Protein 9UA9 (pdb70)

Structure (mmCIF, N/CA/C/O backbone):
data_9UA9
#
_entry.id   9UA9
#
_cell.length_a   1.00
_cell.length_b   1.00
_cell.length_c   1.00
_cell.angle_alpha   90.00
_cell.angle_beta   90.00
_cell.angle_gamma   90.00
#
_symmetry.space_group_name_H-M   'P 1'
#
loop_
_entity.id
_entity.type
_entity.pdbx_description
1 polymer 1D6-VL
2 polymer '1D6 VH'
3 polymer 'Fusion glycoprotein F0'
4 branched 2-acetamido-2-deoxy-beta-D-glucopyranose-(1-4)-2-acetamido-2-deoxy-beta-D-glucopyranose
5 non-polymer 2-acetamido-2-deoxy-beta-D-glucopyranose
6 water water
#
loop_
_atom_site.group_PDB
_atom_site.id
_atom_site.type_symbol
_atom_site.label_atom_id
_atom_site.label_alt_id
_atom_site.label_comp_id
_atom_site.label_asym_id
_atom_site.label_entity_id
_atom_site.label_seq_id
_atom_site.pdbx_PDB_ins_code
_atom_site.Cartn_x
_atom_site.Cartn_y
_atom_site.Cartn_z
_atom_site.occupancy
_atom_site.B_iso_or_equiv
_atom_site.auth_seq_id
_atom_site.auth_comp_id
_atom_site.auth_asym_id
_atom_site.auth_atom_id
_atom_site.pdbx_PDB_model_num
ATOM 1 N N . PRO A 1 1 ? 140.668 167.867 142.329 1.00 35.70 2 PRO F N 1
ATOM 2 C CA . PRO A 1 1 ? 139.998 168.033 141.035 1.00 35.70 2 PRO F CA 1
ATOM 3 C C . PRO A 1 1 ? 138.709 168.842 141.140 1.00 35.70 2 PRO F C 1
ATOM 4 O O . PRO A 1 1 ? 138.646 169.954 140.619 1.00 35.70 2 PRO F O 1
ATOM 8 N N . VAL A 1 2 ? 137.696 168.291 141.807 1.00 26.62 3 VAL F N 1
ATOM 9 C CA . VAL A 1 2 ? 136.432 168.990 142.002 1.00 26.62 3 VAL F CA 1
ATOM 10 C C . VAL A 1 2 ? 135.759 168.430 143.246 1.00 26.62 3 VAL F C 1
ATOM 11 O O . VAL A 1 2 ? 135.989 167.282 143.635 1.00 26.62 3 VAL F O 1
ATOM 15 N N . LEU A 1 3 ? 134.939 169.260 143.883 1.00 21.53 4 LEU F N 1
ATOM 16 C CA . LEU A 1 3 ? 134.166 168.875 145.055 1.00 21.53 4 LEU F CA 1
ATOM 17 C C . LEU A 1 3 ? 132.697 168.750 144.671 1.00 21.53 4 LEU F C 1
ATOM 18 O O . LEU A 1 3 ? 132.213 169.471 143.794 1.00 21.53 4 LEU F O 1
ATOM 23 N N . THR A 1 4 ? 131.988 167.838 145.330 1.00 22.83 5 THR F N 1
ATOM 24 C CA . THR A 1 4 ? 130.603 167.528 144.993 1.00 22.83 5 THR F CA 1
ATOM 25 C C . THR A 1 4 ? 129.658 168.225 145.965 1.00 22.83 5 THR F C 1
ATOM 26 O O . THR A 1 4 ? 129.736 168.005 147.178 1.00 22.83 5 THR F O 1
ATOM 30 N N . GLN A 1 5 ? 128.756 169.048 145.427 1.00 23.57 6 GLN F N 1
ATOM 31 C CA . GLN A 1 5 ? 127.707 169.746 146.153 1.00 23.57 6 GLN F CA 1
ATOM 32 C C . GLN A 1 5 ? 126.346 169.417 145.551 1.00 23.57 6 GLN F C 1
ATOM 33 O O . GLN A 1 5 ? 126.257 169.065 144.371 1.00 23.57 6 GLN F O 1
ATOM 39 N N . PRO A 1 6 ? 125.273 169.516 146.331 1.00 27.38 7 PRO F N 1
ATOM 40 C CA . PRO A 1 6 ? 123.927 169.390 145.760 1.00 27.38 7 PRO F CA 1
ATOM 41 C C . PRO A 1 6 ? 123.534 170.658 145.024 1.00 27.38 7 PRO F C 1
ATOM 42 O O . PRO A 1 6 ? 123.754 171.771 145.527 1.00 27.38 7 PRO F O 1
ATOM 46 N N . PRO A 1 7 ? 122.947 170.533 143.832 1.00 30.29 8 PRO F N 1
ATOM 47 C CA . PRO A 1 7 ? 122.620 171.734 143.047 1.00 30.29 8 PRO F CA 1
ATOM 48 C C . PRO A 1 7 ? 121.645 172.682 143.725 1.00 30.29 8 PRO F C 1
ATOM 49 O O . PRO A 1 7 ? 121.707 173.894 143.482 1.00 30.29 8 PRO F O 1
ATOM 53 N N . SER A 1 8 ? 120.740 172.179 144.561 1.00 33.13 9 SER F N 1
ATOM 54 C CA . SER A 1 8 ? 119.688 173.012 145.123 1.00 33.13 9 SER F CA 1
ATOM 55 C C . SER A 1 8 ? 119.419 172.614 146.567 1.00 33.13 9 SER F C 1
ATOM 56 O O . SER A 1 8 ? 119.718 171.497 146.995 1.00 33.13 9 SER F O 1
ATOM 59 N N . ALA A 1 9 ? 118.850 173.556 147.315 1.00 38.47 10 ALA F N 1
ATOM 60 C CA . ALA A 1 9 ? 118.393 173.315 148.676 1.00 38.47 10 ALA F CA 1
ATOM 61 C C . ALA A 1 9 ? 117.255 174.277 148.975 1.00 38.47 10 ALA F C 1
ATOM 62 O O . ALA A 1 9 ? 117.201 175.381 148.426 1.00 38.47 10 ALA F O 1
ATOM 64 N N . SER A 1 10 ? 116.344 173.854 149.849 1.00 49.37 11 SER F N 1
ATOM 65 C CA . SER A 1 10 ? 115.169 174.662 150.142 1.00 49.37 11 SER F CA 1
ATOM 66 C C . SER A 1 10 ? 114.643 174.326 151.530 1.00 49.37 11 SER F C 1
ATOM 67 O O . SER A 1 10 ? 114.702 173.172 151.960 1.00 49.37 11 SER F O 1
ATOM 70 N N . GLU A 1 11 ? 114.124 175.342 152.214 1.00 53.00 12 GLU F N 1
ATOM 71 C CA . GLU A 1 11 ? 113.551 175.190 153.543 1.00 53.00 12 GLU F CA 1
ATOM 72 C C . GLU A 1 11 ? 112.762 176.449 153.875 1.00 53.00 12 GLU F C 1
ATOM 73 O O . GLU A 1 11 ? 113.083 177.538 153.392 1.00 53.00 12 GLU F O 1
ATOM 79 N N . ALA A 1 12 ? 111.730 176.285 154.699 1.00 51.87 13 ALA F N 1
ATOM 80 C CA . ALA A 1 12 ? 110.866 177.394 155.064 1.00 51.87 13 ALA F CA 1
ATOM 81 C C . ALA A 1 12 ? 111.559 178.310 156.073 1.00 51.87 13 ALA F C 1
ATOM 82 O O . ALA A 1 12 ? 112.595 177.976 156.655 1.00 51.87 13 ALA F O 1
ATOM 84 N N . ALA A 1 13 ? 110.963 179.482 156.279 1.00 51.06 14 ALA F N 1
ATOM 85 C CA . ALA A 1 13 ? 111.541 180.486 157.158 1.00 51.06 14 ALA F CA 1
ATOM 86 C C . ALA A 1 13 ? 111.496 180.033 158.616 1.00 51.06 14 ALA F C 1
ATOM 87 O O . ALA A 1 13 ? 110.703 179.171 159.007 1.00 51.06 14 ALA F O 1
ATOM 89 N N . ARG A 1 14 ? 112.387 180.625 159.418 1.00 52.62 15 ARG F N 1
ATOM 90 C CA . ARG A 1 14 ? 112.530 180.336 160.843 1.00 52.62 15 ARG F CA 1
ATOM 91 C C . ARG A 1 14 ? 112.983 178.901 161.090 1.00 52.62 15 ARG F C 1
ATOM 92 O O . ARG A 1 14 ? 113.019 178.447 162.238 1.00 52.62 15 ARG F O 1
ATOM 100 N N . LYS A 1 15 ? 113.333 178.184 160.029 1.00 50.72 16 LYS F N 1
ATOM 101 C CA . LYS A 1 15 ? 113.822 176.820 160.122 1.00 50.72 16 LYS F CA 1
ATOM 102 C C . LYS A 1 15 ? 115.340 176.806 159.935 1.00 50.72 16 LYS F C 1
ATOM 103 O O . LYS A 1 15 ? 115.994 177.852 159.892 1.00 50.72 16 LYS F O 1
ATOM 109 N N . SER A 1 16 ? 115.913 175.608 159.825 1.00 45.63 17 SER F N 1
ATOM 110 C CA . SER A 1 16 ? 117.347 175.439 159.637 1.00 45.63 17 SER F CA 1
ATOM 111 C C . SER A 1 16 ? 117.610 174.479 158.484 1.00 45.63 17 SER F C 1
ATOM 112 O O . SER A 1 16 ? 116.862 173.523 158.268 1.00 45.63 17 SER F O 1
ATOM 115 N N . VAL A 1 17 ? 118.691 174.744 157.746 1.00 37.57 18 VAL F N 1
ATOM 116 C CA . VAL A 1 17 ? 119.071 173.955 156.582 1.00 37.57 18 VAL F CA 1
ATOM 117 C C . VAL A 1 17 ? 120.555 173.617 156.676 1.00 37.57 18 VAL F C 1
ATOM 118 O O . VAL A 1 17 ? 121.325 174.272 157.384 1.00 37.57 18 VAL F O 1
ATOM 122 N N . THR A 1 18 ? 120.949 172.566 155.956 1.00 31.49 19 THR F N 1
ATOM 123 C CA . THR A 1 18 ? 122.322 172.078 155.952 1.00 31.49 19 THR F CA 1
ATOM 124 C C . THR A 1 18 ? 122.753 171.790 154.520 1.00 31.49 19 THR F C 1
ATOM 125 O O . THR A 1 18 ? 122.007 171.169 153.757 1.00 31.49 19 THR F O 1
ATOM 129 N N . ILE A 1 19 ? 123.956 172.238 154.165 1.00 27.12 20 ILE F N 1
ATOM 130 C CA . ILE A 1 19 ? 124.521 172.076 152.830 1.00 27.12 20 ILE F CA 1
ATOM 131 C C . ILE A 1 19 ? 125.798 171.258 152.951 1.00 27.12 20 ILE F C 1
ATOM 132 O O . ILE A 1 19 ? 126.679 171.593 153.751 1.00 27.12 20 ILE F O 1
ATOM 137 N N . SER A 1 20 ? 125.906 170.204 152.150 1.00 26.23 21 SER F N 1
ATOM 138 C CA . SER A 1 20 ? 127.025 169.277 152.224 1.00 26.23 21 SER F CA 1
ATOM 139 C C . SER A 1 20 ? 128.034 169.535 151.109 1.00 26.23 21 SER F C 1
ATOM 140 O O . SER A 1 20 ? 127.716 170.106 150.064 1.00 26.23 21 SER F O 1
ATOM 143 N N . CYS A 1 21 ? 129.266 169.094 151.352 1.00 25.18 22 CYS F N 1
ATOM 144 C CA . CYS A 1 21 ? 130.362 169.253 150.402 1.00 25.18 22 CYS F CA 1
ATOM 145 C C . CYS A 1 21 ? 131.266 168.039 150.548 1.00 25.18 22 CYS F C 1
ATOM 146 O O . CYS A 1 21 ? 131.803 167.796 151.633 1.00 25.18 22 CYS F O 1
ATOM 149 N N . SER A 1 22 ? 131.429 167.275 149.470 1.00 22.83 23 SER F N 1
ATOM 150 C CA . SER A 1 22 ? 132.156 166.013 149.501 1.00 22.83 23 SER F CA 1
ATOM 151 C C . SER A 1 22 ? 133.437 166.115 148.687 1.00 22.83 23 SER F C 1
ATOM 152 O O . SER A 1 22 ? 133.438 166.657 147.578 1.00 22.83 23 SER F O 1
ATOM 155 N N . GLY A 1 23 ? 134.525 165.580 149.239 1.00 22.68 24 GLY F N 1
ATOM 156 C CA . GLY A 1 23 ? 135.814 165.618 148.577 1.00 22.68 24 GLY F CA 1
ATOM 157 C C . GLY A 1 23 ? 136.604 164.329 148.688 1.00 22.68 24 GLY F C 1
ATOM 158 O O . GLY A 1 23 ? 136.025 163.241 148.735 1.00 22.68 24 GLY F O 1
ATOM 159 N N . SER A 1 24 ? 137.932 164.436 148.732 1.00 22.38 25 SER F N 1
ATOM 160 C CA . SER A 1 24 ? 138.783 163.254 148.785 1.00 22.38 25 SER F CA 1
ATOM 161 C C . SER A 1 24 ? 139.882 163.403 149.829 1.00 22.38 25 SER F C 1
ATOM 162 O O . SER A 1 24 ? 139.890 164.365 150.604 1.00 22.38 25 SER F O 1
ATOM 165 N N . SER A 1 25 ? 140.818 162.453 149.850 1.00 23.63 26 SER F N 1
ATOM 166 C CA . SER A 1 25 ? 141.867 162.463 150.864 1.00 23.63 26 SER F CA 1
ATOM 167 C C . SER A 1 25 ? 142.911 163.540 150.595 1.00 23.63 26 SER F C 1
ATOM 168 O O . SER A 1 25 ? 143.557 164.020 151.533 1.00 23.63 26 SER F O 1
ATOM 171 N N . SER A 1 26 ? 143.094 163.930 149.333 1.00 22.10 27 SER F N 1
ATOM 172 C CA . SER A 1 26 ? 144.138 164.895 149.011 1.00 22.10 27 SER F CA 1
ATOM 173 C C . SER A 1 26 ? 143.743 166.320 149.385 1.00 22.10 27 SER F C 1
ATOM 174 O O . SER A 1 26 ? 144.621 167.148 149.650 1.00 22.10 27 SER F O 1
ATOM 177 N N . ASN A 1 27 ? 142.447 166.638 149.408 1.00 20.24 28 ASN F N 1
ATOM 178 C CA . ASN A 1 27 ? 142.023 168.010 149.656 1.00 20.24 28 ASN F CA 1
ATOM 179 C C . ASN A 1 27 ? 141.266 168.183 150.967 1.00 20.24 28 ASN F C 1
ATOM 180 O O . ASN A 1 27 ? 141.731 168.907 151.849 1.00 20.24 28 ASN F O 1
ATOM 185 N N . ILE A 1 28 ? 140.132 167.512 151.148 1.00 19.42 29 ILE F N 1
ATOM 186 C CA . ILE A 1 28 ? 139.353 167.733 152.363 1.00 19.42 29 ILE F CA 1
ATOM 187 C C . ILE A 1 28 ? 139.857 166.874 153.519 1.00 19.42 29 ILE F C 1
ATOM 188 O O . ILE A 1 28 ? 139.860 167.327 154.667 1.00 19.42 29 ILE F O 1
ATOM 193 N N . GLY A 1 29 ? 140.308 165.650 153.240 1.00 19.29 30 GLY F N 1
ATOM 194 C CA . GLY A 1 29 ? 140.775 164.785 154.311 1.00 19.29 30 GLY F CA 1
ATOM 195 C C . GLY A 1 29 ? 141.958 165.360 155.067 1.00 19.29 30 GLY F C 1
ATOM 196 O O . GLY A 1 29 ? 142.0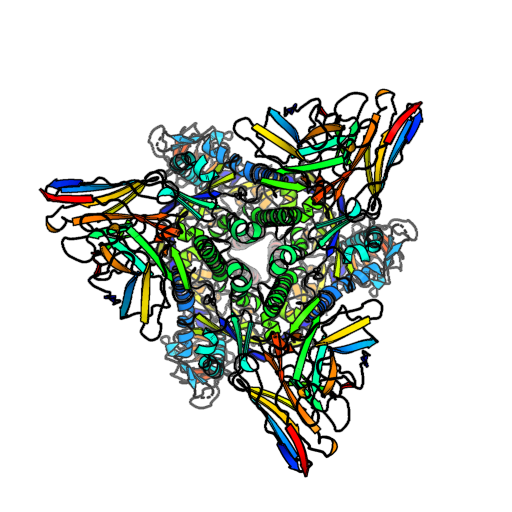67 165.197 156.284 1.00 19.29 30 GLY F O 1
ATOM 197 N N . SER A 1 30 ? 142.853 166.052 154.361 1.00 18.53 31 SER F N 1
ATOM 198 C CA . SER A 1 30 ? 144.082 166.553 154.956 1.00 18.53 31 SER F CA 1
ATOM 199 C C . SER A 1 30 ? 144.097 168.059 155.190 1.00 18.53 31 SER F C 1
ATOM 200 O O . SER A 1 30 ? 145.005 168.547 155.872 1.00 18.53 31 SER F O 1
ATOM 203 N N . ASN A 1 31 ? 143.130 168.805 154.660 1.00 15.84 32 ASN F N 1
ATOM 204 C CA . ASN A 1 31 ? 143.116 170.257 154.787 1.00 15.84 32 ASN F CA 1
ATOM 205 C C . ASN A 1 31 ? 141.707 170.724 155.131 1.00 15.84 32 ASN F C 1
ATOM 206 O O . ASN A 1 31 ? 140.755 169.941 155.145 1.00 15.84 32 ASN F O 1
ATOM 211 N N . SER A 1 32 ? 141.578 172.020 155.400 1.00 14.37 33 SER F N 1
ATOM 212 C CA . SER A 1 32 ? 140.326 172.593 155.866 1.00 14.37 33 SER F CA 1
ATOM 213 C C . SER A 1 32 ? 139.494 173.121 154.696 1.00 14.37 33 SER F C 1
ATOM 214 O O . SER A 1 32 ? 139.923 173.127 153.541 1.00 14.37 33 SER F O 1
ATOM 217 N N . VAL A 1 33 ? 138.285 173.586 155.007 1.00 14.37 34 VAL F N 1
ATOM 218 C CA . VAL A 1 33 ? 137.301 173.996 154.012 1.00 14.37 34 VAL F CA 1
ATOM 219 C C . VAL A 1 33 ? 136.935 175.457 154.240 1.00 14.37 34 VAL F C 1
ATOM 220 O O . VAL A 1 33 ? 136.845 175.912 155.385 1.00 14.37 34 VAL F O 1
ATOM 224 N N . SER A 1 34 ? 136.744 176.192 153.145 1.00 14.37 35 SER F N 1
ATOM 225 C CA . SER A 1 34 ? 136.243 177.558 153.180 1.00 14.37 35 SER F CA 1
ATOM 226 C C . SER A 1 34 ? 134.906 177.638 152.452 1.00 14.37 35 SER F C 1
ATOM 227 O O . SER A 1 34 ? 134.672 176.925 151.473 1.00 14.37 35 SER F O 1
ATOM 230 N N . TRP A 1 35 ? 134.036 178.521 152.938 1.00 16.79 36 TRP F N 1
ATOM 231 C CA . TRP A 1 35 ? 132.693 178.711 152.400 1.00 16.79 36 TRP F CA 1
ATOM 232 C C . TRP A 1 35 ? 132.490 180.169 152.012 1.00 16.79 36 TRP F C 1
ATOM 233 O O . TRP A 1 35 ? 132.741 181.069 152.825 1.00 16.79 36 TRP F O 1
ATOM 244 N N . TYR A 1 36 ? 131.997 180.385 150.787 1.00 16.33 37 TYR F N 1
ATOM 245 C CA . TYR A 1 36 ? 131.751 181.703 150.215 1.00 16.33 37 TYR F CA 1
ATOM 246 C C . TYR A 1 36 ? 130.284 181.856 149.827 1.00 16.33 37 TYR F C 1
ATOM 247 O O . TYR A 1 36 ? 129.624 180.889 149.427 1.00 16.33 37 TYR F O 1
ATOM 256 N N . GLN A 1 37 ? 129.793 183.093 149.914 1.00 24.06 38 GLN F N 1
ATOM 257 C CA . GLN A 1 37 ? 128.420 183.445 149.580 1.00 24.06 38 GLN F CA 1
ATOM 258 C C . GLN A 1 37 ? 128.397 184.426 148.414 1.00 24.06 38 GLN F C 1
ATOM 259 O O . GLN A 1 37 ? 129.211 185.352 148.354 1.00 24.06 38 GLN F O 1
ATOM 265 N N . GLN A 1 38 ? 127.455 184.224 147.495 1.00 29.23 39 GLN F N 1
ATOM 266 C CA . GLN A 1 38 ? 127.260 185.108 146.350 1.00 29.23 39 GLN F CA 1
ATOM 267 C C . GLN A 1 38 ? 125.786 185.486 146.283 1.00 29.23 39 GLN F C 1
ATOM 268 O O . GLN A 1 38 ? 124.942 184.649 145.941 1.00 29.23 39 GLN F O 1
ATOM 274 N N . LEU A 1 39 ? 125.481 186.731 146.633 1.00 38.23 40 LEU F N 1
ATOM 275 C CA . LEU A 1 39 ? 124.137 187.273 146.537 1.00 38.23 40 LEU F CA 1
ATOM 276 C C . LEU A 1 39 ? 123.861 187.742 145.110 1.00 38.23 40 LEU F C 1
ATOM 277 O O . LEU A 1 39 ? 124.791 187.964 144.331 1.00 38.23 40 LEU F O 1
ATOM 282 N N . PRO A 1 40 ? 122.589 187.887 144.735 1.00 45.35 41 PRO F N 1
ATOM 283 C CA . PRO A 1 40 ? 122.272 188.288 143.354 1.00 45.35 41 PRO F CA 1
ATOM 284 C C . PRO A 1 40 ? 122.847 189.654 143.010 1.00 45.35 41 PRO F C 1
ATOM 285 O O . PRO A 1 40 ? 122.485 190.671 143.604 1.00 45.35 41 PRO F O 1
ATOM 289 N N . GLY A 1 41 ? 123.750 189.667 142.031 1.00 45.79 42 GLY F N 1
ATOM 290 C CA . GLY A 1 41 ? 124.318 190.897 141.516 1.00 45.79 42 GLY F CA 1
ATOM 291 C C . GLY A 1 41 ? 125.161 191.695 142.491 1.00 45.79 42 GLY F C 1
ATOM 292 O O . GLY A 1 41 ? 124.998 192.914 142.596 1.00 45.79 42 GLY F O 1
ATOM 293 N N . THR A 1 42 ? 126.067 191.030 143.206 1.00 43.80 43 THR F N 1
ATOM 294 C CA . THR A 1 42 ? 126.973 191.722 144.111 1.00 43.80 43 THR F CA 1
ATOM 295 C C . THR A 1 42 ? 128.236 190.888 144.286 1.00 43.80 43 THR F C 1
ATOM 296 O O . THR A 1 42 ? 128.307 189.729 143.869 1.00 43.80 43 THR F O 1
ATOM 300 N N . ALA A 1 43 ? 129.239 191.500 144.909 1.00 38.85 44 ALA F N 1
ATOM 301 C CA . ALA A 1 43 ? 130.540 190.865 145.061 1.00 38.85 44 ALA F CA 1
ATOM 302 C C . ALA A 1 43 ? 130.469 189.667 146.004 1.00 38.85 44 ALA F C 1
ATOM 303 O O . ALA A 1 43 ? 129.706 189.651 146.973 1.00 38.85 44 ALA F O 1
ATOM 305 N N . LEU A 1 44 ? 131.281 188.657 145.704 1.00 26.06 45 LEU F N 1
ATOM 306 C CA . LEU A 1 44 ? 131.398 187.495 146.573 1.00 26.06 45 LEU F CA 1
ATOM 307 C C . LEU A 1 44 ? 132.111 187.868 147.868 1.00 26.06 45 LEU F C 1
ATOM 308 O O . LEU A 1 44 ? 132.975 188.747 147.897 1.00 26.06 45 LEU F O 1
ATOM 313 N N . LYS A 1 45 ? 131.736 187.192 148.953 1.00 21.14 46 LYS F N 1
ATOM 314 C CA . LYS A 1 45 ? 132.365 187.426 150.244 1.00 21.14 46 LYS F CA 1
ATOM 315 C C . LYS A 1 45 ? 132.637 186.100 150.941 1.00 21.14 46 LYS F C 1
ATOM 316 O O . LYS A 1 45 ? 131.957 185.099 150.702 1.00 21.14 46 LYS F O 1
ATOM 322 N N . LEU A 1 46 ? 133.645 186.113 151.808 1.00 18.39 47 LEU F N 1
ATOM 323 C CA . LEU A 1 46 ? 134.067 184.933 152.551 1.00 18.39 47 LEU F CA 1
ATOM 324 C C . LEU A 1 46 ? 133.205 184.778 153.798 1.00 18.39 47 LEU F C 1
ATOM 325 O O . LEU A 1 46 ? 133.161 185.677 154.644 1.00 18.39 47 LEU F O 1
ATOM 330 N N . LEU A 1 47 ? 132.527 183.637 153.913 1.00 20.29 48 LEU F N 1
ATOM 331 C CA . LEU A 1 47 ? 131.728 183.343 155.096 1.00 20.29 48 LEU F CA 1
ATOM 332 C C . LEU A 1 47 ? 132.523 182.582 156.152 1.00 20.29 48 LEU F C 1
ATOM 333 O O . LEU A 1 47 ? 132.597 183.016 157.304 1.00 20.29 48 LEU F O 1
ATOM 338 N N . ILE A 1 48 ? 133.116 181.447 155.780 1.00 18.07 49 ILE F N 1
ATOM 339 C CA . ILE A 1 48 ? 133.734 180.539 156.744 1.00 18.07 49 ILE F CA 1
ATOM 340 C C . ILE A 1 48 ? 135.124 180.149 156.259 1.00 18.07 49 ILE F C 1
ATOM 341 O O . ILE A 1 48 ? 135.339 179.969 155.056 1.00 18.07 49 ILE F O 1
ATOM 346 N N . SER A 1 49 ? 136.062 179.999 157.196 1.00 15.50 50 SER F N 1
ATOM 347 C CA . SER A 1 49 ? 137.382 179.453 156.907 1.00 15.50 50 SER F CA 1
ATOM 348 C C . SER A 1 49 ? 137.835 178.580 158.073 1.00 15.50 50 SER F C 1
ATOM 349 O O . SER A 1 49 ? 137.323 178.690 159.190 1.00 15.50 50 SER F O 1
ATOM 352 N N . TYR A 1 50 ? 138.800 177.699 157.794 1.00 14.88 51 TYR F N 1
ATOM 353 C CA . TYR A 1 50 ? 139.343 176.754 158.779 1.00 14.88 51 TYR F CA 1
ATOM 354 C C . TYR A 1 50 ? 138.255 175.860 159.380 1.00 14.88 51 TYR F C 1
ATOM 355 O O . TYR A 1 50 ? 138.323 175.481 160.551 1.00 14.88 51 TYR F O 1
ATOM 364 N N . ASN A 1 51 ? 137.242 175.550 158.568 1.00 16.17 52 ASN F N 1
ATOM 365 C CA . ASN A 1 51 ? 136.126 174.640 158.831 1.00 16.17 52 ASN F CA 1
ATOM 366 C C . ASN A 1 51 ? 135.090 175.167 159.821 1.00 16.17 52 ASN F C 1
ATOM 367 O O . ASN A 1 51 ? 133.955 174.681 159.825 1.00 16.17 52 ASN F O 1
ATOM 372 N N . ASP A 1 52 ? 135.429 176.160 160.643 1.00 21.44 53 ASP F N 1
ATOM 373 C CA . ASP A 1 52 ? 134.430 176.671 161.577 1.00 21.44 53 ASP F CA 1
ATOM 374 C C . ASP A 1 52 ? 134.568 178.142 161.950 1.00 21.44 53 ASP F C 1
ATOM 375 O O . ASP A 1 52 ? 133.774 178.610 162.769 1.00 21.44 53 ASP F O 1
ATOM 380 N N . GLN A 1 53 ? 135.523 178.887 161.403 1.00 24.13 54 GLN F N 1
ATOM 381 C CA . GLN A 1 53 ? 135.804 180.236 161.882 1.00 24.13 54 GLN F CA 1
ATOM 382 C C . GLN A 1 53 ? 135.069 181.256 161.021 1.00 24.13 54 GLN F C 1
ATOM 383 O O . GLN A 1 53 ? 135.343 181.378 159.823 1.00 24.13 54 GLN F O 1
ATOM 389 N N . ARG A 1 54 ? 134.141 181.987 161.635 1.00 34.63 55 ARG F N 1
ATOM 390 C CA . ARG A 1 54 ? 133.376 183.003 160.925 1.00 34.63 55 ARG F CA 1
ATOM 391 C C . ARG A 1 54 ? 134.209 184.259 160.713 1.00 34.63 55 ARG F C 1
ATOM 392 O O . ARG A 1 54 ? 135.035 184.625 161.553 1.00 34.63 55 ARG F O 1
ATOM 400 N N . ALA A 1 55 ? 133.986 184.919 159.581 1.00 37.36 56 ALA F N 1
ATOM 401 C CA . ALA A 1 55 ? 134.651 186.180 159.303 1.00 37.36 56 ALA F CA 1
ATOM 402 C C . ALA A 1 55 ? 134.021 187.303 160.126 1.00 37.36 56 ALA F C 1
ATOM 403 O O . ALA A 1 55 ? 132.977 187.139 160.763 1.00 37.36 56 ALA F O 1
ATOM 405 N N . SER A 1 56 ? 134.681 188.459 160.116 1.00 43.43 57 SER F N 1
ATOM 406 C CA . SER A 1 56 ? 134.183 189.608 160.860 1.00 43.43 57 SER F CA 1
ATOM 407 C C . SER A 1 56 ? 132.849 190.079 160.293 1.00 43.43 57 SER F C 1
ATOM 408 O O . SER A 1 56 ? 132.667 190.164 159.075 1.00 43.43 57 SER F O 1
ATOM 411 N N . GLY A 1 57 ? 131.916 190.388 161.186 1.00 40.19 58 GLY F N 1
ATOM 412 C CA . GLY A 1 57 ? 130.597 190.829 160.771 1.00 40.19 58 GLY F CA 1
ATOM 413 C C . GLY A 1 57 ? 129.784 189.775 160.052 1.00 40.19 58 GLY F C 1
ATOM 414 O O . GLY A 1 57 ? 129.081 190.092 159.084 1.00 40.19 58 GLY F O 1
ATOM 415 N N . VAL A 1 58 ? 129.862 188.525 160.501 1.00 39.79 59 VAL F N 1
ATOM 416 C CA . VAL A 1 58 ? 129.069 187.430 159.956 1.00 39.79 59 VAL F CA 1
ATOM 417 C C . VAL A 1 58 ? 128.185 186.897 161.073 1.00 39.79 59 VAL F C 1
ATOM 418 O O . VAL A 1 58 ? 128.671 186.616 162.174 1.00 39.79 59 VAL F O 1
ATOM 422 N N . SER A 1 59 ? 126.891 186.762 160.787 1.00 45.37 60 SER F N 1
ATOM 423 C CA . SER A 1 59 ? 125.921 186.416 161.817 1.00 45.37 60 SER F CA 1
ATOM 424 C C . SER A 1 59 ? 126.200 185.032 162.393 1.00 45.37 60 SER F C 1
ATOM 425 O O . SER A 1 59 ? 126.718 184.141 161.715 1.00 45.37 60 SER F O 1
ATOM 428 N N . ASP A 1 60 ? 125.840 184.857 163.666 1.00 48.73 61 ASP F N 1
ATOM 429 C CA . ASP A 1 60 ? 126.073 183.602 164.370 1.00 48.73 61 ASP F CA 1
ATOM 430 C C . ASP A 1 60 ? 125.193 182.466 163.866 1.00 48.73 61 ASP F C 1
ATOM 431 O O . ASP A 1 60 ? 125.409 181.317 164.265 1.00 48.73 61 ASP F O 1
ATOM 436 N N . ARG A 1 61 ? 124.209 182.755 163.014 1.00 45.51 62 ARG F N 1
ATOM 437 C CA . ARG A 1 61 ? 123.346 181.718 162.464 1.00 45.51 62 ARG F CA 1
ATOM 438 C C . ARG A 1 61 ? 124.058 180.826 161.454 1.00 45.51 62 ARG F C 1
ATOM 439 O O . ARG A 1 61 ? 123.501 179.792 161.069 1.00 45.51 62 ARG F O 1
ATOM 447 N N . PHE A 1 62 ? 125.262 181.191 161.019 1.00 36.93 63 PHE F N 1
ATOM 448 C CA . PHE A 1 62 ? 126.063 180.369 160.120 1.00 36.93 63 PHE F CA 1
ATOM 449 C C . PHE A 1 62 ? 127.065 179.559 160.932 1.00 36.93 63 PHE F C 1
ATOM 450 O O . PHE A 1 62 ? 127.790 180.116 161.761 1.00 36.93 63 PHE F O 1
ATOM 458 N N . SER A 1 63 ? 127.109 178.249 160.691 1.00 27.79 64 SER F N 1
ATOM 459 C CA . SER A 1 63 ? 128.083 177.391 161.351 1.00 27.79 64 SER F CA 1
ATOM 460 C C . SER A 1 63 ? 128.644 176.400 160.343 1.00 27.79 64 SER F C 1
ATOM 461 O O . SER A 1 63 ? 128.020 176.102 159.325 1.00 27.79 64 SER F O 1
ATOM 464 N N . GLY A 1 64 ? 129.840 175.889 160.635 1.00 21.38 65 GLY F N 1
ATOM 465 C CA . GLY A 1 64 ? 130.484 174.933 159.764 1.00 21.38 65 GLY F CA 1
ATOM 466 C C . GLY A 1 64 ? 131.059 173.771 160.549 1.00 21.38 65 GLY F C 1
ATOM 467 O O . GLY A 1 64 ? 131.387 173.886 161.729 1.00 21.38 65 GLY F O 1
ATOM 468 N N . SER A 1 65 ? 131.182 172.637 159.861 1.00 19.14 66 SER F N 1
ATOM 469 C CA . SER A 1 65 ? 131.740 171.440 160.474 1.00 19.14 66 SER F CA 1
ATOM 470 C C . SER A 1 65 ? 132.416 170.591 159.409 1.00 19.14 66 SER F C 1
ATOM 471 O O . SER A 1 65 ? 132.145 170.727 158.214 1.00 19.14 66 SER F O 1
ATOM 474 N N . LYS A 1 66 ? 133.298 169.701 159.860 1.00 20.33 67 LYS F N 1
ATOM 475 C CA . LYS A 1 66 ? 134.018 168.795 158.979 1.00 20.33 67 LYS F CA 1
ATOM 476 C C . LYS A 1 66 ? 134.120 167.422 159.627 1.00 20.33 67 LYS F C 1
ATOM 477 O O . LYS A 1 66 ? 134.370 167.314 160.831 1.00 20.33 67 LYS F O 1
ATOM 483 N N . SER A 1 67 ? 133.927 166.377 158.826 1.00 22.70 68 SER F N 1
ATOM 484 C CA . SER A 1 67 ? 134.088 165.004 159.292 1.00 22.70 68 SER F CA 1
ATOM 485 C C . SER A 1 67 ? 134.606 164.165 158.136 1.00 22.70 68 SER F C 1
ATOM 486 O O . SER A 1 67 ? 133.986 164.132 157.068 1.00 22.70 68 SER F O 1
ATOM 489 N N . GLY A 1 68 ? 135.740 163.502 158.349 1.00 23.68 69 GLY F N 1
ATOM 490 C CA . GLY A 1 68 ? 136.311 162.665 157.305 1.00 23.68 69 GLY F CA 1
ATOM 491 C C . GLY A 1 68 ? 136.655 163.476 156.071 1.00 23.68 69 GLY F C 1
ATOM 492 O O . GLY A 1 68 ? 137.365 164.485 156.137 1.00 23.68 69 GLY F O 1
ATOM 493 N N . THR A 1 69 ? 136.148 163.030 154.921 1.00 22.01 70 THR F N 1
ATOM 494 C CA . THR A 1 69 ? 136.327 163.732 153.658 1.00 22.01 70 THR F CA 1
ATOM 495 C C . THR A 1 69 ? 135.114 164.577 153.284 1.00 22.01 70 THR F C 1
ATOM 496 O O . THR A 1 69 ? 134.953 164.931 152.112 1.00 22.01 70 THR F O 1
ATOM 500 N N . SER A 1 70 ? 134.260 164.911 154.251 1.00 21.43 71 SER F N 1
ATOM 501 C CA . SER A 1 70 ? 133.068 165.703 153.990 1.00 21.43 71 SER F CA 1
ATOM 502 C C . SER A 1 70 ? 133.023 166.905 154.922 1.00 21.43 71 SER F C 1
ATOM 503 O O . SER A 1 70 ? 133.632 166.911 155.994 1.00 21.43 71 SER F O 1
ATOM 506 N N . ALA A 1 71 ? 132.290 167.930 154.494 1.00 21.08 72 ALA F N 1
ATOM 507 C CA . ALA A 1 71 ? 132.102 169.141 155.279 1.00 21.08 72 ALA F CA 1
ATOM 508 C C . ALA A 1 71 ? 130.663 169.613 155.126 1.00 21.08 72 ALA F C 1
ATOM 509 O O . ALA A 1 71 ? 129.978 169.273 154.159 1.00 21.08 72 ALA F O 1
ATOM 511 N N . SER A 1 72 ? 130.207 170.404 156.095 1.00 20.70 73 SER F N 1
ATOM 512 C CA . SER A 1 72 ? 128.824 170.858 156.124 1.00 20.70 73 SER F CA 1
ATOM 513 C C . SER A 1 72 ? 128.735 172.302 156.594 1.00 20.70 73 SER F C 1
ATOM 514 O O . SER A 1 72 ? 129.498 172.734 157.463 1.00 20.70 73 SER F O 1
ATOM 517 N N . LEU A 1 73 ? 127.785 173.033 156.012 1.00 24.96 74 LEU F N 1
ATOM 518 C CA . LEU A 1 73 ? 127.442 174.391 156.412 1.00 24.96 74 LEU F CA 1
ATOM 519 C C . LEU A 1 73 ? 125.987 174.416 156.862 1.00 24.96 74 LEU F C 1
ATOM 520 O O . LEU A 1 73 ? 125.095 174.021 156.107 1.00 24.96 74 LEU F O 1
ATOM 525 N N . ALA A 1 74 ? 125.748 174.888 158.080 1.00 30.59 75 ALA F N 1
ATOM 526 C CA . ALA A 1 74 ? 124.418 174.916 158.672 1.00 30.59 75 ALA F CA 1
ATOM 527 C C . ALA A 1 74 ? 123.956 176.356 158.839 1.00 30.59 75 ALA F C 1
ATOM 528 O O . ALA A 1 74 ? 124.721 177.210 159.306 1.00 30.59 75 ALA F O 1
ATOM 530 N N . ILE A 1 75 ? 122.708 176.618 158.457 1.00 38.88 76 ILE F N 1
ATOM 531 C CA . ILE A 1 75 ? 122.097 177.938 158.571 1.00 38.88 76 ILE F CA 1
ATOM 532 C C . ILE A 1 75 ? 120.817 177.795 159.384 1.00 38.88 76 ILE F C 1
ATOM 533 O O . ILE A 1 75 ? 119.919 177.033 159.006 1.00 38.88 76 ILE F O 1
ATOM 538 N N . SER A 1 76 ? 120.729 178.532 160.486 1.00 44.96 77 SER F N 1
ATOM 539 C CA . SER A 1 76 ? 119.570 178.501 161.366 1.00 44.96 77 SER F CA 1
ATOM 540 C C . SER A 1 76 ? 118.849 179.841 161.329 1.00 44.96 77 SER F C 1
ATOM 541 O O . SER A 1 76 ? 119.414 180.863 160.931 1.00 44.96 77 SER F O 1
ATOM 544 N N . GLY A 1 77 ? 117.587 179.827 161.756 1.00 46.16 78 GLY F N 1
ATOM 545 C CA . GLY A 1 77 ? 116.780 181.032 161.734 1.00 46.16 78 GLY F CA 1
ATOM 546 C C . GLY A 1 77 ? 116.623 181.579 160.331 1.00 46.16 78 GLY F C 1
ATOM 547 O O . GLY A 1 77 ? 116.843 182.769 160.094 1.00 46.16 78 GLY F O 1
ATOM 548 N N . LEU A 1 78 ? 116.255 180.705 159.395 1.00 48.04 79 LEU F N 1
ATOM 549 C CA . LEU A 1 78 ? 116.283 181.039 157.976 1.00 48.04 79 LEU F CA 1
ATOM 550 C C . LEU A 1 78 ? 115.425 182.262 157.675 1.00 48.04 79 LEU F C 1
ATOM 551 O O . LEU A 1 78 ? 114.291 182.376 158.149 1.00 48.04 79 LEU F O 1
ATOM 556 N N . GLN A 1 79 ? 115.975 183.178 156.881 1.00 49.95 80 GLN F N 1
ATOM 557 C CA . GLN A 1 79 ? 115.317 184.423 156.510 1.00 49.95 80 GLN F CA 1
ATOM 558 C C . GLN A 1 79 ? 115.359 184.577 154.994 1.00 49.95 80 GLN F C 1
ATOM 559 O O . GLN A 1 79 ? 115.952 183.763 154.281 1.00 49.95 80 GLN F O 1
ATOM 565 N N . THR A 1 80 ? 114.715 185.636 154.499 1.00 51.32 81 THR F N 1
ATOM 566 C CA . THR A 1 80 ? 114.686 185.896 153.064 1.00 51.32 81 THR F CA 1
ATOM 567 C C . THR A 1 80 ? 115.998 186.464 152.540 1.00 51.32 81 THR F C 1
ATOM 568 O O . THR A 1 80 ? 116.308 186.277 151.359 1.00 51.32 81 THR F O 1
ATOM 572 N N . GLU A 1 81 ? 116.770 187.153 153.382 1.00 52.51 82 GLU F N 1
ATOM 573 C CA . GLU A 1 81 ? 118.046 187.708 152.949 1.00 52.51 82 GLU F CA 1
ATOM 574 C C . GLU A 1 81 ? 119.110 186.642 152.727 1.00 52.51 82 GLU F C 1
ATOM 575 O O . GLU A 1 81 ? 120.180 186.963 152.199 1.00 52.51 82 GLU F O 1
ATOM 581 N N . ASP A 1 82 ? 118.848 185.394 153.110 1.00 46.63 83 ASP F N 1
ATOM 582 C CA . ASP A 1 82 ? 119.811 184.311 152.962 1.00 46.63 83 ASP F CA 1
ATOM 583 C C . ASP A 1 82 ? 119.762 183.644 151.593 1.00 46.63 83 ASP F C 1
ATOM 584 O O . ASP A 1 82 ? 120.591 182.771 151.321 1.00 46.63 83 ASP F O 1
ATOM 589 N N . GLU A 1 83 ? 118.820 184.024 150.731 1.00 45.60 84 GLU F N 1
ATOM 590 C CA . GLU A 1 83 ? 118.771 183.477 149.380 1.00 45.60 84 GLU F CA 1
ATOM 591 C C . GLU A 1 83 ? 120.005 183.918 148.603 1.00 45.60 84 GLU F C 1
ATOM 592 O O . GLU A 1 83 ? 120.222 185.117 148.403 1.00 45.60 84 GLU F O 1
ATOM 598 N N . ALA A 1 84 ? 120.804 182.955 148.162 1.00 34.99 85 ALA F N 1
ATOM 599 C CA . ALA A 1 84 ? 122.068 183.233 147.483 1.00 34.99 85 ALA F CA 1
ATOM 600 C C . ALA A 1 84 ? 122.587 181.930 146.885 1.00 34.99 85 ALA F C 1
ATOM 601 O O . ALA A 1 84 ? 121.880 180.913 146.850 1.00 34.99 85 ALA F O 1
ATOM 603 N N . ASP A 1 85 ? 123.818 181.974 146.383 1.00 29.00 86 ASP F N 1
ATOM 604 C CA . ASP A 1 85 ? 124.577 180.782 146.040 1.00 29.00 86 ASP F CA 1
ATOM 605 C C . ASP A 1 85 ? 125.709 180.613 147.042 1.00 29.00 86 ASP F C 1
ATOM 606 O O . ASP A 1 85 ? 126.278 181.596 147.522 1.00 29.00 86 ASP F O 1
ATOM 611 N N . TYR A 1 86 ? 126.020 179.365 147.371 1.00 26.60 87 TYR F N 1
ATOM 612 C CA . TYR A 1 86 ? 127.041 179.052 148.360 1.00 26.60 87 TYR F CA 1
ATOM 613 C C . TYR A 1 86 ? 128.042 178.085 147.749 1.00 26.60 87 TYR F C 1
ATOM 614 O O . TYR A 1 86 ? 127.650 177.095 147.121 1.00 26.60 87 TYR F O 1
ATOM 623 N N . TYR A 1 87 ? 129.328 178.380 147.924 1.00 20.28 88 TYR F N 1
ATOM 624 C CA . TYR A 1 87 ? 130.401 177.589 147.338 1.00 20.28 88 TYR F CA 1
ATOM 625 C C . TYR A 1 87 ? 131.363 177.129 148.425 1.00 20.28 88 TYR F C 1
ATOM 626 O O . TYR A 1 87 ? 131.667 177.884 149.353 1.00 20.28 88 TYR F O 1
ATOM 635 N N . CYS A 1 88 ? 131.840 175.893 148.305 1.00 17.38 89 CYS F N 1
ATOM 636 C CA . CYS A 1 88 ? 132.883 175.367 149.174 1.00 17.38 89 CYS F CA 1
ATOM 637 C C . CYS A 1 88 ? 134.185 175.228 148.394 1.00 17.38 89 CYS F C 1
ATOM 638 O O . CYS A 1 88 ? 134.180 174.995 147.183 1.00 17.38 89 CYS F O 1
ATOM 641 N N . ALA A 1 89 ? 135.305 175.379 149.101 1.00 14.37 90 ALA F N 1
ATOM 642 C CA . ALA A 1 89 ? 136.620 175.260 148.487 1.00 14.37 90 ALA F CA 1
ATOM 643 C C . ALA A 1 89 ? 137.592 174.640 149.480 1.00 14.37 90 ALA F C 1
ATOM 644 O O . ALA A 1 89 ? 137.449 174.800 150.695 1.00 14.37 90 ALA F O 1
ATOM 646 N N . ALA A 1 90 ? 138.590 173.934 148.950 1.00 14.37 91 ALA F N 1
ATOM 647 C CA . ALA A 1 90 ? 139.586 173.297 149.806 1.00 14.37 91 ALA F CA 1
ATOM 648 C C . ALA A 1 90 ? 140.934 173.235 149.102 1.00 14.37 91 ALA F C 1
ATOM 649 O O . ALA A 1 90 ? 141.001 173.015 147.893 1.00 14.37 91 ALA F O 1
ATOM 651 N N . TRP A 1 91 ? 142.002 173.428 149.872 1.00 14.37 92 TRP F N 1
ATOM 652 C CA . TRP A 1 91 ? 143.355 173.313 149.341 1.00 14.37 92 TRP F CA 1
ATOM 653 C C . TRP A 1 91 ? 143.668 171.863 148.984 1.00 14.37 92 TRP F C 1
ATOM 654 O O . TRP A 1 91 ? 143.354 170.942 149.741 1.00 14.37 92 TRP F O 1
ATOM 665 N N . ASP A 1 92 ? 144.300 171.660 147.829 1.00 19.99 93 ASP F N 1
ATOM 666 C CA . ASP A 1 92 ? 144.664 170.331 147.355 1.00 19.99 93 ASP F CA 1
ATOM 667 C C . ASP A 1 92 ? 146.180 170.228 147.261 1.00 19.99 93 ASP F C 1
ATOM 668 O O . ASP A 1 92 ? 146.821 171.045 146.593 1.00 19.99 93 ASP F O 1
ATOM 673 N N . ASP A 1 93 ? 146.746 169.216 147.923 1.00 22.35 94 ASP F N 1
ATOM 674 C CA . ASP A 1 93 ? 148.195 169.057 147.956 1.00 22.35 94 ASP F CA 1
ATOM 675 C C . ASP A 1 93 ? 148.780 168.668 146.604 1.00 22.35 94 ASP F C 1
ATOM 676 O O . ASP A 1 93 ? 149.956 168.948 146.352 1.00 22.35 94 ASP F O 1
ATOM 681 N N . SER A 1 94 ? 147.999 168.030 145.732 1.00 24.92 95 SER F N 1
ATOM 682 C CA . SER A 1 94 ? 148.506 167.643 144.421 1.00 24.92 95 SER F CA 1
ATOM 683 C C . SER A 1 94 ? 148.509 168.790 143.419 1.00 24.92 95 SER F C 1
ATOM 684 O O . SER A 1 94 ? 149.150 168.671 142.370 1.00 24.92 95 SER F O 1
ATOM 687 N N . LEU A 1 95 ? 147.813 169.890 143.711 1.00 23.22 96 LEU F N 1
ATOM 688 C CA . LEU A 1 95 ? 147.748 171.034 142.812 1.00 23.22 96 LEU F CA 1
ATOM 689 C C . LEU A 1 95 ? 148.456 172.273 143.336 1.00 23.22 96 LEU F C 1
ATOM 690 O O . LEU A 1 95 ? 148.721 173.186 142.549 1.00 23.22 96 LEU F O 1
ATOM 695 N N . SER A 1 96 ? 148.768 172.326 144.632 1.00 18.97 97 SER F N 1
ATOM 696 C CA . SER A 1 96 ? 149.259 173.544 145.279 1.00 18.97 97 SER F CA 1
ATOM 697 C C . SER A 1 96 ? 148.298 174.709 145.050 1.00 18.97 97 SER F C 1
ATOM 698 O O . SER A 1 96 ? 148.710 175.838 144.780 1.00 18.97 97 SER F O 1
ATOM 701 N N . GLY A 1 97 ? 147.001 174.428 145.163 1.00 15.06 98 GLY F N 1
ATOM 702 C CA . GLY A 1 97 ? 145.977 175.428 144.987 1.00 15.06 98 GLY F CA 1
ATOM 703 C C . GLY A 1 97 ? 144.613 174.939 145.435 1.00 15.06 98 GLY F C 1
ATOM 704 O O . GLY A 1 97 ? 144.440 173.783 145.831 1.00 15.06 98 GLY F O 1
ATOM 705 N N . PRO A 1 98 ? 143.618 175.818 145.390 1.00 14.37 99 PRO F N 1
ATOM 706 C CA . PRO A 1 98 ? 142.273 175.431 145.819 1.00 14.37 99 PRO F CA 1
ATOM 707 C C . PRO A 1 98 ? 141.506 174.686 144.739 1.00 14.37 99 PRO F C 1
ATOM 708 O O . PRO A 1 98 ? 141.757 174.833 143.541 1.00 14.37 99 PRO F O 1
ATOM 712 N N . VAL A 1 99 ? 140.557 173.872 145.190 1.00 15.27 100 VAL F N 1
ATOM 713 C CA . VAL A 1 99 ? 139.561 173.241 144.334 1.00 15.27 100 VAL F CA 1
ATOM 714 C C . VAL A 1 99 ? 138.186 173.634 144.854 1.00 15.27 100 VAL F C 1
ATOM 715 O O . VAL A 1 99 ? 137.957 173.677 146.070 1.00 15.27 100 VAL F O 1
ATOM 719 N N . PHE A 1 100 ? 137.284 173.948 143.929 1.00 16.63 101 PHE F N 1
ATOM 720 C CA . PHE A 1 100 ? 135.959 174.468 144.229 1.00 16.63 101 PHE F CA 1
ATOM 721 C C . PHE A 1 100 ? 134.895 173.386 144.084 1.00 16.63 101 PHE F C 1
ATOM 722 O O . PHE A 1 100 ? 135.073 172.392 143.377 1.00 16.63 101 PHE F O 1
ATOM 730 N N . GLY A 1 101 ? 133.773 173.601 144.769 1.00 17.77 102 GLY F N 1
ATOM 731 C CA . GLY A 1 101 ? 132.576 172.831 144.513 1.00 17.77 102 GLY F CA 1
ATOM 732 C C . GLY A 1 101 ? 131.720 173.466 143.428 1.00 17.77 102 GLY F C 1
ATOM 733 O O . GLY A 1 101 ? 131.998 174.560 142.942 1.00 17.77 102 GLY F O 1
ATOM 734 N N . GLY A 1 102 ? 130.657 172.753 143.049 1.00 18.91 103 GLY F N 1
ATOM 735 C CA . GLY A 1 102 ? 129.782 173.237 141.997 1.00 18.91 103 GLY F CA 1
ATOM 736 C C . GLY A 1 102 ? 128.839 174.344 142.414 1.00 18.91 103 GLY F C 1
ATOM 737 O O . GLY A 1 102 ? 128.302 175.041 141.548 1.00 18.91 103 GLY F O 1
ATOM 738 N N . GLY A 1 103 ? 128.623 174.518 143.706 1.00 22.17 104 GLY F N 1
ATOM 739 C CA . GLY A 1 103 ? 127.750 175.563 144.200 1.00 22.17 104 GLY F CA 1
ATOM 740 C C . GLY A 1 103 ? 126.344 175.060 144.474 1.00 22.17 104 GLY F C 1
ATOM 741 O O . GLY A 1 103 ? 125.826 174.165 143.797 1.00 22.17 104 GLY F O 1
ATOM 742 N N . THR A 1 104 ? 125.711 175.647 145.489 1.00 27.40 105 THR F N 1
ATOM 743 C CA . THR A 1 104 ? 124.347 175.309 145.875 1.00 27.40 105 THR F CA 1
ATOM 744 C C . THR A 1 104 ? 123.530 176.587 145.983 1.00 27.40 105 THR F C 1
ATOM 745 O O . THR A 1 104 ? 123.926 177.518 146.689 1.00 27.40 105 THR F O 1
ATOM 749 N N . ARG A 1 105 ? 122.397 176.635 145.288 1.00 34.35 106 ARG F N 1
ATOM 750 C CA . ARG A 1 105 ? 121.500 177.782 145.364 1.00 34.35 106 ARG F CA 1
ATOM 751 C C . ARG A 1 105 ? 120.443 177.531 146.430 1.00 34.35 106 ARG F C 1
ATOM 752 O O . ARG A 1 105 ? 119.809 176.472 146.445 1.00 34.35 106 ARG F O 1
ATOM 760 N N . LEU A 1 106 ? 120.254 178.504 147.318 1.00 38.25 107 LEU F N 1
ATOM 761 C CA . LEU A 1 106 ? 119.338 178.367 148.444 1.00 38.25 107 LEU F CA 1
ATOM 762 C C . LEU A 1 106 ? 118.066 179.156 148.167 1.00 38.25 107 LEU F C 1
ATOM 763 O O . LEU A 1 106 ? 118.122 180.364 147.913 1.00 38.25 107 LEU F O 1
ATOM 768 N N . THR A 1 107 ? 116.925 178.473 148.224 1.00 43.66 108 THR F N 1
ATOM 769 C CA . THR A 1 107 ? 115.615 179.087 148.050 1.00 43.66 108 THR F CA 1
ATOM 770 C C . THR A 1 107 ? 114.817 178.921 149.334 1.00 43.66 108 THR F C 1
ATOM 771 O O . THR A 1 107 ? 114.700 177.807 149.854 1.00 43.66 108 THR F O 1
ATOM 775 N N . VAL A 1 108 ? 114.270 180.021 149.841 1.00 48.45 109 VAL F N 1
ATOM 776 C CA . VAL A 1 108 ? 113.477 180.008 151.066 1.00 48.45 109 VAL F CA 1
ATOM 777 C C . VAL A 1 108 ? 112.002 180.091 150.697 1.00 48.45 109 VAL F C 1
ATOM 778 O O . VAL A 1 108 ? 111.617 180.814 149.769 1.00 48.45 109 VAL F O 1
ATOM 782 N N . LEU A 1 109 ? 111.176 179.331 151.409 1.00 49.82 110 LEU F N 1
ATOM 783 C CA . LEU A 1 109 ? 109.744 179.288 151.138 1.00 49.82 110 LEU F CA 1
ATOM 784 C C . LEU A 1 109 ? 108.988 180.302 151.990 1.00 49.82 110 LEU F C 1
ATOM 785 O O . LEU A 1 109 ? 108.780 180.090 153.185 1.00 49.82 110 LEU F O 1
ATOM 790 N N . GLN B 2 1 ? 210.340 180.085 154.749 1.00 48.11 1 GLN H N 1
ATOM 791 C CA . GLN B 2 1 ? 209.732 181.218 154.064 1.00 48.11 1 GLN H CA 1
ATOM 792 C C . GLN B 2 1 ? 209.222 180.810 152.685 1.00 48.11 1 GLN H C 1
ATOM 793 O O . GLN B 2 1 ? 209.941 180.185 151.907 1.00 48.11 1 GLN H O 1
ATOM 799 N N . VAL B 2 2 ? 207.976 181.166 152.392 1.00 38.73 2 VAL H N 1
ATOM 800 C CA . VAL B 2 2 ? 207.370 180.858 151.103 1.00 38.73 2 VAL H CA 1
ATOM 801 C C . VAL B 2 2 ? 207.878 181.844 150.061 1.00 38.73 2 VAL H C 1
ATOM 802 O O . VAL B 2 2 ? 207.939 183.055 150.305 1.00 38.73 2 VAL H O 1
ATOM 806 N N . GLN B 2 3 ? 208.254 181.329 148.893 1.00 37.17 3 GLN H N 1
ATOM 807 C CA . GLN B 2 3 ? 208.717 182.158 147.791 1.00 37.17 3 GLN H CA 1
ATOM 808 C C . GLN B 2 3 ? 208.021 181.743 146.503 1.00 37.17 3 GLN H C 1
ATOM 809 O O . GLN B 2 3 ? 207.677 180.574 146.311 1.00 37.17 3 GLN H O 1
ATOM 815 N N . LEU B 2 4 ? 207.820 182.720 145.620 1.00 30.95 4 LEU H N 1
ATOM 816 C CA . LEU B 2 4 ? 207.103 182.523 144.369 1.00 30.95 4 LEU H CA 1
ATOM 817 C C . LEU B 2 4 ? 207.919 183.089 143.217 1.00 30.95 4 LEU H C 1
ATOM 818 O O . LEU B 2 4 ? 208.618 184.093 143.370 1.00 30.95 4 LEU H O 1
ATOM 823 N N . GLN B 2 5 ? 207.825 182.438 142.058 1.00 33.32 5 GLN H N 1
ATOM 824 C CA . GLN B 2 5 ? 208.512 182.914 140.861 1.00 33.32 5 GLN H CA 1
ATOM 825 C C . GLN B 2 5 ? 207.588 182.800 139.659 1.00 33.32 5 GLN H C 1
ATOM 826 O O . GLN B 2 5 ? 207.019 181.732 139.411 1.00 33.32 5 GLN H O 1
ATOM 832 N N . GLU B 2 6 ? 207.450 183.894 138.913 1.00 31.19 6 GLU H N 1
ATOM 833 C CA . GLU B 2 6 ? 206.685 183.914 137.675 1.00 31.19 6 GLU H CA 1
ATOM 834 C C . GLU B 2 6 ? 207.589 183.627 136.482 1.00 31.19 6 GLU H C 1
ATOM 835 O O . GLU B 2 6 ? 208.787 183.922 136.498 1.00 31.19 6 GLU H O 1
ATOM 841 N N . SER B 2 7 ? 206.998 183.050 135.438 1.00 37.55 7 SER H N 1
ATOM 842 C CA . SER B 2 7 ? 207.712 182.779 134.199 1.00 37.55 7 SER H CA 1
ATOM 843 C C . SER B 2 7 ? 206.736 182.860 133.035 1.00 37.55 7 SER H C 1
ATOM 844 O O . SER B 2 7 ? 205.579 182.450 133.158 1.00 37.55 7 SER H O 1
ATOM 847 N N . GLY B 2 8 ? 207.211 183.387 131.909 1.00 40.27 8 GLY H N 1
ATOM 848 C CA . GLY B 2 8 ? 206.392 183.524 130.728 1.00 40.27 8 GLY H CA 1
ATOM 849 C C . GLY B 2 8 ? 207.162 184.059 129.537 1.00 40.27 8 GLY H C 1
ATOM 850 O O . GLY B 2 8 ? 208.373 184.291 129.603 1.00 40.27 8 GLY H O 1
ATOM 851 N N . PRO B 2 9 ? 206.468 184.261 128.418 1.00 42.38 9 PRO H N 1
ATOM 852 C CA . PRO B 2 9 ? 207.134 184.784 127.221 1.00 42.38 9 PRO H CA 1
ATOM 853 C C . PRO B 2 9 ? 207.286 186.295 127.286 1.00 42.38 9 PRO H C 1
ATOM 854 O O . PRO B 2 9 ? 206.384 187.015 127.723 1.00 42.38 9 PRO H O 1
ATOM 858 N N . GLY B 2 10 ? 208.451 186.773 126.846 1.00 41.41 10 GLY H N 1
ATOM 859 C CA . GLY B 2 10 ? 208.699 188.205 126.852 1.00 41.41 10 GLY H CA 1
ATOM 860 C C . GLY B 2 10 ? 207.809 188.962 125.885 1.00 41.41 10 GLY H C 1
ATOM 861 O O . GLY B 2 10 ? 207.306 190.042 126.206 1.00 41.41 10 GLY H O 1
ATOM 862 N N . LEU B 2 11 ? 207.601 188.410 124.691 1.00 44.32 11 LEU H N 1
ATOM 863 C CA . LEU B 2 11 ? 206.808 189.052 123.654 1.00 44.32 11 LEU H CA 1
ATOM 864 C C . LEU B 2 11 ? 205.719 188.103 123.178 1.00 44.32 11 LEU H C 1
ATOM 865 O O . LEU B 2 11 ? 205.976 186.920 122.941 1.00 44.32 11 LEU H O 1
ATOM 870 N N . VAL B 2 12 ? 204.506 188.628 123.040 1.00 45.99 12 VAL H N 1
ATOM 871 C CA . VAL B 2 12 ? 203.359 187.867 122.563 1.00 45.99 12 VAL H CA 1
ATOM 872 C C . VAL B 2 12 ? 202.764 188.598 121.369 1.00 45.99 12 VAL H C 1
ATOM 873 O O . VAL B 2 12 ? 202.469 189.795 121.453 1.00 45.99 12 VAL H O 1
ATOM 877 N N . LYS B 2 13 ? 202.596 187.882 120.262 1.00 48.51 13 LYS H N 1
ATOM 878 C CA . LYS B 2 13 ? 202.005 188.479 119.077 1.00 48.51 13 LYS H CA 1
ATOM 879 C C . LYS B 2 13 ? 200.508 188.702 119.292 1.00 48.51 13 LYS H C 1
ATOM 880 O O . LYS B 2 13 ? 199.862 187.956 120.031 1.00 48.51 13 LYS H O 1
ATOM 886 N N . PRO B 2 14 ? 199.938 189.731 118.665 1.00 48.32 14 PRO H N 1
ATOM 887 C CA . PRO B 2 14 ? 198.504 189.994 118.836 1.00 48.32 14 PRO H CA 1
ATOM 888 C C . PRO B 2 14 ? 197.657 188.824 118.360 1.00 48.32 14 PRO H C 1
ATOM 889 O O . PRO B 2 14 ? 198.025 188.098 117.433 1.00 48.32 14 PRO H O 1
ATOM 893 N N . SER B 2 15 ? 196.518 188.640 119.029 1.00 50.43 15 SER H N 1
ATOM 894 C CA . SER B 2 15 ? 195.524 187.596 118.789 1.00 50.43 15 SER H CA 1
ATOM 895 C C . SER B 2 15 ? 196.007 186.208 119.193 1.00 50.43 15 SER H C 1
ATOM 896 O O . SER B 2 15 ? 195.248 185.242 119.047 1.00 50.43 15 SER H O 1
ATOM 899 N N . GLU B 2 16 ? 197.230 186.070 119.694 1.00 50.81 16 GLU H N 1
ATOM 900 C CA . GLU B 2 16 ? 197.729 184.788 120.167 1.00 50.81 16 GLU H CA 1
ATOM 901 C C . GLU B 2 16 ? 197.340 184.601 121.634 1.00 50.81 16 GLU H C 1
ATOM 902 O O . GLU B 2 16 ? 196.530 185.350 122.186 1.00 50.81 16 GLU H O 1
ATOM 908 N N . THR B 2 17 ? 197.914 183.592 122.284 1.00 47.14 17 THR H N 1
ATOM 909 C CA . THR B 2 17 ? 197.587 183.259 123.663 1.00 47.14 17 THR H CA 1
ATOM 910 C C . THR B 2 17 ? 198.814 183.447 124.544 1.00 47.14 17 THR H C 1
ATOM 911 O O . THR B 2 17 ? 199.908 182.984 124.205 1.00 47.14 17 THR H O 1
ATOM 915 N N . LEU B 2 18 ? 198.622 184.123 125.672 1.00 42.36 18 LEU H N 1
ATOM 916 C CA . LEU B 2 18 ? 199.673 184.337 126.656 1.00 42.36 18 LEU H CA 1
ATOM 917 C C . LEU B 2 18 ? 199.578 183.272 127.741 1.00 42.36 18 LEU H C 1
ATOM 918 O O . LEU B 2 18 ? 198.491 183.000 128.259 1.00 42.36 18 LEU H O 1
ATOM 923 N N . SER B 2 19 ? 200.717 182.670 128.078 1.00 38.76 19 SER H N 1
ATOM 924 C CA . SER B 2 19 ? 200.783 181.620 129.085 1.00 38.76 19 SER H CA 1
ATOM 925 C C . SER B 2 19 ? 201.797 182.007 130.151 1.00 38.76 19 SER H C 1
ATOM 926 O O . SER B 2 19 ? 202.919 182.405 129.827 1.00 38.76 19 SER H O 1
ATOM 929 N N . LEU B 2 20 ? 201.404 181.881 131.416 1.00 31.67 20 LEU H N 1
ATOM 930 C CA . LEU B 2 20 ? 202.263 182.208 132.543 1.00 31.67 20 LEU H CA 1
ATOM 931 C C . LEU B 2 20 ? 202.265 181.053 133.533 1.00 31.67 20 LEU H C 1
ATOM 932 O O . LEU B 2 20 ? 201.281 180.321 133.653 1.00 31.67 20 LEU H O 1
ATOM 937 N N . THR B 2 21 ? 203.380 180.900 134.245 1.00 30.32 21 THR H N 1
ATOM 938 C CA . THR B 2 21 ? 203.539 179.835 135.224 1.00 30.32 21 THR H CA 1
ATOM 939 C C . THR B 2 21 ? 204.110 180.406 136.514 1.00 30.32 21 THR H C 1
ATOM 940 O O . THR B 2 21 ? 205.047 181.206 136.485 1.00 30.32 21 THR H O 1
ATOM 944 N N . CYS B 2 22 ? 203.545 179.989 137.643 1.00 27.77 22 CYS H N 1
ATOM 945 C CA . CYS B 2 22 ? 204.021 180.373 138.963 1.00 27.77 22 CYS H CA 1
ATOM 946 C C . CYS B 2 22 ? 204.534 179.126 139.671 1.00 27.77 22 CYS H C 1
ATOM 947 O O . CYS B 2 22 ? 203.817 178.118 139.767 1.00 27.77 22 CYS H O 1
ATOM 950 N N . THR B 2 23 ? 205.776 179.201 140.145 1.00 29.52 23 THR H N 1
ATOM 951 C CA . THR B 2 23 ? 206.446 178.115 140.848 1.00 29.52 23 THR H CA 1
ATOM 952 C C . THR B 2 23 ? 206.662 178.519 142.300 1.00 29.52 23 THR H C 1
ATOM 953 O O . THR B 2 23 ? 207.164 179.616 142.574 1.00 29.52 23 THR H O 1
ATOM 957 N N . VAL B 2 24 ? 206.291 177.629 143.221 1.00 30.13 24 VAL H N 1
ATOM 958 C CA . VAL B 2 24 ? 206.298 177.907 144.653 1.00 30.13 24 VAL H CA 1
ATOM 959 C C . VAL B 2 24 ? 207.380 177.077 145.326 1.00 30.13 24 VAL H C 1
ATOM 960 O O . VAL B 2 24 ? 207.543 175.886 145.030 1.00 30.13 24 VAL H O 1
ATOM 964 N N . SER B 2 25 ? 208.119 177.705 146.239 1.00 34.00 25 SER H N 1
ATOM 965 C CA . SER B 2 25 ? 209.134 177.033 147.038 1.00 34.00 25 SER H CA 1
ATOM 966 C C . SER B 2 25 ? 208.863 177.303 148.511 1.00 34.00 25 SER H C 1
ATOM 967 O O . SER B 2 25 ? 208.657 178.455 148.905 1.00 34.00 25 SER H O 1
ATOM 970 N N . GLY B 2 26 ? 208.871 176.246 149.318 1.00 33.34 26 GLY H N 1
ATOM 971 C CA . GLY B 2 26 ? 208.643 176.360 150.742 1.00 33.34 26 GLY H CA 1
ATOM 972 C C . GLY B 2 26 ? 207.239 176.033 151.201 1.00 33.34 26 GLY H C 1
ATOM 973 O O . GLY B 2 26 ? 206.964 176.122 152.403 1.00 33.34 26 GLY H O 1
ATOM 974 N N . ALA B 2 27 ? 206.345 175.663 150.288 1.00 30.66 27 ALA H N 1
ATOM 975 C CA . ALA B 2 27 ? 204.985 175.291 150.652 1.00 30.66 27 ALA H CA 1
ATOM 976 C C . ALA B 2 27 ? 204.381 174.482 149.516 1.00 30.66 27 ALA H C 1
ATOM 977 O O . ALA B 2 27 ? 204.880 174.494 148.388 1.00 30.66 27 ALA H O 1
ATOM 979 N N . SER B 2 28 ? 203.297 173.780 149.830 1.00 24.39 28 SER H N 1
ATOM 980 C CA . SER B 2 28 ? 202.571 172.976 148.857 1.00 24.39 28 SER H CA 1
ATOM 981 C C . SER B 2 28 ? 201.409 173.786 148.295 1.00 24.39 28 SER H C 1
ATOM 982 O O . SER B 2 28 ? 200.657 174.407 149.053 1.00 24.39 28 SER H O 1
ATOM 985 N N . ILE B 2 29 ? 201.263 173.769 146.968 1.00 23.15 29 ILE H N 1
ATOM 986 C CA . ILE B 2 29 ? 200.203 174.537 146.323 1.00 23.15 29 ILE H CA 1
ATOM 987 C C . ILE B 2 29 ? 198.817 173.999 146.654 1.00 23.15 29 ILE H C 1
ATOM 988 O O . ILE B 2 29 ? 197.819 174.691 146.426 1.00 23.15 29 ILE H O 1
ATOM 993 N N . SER B 2 30 ? 198.722 172.785 147.190 1.00 19.92 30 SER H N 1
ATOM 994 C CA . SER B 2 30 ? 197.439 172.135 147.419 1.00 19.92 30 SER H CA 1
ATOM 995 C C . SER B 2 30 ? 196.840 172.455 148.785 1.00 19.92 30 SER H C 1
ATOM 996 O O . SER B 2 30 ? 195.827 171.855 149.155 1.00 19.92 30 SER H O 1
ATOM 999 N N . SER B 2 31 ? 197.435 173.375 149.544 1.00 19.05 31 SER H N 1
ATOM 1000 C CA . SER B 2 31 ? 196.919 173.724 150.863 1.00 19.05 31 SER H CA 1
ATOM 1001 C C . SER B 2 31 ? 196.630 175.217 151.018 1.00 19.05 31 SER H C 1
ATOM 1002 O O . SER B 2 31 ? 196.484 175.691 152.148 1.00 19.05 31 SER H O 1
ATOM 1005 N N . TYR B 2 32 ? 196.529 175.968 149.921 1.00 15.13 32 TYR H N 1
ATOM 1006 C CA . TYR B 2 32 ? 196.311 177.408 150.014 1.00 15.13 32 TYR H CA 1
ATOM 1007 C C . TYR B 2 32 ? 195.545 177.916 148.799 1.00 15.13 32 TYR H C 1
ATOM 1008 O O . TYR B 2 32 ? 195.489 177.264 147.754 1.00 15.13 32 TYR H O 1
ATOM 1017 N N . TRP B 2 33 ? 194.952 179.100 148.961 1.00 14.37 33 TRP H N 1
ATOM 1018 C CA . TRP B 2 33 ? 194.428 179.888 147.852 1.00 14.37 33 TRP H CA 1
ATOM 1019 C C . TRP B 2 33 ? 195.557 180.696 147.219 1.00 14.37 33 TRP H C 1
ATOM 1020 O O . TRP B 2 33 ? 196.470 181.151 147.912 1.00 14.37 33 TRP H O 1
ATOM 1031 N N . TRP B 2 34 ? 195.484 180.885 145.901 1.00 14.37 34 TRP H N 1
ATOM 1032 C CA . TRP B 2 34 ? 196.451 181.693 145.167 1.00 14.37 34 TRP H CA 1
ATOM 1033 C C . TRP B 2 34 ? 195.700 182.644 144.240 1.00 14.37 34 TRP H C 1
ATOM 1034 O O . TRP B 2 34 ? 194.506 182.479 143.992 1.00 14.37 34 TRP H O 1
ATOM 1045 N N . GLY B 2 35 ? 196.406 183.650 143.725 1.00 14.59 35 GLY H N 1
ATOM 1046 C CA . GLY B 2 35 ? 195.774 184.649 142.879 1.00 14.59 35 GLY H CA 1
ATOM 1047 C C . GLY B 2 35 ? 196.736 185.287 141.899 1.00 14.59 35 GLY H C 1
ATOM 1048 O O . GLY B 2 35 ? 197.957 185.266 142.085 1.00 14.59 35 GLY H O 1
ATOM 1049 N N . TRP B 2 36 ? 196.159 185.869 140.847 1.00 20.83 36 TRP H N 1
ATOM 1050 C CA . TRP B 2 36 ? 196.905 186.550 139.795 1.00 20.83 36 TRP H CA 1
ATOM 1051 C C . TRP B 2 36 ? 196.470 188.008 139.700 1.00 20.83 36 TRP H C 1
ATOM 1052 O O . TRP B 2 36 ? 195.273 188.307 139.706 1.00 20.83 36 TRP H O 1
ATOM 1063 N N . ILE B 2 37 ? 197.446 188.911 139.607 1.00 19.38 37 ILE H N 1
ATOM 1064 C CA . ILE B 2 37 ? 197.194 190.348 139.501 1.00 19.38 37 ILE H CA 1
ATOM 1065 C C . ILE B 2 37 ? 198.061 190.901 138.374 1.00 19.38 37 ILE H C 1
ATOM 1066 O O . ILE B 2 37 ? 199.097 190.321 138.041 1.00 19.38 37 ILE H O 1
ATOM 1071 N N . ARG B 2 38 ? 197.634 192.010 137.770 1.00 22.78 38 ARG H N 1
ATOM 1072 C CA . ARG B 2 38 ? 198.433 192.673 136.748 1.00 22.78 38 ARG H CA 1
ATOM 1073 C C . ARG B 2 38 ? 198.357 194.188 136.893 1.00 22.78 38 ARG H C 1
ATOM 1074 O O . ARG B 2 38 ? 197.386 194.733 137.424 1.00 22.78 38 ARG H O 1
ATOM 1082 N N . GLN B 2 39 ? 199.400 194.856 136.407 1.00 25.68 39 GLN H N 1
ATOM 1083 C CA . GLN B 2 39 ? 199.509 196.314 136.445 1.00 25.68 39 GLN H CA 1
ATOM 1084 C C . GLN B 2 39 ? 200.007 196.819 135.096 1.00 25.68 39 GLN H C 1
ATOM 1085 O O . GLN B 2 39 ? 201.136 196.495 134.688 1.00 25.68 39 GLN H O 1
ATOM 1091 N N . PRO B 2 40 ? 199.194 197.580 134.366 1.00 30.62 40 PRO H N 1
ATOM 1092 C CA . PRO B 2 40 ? 199.686 198.205 133.145 1.00 30.62 40 PRO H CA 1
ATOM 1093 C C . PRO B 2 40 ? 200.734 199.251 133.471 1.00 30.62 40 PRO H C 1
ATOM 1094 O O . PRO B 2 40 ? 200.749 199.813 134.582 1.00 30.62 40 PRO H O 1
ATOM 1098 N N . PRO B 2 41 ? 201.640 199.536 132.536 1.00 35.70 41 PRO H N 1
ATOM 1099 C CA . PRO B 2 41 ? 202.684 200.540 132.800 1.00 35.70 41 PRO H CA 1
ATOM 1100 C C . PRO B 2 41 ? 202.079 201.907 133.085 1.00 35.70 41 PRO H C 1
ATOM 1101 O O . PRO B 2 41 ? 201.328 202.456 132.275 1.00 35.70 41 PRO H O 1
ATOM 1105 N N . GLY B 2 42 ? 202.408 202.450 134.255 1.00 35.94 42 GLY H N 1
ATOM 1106 C CA . GLY B 2 42 ? 201.930 203.758 134.653 1.00 35.94 42 GLY H CA 1
ATOM 1107 C C . GLY B 2 42 ? 200.524 203.802 135.208 1.00 35.94 42 GLY H C 1
ATOM 1108 O O . GLY B 2 42 ? 199.994 204.900 135.410 1.00 35.94 42 GLY H O 1
ATOM 1109 N N . LYS B 2 43 ? 199.901 202.651 135.464 1.00 31.38 43 LYS H N 1
ATOM 1110 C CA . LYS B 2 43 ? 198.525 202.626 135.948 1.00 31.38 43 LYS H CA 1
ATOM 1111 C C . LYS B 2 43 ? 198.392 201.784 137.212 1.00 31.38 43 LYS H C 1
ATOM 1112 O O . LYS B 2 43 ? 199.396 201.362 137.792 1.00 31.38 43 LYS H O 1
ATOM 1118 N N . GLY B 2 44 ? 197.153 201.538 137.646 1.00 25.56 44 GLY H N 1
ATOM 1119 C CA . GLY B 2 44 ? 196.899 200.841 138.889 1.00 25.56 44 GLY H CA 1
ATOM 1120 C C . GLY B 2 44 ? 196.732 199.338 138.719 1.00 25.56 44 GLY H C 1
ATOM 1121 O O . GLY B 2 44 ? 196.762 198.791 137.618 1.00 25.56 44 GLY H O 1
ATOM 1122 N N . LEU B 2 45 ? 196.545 198.670 139.855 1.00 21.12 45 LEU H N 1
ATOM 1123 C CA . LEU B 2 45 ? 196.430 197.219 139.897 1.00 21.12 45 LEU H CA 1
ATOM 1124 C C . LEU B 2 45 ? 195.061 196.759 139.411 1.00 21.12 45 LEU H C 1
ATOM 1125 O O . LEU B 2 45 ? 194.066 197.482 139.510 1.00 21.12 45 LEU H O 1
ATOM 1130 N N . GLU B 2 46 ? 195.018 195.535 138.884 1.00 19.38 46 GLU H N 1
ATOM 1131 C CA . GLU B 2 46 ? 193.775 194.925 138.431 1.00 19.38 46 GLU H CA 1
ATOM 1132 C C . GLU B 2 46 ? 193.791 193.438 138.753 1.00 19.38 46 GLU H C 1
ATOM 1133 O O . GLU B 2 46 ? 194.742 192.735 138.401 1.00 19.38 46 GLU H O 1
ATOM 1139 N N . TRP B 2 47 ? 192.734 192.964 139.408 1.00 19.24 47 TRP H N 1
ATOM 1140 C CA . TRP B 2 47 ? 192.626 191.562 139.790 1.00 19.24 47 TRP H CA 1
ATOM 1141 C C . TRP B 2 47 ? 192.202 190.710 138.599 1.00 19.24 47 TRP H C 1
ATOM 1142 O O . TRP B 2 47 ? 191.339 191.104 137.811 1.00 19.24 47 TRP H O 1
ATOM 1153 N N . ILE B 2 48 ? 192.811 189.529 138.477 1.00 17.91 48 ILE H N 1
ATOM 1154 C CA . ILE B 2 48 ? 192.525 188.636 137.358 1.00 17.91 48 ILE H CA 1
ATOM 1155 C C . ILE B 2 48 ? 191.692 187.445 137.820 1.00 17.91 48 ILE H C 1
ATOM 1156 O O . ILE B 2 48 ? 190.556 187.265 137.368 1.00 17.91 48 ILE H O 1
ATOM 1161 N N . ALA B 2 49 ? 192.237 186.628 138.723 1.00 14.99 49 ALA H N 1
ATOM 1162 C CA . ALA B 2 49 ? 191.517 185.441 139.174 1.00 14.99 49 ALA H CA 1
ATOM 1163 C C . ALA B 2 49 ? 192.164 184.874 140.431 1.00 14.99 49 ALA H C 1
ATOM 1164 O O . ALA B 2 49 ? 193.355 185.079 140.682 1.00 14.99 49 ALA H O 1
ATOM 1166 N N . ASP B 2 50 ? 191.361 184.144 141.207 1.00 13.38 50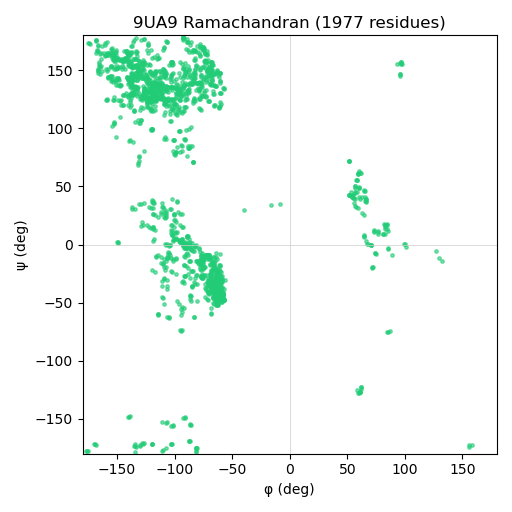 ASP H N 1
ATOM 1167 C CA . ASP B 2 50 ? 191.830 183.383 142.358 1.00 13.38 50 ASP H CA 1
ATOM 1168 C C . ASP B 2 50 ? 191.524 181.902 142.154 1.00 13.38 50 ASP H C 1
ATOM 1169 O O . ASP B 2 50 ? 190.505 181.544 141.559 1.00 13.38 50 ASP H O 1
ATOM 1174 N N . ILE B 2 51 ? 192.408 181.042 142.663 1.00 14.37 51 ILE H N 1
ATOM 1175 C CA . ILE B 2 51 ? 192.320 179.599 142.446 1.00 14.37 51 ILE H CA 1
ATOM 1176 C C . ILE B 2 51 ? 192.638 178.844 143.732 1.00 14.37 51 ILE H C 1
ATOM 1177 O O . ILE B 2 51 ? 193.506 179.247 144.514 1.00 14.37 51 ILE H O 1
ATOM 1182 N N . TYR B 2 52 ? 191.930 177.736 143.938 1.00 15.19 52 TYR H N 1
ATOM 1183 C CA . TYR B 2 52 ? 192.239 176.750 144.974 1.00 15.19 52 TYR H CA 1
ATOM 1184 C C . TYR B 2 52 ? 192.520 175.424 144.277 1.00 15.19 52 TYR H C 1
ATOM 1185 O O . TYR B 2 52 ? 191.576 174.722 143.863 1.00 15.19 52 TYR H O 1
ATOM 1194 N N . PRO B 2 53 ? 193.795 175.069 144.081 1.00 16.30 53 PRO H N 1
ATOM 1195 C CA . PRO B 2 53 ? 194.125 173.879 143.273 1.00 16.30 53 PRO H CA 1
ATOM 1196 C C . PRO B 2 53 ? 193.635 172.560 143.847 1.00 16.30 53 PRO H C 1
ATOM 1197 O O . PRO B 2 53 ? 193.319 171.649 143.071 1.00 16.30 53 PRO H O 1
ATOM 1201 N N . ASN B 2 54 ? 193.572 172.420 145.174 1.00 17.03 54 ASN H N 1
ATOM 1202 C CA . ASN B 2 54 ? 193.244 171.124 145.766 1.00 17.03 54 ASN H CA 1
ATOM 1203 C C . ASN B 2 54 ? 191.862 170.648 145.335 1.00 17.03 54 ASN H C 1
ATOM 1204 O O . ASN B 2 54 ? 191.671 169.463 145.039 1.00 17.03 54 ASN H O 1
ATOM 1209 N N . SER B 2 55 ? 190.887 171.551 145.297 1.00 16.85 55 SER H N 1
ATOM 1210 C CA . SER B 2 55 ? 189.541 171.220 144.853 1.00 16.85 55 SER H CA 1
ATOM 1211 C C . SER B 2 55 ? 189.240 171.734 143.454 1.00 16.85 55 SER H C 1
ATOM 1212 O O . SER B 2 55 ? 188.138 171.505 142.947 1.00 16.85 55 SER H O 1
ATOM 1215 N N . GLY B 2 56 ? 190.188 172.417 142.821 1.00 17.14 56 GLY H N 1
ATOM 1216 C CA . GLY B 2 56 ? 189.956 173.000 141.513 1.00 17.14 56 GLY H CA 1
ATOM 1217 C C . GLY B 2 56 ? 188.933 174.116 141.501 1.00 17.14 56 GLY H C 1
ATOM 1218 O O . GLY B 2 56 ? 188.160 174.228 140.542 1.00 17.14 56 GLY H O 1
ATOM 1219 N N . SER B 2 57 ? 188.909 174.948 142.539 1.00 16.76 57 SER H N 1
ATOM 1220 C CA . SER B 2 57 ? 187.957 176.051 142.595 1.00 16.76 57 SER H CA 1
ATOM 1221 C C . SER B 2 57 ? 188.568 177.307 141.986 1.00 16.76 57 SER H C 1
ATOM 1222 O O . SER B 2 57 ? 189.774 177.535 142.080 1.00 16.76 57 SER H O 1
ATOM 1225 N N . THR B 2 58 ? 187.725 178.127 141.359 1.00 18.38 58 THR H N 1
ATOM 1226 C CA . THR B 2 58 ? 188.212 179.333 140.702 1.00 18.38 58 THR H CA 1
ATOM 1227 C C . THR B 2 58 ? 187.174 180.443 140.794 1.00 18.38 58 THR H C 1
ATOM 1228 O O . THR B 2 58 ? 185.979 180.205 140.601 1.00 18.38 58 THR H O 1
ATOM 1232 N N . ASN B 2 59 ? 187.645 181.654 141.085 1.00 17.41 59 ASN H N 1
ATOM 1233 C CA . ASN B 2 59 ? 186.842 182.868 141.020 1.00 17.41 59 ASN H CA 1
ATOM 1234 C C . ASN B 2 59 ? 187.466 183.821 140.008 1.00 17.41 59 ASN H C 1
ATOM 1235 O O . ASN B 2 59 ? 188.688 184.009 139.993 1.00 17.41 59 ASN H O 1
ATOM 1240 N N . TYR B 2 60 ? 186.622 184.429 139.173 1.00 24.50 60 TYR H N 1
ATOM 1241 C CA . TYR B 2 60 ? 187.061 185.217 138.030 1.00 24.50 60 TYR H CA 1
ATOM 1242 C C . TYR B 2 60 ? 186.646 186.677 138.162 1.00 24.50 60 TYR H C 1
ATOM 1243 O O . TYR B 2 60 ? 185.605 186.998 138.741 1.00 24.50 60 TYR H O 1
ATOM 1252 N N . ASN B 2 61 ? 187.470 187.553 137.602 1.00 28.76 61 ASN H N 1
ATOM 1253 C CA . ASN B 2 61 ? 187.046 188.918 137.315 1.00 28.76 61 ASN H CA 1
ATOM 1254 C C . ASN B 2 61 ? 186.050 188.890 136.160 1.00 28.76 61 ASN H C 1
ATOM 1255 O O . ASN B 2 61 ? 186.371 188.365 135.090 1.00 28.76 61 ASN H O 1
ATOM 1260 N N . PRO B 2 62 ? 184.841 189.431 136.338 1.00 35.85 62 PRO H N 1
ATOM 1261 C CA . PRO B 2 62 ? 183.809 189.282 135.295 1.00 35.85 62 PRO H CA 1
ATOM 1262 C C . PRO B 2 62 ? 184.202 189.844 133.940 1.00 35.85 62 PRO H C 1
ATOM 1263 O O . PRO B 2 62 ? 183.740 189.328 132.915 1.00 35.85 62 PRO H O 1
ATOM 1267 N N . SER B 2 63 ? 185.027 190.892 133.895 1.00 38.95 63 SER H N 1
ATOM 1268 C CA . SER B 2 63 ? 185.433 191.450 132.609 1.00 38.95 63 SER H CA 1
ATOM 1269 C C . SER B 2 63 ? 186.291 190.468 131.817 1.00 38.95 63 SER H C 1
ATOM 1270 O O . SER B 2 63 ? 186.158 190.366 130.592 1.00 38.95 63 SER H O 1
ATOM 1273 N N . LEU B 2 64 ? 187.177 189.739 132.496 1.00 37.00 64 LEU H N 1
ATOM 1274 C CA . LEU B 2 64 ? 188.129 188.854 131.835 1.00 37.00 64 LEU H CA 1
ATOM 1275 C C . LEU B 2 64 ? 187.738 187.383 131.881 1.00 37.00 64 LEU H C 1
ATOM 1276 O O . LEU B 2 64 ? 188.547 186.538 131.485 1.00 37.00 64 LEU H O 1
ATOM 1281 N N . LYS B 2 65 ? 186.528 187.054 132.339 1.00 37.24 65 LYS H N 1
ATOM 1282 C CA . LYS B 2 65 ? 186.179 185.658 132.589 1.00 37.24 65 LYS H CA 1
ATOM 1283 C C . LYS B 2 65 ? 186.251 184.812 131.320 1.00 37.24 65 LYS H C 1
ATOM 1284 O O . LYS B 2 65 ? 186.732 183.674 131.351 1.00 37.24 65 LYS H O 1
ATOM 1290 N N . SER B 2 66 ? 185.785 185.354 130.194 1.00 40.49 66 SER H N 1
ATOM 1291 C CA . SER B 2 66 ? 185.668 184.574 128.966 1.00 40.49 66 SER H CA 1
ATOM 1292 C C . SER B 2 66 ? 187.009 184.252 128.315 1.00 40.49 66 SER H C 1
ATOM 1293 O O . SER B 2 66 ? 187.036 183.459 127.369 1.00 40.49 66 SER H O 1
ATOM 1296 N N . ARG B 2 67 ? 188.113 184.836 128.785 1.00 39.66 67 ARG H N 1
ATOM 1297 C CA . ARG B 2 67 ? 189.408 184.678 128.132 1.00 39.66 67 ARG H CA 1
ATOM 1298 C C . ARG B 2 67 ? 190.454 184.025 129.033 1.00 39.66 67 ARG H C 1
ATOM 1299 O O . ARG B 2 67 ? 191.644 184.069 128.713 1.00 39.66 67 ARG H O 1
ATOM 1307 N N . VAL B 2 68 ? 190.046 183.414 130.143 1.00 34.95 68 VAL H N 1
ATOM 1308 C CA . VAL B 2 68 ? 190.973 182.937 131.164 1.00 34.95 68 VAL H CA 1
ATOM 1309 C C . VAL B 2 68 ? 190.801 181.434 131.346 1.00 34.95 68 VAL H C 1
ATOM 1310 O O . VAL B 2 68 ? 189.675 180.947 131.493 1.00 34.95 68 VAL H O 1
ATOM 1314 N N . THR B 2 69 ? 191.920 180.705 131.334 1.00 33.56 69 THR H N 1
ATOM 1315 C CA . THR B 2 69 ? 191.957 179.300 131.719 1.00 33.56 69 THR H CA 1
ATOM 1316 C C . THR B 2 69 ? 193.102 179.086 132.702 1.00 33.56 69 THR H C 1
ATOM 1317 O O . THR B 2 69 ? 194.095 179.816 132.685 1.00 33.56 69 THR H O 1
ATOM 1321 N N A ASN B 2 70 ? 192.948 178.079 133.563 0.50 29.47 70 ASN H N 1
ATOM 1322 N N B ASN B 2 70 ? 192.959 178.081 133.562 0.50 29.47 70 ASN H N 1
ATOM 1323 C CA A ASN B 2 70 ? 193.910 177.783 134.615 0.50 29.47 70 ASN H CA 1
ATOM 1324 C CA B ASN B 2 70 ? 193.968 177.807 134.575 0.50 29.47 70 ASN H CA 1
ATOM 1325 C C A ASN B 2 70 ? 194.241 176.297 134.613 0.50 29.47 70 ASN H C 1
ATOM 1326 C C B ASN B 2 70 ? 194.228 176.310 134.661 0.50 29.47 70 ASN H C 1
ATOM 1327 O O A ASN B 2 70 ? 193.436 175.468 134.181 0.50 29.47 70 ASN H O 1
ATOM 1328 O O B ASN B 2 70 ? 193.364 175.492 134.335 0.50 29.47 70 ASN H O 1
ATOM 1337 N N . SER B 2 71 ? 195.432 175.966 135.110 1.00 30.98 71 SER H N 1
ATOM 1338 C CA . SER B 2 71 ? 195.856 174.575 135.223 1.00 30.98 71 SER H CA 1
ATOM 1339 C C . SER B 2 71 ? 196.879 174.458 136.346 1.00 30.98 71 SER H C 1
ATOM 1340 O O . SER B 2 71 ? 197.383 175.458 136.856 1.00 30.98 71 SER H O 1
ATOM 1343 N N . LYS B 2 72 ? 197.187 173.219 136.730 1.00 33.95 72 LYS H N 1
ATOM 1344 C CA . LYS B 2 72 ? 198.101 172.972 137.839 1.00 33.95 72 LYS H CA 1
ATOM 1345 C C . LYS B 2 72 ? 198.982 171.766 137.540 1.00 33.95 72 LYS H C 1
ATOM 1346 O O . LYS B 2 72 ? 198.727 170.990 136.615 1.00 33.95 72 LYS H O 1
ATOM 1352 N N . ASP B 2 73 ? 200.034 171.615 138.350 1.00 41.71 73 ASP H N 1
ATOM 1353 C CA . ASP B 2 73 ? 200.932 170.463 138.273 1.00 41.71 73 ASP H CA 1
ATOM 1354 C C . ASP B 2 73 ? 201.512 170.265 139.672 1.00 41.71 73 ASP H C 1
ATOM 1355 O O . ASP B 2 73 ? 202.402 171.014 140.090 1.00 41.71 73 ASP H O 1
ATOM 1360 N N . ALA B 2 74 ? 200.997 169.262 140.386 1.00 44.23 74 ALA H N 1
ATOM 1361 C CA . ALA B 2 74 ? 201.368 169.071 141.785 1.00 44.23 74 ALA H CA 1
ATOM 1362 C C . ALA B 2 74 ? 202.760 168.472 141.937 1.00 44.23 74 ALA H C 1
ATOM 1363 O O . ALA B 2 74 ? 203.427 168.720 142.948 1.00 44.23 74 ALA H O 1
ATOM 1365 N N . SER B 2 75 ? 203.211 167.678 140.963 1.00 48.06 75 SER H N 1
ATOM 1366 C CA . SER B 2 75 ? 204.521 167.041 141.077 1.00 48.06 75 SER H CA 1
ATOM 1367 C C . SER B 2 75 ? 205.633 168.080 141.139 1.00 48.06 75 SER H C 1
ATOM 1368 O O . SER B 2 75 ? 206.549 167.980 141.963 1.00 48.06 75 SER H O 1
ATOM 1371 N N . LYS B 2 76 ? 205.566 169.091 140.276 1.00 44.32 76 LYS H N 1
ATOM 1372 C CA . LYS B 2 76 ? 206.542 170.170 140.265 1.00 44.32 76 LYS H CA 1
ATOM 1373 C C . LYS B 2 76 ? 206.091 171.381 141.073 1.00 44.32 76 LYS H C 1
ATOM 1374 O O . LYS B 2 76 ? 206.809 172.385 141.110 1.00 44.32 76 LYS H O 1
ATOM 1380 N N . ASN B 2 77 ? 204.921 171.304 141.714 1.00 34.16 77 ASN H N 1
ATOM 1381 C CA . ASN B 2 77 ? 204.416 172.368 142.583 1.00 34.16 77 ASN H CA 1
ATOM 1382 C C . ASN B 2 77 ? 204.285 173.687 141.822 1.00 34.16 77 ASN H C 1
ATOM 1383 O O . ASN B 2 77 ? 204.852 174.712 142.205 1.00 34.16 77 ASN H O 1
ATOM 1388 N N . GLN B 2 78 ? 203.531 173.654 140.724 1.00 32.59 78 GLN H N 1
ATOM 1389 C CA . GLN B 2 78 ? 203.379 174.816 139.860 1.00 32.59 78 GLN H CA 1
ATOM 1390 C C . GLN B 2 78 ? 201.915 175.000 139.493 1.00 32.59 78 GLN H C 1
ATOM 1391 O O . GLN B 2 78 ? 201.145 174.038 139.464 1.00 32.59 78 GLN H O 1
ATOM 1397 N N . PHE B 2 79 ? 201.532 176.245 139.207 1.00 25.90 79 PHE H N 1
ATOM 1398 C CA . PHE B 2 79 ? 200.217 176.500 138.630 1.00 25.90 79 PHE H CA 1
ATOM 1399 C C . PHE B 2 79 ? 200.326 177.536 137.520 1.00 25.90 79 PHE H C 1
ATOM 1400 O O . PHE B 2 79 ? 201.150 178.446 137.577 1.00 25.90 79 PHE H O 1
ATOM 1408 N N . SER B 2 80 ? 199.470 177.394 136.510 1.00 27.91 80 SER H N 1
ATOM 1409 C CA . SER B 2 80 ? 199.623 178.121 135.261 1.00 27.91 80 SER H CA 1
ATOM 1410 C C . SER B 2 80 ? 198.319 178.801 134.872 1.00 27.91 80 SER H C 1
ATOM 1411 O O . SER B 2 80 ? 197.224 178.298 135.144 1.00 27.91 80 SER H O 1
ATOM 1414 N N . LEU B 2 81 ? 198.467 179.940 134.200 1.00 30.25 81 LEU H N 1
ATOM 1415 C CA . LEU B 2 81 ? 197.371 180.772 133.728 1.00 30.25 81 LEU H CA 1
ATOM 1416 C C . LEU B 2 81 ? 197.526 180.998 132.229 1.00 30.25 81 LEU H C 1
ATOM 1417 O O . LEU B 2 81 ? 198.644 181.064 131.713 1.00 30.25 81 LEU H O 1
ATOM 1422 N N . LYS B 2 82 ? 196.399 181.108 131.527 1.00 38.12 82 LYS H N 1
ATOM 1423 C CA . LYS B 2 82 ? 196.418 181.337 130.088 1.00 38.12 82 LYS H CA 1
ATOM 1424 C C . LYS B 2 82 ? 195.317 182.312 129.700 1.00 38.12 82 LYS H C 1
ATOM 1425 O O . LYS B 2 82 ? 194.148 182.106 130.043 1.00 38.12 82 LYS H O 1
ATOM 1431 N N . LEU B 2 83 ? 195.700 183.360 128.972 1.00 41.89 83 LEU H N 1
ATOM 1432 C CA . LEU B 2 83 ? 194.789 184.399 128.501 1.00 41.89 83 LEU H CA 1
ATOM 1433 C C . LEU B 2 83 ? 194.796 184.396 126.978 1.00 41.89 83 LEU H C 1
ATOM 1434 O O . LEU B 2 83 ? 195.860 184.511 126.363 1.00 41.89 83 LEU H O 1
ATOM 1439 N N . SER B 2 84 ? 193.618 184.281 126.373 1.00 44.45 84 SER H N 1
ATOM 1440 C CA . SER B 2 84 ? 193.499 184.119 124.931 1.00 44.45 84 SER H CA 1
ATOM 1441 C C . SER B 2 84 ? 193.023 185.404 124.259 1.00 44.45 84 SER H C 1
ATOM 1442 O O . SER B 2 84 ? 192.362 186.248 124.868 1.00 44.45 84 SER H O 1
ATOM 1445 N N . SER B 2 85 ? 193.376 185.534 122.977 1.00 46.96 85 SER H N 1
ATOM 1446 C CA . SER B 2 85 ? 192.974 186.662 122.133 1.00 46.96 85 SER H CA 1
ATOM 1447 C C . SER B 2 85 ? 193.464 187.990 122.715 1.00 46.96 85 SER H C 1
ATOM 1448 O O . SER B 2 85 ? 192.685 188.889 123.034 1.00 46.96 85 SER H O 1
ATOM 1451 N N . VAL B 2 86 ? 194.781 188.100 122.836 1.00 46.03 86 VAL H N 1
ATOM 1452 C CA . VAL B 2 86 ? 195.393 189.260 123.471 1.00 46.03 86 VAL H CA 1
ATOM 1453 C C . VAL B 2 86 ? 195.501 190.403 122.471 1.00 46.03 86 VAL H C 1
ATOM 1454 O O . VAL B 2 86 ? 195.756 190.193 121.279 1.00 46.03 86 VAL H O 1
ATOM 1458 N N . THR B 2 87 ? 195.293 191.620 122.959 1.00 43.68 87 THR H N 1
ATOM 1459 C CA . THR B 2 87 ? 195.432 192.842 122.179 1.00 43.68 87 THR H CA 1
ATOM 1460 C C . THR B 2 87 ? 196.504 193.723 122.821 1.00 43.68 87 THR H C 1
ATOM 1461 O O . THR B 2 87 ? 197.206 193.310 123.747 1.00 43.68 87 THR H O 1
ATOM 1465 N N . ALA B 2 88 ? 196.626 194.953 122.317 1.00 42.44 88 ALA H N 1
ATOM 1466 C CA . ALA B 2 88 ? 197.603 195.889 122.862 1.00 42.44 88 ALA H CA 1
ATOM 1467 C C . ALA B 2 88 ? 197.271 196.315 124.286 1.00 42.44 88 ALA H C 1
ATOM 1468 O O . ALA B 2 88 ? 198.152 196.818 124.990 1.00 42.44 88 ALA H O 1
ATOM 1470 N N . ALA B 2 89 ? 196.025 196.130 124.725 1.00 38.97 89 ALA H N 1
ATOM 1471 C CA . ALA B 2 89 ? 195.630 196.507 126.076 1.00 38.97 89 ALA H CA 1
ATOM 1472 C C . ALA B 2 89 ? 196.123 195.531 127.135 1.00 38.97 89 ALA H C 1
ATOM 1473 O O . ALA B 2 89 ? 195.966 195.811 128.328 1.00 38.97 89 ALA H O 1
ATOM 1475 N N . ASP B 2 90 ? 196.705 194.402 126.739 1.00 36.99 90 ASP H N 1
ATOM 1476 C CA . ASP B 2 90 ? 197.106 193.366 127.680 1.00 36.99 90 ASP H CA 1
ATOM 1477 C C . ASP B 2 90 ? 198.585 193.411 128.047 1.00 36.99 90 ASP H C 1
ATOM 1478 O O . ASP B 2 90 ? 199.050 192.520 128.764 1.00 36.99 90 ASP H O 1
ATOM 1483 N N . THR B 2 91 ? 199.335 194.407 127.583 1.00 35.39 91 THR H N 1
ATOM 1484 C CA . THR B 2 91 ? 200.730 194.533 127.990 1.00 35.39 91 THR H CA 1
ATOM 1485 C C . THR B 2 91 ? 200.796 195.099 129.404 1.00 35.39 91 THR H C 1
ATOM 1486 O O . THR B 2 91 ? 200.186 196.135 129.693 1.00 35.39 91 THR H O 1
ATOM 1490 N N . ALA B 2 92 ? 201.525 194.419 130.287 1.00 30.28 92 ALA H N 1
ATOM 1491 C CA . ALA B 2 92 ? 201.532 194.783 131.700 1.00 30.28 92 ALA H CA 1
ATOM 1492 C C . ALA B 2 92 ? 202.552 193.928 132.437 1.00 30.28 92 ALA H C 1
ATOM 1493 O O . ALA B 2 92 ? 203.134 192.994 131.879 1.00 30.28 92 ALA H O 1
ATOM 1495 N N . MET B 2 93 ? 202.757 194.263 133.709 1.00 27.35 93 MET H N 1
ATOM 1496 C CA . MET B 2 93 ? 203.492 193.409 134.629 1.00 27.35 93 MET H CA 1
ATOM 1497 C C . MET B 2 93 ? 202.509 192.482 135.336 1.00 27.35 93 MET H C 1
ATOM 1498 O O . MET B 2 93 ? 201.428 192.909 135.746 1.00 27.35 93 MET H O 1
ATOM 1503 N N . TYR B 2 94 ? 202.883 191.211 135.467 1.00 25.79 94 TYR H N 1
ATOM 1504 C CA . TYR B 2 94 ? 202.011 190.185 136.025 1.00 25.79 94 TYR H CA 1
ATOM 1505 C C . TYR B 2 94 ? 202.630 189.613 137.293 1.00 25.79 94 TYR H C 1
ATOM 1506 O O . TYR B 2 94 ? 203.840 189.368 137.341 1.00 25.79 94 TYR H O 1
ATOM 1515 N N . TYR B 2 95 ? 201.799 189.407 138.314 1.00 22.30 95 TYR H N 1
ATOM 1516 C CA . TYR B 2 95 ? 202.213 188.864 139.597 1.00 22.30 95 TYR H CA 1
ATOM 1517 C C . TYR B 2 95 ? 201.314 187.699 139.990 1.00 22.30 95 TYR H C 1
ATOM 1518 O O . TYR B 2 95 ? 200.111 187.699 139.706 1.00 22.30 95 TYR H O 1
ATOM 1527 N N . CYS B 2 96 ? 201.905 186.712 140.663 1.00 20.81 96 CYS H N 1
ATOM 1528 C CA . CYS B 2 96 ? 201.154 185.710 141.406 1.00 20.81 96 CYS H CA 1
ATOM 1529 C C . CYS B 2 96 ? 201.366 185.943 142.896 1.00 20.81 96 CYS H C 1
ATOM 1530 O O . CYS B 2 96 ? 202.402 186.466 143.317 1.00 20.81 96 CYS H O 1
ATOM 1533 N N . ALA B 2 97 ? 200.366 185.572 143.691 1.00 16.07 97 ALA H N 1
ATOM 1534 C CA . ALA B 2 97 ? 200.410 185.845 145.121 1.00 16.07 97 ALA H CA 1
ATOM 1535 C C . ALA B 2 97 ? 199.620 184.783 145.872 1.00 16.07 97 ALA H C 1
ATOM 1536 O O . ALA B 2 97 ? 198.767 184.102 145.301 1.00 16.07 97 ALA H O 1
ATOM 1538 N N . ARG B 2 98 ? 199.918 184.651 147.163 1.00 14.09 98 ARG H N 1
ATOM 1539 C CA . ARG B 2 98 ? 199.122 183.830 148.067 1.00 14.09 98 ARG H CA 1
ATOM 1540 C C . ARG B 2 98 ? 198.007 184.690 148.652 1.00 14.09 98 ARG H C 1
ATOM 1541 O O . ARG B 2 98 ? 198.257 185.816 149.093 1.00 14.09 98 ARG H O 1
ATOM 1549 N N . ALA B 2 99 ? 196.782 184.165 148.653 1.00 14.37 99 ALA H N 1
ATOM 1550 C CA . ALA B 2 99 ? 195.577 184.965 148.887 1.00 14.37 99 ALA H CA 1
ATOM 1551 C C . ALA B 2 99 ? 194.655 184.316 149.916 1.00 14.37 99 ALA H C 1
ATOM 1552 O O . ALA B 2 99 ? 193.562 183.849 149.578 1.00 14.37 99 ALA H O 1
ATOM 1554 N N . PRO B 2 100 ? 195.054 184.291 151.189 1.00 14.37 100 PRO H N 1
ATOM 1555 C CA . PRO B 2 100 ? 194.149 183.786 152.232 1.00 14.37 100 PRO H CA 1
ATOM 1556 C C . PRO B 2 100 ? 192.954 184.710 152.439 1.00 14.37 100 PRO H C 1
ATOM 1557 O O . PRO B 2 100 ? 193.047 185.924 152.252 1.00 14.37 100 PRO H O 1
ATOM 1561 N N . ARG B 2 101 ? 191.826 184.119 152.835 1.00 14.37 101 ARG H N 1
ATOM 1562 C CA . ARG B 2 101 ? 190.621 184.869 153.168 1.00 14.37 101 ARG H CA 1
ATOM 1563 C C . ARG B 2 101 ? 189.853 184.128 154.257 1.00 14.37 101 ARG H C 1
ATOM 1564 O O . ARG B 2 101 ? 189.947 182.905 154.383 1.00 14.37 101 ARG H O 1
ATOM 1572 N N . GLY B 2 102 ? 189.097 184.876 155.046 1.00 14.37 102 GLY H N 1
ATOM 1573 C CA . GLY B 2 102 ? 188.257 184.272 156.064 1.00 14.37 102 GLY H CA 1
ATOM 1574 C C . GLY B 2 102 ? 187.959 185.232 157.200 1.00 14.37 102 GLY H C 1
ATOM 1575 O O . GLY B 2 102 ? 188.285 186.415 157.153 1.00 14.37 102 GLY H O 1
ATOM 1576 N N . TYR B 2 103 ? 187.299 184.686 158.224 1.00 14.37 103 TYR H N 1
ATOM 1577 C CA . TYR B 2 103 ? 186.954 185.438 159.426 1.00 14.37 103 TYR H CA 1
ATOM 1578 C C . TYR B 2 103 ? 188.121 185.467 160.406 1.00 14.37 103 TYR H C 1
ATOM 1579 O O . TYR B 2 103 ? 188.829 184.474 160.579 1.00 14.37 103 TYR H O 1
ATOM 1588 N N . SER B 2 104 ? 188.302 186.609 161.065 1.00 14.37 104 SER H N 1
ATOM 1589 C CA . SER B 2 104 ? 189.317 186.743 162.099 1.00 14.37 104 SER H CA 1
ATOM 1590 C C . SER B 2 104 ? 188.806 186.172 163.423 1.00 14.37 104 SER H C 1
ATOM 1591 O O . SER B 2 104 ? 187.695 185.646 163.519 1.00 14.37 104 SER H O 1
ATOM 1594 N N . TYR B 2 105 ? 189.636 186.283 164.463 1.00 14.37 105 TYR H N 1
ATOM 1595 C CA . TYR B 2 105 ? 189.243 185.809 165.787 1.00 14.37 105 TYR H CA 1
ATOM 1596 C C . TYR B 2 105 ? 187.987 186.513 166.288 1.00 14.37 105 TYR H C 1
ATOM 1597 O O . TYR B 2 105 ? 187.176 185.904 166.992 1.00 14.37 105 TYR H O 1
ATOM 1606 N N . SER B 2 106 ? 187.802 187.785 165.927 1.00 14.37 106 SER H N 1
ATOM 1607 C CA . SER B 2 106 ? 186.647 188.568 166.351 1.00 14.37 106 SER H CA 1
ATOM 1608 C C . SER B 2 106 ? 185.571 188.659 165.269 1.00 14.37 106 SER H C 1
ATOM 1609 O O . SER B 2 106 ? 184.805 189.627 165.238 1.00 14.37 106 SER H O 1
ATOM 1612 N N . TYR B 2 107 ? 185.509 187.667 164.378 1.00 14.37 107 TYR H N 1
ATOM 1613 C CA . TYR B 2 107 ? 184.436 187.537 163.384 1.00 14.37 107 TYR H CA 1
ATOM 1614 C C . TYR B 2 107 ? 184.364 188.737 162.438 1.00 14.37 107 TYR H C 1
ATOM 1615 O O . TYR B 2 107 ? 183.282 189.205 162.084 1.00 14.37 107 TYR H O 1
ATOM 1624 N N . VAL B 2 108 ? 185.521 189.231 162.010 1.00 14.37 108 VAL H N 1
ATOM 1625 C CA . VAL B 2 108 ? 185.615 190.201 160.924 1.00 14.37 108 VAL H CA 1
ATOM 1626 C C . VAL B 2 108 ? 186.152 189.476 159.695 1.00 14.37 108 VAL H C 1
ATOM 1627 O O . VAL B 2 108 ? 187.220 188.857 159.755 1.00 14.37 108 VAL H O 1
ATOM 1631 N N . PHE B 2 109 ? 185.414 189.545 158.587 1.00 14.37 109 PHE H N 1
ATOM 1632 C CA . PHE B 2 109 ? 185.816 188.849 157.369 1.00 14.37 109 PHE H CA 1
ATOM 1633 C C . PHE B 2 109 ? 186.791 189.699 156.566 1.00 14.37 109 PHE H C 1
ATOM 1634 O O . PHE B 2 109 ? 186.594 190.909 156.416 1.00 14.37 109 PHE H O 1
ATOM 1642 N N . GLY B 2 110 ? 187.832 189.062 156.034 1.00 14.37 110 GLY H N 1
ATOM 1643 C CA . GLY B 2 110 ? 188.831 189.778 155.265 1.00 14.37 110 GLY H CA 1
ATOM 1644 C C . GLY B 2 110 ? 189.497 188.918 154.212 1.00 14.37 110 GLY H C 1
ATOM 1645 O O . GLY B 2 110 ? 189.440 187.683 154.244 1.00 14.37 110 GLY H O 1
ATOM 1646 N N . HIS B 2 111 ? 190.138 189.606 153.268 1.00 14.37 111 HIS H N 1
ATOM 1647 C CA . HIS B 2 111 ? 190.926 189.016 152.196 1.00 14.37 111 HIS H CA 1
ATOM 1648 C C . HIS B 2 111 ? 192.244 189.773 152.105 1.00 14.37 111 HIS H C 1
ATOM 1649 O O . HIS B 2 111 ? 192.289 190.984 152.336 1.00 14.37 111 HIS H O 1
ATOM 1656 N N . ARG B 2 112 ? 193.323 189.063 151.779 1.00 14.37 112 ARG H N 1
ATOM 1657 C CA . ARG B 2 112 ? 194.625 189.714 151.690 1.00 14.37 112 ARG H CA 1
ATOM 1658 C C . ARG B 2 112 ? 195.570 188.910 150.807 1.00 14.37 112 ARG H C 1
ATOM 1659 O O . ARG B 2 112 ? 195.527 187.677 150.798 1.00 14.37 112 ARG H O 1
ATOM 1667 N N . PHE B 2 113 ? 196.415 189.624 150.063 1.00 14.37 113 PHE H N 1
ATOM 1668 C CA . PHE B 2 113 ? 197.544 189.035 149.341 1.00 14.37 113 PHE H CA 1
ATOM 1669 C C . PHE B 2 113 ? 198.779 189.198 150.219 1.00 14.37 113 PHE H C 1
ATOM 1670 O O . PHE B 2 113 ? 199.413 190.255 150.221 1.00 14.37 113 PHE H O 1
ATOM 1678 N N . ASP B 2 114 ? 199.134 188.155 150.968 1.00 15.35 114 ASP H N 1
ATOM 1679 C CA . ASP B 2 114 ? 200.165 188.311 151.988 1.00 15.35 114 ASP H CA 1
ATOM 1680 C C . ASP B 2 114 ? 201.580 188.029 151.491 1.00 15.35 114 ASP H C 1
ATOM 1681 O O . ASP B 2 114 ? 202.539 188.449 152.149 1.00 15.35 114 ASP H O 1
ATOM 1686 N N . VAL B 2 115 ? 201.746 187.336 150.366 1.00 17.13 115 VAL H N 1
ATOM 1687 C CA . VAL B 2 115 ? 203.064 187.092 149.783 1.00 17.13 115 VAL H CA 1
ATOM 1688 C C . VAL B 2 115 ? 202.982 187.337 148.282 1.00 17.13 115 VAL H C 1
ATOM 1689 O O . VAL B 2 115 ? 202.095 186.801 147.613 1.00 17.13 115 VAL H O 1
ATOM 1693 N N . TRP B 2 116 ? 203.916 188.124 147.752 1.00 16.93 116 TRP H N 1
ATOM 1694 C CA . TRP B 2 116 ? 203.938 188.490 146.342 1.00 16.93 116 TRP H CA 1
ATOM 1695 C C . TRP B 2 116 ? 205.212 187.983 145.677 1.00 16.93 116 TRP H C 1
ATOM 1696 O O . TRP B 2 116 ? 206.275 187.918 146.300 1.00 16.93 116 TRP H O 1
ATOM 1707 N N . GLY B 2 117 ? 205.095 187.630 144.401 1.00 24.12 117 GLY H N 1
ATOM 1708 C CA . GLY B 2 117 ? 206.253 187.332 143.587 1.00 24.12 117 GLY H CA 1
ATOM 1709 C C . GLY B 2 117 ? 206.836 188.581 142.963 1.00 24.12 117 GLY H C 1
ATOM 1710 O O . GLY B 2 117 ? 206.274 189.683 143.036 1.00 24.12 117 GLY H O 1
ATOM 1711 N N . PRO B 2 118 ? 208.004 188.424 142.332 1.00 27.56 118 PRO H N 1
ATOM 1712 C CA . PRO B 2 118 ? 208.644 189.585 141.690 1.00 27.56 118 PRO H CA 1
ATOM 1713 C C . PRO B 2 118 ? 207.881 190.127 140.490 1.00 27.56 118 PRO H C 1
ATOM 1714 O O . PRO B 2 118 ? 207.916 191.341 140.255 1.00 27.56 118 PRO H O 1
ATOM 1718 N N . GLY B 2 119 ? 207.204 189.283 139.730 1.00 27.69 119 GLY H N 1
ATOM 1719 C CA . GLY B 2 119 ? 206.455 189.722 138.568 1.00 27.69 119 GLY H CA 1
ATOM 1720 C C . GLY B 2 119 ? 207.231 189.551 137.274 1.00 27.69 119 GLY H C 1
ATOM 1721 O O . GLY B 2 119 ? 208.466 189.496 137.256 1.00 27.69 119 GLY H O 1
ATOM 1722 N N . VAL B 2 120 ? 206.495 189.463 136.167 1.00 29.06 120 VAL H N 1
ATOM 1723 C CA . VAL B 2 120 ? 207.069 189.281 134.837 1.00 29.06 120 VAL H CA 1
ATOM 1724 C C . VAL B 2 120 ? 206.391 190.252 133.878 1.00 29.06 120 VAL H C 1
ATOM 1725 O O . VAL B 2 120 ? 205.167 190.411 133.913 1.00 29.06 120 VAL H O 1
ATOM 1729 N N . LEU B 2 121 ? 207.185 190.909 133.036 1.00 32.21 121 LEU H N 1
ATOM 1730 C CA . LEU B 2 121 ? 206.652 191.884 132.093 1.00 32.21 121 LEU H CA 1
ATOM 1731 C C . LEU B 2 121 ? 206.266 191.205 130.785 1.00 32.21 121 LEU H C 1
ATOM 1732 O O . LEU B 2 121 ? 207.046 190.430 130.224 1.00 32.21 121 LEU H O 1
ATOM 1737 N N . VAL B 2 122 ? 205.063 191.497 130.298 1.00 35.54 122 VAL H N 1
ATOM 1738 C CA . VAL B 2 122 ? 204.569 190.958 129.039 1.00 35.54 122 VAL H CA 1
ATOM 1739 C C . VAL B 2 122 ? 204.201 192.131 128.142 1.00 35.54 122 VAL H C 1
ATOM 1740 O O . VAL B 2 122 ? 203.401 192.993 128.532 1.00 35.54 122 VAL H O 1
ATOM 1744 N N . THR B 2 123 ? 204.786 192.162 126.946 1.00 40.72 123 THR H N 1
ATOM 1745 C CA . THR B 2 123 ? 204.538 193.199 125.954 1.00 40.72 123 THR H CA 1
ATOM 1746 C C . THR B 2 123 ? 203.879 192.568 124.737 1.00 40.72 123 THR H C 1
ATOM 1747 O O . THR B 2 123 ? 204.372 191.565 124.212 1.00 40.72 123 THR H O 1
ATOM 1751 N N . VAL B 2 124 ? 202.771 193.149 124.294 1.00 43.05 124 VAL H N 1
ATOM 1752 C CA . VAL B 2 124 ? 202.024 192.646 123.148 1.00 43.05 124 VAL H CA 1
ATOM 1753 C C . VAL B 2 124 ? 202.349 193.554 121.967 1.00 43.05 124 VAL H C 1
ATOM 1754 O O . VAL B 2 124 ? 201.875 194.690 121.891 1.00 43.05 124 VAL H O 1
ATOM 1758 N N . SER B 2 125 ? 203.159 193.052 121.040 1.00 47.74 125 SER H N 1
ATOM 1759 C CA . SER B 2 125 ? 203.527 193.814 119.852 1.00 47.74 125 SER H CA 1
ATOM 1760 C C . SER B 2 125 ? 203.417 192.957 118.595 1.00 47.74 125 SER H C 1
ATOM 1761 O O . SER B 2 125 ? 202.757 193.340 117.630 1.00 47.74 125 SER H O 1
ATOM 1764 N N . ILE C 3 1 ? 161.401 141.539 213.231 1.00 26.84 27 ILE A N 1
ATOM 1765 C CA . ILE C 3 1 ? 162.397 142.408 213.843 1.00 26.84 27 ILE A CA 1
ATOM 1766 C C . ILE C 3 1 ? 161.795 143.795 214.083 1.00 26.84 27 ILE A C 1
ATOM 1767 O O . ILE C 3 1 ? 161.990 144.388 215.142 1.00 26.84 27 ILE A O 1
ATOM 1772 N N . LEU C 3 2 ? 161.057 144.300 213.099 1.00 21.63 28 LEU A N 1
ATOM 1773 C CA . LEU C 3 2 ? 160.268 145.512 213.258 1.00 21.63 28 LEU A CA 1
ATOM 1774 C C . LEU C 3 2 ? 158.874 145.158 213.763 1.00 21.63 28 LEU A C 1
ATOM 1775 O O . LEU C 3 2 ? 158.301 144.133 213.388 1.00 21.63 28 LEU A O 1
ATOM 1780 N N . HIS C 3 3 ? 158.329 146.020 214.620 1.00 18.88 29 HIS A N 1
ATOM 1781 C CA . HIS C 3 3 ? 157.010 145.795 215.212 1.00 18.88 29 HIS A CA 1
ATOM 1782 C C . HIS C 3 3 ? 155.978 146.523 214.359 1.00 18.88 29 HIS A C 1
ATOM 1783 O O . HIS C 3 3 ? 155.589 147.654 214.647 1.00 18.88 29 HIS A O 1
ATOM 1790 N N . TYR C 3 4 ? 155.515 145.856 213.298 1.00 17.37 30 TYR A N 1
ATOM 1791 C CA . TYR C 3 4 ? 154.663 146.524 212.317 1.00 17.37 30 TYR A CA 1
ATOM 1792 C C . TYR C 3 4 ? 153.311 146.913 212.906 1.00 17.37 30 TYR A C 1
ATOM 1793 O O . TYR C 3 4 ? 152.766 147.970 212.566 1.00 17.37 30 TYR A O 1
ATOM 1802 N N . GLU C 3 5 ? 152.750 146.077 213.782 1.00 18.56 31 GLU A N 1
ATOM 1803 C CA . GLU C 3 5 ? 151.430 146.372 214.335 1.00 18.56 31 GLU A CA 1
ATOM 1804 C C . GLU C 3 5 ? 151.445 147.661 215.151 1.00 18.56 31 GLU A C 1
ATOM 1805 O O . GLU C 3 5 ? 150.572 148.520 214.989 1.00 18.56 31 GLU A O 1
ATOM 1811 N N . LYS C 3 6 ? 152.437 147.818 216.031 1.00 17.80 32 LYS A N 1
ATOM 1812 C CA . LYS C 3 6 ? 152.534 149.045 216.815 1.00 17.80 32 LYS A CA 1
ATOM 1813 C C . LYS C 3 6 ? 152.857 150.246 215.932 1.00 17.80 32 LYS A C 1
ATOM 1814 O O . LYS C 3 6 ? 152.332 151.343 216.154 1.00 17.80 32 LYS A O 1
ATOM 1820 N N . LEU C 3 7 ? 153.716 150.059 214.928 1.00 14.37 33 LEU A N 1
ATOM 1821 C CA . LEU C 3 7 ? 154.084 151.168 214.053 1.00 14.37 33 LEU A CA 1
ATOM 1822 C C . LEU C 3 7 ? 152.889 151.676 213.255 1.00 14.37 33 LEU A C 1
ATOM 1823 O O . LEU C 3 7 ? 152.764 152.882 213.014 1.00 14.37 33 LEU A O 1
ATOM 1828 N N . SER C 3 8 ? 152.003 150.773 212.827 1.00 14.37 34 SER A N 1
ATOM 1829 C CA . SER C 3 8 ? 150.854 151.197 212.033 1.00 14.37 34 SER A CA 1
ATOM 1830 C C . SER C 3 8 ? 149.921 152.120 212.809 1.00 14.37 34 SER A C 1
ATOM 1831 O O . SER C 3 8 ? 149.211 152.920 212.195 1.00 14.37 34 SER A O 1
ATOM 1834 N N . LYS C 3 9 ? 149.914 152.037 214.140 1.00 16.14 35 LYS A N 1
ATOM 1835 C CA . LYS C 3 9 ? 149.032 152.874 214.946 1.00 16.14 35 LYS A CA 1
ATOM 1836 C C . LYS C 3 9 ? 149.521 154.312 215.078 1.00 16.14 35 LYS A C 1
ATOM 1837 O O . LYS C 3 9 ? 148.741 155.173 215.495 1.00 16.14 35 LYS A O 1
ATOM 1843 N N . ILE C 3 10 ? 150.775 154.597 214.731 1.00 14.37 36 ILE A N 1
ATOM 1844 C CA . ILE C 3 10 ? 151.253 155.975 214.685 1.00 14.37 36 ILE A CA 1
ATOM 1845 C C . ILE C 3 10 ? 151.465 156.374 213.231 1.00 14.37 36 ILE A C 1
ATOM 1846 O O . ILE C 3 10 ? 152.291 157.239 212.925 1.00 14.37 36 ILE A O 1
ATOM 1851 N N . GLY C 3 11 ? 150.722 155.737 212.328 1.00 14.37 37 GLY A N 1
ATOM 1852 C CA . GLY C 3 11 ? 150.682 156.162 210.944 1.00 14.37 37 GLY A CA 1
ATOM 1853 C C . GLY C 3 11 ? 151.805 155.675 210.058 1.00 14.37 37 GLY A C 1
ATOM 1854 O O . GLY C 3 11 ? 152.003 156.233 208.977 1.00 14.37 37 GLY A O 1
ATOM 1855 N N . LEU C 3 12 ? 152.546 154.653 210.472 1.00 14.37 38 LEU A N 1
ATOM 1856 C CA . LEU C 3 12 ? 153.638 154.092 209.676 1.00 14.37 38 LEU A CA 1
ATOM 1857 C C . LEU C 3 12 ? 153.180 152.732 209.148 1.00 14.37 38 LEU A C 1
ATOM 1858 O O . LEU C 3 12 ? 153.360 151.703 209.800 1.00 14.37 38 LEU A O 1
ATOM 1863 N N . VAL C 3 13 ? 152.584 152.738 207.959 1.00 14.37 39 VAL A N 1
ATOM 1864 C CA . VAL C 3 13 ? 151.986 151.548 207.365 1.00 14.37 39 VAL A CA 1
ATOM 1865 C C . VAL C 3 13 ? 153.054 150.776 206.602 1.00 14.37 39 VAL A C 1
ATOM 1866 O O . VAL C 3 13 ? 153.892 151.364 205.914 1.00 14.37 39 VAL A O 1
ATOM 1870 N N . LYS C 3 14 ? 153.031 149.452 206.727 1.00 13.01 40 LYS A N 1
ATOM 1871 C CA . LYS C 3 14 ? 154.034 148.621 206.075 1.00 13.01 40 LYS A CA 1
ATOM 1872 C C . LYS C 3 14 ? 153.888 148.686 204.558 1.00 13.01 40 LYS A C 1
ATOM 1873 O O . LYS C 3 14 ? 152.788 148.536 204.021 1.00 13.01 40 LYS A O 1
ATOM 1879 N N . GLY C 3 15 ? 155.006 148.902 203.869 1.00 14.37 41 GLY A N 1
ATOM 1880 C CA . GLY C 3 15 ? 155.008 148.972 202.421 1.00 14.37 41 GLY A CA 1
ATOM 1881 C C . GLY C 3 15 ? 155.705 147.803 201.753 1.00 14.37 41 GLY A C 1
ATOM 1882 O O . GLY C 3 15 ? 155.768 146.703 202.307 1.00 14.37 41 GLY A O 1
ATOM 1883 N N . VAL C 3 16 ? 156.235 148.041 200.552 1.00 13.87 42 VAL A N 1
ATOM 1884 C CA . VAL C 3 16 ? 156.894 146.993 199.782 1.00 13.87 42 VAL A CA 1
ATOM 1885 C C . VAL C 3 16 ? 158.260 146.673 200.380 1.00 13.87 42 VAL A C 1
ATOM 1886 O O . VAL C 3 16 ? 158.976 147.563 200.858 1.00 13.87 42 VAL A O 1
ATOM 1890 N N . THR C 3 17 ? 158.621 145.390 200.365 1.00 14.00 43 THR A N 1
ATOM 1891 C CA . THR C 3 17 ? 159.956 144.926 200.719 1.00 14.00 43 THR A CA 1
ATOM 1892 C C . THR C 3 17 ? 160.777 144.712 199.449 1.00 14.00 43 THR A C 1
ATOM 1893 O O . THR C 3 17 ? 160.271 144.179 198.457 1.00 14.00 43 THR A O 1
ATOM 1897 N N . ARG C 3 18 ? 162.045 145.123 199.484 1.00 15.18 44 ARG A N 1
ATOM 1898 C CA . ARG C 3 18 ? 162.905 145.099 198.307 1.00 15.18 44 ARG A CA 1
ATOM 1899 C C . ARG C 3 18 ? 164.245 144.447 198.631 1.00 15.18 44 ARG A C 1
ATOM 1900 O O . ARG C 3 18 ? 164.671 144.390 199.786 1.00 15.18 44 ARG A O 1
ATOM 1908 N N . LYS C 3 19 ? 164.908 143.961 197.585 1.00 15.63 45 LYS A N 1
ATOM 1909 C CA . LYS C 3 19 ? 166.242 143.389 197.692 1.00 15.63 45 LYS A CA 1
ATOM 1910 C C . LYS C 3 19 ? 167.313 144.473 197.561 1.00 15.63 45 LYS A C 1
ATOM 1911 O O . LYS C 3 19 ? 167.051 145.593 197.120 1.00 15.63 45 LYS A O 1
ATOM 1917 N N . TYR C 3 20 ? 168.536 144.113 197.946 1.00 14.37 46 TYR A N 1
ATOM 1918 C CA . TYR C 3 20 ? 169.681 145.019 197.967 1.00 14.37 46 TYR A CA 1
ATOM 1919 C C . TYR C 3 20 ? 170.726 144.500 196.986 1.00 14.37 46 TYR A C 1
ATOM 1920 O O . TYR C 3 20 ? 171.168 143.353 197.104 1.00 14.37 46 TYR A O 1
ATOM 1929 N N . LYS C 3 21 ? 171.119 145.336 196.023 1.00 14.48 47 LYS A N 1
ATOM 1930 C CA . LYS C 3 21 ? 172.078 144.947 194.993 1.00 14.48 47 LYS A CA 1
ATOM 1931 C C . LYS C 3 21 ? 173.160 146.007 194.831 1.00 14.48 47 LYS A C 1
ATOM 1932 O O . LYS C 3 21 ? 172.876 147.207 194.879 1.00 14.48 47 LYS A O 1
ATOM 1938 N N . ILE C 3 22 ? 174.399 145.555 194.621 1.00 13.64 48 ILE A N 1
ATOM 1939 C CA . ILE C 3 22 ? 175.552 146.439 194.463 1.00 13.64 48 ILE A CA 1
ATOM 1940 C C . ILE C 3 22 ? 176.396 145.947 193.290 1.00 13.64 48 ILE A C 1
ATOM 1941 O O . ILE C 3 22 ? 176.474 144.745 193.020 1.00 13.64 48 ILE A O 1
ATOM 1946 N N . LYS C 3 23 ? 177.010 146.886 192.570 1.00 12.85 49 LYS A N 1
ATOM 1947 C CA . LYS C 3 23 ? 177.837 146.540 191.418 1.00 12.85 49 LYS A CA 1
ATOM 1948 C C . LYS C 3 23 ? 179.128 145.845 191.849 1.00 12.85 49 LYS A C 1
ATOM 1949 O O . LYS C 3 23 ? 179.648 146.073 192.944 1.00 12.85 49 LYS A O 1
ATOM 1955 N N . SER C 3 24 ? 179.651 144.992 190.966 1.00 15.01 50 SER A N 1
ATOM 1956 C CA . SER C 3 24 ? 180.896 144.274 191.227 1.00 15.01 50 SER A CA 1
ATOM 1957 C C . SER C 3 24 ? 181.432 143.672 189.932 1.00 15.01 50 SER A C 1
ATOM 1958 O O . SER C 3 24 ? 180.715 143.560 188.933 1.00 15.01 50 SER A O 1
ATOM 1961 N N . ASN C 3 25 ? 182.715 143.279 189.975 1.00 14.61 51 ASN A N 1
ATOM 1962 C CA . ASN C 3 25 ? 183.420 142.515 188.943 1.00 14.61 51 ASN A CA 1
ATOM 1963 C C . ASN C 3 25 ? 183.286 143.119 187.547 1.00 14.61 51 ASN A C 1
ATOM 1964 O O . ASN C 3 25 ? 182.585 142.557 186.696 1.00 14.61 51 ASN A O 1
ATOM 1969 N N . PRO C 3 26 ? 183.941 144.240 187.265 1.00 15.36 52 PRO A N 1
ATOM 1970 C CA . PRO C 3 26 ? 183.791 144.874 185.952 1.00 15.36 52 PRO A CA 1
ATOM 1971 C C . PRO C 3 26 ? 184.696 144.273 184.885 1.00 15.36 52 PRO A C 1
ATOM 1972 O O . PRO C 3 26 ? 185.803 143.805 185.158 1.00 15.36 52 PRO A O 1
ATOM 1976 N N . LEU C 3 27 ? 184.196 144.287 183.653 1.00 16.04 53 LEU A N 1
ATOM 1977 C CA . LEU C 3 27 ? 184.994 144.033 182.461 1.00 16.04 53 LEU A CA 1
ATOM 1978 C C . LEU C 3 27 ? 185.453 145.365 181.876 1.00 16.04 53 LEU A C 1
ATOM 1979 O O . LEU C 3 27 ? 184.843 146.405 182.113 1.00 16.04 53 LEU A O 1
ATOM 1984 N N . THR C 3 28 ? 186.537 145.335 181.109 1.00 15.49 54 THR A N 1
ATOM 1985 C CA . THR C 3 28 ? 187.139 146.563 180.603 1.00 15.49 54 THR A CA 1
ATOM 1986 C C . THR C 3 28 ? 187.239 146.537 179.084 1.00 15.49 54 THR A C 1
ATOM 1987 O O . THR C 3 28 ? 187.484 145.484 178.487 1.00 15.49 54 THR A O 1
ATOM 1991 N N . LYS C 3 29 ? 187.044 147.701 178.462 1.00 15.28 55 LYS A N 1
ATOM 1992 C CA . LYS C 3 29 ? 187.237 147.812 177.018 1.00 15.28 55 LYS A CA 1
ATOM 1993 C C . LYS C 3 29 ? 187.605 149.243 176.640 1.00 15.28 55 LYS A C 1
ATOM 1994 O O . LYS C 3 29 ? 187.038 150.193 177.175 1.00 15.28 55 LYS A O 1
ATOM 2000 N N . ASP C 3 30 ? 188.537 149.390 175.701 1.00 13.30 56 ASP A N 1
ATOM 2001 C CA . ASP C 3 30 ? 189.076 150.693 175.330 1.00 13.30 56 ASP A CA 1
ATOM 2002 C C . ASP C 3 30 ? 188.456 151.202 174.030 1.00 13.30 56 ASP A C 1
ATOM 2003 O O . ASP C 3 30 ? 188.112 150.421 173.140 1.00 13.30 56 ASP A O 1
ATOM 2008 N N . ILE C 3 31 ? 188.320 152.527 173.929 1.00 14.37 57 ILE A N 1
ATOM 2009 C CA . ILE C 3 31 ? 187.746 153.165 172.747 1.00 14.37 57 ILE A CA 1
ATOM 2010 C C . ILE C 3 31 ? 188.381 154.541 172.562 1.00 14.37 57 ILE A C 1
ATOM 2011 O O . ILE C 3 31 ? 188.809 155.183 173.523 1.00 14.37 57 ILE A O 1
ATOM 2016 N N . VAL C 3 32 ? 188.442 154.992 171.309 1.00 14.37 58 VAL A N 1
ATOM 2017 C CA . VAL C 3 32 ? 189.054 156.265 170.939 1.00 14.37 58 VAL A CA 1
ATOM 2018 C C . VAL C 3 32 ? 187.959 157.272 170.609 1.00 14.37 58 VAL A C 1
ATOM 2019 O O . VAL C 3 32 ? 187.001 156.947 169.900 1.00 14.37 58 VAL A O 1
ATOM 2023 N N . ILE C 3 33 ? 188.102 158.493 171.122 1.00 14.37 59 ILE A N 1
ATOM 2024 C CA . ILE C 3 33 ? 187.209 159.600 170.789 1.00 14.37 59 ILE A CA 1
ATOM 2025 C C . ILE C 3 33 ? 188.042 160.724 170.186 1.00 14.37 59 ILE A C 1
ATOM 2026 O O . ILE C 3 33 ? 188.908 161.295 170.864 1.00 14.37 59 ILE A O 1
ATOM 2031 N N . LYS C 3 34 ? 187.778 161.038 168.918 1.00 14.37 60 LYS A N 1
ATOM 2032 C CA . LYS C 3 34 ? 188.468 162.104 168.200 1.00 14.37 60 LYS A CA 1
ATOM 2033 C C . LYS C 3 34 ? 187.631 163.376 168.284 1.00 14.37 60 LYS A C 1
ATOM 2034 O O . LYS C 3 34 ? 186.459 163.382 167.896 1.00 14.37 60 LYS A O 1
ATOM 2040 N N . MET C 3 35 ? 188.233 164.449 168.787 1.00 14.37 61 MET A N 1
ATOM 2041 C CA . MET C 3 35 ? 187.503 165.665 169.116 1.00 14.37 61 MET A CA 1
ATOM 2042 C C . MET C 3 35 ? 187.642 166.751 168.056 1.00 14.37 61 MET A C 1
ATOM 2043 O O . MET C 3 35 ? 187.315 167.910 168.326 1.00 14.37 61 MET A O 1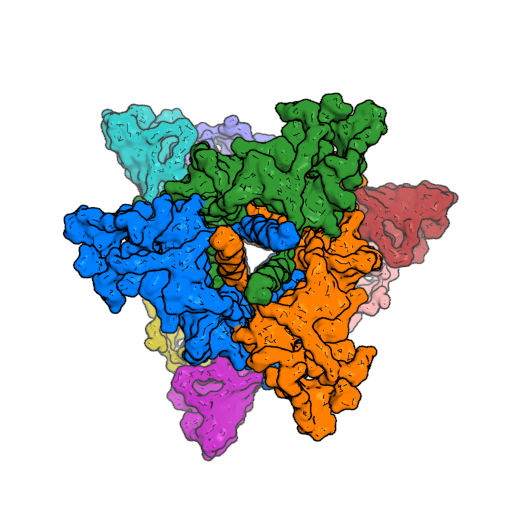
ATOM 2048 N N . ILE C 3 36 ? 188.116 166.406 166.863 1.00 14.37 62 ILE A N 1
ATOM 2049 C CA . ILE C 3 36 ? 188.178 167.349 165.748 1.00 14.37 62 ILE A CA 1
ATOM 2050 C C . ILE C 3 36 ? 187.702 166.642 164.482 1.00 14.37 62 ILE A C 1
ATOM 2051 O O . ILE C 3 36 ? 188.142 165.520 164.194 1.00 14.37 62 ILE A O 1
ATOM 2056 N N . PRO C 3 37 ? 186.790 167.234 163.718 1.00 14.37 63 PRO A N 1
ATOM 2057 C CA . PRO C 3 37 ? 186.268 166.558 162.526 1.00 14.37 63 PRO A CA 1
ATOM 2058 C C . PRO C 3 37 ? 187.220 166.648 161.342 1.00 14.37 63 PRO A C 1
ATOM 2059 O O . PRO C 3 37 ? 188.150 167.453 161.309 1.00 14.37 63 PRO A O 1
ATOM 2063 N N . ASN C 3 38 ? 186.957 165.795 160.354 1.00 14.37 64 ASN A N 1
ATOM 2064 C CA . ASN C 3 38 ? 187.730 165.748 159.116 1.00 14.37 64 ASN A CA 1
ATOM 2065 C C . ASN C 3 38 ? 187.046 166.640 158.083 1.00 14.37 64 ASN A C 1
ATOM 2066 O O . ASN C 3 38 ? 185.927 166.352 157.648 1.00 14.37 64 ASN A O 1
ATOM 2071 N N . VAL C 3 39 ? 187.720 167.714 157.681 1.00 14.37 65 VAL A N 1
ATOM 2072 C CA . VAL C 3 39 ? 187.150 168.692 156.762 1.00 14.37 65 VAL A CA 1
ATOM 2073 C C . VAL C 3 39 ? 187.814 168.624 155.386 1.00 14.37 65 VAL A C 1
ATOM 2074 O O . VAL C 3 39 ? 187.784 169.598 154.638 1.00 14.37 65 VAL A O 1
ATOM 2078 N N . SER C 3 40 ? 188.398 167.477 155.031 1.00 15.08 66 SER A N 1
ATOM 2079 C CA . SER C 3 40 ? 189.132 167.370 153.774 1.00 15.08 66 SER A CA 1
ATOM 2080 C C . SER C 3 40 ? 188.234 167.490 152.546 1.00 15.08 66 SER A C 1
ATOM 2081 O O . SER C 3 40 ? 188.731 167.828 151.468 1.00 15.08 66 SER A O 1
ATOM 2084 N N . ASN C 3 41 ? 186.933 167.239 152.678 1.00 20.93 67 ASN A N 1
ATOM 2085 C CA . ASN C 3 41 ? 186.015 167.350 151.551 1.00 20.93 67 ASN A CA 1
ATOM 2086 C C . ASN C 3 41 ? 185.394 168.735 151.412 1.00 20.93 67 ASN A C 1
ATOM 2087 O O . ASN C 3 41 ? 184.557 168.934 150.526 1.00 20.93 67 ASN A O 1
ATOM 2092 N N . MET C 3 42 ? 185.770 169.690 152.266 1.00 14.37 68 MET A N 1
ATOM 2093 C CA . MET C 3 42 ? 185.326 171.073 152.138 1.00 14.37 68 MET A CA 1
ATOM 2094 C C . MET C 3 42 ? 186.478 172.042 152.390 1.00 14.37 68 MET A C 1
ATOM 2095 O O . MET C 3 42 ? 186.264 173.156 152.881 1.00 14.37 68 MET A O 1
ATOM 2100 N N . SER C 3 43 ? 187.698 171.638 152.026 1.00 14.37 69 SER A N 1
ATOM 2101 C CA . SER C 3 43 ? 188.896 172.355 152.452 1.00 14.37 69 SER A CA 1
ATOM 2102 C C . SER C 3 43 ? 188.956 173.774 151.900 1.00 14.37 69 SER A C 1
ATOM 2103 O O . SER C 3 43 ? 189.602 174.640 152.499 1.00 14.37 69 SER A O 1
ATOM 2106 N N . GLN C 3 44 ? 188.300 174.040 150.770 1.00 14.37 70 GLN A N 1
ATOM 2107 C CA . GLN C 3 44 ? 188.347 175.387 150.217 1.00 14.37 70 GLN A CA 1
ATOM 2108 C C . GLN C 3 44 ? 187.504 176.378 151.014 1.00 14.37 70 GLN A C 1
ATOM 2109 O O . GLN C 3 44 ? 187.612 177.586 150.780 1.00 14.37 70 GLN A O 1
ATOM 2115 N N . CYS C 3 45 ? 186.685 175.905 151.957 1.00 14.83 71 CYS A N 1
ATOM 2116 C CA . CYS C 3 45 ? 185.754 176.755 152.692 1.00 14.83 71 CYS A CA 1
ATOM 2117 C C . CYS C 3 45 ? 186.090 176.863 154.179 1.00 14.83 71 CYS A C 1
ATOM 2118 O O . CYS C 3 45 ? 185.212 177.166 154.990 1.00 14.83 71 CYS A O 1
ATOM 2121 N N . THR C 3 46 ? 187.347 176.635 154.560 1.00 13.94 72 THR A N 1
ATOM 2122 C CA . THR C 3 46 ? 187.689 176.535 155.975 1.00 13.94 72 THR A CA 1
ATOM 2123 C C . THR C 3 46 ? 188.269 177.812 156.574 1.00 13.94 72 THR A C 1
ATOM 2124 O O . THR C 3 46 ? 188.155 178.005 157.788 1.00 13.94 72 THR A O 1
ATOM 2128 N N . GLY C 3 47 ? 188.877 178.683 155.771 1.00 14.18 73 GLY A N 1
ATOM 2129 C CA . GLY C 3 47 ? 189.460 179.905 156.298 1.00 14.18 73 GLY A CA 1
ATOM 2130 C C . GLY C 3 47 ? 190.525 179.656 157.349 1.00 14.18 73 GLY A C 1
ATOM 2131 O O . GLY C 3 47 ? 191.483 178.919 157.102 1.00 14.18 73 GLY A O 1
ATOM 2132 N N . SER C 3 48 ? 190.371 180.262 158.528 1.00 14.06 74 SER A N 1
ATOM 2133 C CA . SER C 3 48 ? 191.257 180.014 159.660 1.00 14.06 74 SER A CA 1
ATOM 2134 C C . SER C 3 48 ? 190.493 179.431 160.848 1.00 14.06 74 SER A C 1
ATOM 2135 O O . SER C 3 48 ? 190.905 179.586 161.998 1.00 14.06 74 SER A O 1
ATOM 2138 N N . VAL C 3 49 ? 189.380 178.749 160.571 1.00 14.37 75 VAL A N 1
ATOM 2139 C CA . VAL C 3 49 ? 188.525 178.219 161.632 1.00 14.37 75 VAL A CA 1
ATOM 2140 C C . VAL C 3 49 ? 189.258 177.151 162.438 1.00 14.37 75 VAL A C 1
ATOM 2141 O O . VAL C 3 49 ? 189.244 177.157 163.678 1.00 14.37 75 VAL A O 1
ATOM 2145 N N . MET C 3 50 ? 189.912 176.216 161.745 1.00 14.37 76 MET A N 1
ATOM 2146 C CA . MET C 3 50 ? 190.505 175.075 162.433 1.00 14.37 76 MET A CA 1
ATOM 2147 C C . MET C 3 50 ? 191.670 175.500 163.321 1.00 14.37 76 MET A C 1
ATOM 2148 O O . MET C 3 50 ? 191.884 174.912 164.384 1.00 14.37 76 MET A O 1
ATOM 2153 N N . GLU C 3 51 ? 192.422 176.527 162.916 1.00 15.09 77 GLU A N 1
ATOM 2154 C CA . GLU C 3 51 ? 193.545 176.991 163.730 1.00 15.09 77 GLU A CA 1
ATOM 2155 C C . GLU C 3 51 ? 193.068 177.550 165.070 1.00 15.09 77 GLU A C 1
ATOM 2156 O O . GLU C 3 51 ? 193.596 177.193 166.133 1.00 15.09 77 GLU A O 1
ATOM 2162 N N . ASN C 3 52 ? 192.061 178.426 165.036 1.00 14.22 78 ASN A N 1
ATOM 2163 C CA . ASN C 3 52 ? 191.509 178.973 166.272 1.00 14.22 78 ASN A CA 1
ATOM 2164 C C . ASN C 3 52 ? 190.898 177.874 167.136 1.00 14.22 78 ASN A C 1
ATOM 2165 O O . ASN C 3 52 ? 191.081 177.856 168.366 1.00 14.22 78 ASN A O 1
ATOM 2170 N N . TYR C 3 53 ? 190.174 176.941 166.506 1.00 14.37 79 TYR A N 1
ATOM 2171 C CA . TYR C 3 53 ? 189.588 175.839 167.261 1.00 14.37 79 TYR A CA 1
ATOM 2172 C C . TYR C 3 53 ? 190.666 175.005 167.944 1.00 14.37 79 TYR A C 1
ATOM 2173 O O . TYR C 3 53 ? 190.518 174.626 169.111 1.00 14.37 79 TYR A O 1
ATOM 2182 N N . LYS C 3 54 ? 191.757 174.713 167.231 1.00 14.37 80 LYS A N 1
ATOM 2183 C CA . LYS C 3 54 ? 192.848 173.936 167.805 1.00 14.37 80 LYS A CA 1
ATOM 2184 C C . LYS C 3 54 ? 193.497 174.666 168.972 1.00 14.37 80 LYS A C 1
ATOM 2185 O O . LYS C 3 54 ? 193.848 174.043 169.977 1.00 14.37 80 LYS A O 1
ATOM 2191 N N . THR C 3 55 ? 193.682 175.985 168.853 1.00 13.33 81 THR A N 1
ATOM 2192 C CA . THR C 3 55 ? 194.242 176.743 169.972 1.00 13.33 81 THR A CA 1
ATOM 2193 C C . THR C 3 55 ? 193.371 176.602 171.219 1.00 13.33 81 THR A C 1
ATOM 2194 O O . THR C 3 55 ? 193.865 176.264 172.309 1.00 13.33 81 THR A O 1
ATOM 2198 N N . ARG C 3 56 ? 192.059 176.816 171.067 1.00 13.49 82 ARG A N 1
ATOM 2199 C CA . ARG C 3 56 ? 191.154 176.704 172.213 1.00 13.49 82 ARG A CA 1
ATOM 2200 C C . ARG C 3 56 ? 191.161 175.289 172.799 1.00 13.49 82 ARG A C 1
ATOM 2201 O O . ARG C 3 56 ? 191.242 175.104 174.024 1.00 13.49 82 ARG A O 1
ATOM 2209 N N . LEU C 3 57 ? 191.092 174.275 171.933 1.00 14.37 83 LEU A N 1
ATOM 2210 C CA . LEU C 3 57 ? 191.026 172.892 172.401 1.00 14.37 83 LEU A CA 1
ATOM 2211 C C . LEU C 3 57 ? 192.322 172.466 173.085 1.00 14.37 83 LEU A C 1
ATOM 2212 O O . LEU C 3 57 ? 192.293 171.712 174.062 1.00 14.37 83 LEU A O 1
ATOM 2217 N N . ASN C 3 58 ? 193.469 172.918 172.573 1.00 12.54 84 ASN A N 1
ATOM 2218 C CA . ASN C 3 58 ? 194.740 172.635 173.229 1.00 12.54 84 ASN A CA 1
ATOM 2219 C C . ASN C 3 58 ? 194.777 173.252 174.618 1.00 12.54 84 ASN A C 1
ATOM 2220 O O . ASN C 3 58 ? 195.241 172.619 175.580 1.00 12.54 84 ASN A O 1
ATOM 2225 N N . GLY C 3 59 ? 194.294 174.493 174.740 1.00 14.20 85 GLY A N 1
ATOM 2226 C CA . GLY C 3 59 ? 194.194 175.102 176.056 1.00 14.20 85 GLY A CA 1
ATOM 2227 C C . GLY C 3 59 ? 193.345 174.281 177.008 1.00 14.20 85 GLY A C 1
ATOM 2228 O O . GLY C 3 59 ? 193.654 174.172 178.197 1.00 14.20 85 GLY A O 1
ATOM 2229 N N . ILE C 3 60 ? 192.263 173.693 176.498 1.00 12.91 86 ILE A N 1
ATOM 2230 C CA . ILE C 3 60 ? 191.410 172.864 177.351 1.00 12.91 86 ILE A CA 1
ATOM 2231 C C . ILE C 3 60 ? 192.107 171.556 177.734 1.00 12.91 86 ILE A C 1
ATOM 2232 O O . ILE C 3 60 ? 192.025 171.109 178.884 1.00 12.91 86 ILE A O 1
ATOM 2237 N N . LEU C 3 61 ? 192.801 170.922 176.787 1.00 14.37 87 LEU A N 1
ATOM 2238 C CA . LEU C 3 61 ? 193.287 169.559 176.998 1.00 14.37 87 LEU A CA 1
ATOM 2239 C C . LEU C 3 61 ? 194.625 169.478 177.730 1.00 14.37 87 LEU A C 1
ATOM 2240 O O . LEU C 3 61 ? 194.919 168.431 178.317 1.00 14.37 87 LEU A O 1
ATOM 2245 N N . THR C 3 62 ? 195.442 170.536 177.710 1.00 14.37 88 THR A N 1
ATOM 2246 C CA . THR C 3 62 ? 196.768 170.456 178.331 1.00 14.37 88 THR A CA 1
ATOM 2247 C C . THR C 3 62 ? 196.749 170.078 179.815 1.00 14.37 88 THR A C 1
ATOM 2248 O O . THR C 3 62 ? 197.545 169.206 180.215 1.00 14.37 88 THR A O 1
ATOM 2252 N N . PRO C 3 63 ? 195.912 170.675 180.678 1.00 13.59 89 PRO A N 1
ATOM 2253 C CA . PRO C 3 63 ? 195.954 170.296 182.104 1.00 13.59 89 PRO A CA 1
ATOM 2254 C C . PRO C 3 63 ? 195.635 168.833 182.374 1.00 13.59 89 PRO A C 1
ATOM 2255 O O . PRO C 3 63 ? 196.172 168.262 183.331 1.00 13.59 89 PRO A O 1
ATOM 2259 N N . ILE C 3 64 ? 194.768 168.212 181.572 1.00 14.37 90 ILE A N 1
ATOM 2260 C CA . ILE C 3 64 ? 194.435 166.803 181.781 1.00 14.37 90 ILE A CA 1
ATOM 2261 C C . ILE C 3 64 ? 195.667 165.929 181.571 1.00 14.37 90 ILE A C 1
ATOM 2262 O O . ILE C 3 64 ? 195.977 165.045 182.383 1.00 14.37 90 ILE A O 1
ATOM 2267 N N . LYS C 3 65 ? 196.391 166.170 180.475 1.00 12.90 91 LYS A N 1
ATOM 2268 C CA . LYS C 3 65 ? 197.623 165.433 180.224 1.00 12.90 91 LYS A CA 1
ATOM 2269 C C . LYS C 3 65 ? 198.641 165.697 181.324 1.00 12.90 91 LYS A C 1
ATOM 2270 O O . LYS C 3 65 ? 199.333 164.778 181.777 1.00 12.90 91 LYS A O 1
ATOM 2276 N N . GLY C 3 66 ? 198.745 166.953 181.767 1.00 13.78 92 GLY A N 1
ATOM 2277 C CA . GLY C 3 66 ? 199.648 167.261 182.866 1.00 13.78 92 GLY A CA 1
ATOM 2278 C C . GLY C 3 66 ? 199.333 166.470 184.123 1.00 13.78 92 GLY A C 1
ATOM 2279 O O . GLY C 3 66 ? 200.235 165.955 184.788 1.00 13.78 92 GLY A O 1
ATOM 2280 N N . ALA C 3 67 ? 198.047 166.352 184.458 1.00 14.37 93 ALA A N 1
ATOM 2281 C CA . ALA C 3 67 ? 197.652 165.582 185.634 1.00 14.37 93 ALA A CA 1
ATOM 2282 C C . ALA C 3 67 ? 197.936 164.092 185.467 1.00 14.37 93 ALA A C 1
ATOM 2283 O O . ALA C 3 67 ? 198.320 163.428 186.436 1.00 14.37 93 ALA A O 1
ATOM 2285 N N . LEU C 3 68 ? 197.739 163.545 184.263 1.00 13.16 94 LEU A N 1
ATOM 2286 C CA . LEU C 3 68 ? 198.049 162.131 184.046 1.00 13.16 94 LEU A CA 1
ATOM 2287 C C . LEU C 3 68 ? 199.550 161.859 184.151 1.00 13.16 94 LEU A C 1
ATOM 2288 O O . LEU C 3 68 ? 199.965 160.798 184.644 1.00 13.16 94 LEU A O 1
ATOM 2293 N N . GLU C 3 69 ? 200.378 162.799 183.681 1.00 16.30 95 GLU A N 1
ATOM 2294 C CA . GLU C 3 69 ? 201.823 162.585 183.692 1.00 16.30 95 GLU A CA 1
ATOM 2295 C C . GLU C 3 69 ? 202.376 162.374 185.096 1.00 16.30 95 GLU A C 1
ATOM 2296 O O . GLU C 3 69 ? 203.381 161.673 185.244 1.00 16.30 95 GLU A O 1
ATOM 2302 N N . ILE C 3 70 ? 201.736 162.943 186.122 1.00 16.26 96 ILE A N 1
ATOM 2303 C CA . ILE C 3 70 ? 202.233 162.802 187.490 1.00 16.26 96 ILE A CA 1
ATOM 2304 C C . ILE C 3 70 ? 202.314 161.332 187.882 1.00 16.26 96 ILE A C 1
ATOM 2305 O O . ILE C 3 70 ? 203.315 160.879 188.449 1.00 16.26 96 ILE A O 1
ATOM 2310 N N . TYR C 3 71 ? 201.271 160.563 187.581 1.00 14.37 97 TYR A N 1
ATOM 2311 C CA . TYR C 3 71 ? 201.304 159.132 187.843 1.00 14.37 97 TYR A CA 1
ATOM 2312 C C . TYR C 3 71 ? 202.062 158.351 186.779 1.00 14.37 97 TYR A C 1
ATOM 2313 O O . TYR C 3 71 ? 202.711 157.353 187.111 1.00 14.37 97 TYR A O 1
ATOM 2322 N N . LYS C 3 72 ? 202.011 158.776 185.512 1.00 15.48 98 LYS A N 1
ATOM 2323 C CA . LYS C 3 72 ? 202.682 158.003 184.468 1.00 15.48 98 LYS A CA 1
ATOM 2324 C C . LYS C 3 72 ? 204.200 158.015 184.633 1.00 15.48 98 LYS A C 1
ATOM 2325 O O . LYS C 3 72 ? 204.859 156.993 184.409 1.00 15.48 98 LYS A O 1
ATOM 2331 N N . ASN C 3 73 ? 204.778 159.154 185.017 1.00 22.75 99 ASN A N 1
ATOM 2332 C CA . ASN C 3 73 ? 206.227 159.260 185.129 1.00 22.75 99 ASN A CA 1
ATOM 2333 C C . ASN C 3 73 ? 206.783 158.627 186.400 1.00 22.75 99 ASN A C 1
ATOM 2334 O O . ASN C 3 73 ? 207.995 158.405 186.480 1.00 22.75 99 ASN A O 1
ATOM 2339 N N . ASN C 3 74 ? 205.940 158.328 187.387 1.00 19.30 100 ASN A N 1
ATOM 2340 C CA . ASN C 3 74 ? 206.400 157.881 188.698 1.00 19.30 100 ASN A CA 1
ATOM 2341 C C . ASN C 3 74 ? 205.903 156.478 189.042 1.00 19.30 100 ASN A C 1
ATOM 2342 O O . ASN C 3 74 ? 205.689 156.163 190.214 1.00 19.30 100 ASN A O 1
ATOM 2347 N N . THR C 3 75 ? 205.721 155.623 188.039 1.00 23.35 101 THR A N 1
ATOM 2348 C CA . THR C 3 75 ? 205.262 154.257 188.260 1.00 23.35 101 THR A CA 1
ATOM 2349 C C . THR C 3 75 ? 206.079 153.312 187.389 1.00 23.35 101 THR A C 1
ATOM 2350 O O . THR C 3 75 ? 206.234 153.556 186.190 1.00 23.35 101 THR A O 1
ATOM 2354 N N . HIS C 3 76 ? 206.601 152.240 187.989 1.00 30.26 102 HIS A N 1
ATOM 2355 C CA . HIS C 3 76 ? 207.467 151.309 187.274 1.00 30.26 102 HIS A CA 1
ATOM 2356 C C . HIS C 3 76 ? 207.185 149.885 187.735 1.00 30.26 102 HIS A C 1
ATOM 2357 O O . HIS C 3 76 ? 206.622 149.658 188.808 1.00 30.26 102 HIS A O 1
ATOM 2364 N N . ASP C 3 77 ? 207.593 148.925 186.907 1.00 39.35 103 ASP A N 1
ATOM 2365 C CA . ASP C 3 77 ? 207.464 147.518 187.259 1.00 39.35 103 ASP A CA 1
ATOM 2366 C C . ASP C 3 77 ? 208.399 147.154 188.407 1.00 39.35 103 ASP A C 1
ATOM 2367 O O . ASP C 3 77 ? 209.451 147.768 188.603 1.00 39.35 103 ASP A O 1
ATOM 2372 N N . LEU C 3 78 ? 208.002 146.141 189.170 1.00 43.23 104 LEU A N 1
ATOM 2373 C CA . LEU C 3 78 ? 208.802 145.670 190.295 1.00 43.23 104 LEU A CA 1
ATOM 2374 C C . LEU C 3 78 ? 209.697 144.505 189.881 1.00 43.23 104 LEU A C 1
ATOM 2375 O O . LEU C 3 78 ? 210.895 144.680 189.660 1.00 43.23 104 LEU A O 1
ATOM 2380 N N . GLY C 3 86 ? 202.300 143.756 190.920 1.00 36.29 112 GLY A N 1
ATOM 2381 C CA . GLY C 3 86 ? 203.737 143.787 190.722 1.00 36.29 112 GLY A CA 1
ATOM 2382 C C . GLY C 3 86 ? 204.241 145.122 190.210 1.00 36.29 112 GLY A C 1
ATOM 2383 O O . GLY C 3 86 ? 205.195 145.180 189.437 1.00 36.29 112 GLY A O 1
ATOM 2384 N N . VAL C 3 87 ? 203.598 146.200 190.647 1.00 28.75 113 VAL A N 1
ATOM 2385 C CA . VAL C 3 87 ? 203.954 147.552 190.236 1.00 28.75 113 VAL A CA 1
ATOM 2386 C C . VAL C 3 87 ? 204.153 148.403 191.485 1.00 28.75 113 VAL A C 1
ATOM 2387 O O . VAL C 3 87 ? 203.461 148.215 192.491 1.00 28.75 113 VAL A O 1
ATOM 2391 N N . ILE C 3 88 ? 205.120 149.318 191.430 1.00 24.30 114 ILE A N 1
ATOM 2392 C CA . ILE C 3 88 ? 205.496 150.143 192.572 1.00 24.30 114 ILE A CA 1
ATOM 2393 C C . ILE C 3 88 ? 205.380 151.613 192.190 1.00 24.30 114 ILE A C 1
ATOM 2394 O O . ILE C 3 88 ? 205.743 152.009 191.077 1.00 24.30 114 ILE A O 1
ATOM 2399 N N . MET C 3 89 ? 204.857 152.415 193.113 1.00 18.35 115 MET A N 1
ATOM 2400 C CA . MET C 3 89 ? 204.742 153.856 192.953 1.00 18.35 115 MET A CA 1
ATOM 2401 C C . MET C 3 89 ? 205.736 154.567 193.862 1.00 18.35 115 MET A C 1
ATOM 2402 O O . MET C 3 89 ? 206.018 154.116 194.974 1.00 18.35 115 MET A O 1
ATOM 2407 N N . ALA C 3 90 ? 206.264 155.688 193.376 1.00 15.12 116 ALA A N 1
ATOM 2408 C CA . ALA C 3 90 ? 207.195 156.511 194.145 1.00 15.12 116 ALA A CA 1
ATOM 2409 C C . ALA C 3 90 ? 206.382 157.460 195.018 1.00 15.12 116 ALA A C 1
ATOM 2410 O O . ALA C 3 90 ? 205.880 158.482 194.546 1.00 15.12 116 ALA A O 1
ATOM 2412 N N . GLY C 3 91 ? 206.253 157.119 196.302 1.00 13.37 117 GLY A N 1
ATOM 2413 C CA . GLY C 3 91 ? 205.439 157.923 197.200 1.00 13.37 117 GLY A CA 1
ATOM 2414 C C . GLY C 3 91 ? 205.979 159.321 197.425 1.00 13.37 117 GLY A C 1
ATOM 2415 O O . GLY C 3 91 ? 205.206 160.270 197.580 1.00 13.37 117 GLY A O 1
ATOM 2416 N N . VAL C 3 92 ? 207.305 159.469 197.454 1.00 12.34 118 VAL A N 1
ATOM 2417 C CA . VAL C 3 92 ? 207.903 160.787 197.652 1.00 12.34 118 VAL A CA 1
ATOM 2418 C C . VAL C 3 92 ? 207.539 161.721 196.504 1.00 12.34 118 VAL A C 1
ATOM 2419 O O . VAL C 3 92 ? 207.196 162.889 196.720 1.00 12.34 118 VAL A O 1
ATOM 2423 N N . ALA C 3 93 ? 207.604 161.222 195.267 1.00 12.95 119 ALA A N 1
ATOM 2424 C CA . ALA C 3 93 ? 207.296 162.060 194.111 1.00 12.95 119 ALA A CA 1
ATOM 2425 C C . ALA C 3 93 ? 205.817 162.426 194.060 1.00 12.95 119 ALA A C 1
ATOM 2426 O O . ALA C 3 93 ? 205.468 163.558 193.706 1.00 12.95 119 ALA A O 1
ATOM 2428 N N . ILE C 3 94 ? 204.933 161.484 194.395 1.00 12.70 120 ILE A N 1
ATOM 2429 C CA . ILE C 3 94 ? 203.500 161.771 194.390 1.00 12.70 120 ILE A CA 1
ATOM 2430 C C . ILE C 3 94 ? 203.157 162.791 195.471 1.00 12.70 120 ILE A C 1
ATOM 2431 O O . ILE C 3 94 ? 202.416 163.750 195.232 1.00 12.70 120 ILE A O 1
ATOM 2436 N N . GLY C 3 95 ? 203.692 162.599 196.674 1.00 12.32 121 GLY A N 1
ATOM 2437 C CA . GLY C 3 95 ? 203.493 163.540 197.760 1.00 12.32 121 GLY A CA 1
ATOM 2438 C C . GLY C 3 95 ? 202.220 163.344 198.560 1.00 12.32 121 GLY A C 1
ATOM 2439 O O . GLY C 3 95 ? 202.265 162.838 199.685 1.00 12.32 121 GLY A O 1
ATOM 2440 N N . ILE C 3 96 ? 201.081 163.739 197.997 1.00 11.93 122 ILE A N 1
ATOM 2441 C CA . ILE C 3 96 ? 199.800 163.728 198.697 1.00 11.93 122 ILE A CA 1
ATOM 2442 C C . ILE C 3 96 ? 198.758 163.078 197.796 1.00 11.93 122 ILE A C 1
ATOM 2443 O O . ILE C 3 96 ? 198.589 163.493 196.644 1.00 11.93 122 ILE A O 1
ATOM 2448 N N . ALA C 3 97 ? 198.052 162.077 198.321 1.00 14.37 123 ALA A N 1
ATOM 2449 C CA . ALA C 3 97 ? 197.034 161.383 197.541 1.00 14.37 123 ALA A CA 1
ATOM 2450 C C . ALA C 3 97 ? 196.116 160.588 198.460 1.00 14.37 123 ALA A C 1
ATOM 2451 O O . ALA C 3 97 ? 196.534 160.115 199.519 1.00 14.37 123 ALA A O 1
ATOM 2453 N N . THR C 3 98 ? 194.863 160.444 198.034 1.00 12.00 124 THR A N 1
ATOM 2454 C CA . THR C 3 98 ? 193.921 159.546 198.685 1.00 12.00 124 THR A CA 1
ATOM 2455 C C . THR C 3 98 ? 194.133 158.112 198.197 1.00 12.00 124 THR A C 1
ATOM 2456 O O . THR C 3 98 ? 194.816 157.859 197.202 1.00 12.00 124 THR A O 1
ATOM 2460 N N . ALA C 3 99 ? 193.529 157.163 198.916 1.00 14.37 125 ALA A N 1
ATOM 2461 C CA . ALA C 3 99 ? 193.627 155.759 198.523 1.00 14.37 125 ALA A CA 1
ATOM 2462 C C . ALA C 3 99 ? 192.977 155.513 197.163 1.00 14.37 125 ALA A C 1
ATOM 2463 O O . ALA C 3 99 ? 193.508 154.757 196.338 1.00 14.37 125 ALA A O 1
ATOM 2465 N N . ALA C 3 100 ? 191.825 156.143 196.917 1.00 12.87 126 ALA A N 1
ATOM 2466 C CA . ALA C 3 100 ? 191.133 155.968 195.644 1.00 12.87 126 ALA A CA 1
ATOM 2467 C C . ALA C 3 100 ? 191.992 156.441 194.478 1.00 12.87 126 ALA A C 1
ATOM 2468 O O . ALA C 3 100 ? 192.045 155.787 193.429 1.00 12.87 126 ALA A O 1
ATOM 2470 N N . GLN C 3 101 ? 192.675 157.576 194.646 1.00 12.80 127 GLN A N 1
ATOM 2471 C CA . GLN C 3 101 ? 193.539 158.089 193.588 1.00 12.80 127 GLN A CA 1
ATOM 2472 C C . GLN C 3 101 ? 194.698 157.137 193.303 1.00 12.80 127 GLN A C 1
ATOM 2473 O O . GLN C 3 101 ? 195.052 156.912 192.141 1.00 12.80 127 GLN A O 1
ATOM 2479 N N . ILE C 3 102 ? 195.295 156.561 194.348 1.00 13.34 128 ILE A N 1
ATOM 2480 C CA . ILE C 3 102 ? 196.402 155.623 194.156 1.00 13.34 128 ILE A CA 1
ATOM 2481 C C . ILE C 3 102 ? 195.928 154.367 193.427 1.00 13.34 128 ILE A C 1
ATOM 2482 O O . ILE C 3 102 ? 196.605 153.860 192.518 1.00 13.34 128 ILE A O 1
ATOM 2487 N N . THR C 3 103 ? 194.760 153.844 193.812 1.00 12.99 129 THR A N 1
ATOM 2488 C CA . THR C 3 103 ? 194.204 152.684 193.116 1.00 12.99 129 THR A CA 1
ATOM 2489 C C . THR C 3 103 ? 193.928 152.998 191.647 1.00 12.99 129 THR A C 1
ATOM 2490 O O . THR C 3 103 ? 194.229 152.188 190.754 1.00 12.99 129 THR A O 1
ATOM 2494 N N . ALA C 3 104 ? 193.362 154.177 191.377 1.00 14.37 130 ALA A N 1
ATOM 2495 C CA . ALA C 3 104 ? 193.142 154.595 189.998 1.00 14.37 130 ALA A CA 1
ATOM 2496 C C . ALA C 3 104 ? 194.454 154.721 189.233 1.00 14.37 130 ALA A C 1
ATOM 2497 O O . ALA C 3 104 ? 194.503 154.429 188.035 1.00 14.37 130 ALA A O 1
ATOM 2499 N N . GLY C 3 105 ? 195.520 155.163 189.900 1.00 14.37 131 GLY A N 1
ATOM 2500 C CA . GLY C 3 105 ? 196.819 155.220 189.247 1.00 14.37 131 GLY A CA 1
ATOM 2501 C C . GLY C 3 105 ? 197.343 153.845 188.876 1.00 14.37 131 GLY A C 1
ATOM 2502 O O . GLY C 3 105 ? 197.950 153.665 187.815 1.00 14.37 131 GLY A O 1
ATOM 2503 N N . VAL C 3 106 ? 197.122 152.858 189.747 1.00 14.36 132 VAL A N 1
ATOM 2504 C CA . VAL C 3 106 ? 197.497 151.481 189.417 1.00 14.36 132 VAL A CA 1
ATOM 2505 C C . VAL C 3 106 ? 196.742 151.011 188.175 1.00 14.36 132 VAL A C 1
ATOM 2506 O O . VAL C 3 106 ? 197.321 150.411 187.256 1.00 14.36 132 VAL A O 1
ATOM 2510 N N . ALA C 3 107 ? 195.437 151.292 188.123 1.00 14.37 133 ALA A N 1
ATOM 2511 C CA . ALA C 3 107 ? 194.653 150.930 186.940 1.00 14.37 133 ALA A CA 1
ATOM 2512 C C . ALA C 3 107 ? 195.172 151.637 185.686 1.00 14.37 133 ALA A C 1
ATOM 2513 O O . ALA C 3 107 ? 195.237 151.039 184.597 1.00 14.37 133 ALA A O 1
ATOM 2515 N N . LEU C 3 108 ? 195.537 152.913 185.823 1.00 14.37 134 LEU A N 1
ATOM 2516 C CA . LEU C 3 108 ? 196.083 153.671 184.701 1.00 14.37 134 LEU A CA 1
ATOM 2517 C C . LEU C 3 108 ? 197.366 153.039 184.184 1.00 14.37 134 LEU A C 1
ATOM 2518 O O . LEU C 3 108 ? 197.580 152.956 182.969 1.00 14.37 134 LEU A O 1
ATOM 2523 N N . TYR C 3 109 ? 198.236 152.592 185.092 1.00 21.48 135 TYR A N 1
ATOM 2524 C CA . TYR C 3 109 ? 199.446 151.899 184.661 1.00 21.48 135 TYR A CA 1
ATOM 2525 C C . TYR C 3 109 ? 199.107 150.598 183.947 1.00 21.48 135 TYR A C 1
ATOM 2526 O O . TYR C 3 109 ? 199.783 150.217 182.985 1.00 21.48 135 TYR A O 1
ATOM 2535 N N . GLU C 3 110 ? 198.073 149.894 184.413 1.00 19.31 136 GLU A N 1
ATOM 2536 C CA . GLU C 3 110 ? 197.686 148.652 183.748 1.00 19.31 136 GLU A CA 1
ATOM 2537 C C . GLU C 3 110 ? 197.211 148.892 182.316 1.00 19.31 136 GLU A C 1
ATOM 2538 O O . GLU C 3 110 ? 197.470 148.068 181.433 1.00 19.31 136 GLU A O 1
ATOM 2544 N N . ALA C 3 111 ? 196.515 150.002 182.064 1.00 19.34 137 ALA A N 1
ATOM 2545 C CA . ALA C 3 111 ? 195.938 150.223 180.734 1.00 19.34 137 ALA A CA 1
ATOM 2546 C C . ALA C 3 111 ? 196.956 150.639 179.663 1.00 19.34 137 ALA A C 1
ATOM 2547 O O . ALA C 3 111 ? 196.627 150.608 178.464 1.00 19.34 137 ALA A O 1
ATOM 2549 N N . MET C 3 112 ? 198.180 151.014 180.045 1.00 21.05 138 MET A N 1
ATOM 2550 C CA . MET C 3 112 ? 199.114 151.581 179.074 1.00 21.05 138 MET A CA 1
ATOM 2551 C C . MET C 3 112 ? 199.607 150.566 178.048 1.00 21.05 138 MET A C 1
ATOM 2552 O O . MET C 3 112 ? 199.981 150.963 176.937 1.00 21.05 138 MET A O 1
ATOM 2557 N N . LYS C 3 113 ? 199.607 149.275 178.384 1.00 19.63 139 LYS A N 1
ATOM 2558 C CA . LYS C 3 113 ? 200.041 148.264 177.424 1.00 19.63 139 LYS A CA 1
ATOM 2559 C C . LYS C 3 113 ? 199.138 148.253 176.195 1.00 19.63 139 LYS A C 1
ATOM 2560 O O . LYS C 3 113 ? 199.619 148.191 175.058 1.00 19.63 139 LYS A O 1
ATOM 2566 N N . ASN C 3 114 ? 197.820 148.323 176.403 1.00 18.61 140 ASN A N 1
ATOM 2567 C CA . ASN C 3 114 ? 196.906 148.418 175.269 1.00 18.61 140 ASN A CA 1
ATOM 2568 C C . ASN C 3 114 ? 196.904 149.819 174.668 1.00 18.61 140 ASN A C 1
ATOM 2569 O O . ASN C 3 114 ? 196.658 149.977 173.463 1.00 18.61 140 ASN A O 1
ATOM 2574 N N . ALA C 3 115 ? 197.178 150.843 175.485 1.00 18.21 141 ALA A N 1
ATOM 2575 C CA . ALA C 3 115 ? 197.281 152.196 174.944 1.00 18.21 141 ALA A CA 1
ATOM 2576 C C . ALA C 3 115 ? 198.374 152.294 173.880 1.00 18.21 141 ALA A C 1
ATOM 2577 O O . ALA C 3 115 ? 198.190 152.956 172.852 1.00 18.21 141 ALA A O 1
ATOM 2579 N N . ASP C 3 116 ? 199.522 151.651 174.114 1.00 18.86 142 ASP A N 1
ATOM 2580 C CA . ASP C 3 116 ? 200.606 151.690 173.131 1.00 18.86 142 ASP A CA 1
ATOM 2581 C C . ASP C 3 116 ? 200.195 151.035 171.812 1.00 18.86 142 ASP A C 1
ATOM 2582 O O . ASP C 3 116 ? 200.450 151.579 170.723 1.00 18.86 142 ASP A O 1
ATOM 2587 N N . ASN C 3 117 ? 199.547 149.869 171.891 1.00 18.53 143 ASN A N 1
ATOM 2588 C CA . ASN C 3 117 ? 199.084 149.197 170.683 1.00 18.53 143 ASN A CA 1
ATOM 2589 C C . ASN C 3 117 ? 198.097 150.065 169.916 1.00 18.53 143 ASN A C 1
ATOM 2590 O O . ASN C 3 117 ? 198.168 150.154 168.686 1.00 18.53 143 ASN A O 1
ATOM 2595 N N . ILE C 3 118 ? 197.172 150.718 170.626 1.00 14.37 144 ILE A N 1
ATOM 2596 C CA . ILE C 3 118 ? 196.230 151.606 169.948 1.00 14.37 144 ILE A CA 1
ATOM 2597 C C . ILE C 3 118 ? 196.966 152.762 169.281 1.00 14.37 144 ILE A C 1
ATOM 2598 O O . ILE C 3 118 ? 196.702 153.097 168.120 1.00 14.37 144 ILE A O 1
ATOM 2603 N N . ASN C 3 119 ? 197.915 153.377 169.991 1.00 14.37 145 ASN A N 1
ATOM 2604 C CA . ASN C 3 119 ? 198.640 154.514 169.435 1.00 14.37 145 ASN A CA 1
ATOM 2605 C C . ASN C 3 119 ? 199.513 154.134 168.248 1.00 14.37 145 ASN A C 1
ATOM 2606 O O . ASN C 3 119 ? 199.947 155.024 167.510 1.00 14.37 145 ASN A O 1
ATOM 2611 N N . LYS C 3 120 ? 199.772 152.843 168.041 1.00 17.50 146 LYS A N 1
ATOM 2612 C CA . LYS C 3 120 ? 200.396 152.433 166.783 1.00 17.50 146 LYS A CA 1
ATOM 2613 C C . LYS C 3 120 ? 199.514 152.701 165.560 1.00 17.50 146 LYS A C 1
ATOM 2614 O O . LYS C 3 120 ? 200.004 152.582 164.432 1.00 17.50 146 LYS A O 1
ATOM 2620 N N . LEU C 3 121 ? 198.237 153.048 165.747 1.00 15.62 147 LEU A N 1
ATOM 2621 C CA . LEU C 3 121 ? 197.306 153.309 164.652 1.00 15.62 147 LEU A CA 1
ATOM 2622 C C . LEU C 3 121 ? 197.051 154.802 164.437 1.00 15.62 147 LEU A C 1
ATOM 2623 O O . LEU C 3 121 ? 195.956 155.185 164.008 1.00 15.62 147 LEU A O 1
ATOM 2628 N N . LYS C 3 122 ? 198.038 155.649 164.738 1.00 15.84 148 LYS A N 1
ATOM 2629 C CA . LYS C 3 122 ? 197.809 157.093 164.763 1.00 15.84 148 LYS A CA 1
ATOM 2630 C C . LYS C 3 122 ? 197.421 157.636 163.390 1.00 15.84 148 LYS A C 1
ATOM 2631 O O . LYS C 3 122 ? 196.475 158.428 163.273 1.00 15.84 148 LYS A O 1
ATOM 2637 N N . SER C 3 123 ? 198.133 157.223 162.337 1.00 15.61 149 SER A N 1
ATOM 2638 C CA . SER C 3 123 ? 197.844 157.743 161.003 1.00 15.61 149 SER A CA 1
ATOM 2639 C C . SER C 3 123 ? 196.454 157.328 160.534 1.00 15.61 149 SER A C 1
ATOM 2640 O O . SER C 3 123 ? 195.739 158.121 159.910 1.00 15.61 149 SER A O 1
ATOM 2643 N N . SER C 3 124 ? 196.059 156.085 160.817 1.00 14.02 150 SER A N 1
ATOM 2644 C CA . SER C 3 124 ? 194.713 155.638 160.470 1.00 14.02 150 SER A CA 1
ATOM 2645 C C . SER C 3 124 ? 193.654 156.404 161.254 1.00 14.02 150 SER A C 1
ATOM 2646 O O . SER C 3 124 ? 192.599 156.744 160.708 1.00 14.02 150 SER A O 1
ATOM 2649 N N . ILE C 3 125 ? 193.916 156.683 162.535 1.00 14.37 151 ILE A N 1
ATOM 2650 C CA . ILE C 3 125 ? 192.962 157.444 163.341 1.00 14.37 151 ILE A CA 1
ATOM 2651 C C . ILE C 3 125 ? 192.774 158.841 162.765 1.00 14.37 151 ILE A C 1
ATOM 2652 O O . ILE C 3 125 ? 191.648 159.345 162.675 1.00 14.37 151 ILE A O 1
ATOM 2657 N N . GLU C 3 126 ? 193.871 159.485 162.360 1.00 15.33 152 GLU A N 1
ATOM 2658 C CA . GLU C 3 126 ? 193.778 160.852 161.856 1.00 15.33 152 GLU A CA 1
ATOM 2659 C C . GLU C 3 126 ? 192.960 160.946 160.571 1.00 15.33 152 GLU A C 1
ATOM 2660 O O . GLU C 3 126 ? 192.399 162.006 160.276 1.00 15.33 152 GLU A O 1
ATOM 2666 N N . SER C 3 127 ? 192.866 159.862 159.801 1.00 14.81 153 SER A N 1
ATOM 2667 C CA . SER C 3 127 ? 192.276 159.918 158.470 1.00 14.81 153 SER A CA 1
ATOM 2668 C C . SER C 3 127 ? 190.830 159.423 158.408 1.00 14.81 153 SER A C 1
ATOM 2669 O O . SER C 3 127 ? 190.269 159.345 157.310 1.00 14.81 153 SER A O 1
ATOM 2672 N N . THR C 3 128 ? 190.209 159.093 159.540 1.00 14.37 154 THR A N 1
ATOM 2673 C CA . THR C 3 128 ? 188.815 158.661 159.509 1.00 14.37 154 THR A CA 1
ATOM 2674 C C . THR C 3 128 ? 187.917 159.811 159.062 1.00 14.37 154 THR A C 1
ATOM 2675 O O . THR C 3 128 ? 188.148 160.971 159.409 1.00 14.37 154 THR A O 1
ATOM 2679 N N A ASN C 3 129 ? 186.879 159.473 158.288 0.50 13.71 155 ASN A N 1
ATOM 2680 N N B ASN C 3 129 ? 186.887 159.486 158.275 0.50 13.71 155 ASN A N 1
ATOM 2681 C CA A ASN C 3 129 ? 185.997 160.465 157.683 0.50 13.71 155 ASN A CA 1
ATOM 2682 C CA B ASN C 3 129 ? 185.995 160.516 157.753 0.50 13.71 155 ASN A CA 1
ATOM 2683 C C A ASN C 3 129 ? 184.522 160.143 157.917 0.50 13.71 155 ASN A C 1
ATOM 2684 C C B ASN C 3 129 ? 184.527 160.131 157.911 0.50 13.71 155 ASN A C 1
ATOM 2685 O O A ASN C 3 129 ? 183.659 160.656 157.200 0.50 13.71 155 ASN A O 1
ATOM 2686 O O B ASN C 3 129 ? 183.676 160.582 157.136 0.50 13.71 155 ASN A O 1
ATOM 2695 N N . GLU C 3 130 ? 184.214 159.305 158.904 1.00 12.99 156 GLU A N 1
ATOM 2696 C CA . GLU C 3 130 ? 182.841 158.957 159.238 1.00 12.99 156 GLU A CA 1
ATOM 2697 C C . GLU C 3 130 ? 182.670 159.049 160.748 1.00 12.99 156 GLU A C 1
ATOM 2698 O O . GLU C 3 130 ? 183.643 159.021 161.504 1.00 12.99 156 GLU A O 1
ATOM 2704 N N . ALA C 3 131 ? 181.414 159.170 161.181 1.00 14.37 157 ALA A N 1
ATOM 2705 C CA . ALA C 3 131 ? 181.138 159.375 162.600 1.00 14.37 157 ALA A CA 1
ATOM 2706 C C . ALA C 3 131 ? 181.550 158.169 163.440 1.00 14.37 157 ALA A C 1
ATOM 2707 O O . ALA C 3 131 ? 182.042 158.332 164.561 1.00 14.37 157 ALA A O 1
ATOM 2709 N N . VAL C 3 132 ? 181.345 156.954 162.929 1.00 14.37 158 VAL A N 1
ATOM 2710 C CA . VAL C 3 132 ? 181.714 155.721 163.623 1.00 14.37 158 VAL A CA 1
ATOM 2711 C C . VAL C 3 132 ? 182.514 154.855 162.658 1.00 14.37 158 VAL A C 1
ATOM 2712 O O . VAL C 3 132 ? 182.040 154.558 161.556 1.00 14.37 158 VAL A O 1
ATOM 2716 N N . VAL C 3 133 ? 183.717 154.445 163.066 1.00 14.37 159 VAL A N 1
ATOM 2717 C CA . VAL C 3 133 ? 184.571 153.595 162.234 1.00 14.37 159 VAL A CA 1
ATOM 2718 C C . VAL C 3 133 ? 185.205 152.518 163.108 1.00 14.37 159 VAL A C 1
ATOM 2719 O O . VAL C 3 133 ? 185.584 152.781 164.251 1.00 14.37 159 VAL A O 1
ATOM 2723 N N . LYS C 3 134 ? 185.310 151.298 162.585 1.00 14.37 160 LYS A N 1
ATOM 2724 C CA . LYS C 3 134 ? 186.018 150.218 163.270 1.00 14.37 160 LYS A CA 1
ATOM 2725 C C . LYS C 3 134 ? 187.322 149.938 162.530 1.00 14.37 160 LYS A C 1
ATOM 2726 O O . LYS C 3 134 ? 187.301 149.480 161.383 1.00 14.37 160 LYS A O 1
ATOM 2732 N N . LEU C 3 135 ? 188.452 150.211 163.182 1.00 14.37 161 LEU A N 1
ATOM 2733 C CA . LEU C 3 135 ? 189.768 149.905 162.635 1.00 14.37 161 LEU A CA 1
ATOM 2734 C C . LEU C 3 135 ? 190.172 148.505 163.083 1.00 14.37 161 LEU A C 1
ATOM 2735 O O . LEU C 3 135 ? 190.179 148.211 164.284 1.00 14.37 161 LEU A O 1
ATOM 2740 N N . GLN C 3 136 ? 190.500 147.644 162.117 1.00 22.44 162 GLN A N 1
ATOM 2741 C CA . GLN C 3 136 ? 190.838 146.242 162.383 1.00 22.44 162 GLN A CA 1
ATOM 2742 C C . GLN C 3 136 ? 192.021 145.859 161.493 1.00 22.44 162 GLN A C 1
ATOM 2743 O O . GLN C 3 136 ? 191.837 145.389 160.367 1.00 22.44 162 GLN A O 1
ATOM 2749 N N . GLU C 3 137 ? 193.236 146.055 162.005 1.00 30.42 163 GLU A N 1
ATOM 2750 C CA . GLU C 3 137 ? 194.449 145.693 161.279 1.00 30.42 163 GLU A CA 1
ATOM 2751 C C . GLU C 3 137 ? 195.004 144.340 161.706 1.00 30.42 163 GLU A C 1
ATOM 2752 O O . GLU C 3 137 ? 195.326 143.506 160.855 1.00 30.42 163 GLU A O 1
ATOM 2758 N N . THR C 3 138 ? 195.134 144.109 163.009 1.00 34.45 164 THR A N 1
ATOM 2759 C CA . THR C 3 138 ? 195.534 142.822 163.558 1.00 34.45 164 THR A CA 1
ATOM 2760 C C . THR C 3 138 ? 194.633 142.499 164.742 1.00 34.45 164 THR A C 1
ATOM 2761 O O . THR C 3 138 ? 193.788 143.305 165.145 1.00 34.45 164 THR A O 1
ATOM 2765 N N . ALA C 3 139 ? 194.821 141.305 165.307 1.00 39.68 165 ALA A N 1
ATOM 2766 C CA . ALA C 3 139 ? 194.036 140.912 166.472 1.00 39.68 165 ALA A CA 1
ATOM 2767 C C . ALA C 3 139 ? 194.299 141.826 167.661 1.00 39.68 165 ALA A C 1
ATOM 2768 O O . ALA C 3 139 ? 193.397 142.060 168.474 1.00 39.68 165 ALA A O 1
ATOM 2770 N N . GLU C 3 140 ? 195.517 142.357 167.781 1.00 37.96 166 GLU A N 1
ATOM 2771 C CA . GLU C 3 140 ? 195.827 143.275 168.870 1.00 37.96 166 GLU A CA 1
ATOM 2772 C C . GLU C 3 140 ? 195.587 144.733 168.502 1.00 37.96 166 GLU A C 1
ATOM 2773 O O . GLU C 3 140 ? 195.325 145.550 169.392 1.00 37.96 166 GLU A O 1
ATOM 2779 N N . LYS C 3 141 ? 195.674 145.084 167.219 1.00 29.42 167 LYS A N 1
ATOM 2780 C CA . LYS C 3 141 ? 195.442 146.455 166.766 1.00 29.42 167 LYS A CA 1
ATOM 2781 C C . LYS C 3 141 ? 194.035 146.543 166.179 1.00 29.42 167 LYS A C 1
ATOM 2782 O O . LYS C 3 141 ? 193.829 146.518 164.966 1.00 29.42 167 LYS A O 1
ATOM 2788 N N . THR C 3 142 ? 193.053 146.657 167.072 1.00 23.03 168 THR A N 1
ATOM 2789 C CA . THR C 3 142 ? 191.646 146.766 166.701 1.00 23.03 168 THR A CA 1
ATOM 2790 C C . THR C 3 142 ? 190.951 147.685 167.694 1.00 23.03 168 THR A C 1
ATOM 2791 O O . THR C 3 142 ? 191.063 147.479 168.906 1.00 23.03 168 THR A O 1
ATOM 2795 N N . VAL C 3 143 ? 190.231 148.686 167.187 1.00 14.37 169 VAL A N 1
ATOM 2796 C CA . VAL C 3 143 ? 189.585 149.669 168.056 1.00 14.37 169 VAL A CA 1
ATOM 2797 C C . VAL C 3 143 ? 188.542 150.437 167.254 1.00 14.37 169 VAL A C 1
ATOM 2798 O O . VAL C 3 143 ? 188.658 150.582 166.037 1.00 14.37 169 VAL A O 1
ATOM 2802 N N . TYR C 3 144 ? 187.517 150.932 167.949 1.00 14.37 170 TYR A N 1
ATOM 2803 C CA . TYR C 3 144 ? 186.518 151.814 167.355 1.00 14.37 170 TYR A CA 1
ATOM 2804 C C . TYR C 3 144 ? 186.931 153.272 167.529 1.00 14.37 170 TYR A C 1
ATOM 2805 O O . TYR C 3 144 ? 187.509 153.647 168.552 1.00 14.37 170 TYR A O 1
ATOM 2814 N N . VAL C 3 145 ? 186.614 154.093 166.531 1.00 14.37 171 VAL A N 1
ATOM 2815 C CA . VAL C 3 145 ? 186.861 155.530 166.559 1.00 14.37 171 VAL A CA 1
ATOM 2816 C C . VAL C 3 145 ? 185.531 156.248 166.358 1.00 14.37 171 VAL A C 1
ATOM 2817 O O . VAL C 3 145 ? 184.827 156.005 165.366 1.00 14.37 171 VAL A O 1
ATOM 2821 N N . LEU C 3 146 ? 185.199 157.133 167.296 1.00 14.37 172 LEU A N 1
ATOM 2822 C CA . LEU C 3 146 ? 184.018 157.984 167.239 1.00 14.37 172 LEU A CA 1
ATOM 2823 C C . LEU C 3 146 ? 184.463 159.433 167.078 1.00 14.37 172 LEU A C 1
ATOM 2824 O O . LEU C 3 146 ? 185.279 159.922 167.865 1.00 14.37 172 LEU A O 1
ATOM 2829 N N . THR C 3 147 ? 183.927 160.118 166.070 1.00 14.37 173 THR A N 1
ATOM 2830 C CA . THR C 3 147 ? 184.364 161.464 165.719 1.00 14.37 173 THR A CA 1
ATOM 2831 C C . THR C 3 147 ? 183.232 162.463 165.918 1.00 14.37 173 THR A C 1
ATOM 2832 O O . THR C 3 147 ? 182.146 162.300 165.352 1.00 14.37 173 THR A O 1
ATOM 2836 N N . ALA C 3 148 ? 183.498 163.502 166.704 1.00 14.37 174 ALA A N 1
ATOM 2837 C CA . ALA C 3 148 ? 182.496 164.524 166.973 1.00 14.37 174 ALA A CA 1
ATOM 2838 C C . ALA C 3 148 ? 182.272 165.411 165.752 1.00 14.37 174 ALA A C 1
ATOM 2839 O O . ALA C 3 148 ? 183.214 165.760 165.036 1.00 14.37 174 ALA A O 1
ATOM 2841 N N . LEU C 3 149 ? 181.007 165.760 165.512 1.00 14.37 175 LEU A N 1
ATOM 2842 C CA . LEU C 3 149 ? 180.533 166.684 164.480 1.00 14.37 175 LEU A CA 1
ATOM 2843 C C . LEU C 3 149 ? 180.709 166.172 163.053 1.00 14.37 175 LEU A C 1
ATOM 2844 O O . LEU C 3 149 ? 180.349 166.890 162.113 1.00 14.37 175 LEU A O 1
ATOM 2849 N N . GLN C 3 150 ? 181.242 164.964 162.852 1.00 14.37 176 GLN A N 1
ATOM 2850 C CA . GLN C 3 150 ? 181.437 164.462 161.494 1.00 14.37 176 GLN A CA 1
ATOM 2851 C C . GLN C 3 150 ? 180.107 164.276 160.771 1.00 14.37 176 GLN A C 1
ATOM 2852 O O . GLN C 3 150 ? 180.008 164.527 159.564 1.00 14.37 176 GLN A O 1
ATOM 2858 N N . ASP C 3 151 ? 179.079 163.821 161.490 1.00 14.37 177 ASP A N 1
ATOM 2859 C CA . ASP C 3 151 ? 177.772 163.616 160.871 1.00 14.37 177 ASP A CA 1
ATOM 2860 C C . ASP C 3 151 ? 177.182 164.929 160.366 1.00 14.37 177 ASP A C 1
ATOM 2861 O O . ASP C 3 151 ? 176.627 164.983 159.262 1.00 14.37 177 ASP A O 1
ATOM 2866 N N . TYR C 3 152 ? 177.301 166.001 161.153 1.00 14.37 178 TYR A N 1
ATOM 2867 C CA . TYR C 3 152 ? 176.779 167.296 160.721 1.00 14.37 178 TYR A CA 1
ATOM 2868 C C . TYR C 3 152 ? 177.494 167.790 159.468 1.00 14.37 178 TYR A C 1
ATOM 2869 O O . TYR C 3 152 ? 176.860 168.338 158.560 1.00 14.37 178 TYR A O 1
ATOM 2878 N N . ILE C 3 153 ? 178.813 167.603 159.401 1.00 14.37 179 ILE A N 1
ATOM 2879 C CA . ILE C 3 153 ? 179.572 168.024 158.227 1.00 14.37 179 ILE A CA 1
ATOM 2880 C C . ILE C 3 153 ? 179.176 167.201 157.004 1.00 14.37 179 ILE A C 1
ATOM 2881 O O . ILE C 3 153 ? 178.958 167.745 155.916 1.00 14.37 179 ILE A O 1
ATOM 2886 N N . ASN C 3 154 ? 179.080 165.878 157.164 1.00 14.37 180 ASN A N 1
ATOM 2887 C CA . ASN C 3 154 ? 178.804 165.011 156.021 1.00 14.37 180 ASN A CA 1
ATOM 2888 C C . ASN C 3 154 ? 177.376 165.166 155.511 1.00 14.37 180 ASN A C 1
ATOM 2889 O O . ASN C 3 154 ? 177.134 165.021 154.308 1.00 14.37 180 ASN A O 1
ATOM 2894 N N . THR C 3 155 ? 176.422 165.450 156.397 1.00 14.37 181 THR A N 1
ATOM 2895 C CA . THR C 3 155 ? 175.016 165.479 156.014 1.00 14.37 181 THR A CA 1
ATOM 2896 C C . THR C 3 155 ? 174.524 166.870 155.623 1.00 14.37 181 THR A C 1
ATOM 2897 O O . THR C 3 155 ? 173.652 166.985 154.754 1.00 14.37 181 THR A O 1
ATOM 2901 N N . ASN C 3 156 ? 175.066 167.930 156.221 1.00 12.94 182 ASN A N 1
ATOM 2902 C CA . ASN C 3 156 ? 174.531 169.274 156.043 1.00 12.94 182 ASN A CA 1
ATOM 2903 C C . ASN C 3 156 ? 175.437 170.200 155.243 1.00 12.94 182 ASN A C 1
ATOM 2904 O O . ASN C 3 156 ? 174.957 170.905 154.352 1.00 12.94 182 ASN A O 1
ATOM 2909 N N . LEU C 3 157 ? 176.738 170.225 155.530 1.00 14.37 183 LEU A N 1
ATOM 2910 C CA . LEU C 3 157 ? 177.605 171.233 154.929 1.00 14.37 183 LEU A CA 1
ATOM 2911 C C . LEU C 3 157 ? 178.140 170.815 153.561 1.00 14.37 183 LEU A C 1
ATOM 2912 O O . LEU C 3 157 ? 178.110 171.609 152.617 1.00 14.37 183 LEU A O 1
ATOM 2917 N N . VAL C 3 158 ? 178.639 169.583 153.440 1.00 14.37 184 VAL A N 1
ATOM 2918 C CA . VAL C 3 158 ? 179.150 169.116 152.149 1.00 14.37 184 VAL A CA 1
ATOM 2919 C C . VAL C 3 158 ? 178.075 169.113 151.065 1.00 14.37 184 VAL A C 1
ATOM 2920 O O . VAL C 3 158 ? 178.355 169.586 149.951 1.00 14.37 184 VAL A O 1
ATOM 2924 N N . PRO C 3 159 ? 176.854 168.612 151.301 1.00 14.78 185 PRO A N 1
ATOM 2925 C CA . PRO C 3 159 ? 175.846 168.628 150.224 1.00 14.78 185 PRO A CA 1
ATOM 2926 C C . PRO C 3 159 ? 175.420 170.019 149.775 1.00 14.78 185 PRO A C 1
ATOM 2927 O O . PRO C 3 159 ? 174.903 170.148 148.660 1.00 14.78 185 PRO A O 1
ATOM 2931 N N . THR C 3 160 ? 175.608 171.057 150.588 1.00 15.52 186 THR A N 1
ATOM 2932 C CA . THR C 3 160 ? 175.176 172.401 150.221 1.00 15.52 186 THR A CA 1
ATOM 2933 C C . THR C 3 160 ? 176.304 173.258 149.655 1.00 15.52 186 THR A C 1
ATOM 2934 O O . THR C 3 160 ? 176.118 174.467 149.483 1.00 15.52 186 THR A O 1
ATOM 2938 N N . ILE C 3 161 ? 177.462 172.665 149.358 1.00 18.11 187 ILE A N 1
ATOM 2939 C CA . ILE C 3 161 ? 178.543 173.415 148.729 1.00 18.11 187 ILE A CA 1
ATOM 2940 C C . ILE C 3 161 ? 178.074 173.951 147.384 1.00 18.11 187 ILE A C 1
ATOM 2941 O O . ILE C 3 161 ? 177.513 173.214 146.564 1.00 18.11 187 ILE A O 1
ATOM 2946 N N . ASP C 3 162 ? 178.295 175.248 147.163 1.00 20.81 188 ASP A N 1
ATOM 2947 C CA . ASP C 3 162 ? 177.927 176.031 145.982 1.00 20.81 188 ASP A CA 1
ATOM 2948 C C . ASP C 3 162 ? 176.439 176.362 145.913 1.00 20.81 188 ASP A C 1
ATOM 2949 O O . ASP C 3 162 ? 176.043 177.157 145.053 1.00 20.81 188 ASP A O 1
ATOM 2954 N N . LYS C 3 163 ? 175.603 175.796 146.783 1.00 19.42 189 LYS A N 1
ATOM 2955 C CA . LYS C 3 163 ? 174.238 176.283 146.947 1.00 19.42 189 LYS A CA 1
ATOM 2956 C C . LYS C 3 163 ? 174.183 177.498 147.858 1.00 19.42 189 LYS A C 1
ATOM 2957 O O . LYS C 3 163 ? 173.263 178.316 147.743 1.00 19.42 189 LYS A O 1
ATOM 2963 N N . ILE C 3 164 ? 175.150 177.620 148.761 1.00 16.21 190 ILE A N 1
ATOM 2964 C CA . ILE C 3 164 ? 175.362 178.813 149.564 1.00 16.21 190 ILE A CA 1
ATOM 2965 C C . ILE C 3 164 ? 176.792 179.274 149.319 1.00 16.21 190 ILE A C 1
ATOM 2966 O O . ILE C 3 164 ? 177.622 178.537 148.783 1.00 16.21 190 ILE A O 1
ATOM 2971 N N . SER C 3 165 ? 177.075 180.513 149.706 1.00 14.83 191 SER A N 1
ATOM 2972 C CA . SER C 3 165 ? 178.408 181.055 149.497 1.00 14.83 191 SER A CA 1
ATOM 2973 C C . SER C 3 165 ? 179.416 180.390 150.436 1.00 14.83 191 SER A C 1
ATOM 2974 O O . SER C 3 165 ? 179.064 179.820 151.471 1.00 14.83 191 SER A O 1
ATOM 2977 N N . CYS C 3 166 ? 180.691 180.466 150.048 1.00 16.00 192 CYS A N 1
ATOM 2978 C CA . CYS C 3 166 ? 181.760 179.897 150.866 1.00 16.00 192 CYS A CA 1
ATOM 2979 C C . CYS C 3 166 ? 181.824 180.564 152.236 1.00 16.00 192 CYS A C 1
ATOM 2980 O O . CYS C 3 166 ? 182.093 179.905 153.250 1.00 16.00 192 CYS A O 1
ATOM 2983 N N . LYS C 3 167 ? 181.561 181.872 152.282 1.00 14.35 193 LYS A N 1
ATOM 2984 C CA . LYS C 3 167 ? 181.540 182.608 153.543 1.00 14.35 193 LYS A CA 1
ATOM 2985 C C . LYS C 3 167 ? 180.480 182.057 154.496 1.00 14.35 193 LYS A C 1
ATOM 2986 O O . LYS C 3 167 ? 180.736 181.888 155.697 1.00 14.35 193 LYS A O 1
ATOM 2992 N N . GLN C 3 168 ? 179.286 181.761 153.973 1.00 14.37 194 GLN A N 1
ATOM 2993 C CA . GLN C 3 168 ? 178.221 181.203 154.804 1.00 14.37 194 GLN A CA 1
ATOM 2994 C C . GLN C 3 168 ? 178.592 179.821 155.338 1.00 14.37 194 GLN A C 1
ATOM 2995 O O . GLN C 3 168 ? 178.341 179.512 156.510 1.00 14.37 194 GLN A O 1
ATOM 3001 N N . THR C 3 169 ? 179.190 178.977 154.492 1.00 14.37 195 THR A N 1
ATOM 3002 C CA . THR C 3 169 ? 179.638 177.658 154.937 1.00 14.37 195 THR A CA 1
ATOM 3003 C C . THR C 3 169 ? 180.665 177.775 156.059 1.00 14.37 195 THR A C 1
ATOM 3004 O O . THR C 3 169 ? 180.583 177.062 157.070 1.00 14.37 195 THR A O 1
ATOM 3008 N N . GLU C 3 170 ? 181.638 178.678 155.895 1.00 14.37 196 GLU A N 1
ATOM 3009 C CA . GLU C 3 170 ? 182.661 178.870 156.920 1.00 14.37 196 GLU A CA 1
ATOM 3010 C C . GLU C 3 170 ? 182.040 179.321 158.239 1.00 14.37 196 GLU A C 1
ATOM 3011 O O . GLU C 3 170 ? 182.391 178.811 159.313 1.00 14.37 196 GLU A O 1
ATOM 3017 N N . LEU C 3 171 ? 181.107 180.275 158.175 1.00 14.37 197 LEU A N 1
ATOM 3018 C CA . LEU C 3 171 ? 180.465 180.751 159.398 1.00 14.37 197 LEU A CA 1
ATOM 3019 C C . LEU C 3 171 ? 179.680 179.636 160.084 1.00 14.37 197 LEU A C 1
ATOM 3020 O O . LEU C 3 171 ? 179.712 179.513 161.315 1.00 14.37 197 LEU A O 1
ATOM 3025 N N . SER C 3 172 ? 178.966 178.815 159.305 1.00 14.37 198 SER A N 1
ATOM 3026 C CA . SER C 3 172 ? 178.217 177.707 159.895 1.00 14.37 198 SER A CA 1
ATOM 3027 C C . SER C 3 172 ? 179.143 176.723 160.603 1.00 14.37 198 SER A C 1
ATOM 3028 O O . SER C 3 172 ? 178.850 176.273 161.722 1.00 14.37 198 SER A O 1
ATOM 3031 N N . LEU C 3 173 ? 180.267 176.378 159.967 1.00 14.37 199 LEU A N 1
ATOM 3032 C CA . LEU C 3 173 ? 181.224 175.477 160.607 1.00 14.37 199 LEU A CA 1
ATOM 3033 C C . LEU C 3 173 ? 181.754 176.066 161.912 1.00 14.37 199 LEU A C 1
ATOM 3034 O O . LEU C 3 173 ? 181.842 175.367 162.934 1.00 14.37 199 LEU A O 1
ATOM 3039 N N . ASP C 3 174 ? 182.101 177.358 161.897 1.00 14.37 200 ASP A N 1
ATOM 3040 C CA . ASP C 3 174 ? 182.622 177.993 163.104 1.00 14.37 200 ASP A CA 1
ATOM 3041 C C . ASP C 3 174 ? 181.595 177.964 164.231 1.00 14.37 200 ASP A C 1
ATOM 3042 O O . ASP C 3 174 ? 181.932 177.649 165.379 1.00 14.37 200 ASP A O 1
ATOM 3047 N N . LEU C 3 175 ? 180.336 178.288 163.919 1.00 14.37 201 LEU A N 1
ATOM 3048 C CA . LEU C 3 175 ? 179.296 178.290 164.944 1.00 14.37 201 LEU A CA 1
ATOM 3049 C C . LEU C 3 175 ? 179.081 176.896 165.524 1.00 14.37 201 LEU A C 1
ATOM 3050 O O . LEU C 3 175 ? 178.898 176.745 166.739 1.00 14.37 201 LEU A O 1
ATOM 3055 N N . ALA C 3 176 ? 179.083 175.866 164.671 1.00 14.37 202 ALA A N 1
ATOM 3056 C CA . ALA C 3 176 ? 178.925 174.502 165.173 1.00 14.37 202 ALA A CA 1
ATOM 3057 C C . ALA C 3 176 ? 180.056 174.124 166.127 1.00 14.37 202 ALA A C 1
ATOM 3058 O O . ALA C 3 176 ? 179.812 173.560 167.206 1.00 14.37 202 ALA A O 1
ATOM 3060 N N . LEU C 3 177 ? 181.299 174.448 165.760 1.00 14.37 203 LEU A N 1
ATOM 3061 C CA . LEU C 3 177 ? 182.423 174.141 166.644 1.00 14.37 203 LEU A CA 1
ATOM 3062 C C . LEU C 3 177 ? 182.314 174.894 167.971 1.00 14.37 203 LEU A C 1
ATOM 3063 O O . LEU C 3 177 ? 182.599 174.335 169.040 1.00 14.37 203 LEU A O 1
ATOM 3068 N N . SER C 3 178 ? 181.908 176.166 167.918 1.00 14.37 204 SER A N 1
ATOM 3069 C CA . SER C 3 178 ? 181.774 176.957 169.139 1.00 14.37 204 SER A CA 1
ATOM 3070 C C . SER C 3 178 ? 180.701 176.387 170.062 1.00 14.37 204 SER A C 1
ATOM 3071 O O . SER C 3 178 ? 180.890 176.330 171.283 1.00 14.37 204 SER A O 1
ATOM 3074 N N . LYS C 3 179 ? 179.562 175.975 169.499 1.00 14.37 205 LYS A N 1
ATOM 3075 C CA . LYS C 3 179 ? 178.525 175.347 170.315 1.00 14.37 205 LYS A CA 1
ATOM 3076 C C . LYS C 3 179 ? 179.032 174.054 170.952 1.00 14.37 205 LYS A C 1
ATOM 3077 O O . LYS C 3 179 ? 178.752 173.776 172.128 1.00 14.37 205 LYS A O 1
ATOM 3083 N N . TYR C 3 180 ? 179.790 173.257 170.191 1.00 14.37 206 TYR A N 1
ATOM 3084 C CA . TYR C 3 180 ? 180.366 172.033 170.744 1.00 14.37 206 TYR A CA 1
ATOM 3085 C C . TYR C 3 180 ? 181.261 172.338 171.943 1.00 14.37 206 TYR A C 1
ATOM 3086 O O . TYR C 3 180 ? 181.169 171.677 172.985 1.00 14.37 206 TYR A O 1
ATOM 3095 N N . LEU C 3 181 ? 182.128 173.346 171.818 1.00 14.37 207 LEU A N 1
ATOM 3096 C CA . LEU C 3 181 ? 183.004 173.703 172.936 1.00 14.37 207 LEU A CA 1
ATOM 3097 C C . LEU C 3 181 ? 182.208 174.215 174.135 1.00 14.37 207 LEU A C 1
ATOM 3098 O O . LEU C 3 181 ? 182.534 173.900 175.292 1.00 14.37 207 LEU A O 1
ATOM 3103 N N . SER C 3 182 ? 181.174 175.023 173.877 1.00 14.37 208 SER A N 1
ATOM 3104 C CA . SER C 3 182 ? 180.334 175.528 174.959 1.00 14.37 208 SER A CA 1
ATOM 3105 C C . SER C 3 182 ? 179.718 174.384 175.751 1.00 14.37 208 SER A C 1
ATOM 3106 O O . SER C 3 182 ? 179.665 174.432 176.985 1.00 14.37 208 SER A O 1
ATOM 3109 N N . ASP C 3 183 ? 179.244 173.346 175.058 1.00 15.13 209 ASP A N 1
ATOM 3110 C CA . ASP C 3 183 ? 178.701 172.189 175.767 1.00 15.13 209 ASP A CA 1
ATOM 3111 C C . ASP C 3 183 ? 179.790 171.378 176.470 1.00 15.13 209 ASP A C 1
ATOM 3112 O O . ASP C 3 183 ? 179.550 170.835 177.553 1.00 15.13 209 ASP A O 1
ATOM 3117 N N . LEU C 3 184 ? 180.984 171.285 175.878 1.00 13.64 210 LEU A N 1
ATOM 3118 C CA . LEU C 3 184 ? 182.036 170.425 176.423 1.00 13.64 210 LEU A CA 1
ATOM 3119 C C . LEU C 3 184 ? 182.639 170.976 177.713 1.00 13.64 210 LEU A C 1
ATOM 3120 O O . LEU C 3 184 ? 183.067 170.198 178.584 1.00 13.64 210 LEU A O 1
ATOM 3125 N N . LEU C 3 185 ? 182.692 172.306 177.846 1.00 16.17 211 LEU A N 1
ATOM 3126 C CA . LEU C 3 185 ? 183.451 172.907 178.942 1.00 16.17 211 LEU A CA 1
ATOM 3127 C C . LEU C 3 185 ? 182.937 172.484 180.317 1.00 16.17 211 LEU A C 1
ATOM 3128 O O . LEU C 3 185 ? 183.718 172.423 181.272 1.00 16.17 211 LEU A O 1
ATOM 3133 N N . PHE C 3 186 ? 181.641 172.187 180.446 1.00 16.31 212 PHE A N 1
ATOM 3134 C CA . PHE C 3 186 ? 181.103 171.823 181.755 1.00 16.31 212 PHE A CA 1
ATOM 3135 C C . PHE C 3 186 ? 181.728 170.537 182.284 1.00 16.31 212 PHE A C 1
ATOM 3136 O O . PHE C 3 186 ? 182.036 170.433 183.477 1.00 16.31 212 PHE A O 1
ATOM 3144 N N . VAL C 3 187 ? 181.915 169.546 181.419 1.00 14.84 213 VAL A N 1
ATOM 3145 C CA . VAL C 3 187 ? 182.461 168.265 181.854 1.00 14.84 213 VAL A CA 1
ATOM 3146 C C . VAL C 3 187 ? 183.984 168.268 181.835 1.00 14.84 213 VAL A C 1
ATOM 3147 O O . VAL C 3 187 ? 184.617 167.786 182.777 1.00 14.84 213 VAL A O 1
ATOM 3151 N N . PHE C 3 188 ? 184.606 168.803 180.784 1.00 14.37 214 PHE A N 1
ATOM 3152 C CA . PHE C 3 188 ? 186.049 168.657 180.628 1.00 14.37 214 PHE A CA 1
ATOM 3153 C C . PHE C 3 188 ? 186.836 169.913 180.997 1.00 14.37 214 PHE A C 1
ATOM 3154 O O . PHE C 3 188 ? 188.034 169.982 180.711 1.00 14.37 214 PHE A O 1
ATOM 3162 N N . GLY C 3 189 ? 186.204 170.892 181.637 1.00 16.26 215 GLY A N 1
ATOM 3163 C CA . GLY C 3 189 ? 186.877 172.117 182.002 1.00 16.26 215 GLY A CA 1
ATOM 3164 C C . GLY C 3 189 ? 187.585 172.037 183.342 1.00 16.26 215 GLY A C 1
ATOM 3165 O O . GLY C 3 189 ? 187.960 170.959 183.812 1.00 16.26 215 GLY A O 1
ATOM 3166 N N . PRO C 3 190 ? 187.782 173.194 183.983 1.00 17.95 216 PRO A N 1
ATOM 3167 C CA . PRO C 3 190 ? 188.466 173.211 185.288 1.00 17.95 216 PRO A CA 1
ATOM 3168 C C . PRO C 3 190 ? 187.753 172.425 186.376 1.00 17.95 216 PRO A C 1
ATOM 3169 O O . PRO C 3 190 ? 188.382 172.109 187.393 1.00 17.95 216 PRO A O 1
ATOM 3173 N N . ASN C 3 191 ? 186.466 172.111 186.211 1.00 18.18 217 ASN A N 1
ATOM 3174 C CA . ASN C 3 191 ? 185.791 171.242 187.169 1.00 18.18 217 ASN A CA 1
ATOM 3175 C C . ASN C 3 191 ? 186.450 169.872 187.264 1.00 18.18 217 ASN A C 1
ATOM 3176 O O . ASN C 3 191 ? 186.300 169.194 188.286 1.00 18.18 217 ASN A O 1
ATOM 3181 N N . LEU C 3 192 ? 187.174 169.449 186.227 1.00 18.23 218 LEU A N 1
ATOM 3182 C CA . LEU C 3 192 ? 187.870 168.161 186.227 1.00 18.23 218 LEU A CA 1
ATOM 3183 C C . LEU C 3 192 ? 189.306 168.379 186.698 1.00 18.23 218 LEU A C 1
ATOM 3184 O O . LEU C 3 192 ? 190.250 168.470 185.911 1.00 18.23 218 LEU A O 1
ATOM 3189 N N . GLN C 3 193 ? 189.468 168.474 188.015 1.00 18.26 219 GLN A N 1
ATOM 3190 C CA . GLN C 3 193 ? 190.797 168.610 188.596 1.00 18.26 219 GLN A CA 1
ATOM 3191 C C . GLN C 3 193 ? 191.438 167.274 188.946 1.00 18.26 219 GLN A C 1
ATOM 3192 O O . GLN C 3 193 ? 192.633 167.243 189.257 1.00 18.26 219 GLN A O 1
ATOM 3198 N N . ASP C 3 194 ? 190.685 166.176 188.897 1.00 17.29 220 ASP A N 1
ATOM 3199 C CA . ASP C 3 194 ? 191.189 164.850 189.257 1.00 17.29 220 ASP A CA 1
ATOM 3200 C C . ASP C 3 194 ? 190.818 163.855 188.164 1.00 17.29 220 ASP A C 1
ATOM 3201 O O . ASP C 3 194 ? 189.888 163.056 188.327 1.00 17.29 220 ASP A O 1
ATOM 3206 N N . PRO C 3 195 ? 191.526 163.876 187.030 1.00 16.06 221 PRO A N 1
ATOM 3207 C CA . PRO C 3 195 ? 191.255 162.879 185.982 1.00 16.06 221 PRO A CA 1
ATOM 3208 C C . PRO C 3 195 ? 191.778 161.486 186.304 1.00 16.06 221 PRO A C 1
ATOM 3209 O O . PRO C 3 195 ? 191.434 160.541 185.585 1.00 16.06 221 PRO A O 1
ATOM 3213 N N . VAL C 3 196 ? 192.590 161.323 187.344 1.00 13.73 222 VAL A N 1
ATOM 3214 C CA . VAL C 3 196 ? 193.080 159.988 187.735 1.00 13.73 222 VAL A CA 1
ATOM 3215 C C . VAL C 3 196 ? 192.037 159.422 188.691 1.00 13.73 222 VAL A C 1
ATOM 3216 O O . VAL C 3 196 ? 192.149 159.491 189.917 1.00 13.73 222 VAL A O 1
ATOM 3220 N N . SER C 3 197 ? 190.987 158.848 188.109 1.00 15.43 223 SER A N 1
ATOM 3221 C CA . SER C 3 197 ? 189.894 158.232 188.848 1.00 15.43 223 SER A CA 1
ATOM 3222 C C . SER C 3 197 ? 189.047 157.442 187.863 1.00 15.43 223 SER A C 1
ATOM 3223 O O . SER C 3 197 ? 189.158 157.617 186.648 1.00 15.43 223 SER A O 1
ATOM 3226 N N . ASN C 3 198 ? 188.198 156.569 188.403 1.00 16.25 224 ASN A N 1
ATOM 3227 C CA . ASN C 3 198 ? 187.284 155.782 187.584 1.00 16.25 224 ASN A CA 1
ATOM 3228 C C . ASN C 3 198 ? 185.845 155.935 188.064 1.00 16.25 224 ASN A C 1
ATOM 3229 O O . ASN C 3 198 ? 185.060 154.986 188.005 1.00 16.25 224 ASN A O 1
ATOM 3234 N N . SER C 3 199 ? 185.484 157.127 188.535 1.00 16.33 225 SER A N 1
ATOM 3235 C CA . SER C 3 199 ? 184.150 157.380 189.059 1.00 16.33 225 SER A CA 1
ATOM 3236 C C . SER C 3 199 ? 183.267 158.194 188.120 1.00 16.33 225 SER A C 1
ATOM 3237 O O . SER C 3 199 ? 182.078 158.358 188.408 1.00 16.33 225 SER A O 1
ATOM 3240 N N . MET C 3 200 ? 183.807 158.706 187.016 1.00 14.95 226 MET A N 1
ATOM 3241 C CA . MET C 3 200 ? 183.010 159.476 186.069 1.00 14.95 226 MET A CA 1
ATOM 3242 C C . MET C 3 200 ? 182.111 158.549 185.257 1.00 14.95 226 MET A C 1
ATOM 3243 O O . MET C 3 200 ? 182.572 157.535 184.728 1.00 14.95 226 MET A O 1
ATOM 3248 N N . THR C 3 201 ? 180.833 158.906 185.151 1.00 14.37 227 THR A N 1
ATOM 3249 C CA . THR C 3 201 ? 179.868 158.061 184.459 1.00 14.37 227 THR A CA 1
ATOM 3250 C C . THR C 3 201 ? 180.070 158.118 182.948 1.00 14.37 227 THR A C 1
ATOM 3251 O O . THR C 3 201 ? 180.606 159.086 182.403 1.00 14.37 227 THR A O 1
ATOM 3255 N N . ILE C 3 202 ? 179.625 157.057 182.270 1.00 14.37 228 ILE A N 1
ATOM 3256 C CA . ILE C 3 202 ? 179.726 157.001 180.814 1.00 14.37 228 ILE A CA 1
ATOM 3257 C C . ILE C 3 202 ? 178.853 158.074 180.168 1.00 14.37 228 ILE A C 1
ATOM 3258 O O . ILE C 3 202 ? 179.191 158.598 179.098 1.00 14.37 228 ILE A O 1
ATOM 3263 N N . GLN C 3 203 ? 177.731 158.427 180.805 1.00 14.37 229 GLN A N 1
ATOM 3264 C CA . GLN C 3 203 ? 176.894 159.506 180.287 1.00 14.37 229 GLN A CA 1
ATOM 3265 C C . GLN C 3 203 ? 177.662 160.822 180.235 1.00 14.37 229 GLN A C 1
ATOM 3266 O O . GLN C 3 203 ? 177.599 161.547 179.236 1.00 14.37 229 GLN A O 1
ATOM 3272 N N . ALA C 3 204 ? 178.399 161.143 181.300 1.00 14.37 230 ALA A N 1
ATOM 3273 C CA . ALA C 3 204 ? 179.187 162.372 181.320 1.00 14.37 230 ALA A CA 1
ATOM 3274 C C . ALA C 3 204 ? 180.304 162.338 180.282 1.00 14.37 230 ALA A C 1
ATOM 3275 O O . ALA C 3 204 ? 180.560 163.341 179.608 1.00 14.37 230 ALA A O 1
ATOM 3277 N N . ILE C 3 205 ? 180.975 161.193 180.141 1.00 14.37 231 ILE A N 1
ATOM 3278 C CA . ILE C 3 205 ? 182.065 161.072 179.175 1.00 14.37 231 ILE A CA 1
ATOM 3279 C C . ILE C 3 205 ? 181.547 161.248 177.753 1.00 14.37 231 ILE A C 1
ATOM 3280 O O . ILE C 3 205 ? 182.228 161.822 176.895 1.00 14.37 231 ILE A O 1
ATOM 3285 N N . SER C 3 206 ? 180.328 160.773 177.484 1.00 14.37 232 SER A N 1
ATOM 3286 C CA . SER C 3 206 ? 179.772 160.865 176.138 1.00 14.37 232 SER A CA 1
ATOM 3287 C C . SER C 3 206 ? 179.556 162.302 175.669 1.00 14.37 232 SER A C 1
ATOM 3288 O O . SER C 3 206 ? 179.222 162.502 174.497 1.00 14.37 232 SER A O 1
ATOM 3291 N N . GLN C 3 207 ? 179.730 163.302 176.542 1.00 13.13 233 GLN A N 1
ATOM 3292 C CA . GLN C 3 207 ? 179.652 164.691 176.093 1.00 13.13 233 GLN A CA 1
ATOM 3293 C C . GLN C 3 207 ? 180.722 165.004 175.054 1.00 13.13 233 GLN A C 1
ATOM 3294 O O . GLN C 3 207 ? 180.538 165.902 174.225 1.00 13.13 233 GLN A O 1
ATOM 3300 N N . ALA C 3 208 ? 181.843 164.280 175.082 1.00 14.37 234 ALA A N 1
ATOM 3301 C CA . ALA C 3 208 ? 182.848 164.423 174.037 1.00 14.37 234 ALA A CA 1
ATOM 3302 C C . ALA C 3 208 ? 182.345 163.936 172.681 1.00 14.37 234 ALA A C 1
ATOM 3303 O O . ALA C 3 208 ? 182.939 164.281 171.656 1.00 14.37 234 ALA A O 1
ATOM 3305 N N . PHE C 3 209 ? 181.273 163.147 172.657 1.00 14.37 235 PHE A N 1
ATOM 3306 C CA . PHE C 3 209 ? 180.631 162.675 171.435 1.00 14.37 235 PHE A CA 1
ATOM 3307 C C . PHE C 3 209 ? 179.197 163.191 171.355 1.00 14.37 235 PHE A C 1
ATOM 3308 O O . PHE C 3 209 ? 178.287 162.502 170.894 1.00 14.37 235 PHE A O 1
ATOM 3316 N N . GLY C 3 210 ? 178.975 164.415 171.828 1.00 14.37 236 GLY A N 1
ATOM 3317 C CA . GLY C 3 210 ? 177.668 165.033 171.719 1.00 14.37 236 GLY A CA 1
ATOM 3318 C C . GLY C 3 210 ? 176.600 164.492 172.643 1.00 14.37 236 GLY A C 1
ATOM 3319 O O . GLY C 3 210 ? 175.426 164.823 172.460 1.00 14.37 236 GLY A O 1
ATOM 3320 N N . GLY C 3 211 ? 176.961 163.676 173.631 1.00 13.16 237 GLY A N 1
ATOM 3321 C CA . GLY C 3 211 ? 175.985 163.119 174.547 1.00 13.16 237 GLY A CA 1
ATOM 3322 C C . GLY C 3 211 ? 175.263 161.881 174.061 1.00 13.16 237 GLY A C 1
ATOM 3323 O O . GLY C 3 211 ? 174.236 161.517 174.642 1.00 13.16 237 GLY A O 1
ATOM 3324 N N . ASN C 3 212 ? 175.763 161.221 173.016 1.00 14.37 238 ASN A N 1
ATOM 3325 C CA . ASN C 3 212 ? 175.126 160.026 172.458 1.00 14.37 238 ASN A CA 1
ATOM 3326 C C . ASN C 3 212 ? 175.832 158.787 173.009 1.00 14.37 238 ASN A C 1
ATOM 3327 O O . ASN C 3 212 ? 176.658 158.160 172.348 1.00 14.37 238 ASN A O 1
ATOM 3332 N N . TYR C 3 213 ? 175.486 158.424 174.247 1.00 14.37 239 TYR A N 1
ATOM 3333 C CA . TYR C 3 213 ? 176.109 157.262 174.873 1.00 14.37 239 TYR A CA 1
ATOM 3334 C C . TYR C 3 213 ? 175.505 155.940 174.409 1.00 14.37 239 TYR A C 1
ATOM 3335 O O . TYR C 3 213 ? 176.128 154.889 174.602 1.00 14.37 239 TYR A O 1
ATOM 3344 N N . GLU C 3 214 ? 174.322 155.965 173.787 1.00 12.85 240 GLU A N 1
ATOM 3345 C CA . GLU C 3 214 ? 173.731 154.736 173.263 1.00 12.85 240 GLU A CA 1
ATOM 3346 C C . GLU C 3 214 ? 174.607 154.115 172.177 1.00 12.85 240 GLU A C 1
ATOM 3347 O O . GLU C 3 214 ? 174.869 152.906 172.192 1.00 12.85 240 GLU A O 1
ATOM 3353 N N . THR C 3 215 ? 175.074 154.930 171.227 1.00 14.37 241 THR A N 1
ATOM 3354 C CA . THR C 3 215 ? 175.959 154.427 170.177 1.00 14.37 241 THR A CA 1
ATOM 3355 C C . THR C 3 215 ? 177.275 153.917 170.759 1.00 14.37 241 THR A C 1
ATOM 3356 O O . THR C 3 215 ? 177.785 152.860 170.350 1.00 14.37 241 THR A O 1
ATOM 3360 N N . LEU C 3 216 ? 177.835 154.660 171.717 1.00 14.37 242 LEU A N 1
ATOM 3361 C CA . LEU C 3 216 ? 179.082 154.253 172.355 1.00 14.37 242 LEU A CA 1
ATOM 3362 C C . LEU C 3 216 ? 178.936 152.884 173.006 1.00 14.37 242 LEU A C 1
ATOM 3363 O O . LEU C 3 216 ? 179.808 152.019 172.862 1.00 14.37 242 LEU A O 1
ATOM 3368 N N . LEU C 3 217 ? 177.833 152.665 173.724 1.00 14.37 243 LEU A N 1
ATOM 3369 C CA . LEU C 3 217 ? 177.624 151.368 174.356 1.00 14.37 243 LEU A CA 1
ATOM 3370 C C . LEU C 3 217 ? 177.331 150.278 173.331 1.00 14.37 243 LEU A C 1
ATOM 3371 O O . LEU C 3 217 ? 177.695 149.117 173.547 1.00 14.37 243 LEU A O 1
ATOM 3376 N N . ARG C 3 218 ? 176.681 150.623 172.215 1.00 14.37 244 ARG A N 1
ATOM 3377 C CA . ARG C 3 218 ? 176.448 149.629 171.171 1.00 14.37 244 ARG A CA 1
ATOM 3378 C C . ARG C 3 218 ? 177.754 149.129 170.569 1.00 14.37 244 ARG A C 1
ATOM 3379 O O . ARG C 3 218 ? 177.852 147.954 170.200 1.00 14.37 244 ARG A O 1
ATOM 3387 N N . THR C 3 219 ? 178.760 149.999 170.448 1.00 14.37 245 THR A N 1
ATOM 3388 C CA . THR C 3 219 ? 180.035 149.540 169.893 1.00 14.37 245 THR A CA 1
ATOM 3389 C C . THR C 3 219 ? 180.706 148.475 170.760 1.00 14.37 245 THR A C 1
ATOM 3390 O O . THR C 3 219 ? 181.507 147.691 170.242 1.00 14.37 245 THR A O 1
ATOM 3394 N N . LEU C 3 220 ? 180.405 148.431 172.061 1.00 18.88 246 LEU A N 1
ATOM 3395 C CA . LEU C 3 220 ? 181.024 147.437 172.936 1.00 18.88 246 LEU A CA 1
ATOM 3396 C C . LEU C 3 220 ? 180.575 146.022 172.586 1.00 18.88 246 LEU A C 1
ATOM 3397 O O . LEU C 3 220 ? 181.368 145.078 172.662 1.00 18.88 246 LEU A O 1
ATOM 3402 N N . GLY C 3 221 ? 179.309 145.853 172.214 1.00 24.96 247 GLY A N 1
ATOM 3403 C CA . GLY C 3 221 ? 178.803 144.552 171.827 1.00 24.96 247 GLY A CA 1
ATOM 3404 C C . GLY C 3 221 ? 178.340 143.663 172.958 1.00 24.96 247 GLY A C 1
ATOM 3405 O O . GLY C 3 221 ? 178.206 142.452 172.754 1.00 24.96 247 GLY A O 1
ATOM 3406 N N . TYR C 3 222 ? 178.090 144.218 174.141 1.00 26.34 248 TYR A N 1
ATOM 3407 C CA . TYR C 3 222 ? 177.648 143.422 175.275 1.00 26.34 248 TYR A CA 1
ATOM 3408 C C . TYR C 3 222 ? 176.148 143.139 175.191 1.00 26.34 248 TYR A C 1
ATOM 3409 O O . TYR C 3 222 ? 175.424 143.693 174.360 1.00 26.34 248 TYR A O 1
ATOM 3418 N N . ALA C 3 223 ? 175.687 142.256 176.075 1.00 36.29 249 ALA A N 1
ATOM 3419 C CA . ALA C 3 223 ? 174.274 141.913 176.168 1.00 36.29 249 ALA A CA 1
ATOM 3420 C C . ALA C 3 223 ? 173.973 141.469 177.591 1.00 36.29 249 ALA A C 1
ATOM 3421 O O . ALA C 3 223 ? 174.621 140.553 178.105 1.00 36.29 249 ALA A O 1
ATOM 3423 N N . THR C 3 224 ? 172.997 142.119 178.220 1.00 37.17 250 THR A N 1
ATOM 3424 C CA . THR C 3 224 ? 172.622 141.785 179.586 1.00 37.17 250 THR A CA 1
ATOM 3425 C C . THR C 3 224 ? 171.207 142.277 179.845 1.00 37.17 250 THR A C 1
ATOM 3426 O O . THR C 3 224 ? 170.767 143.275 179.269 1.00 37.17 250 THR A O 1
ATOM 3430 N N . GLU C 3 225 ? 170.499 141.560 180.719 1.00 39.48 251 GLU A N 1
ATOM 3431 C CA . GLU C 3 225 ? 169.136 141.938 181.071 1.00 39.48 251 GLU A CA 1
ATOM 3432 C C . GLU C 3 225 ? 169.079 143.102 182.053 1.00 39.48 251 GLU A C 1
ATOM 3433 O O . GLU C 3 225 ? 168.034 143.752 182.158 1.00 39.48 251 GLU A O 1
ATOM 3439 N N . ASP C 3 226 ? 170.171 143.382 182.768 1.00 30.75 252 ASP A N 1
ATOM 3440 C CA . ASP C 3 226 ? 170.225 144.479 183.726 1.00 30.75 252 ASP A CA 1
ATOM 3441 C C . ASP C 3 226 ? 170.851 145.741 183.143 1.00 30.75 252 ASP A C 1
ATOM 3442 O O . ASP C 3 226 ? 171.431 146.535 183.891 1.00 30.75 252 ASP A O 1
ATOM 3447 N N . PHE C 3 227 ? 170.745 145.942 181.828 1.00 22.47 253 PHE A N 1
ATOM 3448 C CA . PHE C 3 227 ? 171.447 147.044 181.176 1.00 22.47 253 PHE A CA 1
ATOM 3449 C C . PHE C 3 227 ? 170.917 148.402 181.632 1.00 22.47 253 PHE A C 1
ATOM 3450 O O . PHE C 3 227 ? 171.692 149.277 182.040 1.00 22.47 253 PHE A O 1
ATOM 3458 N N . ASP C 3 228 ? 169.596 148.596 181.579 1.00 19.64 254 ASP A N 1
ATOM 3459 C CA . ASP C 3 228 ? 169.024 149.879 181.979 1.00 19.64 254 ASP A CA 1
ATOM 3460 C C . ASP C 3 228 ? 169.246 150.150 183.462 1.00 19.64 254 ASP A C 1
ATOM 3461 O O . ASP C 3 228 ? 169.507 151.292 183.861 1.00 19.64 254 ASP A O 1
ATOM 3466 N N . ASP C 3 229 ? 169.136 149.113 184.297 1.00 18.67 255 ASP A N 1
ATOM 3467 C CA . ASP C 3 229 ? 169.387 149.282 185.725 1.00 18.67 255 ASP A CA 1
ATOM 3468 C C . ASP C 3 229 ? 170.837 149.668 185.989 1.00 18.67 255 ASP A C 1
ATOM 3469 O O . ASP C 3 229 ? 171.116 150.499 186.861 1.00 18.67 255 ASP A O 1
ATOM 3474 N N . LEU C 3 230 ? 171.776 149.070 185.252 1.00 16.25 256 LEU A N 1
ATOM 3475 C CA . LEU C 3 230 ? 173.175 149.471 185.375 1.00 16.25 256 LEU A CA 1
ATOM 3476 C C . LEU C 3 230 ? 173.370 150.924 184.961 1.00 16.25 256 LEU A C 1
ATOM 3477 O O . LEU C 3 230 ? 174.082 151.677 185.634 1.00 16.25 256 LEU A O 1
ATOM 3482 N N . LEU C 3 231 ? 172.738 151.337 183.859 1.00 15.33 257 LEU A N 1
ATOM 3483 C CA . LEU C 3 231 ? 172.892 152.710 183.386 1.00 15.33 257 LEU A CA 1
ATOM 3484 C C . LEU C 3 231 ? 172.360 153.714 184.401 1.00 15.33 257 LEU A C 1
ATOM 3485 O O . LEU C 3 231 ? 173.061 154.659 184.781 1.00 15.33 257 LEU A O 1
ATOM 3490 N N . GLU C 3 232 ? 171.124 153.519 184.863 1.00 16.67 258 GLU A N 1
ATOM 3491 C CA . GLU C 3 232 ? 170.472 154.522 185.698 1.00 16.67 258 GLU A CA 1
ATOM 3492 C C . GLU C 3 232 ? 170.968 154.528 187.138 1.00 16.67 258 GLU A C 1
ATOM 3493 O O . GLU C 3 232 ? 170.678 155.482 187.867 1.00 16.67 258 GLU A O 1
ATOM 3499 N N . SER C 3 233 ? 171.703 153.506 187.565 1.00 13.84 259 SER A N 1
ATOM 3500 C CA . SER C 3 233 ? 172.336 153.508 188.876 1.00 13.84 259 SER A CA 1
ATOM 3501 C C . SER C 3 233 ? 173.734 154.114 188.845 1.00 13.84 259 SER A C 1
ATOM 3502 O O . SER C 3 233 ? 174.437 154.071 189.860 1.00 13.84 259 SER A O 1
ATOM 3505 N N . ASP C 3 234 ? 174.147 154.671 187.703 1.00 14.28 260 ASP A N 1
ATOM 3506 C CA . ASP C 3 234 ? 175.469 155.281 187.539 1.00 14.28 260 ASP A CA 1
ATOM 3507 C C . ASP C 3 234 ? 176.585 154.290 187.867 1.00 14.28 260 ASP A C 1
ATOM 3508 O O . ASP C 3 234 ? 177.553 154.621 188.554 1.00 14.28 260 ASP A O 1
ATOM 3513 N N . SER C 3 235 ? 176.450 153.062 187.366 1.00 14.37 261 SER A N 1
ATOM 3514 C CA . SER C 3 235 ? 177.418 152.004 187.625 1.00 14.37 261 SER A CA 1
ATOM 3515 C C . SER C 3 235 ? 178.340 151.716 186.444 1.00 14.37 261 SER A C 1
ATOM 3516 O O . SER C 3 235 ? 179.301 150.960 186.606 1.00 14.37 261 SER A O 1
ATOM 3519 N N . ILE C 3 236 ? 178.080 152.288 185.273 1.00 14.37 262 ILE A N 1
ATOM 3520 C CA . ILE C 3 236 ? 178.954 152.135 184.116 1.00 14.37 262 ILE A CA 1
ATOM 3521 C C . ILE C 3 236 ? 179.817 153.389 184.034 1.00 14.37 262 ILE A C 1
ATOM 3522 O O . ILE C 3 236 ? 179.311 154.484 183.771 1.00 14.37 262 ILE A O 1
ATOM 3527 N N . THR C 3 237 ? 181.120 153.232 184.254 1.00 14.37 263 THR A N 1
ATOM 3528 C CA . THR C 3 237 ? 182.043 154.354 184.354 1.00 14.37 263 THR A CA 1
ATOM 3529 C C . THR C 3 237 ? 183.166 154.223 183.330 1.00 14.37 263 THR A C 1
ATOM 3530 O O . THR C 3 237 ? 183.317 153.201 182.658 1.00 14.37 263 THR A O 1
ATOM 3534 N N . GLY C 3 238 ? 183.962 155.286 183.221 1.00 14.37 264 GLY A N 1
ATOM 3535 C CA . GLY C 3 238 ? 185.087 155.302 182.305 1.00 14.37 264 GLY A CA 1
ATOM 3536 C C . GLY C 3 238 ? 186.225 156.141 182.846 1.00 14.37 264 GLY A C 1
ATOM 3537 O O . GLY C 3 238 ? 186.033 157.010 183.702 1.00 14.37 264 GLY A O 1
ATOM 3538 N N . GLN C 3 239 ? 187.423 155.870 182.330 1.00 14.37 265 GLN A N 1
ATOM 3539 C CA . GLN C 3 239 ? 188.645 156.534 182.765 1.00 14.37 265 GLN A CA 1
ATOM 3540 C C . GLN C 3 239 ? 189.458 156.971 181.554 1.00 14.37 265 GLN A C 1
ATOM 3541 O O . GLN C 3 239 ? 189.620 156.207 180.599 1.00 14.37 265 GLN A O 1
ATOM 3547 N N . ILE C 3 240 ? 189.973 158.198 181.602 1.00 14.37 266 ILE A N 1
ATOM 3548 C CA . ILE C 3 240 ? 190.829 158.712 180.537 1.00 14.37 266 ILE A CA 1
ATOM 3549 C C . ILE C 3 240 ? 192.231 158.141 180.708 1.00 14.37 266 ILE A C 1
ATOM 3550 O O . ILE C 3 240 ? 192.846 158.281 181.771 1.00 14.37 266 ILE A O 1
ATOM 3555 N N . ILE C 3 241 ? 192.743 157.509 179.654 1.00 14.37 267 ILE A N 1
ATOM 3556 C CA . ILE C 3 241 ? 194.026 156.830 179.713 1.00 14.37 267 ILE A CA 1
ATOM 3557 C C . ILE C 3 241 ? 195.115 157.552 178.920 1.00 14.37 267 ILE A C 1
ATOM 3558 O O . ILE C 3 241 ? 196.290 157.471 179.296 1.00 14.37 267 ILE A O 1
ATOM 3563 N N . TYR C 3 242 ? 194.766 158.263 177.850 1.00 14.37 268 TYR A N 1
ATOM 3564 C CA . TYR C 3 242 ? 195.765 158.886 176.994 1.00 14.37 268 TYR A CA 1
ATOM 3565 C C . TYR C 3 242 ? 195.146 160.074 176.269 1.00 14.37 268 TYR A C 1
ATOM 3566 O O . TYR C 3 242 ? 193.994 160.008 175.831 1.00 14.37 268 TYR A O 1
ATOM 3575 N N . VAL C 3 243 ? 195.927 161.148 176.144 1.00 14.37 269 VAL A N 1
ATOM 3576 C CA . VAL C 3 243 ? 195.525 162.378 175.468 1.00 14.37 269 VAL A CA 1
ATOM 3577 C C . VAL C 3 243 ? 196.586 162.718 174.430 1.00 14.37 269 VAL A C 1
ATOM 3578 O O . VAL C 3 243 ? 197.773 162.800 174.763 1.00 14.37 269 VAL A O 1
ATOM 3582 N N . ASP C 3 244 ? 196.170 162.926 173.181 1.00 13.09 270 ASP A N 1
ATOM 3583 C CA . ASP C 3 244 ? 197.083 163.337 172.120 1.00 13.09 270 ASP A CA 1
ATOM 3584 C C . ASP C 3 244 ? 196.858 164.815 171.826 1.00 13.09 270 ASP A C 1
ATOM 3585 O O . ASP C 3 244 ? 195.757 165.209 171.432 1.00 13.09 270 ASP A O 1
ATOM 3590 N N . LEU C 3 245 ? 197.900 165.624 172.011 1.00 13.96 271 LEU A N 1
ATOM 3591 C CA . LEU C 3 245 ? 197.804 167.068 171.838 1.00 13.96 271 LEU A CA 1
ATOM 3592 C C . LEU C 3 245 ? 198.174 167.535 170.436 1.00 13.96 271 LEU A C 1
ATOM 3593 O O . LEU C 3 245 ? 198.174 168.743 170.185 1.00 13.96 271 LEU A O 1
ATOM 3598 N N . SER C 3 246 ? 198.494 166.622 169.524 1.00 15.17 272 SER A N 1
ATOM 3599 C CA . SER C 3 246 ? 198.768 166.968 168.135 1.00 15.17 272 SER A CA 1
ATOM 3600 C C . SER C 3 246 ? 197.696 166.477 167.176 1.00 15.17 272 SER A C 1
ATOM 3601 O O . SER C 3 246 ? 197.393 167.161 166.198 1.00 15.17 272 SER A O 1
ATOM 3604 N N . SER C 3 247 ? 197.111 165.307 167.436 1.00 14.21 273 SER A N 1
ATOM 3605 C CA . SER C 3 247 ? 195.990 164.798 166.659 1.00 14.21 273 SER A CA 1
ATOM 3606 C C . SER C 3 247 ? 194.643 165.051 167.324 1.00 14.21 273 SER A C 1
ATOM 3607 O O . SER C 3 247 ? 193.608 164.864 166.677 1.00 14.21 273 SER A O 1
ATOM 3610 N N . TYR C 3 248 ? 194.638 165.466 168.591 1.00 14.37 274 TYR A N 1
ATOM 3611 C CA . TYR C 3 248 ? 193.431 165.856 169.318 1.00 14.37 274 TYR A CA 1
ATOM 3612 C C . TYR C 3 248 ? 192.430 164.701 169.418 1.00 14.37 274 TYR A C 1
ATOM 3613 O O . TYR C 3 248 ? 191.300 164.772 168.932 1.00 14.37 274 TYR A O 1
ATOM 3622 N N . TYR C 3 249 ? 192.871 163.625 170.068 1.00 14.37 275 TYR A N 1
ATOM 3623 C CA . TYR C 3 249 ? 191.982 162.533 170.434 1.00 14.37 275 TYR A CA 1
ATOM 3624 C C . TYR C 3 249 ? 192.339 162.034 171.827 1.00 14.37 275 TYR A C 1
ATOM 3625 O O . TYR C 3 249 ? 193.413 162.322 172.365 1.00 14.37 275 TYR A O 1
ATOM 3634 N N . ILE C 3 250 ? 191.404 161.296 172.422 1.00 14.37 276 ILE A N 1
ATOM 3635 C CA . ILE C 3 250 ? 191.617 160.678 173.724 1.00 14.37 276 ILE A CA 1
ATOM 3636 C C . ILE C 3 250 ? 191.278 159.197 173.641 1.00 14.37 276 ILE A C 1
ATOM 3637 O O . ILE C 3 250 ? 190.498 158.761 172.788 1.00 14.37 276 ILE A O 1
ATOM 3642 N N . ILE C 3 251 ? 191.882 158.422 174.540 1.00 14.37 277 ILE A N 1
ATOM 3643 C CA . ILE C 3 251 ? 191.571 157.006 174.717 1.00 14.37 277 ILE A CA 1
ATOM 3644 C C . ILE C 3 251 ? 190.890 156.841 176.069 1.00 14.37 277 ILE A C 1
ATOM 3645 O O . ILE C 3 251 ? 191.391 157.336 177.085 1.00 14.37 277 ILE A O 1
ATOM 3650 N N . VAL C 3 252 ? 189.755 156.144 176.082 1.00 14.37 278 VAL A N 1
ATOM 3651 C CA . VAL C 3 252 ? 188.932 155.970 177.273 1.00 14.37 278 VAL A CA 1
ATOM 3652 C C . VAL C 3 252 ? 188.719 154.480 177.504 1.00 14.37 278 VAL A C 1
ATOM 3653 O O . VAL C 3 252 ? 188.373 153.748 176.570 1.00 14.37 278 VAL A O 1
ATOM 3657 N N . ARG C 3 253 ? 188.918 154.035 178.742 1.00 14.37 279 ARG A N 1
ATOM 3658 C CA . ARG C 3 253 ? 188.650 152.658 179.137 1.00 14.37 279 ARG A CA 1
ATOM 3659 C C . ARG C 3 253 ? 187.331 152.610 179.902 1.00 14.37 279 ARG A C 1
ATOM 3660 O O . ARG C 3 253 ? 187.166 153.310 180.904 1.00 14.37 279 ARG A O 1
ATOM 3668 N N . VAL C 3 254 ? 186.407 151.776 179.434 1.00 14.37 280 VAL A N 1
ATOM 3669 C CA . VAL C 3 254 ? 185.065 151.655 179.990 1.00 14.37 280 VAL A CA 1
ATOM 3670 C C . VAL C 3 254 ? 185.002 150.408 180.860 1.00 14.37 280 VAL A C 1
ATOM 3671 O O . VAL C 3 254 ? 185.498 149.337 180.472 1.00 14.37 280 VAL A O 1
ATOM 3675 N N . TYR C 3 255 ? 184.398 150.557 182.041 1.00 14.37 281 TYR A N 1
ATOM 3676 C CA . TYR C 3 255 ? 184.222 149.489 183.020 1.00 14.37 281 TYR A CA 1
ATOM 3677 C C . TYR C 3 255 ? 182.751 149.087 183.049 1.00 14.37 281 TYR A C 1
ATOM 3678 O O . TYR C 3 255 ? 181.882 149.919 183.327 1.00 14.37 281 TYR A O 1
ATOM 3687 N N . PHE C 3 256 ? 182.483 147.814 182.778 1.00 14.91 282 PHE A N 1
ATOM 3688 C CA . PHE C 3 256 ? 181.129 147.272 182.653 1.00 14.91 282 PHE A CA 1
ATOM 3689 C C . PHE C 3 256 ? 180.933 146.193 183.709 1.00 14.91 282 PHE A C 1
ATOM 3690 O O . PHE C 3 256 ? 181.379 145.047 183.520 1.00 14.91 282 PHE A O 1
ATOM 3698 N N . PRO C 3 257 ? 180.297 146.505 184.840 1.00 14.52 283 PRO A N 1
ATOM 3699 C CA . PRO C 3 257 ? 180.174 145.515 185.918 1.00 14.52 283 PRO A CA 1
ATOM 3700 C C . PRO C 3 257 ? 178.894 144.695 185.863 1.00 14.52 283 PRO A C 1
ATOM 3701 O O . PRO C 3 257 ? 178.046 144.898 184.991 1.00 14.52 283 PRO A O 1
ATOM 3705 N N . ILE C 3 258 ? 178.759 143.760 186.800 1.00 14.94 284 ILE A N 1
ATOM 3706 C CA . ILE C 3 258 ? 177.513 143.045 187.029 1.00 14.94 284 ILE A CA 1
ATOM 3707 C C . ILE C 3 258 ? 176.923 143.524 188.354 1.00 14.94 284 ILE A C 1
ATOM 3708 O O . ILE C 3 258 ? 177.566 144.232 189.126 1.00 14.94 284 ILE A O 1
ATOM 3713 N N . LEU C 3 259 ? 175.680 143.129 188.613 1.00 16.23 285 LEU A N 1
ATOM 3714 C CA . LEU C 3 259 ? 174.992 143.454 189.857 1.00 16.23 285 LEU A CA 1
ATOM 3715 C C . LEU C 3 259 ? 174.885 142.201 190.713 1.00 16.23 285 LEU A C 1
ATOM 3716 O O . LEU C 3 259 ? 174.362 141.180 190.256 1.00 16.23 285 LEU A O 1
ATOM 3721 N N . THR C 3 260 ? 175.381 142.271 191.946 1.00 17.19 286 THR A N 1
ATOM 3722 C CA . THR C 3 260 ? 175.309 141.152 192.873 1.00 17.19 286 THR A CA 1
ATOM 3723 C C . THR C 3 260 ? 174.392 141.499 194.039 1.00 17.19 286 THR A C 1
ATOM 3724 O O . THR C 3 260 ? 174.426 142.618 194.565 1.00 17.19 286 THR A O 1
ATOM 3728 N N . GLU C 3 261 ? 173.561 140.533 194.421 1.00 20.06 287 GLU A N 1
ATOM 3729 C CA . GLU C 3 261 ? 172.598 140.699 195.500 1.00 20.06 287 GLU A CA 1
ATOM 3730 C C . GLU C 3 261 ? 173.236 140.333 196.833 1.00 20.06 287 GLU A C 1
ATOM 3731 O O . GLU C 3 261 ? 173.852 139.270 196.961 1.00 20.06 287 GLU A O 1
ATOM 3737 N N . ILE C 3 262 ? 173.094 141.217 197.819 1.00 22.74 288 ILE A N 1
ATOM 3738 C CA . ILE C 3 262 ? 173.541 140.904 199.171 1.00 22.74 288 ILE A CA 1
ATOM 3739 C C . ILE C 3 262 ? 172.560 139.919 199.792 1.00 22.74 288 ILE A C 1
ATOM 3740 O O . ILE C 3 262 ? 171.345 140.153 199.803 1.00 22.74 288 ILE A O 1
ATOM 3745 N N . GLN C 3 263 ? 173.086 138.812 200.320 1.00 29.57 289 GLN A N 1
ATOM 3746 C CA . GLN C 3 263 ? 172.261 137.629 200.558 1.00 29.57 289 GLN A CA 1
ATOM 3747 C C . GLN C 3 263 ? 171.237 137.853 201.666 1.00 29.57 289 GLN A C 1
ATOM 3748 O O . GLN C 3 263 ? 170.028 137.724 201.444 1.00 29.57 289 GLN A O 1
ATOM 3754 N N . GLN C 3 264 ? 171.697 138.186 202.869 1.00 28.79 290 GLN A N 1
ATOM 3755 C CA . GLN C 3 264 ? 170.826 138.262 204.042 1.00 28.79 290 GLN A CA 1
ATOM 3756 C C . GLN C 3 264 ? 170.390 139.690 204.343 1.00 28.79 290 GLN A C 1
ATOM 3757 O O . GLN C 3 264 ? 170.282 140.079 205.508 1.00 28.79 290 GLN A O 1
ATOM 3763 N N . ALA C 3 265 ? 170.142 140.494 203.313 1.00 21.47 291 ALA A N 1
ATOM 3764 C CA . ALA C 3 265 ? 169.810 141.899 203.487 1.00 21.47 291 ALA A CA 1
ATOM 3765 C C . ALA C 3 265 ? 168.512 142.229 202.767 1.00 21.47 291 ALA A C 1
ATOM 3766 O O . ALA C 3 265 ? 168.170 141.617 201.752 1.00 21.47 291 ALA A O 1
ATOM 3768 N N . TYR C 3 266 ? 167.792 143.209 203.306 1.00 14.83 292 TYR A N 1
ATOM 3769 C CA . TYR C 3 266 ? 166.617 143.735 202.622 1.00 14.83 292 TYR A CA 1
ATOM 3770 C C . TYR C 3 266 ? 166.363 145.165 203.076 1.00 14.83 292 TYR A C 1
ATOM 3771 O O . TYR C 3 266 ? 166.929 145.639 204.064 1.00 14.83 292 TYR A O 1
ATOM 3780 N N . ILE C 3 267 ? 165.524 145.858 202.310 1.00 14.37 293 ILE A N 1
ATOM 3781 C CA . ILE C 3 267 ? 165.167 147.248 202.566 1.00 14.37 293 ILE A CA 1
ATOM 3782 C C . ILE C 3 267 ? 163.652 147.345 202.676 1.00 14.37 293 ILE A C 1
ATOM 3783 O O . ILE C 3 267 ? 162.930 146.931 201.762 1.00 14.37 293 ILE A O 1
ATOM 3788 N N . GLN C 3 268 ? 163.176 147.900 203.786 1.00 14.37 294 GLN A N 1
ATOM 3789 C CA . GLN C 3 268 ? 161.751 147.993 204.079 1.00 14.37 294 GLN A CA 1
ATOM 3790 C C . GLN C 3 268 ? 161.302 149.446 203.996 1.00 14.37 294 GLN A C 1
ATOM 3791 O O . GLN C 3 268 ? 161.963 150.336 204.544 1.00 14.37 294 GLN A O 1
ATOM 3797 N N . GLU C 3 269 ? 160.183 149.676 203.311 1.00 12.34 295 GLU A N 1
ATOM 3798 C CA . GLU C 3 269 ? 159.607 151.004 203.144 1.00 12.34 295 GLU A CA 1
ATOM 3799 C C . GLU C 3 269 ? 158.400 151.177 204.059 1.00 12.34 295 GLU A C 1
ATOM 3800 O O . GLU C 3 269 ? 157.621 150.241 204.260 1.00 12.34 295 GLU A O 1
ATOM 3806 N N . LEU C 3 270 ? 158.250 152.380 204.608 1.00 12.51 296 LEU A N 1
ATOM 3807 C CA . LEU C 3 270 ? 157.117 152.736 205.452 1.00 12.51 296 LEU A CA 1
ATOM 3808 C C . LEU C 3 270 ? 156.332 153.865 204.796 1.00 12.51 296 LEU A C 1
ATOM 3809 O O . LEU C 3 270 ? 156.922 154.838 204.317 1.00 12.51 296 LEU A O 1
ATOM 3814 N N . LEU C 3 271 ? 155.005 153.731 204.773 1.00 12.10 297 LEU A N 1
ATOM 3815 C CA . LEU C 3 271 ? 154.122 154.727 204.182 1.00 12.10 297 LEU A CA 1
ATOM 3816 C C . LEU C 3 271 ? 153.525 155.587 205.284 1.00 12.10 297 LEU A C 1
ATOM 3817 O O . LEU C 3 271 ? 152.868 155.046 206.188 1.00 12.10 297 LEU A O 1
ATOM 3822 N N . PRO C 3 272 ? 153.744 156.903 205.275 1.00 12.16 298 PRO A N 1
ATOM 3823 C CA . PRO C 3 272 ? 153.242 157.755 206.360 1.00 12.16 298 PRO A CA 1
ATOM 3824 C C . PRO C 3 272 ? 151.798 158.194 206.168 1.00 12.16 298 PRO A C 1
ATOM 3825 O O . PRO C 3 272 ? 151.359 158.539 205.070 1.00 12.16 298 PRO A O 1
ATOM 3829 N N . VAL C 3 273 ? 151.055 158.180 207.274 1.00 12.62 299 VAL A N 1
ATOM 3830 C CA . VAL C 3 273 ? 149.649 158.570 207.312 1.00 12.62 299 VAL A CA 1
ATOM 3831 C C . VAL C 3 273 ? 149.420 159.403 208.569 1.00 12.62 299 VAL A C 1
ATOM 3832 O O . VAL C 3 273 ? 149.953 159.088 209.637 1.00 12.62 299 VAL A O 1
ATOM 3836 N N . SER C 3 274 ? 148.638 160.473 208.441 1.00 13.28 300 SER A N 1
ATOM 3837 C CA . SER C 3 274 ? 148.340 161.322 209.588 1.00 13.28 300 SER A CA 1
ATOM 3838 C C . SER C 3 274 ? 147.390 160.619 210.554 1.00 13.28 300 SER A C 1
ATOM 3839 O O . SER C 3 274 ? 146.566 159.791 210.160 1.00 13.28 300 SER A O 1
ATOM 3842 N N . PHE C 3 275 ? 147.512 160.962 211.836 1.00 14.37 301 PHE A N 1
ATOM 3843 C CA . PHE C 3 275 ? 146.698 160.357 212.880 1.00 14.37 301 PHE A CA 1
ATOM 3844 C C . PHE C 3 275 ? 146.222 161.432 213.847 1.00 14.37 301 PHE A C 1
ATOM 3845 O O . PHE C 3 275 ? 146.728 162.556 213.860 1.00 14.37 301 PHE A O 1
ATOM 3853 N N . ASN C 3 276 ? 145.237 161.068 214.662 1.00 19.31 302 ASN A N 1
ATOM 3854 C CA . ASN C 3 276 ? 144.544 162.004 215.536 1.00 19.31 302 ASN A CA 1
ATOM 3855 C C . ASN C 3 276 ? 145.019 161.871 216.978 1.00 19.31 302 ASN A C 1
ATOM 3856 O O . ASN C 3 276 ? 145.164 160.760 217.496 1.00 19.31 302 ASN A O 1
ATOM 3861 N N . ASN C 3 277 ? 145.248 163.014 217.623 1.00 24.68 303 ASN A N 1
ATOM 3862 C CA . ASN C 3 277 ? 145.559 163.047 219.051 1.00 24.68 303 ASN A CA 1
ATOM 3863 C C . ASN C 3 277 ? 145.270 164.444 219.579 1.00 24.68 303 ASN A C 1
ATOM 3864 O O . ASN C 3 277 ? 145.810 165.422 219.055 1.00 24.68 303 ASN A O 1
ATOM 3869 N N . ASP C 3 278 ? 144.421 164.533 220.607 1.00 35.96 304 ASP A N 1
ATOM 3870 C CA . ASP C 3 278 ? 144.121 165.792 221.300 1.00 35.96 304 ASP A CA 1
ATOM 3871 C C . ASP C 3 278 ? 143.591 166.856 220.336 1.00 35.96 304 ASP A C 1
ATOM 3872 O O . ASP C 3 278 ? 144.073 167.989 220.295 1.00 35.96 304 ASP A O 1
ATOM 3877 N N . ASN C 3 279 ? 142.584 166.472 219.546 1.00 35.60 305 ASN A N 1
ATOM 3878 C CA . ASN C 3 279 ? 141.905 167.381 218.618 1.00 35.60 305 ASN A CA 1
ATOM 3879 C C . ASN C 3 279 ? 142.882 168.059 217.659 1.00 35.60 305 ASN A C 1
ATOM 3880 O O . ASN C 3 279 ? 142.754 169.246 217.351 1.00 35.60 305 ASN A O 1
ATOM 3885 N N . SER C 3 280 ? 143.866 167.304 217.179 1.00 24.21 306 SER A N 1
ATOM 3886 C CA . SER C 3 280 ? 144.816 167.829 216.211 1.00 24.21 306 SER A CA 1
ATOM 3887 C C . SER C 3 280 ? 145.378 166.679 215.389 1.00 24.21 306 SER A C 1
ATOM 3888 O O . SER C 3 280 ? 145.263 165.508 215.760 1.00 24.21 306 SER A O 1
ATOM 3891 N N . GLU C 3 281 ? 145.989 167.033 214.263 1.00 17.14 307 GLU A N 1
ATOM 3892 C CA . GLU C 3 281 ? 146.507 166.077 213.294 1.00 17.14 307 GLU A CA 1
ATOM 3893 C C . GLU C 3 281 ? 148.030 166.055 213.353 1.00 17.14 307 GLU A C 1
ATOM 3894 O O . GLU C 3 281 ? 148.671 167.107 213.427 1.00 17.14 307 GLU A O 1
ATOM 3900 N N . TRP C 3 282 ? 148.606 164.852 213.317 1.00 17.65 308 TRP A N 1
ATOM 3901 C CA . TRP C 3 282 ? 150.032 164.660 213.552 1.00 17.65 308 TRP A CA 1
ATOM 3902 C C . TRP C 3 282 ? 150.618 163.713 212.513 1.00 17.65 308 TRP A C 1
ATOM 3903 O O . TRP C 3 282 ? 149.903 162.941 211.871 1.00 17.65 308 TRP A O 1
ATOM 3914 N N . ILE C 3 283 ? 151.941 163.782 212.360 1.00 13.35 309 ILE A N 1
ATOM 3915 C CA . ILE C 3 283 ? 152.695 162.887 211.487 1.00 13.35 309 ILE A CA 1
ATOM 3916 C C . ILE C 3 283 ? 153.977 162.472 212.200 1.00 13.35 309 ILE A C 1
ATOM 3917 O O . ILE C 3 283 ? 154.662 163.309 212.793 1.00 13.35 309 ILE A O 1
ATOM 3922 N N . SER C 3 284 ? 154.307 161.182 212.136 1.00 14.27 310 SER A N 1
ATOM 3923 C CA . SER C 3 284 ? 155.503 160.669 212.796 1.00 14.27 310 SER A CA 1
ATOM 3924 C C . SER C 3 284 ? 156.762 161.009 212.004 1.00 14.27 310 SER A C 1
ATOM 3925 O O . SER C 3 284 ? 156.779 160.933 210.773 1.00 14.27 310 SER A O 1
ATOM 3928 N N . ILE C 3 285 ? 157.820 161.382 212.720 1.00 16.77 311 ILE A N 1
ATOM 3929 C CA . ILE C 3 285 ? 159.102 161.735 212.108 1.00 16.77 311 ILE A CA 1
ATOM 3930 C C . ILE C 3 285 ? 160.014 160.521 212.270 1.00 16.77 311 ILE A C 1
ATOM 3931 O O . ILE C 3 285 ? 160.741 160.384 213.254 1.00 16.77 311 ILE A O 1
ATOM 3936 N N . VAL C 3 286 ? 159.976 159.632 211.282 1.00 16.16 312 VAL A N 1
ATOM 3937 C CA . VAL C 3 286 ? 160.723 158.375 211.288 1.00 16.16 312 VAL A CA 1
ATOM 3938 C C . VAL C 3 286 ? 161.242 158.151 209.870 1.00 16.16 312 VAL A C 1
ATOM 3939 O O . VAL C 3 286 ? 160.546 158.502 208.908 1.00 16.16 312 VAL A O 1
ATOM 3943 N N . PRO C 3 287 ? 162.445 157.602 209.678 1.00 16.30 313 PRO A N 1
ATOM 3944 C CA . PRO C 3 287 ? 162.911 157.328 208.310 1.00 16.30 313 PRO A CA 1
ATOM 3945 C C . PRO C 3 287 ? 161.985 156.359 207.587 1.00 16.30 313 PRO A C 1
ATOM 3946 O O . PRO C 3 287 ? 161.488 155.393 208.169 1.00 16.30 313 PRO A O 1
ATOM 3950 N N . ASN C 3 288 ? 161.757 156.627 206.301 1.00 14.99 314 ASN A N 1
ATOM 3951 C CA . ASN C 3 288 ? 160.826 155.830 205.512 1.00 14.99 314 ASN A CA 1
ATOM 3952 C C . ASN C 3 288 ? 161.462 154.604 204.868 1.00 14.99 314 ASN A C 1
ATOM 3953 O O . ASN C 3 288 ? 160.731 153.726 204.401 1.00 14.99 314 ASN A O 1
ATOM 3958 N N . PHE C 3 289 ? 162.790 154.523 204.821 1.00 13.21 315 PHE A N 1
ATOM 3959 C CA . PHE C 3 289 ? 163.487 153.355 204.294 1.00 13.21 315 PHE A CA 1
ATOM 3960 C C . PHE C 3 289 ? 164.470 152.852 205.340 1.00 13.21 315 PHE A C 1
ATOM 3961 O O . PHE C 3 289 ? 165.305 153.620 205.826 1.00 13.21 315 PHE A O 1
ATOM 3969 N N . ILE C 3 290 ? 164.375 151.567 205.679 1.00 14.37 316 ILE A N 1
ATOM 3970 C CA . ILE C 3 290 ? 165.202 150.955 206.716 1.00 14.37 316 ILE A CA 1
ATOM 3971 C C . ILE C 3 290 ? 165.944 149.770 206.114 1.00 14.37 316 ILE A C 1
ATOM 3972 O O . ILE C 3 290 ? 165.331 148.924 205.452 1.00 14.37 316 ILE A O 1
ATOM 3977 N N . LEU C 3 291 ? 167.256 149.700 206.347 1.00 14.37 317 LEU A N 1
ATOM 3978 C CA . LEU C 3 291 ? 168.078 148.602 205.852 1.00 14.37 317 LEU A CA 1
ATOM 3979 C C . LEU C 3 291 ? 168.299 147.589 206.968 1.00 14.37 317 LEU A C 1
ATOM 3980 O O . LEU C 3 291 ? 168.720 147.956 208.070 1.00 14.37 317 LEU A O 1
ATOM 3985 N N . VAL C 3 292 ? 168.007 146.321 206.686 1.00 17.63 318 VAL A N 1
ATOM 3986 C CA . VAL C 3 292 ? 168.243 145.230 207.625 1.00 17.63 318 VAL A CA 1
ATOM 3987 C C . VAL C 3 292 ? 169.258 144.285 206.998 1.00 17.63 318 VAL A C 1
ATOM 3988 O O . VAL C 3 292 ? 169.003 143.713 205.929 1.00 17.63 318 VAL A O 1
ATOM 3992 N N . ARG C 3 293 ? 170.404 144.125 207.660 1.00 22.84 319 ARG A N 1
ATOM 3993 C CA . ARG C 3 293 ? 171.470 143.232 207.213 1.00 22.84 319 ARG A CA 1
ATOM 3994 C C . ARG C 3 293 ? 171.877 142.335 208.370 1.00 22.84 319 ARG A C 1
ATOM 3995 O O . ARG C 3 293 ? 172.364 142.829 209.393 1.00 22.84 319 ARG A O 1
ATOM 4003 N N . ASN C 3 294 ? 171.706 141.024 208.199 1.00 33.33 320 ASN A N 1
ATOM 4004 C CA . ASN C 3 294 ? 172.067 140.040 209.221 1.00 33.33 320 ASN A CA 1
ATOM 4005 C C . ASN C 3 294 ? 171.426 140.389 210.563 1.00 33.33 320 ASN A C 1
ATOM 4006 O O . ASN C 3 294 ? 172.068 140.363 211.615 1.00 33.33 320 ASN A O 1
ATOM 4011 N N . THR C 3 295 ? 170.138 140.736 210.507 1.00 33.99 321 THR A N 1
ATOM 4012 C CA . THR C 3 295 ? 169.350 141.131 211.678 1.00 33.99 321 THR A CA 1
ATOM 4013 C C . THR C 3 295 ? 169.934 142.357 212.380 1.00 33.99 321 THR A C 1
ATOM 4014 O O . THR C 3 295 ? 169.811 142.505 213.598 1.00 33.99 321 THR A O 1
ATOM 4018 N N . LEU C 3 296 ? 170.568 143.250 211.624 1.00 25.43 322 LEU A N 1
ATOM 4019 C CA . LEU C 3 296 ? 171.065 144.518 212.141 1.00 25.43 322 LEU A CA 1
ATOM 4020 C C . LEU C 3 296 ? 170.391 145.656 211.385 1.00 25.43 322 LEU A C 1
ATOM 4021 O O . LEU C 3 296 ? 170.325 145.630 210.151 1.00 25.43 322 LEU A O 1
ATOM 4026 N N . ILE C 3 297 ? 169.902 146.649 212.125 1.00 18.73 323 ILE A N 1
ATOM 4027 C CA . ILE C 3 297 ? 169.092 147.734 211.579 1.00 18.73 323 ILE A CA 1
ATOM 4028 C C . ILE C 3 297 ? 169.973 148.956 211.364 1.00 18.73 323 ILE A C 1
ATOM 4029 O O . ILE C 3 297 ? 170.765 149.320 212.243 1.00 18.73 323 ILE A O 1
ATOM 4034 N N . SER C 3 298 ? 169.835 149.597 210.204 1.00 13.56 324 SER A N 1
ATOM 4035 C CA . SER C 3 298 ? 170.558 150.832 209.944 1.00 13.56 324 SER A CA 1
ATOM 4036 C C . SER C 3 298 ? 169.769 151.700 208.970 1.00 13.56 324 SER A C 1
ATOM 4037 O O . SER C 3 298 ? 168.804 151.257 208.335 1.00 13.56 324 SER A O 1
ATOM 4040 N N . ASN C 3 299 ? 170.186 152.961 208.888 1.00 15.37 325 ASN A N 1
ATOM 4041 C CA . ASN C 3 299 ? 169.712 153.891 207.878 1.00 15.37 325 ASN A CA 1
ATOM 4042 C C . ASN C 3 299 ? 170.407 153.615 206.547 1.00 15.37 325 ASN A C 1
ATOM 4043 O O . ASN C 3 299 ? 171.352 152.828 206.459 1.00 15.37 325 ASN A O 1
ATOM 4048 N N . ILE C 3 300 ? 169.925 154.274 205.499 1.00 14.78 326 ILE A N 1
ATOM 4049 C CA . ILE C 3 300 ? 170.532 154.164 204.178 1.00 14.78 326 ILE A CA 1
ATOM 4050 C C . ILE C 3 300 ? 170.336 155.484 203.446 1.00 14.78 326 ILE A C 1
ATOM 4051 O O . ILE C 3 300 ? 169.262 156.087 203.500 1.00 14.78 326 ILE A O 1
ATOM 4056 N N . GLU C 3 301 ? 171.394 155.939 202.774 1.00 18.28 327 GLU A N 1
ATOM 4057 C CA . GLU C 3 301 ? 171.356 157.181 202.000 1.00 18.28 327 GLU A CA 1
ATOM 4058 C C . GLU C 3 301 ? 170.785 156.880 200.614 1.00 18.28 327 GLU A C 1
ATOM 4059 O O . GLU C 3 301 ? 171.474 156.892 199.593 1.00 18.28 327 GLU A O 1
ATOM 4065 N N . ILE C 3 302 ? 169.479 156.599 200.602 1.00 17.20 328 ILE A N 1
ATOM 4066 C CA . ILE C 3 302 ? 168.826 156.057 199.415 1.00 17.20 328 ILE A CA 1
ATOM 4067 C C . ILE C 3 302 ? 168.711 157.065 198.283 1.00 17.20 328 ILE A C 1
ATOM 4068 O O . ILE C 3 302 ? 168.404 156.676 197.151 1.00 17.20 328 ILE A O 1
ATOM 4073 N N . GLY C 3 303 ? 168.962 158.348 198.549 1.00 17.63 329 GLY A N 1
ATOM 4074 C CA . GLY C 3 303 ? 168.932 159.342 197.490 1.00 17.63 329 GLY A CA 1
ATOM 4075 C C . GLY C 3 303 ? 169.980 159.129 196.416 1.00 17.63 329 GLY A C 1
ATOM 4076 O O . GLY C 3 303 ? 169.820 159.631 195.299 1.00 17.63 329 GLY A O 1
ATOM 4077 N N . PHE C 3 304 ? 171.049 158.398 196.726 1.00 17.29 330 PHE A N 1
ATOM 4078 C CA . PHE C 3 304 ? 172.096 158.091 195.761 1.00 17.29 330 PHE A CA 1
ATOM 4079 C C . PHE C 3 304 ? 171.860 156.784 195.013 1.00 17.29 330 PHE A C 1
ATOM 4080 O O . PHE C 3 304 ? 172.655 156.443 194.132 1.00 17.29 330 PHE A O 1
ATOM 4088 N N . CYS C 3 305 ? 170.803 156.049 195.337 1.00 16.43 331 CYS A N 1
ATOM 4089 C CA . CYS C 3 305 ? 170.530 154.750 194.740 1.00 16.43 331 CYS A CA 1
ATOM 4090 C C . CYS C 3 305 ? 169.368 154.844 193.758 1.00 16.43 331 CYS A C 1
ATOM 4091 O O . CYS C 3 305 ? 168.720 155.883 193.613 1.00 16.43 331 CYS A O 1
ATOM 4094 N N . LEU C 3 306 ? 169.114 153.730 193.078 1.00 13.97 332 LEU A N 1
ATOM 4095 C CA . LEU C 3 306 ? 167.992 153.592 192.159 1.00 13.97 332 LEU A CA 1
ATOM 4096 C C . LEU C 3 306 ? 166.961 152.653 192.769 1.00 13.97 332 LEU A C 1
ATOM 4097 O O . LEU C 3 306 ? 167.291 151.522 193.141 1.00 13.97 332 LEU A O 1
ATOM 4102 N N . ILE C 3 307 ? 165.720 153.119 192.867 1.00 13.90 333 ILE A N 1
ATOM 4103 C CA . ILE C 3 307 ? 164.632 152.350 193.461 1.00 13.90 333 ILE A CA 1
ATOM 4104 C C . ILE C 3 307 ? 163.772 151.781 192.341 1.00 13.90 333 ILE A C 1
ATOM 4105 O O . ILE C 3 307 ? 163.162 152.535 191.573 1.00 13.90 333 ILE A O 1
ATOM 4110 N N . THR C 3 308 ? 163.716 150.458 192.246 1.00 16.90 334 THR A N 1
ATOM 4111 C CA . THR C 3 308 ? 162.835 149.771 191.312 1.00 16.90 334 THR A CA 1
ATOM 4112 C C . THR C 3 308 ? 161.728 149.066 192.089 1.00 16.90 334 THR A C 1
ATOM 4113 O O . THR C 3 308 ? 161.627 149.176 193.313 1.00 16.90 334 THR A O 1
ATOM 4117 N N . LYS C 3 309 ? 160.883 148.337 191.358 1.00 19.28 335 LYS A N 1
ATOM 4118 C CA . LYS C 3 309 ? 159.777 147.630 191.998 1.00 19.28 335 LYS A CA 1
ATOM 4119 C C . LYS C 3 309 ? 160.273 146.523 192.922 1.00 19.28 335 LYS A C 1
ATOM 4120 O O . LYS C 3 309 ? 159.712 146.316 194.003 1.00 19.28 335 LYS A O 1
ATOM 4126 N N . ARG C 3 310 ? 161.320 145.802 192.519 1.00 18.67 336 ARG A N 1
ATOM 4127 C CA . ARG C 3 310 ? 161.742 144.610 193.243 1.00 18.67 336 ARG A CA 1
ATOM 4128 C C . ARG C 3 310 ? 163.033 144.773 194.037 1.00 18.67 336 ARG A C 1
ATOM 4129 O O . ARG C 3 310 ? 163.323 143.920 194.882 1.00 18.67 336 ARG A O 1
ATOM 4137 N N . SER C 3 311 ? 163.815 145.824 193.803 1.00 16.50 337 SER A N 1
ATOM 4138 C CA . SER C 3 311 ? 165.114 145.921 194.456 1.00 16.50 337 SER A CA 1
ATOM 4139 C C . SER C 3 311 ? 165.586 147.368 194.474 1.00 16.50 337 SER A C 1
ATOM 4140 O O . SER C 3 311 ? 165.065 148.228 193.762 1.00 16.50 337 SER A O 1
ATOM 4143 N N . VAL C 3 312 ? 166.588 147.618 195.314 1.00 14.37 338 VAL A N 1
ATOM 4144 C CA . VAL C 3 312 ? 167.305 148.887 195.371 1.00 14.37 338 VAL A CA 1
ATOM 4145 C C . VAL C 3 312 ? 168.720 148.642 194.864 1.00 14.37 338 VAL A C 1
ATOM 4146 O O . VAL C 3 312 ? 169.414 147.747 195.360 1.00 14.37 338 VAL A O 1
ATOM 4150 N N . ILE C 3 313 ? 169.148 149.432 193.883 1.00 14.37 339 ILE A N 1
ATOM 4151 C CA . ILE C 3 313 ? 170.404 149.204 193.174 1.00 14.37 339 ILE A CA 1
ATOM 4152 C C . ILE C 3 313 ? 171.319 150.403 193.389 1.00 14.37 339 ILE A C 1
ATOM 4153 O O . ILE C 3 313 ? 170.932 151.543 193.110 1.00 14.37 339 ILE A O 1
ATOM 4158 N N . CYS C 3 314 ? 172.532 150.143 193.880 1.00 13.84 340 CYS A N 1
ATOM 4159 C CA . CYS C 3 314 ? 173.492 151.188 194.210 1.00 13.84 340 CYS A CA 1
ATOM 4160 C C . CYS C 3 314 ? 174.868 150.830 193.664 1.00 13.84 340 CYS A C 1
ATOM 4161 O O . CYS C 3 314 ? 175.202 149.653 193.503 1.00 13.84 340 CYS A O 1
ATOM 4164 N N . ASN C 3 315 ? 175.674 151.856 193.393 1.00 15.25 341 ASN A N 1
ATOM 4165 C CA . ASN C 3 315 ? 177.047 151.651 192.946 1.00 15.25 341 ASN A CA 1
ATOM 4166 C C . ASN C 3 315 ? 178.027 151.465 194.099 1.00 15.25 341 ASN A C 1
ATOM 4167 O O . ASN C 3 315 ? 179.209 151.215 193.851 1.00 15.25 341 ASN A O 1
ATOM 4172 N N . GLN C 3 316 ? 177.565 151.578 195.342 1.00 17.72 342 GLN A N 1
ATOM 4173 C CA . GLN C 3 316 ? 178.386 151.311 196.517 1.00 17.72 342 GLN A CA 1
ATOM 4174 C C . GLN C 3 316 ? 177.461 151.128 197.713 1.00 17.72 342 GLN A C 1
ATOM 4175 O O . GLN C 3 316 ? 176.257 151.376 197.634 1.00 17.72 342 GLN A O 1
ATOM 4181 N N . ASP C 3 317 ? 178.045 150.692 198.827 1.00 17.66 343 ASP A N 1
ATOM 4182 C CA . ASP C 3 317 ? 177.301 150.487 200.065 1.00 17.66 343 ASP A CA 1
ATOM 4183 C C . ASP C 3 317 ? 177.034 151.835 200.730 1.00 17.66 343 ASP A C 1
ATOM 4184 O O . ASP C 3 317 ? 177.972 152.521 201.148 1.00 17.66 343 ASP A O 1
ATOM 4189 N N . TYR C 3 318 ? 175.758 152.213 200.834 1.00 17.15 344 TYR A N 1
ATOM 4190 C CA . TYR C 3 318 ? 175.359 153.513 201.366 1.00 17.15 344 TYR A CA 1
ATOM 4191 C C . TYR C 3 318 ? 174.736 153.417 202.759 1.00 17.15 344 TYR A C 1
ATOM 4192 O O . TYR C 3 318 ? 173.906 154.251 203.127 1.00 17.15 344 TYR A O 1
ATOM 4201 N N . ALA C 3 319 ? 175.123 152.416 203.545 1.00 15.87 345 ALA A N 1
ATOM 4202 C CA . ALA C 3 319 ? 174.575 152.267 204.887 1.00 15.87 345 ALA A CA 1
ATOM 4203 C C . ALA C 3 319 ? 175.138 153.329 205.829 1.00 15.87 345 ALA A C 1
ATOM 4204 O O . ALA C 3 319 ? 176.301 153.723 205.720 1.00 15.87 345 ALA A O 1
ATOM 4206 N N . THR C 3 320 ? 174.301 153.791 206.757 1.00 14.82 346 THR A N 1
ATOM 4207 C CA . THR C 3 320 ? 174.662 154.801 207.743 1.00 14.82 346 THR A CA 1
ATOM 4208 C C . THR C 3 320 ? 174.119 154.401 209.109 1.00 14.82 346 THR A C 1
ATOM 4209 O O . THR C 3 320 ? 173.111 153.690 209.194 1.00 14.82 346 THR A O 1
ATOM 4213 N N . PRO C 3 321 ? 174.764 154.836 210.192 1.00 16.08 347 PRO A N 1
ATOM 4214 C CA . PRO C 3 321 ? 174.349 154.391 211.529 1.00 16.08 347 PRO A CA 1
ATOM 4215 C C . PRO C 3 321 ? 173.051 155.042 211.989 1.00 16.08 347 PRO A C 1
ATOM 4216 O O . PRO C 3 321 ? 172.592 156.048 211.448 1.00 16.08 347 PRO A O 1
ATOM 4220 N N . MET C 3 322 ? 172.464 154.439 213.026 1.00 18.75 348 MET A N 1
ATOM 4221 C CA . MET C 3 322 ? 171.195 154.868 213.601 1.00 18.75 348 MET A CA 1
ATOM 4222 C C . MET C 3 322 ? 171.312 154.930 215.120 1.00 18.75 348 MET A C 1
ATOM 4223 O O . MET C 3 322 ? 171.990 154.099 215.731 1.00 18.75 348 MET A O 1
ATOM 4228 N N . THR C 3 323 ? 170.642 155.910 215.725 1.00 21.58 349 THR A N 1
ATOM 4229 C CA . THR C 3 323 ? 170.682 156.078 217.172 1.00 21.58 349 THR A CA 1
ATOM 4230 C C . THR C 3 323 ? 169.939 154.946 217.880 1.00 21.58 349 THR A C 1
ATOM 4231 O O . THR C 3 323 ? 169.062 154.288 217.316 1.00 21.58 349 THR A O 1
ATOM 4235 N N A ASN C 3 324 ? 170.310 154.730 219.144 0.50 21.75 350 ASN A N 1
ATOM 4236 N N B ASN C 3 324 ? 170.308 154.727 219.145 0.50 21.75 350 ASN A N 1
ATOM 4237 C CA A ASN C 3 324 ? 169.679 153.683 219.942 0.50 21.75 350 ASN A CA 1
ATOM 4238 C CA B ASN C 3 324 ? 169.673 153.678 219.937 0.50 21.75 350 ASN A CA 1
ATOM 4239 C C A ASN C 3 324 ? 168.203 153.978 220.192 0.50 21.75 350 ASN A C 1
ATOM 4240 C C B ASN C 3 324 ? 168.200 153.977 220.193 0.50 21.75 350 ASN A C 1
ATOM 4241 O O A ASN C 3 324 ? 167.374 153.062 220.185 0.50 21.75 350 ASN A O 1
ATOM 4242 O O B ASN C 3 324 ? 167.369 153.063 220.192 0.50 21.75 350 ASN A O 1
ATOM 4251 N N . ASN C 3 325 ? 167.857 155.247 220.427 1.00 22.20 351 ASN A N 1
ATOM 4252 C CA . ASN C 3 325 ? 166.460 155.597 220.674 1.00 22.20 351 ASN A CA 1
ATOM 4253 C C . ASN C 3 325 ? 165.588 155.334 219.450 1.00 22.20 351 ASN A C 1
ATOM 4254 O O . ASN C 3 325 ? 164.467 154.828 219.576 1.00 22.20 351 ASN A O 1
ATOM 4259 N N . MET C 3 326 ? 166.082 155.668 218.255 1.00 20.53 352 MET A N 1
ATOM 4260 C CA . MET C 3 326 ? 165.314 155.397 217.042 1.00 20.53 352 MET A CA 1
ATOM 4261 C C . MET C 3 326 ? 165.150 153.897 216.813 1.00 20.53 352 MET A C 1
ATOM 4262 O O . MET C 3 326 ? 164.070 153.435 216.419 1.00 20.53 352 MET A O 1
ATOM 4267 N N . ARG C 3 327 ? 166.208 153.121 217.062 1.00 20.68 353 ARG A N 1
ATOM 4268 C CA . ARG C 3 327 ? 166.112 151.671 216.933 1.00 20.68 353 ARG A CA 1
ATOM 4269 C C . ARG C 3 327 ? 165.107 151.098 217.926 1.00 20.68 353 ARG A C 1
ATOM 4270 O O . ARG C 3 327 ? 164.373 150.156 217.605 1.00 20.68 353 ARG A O 1
ATOM 4278 N N . GLU C 3 328 ? 165.063 151.652 219.140 1.00 21.66 354 GLU A N 1
ATOM 4279 C CA . GLU C 3 328 ? 164.053 151.239 220.111 1.00 21.66 354 GLU A CA 1
ATOM 4280 C C . GLU C 3 328 ? 162.651 151.605 219.639 1.00 21.66 354 GLU A C 1
ATOM 4281 O O . GLU C 3 328 ? 161.704 150.835 219.834 1.00 21.66 354 GLU A O 1
ATOM 4287 N N . CYS C 3 329 ? 162.500 152.778 219.022 1.00 21.61 355 CYS A N 1
ATOM 4288 C CA . CYS C 3 329 ? 161.209 153.174 218.467 1.00 21.61 355 CYS A CA 1
ATOM 4289 C C . CYS C 3 329 ? 160.739 152.178 217.413 1.00 21.61 355 CYS A C 1
ATOM 4290 O O . CYS C 3 329 ? 159.574 151.767 217.405 1.00 21.61 355 CYS A O 1
ATOM 4293 N N . LEU C 3 330 ? 161.644 151.767 216.520 1.00 20.17 356 LEU A N 1
ATOM 4294 C CA . LEU C 3 330 ? 161.268 150.844 215.452 1.00 20.17 356 LEU A CA 1
ATOM 4295 C C . LEU C 3 330 ? 160.908 149.455 215.968 1.00 20.17 356 LEU A C 1
ATOM 4296 O O . LEU C 3 330 ? 160.156 148.740 215.299 1.00 20.17 356 LEU A O 1
ATOM 4301 N N . THR C 3 331 ? 161.415 149.058 217.132 1.00 21.34 357 THR A N 1
ATOM 4302 C CA . THR C 3 331 ? 161.165 147.728 217.671 1.00 21.34 357 THR A CA 1
ATOM 4303 C C . THR C 3 331 ? 159.973 147.677 218.624 1.00 21.34 357 THR A C 1
ATOM 4304 O O . THR C 3 331 ? 159.723 146.626 219.220 1.00 21.34 357 THR A O 1
ATOM 4308 N N . GLY C 3 332 ? 159.238 148.775 218.787 1.00 23.25 358 GLY A N 1
ATOM 4309 C CA . GLY C 3 332 ? 158.006 148.718 219.552 1.00 23.25 358 GLY A CA 1
ATOM 4310 C C . GLY C 3 332 ? 157.822 149.758 220.640 1.00 23.25 358 GLY A C 1
ATOM 4311 O O . GLY C 3 332 ? 156.717 149.898 221.172 1.00 23.25 358 GLY A O 1
ATOM 4312 N N . SER C 3 333 ? 158.879 150.494 220.989 1.00 25.01 359 SER A N 1
ATOM 4313 C CA . SER C 3 333 ? 158.789 151.528 222.022 1.00 25.01 359 SER A CA 1
ATOM 4314 C C . SER C 3 333 ? 158.328 152.830 221.372 1.00 25.01 359 SER A C 1
ATOM 4315 O O . SER C 3 333 ? 159.119 153.705 221.014 1.00 25.01 359 SER A O 1
ATOM 4318 N N . THR C 3 334 ? 157.006 152.960 221.233 1.00 25.76 360 THR A N 1
ATOM 4319 C CA . THR C 3 334 ? 156.432 154.076 220.491 1.00 25.76 360 THR A CA 1
ATOM 4320 C C . THR C 3 334 ? 156.476 155.397 221.249 1.00 25.76 360 THR A C 1
ATOM 4321 O O . THR C 3 334 ? 156.259 156.444 220.633 1.00 25.76 360 THR A O 1
ATOM 4325 N N . GLU C 3 335 ? 156.751 155.385 222.555 1.00 27.64 361 GLU A N 1
ATOM 4326 C CA . GLU C 3 335 ? 156.880 156.646 223.276 1.00 27.64 361 GLU A CA 1
ATOM 4327 C C . GLU C 3 335 ? 158.151 157.400 222.912 1.00 27.64 361 GLU A C 1
ATOM 4328 O O . GLU C 3 335 ? 158.289 158.566 223.295 1.00 27.64 361 GLU A O 1
ATOM 4334 N N . LYS C 3 336 ? 159.078 156.770 222.194 1.00 25.19 362 LYS A N 1
ATOM 4335 C CA . LYS C 3 336 ? 160.312 157.409 221.760 1.00 25.19 362 LYS A CA 1
ATOM 4336 C C . LYS C 3 336 ? 160.273 157.846 220.300 1.00 25.19 362 LYS A C 1
ATOM 4337 O O . LYS C 3 336 ? 161.277 158.353 219.791 1.00 25.19 362 LYS A O 1
ATOM 4343 N N . CYS C 3 337 ? 159.146 157.666 219.614 1.00 22.76 363 CYS A N 1
ATOM 4344 C CA . CYS C 3 337 ? 159.031 158.088 218.224 1.00 22.76 363 CYS A CA 1
ATOM 4345 C C . CYS C 3 337 ? 158.518 159.522 218.168 1.00 22.76 363 CYS A C 1
ATOM 4346 O O . CYS C 3 337 ? 157.402 159.785 218.632 1.00 22.76 363 CYS A O 1
ATOM 4349 N N . PRO C 3 338 ? 159.281 160.466 217.623 1.00 20.49 364 PRO A N 1
ATOM 4350 C CA . PRO C 3 338 ? 158.826 161.861 217.590 1.00 20.49 364 PRO A CA 1
ATOM 4351 C C . PRO C 3 338 ? 157.698 162.072 216.589 1.00 20.49 364 PRO A C 1
ATOM 4352 O O . PRO C 3 338 ? 157.457 161.260 215.694 1.00 20.49 364 PRO A O 1
ATOM 4356 N N . ARG C 3 339 ? 157.001 163.196 216.757 1.00 19.11 365 ARG A N 1
ATOM 4357 C CA . ARG C 3 339 ? 155.873 163.553 215.908 1.00 19.11 365 ARG A CA 1
ATOM 4358 C C . ARG C 3 339 ? 155.870 165.058 215.667 1.00 19.11 365 ARG A C 1
ATOM 4359 O O . ARG C 3 339 ? 156.463 165.830 216.422 1.00 19.11 365 ARG A O 1
ATOM 4367 N N . GLU C 3 340 ? 155.187 165.466 214.598 1.00 18.19 366 GLU A N 1
ATOM 4368 C CA . GLU C 3 340 ? 155.114 166.859 214.182 1.00 18.19 366 GLU A CA 1
ATOM 4369 C C . GLU C 3 340 ? 153.685 167.210 213.788 1.00 18.19 366 GLU A C 1
ATOM 4370 O O . GLU C 3 340 ? 152.971 166.390 213.201 1.00 18.19 366 GLU A O 1
ATOM 4376 N N . LEU C 3 341 ? 153.281 168.437 214.111 1.00 15.00 367 LEU A N 1
ATOM 4377 C CA . LEU C 3 341 ? 151.933 168.913 213.830 1.00 15.00 367 LEU A CA 1
ATOM 4378 C C . LEU C 3 341 ? 151.716 169.105 212.331 1.00 15.00 367 LEU A C 1
ATOM 4379 O O . LEU C 3 341 ? 152.633 169.459 211.587 1.00 15.00 367 LEU A O 1
ATOM 4384 N N . VAL C 3 342 ? 150.479 168.876 211.894 1.00 15.84 368 VAL A N 1
ATOM 4385 C CA . VAL C 3 342 ? 150.087 168.988 210.492 1.00 15.84 368 VAL A CA 1
ATOM 4386 C C . VAL C 3 342 ? 149.255 170.254 210.328 1.00 15.84 368 VAL A C 1
ATOM 4387 O O . VAL C 3 342 ? 148.233 170.424 211.005 1.00 15.84 368 VAL A O 1
ATOM 4391 N N . VAL C 3 343 ? 149.684 171.140 209.429 1.00 18.15 369 VAL A N 1
ATOM 4392 C CA . VAL C 3 343 ? 148.969 172.390 209.183 1.00 18.15 369 VAL A CA 1
ATOM 4393 C C . VAL C 3 343 ? 148.691 172.556 207.693 1.00 18.15 369 VAL A C 1
ATOM 4394 O O . VAL C 3 343 ? 148.418 173.666 207.225 1.00 18.15 369 VAL A O 1
ATOM 4398 N N . SER C 3 344 ? 148.745 171.459 206.940 1.00 21.37 370 SER A N 1
ATOM 4399 C CA . SER C 3 344 ? 148.513 171.486 205.502 1.00 21.37 370 SER A CA 1
ATOM 4400 C C . SER C 3 344 ? 147.487 170.429 205.116 1.00 21.37 370 SER A C 1
ATOM 4401 O O . SER C 3 344 ? 147.320 169.420 205.806 1.00 21.37 370 SER A O 1
ATOM 4404 N N . SER C 3 345 ? 146.805 170.668 203.998 1.00 27.15 371 SER A N 1
ATOM 4405 C CA . SER C 3 345 ? 145.771 169.766 203.505 1.00 27.15 371 SER A CA 1
ATOM 4406 C C . SER C 3 345 ? 146.308 168.692 202.567 1.00 27.15 371 SER A C 1
ATOM 4407 O O . SER C 3 345 ? 145.534 167.836 202.126 1.00 27.15 371 SER A O 1
ATOM 4410 N N . HIS C 3 346 ? 147.601 168.711 202.252 1.00 25.37 372 HIS A N 1
ATOM 4411 C CA . HIS C 3 346 ? 148.180 167.784 201.289 1.00 25.37 372 HIS A CA 1
ATOM 4412 C C . HIS C 3 346 ? 148.699 166.494 201.920 1.00 25.37 372 HIS A C 1
ATOM 4413 O O . HIS C 3 346 ? 149.053 165.564 201.187 1.00 25.37 372 HIS A O 1
ATOM 4420 N N . VAL C 3 347 ? 148.740 166.405 203.242 1.00 20.49 373 VAL A N 1
ATOM 4421 C CA . VAL C 3 347 ? 149.288 165.214 203.905 1.00 20.49 373 VAL A CA 1
ATOM 4422 C C . VAL C 3 347 ? 148.354 164.031 203.673 1.00 20.49 373 VAL A C 1
ATOM 4423 O O . VAL C 3 347 ? 147.124 164.198 203.740 1.00 20.49 373 VAL A O 1
ATOM 4427 N N . PRO C 3 348 ? 148.876 162.835 203.388 1.00 16.88 374 PRO A N 1
ATOM 4428 C CA . PRO C 3 348 ? 147.999 161.677 203.161 1.00 16.88 374 PRO A CA 1
ATOM 4429 C C . PRO C 3 348 ? 147.182 161.319 204.395 1.00 16.88 374 PRO A C 1
ATOM 4430 O O . PRO C 3 348 ? 147.628 161.476 205.533 1.00 16.88 374 PRO A O 1
ATOM 4434 N N . ARG C 3 349 ? 145.969 160.816 204.151 1.00 17.83 375 ARG A N 1
ATOM 4435 C CA . ARG C 3 349 ? 145.030 160.490 205.214 1.00 17.83 375 ARG A CA 1
ATOM 4436 C C . ARG C 3 349 ? 144.678 159.009 205.306 1.00 17.83 375 ARG A C 1
ATOM 4437 O O . ARG C 3 349 ? 144.046 158.609 206.288 1.00 17.83 375 ARG A O 1
ATOM 4445 N N . PHE C 3 350 ? 145.051 158.190 204.323 1.00 14.37 376 PHE A N 1
ATOM 4446 C CA . PHE C 3 350 ? 144.811 156.755 204.418 1.00 14.37 376 PHE A CA 1
ATOM 4447 C C . PHE C 3 350 ? 145.779 156.009 203.510 1.00 14.37 376 PHE A C 1
ATOM 4448 O O . PHE C 3 350 ? 146.418 156.596 202.634 1.00 14.37 376 PHE A O 1
ATOM 4456 N N . ALA C 3 351 ? 145.876 154.700 203.742 1.00 14.37 377 ALA A N 1
ATOM 4457 C CA . ALA C 3 351 ? 146.746 153.843 202.946 1.00 14.37 377 ALA A CA 1
ATOM 4458 C C . ALA C 3 351 ? 146.224 152.411 202.971 1.00 14.37 377 ALA A C 1
ATOM 4459 O O . ALA C 3 351 ? 145.420 152.033 203.826 1.00 14.37 377 ALA A O 1
ATOM 4461 N N . LEU C 3 352 ? 146.688 151.619 202.004 1.00 14.37 378 LEU A N 1
ATOM 4462 C CA . LEU C 3 352 ? 146.285 150.227 201.835 1.00 14.37 378 LEU A CA 1
ATOM 4463 C C . LEU C 3 352 ? 147.504 149.323 201.952 1.00 14.37 378 LEU A C 1
ATOM 4464 O O . LEU C 3 352 ? 148.514 149.552 201.280 1.00 14.37 378 LEU A O 1
ATOM 4469 N N . SER C 3 353 ? 147.403 148.289 202.786 1.00 12.97 379 SER A N 1
ATOM 4470 C CA . SER C 3 353 ? 148.507 147.360 203.008 1.00 12.97 379 SER A CA 1
ATOM 4471 C C . SER C 3 353 ? 147.960 145.946 203.117 1.00 12.97 379 SER A C 1
ATOM 4472 O O . SER C 3 353 ? 147.148 145.661 204.003 1.00 12.97 379 SER A O 1
ATOM 4475 N N . ASN C 3 354 ? 148.407 145.072 202.212 1.00 14.12 380 ASN A N 1
ATOM 4476 C CA . ASN C 3 354 ? 147.990 143.667 202.175 1.00 14.12 380 ASN A CA 1
ATOM 4477 C C . ASN C 3 354 ? 146.469 143.532 202.188 1.00 14.12 380 ASN A C 1
ATOM 4478 O O . ASN C 3 354 ? 145.904 142.682 202.878 1.00 14.12 380 ASN A O 1
ATOM 4483 N N . GLY C 3 355 ? 145.798 144.385 201.416 1.00 14.95 381 GLY A N 1
ATOM 4484 C CA . GLY C 3 355 ? 144.354 144.350 201.315 1.00 14.95 381 GLY A CA 1
ATOM 4485 C C . GLY C 3 355 ? 143.596 144.946 202.481 1.00 14.95 381 GLY A C 1
ATOM 4486 O O . GLY C 3 355 ? 142.370 144.807 202.531 1.00 14.95 381 GLY A O 1
ATOM 4487 N N . VAL C 3 356 ? 144.275 145.610 203.415 1.00 13.06 382 VAL A N 1
ATOM 4488 C CA . VAL C 3 356 ? 143.645 146.163 204.608 1.00 13.06 382 VAL A CA 1
ATOM 4489 C C . VAL C 3 356 ? 143.834 147.674 204.602 1.00 13.06 382 VAL A C 1
ATOM 4490 O O . VAL C 3 356 ? 144.906 148.168 204.240 1.00 13.06 382 VAL A O 1
ATOM 4494 N N . LEU C 3 357 ? 142.796 148.409 204.997 1.00 14.37 383 LEU A N 1
ATOM 4495 C CA . LEU C 3 357 ? 142.819 149.865 204.958 1.00 14.37 383 LEU A CA 1
ATOM 4496 C C . LEU C 3 357 ? 143.200 150.419 206.326 1.00 14.37 383 LEU A C 1
ATOM 4497 O O . LEU C 3 357 ? 142.690 149.959 207.349 1.00 14.37 383 LEU A O 1
ATOM 4502 N N . PHE C 3 358 ? 144.104 151.396 206.343 1.00 14.37 384 PHE A N 1
ATOM 4503 C CA . PHE C 3 358 ? 144.422 152.157 207.545 1.00 14.37 384 PHE A CA 1
ATOM 4504 C C . PHE C 3 358 ? 144.078 153.612 207.267 1.00 14.37 384 PHE A C 1
ATOM 4505 O O . PHE C 3 358 ? 144.688 154.238 206.392 1.00 14.37 384 PHE A O 1
ATOM 4513 N N . ALA C 3 359 ? 143.092 154.141 207.994 1.00 14.37 385 ALA A N 1
ATOM 4514 C CA . ALA C 3 359 ? 142.525 155.439 207.652 1.00 14.37 385 ALA A CA 1
ATOM 4515 C C . ALA C 3 359 ? 142.256 156.273 208.895 1.00 14.37 385 ALA A C 1
ATOM 4516 O O . ALA C 3 359 ? 141.816 155.753 209.924 1.00 14.37 385 ALA A O 1
ATOM 4518 N N . ASN C 3 360 ? 142.518 157.574 208.782 1.00 18.38 386 ASN A N 1
ATOM 4519 C CA . ASN C 3 360 ? 142.157 158.551 209.809 1.00 18.38 386 ASN A CA 1
ATOM 4520 C C . ASN C 3 360 ? 140.764 159.064 209.466 1.00 18.38 386 ASN A C 1
ATOM 4521 O O . ASN C 3 360 ? 140.600 160.037 208.730 1.00 18.38 386 ASN A O 1
ATOM 4526 N N . CYS C 3 361 ? 139.746 158.399 210.009 1.00 21.14 387 CYS A N 1
ATOM 4527 C CA . CYS C 3 361 ? 138.365 158.692 209.644 1.00 21.14 387 CYS A CA 1
ATOM 4528 C C . CYS C 3 361 ? 137.785 159.882 210.397 1.00 21.14 387 CYS A C 1
ATOM 4529 O O . CYS C 3 361 ? 136.623 160.229 210.167 1.00 21.14 387 CYS A O 1
ATOM 4532 N N . ILE C 3 362 ? 138.548 160.496 211.300 1.00 21.90 388 ILE A N 1
ATOM 4533 C CA . ILE C 3 362 ? 138.162 161.803 211.820 1.00 21.90 388 ILE A CA 1
ATOM 4534 C C . ILE C 3 362 ? 138.401 162.888 210.775 1.00 21.90 388 ILE A C 1
ATOM 4535 O O . ILE C 3 362 ? 137.606 163.826 210.653 1.00 21.90 388 ILE A O 1
ATOM 4540 N N . SER C 3 363 ? 139.481 162.776 210.001 1.00 22.36 389 SER A N 1
ATOM 4541 C CA . SER C 3 363 ? 139.832 163.785 209.010 1.00 22.36 389 SER A CA 1
ATOM 4542 C C . SER C 3 363 ? 139.147 163.574 207.665 1.00 22.36 389 SER A C 1
ATOM 4543 O O . SER C 3 363 ? 138.905 164.550 206.948 1.00 22.36 389 SER A O 1
ATOM 4546 N N . VAL C 3 364 ? 138.831 162.334 207.299 1.00 25.95 390 VAL A N 1
ATOM 4547 C CA . VAL C 3 364 ? 138.142 162.044 206.049 1.00 25.95 390 VAL A CA 1
ATOM 4548 C C . VAL C 3 364 ? 136.891 161.234 206.354 1.00 25.95 390 VAL A C 1
ATOM 4549 O O . VAL C 3 364 ? 136.802 160.556 207.381 1.00 25.95 390 VAL A O 1
ATOM 4553 N N . THR C 3 365 ? 135.918 161.310 205.449 1.00 32.35 391 THR A N 1
ATOM 4554 C CA . THR C 3 365 ? 134.649 160.615 205.628 1.00 32.35 391 THR A CA 1
ATOM 4555 C C . THR C 3 365 ? 134.784 159.168 205.170 1.00 32.35 391 THR A C 1
ATOM 4556 O O . THR C 3 365 ? 135.198 158.904 204.036 1.00 32.35 391 THR A O 1
ATOM 4560 N N . CYS C 3 366 ? 134.430 158.234 206.049 1.00 32.72 392 CYS A N 1
ATOM 4561 C CA . CYS C 3 366 ? 134.512 156.805 205.782 1.00 32.72 392 CYS A CA 1
ATOM 4562 C C . CYS C 3 366 ? 133.113 156.211 205.853 1.00 32.72 392 CYS A C 1
ATOM 4563 O O . CYS C 3 366 ? 132.390 156.443 206.827 1.00 32.72 392 CYS A O 1
ATOM 4566 N N . GLN C 3 367 ? 132.733 155.442 204.832 1.00 35.40 393 GLN A N 1
ATOM 4567 C CA . GLN C 3 367 ? 131.397 154.868 204.755 1.00 35.40 393 GLN A CA 1
ATOM 4568 C C . GLN C 3 367 ? 131.485 153.387 204.415 1.00 35.40 393 GLN A C 1
ATOM 4569 O O . GLN C 3 367 ? 132.413 152.945 203.735 1.00 35.40 393 GLN A O 1
ATOM 4575 N N . CYS C 3 368 ? 130.506 152.623 204.891 1.00 36.99 394 CYS A N 1
ATOM 4576 C CA . CYS C 3 368 ? 130.415 151.198 204.591 1.00 36.99 394 CYS A CA 1
ATOM 4577 C C . CYS C 3 368 ? 129.432 151.007 203.440 1.00 36.99 394 CYS A C 1
ATOM 4578 O O . CYS C 3 368 ? 128.228 151.227 203.600 1.00 36.99 394 CYS A O 1
ATOM 4581 N N . GLN C 3 369 ? 129.947 150.601 202.279 1.00 37.15 395 GLN A N 1
ATOM 4582 C CA . GLN C 3 369 ? 129.095 150.441 201.105 1.00 37.15 395 GLN A CA 1
ATOM 4583 C C . GLN C 3 369 ? 128.118 149.285 201.280 1.00 37.15 395 GLN A C 1
ATOM 4584 O O . GLN C 3 369 ? 127.000 149.322 200.754 1.00 37.15 395 GLN A O 1
ATOM 4590 N N . THR C 3 370 ? 128.526 148.246 202.010 1.00 39.48 396 THR A N 1
ATOM 4591 C CA . THR C 3 370 ? 127.685 147.061 202.158 1.00 39.48 396 THR A CA 1
ATOM 4592 C C . THR C 3 370 ? 126.383 147.382 202.883 1.00 39.48 396 THR A C 1
ATOM 4593 O O . THR C 3 370 ? 125.312 146.907 202.487 1.00 39.48 396 THR A O 1
ATOM 4597 N N . THR C 3 371 ? 126.450 148.186 203.945 1.00 42.07 397 THR A N 1
ATOM 4598 C CA . THR C 3 371 ? 125.277 148.500 204.749 1.00 42.07 397 THR A CA 1
ATOM 4599 C C . THR C 3 371 ? 124.782 149.929 204.582 1.00 42.07 397 THR A C 1
ATOM 4600 O O . THR C 3 371 ? 123.611 150.196 204.874 1.00 42.07 397 THR A O 1
ATOM 4604 N N . GLY C 3 372 ? 125.629 150.849 204.128 1.00 41.57 398 GLY A N 1
ATOM 4605 C CA . GLY C 3 372 ? 125.273 152.244 204.027 1.00 41.57 398 GLY A CA 1
ATOM 4606 C C . GLY C 3 372 ? 125.550 153.061 205.272 1.00 41.57 398 GLY A C 1
ATOM 4607 O O . GLY C 3 372 ? 125.438 154.290 205.225 1.00 41.57 398 GLY A O 1
ATOM 4608 N N . ARG C 3 373 ? 125.910 152.417 206.378 1.00 42.01 399 ARG A N 1
ATOM 4609 C CA . ARG C 3 373 ? 126.152 153.134 207.621 1.00 42.01 399 ARG A CA 1
ATOM 4610 C C . ARG C 3 373 ? 127.559 153.720 207.655 1.00 42.01 399 ARG A C 1
ATOM 4611 O O . ARG C 3 373 ? 128.499 153.186 207.060 1.00 42.01 399 ARG A O 1
ATOM 4619 N N . ALA C 3 374 ? 127.693 154.834 208.369 1.00 35.13 400 ALA A N 1
ATOM 4620 C CA . ALA C 3 374 ? 128.975 155.510 208.486 1.00 35.13 400 ALA A CA 1
ATOM 4621 C C . ALA C 3 374 ? 129.918 154.742 209.407 1.00 35.13 400 ALA A C 1
ATOM 4622 O O . ALA C 3 374 ? 129.494 153.945 210.247 1.00 35.13 400 ALA A O 1
ATOM 4624 N N . ILE C 3 375 ? 131.212 154.991 209.234 1.00 30.87 401 ILE A N 1
ATOM 4625 C CA . ILE C 3 375 ? 132.257 154.429 210.083 1.00 30.87 401 ILE A CA 1
ATOM 4626 C C . ILE C 3 375 ? 132.792 155.561 210.948 1.00 30.87 401 ILE A C 1
ATOM 4627 O O . ILE C 3 375 ? 133.281 156.571 210.427 1.00 30.87 401 ILE A O 1
ATOM 4632 N N . SER C 3 376 ? 132.699 155.399 212.264 1.00 25.07 402 SER A N 1
ATOM 4633 C CA . SER C 3 376 ? 132.996 156.468 213.206 1.00 25.07 402 SER A CA 1
ATOM 4634 C C . SER C 3 376 ? 134.248 156.146 214.012 1.00 25.07 402 SER A C 1
ATOM 4635 O O . SER C 3 376 ? 134.496 154.988 214.363 1.00 25.07 402 SER A O 1
ATOM 4638 N N . GLN C 3 377 ? 135.027 157.183 214.305 1.00 21.97 403 GLN A N 1
ATOM 4639 C CA . GLN C 3 377 ? 136.258 157.074 215.076 1.00 21.97 403 GLN A CA 1
ATOM 4640 C C . GLN C 3 377 ? 136.162 157.986 216.289 1.00 21.97 403 GLN A C 1
ATOM 4641 O O . GLN C 3 377 ? 135.783 159.155 216.162 1.00 21.97 403 GLN A O 1
ATOM 4647 N N . SER C 3 378 ? 136.507 157.456 217.457 1.00 26.01 404 SER A N 1
ATOM 4648 C CA . SER C 3 378 ? 136.433 158.217 218.694 1.00 26.01 404 SER A CA 1
ATOM 4649 C C . SER C 3 378 ? 137.696 159.054 218.889 1.00 26.01 404 SER A C 1
ATOM 4650 O O . SER C 3 378 ? 138.706 158.880 218.204 1.00 26.01 404 SER A O 1
ATOM 4653 N N . GLY C 3 379 ? 137.626 159.979 219.849 1.00 31.23 405 GLY A N 1
ATOM 4654 C CA . GLY C 3 379 ? 138.759 160.855 220.102 1.00 31.23 405 GLY A CA 1
ATOM 4655 C C . GLY C 3 379 ? 139.954 160.127 220.688 1.00 31.23 405 GLY A C 1
ATOM 4656 O O . GLY C 3 379 ? 141.088 160.600 220.594 1.00 31.23 405 GLY A O 1
ATOM 4657 N N . GLU C 3 380 ? 139.717 158.965 221.301 1.00 33.00 406 GLU A N 1
ATOM 4658 C CA . GLU C 3 380 ? 140.804 158.205 221.910 1.00 33.00 406 GLU A CA 1
ATOM 4659 C C . GLU C 3 380 ? 141.558 157.347 220.900 1.00 33.00 406 GLU A C 1
ATOM 4660 O O . GLU C 3 380 ? 142.568 156.733 221.259 1.00 33.00 406 GLU A O 1
ATOM 4666 N N . GLN C 3 381 ? 141.094 157.286 219.655 1.00 23.38 407 GLN A N 1
ATOM 4667 C CA . GLN C 3 381 ? 141.713 156.449 218.636 1.00 23.38 407 GLN A CA 1
ATOM 4668 C C . GLN C 3 381 ? 142.560 157.291 217.689 1.00 23.38 407 GLN A C 1
ATOM 4669 O O . GLN C 3 381 ? 142.122 158.342 217.212 1.00 23.38 407 GLN A O 1
ATOM 4675 N N . THR C 3 382 ? 143.785 156.825 217.431 1.00 17.24 408 THR A N 1
ATOM 4676 C CA . THR C 3 382 ? 144.676 157.527 216.508 1.00 17.24 408 THR A CA 1
ATOM 4677 C C . THR C 3 382 ? 144.233 157.346 215.058 1.00 17.24 408 THR A C 1
ATOM 4678 O O . THR C 3 382 ? 144.195 158.311 214.286 1.00 17.24 408 THR A O 1
ATOM 4682 N N . LEU C 3 383 ? 143.901 156.117 214.670 1.00 14.78 409 LEU A N 1
ATOM 4683 C CA . LEU C 3 383 ? 143.356 155.827 213.348 1.00 14.78 409 LEU A CA 1
ATOM 4684 C C . LEU C 3 383 ? 142.659 154.475 213.409 1.00 14.78 409 LEU A C 1
ATOM 4685 O O . LEU C 3 383 ? 142.736 153.760 214.410 1.00 14.78 409 LEU A O 1
ATOM 4690 N N . LEU C 3 384 ? 141.987 154.125 212.315 1.00 14.37 410 LEU A N 1
ATOM 4691 C CA . LEU C 3 384 ? 141.174 152.920 212.242 1.00 14.37 410 LEU A CA 1
ATOM 4692 C C . LEU C 3 384 ? 141.742 151.931 211.233 1.00 14.37 410 LEU A C 1
ATOM 4693 O O . LEU C 3 384 ? 142.176 152.315 210.139 1.00 14.37 410 LEU A O 1
ATOM 4698 N N . MET C 3 385 ? 141.720 150.656 211.617 1.00 14.96 411 MET A N 1
ATOM 4699 C CA . MET C 3 385 ? 141.977 149.546 210.710 1.00 14.96 411 MET A CA 1
ATOM 4700 C C . MET C 3 385 ? 140.641 149.020 210.197 1.00 14.96 411 MET A C 1
ATOM 4701 O O . MET C 3 385 ? 139.735 148.740 210.987 1.00 14.96 411 MET A O 1
ATOM 4706 N N . ILE C 3 386 ? 140.523 148.888 208.880 1.00 15.35 412 ILE A N 1
ATOM 4707 C CA . ILE C 3 386 ? 139.289 148.463 208.233 1.00 15.35 412 ILE A CA 1
ATOM 4708 C C . ILE C 3 386 ? 139.613 147.243 207.379 1.00 15.35 412 ILE A C 1
ATOM 4709 O O . ILE C 3 386 ? 140.440 147.321 206.458 1.00 15.35 412 ILE A O 1
ATOM 4714 N N . ASP C 3 387 ? 138.985 146.116 207.702 1.00 21.78 413 ASP A N 1
ATOM 4715 C CA . ASP C 3 387 ? 139.046 144.880 206.933 1.00 21.78 413 ASP A CA 1
ATOM 4716 C C . ASP C 3 387 ? 137.624 144.373 206.701 1.00 21.78 413 ASP A C 1
ATOM 4717 O O . ASP C 3 387 ? 136.643 145.040 207.040 1.00 21.78 413 ASP A O 1
ATOM 4722 N N . ASN C 3 388 ? 137.507 143.172 206.130 1.00 26.11 414 ASN A N 1
ATOM 4723 C CA . ASN C 3 388 ? 136.180 142.703 205.746 1.00 26.11 414 ASN A CA 1
ATOM 4724 C C . ASN C 3 388 ? 135.447 141.982 206.871 1.00 26.11 414 ASN A C 1
ATOM 4725 O O . ASN C 3 388 ? 134.328 141.510 206.647 1.00 26.11 414 ASN A O 1
ATOM 4730 N N . THR C 3 389 ? 136.038 141.878 208.064 1.00 26.12 415 THR A N 1
ATOM 4731 C CA . THR C 3 389 ? 135.283 141.369 209.205 1.00 26.12 415 THR A CA 1
ATOM 4732 C C . THR C 3 389 ? 134.190 142.349 209.614 1.00 26.12 415 THR A C 1
ATOM 4733 O O . THR C 3 389 ? 133.156 141.946 210.159 1.00 26.12 415 THR A O 1
ATOM 4737 N N . THR C 3 390 ? 134.402 143.641 209.364 1.00 28.21 416 THR A N 1
ATOM 4738 C CA . THR C 3 390 ? 133.429 144.671 209.701 1.00 28.21 416 THR A CA 1
ATOM 4739 C C . THR C 3 390 ? 132.928 145.465 208.504 1.00 28.21 416 THR A C 1
ATOM 4740 O O . THR C 3 390 ? 131.853 146.059 208.587 1.00 28.21 416 THR A O 1
ATOM 4744 N N . CYS C 3 391 ? 133.673 145.492 207.398 1.00 25.24 417 CYS A N 1
ATOM 4745 C CA . CYS C 3 391 ? 133.321 146.318 206.244 1.00 25.24 417 CYS A CA 1
ATOM 4746 C C . CYS C 3 391 ? 133.842 145.648 204.980 1.00 25.24 417 CYS A C 1
ATOM 4747 O O . CYS C 3 391 ? 135.003 145.850 204.590 1.00 25.24 417 CYS A O 1
ATOM 4750 N N . PRO C 3 392 ? 133.019 144.831 204.315 1.00 25.80 418 PRO A N 1
ATOM 4751 C CA . PRO C 3 392 ? 133.481 144.180 203.076 1.00 25.80 418 PRO A CA 1
ATOM 4752 C C . PRO C 3 392 ? 133.869 145.155 201.975 1.00 25.80 418 PRO A C 1
ATOM 4753 O O . PRO C 3 392 ? 134.818 144.889 201.229 1.00 25.80 418 PRO A O 1
ATOM 4757 N N . THR C 3 393 ? 133.161 146.276 201.848 1.00 25.64 419 THR A N 1
ATOM 4758 C CA . THR C 3 393 ? 133.438 147.270 200.817 1.00 25.64 419 THR A CA 1
ATOM 4759 C C . THR C 3 393 ? 133.340 148.656 201.436 1.00 25.64 419 THR A C 1
ATOM 4760 O O . THR C 3 393 ? 132.313 149.001 202.029 1.00 25.64 419 THR A O 1
ATOM 4764 N N . ALA C 3 394 ? 134.396 149.450 201.285 1.00 22.77 420 ALA A N 1
ATOM 4765 C CA . ALA C 3 394 ? 134.502 150.752 201.924 1.00 22.77 420 ALA A CA 1
ATOM 4766 C C . ALA C 3 394 ? 134.477 151.870 200.888 1.00 22.77 420 ALA A C 1
ATOM 4767 O O . ALA C 3 394 ? 134.931 151.700 199.751 1.00 22.77 420 ALA A O 1
ATOM 4769 N N . VAL C 3 395 ? 133.940 153.018 201.300 1.00 25.81 421 VAL A N 1
ATOM 4770 C CA . VAL C 3 395 ? 133.818 154.204 200.460 1.00 25.81 421 VAL A CA 1
ATOM 4771 C C . VAL C 3 395 ? 134.522 155.360 201.158 1.00 25.81 421 VAL A C 1
ATOM 4772 O O . VAL C 3 395 ? 134.236 155.659 202.326 1.00 25.81 421 VAL A O 1
ATOM 4776 N N . LEU C 3 396 ? 135.437 156.007 200.440 1.00 26.19 422 LEU A N 1
ATOM 4777 C CA . LEU C 3 396 ? 136.166 157.184 200.907 1.00 26.19 422 LEU A CA 1
ATOM 4778 C C . LEU C 3 396 ? 136.149 158.189 199.760 1.00 26.19 422 LEU A C 1
ATOM 4779 O O . LEU C 3 396 ? 136.863 158.015 198.767 1.00 26.19 422 LEU A O 1
ATOM 4784 N N . GLY C 3 397 ? 135.334 159.228 199.891 1.00 32.06 423 GLY A N 1
ATOM 4785 C CA . GLY C 3 397 ? 135.196 160.190 198.809 1.00 32.06 423 GLY A CA 1
ATOM 4786 C C . GLY C 3 397 ? 134.647 159.516 197.567 1.00 32.06 423 GLY A C 1
ATOM 4787 O O . GLY C 3 397 ? 133.568 158.913 197.583 1.00 32.06 423 GLY A O 1
ATOM 4788 N N . ASN C 3 398 ? 135.392 159.610 196.467 1.00 31.98 424 ASN A N 1
ATOM 4789 C CA . ASN C 3 398 ? 135.023 158.970 195.213 1.00 31.98 424 ASN A CA 1
ATOM 4790 C C . ASN C 3 398 ? 135.692 157.612 195.028 1.00 31.98 424 ASN A C 1
ATOM 4791 O O . ASN C 3 398 ? 135.731 157.099 193.903 1.00 31.98 424 ASN A O 1
ATOM 4796 N N . VAL C 3 399 ? 136.215 157.020 196.098 1.00 25.55 425 VAL A N 1
ATOM 4797 C CA . VAL C 3 399 ? 136.967 155.773 196.025 1.00 25.55 425 VAL A CA 1
ATOM 4798 C C . VAL C 3 399 ? 136.161 154.670 196.698 1.00 25.55 425 VAL A C 1
ATOM 4799 O O . VAL C 3 399 ? 135.734 154.819 197.847 1.00 25.55 425 VAL A O 1
ATOM 4803 N N . ILE C 3 400 ? 135.952 153.569 195.981 1.00 21.95 426 ILE A N 1
ATOM 4804 C CA . ILE C 3 400 ? 135.247 152.397 196.494 1.00 21.95 426 ILE A CA 1
ATOM 4805 C C . ILE C 3 400 ? 136.198 151.211 196.394 1.00 21.95 426 ILE A C 1
ATOM 4806 O O . ILE C 3 400 ? 136.719 150.922 195.309 1.00 21.95 426 ILE A O 1
ATOM 4811 N N . ILE C 3 401 ? 136.433 150.529 197.517 1.00 19.15 427 ILE A N 1
ATOM 4812 C CA . ILE C 3 401 ? 137.438 149.471 197.589 1.00 19.15 427 ILE A CA 1
ATOM 4813 C C . ILE C 3 401 ? 136.852 148.240 198.268 1.00 19.15 427 ILE A C 1
ATOM 4814 O O . ILE C 3 401 ? 136.205 148.347 199.315 1.00 19.15 427 ILE A O 1
ATOM 4819 N N . SER C 3 402 ? 137.100 147.069 197.682 1.00 17.42 428 SER A N 1
ATOM 4820 C CA . SER C 3 402 ? 136.801 145.795 198.327 1.00 17.42 428 SER A CA 1
ATOM 4821 C C . SER C 3 402 ? 138.034 145.300 199.076 1.00 17.42 428 SER A C 1
ATOM 4822 O O . SER C 3 402 ? 139.148 145.333 198.548 1.00 17.42 428 SER A O 1
ATOM 4825 N N . LEU C 3 403 ? 137.829 144.837 200.305 1.00 16.60 429 LEU A N 1
ATOM 4826 C CA . LEU C 3 403 ? 138.914 144.635 201.258 1.00 16.60 429 LEU A CA 1
ATOM 4827 C C . LEU C 3 403 ? 139.095 143.162 201.610 1.00 16.60 429 LEU A C 1
ATOM 4828 O O . LEU C 3 403 ? 138.219 142.323 201.386 1.00 16.60 429 LEU A O 1
ATOM 4833 N N . GLY C 3 404 ? 140.262 142.861 202.175 1.00 20.22 430 GLY A N 1
ATOM 4834 C CA . GLY C 3 404 ? 140.600 141.538 202.654 1.00 20.22 430 GLY A CA 1
ATOM 4835 C C . GLY C 3 404 ? 140.513 141.421 204.163 1.00 20.22 430 GLY A C 1
ATOM 4836 O O . GLY C 3 404 ? 139.801 142.175 204.836 1.00 20.22 430 GLY A O 1
ATOM 4837 N N . LYS C 3 405 ? 141.258 140.461 204.706 1.00 21.21 431 LYS A N 1
ATOM 4838 C CA . LYS C 3 405 ? 141.220 140.139 206.127 1.00 21.21 431 LYS A CA 1
ATOM 4839 C C . LYS C 3 405 ? 142.560 140.447 206.782 1.00 21.21 431 LYS A C 1
ATOM 4840 O O . LYS C 3 405 ? 143.619 140.117 206.240 1.00 21.21 431 LYS A O 1
ATOM 4846 N N . TYR C 3 406 ? 142.504 141.072 207.956 1.00 20.77 432 TYR A N 1
ATOM 4847 C CA . TYR C 3 406 ? 143.706 141.444 208.693 1.00 20.77 432 TYR A CA 1
ATOM 4848 C C . TYR C 3 406 ? 144.283 140.234 209.420 1.00 20.77 432 TYR A C 1
ATOM 4849 O O . TYR C 3 406 ? 143.556 139.496 210.090 1.00 20.77 432 TYR A O 1
ATOM 4858 N N . LEU C 3 407 ? 145.594 140.039 209.294 1.00 22.23 433 LEU A N 1
ATOM 4859 C CA . LEU C 3 407 ? 146.274 138.879 209.857 1.00 22.23 433 LEU A CA 1
ATOM 4860 C C . LEU C 3 407 ? 146.797 139.104 211.270 1.00 22.23 433 LEU A C 1
ATOM 4861 O O . LEU C 3 407 ? 147.349 138.172 211.863 1.00 22.23 433 LEU A O 1
ATOM 4866 N N . GLY C 3 408 ? 146.643 140.298 211.822 1.00 25.30 434 GLY A N 1
ATOM 4867 C CA . GLY C 3 408 ? 147.145 140.615 213.144 1.00 25.30 434 GLY A CA 1
ATOM 4868 C C . GLY C 3 408 ? 146.137 140.348 214.239 1.00 25.30 434 GLY A C 1
ATOM 4869 O O . GLY C 3 408 ? 145.306 139.439 214.148 1.00 25.30 434 GLY A O 1
ATOM 4870 N N . SER C 3 409 ? 146.217 141.152 215.296 1.00 28.30 435 SER A N 1
ATOM 4871 C CA . SER C 3 409 ? 145.339 140.979 216.446 1.00 28.30 435 SER A CA 1
ATOM 4872 C C . SER C 3 409 ? 143.893 141.298 216.087 1.00 28.30 435 SER A C 1
ATOM 4873 O O . SER C 3 409 ? 143.610 142.242 215.344 1.00 28.30 435 SER A O 1
ATOM 4876 N N . VAL C 3 410 ? 142.968 140.502 216.632 1.00 31.22 436 VAL A N 1
ATOM 4877 C CA . VAL C 3 410 ? 141.542 140.733 216.410 1.00 31.22 436 VAL A CA 1
ATOM 4878 C C . VAL C 3 410 ? 140.992 141.877 217.246 1.00 31.22 436 VAL A C 1
ATOM 4879 O O . VAL C 3 410 ? 139.843 142.284 217.038 1.00 31.22 436 VAL A O 1
ATOM 4883 N N . ASN C 3 411 ? 141.774 142.403 218.187 1.00 29.49 437 ASN A N 1
ATOM 4884 C CA . ASN C 3 411 ? 141.355 143.497 219.054 1.00 29.49 437 ASN A CA 1
ATOM 4885 C C . ASN C 3 411 ? 142.107 144.789 218.740 1.00 29.49 437 ASN A C 1
ATOM 4886 O O . ASN C 3 411 ? 142.362 145.598 219.634 1.00 29.49 437 ASN A O 1
ATOM 4891 N N . TYR C 3 412 ? 142.460 144.987 217.466 1.00 21.50 438 TYR A N 1
ATOM 4892 C CA . TYR C 3 412 ? 143.302 146.114 217.072 1.00 21.50 438 TYR A CA 1
ATOM 4893 C C . TYR C 3 412 ? 142.678 147.445 217.476 1.00 21.50 438 TYR A C 1
ATOM 4894 O O . TYR C 3 412 ? 143.346 148.305 218.059 1.00 21.50 438 TYR A O 1
ATOM 4903 N N . ASN C 3 413 ? 141.391 147.626 217.187 1.00 21.21 439 ASN A N 1
ATOM 4904 C CA . ASN C 3 413 ? 140.744 148.923 217.338 1.00 21.21 439 ASN A CA 1
ATOM 4905 C C . ASN C 3 413 ? 140.369 149.255 218.777 1.00 21.21 439 ASN A C 1
ATOM 4906 O O . ASN C 3 413 ? 139.859 150.353 219.024 1.00 21.21 439 ASN A O 1
ATOM 4911 N N . SER C 3 414 ? 140.599 148.354 219.731 1.00 29.33 440 SER A N 1
ATOM 4912 C CA . SER C 3 414 ? 140.252 148.614 221.121 1.00 29.33 440 SER A CA 1
ATOM 4913 C C . SER C 3 414 ? 141.445 148.618 222.069 1.00 29.33 440 SER A C 1
ATOM 4914 O O . SER C 3 414 ? 141.245 148.744 223.282 1.00 29.33 440 SER A O 1
ATOM 4917 N N . GLU C 3 415 ? 142.675 148.490 221.566 1.00 35.23 441 GLU A N 1
ATOM 4918 C CA . GLU C 3 415 ? 143.822 148.367 222.463 1.00 35.23 441 GLU A CA 1
ATOM 4919 C C . GLU C 3 415 ? 144.324 149.727 222.947 1.00 35.23 441 GLU A C 1
ATOM 4920 O O . GLU C 3 415 ? 144.295 150.017 224.147 1.00 35.23 441 GLU A O 1
ATOM 4926 N N . GLY C 3 416 ? 144.786 150.571 222.032 1.00 34.69 442 GLY A N 1
ATOM 4927 C CA . GLY C 3 416 ? 145.381 151.836 222.407 1.00 34.69 442 GLY A CA 1
ATOM 4928 C C . GLY C 3 416 ? 146.900 151.760 222.480 1.00 34.69 442 GLY A C 1
ATOM 4929 O O . GLY C 3 416 ? 147.494 150.702 222.697 1.00 34.69 442 GLY A O 1
ATOM 4930 N N . ILE C 3 417 ? 147.540 152.918 222.300 1.00 29.01 443 ILE A N 1
ATOM 4931 C CA . ILE C 3 417 ? 148.993 153.010 222.202 1.00 29.01 443 ILE A CA 1
ATOM 4932 C C . ILE C 3 417 ? 149.476 154.237 222.970 1.00 29.01 443 ILE A C 1
ATOM 4933 O O . ILE C 3 417 ? 148.701 155.130 223.316 1.00 29.01 443 ILE A O 1
ATOM 4938 N N . ALA C 3 418 ? 150.781 154.267 223.239 1.00 28.91 444 ALA A N 1
ATOM 4939 C CA . ALA C 3 418 ? 151.439 155.393 223.890 1.00 28.91 444 ALA A CA 1
ATOM 4940 C C . ALA C 3 418 ? 152.106 156.279 222.844 1.00 28.91 444 ALA A C 1
ATOM 4941 O O . ALA C 3 418 ? 152.667 155.783 221.863 1.00 28.91 444 ALA A O 1
ATOM 4943 N N . ILE C 3 419 ? 152.053 157.592 223.065 1.00 26.58 445 ILE A N 1
ATOM 4944 C CA . ILE C 3 419 ? 152.418 158.588 222.063 1.00 26.58 445 ILE A CA 1
ATOM 4945 C C . ILE C 3 419 ? 153.704 159.290 222.480 1.00 26.58 445 ILE A C 1
ATOM 4946 O O . ILE C 3 419 ? 153.892 159.623 223.655 1.00 26.58 445 ILE A O 1
ATOM 4951 N N . GLY C 3 420 ? 154.587 159.520 221.507 1.00 24.85 446 GLY A N 1
ATOM 4952 C CA . GLY C 3 420 ? 155.844 160.192 221.742 1.00 24.85 446 GLY A CA 1
ATOM 4953 C C . GLY C 3 420 ? 155.719 161.704 221.798 1.00 24.85 446 GLY A C 1
ATOM 4954 O O . GLY C 3 420 ? 154.621 162.264 221.742 1.00 24.85 446 GLY A O 1
ATOM 4955 N N . PRO C 3 421 ? 156.853 162.391 221.907 1.00 24.13 447 PRO A N 1
ATOM 4956 C CA . PRO C 3 421 ? 156.836 163.846 222.105 1.00 24.13 447 PRO A CA 1
ATOM 4957 C C . PRO C 3 421 ? 156.849 164.596 220.785 1.00 24.13 447 PRO A C 1
ATOM 4958 O O . PRO C 3 421 ? 157.409 164.116 219.788 1.00 24.13 447 PRO A O 1
ATOM 4962 N N . PRO C 3 422 ? 156.241 165.781 220.738 1.00 21.94 448 PRO A N 1
ATOM 4963 C CA . PRO C 3 422 ? 156.264 166.578 219.506 1.00 21.94 448 PRO A CA 1
ATOM 4964 C C . PRO C 3 422 ? 157.626 167.204 219.243 1.00 21.94 448 PRO A C 1
ATOM 4965 O O . PRO C 3 422 ? 158.397 167.486 220.163 1.00 21.94 448 PRO A O 1
ATOM 4969 N N . VAL C 3 423 ? 157.913 167.427 217.956 1.00 22.02 449 VAL A N 1
ATOM 4970 C CA . VAL C 3 423 ? 159.148 168.063 217.510 1.00 22.02 449 VAL A CA 1
ATOM 4971 C C . VAL C 3 423 ? 158.844 168.985 216.333 1.00 22.02 449 VAL A C 1
ATOM 4972 O O . VAL C 3 423 ? 157.782 168.909 215.711 1.00 22.02 449 VAL A O 1
ATOM 4976 N N . PHE C 3 424 ? 159.803 169.860 216.029 1.00 24.08 450 PHE A N 1
ATOM 4977 C CA . PHE C 3 424 ? 159.722 170.782 214.900 1.00 24.08 450 PHE A CA 1
ATOM 4978 C C . PHE C 3 424 ? 160.973 170.626 214.045 1.00 24.08 450 PHE A C 1
ATOM 4979 O O . PHE C 3 424 ? 162.091 170.677 214.568 1.00 24.08 450 PHE A O 1
ATOM 4987 N N . THR C 3 425 ? 160.789 170.452 212.735 1.00 28.21 451 THR A N 1
ATOM 4988 C CA . THR C 3 425 ? 161.878 170.065 211.845 1.00 28.21 451 THR A CA 1
ATOM 4989 C C . THR C 3 425 ? 162.376 171.182 210.933 1.00 28.21 451 THR A C 1
ATOM 4990 O O . THR C 3 425 ? 163.299 170.945 210.148 1.00 28.21 451 THR A O 1
ATOM 4994 N N . ASP C 3 426 ? 161.801 172.380 211.005 1.00 33.83 452 ASP A N 1
ATOM 4995 C CA . ASP C 3 426 ? 162.266 173.482 210.171 1.00 33.83 452 ASP A CA 1
ATOM 4996 C C . ASP C 3 426 ? 163.690 173.885 210.553 1.00 33.83 452 ASP A C 1
ATOM 4997 O O . ASP C 3 426 ? 164.088 173.811 211.717 1.00 33.83 452 ASP A O 1
ATOM 5002 N N . LYS C 3 427 ? 164.459 174.319 209.549 1.00 38.36 453 LYS A N 1
ATOM 5003 C CA . LYS C 3 427 ? 165.890 174.550 209.747 1.00 38.36 453 LYS A CA 1
ATOM 5004 C C . LYS C 3 427 ? 166.151 175.675 210.745 1.00 38.36 453 LYS A C 1
ATOM 5005 O O . LYS C 3 427 ? 167.024 175.559 211.612 1.00 38.36 453 LYS A O 1
ATOM 5011 N N . VAL C 3 428 ? 165.410 176.780 210.633 1.00 34.55 454 VAL A N 1
ATOM 5012 C CA . VAL C 3 428 ? 165.561 177.874 211.592 1.00 34.55 454 VAL A CA 1
ATOM 5013 C C . VAL C 3 428 ? 165.051 177.451 212.966 1.00 34.55 454 VAL A C 1
ATOM 5014 O O . VAL C 3 428 ? 165.624 177.819 214.005 1.00 34.55 454 VAL A O 1
ATOM 5018 N N . ASP C 3 429 ? 163.970 176.667 212.993 1.00 32.87 455 ASP A N 1
ATOM 5019 C CA . ASP C 3 429 ? 163.433 176.182 214.258 1.00 32.87 455 ASP A CA 1
ATOM 5020 C C . ASP C 3 429 ? 164.426 175.284 214.986 1.00 32.87 455 ASP A C 1
ATOM 5021 O O . ASP C 3 429 ? 164.403 175.216 216.217 1.00 32.87 455 ASP A O 1
ATOM 5026 N N . ILE C 3 430 ? 165.316 174.609 214.253 1.00 33.88 456 ILE A N 1
ATOM 5027 C CA . ILE C 3 430 ? 166.339 173.783 214.897 1.00 33.88 456 ILE A CA 1
ATOM 5028 C C . ILE C 3 430 ? 167.269 174.648 215.742 1.00 33.88 456 ILE A C 1
ATOM 5029 O O . ILE C 3 430 ? 167.545 174.341 216.910 1.00 33.88 456 ILE A O 1
ATOM 5034 N N . SER C 3 431 ? 167.765 175.745 215.163 1.00 33.00 457 SER A N 1
ATOM 5035 C CA . SER C 3 431 ? 168.629 176.654 215.911 1.00 33.00 457 SER A CA 1
ATOM 5036 C C . SER C 3 431 ? 167.877 177.304 217.065 1.00 33.00 457 SER A C 1
ATOM 5037 O O . SER C 3 431 ? 168.429 177.477 218.162 1.00 33.00 457 SER A O 1
ATOM 5040 N N . SER C 3 432 ? 166.613 177.672 216.834 1.00 32.63 458 SER A N 1
ATOM 5041 C CA . SER C 3 432 ? 165.808 178.249 217.908 1.00 32.63 458 SER A CA 1
ATOM 5042 C C . SER C 3 432 ? 165.687 177.282 219.084 1.00 32.63 458 SER A C 1
ATOM 5043 O O . SER C 3 432 ? 165.871 177.667 220.246 1.00 32.63 458 SER A O 1
ATOM 5046 N N . GLN C 3 433 ? 165.390 176.012 218.794 1.00 33.48 459 GLN A N 1
ATOM 5047 C CA . GLN C 3 433 ? 165.249 175.012 219.847 1.00 33.48 459 GLN A CA 1
ATOM 5048 C C . GLN C 3 433 ? 166.567 174.771 220.569 1.00 33.48 459 GLN A C 1
ATOM 5049 O O . GLN C 3 433 ? 166.591 174.626 221.797 1.00 33.48 459 GLN A O 1
ATOM 5055 N N . ILE C 3 434 ? 167.675 174.717 219.824 1.00 35.37 460 ILE A N 1
ATOM 5056 C CA . ILE C 3 434 ? 168.977 174.514 220.455 1.00 35.37 460 ILE A CA 1
ATOM 5057 C C . ILE C 3 434 ? 169.291 175.658 221.412 1.00 35.37 460 ILE A C 1
ATOM 5058 O O . ILE C 3 434 ? 169.736 175.435 222.547 1.00 35.37 460 ILE A O 1
ATOM 5063 N N A SER C 3 435 ? 169.053 176.898 220.975 0.50 36.36 461 SER A N 1
ATOM 5064 N N B SER C 3 435 ? 169.058 176.900 220.977 0.50 36.36 461 SER A N 1
ATOM 5065 C CA A SER C 3 435 ? 169.334 178.052 221.823 0.50 36.36 461 SER A CA 1
ATOM 5066 C CA B SER C 3 435 ? 169.346 178.046 221.837 0.50 36.36 461 SER A CA 1
ATOM 5067 C C A SER C 3 435 ? 168.448 178.062 223.065 0.50 36.36 461 SER A C 1
ATOM 5068 C C B SER C 3 435 ? 168.447 178.061 223.070 0.50 36.36 461 SER A C 1
ATOM 5069 O O A SER C 3 435 ? 168.919 178.354 224.172 0.50 36.36 461 SER A O 1
ATOM 5070 O O B SER C 3 435 ? 168.913 178.358 224.179 0.50 36.36 461 SER A O 1
ATOM 5075 N N . SER C 3 436 ? 167.160 177.746 222.903 1.00 37.31 462 SER A N 1
ATOM 5076 C CA . SER C 3 436 ? 166.257 177.723 224.053 1.00 37.31 462 SER A CA 1
ATOM 5077 C C . SER C 3 436 ? 166.650 176.636 225.050 1.00 37.31 462 SER A C 1
ATOM 5078 O O . SER C 3 436 ? 166.622 176.858 226.269 1.00 37.31 462 SER A O 1
ATOM 5081 N N . MET C 3 437 ? 167.030 175.456 224.551 1.00 43.79 463 MET A N 1
ATOM 5082 C CA . MET C 3 437 ? 167.484 174.387 225.435 1.00 43.79 463 MET A CA 1
ATOM 5083 C C . MET C 3 437 ? 168.742 174.799 226.187 1.00 43.79 463 MET A C 1
ATOM 5084 O O . MET C 3 437 ? 168.879 174.528 227.386 1.00 43.79 463 MET A O 1
ATOM 5089 N N . ASN C 3 438 ? 169.678 175.456 225.496 1.00 44.93 464 ASN A N 1
ATOM 5090 C CA . ASN C 3 438 ? 170.895 175.900 226.166 1.00 44.93 464 ASN A CA 1
ATOM 5091 C C . ASN C 3 438 ? 170.585 176.929 227.245 1.00 44.93 464 ASN A C 1
ATOM 5092 O O . ASN C 3 438 ? 171.192 176.911 228.321 1.00 44.93 464 ASN A O 1
ATOM 5097 N N . GLN C 3 439 ? 169.651 177.843 226.973 1.00 47.23 465 GLN A N 1
ATOM 5098 C CA . GLN C 3 439 ? 169.282 178.826 227.989 1.00 47.23 465 GLN A CA 1
ATOM 5099 C C . GLN C 3 439 ? 168.646 178.159 229.206 1.00 47.23 465 GLN A C 1
ATOM 5100 O O . GLN C 3 439 ? 168.939 178.530 230.351 1.00 47.23 465 GLN A O 1
ATOM 5106 N N . SER C 3 440 ? 167.773 177.173 228.980 1.00 49.75 466 SER A N 1
ATOM 5107 C CA . SER C 3 440 ? 167.188 176.444 230.104 1.00 49.75 466 SER A CA 1
ATOM 5108 C C . SER C 3 440 ? 168.263 175.722 230.910 1.00 49.75 466 SER A C 1
ATOM 5109 O O . SER C 3 440 ? 168.223 175.707 232.149 1.00 49.75 466 SER A O 1
ATOM 5112 N N . LEU C 3 441 ? 169.233 175.116 230.221 1.00 50.64 467 LEU A N 1
ATOM 5113 C CA . LEU C 3 441 ? 170.323 174.435 230.911 1.00 50.64 467 LEU A CA 1
ATOM 5114 C C . LEU C 3 441 ? 171.149 175.414 231.735 1.00 50.64 467 LEU A C 1
ATOM 5115 O O . LEU C 3 441 ? 171.557 175.100 232.858 1.00 50.64 467 LEU A O 1
ATOM 5120 N N . GLN C 3 442 ? 171.413 176.604 231.190 1.00 54.04 468 GLN A N 1
ATOM 5121 C CA . GLN C 3 442 ? 172.156 177.612 231.940 1.00 54.04 468 GLN A CA 1
ATOM 5122 C C . GLN C 3 442 ? 171.390 178.051 233.182 1.00 54.04 468 GLN A C 1
ATOM 5123 O O . GLN C 3 442 ? 171.983 178.235 234.252 1.00 54.04 468 GLN A O 1
ATOM 5129 N N . GLN C 3 443 ? 170.072 178.231 233.058 1.00 56.84 469 GLN A N 1
ATOM 5130 C CA . GLN C 3 443 ? 169.265 178.598 234.220 1.00 56.84 469 GLN A CA 1
ATOM 5131 C C . GLN C 3 443 ? 169.339 177.522 235.299 1.00 56.84 469 GLN A C 1
ATOM 5132 O O . GLN C 3 443 ? 169.540 177.822 236.485 1.00 56.84 469 GLN A O 1
ATOM 5138 N N . SER C 3 444 ? 169.187 176.256 234.901 1.00 56.61 470 SER A N 1
ATOM 5139 C CA . SER C 3 444 ? 169.261 175.170 235.874 1.00 56.61 470 SER A CA 1
ATOM 5140 C C . SER C 3 444 ? 170.643 175.093 236.514 1.00 56.61 470 SER A C 1
ATOM 5141 O O . SER C 3 444 ? 170.763 174.828 237.716 1.00 56.61 470 SER A O 1
ATOM 5144 N N . LYS C 3 445 ? 171.698 175.316 235.726 1.00 58.09 471 LYS A N 1
ATOM 5145 C CA . LYS C 3 445 ? 173.051 175.285 236.271 1.00 58.09 471 LYS A CA 1
ATOM 5146 C C . LYS C 3 445 ? 173.274 176.402 237.282 1.00 58.09 471 LYS A C 1
ATOM 5147 O O . LYS C 3 445 ? 173.869 176.174 238.342 1.00 58.09 471 LYS A O 1
ATOM 5153 N N . ASP C 3 446 ? 172.813 177.619 236.977 1.00 62.65 472 ASP A N 1
ATOM 5154 C CA . ASP C 3 446 ? 173.043 178.719 237.906 1.00 62.65 472 ASP A CA 1
ATOM 5155 C C . ASP C 3 446 ? 172.138 178.639 239.127 1.00 62.65 472 ASP A C 1
ATOM 5156 O O . ASP C 3 446 ? 172.444 179.267 240.147 1.00 62.65 472 ASP A O 1
ATOM 5161 N N . TYR C 3 447 ? 171.033 177.893 239.049 1.00 64.52 473 TYR A N 1
ATOM 5162 C CA . TYR C 3 447 ? 170.208 177.698 240.238 1.00 64.52 473 TYR A CA 1
ATOM 5163 C C . TYR C 3 447 ? 170.964 176.937 241.321 1.00 64.52 473 TYR A C 1
ATOM 5164 O O . TYR C 3 447 ? 170.744 177.164 242.517 1.00 64.52 473 TYR A O 1
ATOM 5173 N N . ILE C 3 448 ? 171.852 176.022 240.925 1.00 63.30 474 ILE A N 1
ATOM 5174 C CA . ILE C 3 448 ? 172.597 175.235 241.904 1.00 63.30 474 ILE A CA 1
ATOM 5175 C C . ILE C 3 448 ? 173.624 176.101 242.628 1.00 63.30 474 ILE A C 1
ATOM 5176 O O . ILE C 3 448 ? 173.823 175.965 243.841 1.00 63.30 474 ILE A O 1
ATOM 5181 N N . LYS C 3 449 ? 174.291 177.001 241.900 1.00 64.98 475 LYS A N 1
ATOM 5182 C CA . LYS C 3 449 ? 175.331 177.823 242.513 1.00 64.98 475 LYS A CA 1
ATOM 5183 C C . LYS C 3 449 ? 174.760 178.719 243.605 1.00 64.98 475 LYS A C 1
ATOM 5184 O O . LYS C 3 449 ? 175.364 178.869 244.674 1.00 64.98 475 LYS A O 1
ATOM 5190 N N . GLU C 3 450 ? 173.601 179.320 243.358 1.00 66.02 476 GLU A N 1
ATOM 5191 C CA . GLU C 3 450 ? 172.953 180.164 244.355 1.00 66.02 476 GLU A CA 1
ATOM 5192 C C . GLU C 3 450 ? 172.319 179.317 245.454 1.00 66.02 476 GLU A C 1
ATOM 5193 O O . GLU C 3 450 ? 172.824 179.257 246.575 1.00 66.02 476 GLU A O 1
ATOM 5199 N N . ILE D 3 1 ? 149.869 192.192 213.102 1.00 23.95 27 ILE C N 1
ATOM 5200 C CA . ILE D 3 1 ? 150.093 190.915 213.769 1.00 23.95 27 ILE C CA 1
ATOM 5201 C C . ILE D 3 1 ? 151.590 190.728 214.030 1.00 23.95 27 ILE C C 1
ATOM 5202 O O . ILE D 3 1 ? 151.988 190.283 215.105 1.00 23.95 27 ILE C O 1
ATOM 5207 N N . LEU D 3 2 ? 152.414 191.074 213.044 1.00 20.48 28 LEU C N 1
ATOM 5208 C CA . LEU D 3 2 ? 153.852 191.154 213.243 1.00 20.48 28 LEU C CA 1
ATOM 5209 C C . LEU D 3 2 ? 154.227 192.536 213.766 1.00 20.48 28 LEU C C 1
ATOM 5210 O O . LEU D 3 2 ? 153.621 193.545 213.398 1.00 20.48 28 LEU C O 1
ATOM 5215 N N . HIS D 3 3 ? 155.239 192.577 214.632 1.00 17.95 29 HIS C N 1
ATOM 5216 C CA . HIS D 3 3 ? 155.700 193.833 215.224 1.00 17.95 29 HIS C CA 1
ATOM 5217 C C . HIS D 3 3 ? 156.849 194.365 214.371 1.00 17.95 29 HIS C C 1
ATOM 5218 O O . HIS D 3 3 ? 158.026 194.155 214.659 1.00 17.95 29 HIS C O 1
ATOM 5225 N N . TYR D 3 4 ? 156.487 195.079 213.302 1.00 16.35 30 TYR C N 1
ATOM 5226 C CA . TYR D 3 4 ? 157.482 195.492 212.313 1.00 16.35 30 TYR C CA 1
ATOM 5227 C C . TYR D 3 4 ? 158.495 196.471 212.898 1.00 16.35 30 TYR C C 1
ATOM 5228 O O . TYR D 3 4 ? 159.682 196.416 212.553 1.00 16.35 30 TYR C O 1
ATOM 5237 N N . GLU D 3 5 ? 158.054 197.377 213.773 1.00 17.86 31 GLU C N 1
ATOM 5238 C CA . GLU D 3 5 ? 158.970 198.375 214.320 1.00 17.86 31 GLU C CA 1
ATOM 5239 C C . GLU D 3 5 ? 160.081 197.721 215.136 1.00 17.86 31 GLU C C 1
ATOM 5240 O O . GLU D 3 5 ? 161.263 198.031 214.954 1.00 17.86 31 GLU C O 1
ATOM 5246 N N . LYS D 3 6 ? 159.720 196.806 216.039 1.00 17.37 32 LYS C N 1
ATOM 5247 C CA . LYS D 3 6 ? 160.736 196.104 216.818 1.00 17.37 32 LYS C CA 1
ATOM 5248 C C . LYS D 3 6 ? 161.609 195.225 215.930 1.00 17.37 32 LYS C C 1
ATOM 5249 O O . LYS D 3 6 ? 162.823 195.132 216.143 1.00 17.37 32 LYS C O 1
ATOM 5255 N N . LEU D 3 7 ? 161.011 194.577 214.928 1.00 14.37 33 LEU C N 1
ATOM 5256 C CA . LEU D 3 7 ? 161.775 193.696 214.050 1.00 14.37 33 LEU C CA 1
ATOM 5257 C C . LEU D 3 7 ? 162.816 194.465 213.245 1.00 14.37 33 LEU C C 1
ATOM 5258 O O . LEU D 3 7 ? 163.913 193.954 212.997 1.00 14.37 33 LEU C O 1
ATOM 5263 N N . SER D 3 8 ? 162.489 195.687 212.816 1.00 14.37 34 SER C N 1
ATOM 5264 C CA . SER D 3 8 ? 163.438 196.468 212.028 1.00 14.37 34 SER C CA 1
ATOM 5265 C C . SER D 3 8 ? 164.698 196.809 212.812 1.00 14.37 34 SER C C 1
ATOM 5266 O O . SER D 3 8 ? 165.751 197.025 212.204 1.00 14.37 34 SER C O 1
ATOM 5269 N N . LYS D 3 9 ? 164.622 196.846 214.142 1.00 15.84 35 LYS C N 1
ATOM 5270 C CA . LYS D 3 9 ? 165.780 197.190 214.957 1.00 15.84 35 LYS C CA 1
ATOM 5271 C C . LYS D 3 9 ? 166.780 196.049 215.094 1.00 15.84 35 LYS C C 1
ATOM 5272 O O . LYS D 3 9 ? 167.906 196.289 215.541 1.00 15.84 35 LYS C O 1
ATOM 5278 N N . ILE D 3 10 ? 166.413 194.826 214.715 1.00 13.69 36 ILE C N 1
ATOM 5279 C CA . ILE D 3 10 ? 167.369 193.726 214.685 1.00 13.69 36 ILE C CA 1
ATOM 5280 C C . ILE D 3 10 ? 167.622 193.329 213.237 1.00 13.69 36 ILE C C 1
ATOM 5281 O O . ILE D 3 10 ? 167.980 192.183 212.948 1.00 13.69 36 ILE C O 1
ATOM 5286 N N . GLY D 3 11 ? 167.431 194.275 212.319 1.00 14.37 37 GLY C N 1
ATOM 5287 C CA . GLY D 3 11 ? 167.827 194.090 210.939 1.00 14.37 37 GLY C CA 1
ATOM 5288 C C . GLY D 3 11 ? 166.845 193.360 210.051 1.00 14.37 37 GLY C C 1
ATOM 5289 O O . GLY D 3 11 ? 167.241 192.903 208.975 1.00 14.37 37 GLY C O 1
ATOM 5290 N N . LEU D 3 12 ? 165.585 193.235 210.454 1.00 14.37 38 LEU C N 1
ATOM 5291 C CA . LEU D 3 12 ? 164.558 192.573 209.651 1.00 14.37 38 LEU C CA 1
ATOM 5292 C C . LEU D 3 12 ? 163.605 193.652 209.135 1.00 14.37 38 LEU C C 1
ATOM 5293 O O . LEU D 3 12 ? 162.636 194.016 209.801 1.00 14.37 38 LEU C O 1
ATOM 5298 N N . VAL D 3 13 ? 163.890 194.157 207.938 1.00 14.37 39 VAL C N 1
ATOM 5299 C CA . VAL D 3 13 ? 163.163 195.281 207.357 1.00 14.37 39 VAL C CA 1
ATOM 5300 C C . VAL D 3 13 ? 161.965 194.756 206.578 1.00 14.37 39 VAL C C 1
ATOM 5301 O O . VAL D 3 13 ? 162.061 193.750 205.870 1.00 14.37 39 VAL C O 1
ATOM 5305 N N . LYS D 3 14 ? 160.827 195.433 206.709 1.00 12.81 40 LYS C N 1
ATOM 5306 C CA . LYS D 3 14 ? 159.606 194.974 206.059 1.00 12.81 40 LYS C CA 1
ATOM 5307 C C . LYS D 3 14 ? 159.731 195.050 204.541 1.00 12.81 40 LYS C C 1
ATOM 5308 O O . LYS D 3 14 ? 160.107 196.086 203.986 1.00 12.81 40 LYS C O 1
ATOM 5314 N N . GLY D 3 15 ? 159.399 193.948 203.871 1.00 14.37 41 GLY C N 1
ATOM 5315 C CA . GLY D 3 15 ? 159.457 193.882 202.425 1.00 14.37 41 GLY C CA 1
ATOM 5316 C C . GLY D 3 15 ? 158.097 193.901 201.754 1.00 14.37 41 GLY C C 1
ATOM 5317 O O . GLY D 3 15 ? 157.134 194.451 202.294 1.00 14.37 41 GLY C O 1
ATOM 5318 N N . VAL D 3 16 ? 158.014 193.302 200.571 1.00 14.35 42 VAL C N 1
ATOM 5319 C CA . VAL D 3 16 ? 156.784 193.275 199.788 1.00 14.35 42 VAL C CA 1
ATOM 5320 C C . VAL D 3 16 ? 155.806 192.273 200.391 1.00 14.35 42 VAL C C 1
ATOM 5321 O O . VAL D 3 16 ? 156.203 191.214 200.889 1.00 14.35 42 VAL C O 1
ATOM 5325 N N . THR D 3 17 ? 154.519 192.616 200.359 1.00 14.54 43 THR C N 1
ATOM 5326 C CA . THR D 3 17 ? 153.437 191.713 200.729 1.00 14.54 43 THR C CA 1
ATOM 5327 C C . THR D 3 17 ? 152.820 191.110 199.470 1.00 14.54 43 THR C C 1
ATOM 5328 O O . THR D 3 17 ? 152.553 191.823 198.499 1.00 14.54 43 THR C O 1
ATOM 5332 N N . ARG D 3 18 ? 152.589 189.797 199.490 1.00 14.37 44 ARG C N 1
ATOM 5333 C CA . ARG D 3 18 ? 152.141 189.069 198.310 1.00 14.37 44 ARG C CA 1
ATOM 5334 C C . ARG D 3 18 ? 150.906 188.233 198.623 1.00 14.37 44 ARG C C 1
ATOM 5335 O O . ARG D 3 18 ? 150.651 187.864 199.771 1.00 14.37 44 ARG C O 1
ATOM 5343 N N . LYS D 3 19 ? 150.142 187.937 197.573 1.00 16.18 45 LYS C N 1
ATOM 5344 C CA . LYS D 3 19 ? 148.981 187.064 197.659 1.00 16.18 45 LYS C CA 1
ATOM 5345 C C . LYS D 3 19 ? 149.397 185.593 197.567 1.00 16.18 45 LYS C C 1
ATOM 5346 O O . LYS D 3 19 ? 150.521 185.254 197.190 1.00 16.18 45 LYS C O 1
ATOM 5352 N N . TYR D 3 20 ? 148.456 184.713 197.907 1.00 14.94 46 TYR C N 1
ATOM 5353 C CA . TYR D 3 20 ? 148.670 183.269 197.943 1.00 14.94 46 TYR C CA 1
ATOM 5354 C C . TYR D 3 20 ? 147.678 182.609 196.992 1.00 14.94 46 TYR C C 1
ATOM 5355 O O . TYR D 3 20 ? 146.465 182.780 197.147 1.00 14.94 46 TYR C O 1
ATOM 5364 N N . LYS D 3 21 ? 148.187 181.853 196.016 1.00 14.37 47 LYS C N 1
ATOM 5365 C CA . LYS D 3 21 ? 147.353 181.221 194.998 1.00 14.37 47 LYS C CA 1
ATOM 5366 C C . LYS D 3 21 ? 147.729 179.755 194.826 1.00 14.37 47 LYS C C 1
ATOM 5367 O O . LYS D 3 21 ? 148.911 179.400 194.862 1.00 14.37 47 LYS C O 1
ATOM 5373 N N . ILE D 3 22 ? 146.717 178.907 194.621 1.00 13.25 48 ILE C N 1
ATOM 5374 C CA . ILE D 3 22 ? 146.903 177.467 194.463 1.00 13.25 48 ILE C CA 1
ATOM 5375 C C . ILE D 3 22 ? 146.064 176.984 193.281 1.00 13.25 48 ILE C C 1
ATOM 5376 O O . ILE D 3 22 ? 145.000 177.535 192.988 1.00 13.25 48 ILE C O 1
ATOM 5381 N N . LYS D 3 23 ? 146.563 175.964 192.582 1.00 13.10 49 LYS C N 1
ATOM 5382 C CA . LYS D 3 23 ? 145.859 175.421 191.425 1.00 13.10 49 LYS C CA 1
ATOM 5383 C C . LYS D 3 23 ? 144.615 174.641 191.849 1.00 13.10 49 LYS C C 1
ATOM 5384 O O . LYS D 3 23 ? 144.560 174.058 192.935 1.00 13.10 49 LYS C O 1
ATOM 5390 N N . SER D 3 24 ? 143.609 174.631 190.972 1.00 14.30 50 SER C N 1
ATOM 5391 C CA . SER D 3 24 ? 142.372 173.899 191.227 1.00 14.30 50 SER C CA 1
ATOM 5392 C C . SER D 3 24 ? 141.589 173.736 189.927 1.00 14.30 50 SER C C 1
ATOM 5393 O O . SER D 3 24 ? 141.856 174.405 188.926 1.00 14.30 50 SER C O 1
ATOM 5396 N N . ASN D 3 25 ? 140.605 172.823 189.968 1.00 14.22 51 ASN C N 1
ATOM 5397 C CA . ASN D 3 25 ? 139.586 172.602 188.940 1.00 14.22 51 ASN C CA 1
ATOM 5398 C C . ASN D 3 25 ? 140.168 172.426 187.540 1.00 14.22 51 ASN C C 1
ATOM 5399 O O . ASN D 3 25 ? 140.020 173.317 186.695 1.00 14.22 51 ASN C O 1
ATOM 5404 N N . PRO D 3 26 ? 140.815 171.302 187.247 1.00 14.94 52 PRO C N 1
ATOM 5405 C CA . PRO D 3 26 ? 141.444 171.132 185.934 1.00 14.94 52 PRO C CA 1
ATOM 5406 C C . PRO D 3 26 ? 140.484 170.638 184.860 1.00 14.94 52 PRO C C 1
ATOM 5407 O O . PRO D 3 26 ? 139.544 169.886 185.122 1.00 14.94 52 PRO C O 1
ATOM 5411 N N . LEU D 3 27 ? 140.739 171.085 183.633 1.00 15.76 53 LEU C N 1
ATOM 5412 C CA . LEU D 3 27 ? 140.132 170.514 182.440 1.00 15.76 53 LEU C CA 1
ATOM 5413 C C . LEU D 3 27 ? 141.059 169.446 181.862 1.00 15.76 53 LEU C C 1
ATOM 5414 O O . LEU D 3 27 ? 142.267 169.464 182.084 1.00 15.76 53 LEU C O 1
ATOM 5419 N N . THR D 3 28 ? 140.488 168.505 181.115 1.00 15.82 54 THR C N 1
ATOM 5420 C CA . THR D 3 28 ? 141.259 167.371 180.617 1.00 15.82 54 THR C CA 1
ATOM 5421 C C . THR D 3 28 ? 141.162 167.274 179.101 1.00 15.82 54 THR C C 1
ATOM 5422 O O . THR D 3 28 ? 140.104 167.534 178.519 1.00 15.82 54 THR C O 1
ATOM 5426 N N . LYS D 3 29 ? 142.274 166.903 178.465 1.00 15.13 55 LYS C N 1
ATOM 5427 C CA . LYS D 3 29 ? 142.268 166.682 177.021 1.00 15.13 55 LYS C CA 1
ATOM 5428 C C . LYS D 3 29 ? 143.318 165.644 176.645 1.00 15.13 55 LYS C C 1
ATOM 5429 O O . LYS D 3 29 ? 144.419 165.647 177.191 1.00 15.13 55 LYS C O 1
ATOM 5435 N N . ASP D 3 30 ? 142.982 164.774 175.694 1.00 14.37 56 ASP C N 1
ATOM 5436 C CA . ASP D 3 30 ? 143.828 163.640 175.333 1.00 14.37 56 ASP C CA 1
ATOM 5437 C C . ASP D 3 30 ? 144.584 163.905 174.034 1.00 14.37 56 ASP C C 1
ATOM 5438 O O . ASP D 3 30 ? 144.067 164.560 173.126 1.00 14.37 56 ASP C O 1
ATOM 5443 N N . ILE D 3 31 ? 145.813 163.383 173.950 1.00 14.37 57 ILE C N 1
ATOM 5444 C CA . ILE D 3 31 ? 146.663 163.541 172.774 1.00 14.37 57 ILE C CA 1
ATOM 5445 C C . ILE D 3 31 ? 147.484 162.269 172.571 1.00 14.37 57 ILE C C 1
ATOM 5446 O O . ILE D 3 31 ? 147.703 161.487 173.497 1.00 14.37 57 ILE C O 1
ATOM 5451 N N . VAL D 3 32 ? 147.930 162.060 171.333 1.00 14.37 58 VAL C N 1
ATOM 5452 C CA . VAL D 3 32 ? 148.692 160.877 170.941 1.00 14.37 58 VAL C CA 1
ATOM 5453 C C . VAL D 3 32 ? 150.114 161.301 170.597 1.00 14.37 58 VAL C C 1
ATOM 5454 O O . VAL D 3 32 ? 150.315 162.281 169.870 1.00 14.37 58 VAL C O 1
ATOM 5458 N N . ILE D 3 33 ? 151.096 160.567 171.117 1.00 14.37 59 ILE C N 1
ATOM 5459 C CA . ILE D 3 33 ? 152.503 160.788 170.791 1.00 14.37 59 ILE C CA 1
ATOM 5460 C C . ILE D 3 33 ? 153.053 159.501 170.187 1.00 14.37 59 ILE C C 1
ATOM 5461 O O . ILE D 3 33 ? 153.121 158.466 170.864 1.00 14.37 59 ILE C O 1
ATOM 5466 N N . LYS D 3 34 ? 153.436 159.567 168.912 1.00 14.37 60 LYS C N 1
ATOM 5467 C CA . LYS D 3 34 ? 154.014 158.433 168.198 1.00 14.37 60 LYS C CA 1
ATOM 5468 C C . LYS D 3 34 ? 155.533 158.531 168.273 1.00 14.37 60 LYS C C 1
ATOM 5469 O O . LYS D 3 34 ? 156.116 159.550 167.888 1.00 14.37 60 LYS C O 1
ATOM 5475 N N . MET D 3 35 ? 156.170 157.475 168.766 1.00 14.37 61 MET C N 1
ATOM 5476 C CA . MET D 3 35 ? 157.587 157.507 169.092 1.00 14.37 61 MET C CA 1
ATOM 5477 C C . MET D 3 35 ? 158.457 156.819 168.046 1.00 14.37 61 MET C C 1
ATOM 5478 O O . MET D 3 35 ? 159.614 156.500 168.331 1.00 14.37 61 MET C O 1
ATOM 5483 N N . ILE D 3 36 ? 157.930 156.583 166.848 1.00 14.37 62 ILE C N 1
ATOM 5484 C CA . ILE D 3 36 ? 158.720 156.047 165.742 1.00 14.37 62 ILE C CA 1
ATOM 5485 C C . ILE D 3 36 ? 158.360 156.810 164.469 1.00 14.37 62 ILE C C 1
ATOM 5486 O O . ILE D 3 36 ? 157.172 156.968 164.156 1.00 14.37 62 ILE C O 1
ATOM 5491 N N . PRO D 3 37 ? 159.337 157.317 163.725 1.00 14.37 63 PRO C N 1
ATOM 5492 C CA . PRO D 3 37 ? 159.026 158.101 162.525 1.00 14.37 63 PRO C CA 1
ATOM 5493 C C . PRO D 3 37 ? 158.644 157.224 161.341 1.00 14.37 63 PRO C C 1
ATOM 5494 O O . PRO D 3 37 ? 158.911 156.023 161.302 1.00 14.37 63 PRO C O 1
ATOM 5498 N N . ASN D 3 38 ? 158.009 157.864 160.360 1.00 14.37 64 ASN C N 1
ATOM 5499 C CA . ASN D 3 38 ? 157.587 157.210 159.125 1.00 14.37 64 ASN C CA 1
ATOM 5500 C C . ASN D 3 38 ? 158.700 157.367 158.091 1.00 14.37 64 ASN C C 1
ATOM 5501 O O . ASN D 3 38 ? 159.000 158.483 157.658 1.00 14.37 64 ASN C O 1
ATOM 5506 N N . VAL D 3 39 ? 159.302 156.253 157.685 1.00 14.37 65 VAL C N 1
ATOM 5507 C CA . VAL D 3 39 ? 160.441 156.275 156.776 1.00 14.37 65 VAL C CA 1
ATOM 5508 C C . VAL D 3 39 ? 160.064 155.757 155.388 1.00 14.37 65 VAL C C 1
ATOM 5509 O O . VAL D 3 39 ? 160.932 155.325 154.635 1.00 14.37 65 VAL C O 1
ATOM 5513 N N . SER D 3 40 ? 158.779 155.813 155.029 1.00 15.13 66 SER C N 1
ATOM 5514 C CA . SER D 3 40 ? 158.328 155.228 153.770 1.00 15.13 66 SER C CA 1
ATOM 5515 C C . SER D 3 40 ? 158.878 155.950 152.543 1.00 15.13 66 SER C C 1
ATOM 5516 O O . SER D 3 40 ? 158.915 155.356 151.462 1.00 15.13 66 SER C O 1
ATOM 5519 N N . ASN D 3 41 ? 159.310 157.202 152.676 1.00 20.98 67 ASN C N 1
ATOM 5520 C CA . ASN D 3 41 ? 159.874 157.936 151.550 1.00 20.98 67 ASN C CA 1
ATOM 5521 C C . ASN D 3 41 ? 161.384 157.771 151.413 1.00 20.98 67 ASN C C 1
ATOM 5522 O O . ASN D 3 41 ? 161.975 158.367 150.508 1.00 20.98 67 ASN C O 1
ATOM 5527 N N . MET D 3 42 ? 162.024 156.990 152.287 1.00 14.37 68 MET C N 1
ATOM 5528 C CA . MET D 3 42 ? 163.445 156.684 152.161 1.00 14.37 68 MET C CA 1
ATOM 5529 C C . MET D 3 42 ? 163.697 155.196 152.386 1.00 14.37 68 MET C C 1
ATOM 5530 O O . MET D 3 42 ? 164.778 154.801 152.842 1.00 14.37 68 MET C O 1
ATOM 5535 N N . SER D 3 43 ? 162.717 154.362 152.027 1.00 14.37 69 SER C N 1
ATOM 5536 C CA . SER D 3 43 ? 162.711 152.962 152.440 1.00 14.37 69 SER C CA 1
ATOM 5537 C C . SER D 3 43 ? 163.895 152.184 151.882 1.00 14.37 69 SER C C 1
ATOM 5538 O O . SER D 3 43 ? 164.280 151.159 152.454 1.00 14.37 69 SER C O 1
ATOM 5541 N N . GLN D 3 44 ? 164.482 152.637 150.774 1.00 14.37 70 GLN C N 1
ATOM 5542 C CA . GLN D 3 44 ? 165.608 151.904 150.211 1.00 14.37 70 GLN C CA 1
ATOM 5543 C C . GLN D 3 44 ? 166.901 152.091 151.000 1.00 14.37 70 GLN C C 1
ATOM 5544 O O . GLN D 3 44 ? 167.850 151.334 150.773 1.00 14.37 70 GLN C O 1
ATOM 5550 N N . CYS D 3 45 ? 166.966 153.056 151.922 1.00 15.28 71 CYS C N 1
ATOM 5551 C CA . CYS D 3 45 ? 168.188 153.318 152.677 1.00 15.28 71 CYS C CA 1
ATOM 5552 C C . CYS D 3 45 ? 168.007 153.115 154.181 1.00 15.28 71 CYS C C 1
ATOM 5553 O O . CYS D 3 45 ? 168.585 153.852 154.982 1.00 15.28 71 CYS C O 1
ATOM 5556 N N . THR D 3 46 ? 167.227 152.111 154.583 1.00 13.54 72 THR C N 1
ATOM 5557 C CA . THR D 3 46 ? 166.964 151.878 155.998 1.00 13.54 72 THR C CA 1
ATOM 5558 C C . THR D 3 46 ? 167.773 150.734 156.598 1.00 13.54 72 THR C C 1
ATOM 5559 O O . THR D 3 46 ? 167.980 150.724 157.815 1.00 13.54 72 THR C O 1
ATOM 5563 N N . GLY D 3 47 ? 168.234 149.782 155.789 1.00 13.97 73 GLY C N 1
ATOM 5564 C CA . GLY D 3 47 ? 169.016 148.677 156.327 1.00 13.97 73 GLY C CA 1
ATOM 5565 C C . GLY D 3 47 ? 168.227 147.887 157.356 1.00 13.97 73 GLY C C 1
ATOM 5566 O O . GLY D 3 47 ? 167.103 147.443 157.105 1.00 13.97 73 GLY C O 1
ATOM 5567 N N . SER D 3 48 ? 168.820 147.705 158.536 1.00 12.50 74 SER C N 1
ATOM 5568 C CA . SER D 3 48 ? 168.152 147.066 159.665 1.00 12.50 74 SER C CA 1
ATOM 5569 C C . SER D 3 48 ? 168.040 148.018 160.854 1.00 12.50 74 SER C C 1
ATOM 5570 O O . SER D 3 48 ? 167.977 147.585 162.004 1.00 12.50 74 SER C O 1
ATOM 5573 N N . VAL D 3 49 ? 168.016 149.322 160.579 1.00 14.37 75 VAL C N 1
ATOM 5574 C CA . VAL D 3 49 ? 167.992 150.322 161.643 1.00 14.37 75 VAL C CA 1
ATOM 5575 C C . VAL D 3 49 ? 166.701 150.224 162.449 1.00 14.37 75 VAL C C 1
ATOM 5576 O O . VAL D 3 49 ? 166.718 150.225 163.688 1.00 14.37 75 VAL C O 1
ATOM 5580 N N . MET D 3 50 ? 165.563 150.130 161.757 1.00 12.23 76 MET C N 1
ATOM 5581 C CA . MET D 3 50 ? 164.279 150.162 162.448 1.00 12.23 76 MET C CA 1
ATOM 5582 C C . MET D 3 50 ? 164.075 148.935 163.329 1.00 12.23 76 MET C C 1
ATOM 5583 O O . MET D 3 50 ? 163.460 149.044 164.390 1.00 12.23 76 MET C O 1
ATOM 5588 N N . GLU D 3 51 ? 164.587 147.771 162.921 1.00 14.74 77 GLU C N 1
ATOM 5589 C CA . GLU D 3 51 ? 164.442 146.569 163.741 1.00 14.74 77 GLU C CA 1
ATOM 5590 C C . GLU D 3 51 ? 165.159 146.720 165.082 1.00 14.74 77 GLU C C 1
ATOM 5591 O O . GLU D 3 51 ? 164.583 146.451 166.146 1.00 14.74 77 GLU C O 1
ATOM 5597 N N . ASN D 3 52 ? 166.420 147.161 165.047 1.00 13.92 78 ASN C N 1
ATOM 5598 C CA . ASN D 3 52 ? 167.169 147.375 166.282 1.00 13.92 78 ASN C CA 1
ATOM 5599 C C . ASN D 3 52 ? 166.514 148.451 167.144 1.00 13.92 78 ASN C C 1
ATOM 5600 O O . ASN D 3 52 ? 166.404 148.299 168.374 1.00 13.92 78 ASN C O 1
ATOM 5605 N N . TYR D 3 53 ? 166.068 149.544 166.513 1.00 14.37 79 TYR C N 1
ATOM 5606 C CA . TYR D 3 53 ? 165.400 150.602 167.263 1.00 14.37 79 TYR C CA 1
ATOM 5607 C C . TYR D 3 53 ? 164.141 150.082 167.947 1.00 14.37 79 TYR C C 1
ATOM 5608 O O . TYR D 3 53 ? 163.887 150.396 169.115 1.00 14.37 79 TYR C O 1
ATOM 5617 N N . LYS D 3 54 ? 163.344 149.284 167.232 1.00 14.37 80 LYS C N 1
ATOM 5618 C CA . LYS D 3 54 ? 162.122 148.733 167.806 1.00 14.37 80 LYS C CA 1
ATOM 5619 C C . LYS D 3 54 ? 162.427 147.810 168.975 1.00 14.37 80 LYS C C 1
ATOM 5620 O O . LYS D 3 54 ? 161.716 147.828 169.983 1.00 14.37 80 LYS C O 1
ATOM 5626 N N . THR D 3 55 ? 163.470 146.984 168.858 1.00 14.37 81 THR C N 1
ATOM 5627 C CA . THR D 3 55 ? 163.829 146.109 169.973 1.00 14.37 81 THR C CA 1
ATOM 5628 C C . THR D 3 55 ? 164.162 146.923 171.222 1.00 14.37 81 THR C C 1
ATOM 5629 O O . THR D 3 55 ? 163.632 146.660 172.315 1.00 14.37 81 THR C O 1
ATOM 5633 N N . ARG D 3 56 ? 165.006 147.949 171.068 1.00 13.22 82 ARG C N 1
ATOM 5634 C CA . ARG D 3 56 ? 165.370 148.779 172.217 1.00 13.22 82 ARG C CA 1
ATOM 5635 C C . ARG D 3 56 ? 164.147 149.491 172.803 1.00 13.22 82 ARG C C 1
ATOM 5636 O O . ARG D 3 56 ? 163.941 149.510 174.028 1.00 13.22 82 ARG C O 1
ATOM 5644 N N . LEU D 3 57 ? 163.312 150.070 171.936 1.00 14.37 83 LEU C N 1
ATOM 5645 C CA . LEU D 3 57 ? 162.148 150.820 172.402 1.00 14.37 83 LEU C CA 1
ATOM 5646 C C . LEU D 3 57 ? 161.135 149.913 173.094 1.00 14.37 83 LEU C C 1
ATOM 5647 O O . LEU D 3 57 ? 160.508 150.316 174.078 1.00 14.37 83 LEU C O 1
ATOM 5652 N N . ASN D 3 58 ? 160.940 148.697 172.580 1.00 12.08 84 ASN C N 1
ATOM 5653 C CA . ASN D 3 58 ? 160.056 147.740 173.236 1.00 12.08 84 ASN C CA 1
ATOM 5654 C C . ASN D 3 58 ? 160.574 147.387 174.621 1.00 12.08 84 ASN C C 1
ATOM 5655 O O . ASN D 3 58 ? 159.793 147.283 175.579 1.00 12.08 84 ASN C O 1
ATOM 5660 N N . GLY D 3 59 ? 161.892 147.202 174.746 1.00 13.59 85 GLY C N 1
ATOM 5661 C CA . GLY D 3 59 ? 162.465 146.986 176.064 1.00 13.59 85 GLY C CA 1
ATOM 5662 C C . GLY D 3 59 ? 162.183 148.137 177.012 1.00 13.59 85 GLY C C 1
ATOM 5663 O O . GLY D 3 59 ? 161.959 147.932 178.207 1.00 13.59 85 GLY C O 1
ATOM 5664 N N . ILE D 3 60 ? 162.196 149.365 176.493 1.00 12.38 86 ILE C N 1
ATOM 5665 C CA . ILE D 3 60 ? 161.903 150.520 177.341 1.00 12.38 86 ILE C CA 1
ATOM 5666 C C . ILE D 3 60 ? 160.421 150.566 177.726 1.00 12.38 86 ILE C C 1
ATOM 5667 O O . ILE D 3 60 ? 160.075 150.882 178.871 1.00 12.38 86 ILE C O 1
ATOM 5672 N N . LEU D 3 61 ? 159.527 150.257 176.787 1.00 12.43 87 LEU C N 1
ATOM 5673 C CA . LEU D 3 61 ? 158.098 150.497 176.983 1.00 12.43 87 LEU C CA 1
ATOM 5674 C C . LEU D 3 61 ? 157.363 149.373 177.712 1.00 12.43 87 LEU C C 1
ATOM 5675 O O . LEU D 3 61 ? 156.296 149.632 178.281 1.00 12.43 87 LEU C O 1
ATOM 5680 N N . THR D 3 62 ? 157.885 148.144 177.708 1.00 11.32 88 THR C N 1
ATOM 5681 C CA . THR D 3 62 ? 157.162 147.037 178.340 1.00 11.32 88 THR C CA 1
ATOM 5682 C C . THR D 3 62 ? 156.838 147.262 179.820 1.00 11.32 88 THR C C 1
ATOM 5683 O O . THR D 3 62 ? 155.681 147.021 180.216 1.00 11.32 88 THR C O 1
ATOM 5687 N N . PRO D 3 63 ? 157.772 147.695 180.682 1.00 12.85 89 PRO C N 1
ATOM 5688 C CA . PRO D 3 63 ? 157.422 147.850 182.109 1.00 12.85 89 PRO C CA 1
ATOM 5689 C C . PRO D 3 63 ? 156.309 148.852 182.377 1.00 12.85 89 PRO C C 1
ATOM 5690 O O . PRO D 3 63 ? 155.541 148.669 183.330 1.00 12.85 89 PRO C O 1
ATOM 5694 N N . ILE D 3 64 ? 156.206 149.915 181.576 1.00 14.37 90 ILE C N 1
ATOM 5695 C CA . ILE D 3 64 ? 155.149 150.904 181.783 1.00 14.37 90 ILE C CA 1
ATOM 5696 C C . ILE D 3 64 ? 153.780 150.268 181.570 1.00 14.37 90 ILE C C 1
ATOM 5697 O O . ILE D 3 64 ? 152.857 150.440 182.381 1.00 14.37 90 ILE C O 1
ATOM 5702 N N . LYS D 3 65 ? 153.631 149.519 180.475 1.00 14.37 91 LYS C N 1
ATOM 5703 C CA . LYS D 3 65 ? 152.378 148.816 180.228 1.00 14.37 91 LYS C CA 1
ATOM 5704 C C . LYS D 3 65 ? 152.100 147.806 181.330 1.00 14.37 91 LYS C C 1
ATOM 5705 O O . LYS D 3 65 ? 150.957 147.668 181.780 1.00 14.37 91 LYS C O 1
ATOM 5711 N N . GLY D 3 66 ? 153.137 147.095 181.783 1.00 14.16 92 GLY C N 1
ATOM 5712 C CA . GLY D 3 66 ? 152.951 146.168 182.889 1.00 14.16 92 GLY C CA 1
ATOM 5713 C C . GLY D 3 66 ? 152.410 146.844 184.136 1.00 14.16 92 GLY C C 1
ATOM 5714 O O . GLY D 3 66 ? 151.517 146.317 184.802 1.00 14.16 92 GLY C O 1
ATOM 5715 N N . ALA D 3 67 ? 152.935 148.027 184.460 1.00 14.37 93 ALA C N 1
ATOM 5716 C CA . ALA D 3 67 ? 152.472 148.742 185.646 1.00 14.37 93 ALA C CA 1
ATOM 5717 C C . ALA D 3 67 ? 151.044 149.254 185.476 1.00 14.37 93 ALA C C 1
ATOM 5718 O O . ALA D 3 67 ? 150.274 149.284 186.442 1.00 14.37 93 ALA C O 1
ATOM 5720 N N . LEU D 3 68 ? 150.674 149.674 184.262 1.00 14.37 94 LEU C N 1
ATOM 5721 C CA . LEU D 3 68 ? 149.296 150.119 184.043 1.00 14.37 94 LEU C CA 1
ATOM 5722 C C . LEU D 3 68 ? 148.310 148.956 184.137 1.00 14.37 94 LEU C C 1
ATOM 5723 O O . LEU D 3 68 ? 147.177 149.127 184.612 1.00 14.37 94 LEU C O 1
ATOM 5728 N N . GLU D 3 69 ? 148.722 147.767 183.682 1.00 16.80 95 GLU C N 1
ATOM 5729 C CA . GLU D 3 69 ? 147.811 146.624 183.677 1.00 16.80 95 GLU C CA 1
ATOM 5730 C C . GLU D 3 69 ? 147.349 146.254 185.080 1.00 16.80 95 GLU C C 1
ATOM 5731 O O . GLU D 3 69 ? 146.242 145.734 185.244 1.00 16.80 95 GLU C O 1
ATOM 5737 N N . ILE D 3 70 ? 148.170 146.521 186.100 1.00 15.70 96 ILE C N 1
ATOM 5738 C CA . ILE D 3 70 ? 147.810 146.164 187.471 1.00 15.70 96 ILE C CA 1
ATOM 5739 C C . ILE D 3 70 ? 146.501 146.833 187.874 1.00 15.70 96 ILE C C 1
ATOM 5740 O O . ILE D 3 70 ? 145.624 146.203 188.476 1.00 15.70 96 ILE C O 1
ATOM 5745 N N . TYR D 3 71 ? 146.342 148.114 187.543 1.00 14.47 97 TYR C N 1
ATOM 5746 C CA . TYR D 3 71 ? 145.085 148.791 187.833 1.00 14.47 97 TYR C CA 1
ATOM 5747 C C . TYR D 3 71 ? 144.025 148.529 186.770 1.00 14.47 97 TYR C C 1
ATOM 5748 O O . TYR D 3 71 ? 142.836 148.477 187.099 1.00 14.47 97 TYR C O 1
ATOM 5757 N N . LYS D 3 72 ? 144.422 148.360 185.504 1.00 16.06 98 LYS C N 1
ATOM 5758 C CA . LYS D 3 72 ? 143.421 148.155 184.456 1.00 16.06 98 LYS C CA 1
ATOM 5759 C C . LYS D 3 72 ? 142.672 146.836 184.631 1.00 16.06 98 LYS C C 1
ATOM 5760 O O . LYS D 3 72 ? 141.455 146.779 184.423 1.00 16.06 98 LYS C O 1
ATOM 5766 N N . ASN D 3 73 ? 143.371 145.765 185.005 1.00 23.17 99 ASN C N 1
ATOM 5767 C CA . ASN D 3 73 ? 142.743 144.457 185.133 1.00 23.17 99 ASN C CA 1
ATOM 5768 C C . ASN D 3 73 ? 141.929 144.294 186.411 1.00 23.17 99 ASN C C 1
ATOM 5769 O O . ASN D 3 73 ? 141.159 143.334 186.510 1.00 23.17 99 ASN C O 1
ATOM 5774 N N . ASN D 3 74 ? 142.069 145.196 187.384 1.00 19.46 100 ASN C N 1
ATOM 5775 C CA . ASN D 3 74 ? 141.461 145.028 188.699 1.00 19.46 100 ASN C CA 1
ATOM 5776 C C . ASN D 3 74 ? 140.500 146.163 189.046 1.00 19.46 100 ASN C C 1
ATOM 5777 O O . ASN D 3 74 ? 140.355 146.522 190.216 1.00 19.46 100 ASN C O 1
ATOM 5782 N N . THR D 3 75 ? 139.834 146.736 188.046 1.00 23.64 101 THR C N 1
ATOM 5783 C CA . THR D 3 75 ? 138.877 147.813 188.268 1.00 23.64 101 THR C CA 1
ATOM 5784 C C . THR D 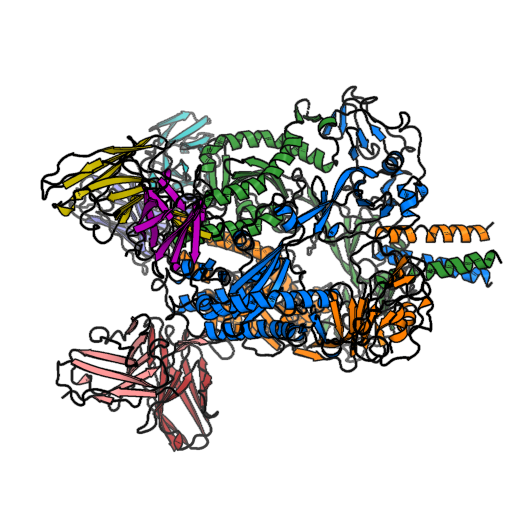3 75 ? 137.645 147.565 187.408 1.00 23.64 101 THR C C 1
ATOM 5785 O O . THR D 3 75 ? 137.773 147.277 186.215 1.00 23.64 101 THR C O 1
ATOM 5789 N N . HIS D 3 76 ? 136.459 147.673 188.008 1.00 29.77 102 HIS C N 1
ATOM 5790 C CA . HIS D 3 76 ? 135.216 147.371 187.305 1.00 29.77 102 HIS C CA 1
ATOM 5791 C C . HIS D 3 76 ? 134.119 148.323 187.763 1.00 29.77 102 HIS C C 1
ATOM 5792 O O . HIS D 3 76 ? 134.196 148.920 188.839 1.00 29.77 102 HIS C O 1
ATOM 5799 N N . ASP D 3 77 ? 133.088 148.450 186.930 1.00 39.63 103 ASP C N 1
ATOM 5800 C CA . ASP D 3 77 ? 131.936 149.274 187.271 1.00 39.63 103 ASP C CA 1
ATOM 5801 C C . ASP D 3 77 ? 131.125 148.641 188.397 1.00 39.63 103 ASP C C 1
ATOM 5802 O O . ASP D 3 77 ? 131.091 147.419 188.561 1.00 39.63 103 ASP C O 1
ATOM 5807 N N . LEU D 3 78 ? 130.465 149.493 189.175 1.00 41.52 104 LEU C N 1
ATOM 5808 C CA . LEU D 3 78 ? 129.636 149.033 190.283 1.00 41.52 104 LEU C CA 1
ATOM 5809 C C . LEU D 3 78 ? 128.181 148.878 189.852 1.00 41.52 104 LEU C C 1
ATOM 5810 O O . LEU D 3 78 ? 127.708 147.766 189.621 1.00 41.52 104 LEU C O 1
ATOM 5815 N N . GLY D 3 86 ? 131.257 155.638 190.921 1.00 34.62 112 GLY C N 1
ATOM 5816 C CA . GLY D 3 86 ? 130.567 154.376 190.732 1.00 34.62 112 GLY C CA 1
ATOM 5817 C C . GLY D 3 86 ? 131.467 153.273 190.211 1.00 34.62 112 GLY C C 1
ATOM 5818 O O . GLY D 3 86 ? 131.035 152.418 189.440 1.00 34.62 112 GLY C O 1
ATOM 5819 N N . VAL D 3 87 ? 132.726 153.291 190.638 1.00 28.32 113 VAL C N 1
ATOM 5820 C CA . VAL D 3 87 ? 133.714 152.305 190.220 1.00 28.32 113 VAL C CA 1
ATOM 5821 C C . VAL D 3 87 ? 134.369 151.715 191.463 1.00 28.32 113 VAL C C 1
ATOM 5822 O O . VAL D 3 87 ? 134.575 152.416 192.460 1.00 28.32 113 VAL C O 1
ATOM 5826 N N . ILE D 3 88 ? 134.671 150.418 191.414 1.00 24.12 114 ILE C N 1
ATOM 5827 C CA . ILE D 3 88 ? 135.193 149.683 192.559 1.00 24.12 114 ILE C CA 1
ATOM 5828 C C . ILE D 3 88 ? 136.522 149.040 192.184 1.00 24.12 114 ILE C C 1
ATOM 5829 O O . ILE D 3 88 ? 136.683 148.516 191.076 1.00 24.12 114 ILE C O 1
ATOM 5834 N N . MET D 3 89 ? 137.477 149.095 193.107 1.00 18.94 115 MET C N 1
ATOM 5835 C CA . MET D 3 89 ? 138.781 148.469 192.952 1.00 18.94 115 MET C CA 1
ATOM 5836 C C . MET D 3 89 ? 138.897 147.260 193.870 1.00 18.94 115 MET C C 1
ATOM 5837 O O . MET D 3 89 ? 138.356 147.247 194.978 1.00 18.94 115 MET C O 1
ATOM 5842 N N . ALA D 3 90 ? 139.611 146.241 193.397 1.00 15.57 116 ALA C N 1
ATOM 5843 C CA . ALA D 3 90 ? 139.845 145.023 194.171 1.00 15.57 116 ALA C CA 1
ATOM 5844 C C . ALA D 3 90 ? 141.084 145.232 195.034 1.00 15.57 116 ALA C C 1
ATOM 5845 O O . ALA D 3 90 ? 142.215 145.104 194.560 1.00 15.57 116 ALA C O 1
ATOM 5847 N N . GLY D 3 91 ? 140.868 145.552 196.312 1.00 13.09 117 GLY C N 1
ATOM 5848 C CA . GLY D 3 91 ? 141.982 145.843 197.200 1.00 13.09 117 GLY C CA 1
ATOM 5849 C C . GLY D 3 91 ? 142.910 144.665 197.424 1.00 13.09 117 GLY C C 1
ATOM 5850 O O . GLY D 3 91 ? 144.120 144.847 197.577 1.00 13.09 117 GLY C O 1
ATOM 5851 N N . VAL D 3 92 ? 142.362 143.449 197.457 1.00 12.67 118 VAL C N 1
ATOM 5852 C CA . VAL D 3 92 ? 143.191 142.263 197.661 1.00 12.67 118 VAL C CA 1
ATOM 5853 C C . VAL D 3 92 ? 144.182 142.096 196.515 1.00 12.67 118 VAL C C 1
ATOM 5854 O O . VAL D 3 92 ? 145.368 141.822 196.735 1.00 12.67 118 VAL C O 1
ATOM 5858 N N . ALA D 3 93 ? 143.716 142.263 195.275 1.00 12.66 119 ALA C N 1
ATOM 5859 C CA . ALA D 3 93 ? 144.600 142.111 194.123 1.00 12.66 119 ALA C CA 1
ATOM 5860 C C . ALA D 3 93 ? 145.656 143.210 194.075 1.00 12.66 119 ALA C C 1
ATOM 5861 O O . ALA D 3 93 ? 146.816 142.944 193.740 1.00 12.66 119 ALA C O 1
ATOM 5863 N N . ILE D 3 94 ? 145.275 144.450 194.391 1.00 12.37 120 ILE C N 1
ATOM 5864 C CA . ILE D 3 94 ? 146.238 145.550 194.384 1.00 12.37 120 ILE C CA 1
ATOM 5865 C C . ILE D 3 94 ? 147.296 145.339 195.462 1.00 12.37 120 ILE C C 1
ATOM 5866 O O . ILE D 3 94 ? 148.498 145.480 195.212 1.00 12.37 120 ILE C O 1
ATOM 5871 N N . GLY D 3 95 ? 146.866 145.002 196.675 1.00 12.20 121 GLY C N 1
ATOM 5872 C CA . GLY D 3 95 ? 147.785 144.672 197.747 1.00 12.20 121 GLY C CA 1
ATOM 5873 C C . GLY D 3 95 ? 148.278 145.850 198.564 1.00 12.20 121 GLY C C 1
ATOM 5874 O O . GLY D 3 95 ? 147.853 146.034 199.708 1.00 12.20 121 GLY C O 1
ATOM 5875 N N . ILE D 3 96 ? 149.181 146.648 197.996 1.00 11.58 122 ILE C N 1
ATOM 5876 C CA . ILE D 3 96 ? 149.810 147.767 198.692 1.00 11.58 122 ILE C CA 1
ATOM 5877 C C . ILE D 3 96 ? 149.759 148.990 197.788 1.00 11.58 122 ILE C C 1
ATOM 5878 O O . ILE D 3 96 ? 150.171 148.919 196.625 1.00 11.58 122 ILE C O 1
ATOM 5883 N N . ALA D 3 97 ? 149.274 150.111 198.322 1.00 14.37 123 ALA C N 1
ATOM 5884 C CA . ALA D 3 97 ? 149.152 151.329 197.529 1.00 14.37 123 ALA C CA 1
ATOM 5885 C C . ALA D 3 97 ? 148.928 152.527 198.442 1.00 14.37 123 ALA C C 1
ATOM 5886 O O . ALA D 3 97 ? 148.293 152.413 199.493 1.00 14.37 123 ALA C O 1
ATOM 5888 N N . THR D 3 98 ? 149.455 153.676 198.022 1.00 12.26 124 THR C N 1
ATOM 5889 C CA . THR D 3 98 ? 149.142 154.945 198.660 1.00 12.26 124 THR C CA 1
ATOM 5890 C C . THR D 3 98 ? 147.794 155.468 198.164 1.00 12.26 124 THR C C 1
ATOM 5891 O O . THR D 3 98 ? 147.247 155.003 197.161 1.00 12.26 124 THR C O 1
ATOM 5895 N N . ALA D 3 99 ? 147.258 156.457 198.884 1.00 14.37 125 ALA C N 1
ATOM 5896 C CA . ALA D 3 99 ? 145.981 157.052 198.497 1.00 14.37 125 ALA C CA 1
ATOM 5897 C C . ALA D 3 99 ? 146.070 157.732 197.134 1.00 14.37 125 ALA C C 1
ATOM 5898 O O . ALA D 3 99 ? 145.149 157.622 196.311 1.00 14.37 125 ALA C O 1
ATOM 5900 N N . ALA D 3 100 ? 147.173 158.441 196.880 1.00 13.33 126 ALA C N 1
ATOM 5901 C CA . ALA D 3 100 ? 147.342 159.133 195.606 1.00 13.33 126 ALA C CA 1
ATOM 5902 C C . ALA D 3 100 ? 147.334 158.153 194.440 1.00 13.33 126 ALA C C 1
ATOM 5903 O O . ALA D 3 100 ? 146.751 158.433 193.386 1.00 13.33 126 ALA C O 1
ATOM 5905 N N . GLN D 3 101 ? 147.979 156.997 194.612 1.00 13.29 127 GLN C N 1
ATOM 5906 C CA . GLN D 3 101 ? 147.997 155.991 193.555 1.00 13.29 127 GLN C CA 1
ATOM 5907 C C . GLN D 3 101 ? 146.593 155.470 193.258 1.00 13.29 127 GLN C C 1
ATOM 5908 O O . GLN D 3 101 ? 146.224 155.291 192.092 1.00 13.29 127 GLN C O 1
ATOM 5914 N N . ILE D 3 102 ? 145.792 155.238 194.300 1.00 14.37 128 ILE C N 1
ATOM 5915 C CA . ILE D 3 102 ? 144.425 154.755 194.108 1.00 14.37 128 ILE C CA 1
ATOM 5916 C C . ILE D 3 102 ? 143.576 155.799 193.385 1.00 14.37 128 ILE C C 1
ATOM 5917 O O . ILE D 3 102 ? 142.800 155.473 192.472 1.00 14.37 128 ILE C O 1
ATOM 5922 N N . THR D 3 103 ? 143.711 157.070 193.775 1.00 12.65 129 THR C N 1
ATOM 5923 C CA . THR D 3 103 ? 142.982 158.137 193.091 1.00 12.65 129 THR C CA 1
ATOM 5924 C C . THR D 3 103 ? 143.383 158.232 191.619 1.00 12.65 129 THR C C 1
ATOM 5925 O O . THR D 3 103 ? 142.524 158.377 190.734 1.00 12.65 129 THR C O 1
ATOM 5929 N N . ALA D 3 104 ? 144.684 158.137 191.337 1.00 14.37 130 ALA C N 1
ATOM 5930 C CA . ALA D 3 104 ? 145.140 158.143 189.951 1.00 14.37 130 ALA C CA 1
ATOM 5931 C C . ALA D 3 104 ? 144.610 156.940 189.176 1.00 14.37 130 ALA C C 1
ATOM 5932 O O . ALA D 3 104 ? 144.328 157.049 187.978 1.00 14.37 130 ALA C O 1
ATOM 5934 N N . GLY D 3 105 ? 144.470 155.789 189.836 1.00 14.37 131 GLY C N 1
ATOM 5935 C CA . GLY D 3 105 ? 143.871 154.640 189.174 1.00 14.37 131 GLY C CA 1
ATOM 5936 C C . GLY D 3 105 ? 142.419 154.877 188.803 1.00 14.37 131 GLY C C 1
ATOM 5937 O O . GLY D 3 105 ? 141.963 154.469 187.728 1.00 14.37 131 GLY C O 1
ATOM 5938 N N . VAL D 3 106 ? 141.673 155.540 189.690 1.00 14.37 132 VAL C N 1
ATOM 5939 C CA . VAL D 3 106 ? 140.298 155.926 189.364 1.00 14.37 132 VAL C CA 1
ATOM 5940 C C . VAL D 3 106 ? 140.280 156.825 188.128 1.00 14.37 132 VAL C C 1
ATOM 5941 O O . VAL D 3 106 ? 139.460 156.649 187.213 1.00 14.37 132 VAL C O 1
ATOM 5945 N N . ALA D 3 107 ? 141.195 157.797 188.082 1.00 14.37 133 ALA C N 1
ATOM 5946 C CA . ALA D 3 107 ? 141.274 158.681 186.918 1.00 14.37 133 ALA C CA 1
ATOM 5947 C C . ALA D 3 107 ? 141.589 157.902 185.640 1.00 14.37 133 ALA C C 1
ATOM 5948 O O . ALA D 3 107 ? 141.029 158.183 184.570 1.00 14.37 133 ALA C O 1
ATOM 5950 N N . LEU D 3 108 ? 142.493 156.924 185.734 1.00 14.72 134 LEU C N 1
ATOM 5951 C CA . LEU D 3 108 ? 142.841 156.097 184.580 1.00 14.72 134 LEU C CA 1
ATOM 5952 C C . LEU D 3 108 ? 141.625 155.333 184.061 1.00 14.72 134 LEU C C 1
ATOM 5953 O O . LEU D 3 108 ? 141.367 155.279 182.844 1.00 14.72 134 LEU C O 1
ATOM 5958 N N . TYR D 3 109 ? 140.860 154.737 184.980 1.00 22.03 135 TYR C N 1
ATOM 5959 C CA . TYR D 3 109 ? 139.652 154.028 184.573 1.00 22.03 135 TYR C CA 1
ATOM 5960 C C . TYR D 3 109 ? 138.671 154.971 183.891 1.00 22.03 135 TYR C C 1
ATOM 5961 O O . TYR D 3 109 ? 137.999 154.588 182.928 1.00 22.03 135 TYR C O 1
ATOM 5970 N N . GLU D 3 110 ? 138.570 156.209 184.380 1.00 19.71 136 GLU C N 1
ATOM 5971 C CA . GLU D 3 110 ? 137.700 157.177 183.716 1.00 19.71 136 GLU C CA 1
ATOM 5972 C C . GLU D 3 110 ? 138.177 157.479 182.296 1.00 19.71 136 GLU C C 1
ATOM 5973 O O . GLU D 3 110 ? 137.362 157.624 181.379 1.00 19.71 136 GLU C O 1
ATOM 5979 N N . ALA D 3 111 ? 139.493 157.576 182.092 1.00 19.62 137 ALA C N 1
ATOM 5980 C CA . ALA D 3 111 ? 140.012 157.923 180.767 1.00 19.62 137 ALA C CA 1
ATOM 5981 C C . ALA D 3 111 ? 139.913 156.779 179.754 1.00 19.62 137 ALA C C 1
ATOM 5982 O O . ALA D 3 111 ? 139.991 157.030 178.538 1.00 19.62 137 ALA C O 1
ATOM 5984 N N . MET D 3 112 ? 139.762 155.536 180.225 1.00 21.86 138 MET C N 1
ATOM 5985 C CA . MET D 3 112 ? 139.795 154.390 179.309 1.00 21.86 138 MET C CA 1
ATOM 5986 C C . MET D 3 112 ? 138.767 154.474 178.172 1.00 21.86 138 MET C C 1
ATOM 5987 O O . MET D 3 112 ? 139.013 153.938 177.084 1.00 21.86 138 MET C O 1
ATOM 5992 N N . LYS D 3 113 ? 137.615 155.116 178.389 1.00 20.18 139 LYS C N 1
ATOM 5993 C CA . LYS D 3 113 ? 136.587 155.148 177.345 1.00 20.18 139 LYS C CA 1
ATOM 5994 C C . LYS D 3 113 ? 137.045 155.958 176.131 1.00 20.18 139 LYS C C 1
ATOM 5995 O O . LYS D 3 113 ? 136.978 155.489 174.981 1.00 20.18 139 LYS C O 1
ATOM 6001 N N . ASN D 3 114 ? 137.526 157.180 176.370 1.00 18.73 140 ASN C N 1
ATOM 6002 C CA . ASN D 3 114 ? 138.087 157.962 175.278 1.00 18.73 140 ASN C CA 1
ATOM 6003 C C . ASN D 3 114 ? 139.332 157.295 174.713 1.00 18.73 140 ASN C C 1
ATOM 6004 O O . ASN D 3 114 ? 139.632 157.457 173.524 1.00 18.73 140 ASN C O 1
ATOM 6009 N N . ALA D 3 115 ? 140.059 156.532 175.538 1.00 19.02 141 ALA C N 1
ATOM 6010 C CA . ALA D 3 115 ? 141.181 155.764 175.003 1.00 19.02 141 ALA C CA 1
ATOM 6011 C C . ALA D 3 115 ? 140.716 154.756 173.953 1.00 19.02 141 ALA C C 1
ATOM 6012 O O . ALA D 3 115 ? 141.349 154.610 172.901 1.00 19.02 141 ALA C O 1
ATOM 6014 N N . ASP D 3 116 ? 139.618 154.047 174.225 1.00 19.65 142 ASP C N 1
ATOM 6015 C CA . ASP D 3 116 ? 139.080 153.102 173.245 1.00 19.65 142 ASP C CA 1
ATOM 6016 C C . ASP D 3 116 ? 138.655 153.823 171.968 1.00 19.65 142 ASP C C 1
ATOM 6017 O O . ASP D 3 116 ? 138.945 153.372 170.844 1.00 19.65 142 ASP C O 1
ATOM 6022 N N . ASN D 3 117 ? 137.974 154.962 172.127 1.00 18.49 143 ASN C N 1
ATOM 6023 C CA . ASN D 3 117 ? 137.568 155.735 170.955 1.00 18.49 143 ASN C CA 1
ATOM 6024 C C . ASN D 3 117 ? 138.773 156.138 170.108 1.00 18.49 143 ASN C C 1
ATOM 6025 O O . ASN D 3 117 ? 138.732 156.043 168.876 1.00 18.49 143 ASN C O 1
ATOM 6030 N N . ILE D 3 118 ? 139.856 156.583 170.749 1.00 14.37 144 ILE C N 1
ATOM 6031 C CA . ILE D 3 118 ? 141.057 156.965 170.006 1.00 14.37 144 ILE C CA 1
ATOM 6032 C C . ILE D 3 118 ? 141.673 155.750 169.321 1.00 14.37 144 ILE C C 1
ATOM 6033 O O . ILE D 3 118 ? 142.074 155.811 168.153 1.00 14.37 144 ILE C O 1
ATOM 6038 N N . ASN D 3 119 ? 141.754 154.625 170.035 1.00 14.27 145 ASN C N 1
ATOM 6039 C CA . ASN D 3 119 ? 142.367 153.426 169.476 1.00 14.27 145 ASN C CA 1
ATOM 6040 C C . ASN D 3 119 ? 141.588 152.864 168.297 1.00 14.27 145 ASN C C 1
ATOM 6041 O O . ASN D 3 119 ? 142.121 152.023 167.567 1.00 14.27 145 ASN C O 1
ATOM 6046 N N . LYS D 3 120 ? 140.349 153.308 168.093 1.00 17.86 146 LYS C N 1
ATOM 6047 C CA . LYS D 3 120 ? 139.685 152.981 166.832 1.00 17.86 146 LYS C CA 1
ATOM 6048 C C . LYS D 3 120 ? 140.388 153.575 165.604 1.00 17.86 146 LYS C C 1
ATOM 6049 O O . LYS D 3 120 ? 140.059 153.180 164.481 1.00 17.86 146 LYS C O 1
ATOM 6055 N N . LEU D 3 121 ? 141.334 154.504 165.780 1.00 15.94 147 LEU C N 1
ATOM 6056 C CA . LEU D 3 121 ? 142.023 155.168 164.675 1.00 15.94 147 LEU C CA 1
ATOM 6057 C C . LEU D 3 121 ? 143.442 154.642 164.453 1.00 15.94 147 LEU C C 1
ATOM 6058 O O . LEU D 3 121 ? 144.315 155.400 164.016 1.00 15.94 147 LEU C O 1
ATOM 6063 N N . LYS D 3 122 ? 143.690 153.364 164.751 1.00 15.38 148 LYS C N 1
ATOM 6064 C CA . LYS D 3 122 ? 145.060 152.850 164.777 1.00 15.38 148 LYS C CA 1
ATOM 6065 C C . LYS D 3 122 ? 145.728 152.919 163.405 1.00 15.38 148 LYS C C 1
ATOM 6066 O O . LYS D 3 122 ? 146.884 153.349 163.289 1.00 15.38 148 LYS C O 1
ATOM 6072 N N . SER D 3 123 ? 145.019 152.499 162.352 1.00 15.66 149 SER C N 1
ATOM 6073 C CA . SER D 3 123 ? 145.616 152.489 161.018 1.00 15.66 149 SER C CA 1
ATOM 6074 C C . SER D 3 123 ? 145.936 153.902 160.541 1.00 15.66 149 SER C C 1
ATOM 6075 O O . SER D 3 123 ? 146.975 154.131 159.912 1.00 15.66 149 SER C O 1
ATOM 6078 N N . SER D 3 124 ? 145.049 154.860 160.822 1.00 13.66 150 SER C N 1
ATOM 6079 C CA . SER D 3 124 ? 145.325 156.251 160.473 1.00 13.66 150 SER C CA 1
ATOM 6080 C C . SER D 3 124 ? 146.509 156.797 161.262 1.00 13.66 150 SER C C 1
ATOM 6081 O O . SER D 3 124 ? 147.317 157.563 160.724 1.00 13.66 150 SER C O 1
ATOM 6084 N N . ILE D 3 125 ? 146.623 156.423 162.540 1.00 14.37 151 ILE C N 1
ATOM 6085 C CA . ILE D 3 125 ? 147.749 156.879 163.353 1.00 14.37 151 ILE C CA 1
ATOM 6086 C C . ILE D 3 125 ? 149.063 156.361 162.784 1.00 14.37 151 ILE C C 1
ATOM 6087 O O . ILE D 3 125 ? 150.058 157.093 162.712 1.00 14.37 151 ILE C O 1
ATOM 6092 N N . GLU D 3 126 ? 149.090 155.092 162.368 1.00 15.28 152 GLU C N 1
ATOM 6093 C CA . GLU D 3 126 ? 150.334 154.511 161.868 1.00 15.28 152 GLU C CA 1
ATOM 6094 C C . GLU D 3 126 ? 150.814 155.184 160.585 1.00 15.28 152 GLU C C 1
ATOM 6095 O O . GLU D 3 126 ? 152.021 155.215 160.321 1.00 15.28 152 GLU C O 1
ATOM 6101 N N . SER D 3 127 ? 149.903 155.731 159.784 1.00 14.76 153 SER C N 1
ATOM 6102 C CA . SER D 3 127 ? 150.252 156.224 158.456 1.00 14.76 153 SER C CA 1
ATOM 6103 C C . SER D 3 127 ? 150.563 157.719 158.403 1.00 14.76 153 SER C C 1
ATOM 6104 O O . SER D 3 127 ? 150.809 158.236 157.308 1.00 14.76 153 SER C O 1
ATOM 6107 N N . THR D 3 128 ? 150.562 158.428 159.531 1.00 14.37 154 THR C N 1
ATOM 6108 C CA . THR D 3 128 ? 150.901 159.848 159.501 1.00 14.37 154 THR C CA 1
ATOM 6109 C C . THR D 3 128 ? 152.343 160.038 159.042 1.00 14.37 154 THR C C 1
ATOM 6110 O O . THR D 3 128 ? 153.227 159.241 159.364 1.00 14.37 154 THR C O 1
ATOM 6114 N N A ASN D 3 129 ? 152.574 161.118 158.288 0.50 13.66 155 ASN C N 1
ATOM 6115 N N B ASN D 3 129 ? 152.579 161.099 158.264 0.50 13.66 155 ASN C N 1
ATOM 6116 C CA A ASN D 3 129 ? 153.875 161.387 157.684 0.50 13.66 155 ASN C CA 1
ATOM 6117 C CA B ASN D 3 129 ? 153.911 161.368 157.731 0.50 13.66 155 ASN C CA 1
ATOM 6118 C C A ASN D 3 129 ? 154.331 162.825 157.920 0.50 13.66 155 ASN C C 1
ATOM 6119 C C B ASN D 3 129 ? 154.327 162.824 157.920 0.50 13.66 155 ASN C C 1
ATOM 6120 O O A ASN D 3 129 ? 155.209 163.316 157.204 0.50 13.66 155 ASN C O 1
ATOM 6121 O O B ASN D 3 129 ? 155.170 163.323 157.170 0.50 13.66 155 ASN C O 1
ATOM 6130 N N . GLU D 3 130 ? 153.756 163.511 158.905 1.00 13.11 156 GLU C N 1
ATOM 6131 C CA . GLU D 3 130 ? 154.133 164.876 159.237 1.00 13.11 156 GLU C CA 1
ATOM 6132 C C . GLU D 3 130 ? 154.270 164.990 160.749 1.00 13.11 156 GLU C C 1
ATOM 6133 O O . GLU D 3 130 ? 153.723 164.183 161.502 1.00 13.11 156 GLU C O 1
ATOM 6139 N N . ALA D 3 131 ? 155.022 166.003 161.186 1.00 14.37 157 ALA C N 1
ATOM 6140 C CA . ALA D 3 131 ? 155.320 166.146 162.608 1.00 14.37 157 ALA C CA 1
ATOM 6141 C C . ALA D 3 131 ? 154.056 166.381 163.434 1.00 14.37 157 ALA C C 1
ATOM 6142 O O . ALA D 3 131 ? 153.921 165.838 164.536 1.00 14.37 157 ALA C O 1
ATOM 6144 N N . VAL D 3 132 ? 153.124 167.188 162.928 1.00 14.37 158 VAL C N 1
ATOM 6145 C CA . VAL D 3 132 ? 151.872 167.489 163.619 1.00 14.37 158 VAL C CA 1
ATOM 6146 C C . VAL D 3 132 ? 150.718 167.228 162.659 1.00 14.37 158 VAL C C 1
ATOM 6147 O O . VAL D 3 132 ? 150.688 167.790 161.560 1.00 14.37 158 VAL C O 1
ATOM 6151 N N . VAL D 3 133 ? 149.768 166.384 163.071 1.00 14.37 159 VAL C N 1
ATOM 6152 C CA . VAL D 3 133 ? 148.608 166.054 162.242 1.00 14.37 159 VAL C CA 1
ATOM 6153 C C . VAL D 3 133 ? 147.356 166.055 163.114 1.00 14.37 159 VAL C C 1
ATOM 6154 O O . VAL D 3 133 ? 147.395 165.625 164.268 1.00 14.37 159 VAL C O 1
ATOM 6158 N N . LYS D 3 134 ? 146.246 166.556 162.576 1.00 14.37 160 LYS C N 1
ATOM 6159 C CA . LYS D 3 134 ? 144.955 166.499 163.260 1.00 14.37 160 LYS C CA 1
ATOM 6160 C C . LYS D 3 134 ? 144.058 165.507 162.527 1.00 14.37 160 LYS C C 1
ATOM 6161 O O . LYS D 3 134 ? 143.646 165.760 161.391 1.00 14.37 160 LYS C O 1
ATOM 6167 N N . LEU D 3 135 ? 143.757 164.381 163.173 1.00 14.37 161 LEU C N 1
ATOM 6168 C CA . LEU D 3 135 ? 142.838 163.390 162.628 1.00 14.37 161 LEU C CA 1
ATOM 6169 C C . LEU D 3 135 ? 141.426 163.736 163.083 1.00 14.37 161 LEU C C 1
ATOM 6170 O O . LEU D 3 135 ? 141.177 163.891 164.284 1.00 14.37 161 LEU C O 1
ATOM 6175 N N . GLN D 3 136 ? 140.509 163.868 162.122 1.00 22.23 162 GLN C N 1
ATOM 6176 C CA . GLN D 3 136 ? 139.127 164.275 162.396 1.00 22.23 162 GLN C CA 1
ATOM 6177 C C . GLN D 3 136 ? 138.199 163.436 161.517 1.00 22.23 162 GLN C C 1
ATOM 6178 O O . GLN D 3 136 ? 137.859 163.833 160.400 1.00 22.23 162 GLN C O 1
ATOM 6184 N N . GLU D 3 137 ? 137.778 162.281 162.033 1.00 28.72 163 GLU C N 1
ATOM 6185 C CA . GLU D 3 137 ? 136.864 161.418 161.292 1.00 28.72 163 GLU C CA 1
ATOM 6186 C C . GLU D 3 137 ? 135.413 161.641 161.702 1.00 28.72 163 GLU C C 1
ATOM 6187 O O . GLU D 3 137 ? 134.547 161.840 160.846 1.00 28.72 163 GLU C O 1
ATOM 6193 N N . THR D 3 138 ? 135.132 161.600 163.001 1.00 31.97 164 THR C N 1
ATOM 6194 C CA . THR D 3 138 ? 133.814 161.898 163.543 1.00 31.97 164 THR C CA 1
ATOM 6195 C C . THR D 3 138 ? 133.977 162.842 164.726 1.00 31.97 164 THR C C 1
ATOM 6196 O O . THR D 3 138 ? 135.094 163.190 165.122 1.00 31.97 164 THR C O 1
ATOM 6200 N N . ALA D 3 139 ? 132.845 163.255 165.300 1.00 35.61 165 ALA C N 1
ATOM 6201 C CA . ALA D 3 139 ? 132.890 164.130 166.466 1.00 35.61 165 ALA C CA 1
ATOM 6202 C C . ALA D 3 139 ? 133.564 163.451 167.652 1.00 35.61 165 ALA C C 1
ATOM 6203 O O . ALA D 3 139 ? 134.204 164.123 168.468 1.00 35.61 165 ALA C O 1
ATOM 6205 N N . GLU D 3 140 ? 133.437 162.128 167.766 1.00 34.67 166 GLU C N 1
ATOM 6206 C CA . GLU D 3 140 ? 134.089 161.406 168.851 1.00 34.67 166 GLU C CA 1
ATOM 6207 C C . GLU D 3 140 ? 135.476 160.897 168.477 1.00 34.67 166 GLU C C 1
ATOM 6208 O O . GLU D 3 140 ? 136.322 160.729 169.363 1.00 34.67 166 GLU C O 1
ATOM 6214 N N . LYS D 3 141 ? 135.730 160.641 167.194 1.00 27.90 167 LYS C N 1
ATOM 6215 C CA . LYS D 3 141 ? 137.031 160.156 166.733 1.00 27.90 167 LYS C CA 1
ATOM 6216 C C . LYS D 3 141 ? 137.819 161.332 166.159 1.00 27.90 167 LYS C C 1
ATOM 6217 O O . LYS D 3 141 ? 137.917 161.523 164.947 1.00 27.90 167 LYS C O 1
ATOM 6223 N N . THR D 3 142 ? 138.390 162.131 167.060 1.00 22.43 168 THR C N 1
ATOM 6224 C CA . THR D 3 142 ? 139.180 163.303 166.697 1.00 22.43 168 THR C CA 1
ATOM 6225 C C . THR D 3 142 ? 140.322 163.456 167.691 1.00 22.43 168 THR C C 1
ATOM 6226 O O . THR D 3 142 ? 140.087 163.455 168.902 1.00 22.43 168 THR C O 1
ATOM 6230 N N . VAL D 3 143 ? 141.549 163.595 167.185 1.00 14.37 169 VAL C N 1
ATOM 6231 C CA . VAL D 3 143 ? 142.723 163.671 168.054 1.00 14.37 169 VAL C CA 1
ATOM 6232 C C . VAL D 3 143 ? 143.907 164.210 167.259 1.00 14.37 169 VAL C C 1
ATOM 6233 O O . VAL D 3 143 ? 143.972 164.062 166.038 1.00 14.37 169 VAL C O 1
ATOM 6237 N N . TYR D 3 144 ? 144.850 164.838 167.964 1.00 14.37 170 TYR C N 1
ATOM 6238 C CA . TYR D 3 144 ? 146.112 165.278 167.376 1.00 14.37 170 TYR C CA 1
ATOM 6239 C C . TYR D 3 144 ? 147.186 164.208 167.549 1.00 14.37 170 TYR C C 1
ATOM 6240 O O . TYR D 3 144 ? 147.247 163.535 168.581 1.00 14.37 170 TYR C O 1
ATOM 6249 N N . VAL D 3 145 ? 148.043 164.068 166.539 1.00 14.37 171 VAL C N 1
ATOM 6250 C CA . VAL D 3 145 ? 149.164 163.136 166.556 1.00 14.37 171 VAL C CA 1
ATOM 6251 C C . VAL D 3 145 ? 150.458 163.918 166.363 1.00 14.37 171 VAL C C 1
ATOM 6252 O O . VAL D 3 145 ? 150.594 164.683 165.396 1.00 14.37 171 VAL C O 1
ATOM 6256 N N . LEU D 3 146 ? 151.403 163.717 167.284 1.00 14.37 172 LEU C N 1
ATOM 6257 C CA . LEU D 3 146 ? 152.735 164.309 167.239 1.00 14.37 172 LEU C CA 1
ATOM 6258 C C . LEU D 3 146 ? 153.763 163.198 167.073 1.00 14.37 172 LEU C C 1
ATOM 6259 O O . LEU D 3 146 ? 153.781 162.246 167.860 1.00 14.37 172 LEU C O 1
ATOM 6264 N N . THR D 3 147 ? 154.625 163.321 166.066 1.00 14.37 173 THR C N 1
ATOM 6265 C CA . THR D 3 147 ? 155.571 162.266 165.716 1.00 14.37 173 THR C CA 1
ATOM 6266 C C . THR D 3 147 ? 156.999 162.759 165.915 1.00 14.37 173 THR C C 1
ATOM 6267 O O . THR D 3 147 ? 157.404 163.761 165.316 1.00 14.37 173 THR C O 1
ATOM 6271 N N . ALA D 3 148 ? 157.761 162.040 166.734 1.00 14.37 174 ALA C N 1
ATOM 6272 C CA . ALA D 3 148 ? 159.148 162.402 166.990 1.00 14.37 174 ALA C CA 1
ATOM 6273 C C . ALA D 3 148 ? 160.017 162.162 165.758 1.00 14.37 174 ALA C C 1
ATOM 6274 O O . ALA D 3 148 ? 159.839 161.180 165.033 1.00 14.37 174 ALA C O 1
ATOM 6276 N N . LEU D 3 149 ? 160.955 163.080 165.521 1.00 14.37 175 LEU C N 1
ATOM 6277 C CA . LEU D 3 149 ? 161.982 163.031 164.480 1.00 14.37 175 LEU C CA 1
ATOM 6278 C C . LEU D 3 149 ? 161.438 163.118 163.056 1.00 14.37 175 LEU C C 1
ATOM 6279 O O . LEU D 3 149 ? 162.229 163.033 162.110 1.00 14.37 175 LEU C O 1
ATOM 6284 N N . GLN D 3 150 ? 160.127 163.290 162.861 1.00 14.37 176 GLN C N 1
ATOM 6285 C CA . GLN D 3 150 ? 159.596 163.352 161.502 1.00 14.37 176 GLN C CA 1
ATOM 6286 C C . GLN D 3 150 ? 160.085 164.598 160.771 1.00 14.37 176 GLN C C 1
ATOM 6287 O O . GLN D 3 150 ? 160.351 164.551 159.565 1.00 14.37 176 GLN C O 1
ATOM 6293 N N . ASP D 3 151 ? 160.202 165.720 161.485 1.00 14.37 177 ASP C N 1
ATOM 6294 C CA . ASP D 3 151 ? 160.686 166.950 160.866 1.00 14.37 177 ASP C CA 1
ATOM 6295 C C . ASP D 3 151 ? 162.116 166.792 160.363 1.00 14.37 177 ASP C C 1
ATOM 6296 O O . ASP D 3 151 ? 162.446 167.242 159.259 1.00 14.37 177 ASP C O 1
ATOM 6301 N N . TYR D 3 152 ? 162.978 166.145 161.153 1.00 14.37 178 TYR C N 1
ATOM 6302 C CA . TYR D 3 152 ? 164.359 165.938 160.726 1.00 14.37 178 TYR C CA 1
ATOM 6303 C C . TYR D 3 152 ? 164.429 165.079 159.470 1.00 14.37 178 TYR C C 1
ATOM 6304 O O . TYR D 3 152 ? 165.221 165.356 158.563 1.00 14.37 178 TYR C O 1
ATOM 6313 N N . ILE D 3 153 ? 163.607 164.032 159.398 1.00 14.37 179 ILE C N 1
ATOM 6314 C CA . ILE D 3 153 ? 163.603 163.165 158.223 1.00 14.37 179 ILE C CA 1
ATOM 6315 C C . ILE D 3 153 ? 163.086 163.916 157.000 1.00 14.37 179 ILE C C 1
ATOM 6316 O O . ILE D 3 153 ? 163.667 163.837 155.913 1.00 14.37 179 ILE C O 1
ATOM 6321 N N . ASN D 3 154 ? 161.988 164.658 157.160 1.00 14.37 180 ASN C N 1
ATOM 6322 C CA . ASN D 3 154 ? 161.374 165.331 156.018 1.00 14.37 180 ASN C CA 1
ATOM 6323 C C . ASN D 3 154 ? 162.225 166.489 155.505 1.00 14.37 180 ASN C C 1
ATOM 6324 O O . ASN D 3 154 ? 162.247 166.746 154.297 1.00 14.37 180 ASN C O 1
ATOM 6329 N N . THR D 3 155 ? 162.923 167.196 156.393 1.00 14.37 181 THR C N 1
ATOM 6330 C CA . THR D 3 155 ? 163.650 168.401 156.008 1.00 14.37 181 THR C CA 1
ATOM 6331 C C . THR D 3 155 ? 165.100 168.134 155.609 1.00 14.37 181 THR C C 1
ATOM 6332 O O . THR D 3 155 ? 165.624 168.823 154.728 1.00 14.37 181 THR C O 1
ATOM 6336 N N . ASN D 3 156 ? 165.760 167.150 156.219 1.00 14.37 182 ASN C N 1
ATOM 6337 C CA . ASN D 3 156 ? 167.187 166.930 156.013 1.00 14.37 182 ASN C CA 1
ATOM 6338 C C . ASN D 3 156 ? 167.507 165.682 155.203 1.00 14.37 182 ASN C C 1
ATOM 6339 O O . ASN D 3 156 ? 168.269 165.761 154.236 1.00 14.37 182 ASN C O 1
ATOM 6344 N N . LEU D 3 157 ? 166.955 164.523 155.566 1.00 14.37 183 LEU C N 1
ATOM 6345 C CA . LEU D 3 157 ? 167.405 163.274 154.955 1.00 14.37 183 LEU C CA 1
ATOM 6346 C C . LEU D 3 157 ? 166.775 163.045 153.584 1.00 14.37 183 LEU C C 1
ATOM 6347 O O . LEU D 3 157 ? 167.479 162.721 152.621 1.00 14.37 183 LEU C O 1
ATOM 6352 N N . VAL D 3 158 ? 165.454 163.198 153.474 1.00 14.37 184 VAL C N 1
ATOM 6353 C CA . VAL D 3 158 ? 164.786 162.976 152.188 1.00 14.37 184 VAL C CA 1
ATOM 6354 C C . VAL D 3 158 ? 165.307 163.902 151.092 1.00 14.37 184 VAL C C 1
ATOM 6355 O O . VAL D 3 158 ? 165.576 163.416 149.981 1.00 14.37 184 VAL C O 1
ATOM 6359 N N . PRO D 3 159 ? 165.475 165.214 151.314 1.00 14.75 185 PRO C N 1
ATOM 6360 C CA . PRO D 3 159 ? 165.976 166.073 150.226 1.00 14.75 185 PRO C CA 1
ATOM 6361 C C . PRO D 3 159 ? 167.396 165.758 149.774 1.00 14.75 185 PRO C C 1
ATOM 6362 O O . PRO D 3 159 ? 167.766 166.160 148.665 1.00 14.75 185 PRO C O 1
ATOM 6366 N N . THR D 3 160 ? 168.203 165.067 150.577 1.00 16.11 186 THR C N 1
ATOM 6367 C CA . THR D 3 160 ? 169.589 164.790 150.216 1.00 16.11 186 THR C CA 1
ATOM 6368 C C . THR D 3 160 ? 169.793 163.389 149.648 1.00 16.11 186 THR C C 1
ATOM 6369 O O . THR D 3 160 ? 170.940 162.959 149.492 1.00 16.11 186 THR C O 1
ATOM 6373 N N . ILE D 3 161 ? 168.712 162.671 149.332 1.00 18.36 187 ILE C N 1
ATOM 6374 C CA . ILE D 3 161 ? 168.842 161.345 148.736 1.00 18.36 187 ILE C CA 1
ATOM 6375 C C . ILE D 3 161 ? 169.580 161.450 147.409 1.00 18.36 187 ILE C C 1
ATOM 6376 O O . ILE D 3 161 ? 169.256 162.294 146.564 1.00 18.36 187 ILE C O 1
ATOM 6381 N N . ASP D 3 162 ? 170.600 160.603 147.239 1.00 22.60 188 ASP C N 1
ATOM 6382 C CA . ASP D 3 162 ? 171.445 160.512 146.047 1.00 22.60 188 ASP C CA 1
ATOM 6383 C C . ASP D 3 162 ? 172.427 161.674 145.922 1.00 22.60 188 ASP C C 1
ATOM 6384 O O . ASP D 3 162 ? 173.296 161.655 145.045 1.00 22.60 188 ASP C O 1
ATOM 6389 N N . LYS D 3 163 ? 172.312 162.684 146.784 1.00 19.61 189 LYS C N 1
ATOM 6390 C CA . LYS D 3 163 ? 173.395 163.643 146.960 1.00 19.61 189 LYS C CA 1
ATOM 6391 C C . LYS D 3 163 ? 174.482 163.109 147.879 1.00 19.61 189 LYS C C 1
ATOM 6392 O O . LYS D 3 163 ? 175.639 163.528 147.768 1.00 19.61 189 LYS C O 1
ATOM 6398 N N . ILE D 3 164 ? 174.124 162.201 148.783 1.00 16.14 190 ILE C N 1
ATOM 6399 C CA . ILE D 3 164 ? 175.068 161.426 149.570 1.00 16.14 190 ILE C CA 1
ATOM 6400 C C . ILE D 3 164 ? 174.754 159.953 149.328 1.00 16.14 190 ILE C C 1
ATOM 6401 O O . ILE D 3 164 ? 173.718 159.604 148.764 1.00 16.14 190 ILE C O 1
ATOM 6406 N N . SER D 3 165 ? 175.669 159.086 149.749 1.00 14.48 191 SER C N 1
ATOM 6407 C CA . SER D 3 165 ? 175.466 157.662 149.535 1.00 14.48 191 SER C CA 1
ATOM 6408 C C . SER D 3 165 ? 174.383 157.121 150.471 1.00 14.48 191 SER C C 1
ATOM 6409 O O . SER D 3 165 ? 174.068 157.703 151.512 1.00 14.48 191 SER C O 1
ATOM 6412 N N . CYS D 3 166 ? 173.804 155.986 150.071 1.00 14.49 192 CYS C N 1
ATOM 6413 C CA . CYS D 3 166 ? 172.790 155.318 150.883 1.00 14.49 192 CYS C CA 1
ATOM 6414 C C . CYS D 3 166 ? 173.346 154.913 152.246 1.00 14.49 192 CYS C C 1
ATOM 6415 O O . CYS D 3 166 ? 172.633 154.975 153.257 1.00 14.49 192 CYS C O 1
ATOM 6418 N N . LYS D 3 167 ? 174.621 154.517 152.287 1.00 13.72 193 LYS C N 1
ATOM 6419 C CA . LYS D 3 167 ? 175.284 154.177 153.544 1.00 13.72 193 LYS C CA 1
ATOM 6420 C C . LYS D 3 167 ? 175.326 155.374 154.494 1.00 13.72 193 LYS C C 1
ATOM 6421 O O . LYS D 3 167 ? 175.055 155.238 155.696 1.00 13.72 193 LYS C O 1
ATOM 6427 N N . GLN D 3 168 ? 175.647 156.559 153.966 1.00 14.37 194 GLN C N 1
ATOM 6428 C CA . GLN D 3 168 ? 175.684 157.763 154.792 1.00 14.37 194 GLN C CA 1
ATOM 6429 C C . GLN D 3 168 ? 174.298 158.123 155.323 1.00 14.37 194 GLN C C 1
ATOM 6430 O O . GLN D 3 168 ? 174.154 158.500 156.493 1.00 14.37 194 GLN C O 1
ATOM 6436 N N . THR D 3 169 ? 173.268 158.012 154.480 1.00 14.37 195 THR C N 1
ATOM 6437 C CA . THR D 3 169 ? 171.901 158.272 154.927 1.00 14.37 195 THR C CA 1
ATOM 6438 C C . THR D 3 169 ? 171.506 157.322 156.055 1.00 14.37 195 THR C C 1
ATOM 6439 O O . THR D 3 169 ? 170.926 157.741 157.068 1.00 14.37 195 THR C O 1
ATOM 6443 N N . GLU D 3 170 ? 171.822 156.032 155.894 1.00 14.37 196 GLU C N 1
ATOM 6444 C CA . GLU D 3 170 ? 171.503 155.058 156.935 1.00 14.37 196 GLU C CA 1
ATOM 6445 C C . GLU D 3 170 ? 172.203 155.400 158.248 1.00 14.37 196 GLU C C 1
ATOM 6446 O O . GLU D 3 170 ? 171.583 155.359 159.321 1.00 14.37 196 GLU C O 1
ATOM 6452 N N . LEU D 3 171 ? 173.490 155.752 158.181 1.00 14.37 197 LEU C N 1
ATOM 6453 C CA . LEU D 3 171 ? 174.217 156.091 159.401 1.00 14.37 197 LEU C CA 1
ATOM 6454 C C . LEU D 3 171 ? 173.631 157.328 160.078 1.00 14.37 197 LEU C C 1
ATOM 6455 O O . LEU D 3 171 ? 173.513 157.373 161.310 1.00 14.37 197 LEU C O 1
ATOM 6460 N N . SER D 3 172 ? 173.259 158.344 159.291 1.00 14.37 198 SER C N 1
ATOM 6461 C CA . SER D 3 172 ? 172.660 159.543 159.874 1.00 14.37 198 SER C CA 1
ATOM 6462 C C . SER D 3 172 ? 171.352 159.219 160.590 1.00 14.37 198 SER C C 1
ATOM 6463 O O . SER D 3 172 ? 171.107 159.701 161.707 1.00 14.37 198 SER C O 1
ATOM 6466 N N . LEU D 3 173 ? 170.502 158.402 159.963 1.00 14.37 199 LEU C N 1
ATOM 6467 C CA . LEU D 3 173 ? 169.240 158.024 160.597 1.00 14.37 199 LEU C CA 1
ATOM 6468 C C . LEU D 3 173 ? 169.486 157.286 161.911 1.00 14.37 199 LEU C C 1
ATOM 6469 O O . LEU D 3 173 ? 168.841 157.571 162.933 1.00 14.37 199 LEU C O 1
ATOM 6474 N N . ASP D 3 174 ? 170.429 156.337 161.900 1.00 14.37 200 ASP C N 1
ATOM 6475 C CA . ASP D 3 174 ? 170.724 155.573 163.109 1.00 14.37 200 ASP C CA 1
ATOM 6476 C C . ASP D 3 174 ? 171.227 156.477 164.230 1.00 14.37 200 ASP C C 1
ATOM 6477 O O . ASP D 3 174 ? 170.815 156.330 165.388 1.00 14.37 200 ASP C O 1
ATOM 6482 N N . LEU D 3 175 ? 172.122 157.416 163.905 1.00 14.37 201 LEU C N 1
ATOM 6483 C CA . LEU D 3 175 ? 172.653 158.311 164.930 1.00 14.37 201 LEU C CA 1
ATOM 6484 C C . LEU D 3 175 ? 171.560 159.199 165.517 1.00 14.37 201 LEU C C 1
ATOM 6485 O O . LEU D 3 175 ? 171.522 159.425 166.735 1.00 14.37 201 LEU C O 1
ATOM 6490 N N . ALA D 3 176 ? 170.664 159.714 164.668 1.00 14.37 202 ALA C N 1
ATOM 6491 C CA . ALA D 3 176 ? 169.563 160.531 165.178 1.00 14.37 202 ALA C CA 1
ATOM 6492 C C . ALA D 3 176 ? 168.677 159.735 166.132 1.00 14.37 202 ALA C C 1
ATOM 6493 O O . ALA D 3 176 ? 168.308 160.227 167.210 1.00 14.37 202 ALA C O 1
ATOM 6495 N N . LEU D 3 177 ? 168.336 158.496 165.760 1.00 14.37 203 LEU C N 1
ATOM 6496 C CA . LEU D 3 177 ? 167.508 157.670 166.640 1.00 14.37 203 LEU C CA 1
ATOM 6497 C C . LEU D 3 177 ? 168.211 157.390 167.968 1.00 14.37 203 LEU C C 1
ATOM 6498 O O . LEU D 3 177 ? 167.584 157.441 169.037 1.00 14.37 203 LEU C O 1
ATOM 6503 N N . SER D 3 178 ? 169.513 157.088 167.918 1.00 14.37 204 SER C N 1
ATOM 6504 C CA . SER D 3 178 ? 170.258 156.804 169.143 1.00 14.37 204 SER C CA 1
ATOM 6505 C C . SER D 3 178 ? 170.302 158.018 170.065 1.00 14.37 204 SER C C 1
ATOM 6506 O O . SER D 3 178 ? 170.176 157.881 171.288 1.00 14.37 204 SER C O 1
ATOM 6509 N N . LYS D 3 179 ? 170.499 159.213 169.501 1.00 14.37 205 LYS C N 1
ATOM 6510 C CA . LYS D 3 179 ? 170.485 160.423 170.321 1.00 14.37 205 LYS C CA 1
ATOM 6511 C C . LYS D 3 179 ? 169.113 160.644 170.957 1.00 14.37 205 LYS C C 1
ATOM 6512 O O . LYS D 3 179 ? 169.015 161.028 172.134 1.00 14.37 205 LYS C O 1
ATOM 6518 N N . TYR D 3 180 ? 168.041 160.403 170.194 1.00 14.37 206 TYR C N 1
ATOM 6519 C CA . TYR D 3 180 ? 166.695 160.525 170.754 1.00 14.37 206 TYR C CA 1
ATOM 6520 C C . TYR D 3 180 ? 166.501 159.585 171.941 1.00 14.37 206 TYR C C 1
ATOM 6521 O O . TYR D 3 180 ? 165.957 159.986 172.978 1.00 14.37 206 TYR C O 1
ATOM 6530 N N . LEU D 3 181 ? 166.952 158.334 171.814 1.00 14.37 207 LEU C N 1
ATOM 6531 C CA . LEU D 3 181 ? 166.828 157.392 172.928 1.00 14.37 207 LEU C CA 1
ATOM 6532 C C . LEU D 3 181 ? 167.667 157.821 174.131 1.00 14.37 207 LEU C C 1
ATOM 6533 O O . LEU D 3 181 ? 167.227 157.693 175.286 1.00 14.37 207 LEU C O 1
ATOM 6538 N N . SER D 3 182 ? 168.885 158.314 173.878 1.00 14.37 208 SER C N 1
ATOM 6539 C CA . SER D 3 182 ? 169.738 158.786 174.964 1.00 14.37 208 SER C CA 1
ATOM 6540 C C . SER D 3 182 ? 169.050 159.887 175.757 1.00 14.37 208 SER C C 1
ATOM 6541 O O . SER D 3 182 ? 169.114 159.907 176.991 1.00 14.37 208 SER C O 1
ATOM 6544 N N . ASP D 3 183 ? 168.388 160.814 175.063 1.00 14.95 209 ASP C N 1
ATOM 6545 C CA . ASP D 3 183 ? 167.654 161.863 175.768 1.00 14.95 209 ASP C CA 1
ATOM 6546 C C . ASP D 3 183 ? 166.407 161.325 176.470 1.00 14.95 209 ASP C C 1
ATOM 6547 O O . ASP D 3 183 ? 166.057 161.803 177.554 1.00 14.95 209 ASP C O 1
ATOM 6552 N N . LEU D 3 184 ? 165.728 160.341 175.874 1.00 14.15 210 LEU C N 1
ATOM 6553 C CA . LEU D 3 184 ? 164.458 159.858 176.418 1.00 14.15 210 LEU C CA 1
ATOM 6554 C C . LEU D 3 184 ? 164.636 159.070 177.713 1.00 14.15 210 LEU C C 1
ATOM 6555 O O . LEU D 3 184 ? 163.748 159.095 178.585 1.00 14.15 210 LEU C O 1
ATOM 6560 N N . LEU D 3 185 ? 165.760 158.356 177.845 1.00 16.30 211 LEU C N 1
ATOM 6561 C CA . LEU D 3 185 ? 165.901 157.393 178.937 1.00 16.30 211 LEU C CA 1
ATOM 6562 C C . LEU D 3 185 ? 165.779 158.039 180.316 1.00 16.30 211 LEU C C 1
ATOM 6563 O O . LEU D 3 185 ? 165.304 157.394 181.256 1.00 16.30 211 LEU C O 1
ATOM 6568 N N . PHE D 3 186 ? 166.201 159.298 180.465 1.00 16.92 212 PHE C N 1
ATOM 6569 C CA . PHE D 3 186 ? 166.157 159.930 181.781 1.00 16.92 212 PHE C CA 1
ATOM 6570 C C . PHE D 3 186 ? 164.729 160.049 182.302 1.00 16.92 212 PHE C C 1
ATOM 6571 O O . PHE D 3 186 ? 164.476 159.837 183.494 1.00 16.92 212 PHE C O 1
ATOM 6579 N N . VAL D 3 187 ? 163.786 160.399 181.433 1.00 14.28 213 VAL C N 1
ATOM 6580 C CA . VAL D 3 187 ? 162.402 160.573 181.862 1.00 14.28 213 VAL C CA 1
ATOM 6581 C C . VAL D 3 187 ? 161.637 159.256 181.841 1.00 14.28 213 VAL C C 1
ATOM 6582 O O . VAL D 3 187 ? 160.889 158.958 182.775 1.00 14.28 213 VAL C O 1
ATOM 6586 N N . PHE D 3 188 ? 161.795 158.442 180.796 1.00 14.37 214 PHE C N 1
ATOM 6587 C CA . PHE D 3 188 ? 160.942 157.271 180.636 1.00 14.37 214 PHE C CA 1
ATOM 6588 C C . PHE D 3 188 ? 161.626 155.959 181.014 1.00 14.37 214 PHE C C 1
ATOM 6589 O O . PHE D 3 188 ? 161.068 154.889 180.757 1.00 14.37 214 PHE C O 1
ATOM 6597 N N . GLY D 3 189 ? 162.803 156.012 181.630 1.00 16.45 215 GLY C N 1
ATOM 6598 C CA . GLY D 3 189 ? 163.525 154.814 181.994 1.00 16.45 215 GLY C CA 1
ATOM 6599 C C . GLY D 3 189 ? 163.108 154.246 183.337 1.00 16.45 215 GLY C C 1
ATOM 6600 O O . GLY D 3 189 ? 161.992 154.467 183.814 1.00 16.45 215 GLY C O 1
ATOM 6601 N N . PRO D 3 190 ? 164.012 153.495 183.974 1.00 17.84 216 PRO C N 1
ATOM 6602 C CA . PRO D 3 190 ? 163.690 152.900 185.284 1.00 17.84 216 PRO C CA 1
ATOM 6603 C C . PRO D 3 190 ? 163.372 153.915 186.369 1.00 17.84 216 PRO C C 1
ATOM 6604 O O . PRO D 3 190 ? 162.791 153.534 187.392 1.00 17.84 216 PRO C O 1
ATOM 6608 N N . ASN D 3 191 ? 163.739 155.187 186.193 1.00 18.17 217 ASN C N 1
ATOM 6609 C CA . ASN D 3 191 ? 163.330 156.212 187.148 1.00 18.17 217 ASN C CA 1
ATOM 6610 C C . ASN D 3 191 ? 161.815 156.345 187.235 1.00 18.17 217 ASN C C 1
ATOM 6611 O O . ASN D 3 191 ? 161.305 156.835 188.247 1.00 18.17 217 ASN C O 1
ATOM 6616 N N . LEU D 3 192 ? 161.086 155.927 186.198 1.00 17.87 218 LEU C N 1
ATOM 6617 C CA . LEU D 3 192 ? 159.624 155.980 186.196 1.00 17.87 218 LEU C CA 1
ATOM 6618 C C . LEU D 3 192 ? 159.086 154.681 186.792 1.00 17.87 218 LEU C C 1
ATOM 6619 O O . LEU D 3 192 ? 158.617 153.779 186.096 1.00 17.87 218 LEU C O 1
ATOM 6624 N N . GLN D 3 193 ? 159.170 154.588 188.120 1.00 17.59 219 GLN C N 1
ATOM 6625 C CA . GLN D 3 193 ? 158.668 153.407 188.813 1.00 17.59 219 GLN C CA 1
ATOM 6626 C C . GLN D 3 193 ? 157.148 153.413 188.935 1.00 17.59 219 GLN C C 1
ATOM 6627 O O . GLN D 3 193 ? 156.532 152.343 188.986 1.00 17.59 219 GLN C O 1
ATOM 6633 N N . ASP D 3 194 ? 156.529 154.592 188.969 1.00 17.06 220 ASP C N 1
ATOM 6634 C CA . ASP D 3 194 ? 155.104 154.735 189.269 1.00 17.06 220 ASP C CA 1
ATOM 6635 C C . ASP D 3 194 ? 154.427 155.542 188.168 1.00 17.06 220 ASP C C 1
ATOM 6636 O O . ASP D 3 194 ? 154.192 156.748 188.320 1.00 17.06 220 ASP C O 1
ATOM 6641 N N . PRO D 3 195 ? 154.098 154.908 187.038 1.00 15.96 221 PRO C N 1
ATOM 6642 C CA . PRO D 3 195 ? 153.357 155.621 185.986 1.00 15.96 221 PRO C CA 1
ATOM 6643 C C . PRO D 3 195 ? 151.895 155.872 186.321 1.00 15.96 221 PRO C C 1
ATOM 6644 O O . PRO D 3 195 ? 151.249 156.660 185.619 1.00 15.96 221 PRO C O 1
ATOM 6648 N N . VAL D 3 196 ? 151.351 155.241 187.358 1.00 13.58 222 VAL C N 1
ATOM 6649 C CA . VAL D 3 196 ? 149.954 155.486 187.759 1.00 13.58 222 VAL C CA 1
ATOM 6650 C C . VAL D 3 196 ? 149.994 156.674 188.713 1.00 13.58 222 VAL C C 1
ATOM 6651 O O . VAL D 3 196 ? 150.011 156.545 189.939 1.00 13.58 222 VAL C O 1
ATOM 6655 N N . SER D 3 197 ? 150.012 157.868 188.127 1.00 15.80 223 SER C N 1
ATOM 6656 C CA . SER D 3 197 ? 150.028 159.125 188.862 1.00 15.80 223 SER C CA 1
ATOM 6657 C C . SER D 3 197 ? 149.722 160.242 187.877 1.00 15.80 223 SER C C 1
ATOM 6658 O O . SER D 3 197 ? 149.747 160.040 186.661 1.00 15.80 223 SER C O 1
ATOM 6661 N N . ASN D 3 198 ? 149.436 161.423 188.414 1.00 16.20 224 ASN C N 1
ATOM 6662 C CA . ASN D 3 198 ? 149.161 162.597 187.594 1.00 16.20 224 ASN C CA 1
ATOM 6663 C C . ASN D 3 198 ? 149.973 163.791 188.072 1.00 16.20 224 ASN C C 1
ATOM 6664 O O . ASN D 3 198 ? 149.522 164.938 188.012 1.00 16.20 224 ASN C O 1
ATOM 6669 N N . SER D 3 199 ? 151.190 163.540 188.550 1.00 16.93 225 SER C N 1
ATOM 6670 C CA . SER D 3 199 ? 152.056 164.593 189.061 1.00 16.93 225 SER C CA 1
ATOM 6671 C C . SER D 3 199 ? 153.206 164.942 188.125 1.00 16.93 225 SER C C 1
ATOM 6672 O O . SER D 3 199 ? 153.936 165.898 188.401 1.00 16.93 225 SER C O 1
ATOM 6675 N N . MET D 3 200 ? 153.392 164.202 187.034 1.00 14.86 226 MET C N 1
ATOM 6676 C CA . MET D 3 200 ? 154.467 164.494 186.093 1.00 14.86 226 MET C CA 1
ATOM 6677 C C . MET D 3 200 ? 154.118 165.723 185.261 1.00 14.86 226 MET C C 1
ATOM 6678 O O . MET D 3 200 ? 153.024 165.808 184.698 1.00 14.86 226 MET C O 1
ATOM 6683 N N . THR D 3 201 ? 155.055 166.665 185.175 1.00 14.37 227 THR C N 1
ATOM 6684 C CA . THR D 3 201 ? 154.803 167.917 184.477 1.00 14.37 227 THR C CA 1
ATOM 6685 C C . THR D 3 201 ? 154.767 167.703 182.964 1.00 14.37 227 THR C C 1
ATOM 6686 O O . THR D 3 201 ? 155.330 166.745 182.429 1.00 14.37 227 THR C O 1
ATOM 6690 N N . ILE D 3 202 ? 154.090 168.624 182.275 1.00 14.37 228 ILE C N 1
ATOM 6691 C CA . ILE D 3 202 ? 153.998 168.543 180.821 1.00 14.37 228 ILE C CA 1
ATOM 6692 C C . ILE D 3 202 ? 155.368 168.742 180.177 1.00 14.37 228 ILE C C 1
ATOM 6693 O O . ILE D 3 202 ? 155.648 168.176 179.112 1.00 14.37 228 ILE C O 1
ATOM 6698 N N . GLN D 3 203 ? 156.246 169.530 180.808 1.00 14.37 229 GLN C N 1
ATOM 6699 C CA . GLN D 3 203 ? 157.594 169.718 180.278 1.00 14.37 229 GLN C CA 1
ATOM 6700 C C . GLN D 3 203 ? 158.360 168.399 180.235 1.00 14.37 229 GLN C C 1
ATOM 6701 O O . GLN D 3 203 ? 159.038 168.098 179.246 1.00 14.37 229 GLN C O 1
ATOM 6707 N N . ALA D 3 204 ? 158.263 167.600 181.300 1.00 14.37 230 ALA C N 1
ATOM 6708 C CA . ALA D 3 204 ? 158.927 166.301 181.319 1.00 14.37 230 ALA C CA 1
ATOM 6709 C C . ALA D 3 204 ? 158.336 165.356 180.279 1.00 14.37 230 ALA C C 1
ATOM 6710 O O . ALA D 3 204 ? 159.074 164.638 179.597 1.00 14.37 230 ALA C O 1
ATOM 6712 N N . ILE D 3 205 ? 157.006 165.344 180.144 1.00 14.37 231 ILE C N 1
ATOM 6713 C CA . ILE D 3 205 ? 156.347 164.482 179.164 1.00 14.37 231 ILE C CA 1
ATOM 6714 C C . ILE D 3 205 ? 156.753 164.856 177.745 1.00 14.37 231 ILE C C 1
ATOM 6715 O O . ILE D 3 205 ? 156.882 163.983 176.877 1.00 14.37 231 ILE C O 1
ATOM 6720 N N . SER D 3 206 ? 156.984 166.145 177.487 1.00 14.37 232 SER C N 1
ATOM 6721 C CA . SER D 3 206 ? 157.326 166.596 176.142 1.00 14.37 232 SER C CA 1
ATOM 6722 C C . SER D 3 206 ? 158.673 166.071 175.656 1.00 14.37 232 SER C C 1
ATOM 6723 O O . SER D 3 206 ? 158.984 166.234 174.471 1.00 14.37 232 SER C O 1
ATOM 6726 N N . GLN D 3 207 ? 159.483 165.466 176.531 1.00 13.47 233 GLN C N 1
ATOM 6727 C CA . GLN D 3 207 ? 160.726 164.847 176.077 1.00 13.47 233 GLN C CA 1
ATOM 6728 C C . GLN D 3 207 ? 160.468 163.756 175.044 1.00 13.47 233 GLN C C 1
ATOM 6729 O O . GLN D 3 207 ? 161.330 163.486 174.200 1.00 13.47 233 GLN C O 1
ATOM 6735 N N . ALA D 3 208 ? 159.294 163.123 175.086 1.00 14.37 234 ALA C N 1
ATOM 6736 C CA . ALA D 3 208 ? 158.928 162.167 174.048 1.00 14.37 234 ALA C CA 1
ATOM 6737 C C . ALA D 3 208 ? 158.715 162.837 172.693 1.00 14.37 234 ALA C C 1
ATOM 6738 O O . ALA D 3 208 ? 158.664 162.140 171.675 1.00 14.37 234 ALA C O 1
ATOM 6740 N N . PHE D 3 209 ? 158.585 164.163 172.662 1.00 14.37 235 PHE C N 1
ATOM 6741 C CA . PHE D 3 209 ? 158.480 164.955 171.440 1.00 14.37 235 PHE C CA 1
ATOM 6742 C C . PHE D 3 209 ? 159.639 165.947 171.352 1.00 14.37 235 PHE C C 1
ATOM 6743 O O . PHE D 3 209 ? 159.487 167.081 170.897 1.00 14.37 235 PHE C O 1
ATOM 6751 N N . GLY D 3 210 ? 160.818 165.531 171.812 1.00 13.92 236 GLY C N 1
ATOM 6752 C CA . GLY D 3 210 ? 162.004 166.357 171.702 1.00 13.92 236 GLY C CA 1
ATOM 6753 C C . GLY D 3 210 ? 162.072 167.549 172.630 1.00 13.92 236 GLY C C 1
ATOM 6754 O O . GLY D 3 210 ? 162.928 168.415 172.431 1.00 13.92 236 GLY C O 1
ATOM 6755 N N . GLY D 3 211 ? 161.205 167.628 173.637 1.00 14.07 237 GLY C N 1
ATOM 6756 C CA . GLY D 3 211 ? 161.217 168.747 174.560 1.00 14.07 237 GLY C CA 1
ATOM 6757 C C . GLY D 3 211 ? 160.494 169.991 174.091 1.00 14.07 237 GLY C C 1
ATOM 6758 O O . GLY D 3 211 ? 160.673 171.054 174.694 1.00 14.07 237 GLY C O 1
ATOM 6759 N N . ASN D 3 212 ? 159.683 169.898 173.037 1.00 14.37 238 ASN C N 1
ATOM 6760 C CA . ASN D 3 212 ? 158.973 171.050 172.482 1.00 14.37 238 ASN C CA 1
ATOM 6761 C C . ASN D 3 212 ? 157.542 171.054 173.020 1.00 14.37 238 ASN C C 1
ATOM 6762 O O . ASN D 3 212 ? 156.592 170.657 172.348 1.00 14.37 238 ASN C O 1
ATOM 6767 N N . TYR D 3 213 ? 157.388 171.526 174.261 1.00 14.37 239 TYR C N 1
ATOM 6768 C CA . TYR D 3 213 ? 156.062 171.560 174.871 1.00 14.37 239 TYR C CA 1
ATOM 6769 C C . TYR D 3 213 ? 155.214 172.737 174.397 1.00 14.37 239 TYR C C 1
ATOM 6770 O O . TYR D 3 213 ? 153.991 172.709 174.576 1.00 14.37 239 TYR C O 1
ATOM 6779 N N . GLU D 3 214 ? 155.827 173.758 173.790 1.00 14.37 240 GLU C N 1
ATOM 6780 C CA . GLU D 3 214 ? 155.056 174.884 173.268 1.00 14.37 240 GLU C CA 1
ATOM 6781 C C . GLU D 3 214 ? 154.080 174.436 172.183 1.00 14.37 240 GLU C C 1
ATOM 6782 O O . GLU D 3 214 ? 152.899 174.802 172.204 1.00 14.37 240 GLU C O 1
ATOM 6788 N N . THR D 3 215 ? 154.554 173.627 171.230 1.00 14.37 241 THR C N 1
ATOM 6789 C CA . THR D 3 215 ? 153.675 173.112 170.180 1.00 14.37 241 THR C CA 1
ATOM 6790 C C . THR D 3 215 ? 152.576 172.224 170.759 1.00 14.37 241 THR C C 1
ATOM 6791 O O . THR D 3 215 ? 151.405 172.313 170.353 1.00 14.37 241 THR C O 1
ATOM 6795 N N . LEU D 3 216 ? 152.942 171.357 171.706 1.00 14.37 242 LEU C N 1
ATOM 6796 C CA . LEU D 3 216 ? 151.968 170.470 172.334 1.00 14.37 242 LEU C CA 1
ATOM 6797 C C . LEU D 3 216 ? 150.852 171.271 172.992 1.00 14.37 242 LEU C C 1
ATOM 6798 O O . LEU D 3 216 ? 149.669 170.945 172.844 1.00 14.37 242 LEU C O 1
ATOM 6803 N N . LEU D 3 217 ? 151.211 172.328 173.723 1.00 14.37 243 LEU C N 1
ATOM 6804 C CA . LEU D 3 217 ? 150.190 173.154 174.356 1.00 14.37 243 LEU C CA 1
ATOM 6805 C C . LEU D 3 217 ? 149.387 173.948 173.331 1.00 14.37 243 LEU C C 1
ATOM 6806 O O . LEU D 3 217 ? 148.192 174.183 173.536 1.00 14.37 243 LEU C O 1
ATOM 6811 N N . ARG D 3 218 ? 150.014 174.365 172.226 1.00 14.37 244 ARG C N 1
ATOM 6812 C CA . ARG D 3 218 ? 149.266 175.066 171.185 1.00 14.37 244 ARG C CA 1
ATOM 6813 C C . ARG D 3 218 ? 148.184 174.184 170.577 1.00 14.37 244 ARG C C 1
ATOM 6814 O O . ARG D 3 218 ? 147.119 174.684 170.201 1.00 14.37 244 ARG C O 1
ATOM 6822 N N . THR D 3 219 ? 148.436 172.878 170.460 1.00 14.37 245 THR C N 1
ATOM 6823 C CA . THR D 3 219 ? 147.402 172.002 169.906 1.00 14.37 245 THR C CA 1
ATOM 6824 C C . THR D 3 219 ? 146.141 171.962 170.768 1.00 14.37 245 THR C C 1
ATOM 6825 O O . THR D 3 219 ? 145.064 171.649 170.250 1.00 14.37 245 THR C O 1
ATOM 6829 N N . LEU D 3 220 ? 146.246 172.271 172.064 1.00 18.75 246 LEU C N 1
ATOM 6830 C CA . LEU D 3 220 ? 145.072 172.243 172.936 1.00 18.75 246 LEU C CA 1
ATOM 6831 C C . LEU D 3 220 ? 144.075 173.337 172.571 1.00 18.75 246 LEU C C 1
ATOM 6832 O O . LEU D 3 220 ? 142.860 173.124 172.643 1.00 18.75 246 LEU C O 1
ATOM 6837 N N . GLY D 3 221 ? 144.564 174.514 172.193 1.00 24.56 247 GLY C N 1
ATOM 6838 C CA . GLY D 3 221 ? 143.702 175.610 171.803 1.00 24.56 247 GLY C CA 1
ATOM 6839 C C . GLY D 3 221 ? 143.181 176.474 172.930 1.00 24.56 247 GLY C C 1
ATOM 6840 O O . GLY D 3 221 ? 142.277 177.284 172.694 1.00 24.56 247 GLY C O 1
ATOM 6841 N N . TYR D 3 222 ? 143.715 176.335 174.141 1.00 25.89 248 TYR C N 1
ATOM 6842 C CA . TYR D 3 222 ? 143.255 177.123 175.274 1.00 25.89 248 TYR C CA 1
ATOM 6843 C C . TYR D 3 222 ? 143.772 178.559 175.187 1.00 25.89 248 TYR C C 1
ATOM 6844 O O . TYR D 3 222 ? 144.619 178.900 174.358 1.00 25.89 248 TYR C O 1
ATOM 6853 N N . ALA D 3 223 ? 143.243 179.408 176.067 1.00 35.75 249 ALA C N 1
ATOM 6854 C CA . ALA D 3 223 ? 143.664 180.800 176.156 1.00 35.75 249 ALA C CA 1
ATOM 6855 C C . ALA D 3 223 ? 143.424 181.296 177.574 1.00 35.75 249 ALA C C 1
ATOM 6856 O O . ALA D 3 223 ? 142.300 181.213 178.078 1.00 35.75 249 ALA C O 1
ATOM 6858 N N . THR D 3 224 ? 144.475 181.808 178.209 1.00 36.25 250 THR C N 1
ATOM 6859 C CA . THR D 3 224 ? 144.365 182.312 179.570 1.00 36.25 250 THR C CA 1
ATOM 6860 C C . THR D 3 224 ? 145.499 183.292 179.828 1.00 36.25 250 THR C C 1
ATOM 6861 O O . THR D 3 224 ? 146.577 183.185 179.238 1.00 36.25 250 THR C O 1
ATOM 6865 N N . GLU D 3 225 ? 145.238 184.254 180.716 1.00 38.88 251 GLU C N 1
ATOM 6866 C CA . GLU D 3 225 ? 146.251 185.240 181.071 1.00 38.88 251 GLU C CA 1
ATOM 6867 C C . GLU D 3 225 ? 147.294 184.695 182.039 1.00 38.88 251 GLU C C 1
ATOM 6868 O O . GLU D 3 225 ? 148.394 185.253 182.116 1.00 38.88 251 GLU C O 1
ATOM 6874 N N . ASP D 3 226 ? 146.984 183.623 182.769 1.00 29.99 252 ASP C N 1
ATOM 6875 C CA . ASP D 3 226 ? 147.910 183.027 183.724 1.00 29.99 252 ASP C CA 1
ATOM 6876 C C . ASP D 3 226 ? 148.697 181.859 183.135 1.00 29.99 252 ASP C C 1
ATOM 6877 O O . ASP D 3 226 ? 149.122 180.973 183.884 1.00 29.99 252 ASP C O 1
ATOM 6882 N N . PHE D 3 227 ? 148.898 181.842 181.816 1.00 22.74 253 PHE C N 1
ATOM 6883 C CA . PHE D 3 227 ? 149.506 180.687 181.160 1.00 22.74 253 PHE C CA 1
ATOM 6884 C C . PHE D 3 227 ? 150.940 180.457 181.632 1.00 22.74 253 PHE C C 1
ATOM 6885 O O . PHE D 3 227 ? 151.299 179.347 182.046 1.00 22.74 253 PHE C O 1
ATOM 6893 N N . ASP D 3 228 ? 151.775 181.497 181.576 1.00 19.76 254 ASP C N 1
ATOM 6894 C CA . ASP D 3 228 ? 153.171 181.344 181.980 1.00 19.76 254 ASP C CA 1
ATOM 6895 C C . ASP D 3 228 ? 153.291 181.026 183.466 1.00 19.76 254 ASP C C 1
ATOM 6896 O O . ASP D 3 228 ? 154.156 180.238 183.868 1.00 19.76 254 ASP C O 1
ATOM 6901 N N . ASP D 3 229 ? 152.440 181.633 184.297 1.00 18.74 255 ASP C N 1
ATOM 6902 C CA . ASP D 3 229 ? 152.458 181.326 185.724 1.00 18.74 255 ASP C CA 1
ATOM 6903 C C . ASP D 3 229 ? 152.065 179.876 185.984 1.00 18.74 255 ASP C C 1
ATOM 6904 O O . ASP D 3 229 ? 152.647 179.215 186.851 1.00 18.74 255 ASP C O 1
ATOM 6909 N N . LEU D 3 230 ? 151.074 179.365 185.248 1.00 16.64 256 LEU C N 1
ATOM 6910 C CA . LEU D 3 230 ? 150.723 177.953 185.366 1.00 16.64 256 LEU C CA 1
ATOM 6911 C C . LEU D 3 230 ? 151.888 177.061 184.954 1.00 16.64 256 LEU C C 1
ATOM 6912 O O . LEU D 3 230 ? 152.182 176.065 185.623 1.00 16.64 256 LEU C O 1
ATOM 6917 N N . LEU D 3 231 ? 152.568 177.411 183.859 1.00 15.32 257 LEU C N 1
ATOM 6918 C CA . LEU D 3 231 ? 153.685 176.598 183.385 1.00 15.32 257 LEU C CA 1
ATOM 6919 C C . LEU D 3 231 ? 154.821 176.557 184.401 1.00 15.32 257 LEU C C 1
ATOM 6920 O O . LEU D 3 231 ? 155.290 175.479 184.782 1.00 15.32 257 LEU C O 1
ATOM 6925 N N . GLU D 3 232 ? 155.276 177.726 184.855 1.00 16.40 258 GLU C N 1
ATOM 6926 C CA . GLU D 3 232 ? 156.482 177.790 185.674 1.00 16.40 258 GLU C CA 1
ATOM 6927 C C . GLU D 3 232 ? 156.255 177.351 187.113 1.00 16.40 258 GLU C C 1
ATOM 6928 O O . GLU D 3 232 ? 157.230 177.088 187.824 1.00 16.40 258 GLU C O 1
ATOM 6934 N N . SER D 3 233 ? 155.006 177.260 187.559 1.00 13.40 259 SER C N 1
ATOM 6935 C CA . SER D 3 233 ? 154.699 176.718 188.874 1.00 13.40 259 SER C CA 1
ATOM 6936 C C . SER D 3 233 ? 154.535 175.203 188.850 1.00 13.40 259 SER C C 1
ATOM 6937 O O . SER D 3 233 ? 154.176 174.616 189.875 1.00 13.40 259 SER C O 1
ATOM 6940 N N . ASP D 3 234 ? 154.782 174.568 187.701 1.00 13.86 260 ASP C N 1
ATOM 6941 C CA . ASP D 3 234 ? 154.652 173.118 187.537 1.00 13.86 260 ASP C CA 1
ATOM 6942 C C . ASP D 3 234 ? 153.235 172.650 187.870 1.00 13.86 260 ASP C C 1
ATOM 6943 O O . ASP D 3 234 ? 153.030 171.655 188.566 1.00 13.86 260 ASP C O 1
ATOM 6948 N N . SER D 3 235 ? 152.248 173.385 187.357 1.00 14.37 261 SER C N 1
ATOM 6949 C CA . SER D 3 235 ? 150.844 173.091 187.611 1.00 14.37 261 SER C CA 1
ATOM 6950 C C . SER D 3 235 ? 150.138 172.417 186.440 1.00 14.37 261 SER C C 1
ATOM 6951 O O . SER D 3 235 ? 149.014 171.937 186.615 1.00 14.37 261 SER C O 1
ATOM 6954 N N . ILE D 3 236 ? 150.752 172.367 185.262 1.00 14.37 262 ILE C N 1
ATOM 6955 C CA . ILE D 3 236 ? 150.191 171.662 184.115 1.00 14.37 262 ILE C CA 1
ATOM 6956 C C . ILE D 3 236 ? 150.847 170.288 184.060 1.00 14.37 262 ILE C C 1
ATOM 6957 O O . ILE D 3 236 ? 152.055 170.178 183.829 1.00 14.37 262 ILE C O 1
ATOM 6962 N N . THR D 3 237 ? 150.054 169.239 184.259 1.00 14.37 263 THR C N 1
ATOM 6963 C CA . THR D 3 237 ? 150.556 167.875 184.366 1.00 14.37 263 THR C CA 1
ATOM 6964 C C . THR D 3 237 ? 149.896 166.971 183.330 1.00 14.37 263 THR C C 1
ATOM 6965 O O . THR D 3 237 ? 148.973 167.367 182.616 1.00 14.37 263 THR C O 1
ATOM 6969 N N . GLY D 3 238 ? 150.386 165.734 183.261 1.00 13.14 264 GLY C N 1
ATOM 6970 C CA . GLY D 3 238 ? 149.849 164.755 182.332 1.00 13.14 264 GLY C CA 1
ATOM 6971 C C . GLY D 3 238 ? 150.023 163.342 182.850 1.00 13.14 264 GLY C C 1
ATOM 6972 O O . GLY D 3 238 ? 150.896 163.063 183.677 1.00 13.14 264 GLY C O 1
ATOM 6973 N N . GLN D 3 239 ? 149.177 162.444 182.343 1.00 14.37 265 GLN C N 1
ATOM 6974 C CA . GLN D 3 239 ? 149.147 161.050 182.766 1.00 14.37 265 GLN C CA 1
ATOM 6975 C C . GLN D 3 239 ? 149.102 160.133 181.550 1.00 14.37 265 GLN C C 1
ATOM 6976 O O . GLN D 3 239 ? 148.348 160.380 180.605 1.00 14.37 265 GLN C O 1
ATOM 6982 N N . ILE D 3 240 ? 149.908 159.074 181.583 1.00 14.37 266 ILE C N 1
ATOM 6983 C CA . ILE D 3 240 ? 149.914 158.078 180.516 1.00 14.37 266 ILE C CA 1
ATOM 6984 C C . ILE D 3 240 ? 148.723 157.146 180.696 1.00 14.37 266 ILE C C 1
ATOM 6985 O O . ILE D 3 240 ? 148.542 156.551 181.764 1.00 14.37 266 ILE C O 1
ATOM 6990 N N . ILE D 3 241 ? 147.911 157.010 179.647 1.00 14.37 267 ILE C N 1
ATOM 6991 C CA . ILE D 3 241 ? 146.685 156.231 179.715 1.00 14.37 267 ILE C CA 1
ATOM 6992 C C . ILE D 3 241 ? 146.764 154.932 178.913 1.00 14.37 267 ILE C C 1
ATOM 6993 O O . ILE D 3 241 ? 146.100 153.956 179.278 1.00 14.37 267 ILE C O 1
ATOM 6998 N N . TYR D 3 242 ? 147.552 154.885 177.840 1.00 14.37 268 TYR C N 1
ATOM 6999 C CA . TYR D 3 242 ? 147.611 153.708 176.984 1.00 14.37 268 TYR C CA 1
ATOM 7000 C C . TYR D 3 242 ? 148.957 153.659 176.273 1.00 14.37 268 TYR C C 1
ATOM 7001 O O . TYR D 3 242 ? 149.480 154.694 175.848 1.00 14.37 268 TYR C O 1
ATOM 7010 N N . VAL D 3 243 ? 149.499 152.447 176.142 1.00 14.37 269 VAL C N 1
ATOM 7011 C CA . VAL D 3 243 ? 150.766 152.186 175.465 1.00 14.37 269 VAL C CA 1
ATOM 7012 C C . VAL D 3 243 ? 150.531 151.098 174.425 1.00 14.37 269 VAL C C 1
ATOM 7013 O O . VAL D 3 243 ? 149.973 150.044 174.748 1.00 14.37 269 VAL C O 1
ATOM 7017 N N . ASP D 3 244 ? 150.960 151.338 173.187 1.00 13.03 270 ASP C N 1
ATOM 7018 C CA . ASP D 3 244 ? 150.853 150.344 172.125 1.00 13.03 270 ASP C CA 1
ATOM 7019 C C . ASP D 3 244 ? 152.243 149.795 171.829 1.00 13.03 270 ASP C C 1
ATOM 7020 O O . ASP D 3 244 ? 153.141 150.549 171.439 1.00 13.03 270 ASP C O 1
ATOM 7025 N N . LEU D 3 245 ? 152.417 148.487 172.010 1.00 13.98 271 LEU C N 1
ATOM 7026 C CA . LEU D 3 245 ? 153.713 147.841 171.841 1.00 13.98 271 LEU C CA 1
ATOM 7027 C C . LEU D 3 245 ? 153.936 147.296 170.436 1.00 13.98 271 LEU C C 1
ATOM 7028 O O . LEU D 3 245 ? 154.996 146.718 170.176 1.00 13.98 271 LEU C O 1
ATOM 7033 N N . SER D 3 246 ? 152.974 147.457 169.530 1.00 14.89 272 SER C N 1
ATOM 7034 C CA . SER D 3 246 ? 153.147 147.057 168.140 1.00 14.89 272 SER C CA 1
ATOM 7035 C C . SER D 3 246 ? 153.229 148.232 167.179 1.00 14.89 272 SER C C 1
ATOM 7036 O O . SER D 3 246 ? 153.922 148.132 166.166 1.00 14.89 272 SER C O 1
ATOM 7039 N N . SER D 3 247 ? 152.545 149.337 167.473 1.00 14.21 273 SER C N 1
ATOM 7040 C CA . SER D 3 247 ? 152.656 150.561 166.691 1.00 14.21 273 SER C CA 1
ATOM 7041 C C . SER D 3 247 ? 153.554 151.604 167.345 1.00 14.21 273 SER C C 1
ATOM 7042 O O . SER D 3 247 ? 153.911 152.587 166.688 1.00 14.21 273 SER C O 1
ATOM 7045 N N . TYR D 3 248 ? 153.920 151.411 168.613 1.00 14.37 274 TYR C N 1
ATOM 7046 C CA . TYR D 3 248 ? 154.844 152.282 169.339 1.00 14.37 274 TYR C CA 1
ATOM 7047 C C . TYR D 3 248 ? 154.323 153.719 169.419 1.00 14.37 274 TYR C C 1
ATOM 7048 O O . TYR D 3 248 ? 154.915 154.660 168.887 1.00 14.37 274 TYR C O 1
ATOM 7057 N N . TYR D 3 249 ? 153.188 153.870 170.100 1.00 14.37 275 TYR C N 1
ATOM 7058 C CA . TYR D 3 249 ? 152.669 155.184 170.447 1.00 14.37 275 TYR C CA 1
ATOM 7059 C C . TYR D 3 249 ? 152.032 155.129 171.829 1.00 14.37 275 TYR C C 1
ATOM 7060 O O . TYR D 3 249 ? 151.700 154.059 172.350 1.00 14.37 275 TYR C O 1
ATOM 7069 N N . ILE D 3 250 ? 151.882 156.307 172.430 1.00 14.37 276 ILE C N 1
ATOM 7070 C CA . ILE D 3 250 ? 151.250 156.435 173.736 1.00 14.37 276 ILE C CA 1
ATOM 7071 C C . ILE D 3 250 ? 150.133 157.466 173.656 1.00 14.37 276 ILE C C 1
ATOM 7072 O O . ILE D 3 250 ? 150.144 158.360 172.804 1.00 14.37 276 ILE C O 1
ATOM 7077 N N . ILE D 3 251 ? 149.159 157.324 174.553 1.00 14.37 277 ILE C N 1
ATOM 7078 C CA . ILE D 3 251 ? 148.076 158.289 174.722 1.00 14.37 277 ILE C CA 1
ATOM 7079 C C . ILE D 3 251 ? 148.262 158.970 176.072 1.00 14.37 277 ILE C C 1
ATOM 7080 O O . ILE D 3 251 ? 148.440 158.296 177.092 1.00 14.37 277 ILE C O 1
ATOM 7085 N N . VAL D 3 252 ? 148.225 160.301 176.077 1.00 14.37 278 VAL C N 1
ATOM 7086 C CA . VAL D 3 252 ? 148.490 161.106 177.264 1.00 14.37 278 VAL C CA 1
ATOM 7087 C C . VAL D 3 252 ? 147.301 162.027 177.507 1.00 14.37 278 VAL C C 1
ATOM 7088 O O . VAL D 3 252 ? 146.833 162.702 176.583 1.00 14.37 278 VAL C O 1
ATOM 7092 N N . ARG D 3 253 ? 146.823 162.060 178.748 1.00 14.37 279 ARG C N 1
ATOM 7093 C CA . ARG D 3 253 ? 145.774 162.983 179.161 1.00 14.37 279 ARG C CA 1
ATOM 7094 C C . ARG D 3 253 ? 146.412 164.153 179.902 1.00 14.37 279 ARG C C 1
ATOM 7095 O O . ARG D 3 253 ? 147.142 163.951 180.876 1.00 14.37 279 ARG C O 1
ATOM 7103 N N . VAL D 3 254 ? 146.128 165.368 179.443 1.00 14.37 280 VAL C N 1
ATOM 7104 C CA . VAL D 3 254 ? 146.689 166.593 179.997 1.00 14.37 280 VAL C CA 1
ATOM 7105 C C . VAL D 3 254 ? 145.639 167.267 180.868 1.00 14.37 280 VAL C C 1
ATOM 7106 O O . VAL D 3 254 ? 144.462 167.368 180.482 1.00 14.37 280 VAL C O 1
ATOM 7110 N N . TYR D 3 255 ? 146.071 167.722 182.046 1.00 14.37 281 TYR C N 1
ATOM 7111 C CA . TYR D 3 255 ? 145.240 168.423 183.018 1.00 14.37 281 TYR C CA 1
ATOM 7112 C C . TYR D 3 255 ? 145.644 169.894 183.043 1.00 14.37 281 TYR C C 1
ATOM 7113 O O . TYR D 3 255 ? 146.806 170.217 183.309 1.00 14.37 281 TYR C O 1
ATOM 7122 N N . PHE D 3 256 ? 144.682 170.774 182.780 1.00 14.59 282 PHE C N 1
ATOM 7123 C CA . PHE D 3 256 ? 144.902 172.216 182.656 1.00 14.59 282 PHE C CA 1
ATOM 7124 C C . PHE D 3 256 ? 144.057 172.930 183.703 1.00 14.59 282 PHE C C 1
ATOM 7125 O O . PHE D 3 256 ? 142.842 173.112 183.506 1.00 14.59 282 PHE C O 1
ATOM 7133 N N . PRO D 3 257 ? 144.636 173.328 184.839 1.00 13.37 283 PRO C N 1
ATOM 7134 C CA . PRO D 3 257 ? 143.830 173.925 185.912 1.00 13.37 283 PRO C CA 1
ATOM 7135 C C . PRO D 3 257 ? 143.746 175.444 185.862 1.00 13.37 283 PRO C C 1
ATOM 7136 O O . PRO D 3 257 ? 144.336 176.087 184.989 1.00 13.37 283 PRO C O 1
ATOM 7140 N N . ILE D 3 258 ? 143.001 176.020 186.802 1.00 15.26 284 ILE C N 1
ATOM 7141 C CA . ILE D 3 258 ? 142.984 177.457 187.028 1.00 15.26 284 ILE C CA 1
ATOM 7142 C C . ILE D 3 258 ? 143.682 177.744 188.356 1.00 15.26 284 ILE C C 1
ATOM 7143 O O . ILE D 3 258 ? 143.947 176.844 189.151 1.00 15.26 284 ILE C O 1
ATOM 7148 N N . LEU D 3 259 ? 143.986 179.017 188.591 1.00 16.44 285 LEU C N 1
ATOM 7149 C CA . LEU D 3 259 ? 144.603 179.456 189.837 1.00 16.44 285 LEU C CA 1
ATOM 7150 C C . LEU D 3 259 ? 143.567 180.173 190.691 1.00 16.44 285 LEU C C 1
ATOM 7151 O O . LEU D 3 259 ? 142.918 181.114 190.222 1.00 16.44 285 LEU C O 1
ATOM 7156 N N . THR D 3 260 ? 143.408 179.733 191.938 1.00 17.35 286 THR C N 1
ATOM 7157 C CA . THR D 3 260 ? 142.471 180.352 192.863 1.00 17.35 286 THR C CA 1
ATOM 7158 C C . THR D 3 260 ? 143.230 180.967 194.031 1.00 17.35 286 THR C C 1
ATOM 7159 O O . THR D 3 260 ? 144.188 180.380 194.547 1.00 17.35 286 THR C O 1
ATOM 7163 N N . GLU D 3 261 ? 142.797 182.157 194.433 1.00 20.72 287 GLU C N 1
ATOM 7164 C CA . GLU D 3 261 ? 143.430 182.902 195.510 1.00 20.72 287 GLU C CA 1
ATOM 7165 C C . GLU D 3 261 ? 142.792 182.542 196.845 1.00 20.72 287 GLU C C 1
ATOM 7166 O O . GLU D 3 261 ? 141.564 182.553 196.976 1.00 20.72 287 GLU C O 1
ATOM 7172 N N . ILE D 3 262 ? 143.628 182.219 197.831 1.00 23.69 288 ILE C N 1
ATOM 7173 C CA . ILE D 3 262 ? 143.139 182.000 199.186 1.00 23.69 288 ILE C CA 1
ATOM 7174 C C . ILE D 3 262 ? 142.770 183.346 199.794 1.00 23.69 288 ILE C C 1
ATOM 7175 O O . ILE D 3 262 ? 143.580 184.281 199.808 1.00 23.69 288 ILE C O 1
ATOM 7180 N N . GLN D 3 263 ? 141.543 183.448 200.308 1.00 31.78 289 GLN C N 1
ATOM 7181 C CA . GLN D 3 263 ? 140.935 184.756 200.546 1.00 31.78 289 GLN C CA 1
ATOM 7182 C C . GLN D 3 263 ? 141.630 185.520 201.669 1.00 31.78 289 GLN C C 1
ATOM 7183 O O . GLN D 3 263 ? 142.070 186.660 201.479 1.00 31.78 289 GLN C O 1
ATOM 7189 N N . GLN D 3 264 ? 141.747 184.911 202.846 1.00 31.10 290 GLN C N 1
ATOM 7190 C CA . GLN D 3 264 ? 142.232 185.607 204.038 1.00 31.10 290 GLN C CA 1
ATOM 7191 C C . GLN D 3 264 ? 143.684 185.269 204.347 1.00 31.10 290 GLN C C 1
ATOM 7192 O O . GLN D 3 264 ? 144.057 185.110 205.511 1.00 31.10 290 GLN C O 1
ATOM 7198 N N . ALA D 3 265 ? 144.521 185.143 203.322 1.00 22.52 291 ALA C N 1
ATOM 7199 C CA . ALA D 3 265 ? 145.899 184.713 203.492 1.00 22.52 291 ALA C CA 1
ATOM 7200 C C . ALA D 3 265 ? 146.847 185.659 202.769 1.00 22.52 291 ALA C C 1
ATOM 7201 O O . ALA D 3 265 ? 146.501 186.249 201.741 1.00 22.52 291 ALA C O 1
ATOM 7203 N N . TYR D 3 266 ? 148.051 185.794 203.317 1.00 14.91 292 TYR C N 1
ATOM 7204 C CA . TYR D 3 266 ? 149.099 186.543 202.635 1.00 14.91 292 TYR C CA 1
ATOM 7205 C C . TYR D 3 266 ? 150.464 186.045 203.092 1.00 14.91 292 TYR C C 1
ATOM 7206 O O . TYR D 3 266 ? 150.590 185.339 204.096 1.00 14.91 292 TYR C O 1
ATOM 7215 N N . ILE D 3 267 ? 151.483 186.402 202.315 1.00 14.37 293 ILE C N 1
ATOM 7216 C CA . ILE D 3 267 ? 152.861 185.995 202.566 1.00 14.37 293 ILE C CA 1
ATOM 7217 C C . ILE D 3 267 ? 153.714 187.251 202.672 1.00 14.37 293 ILE C C 1
ATOM 7218 O O . ILE D 3 267 ? 153.765 188.054 201.733 1.00 14.37 293 ILE C O 1
ATOM 7223 N N . GLN D 3 268 ? 154.390 187.413 203.805 1.00 14.37 294 GLN C N 1
ATOM 7224 C CA . GLN D 3 268 ? 155.185 188.602 204.088 1.00 14.37 294 GLN C CA 1
ATOM 7225 C C . GLN D 3 268 ? 156.667 188.261 204.008 1.00 14.37 294 GLN C C 1
ATOM 7226 O O . GLN D 3 268 ? 157.106 187.245 204.562 1.00 14.37 294 GLN C O 1
ATOM 7232 N N . GLU D 3 269 ? 157.426 189.107 203.315 1.00 12.77 295 GLU C N 1
ATOM 7233 C CA . GLU D 3 269 ? 158.864 188.943 203.151 1.00 12.77 295 GLU C CA 1
ATOM 7234 C C . GLU D 3 269 ? 159.611 189.904 204.069 1.00 12.77 295 GLU C C 1
ATOM 7235 O O . GLU D 3 269 ? 159.164 191.031 204.301 1.00 12.77 295 GLU C O 1
ATOM 7241 N N . LEU D 3 270 ? 160.750 189.452 204.590 1.00 12.80 296 LEU C N 1
ATOM 7242 C CA . LEU D 3 270 ? 161.618 190.263 205.433 1.00 12.80 296 LEU C CA 1
ATOM 7243 C C . LEU D 3 270 ? 162.994 190.366 204.787 1.00 12.80 296 LEU C C 1
ATOM 7244 O O . LEU D 3 270 ? 163.540 189.362 204.320 1.00 12.80 296 LEU C O 1
ATOM 7249 N N . LEU D 3 271 ? 163.550 191.579 204.763 1.00 12.52 297 LEU C N 1
ATOM 7250 C CA . LEU D 3 271 ? 164.858 191.833 204.174 1.00 12.52 297 LEU C CA 1
ATOM 7251 C C . LEU D 3 271 ? 165.900 191.914 205.277 1.00 12.52 297 LEU C C 1
ATOM 7252 O O . LEU D 3 271 ? 165.760 192.752 206.183 1.00 12.52 297 LEU C O 1
ATOM 7257 N N . PRO D 3 272 ? 166.930 191.069 205.264 1.00 13.72 298 PRO C N 1
ATOM 7258 C CA . PRO D 3 272 ? 167.911 191.078 206.355 1.00 13.72 298 PRO C CA 1
ATOM 7259 C C . PRO D 3 272 ? 168.982 192.144 206.166 1.00 13.72 298 PRO C C 1
ATOM 7260 O O . PRO D 3 272 ? 169.468 192.382 205.058 1.00 13.72 298 PRO C O 1
ATOM 7264 N N . VAL D 3 273 ? 169.347 192.786 207.275 1.00 12.40 299 VAL C N 1
ATOM 7265 C CA . VAL D 3 273 ? 170.389 193.808 207.312 1.00 12.40 299 VAL C CA 1
ATOM 7266 C C . VAL D 3 273 ? 171.230 193.583 208.564 1.00 12.40 299 VAL C C 1
ATOM 7267 O O . VAL D 3 273 ? 170.694 193.277 209.634 1.00 12.40 299 VAL C O 1
ATOM 7271 N N . SER D 3 274 ? 172.547 193.722 208.431 1.00 13.32 300 SER C N 1
ATOM 7272 C CA . SER D 3 274 ? 173.432 193.551 209.576 1.00 13.32 300 SER C CA 1
ATOM 7273 C C . SER D 3 274 ? 173.290 194.718 210.549 1.00 13.32 300 SER C C 1
ATOM 7274 O O . SER D 3 274 ? 172.956 195.841 210.162 1.00 13.32 300 SER C O 1
ATOM 7277 N N . PHE D 3 275 ? 173.555 194.445 211.827 1.00 14.37 301 PHE C N 1
ATOM 7278 C CA . PHE D 3 275 ? 173.439 195.454 212.870 1.00 14.37 301 PHE C CA 1
ATOM 7279 C C . PHE D 3 275 ? 174.607 195.328 213.841 1.00 14.37 301 PHE C C 1
ATOM 7280 O O . PHE D 3 275 ? 175.331 194.330 213.858 1.00 14.37 301 PHE C O 1
ATOM 7288 N N . ASN D 3 276 ? 174.776 196.361 214.661 1.00 19.50 302 ASN C N 1
ATOM 7289 C CA . ASN D 3 276 ? 175.936 196.504 215.531 1.00 19.50 302 ASN C CA 1
ATOM 7290 C C . ASN D 3 276 ? 175.580 196.149 216.970 1.00 19.50 302 ASN C C 1
ATOM 7291 O O . ASN D 3 276 ? 174.544 196.582 217.484 1.00 19.50 302 ASN C O 1
ATOM 7296 N N . ASN D 3 277 ? 176.448 195.372 217.616 1.00 25.00 303 ASN C N 1
ATOM 7297 C CA . ASN D 3 277 ? 176.316 195.087 219.043 1.00 25.00 303 ASN C CA 1
ATOM 7298 C C . ASN D 3 277 ? 177.671 194.651 219.579 1.00 25.00 303 ASN C C 1
ATOM 7299 O O . ASN D 3 277 ? 178.269 193.711 219.046 1.00 25.00 303 ASN C O 1
ATOM 7304 N N . ASP D 3 278 ? 178.153 195.337 220.620 1.00 34.57 304 ASP C N 1
ATOM 7305 C CA . ASP D 3 278 ? 179.391 194.977 221.319 1.00 34.57 304 ASP C CA 1
ATOM 7306 C C . ASP D 3 278 ? 180.586 194.929 220.363 1.00 34.57 304 ASP C C 1
ATOM 7307 O O . ASP D 3 278 ? 181.359 193.969 220.344 1.00 34.57 304 ASP C O 1
ATOM 7312 N N . ASN D 3 279 ? 180.726 195.985 219.558 1.00 35.05 305 ASN C N 1
ATOM 7313 C CA . ASN D 3 279 ? 181.848 196.136 218.625 1.00 35.05 305 ASN C CA 1
ATOM 7314 C C . ASN D 3 279 ? 181.956 194.956 217.661 1.00 35.05 305 ASN C C 1
ATOM 7315 O O . ASN D 3 279 ? 183.052 194.497 217.335 1.00 35.05 305 ASN C O 1
ATOM 7320 N N . SER D 3 280 ? 180.812 194.460 217.197 1.00 23.68 306 SER C N 1
ATOM 7321 C CA . SER D 3 280 ? 180.800 193.376 216.228 1.00 23.68 306 SER C CA 1
ATOM 7322 C C . SER D 3 280 ? 179.527 193.462 215.399 1.00 23.68 306 SER C C 1
ATOM 7323 O O . SER D 3 280 ? 178.565 194.139 215.768 1.00 23.68 306 SER C O 1
ATOM 7326 N N . GLU D 3 281 ? 179.539 192.764 214.268 1.00 17.61 307 GLU C N 1
ATOM 7327 C CA . GLU D 3 281 ? 178.457 192.792 213.294 1.00 17.61 307 GLU C CA 1
ATOM 7328 C C . GLU D 3 281 ? 177.685 191.478 213.348 1.00 17.61 307 GLU C C 1
ATOM 7329 O O . GLU D 3 281 ? 178.285 190.401 213.419 1.00 17.61 307 GLU C O 1
ATOM 7335 N N . TRP D 3 282 ? 176.355 191.571 213.312 1.00 17.18 308 TRP C N 1
ATOM 7336 C CA . TRP D 3 282 ? 175.482 190.424 213.535 1.00 17.18 308 TRP C CA 1
ATOM 7337 C C . TRP D 3 282 ? 174.353 190.413 212.512 1.00 17.18 308 TRP C C 1
ATOM 7338 O O . TRP D 3 282 ? 174.025 191.437 211.909 1.00 17.18 308 TRP C O 1
ATOM 7349 N N . ILE D 3 283 ? 173.754 189.236 212.329 1.00 14.10 309 ILE C N 1
ATOM 7350 C CA . ILE D 3 283 ? 172.557 189.076 211.505 1.00 14.10 309 ILE C CA 1
ATOM 7351 C C . ILE D 3 283 ? 171.571 188.170 212.233 1.00 14.10 309 ILE C C 1
ATOM 7352 O O . ILE D 3 283 ? 171.967 187.190 212.869 1.00 14.10 309 ILE C O 1
ATOM 7357 N N . SER D 3 284 ? 170.283 188.490 212.128 1.00 14.49 310 SER C N 1
ATOM 7358 C CA . SER D 3 284 ? 169.248 187.711 212.798 1.00 14.49 310 SER C CA 1
ATOM 7359 C C . SER D 3 284 ? 168.911 186.450 212.008 1.00 14.49 310 SER C C 1
ATOM 7360 O O . SER D 3 284 ? 168.819 186.477 210.779 1.00 14.49 310 SER C O 1
ATOM 7363 N N . ILE D 3 285 ? 168.723 185.345 212.724 1.00 17.21 311 ILE C N 1
ATOM 7364 C CA . ILE D 3 285 ? 168.399 184.054 212.114 1.00 17.21 311 ILE C CA 1
ATOM 7365 C C . ILE D 3 285 ? 166.894 183.859 212.275 1.00 17.21 311 ILE C C 1
ATOM 7366 O O . ILE D 3 285 ? 166.413 183.300 213.261 1.00 17.21 311 ILE C O 1
ATOM 7371 N N . VAL D 3 286 ? 166.142 184.327 211.283 1.00 16.70 312 VAL C N 1
ATOM 7372 C CA . VAL D 3 286 ? 164.680 184.305 211.286 1.00 16.70 312 VAL C CA 1
ATOM 7373 C C . VAL D 3 286 ? 164.235 183.983 209.862 1.00 16.70 312 VAL C C 1
ATOM 7374 O O . VAL D 3 286 ? 164.893 184.421 208.908 1.00 16.70 312 VAL C O 1
ATOM 7378 N N . PRO D 3 287 ? 163.162 183.213 209.657 1.00 17.00 313 PRO C N 1
ATOM 7379 C CA . PRO D 3 287 ? 162.704 182.951 208.286 1.00 17.00 313 PRO C CA 1
ATOM 7380 C C . PRO D 3 287 ? 162.322 184.238 207.568 1.00 17.00 313 PRO C C 1
ATOM 7381 O O . PRO D 3 287 ? 161.725 185.144 208.152 1.00 17.00 313 PRO C O 1
ATOM 7385 N N . ASN D 3 288 ? 162.670 184.308 206.283 1.00 15.41 314 ASN C N 1
ATOM 7386 C CA . ASN D 3 288 ? 162.434 185.511 205.495 1.00 15.41 314 ASN C CA 1
ATOM 7387 C C . ASN D 3 288 ? 161.052 185.562 204.856 1.00 15.41 314 ASN C C 1
ATOM 7388 O O . ASN D 3 288 ? 160.647 186.631 204.387 1.00 15.41 314 ASN C O 1
ATOM 7393 N N . PHE D 3 289 ? 160.324 184.449 204.814 1.00 13.75 315 PHE C N 1
ATOM 7394 C CA . PHE D 3 289 ? 158.964 184.414 204.290 1.00 13.75 315 PHE C CA 1
ATOM 7395 C C . PHE D 3 289 ? 158.041 183.810 205.339 1.00 13.75 315 PHE C C 1
ATOM 7396 O O . PHE D 3 289 ? 158.307 182.715 205.844 1.00 13.75 315 PHE C O 1
ATOM 7404 N N . ILE D 3 290 ? 156.961 184.520 205.662 1.00 14.37 316 ILE C N 1
ATOM 7405 C CA . ILE D 3 290 ? 156.024 184.105 206.702 1.00 14.37 316 ILE C CA 1
ATOM 7406 C C . ILE D 3 290 ? 154.621 184.063 206.110 1.00 14.37 316 ILE C C 1
ATOM 7407 O O . ILE D 3 290 ? 154.194 185.022 205.457 1.00 14.37 316 ILE C O 1
ATOM 7412 N N . LEU D 3 291 ? 153.901 182.963 206.341 1.00 14.37 317 LEU C N 1
ATOM 7413 C CA . LEU D 3 291 ? 152.536 182.808 205.855 1.00 14.37 317 LEU C CA 1
ATOM 7414 C C . LEU D 3 291 ? 151.557 183.139 206.974 1.00 14.37 317 LEU C C 1
ATOM 7415 O O . LEU D 3 291 ? 151.696 182.636 208.094 1.00 14.37 317 LEU C O 1
ATOM 7420 N N . VAL D 3 292 ? 150.578 183.991 206.676 1.00 18.37 318 VAL C N 1
ATOM 7421 C CA . VAL D 3 292 ? 149.515 184.337 207.614 1.00 18.37 318 VAL C CA 1
ATOM 7422 C C . VAL D 3 292 ? 148.189 183.936 206.984 1.00 18.37 318 VAL C C 1
ATOM 7423 O O . VAL D 3 292 ? 147.843 184.420 205.897 1.00 18.37 318 VAL C O 1
ATOM 7427 N N . ARG D 3 293 ? 147.455 183.053 207.661 1.00 22.91 319 ARG C N 1
ATOM 7428 C CA . ARG D 3 293 ? 146.144 182.592 207.210 1.00 22.91 319 ARG C CA 1
ATOM 7429 C C . ARG D 3 293 ? 145.160 182.715 208.362 1.00 22.91 319 ARG C C 1
ATOM 7430 O O . ARG D 3 293 ? 145.304 182.024 209.375 1.00 22.91 319 ARG C O 1
ATOM 7438 N N . ASN D 3 294 ? 144.157 183.581 208.200 1.00 32.58 320 ASN C N 1
ATOM 7439 C CA . ASN D 3 294 ? 143.138 183.808 209.228 1.00 32.58 320 ASN C CA 1
ATOM 7440 C C . ASN D 3 294 ? 143.773 184.163 210.571 1.00 32.58 320 ASN C C 1
ATOM 7441 O O . ASN D 3 294 ? 143.345 183.693 211.627 1.00 32.58 320 ASN C O 1
ATOM 7446 N N . THR D 3 295 ? 144.810 185.002 210.520 1.00 32.11 321 THR C N 1
ATOM 7447 C CA . THR D 3 295 ? 145.566 185.447 211.697 1.00 32.11 321 THR C CA 1
ATOM 7448 C C . THR D 3 295 ? 146.301 184.296 212.386 1.00 32.11 321 THR C C 1
ATOM 7449 O O . THR D 3 295 ? 146.590 184.360 213.582 1.00 32.11 321 THR C O 1
ATOM 7453 N N . LEU D 3 296 ? 146.618 183.237 211.646 1.00 24.97 322 LEU C N 1
ATOM 7454 C CA . LEU D 3 296 ? 147.492 182.172 212.125 1.00 24.97 322 LEU C CA 1
ATOM 7455 C C . LEU D 3 296 ? 148.811 182.238 211.367 1.00 24.97 322 LEU C C 1
ATOM 7456 O O . LEU D 3 296 ? 148.818 182.311 210.133 1.00 24.97 322 LEU C O 1
ATOM 7461 N N . ILE D 3 297 ? 149.919 182.205 212.107 1.00 18.00 323 ILE C N 1
ATOM 7462 C CA . ILE D 3 297 ? 151.261 182.382 211.559 1.00 18.00 323 ILE C CA 1
ATOM 7463 C C . ILE D 3 297 ? 151.899 181.014 211.361 1.00 18.00 323 ILE C C 1
ATOM 7464 O O . ILE D 3 297 ? 151.836 180.160 212.253 1.00 18.00 323 ILE C O 1
ATOM 7469 N N . SER D 3 298 ? 152.523 180.806 210.202 1.00 13.89 324 SER C N 1
ATOM 7470 C CA . SER D 3 298 ? 153.249 179.569 209.956 1.00 13.89 324 SER C CA 1
ATOM 7471 C C . SER D 3 298 ? 154.394 179.822 208.983 1.00 13.89 324 SER C C 1
ATOM 7472 O O . SER D 3 298 ? 154.491 180.881 208.350 1.00 13.89 324 SER C O 1
ATOM 7475 N N . ASN D 3 299 ? 155.279 178.833 208.895 1.00 16.23 325 ASN C N 1
ATOM 7476 C CA . ASN D 3 299 ? 156.316 178.782 207.879 1.00 16.23 325 ASN C CA 1
ATOM 7477 C C . ASN D 3 299 ? 155.722 178.323 206.549 1.00 16.23 325 ASN C C 1
ATOM 7478 O O . ASN D 3 299 ? 154.559 177.925 206.460 1.00 16.23 325 ASN C O 1
ATOM 7483 N N . ILE D 3 300 ? 156.541 178.379 205.503 1.00 15.59 326 ILE C N 1
ATOM 7484 C CA . ILE D 3 300 ? 156.138 177.907 204.185 1.00 15.59 326 ILE C CA 1
ATOM 7485 C C . ILE D 3 300 ? 157.379 177.430 203.445 1.00 15.59 326 ILE C C 1
ATOM 7486 O O . ILE D 3 300 ? 158.433 178.067 203.499 1.00 15.59 326 ILE C O 1
ATOM 7491 N N . GLU D 3 301 ? 157.250 176.289 202.765 1.00 18.58 327 GLU C N 1
ATOM 7492 C CA . GLU D 3 301 ? 158.346 175.702 201.993 1.00 18.58 327 GLU C CA 1
ATOM 7493 C C . GLU D 3 301 ? 158.373 176.356 200.611 1.00 18.58 327 GLU C C 1
ATOM 7494 O O . GLU D 3 301 ? 158.047 175.756 199.585 1.00 18.58 327 GLU C O 1
ATOM 7500 N N . ILE D 3 302 ? 158.782 177.627 200.603 1.00 18.28 328 ILE C N 1
ATOM 7501 C CA . ILE D 3 302 ? 158.639 178.467 199.419 1.00 18.28 328 ILE C CA 1
ATOM 7502 C C . ILE D 3 302 ? 159.570 178.068 198.285 1.00 18.28 328 ILE C C 1
ATOM 7503 O O . ILE D 3 302 ? 159.383 178.529 197.154 1.00 18.28 328 ILE C O 1
ATOM 7508 N N . GLY D 3 303 ? 160.558 177.211 198.549 1.00 19.75 329 GLY C N 1
ATOM 7509 C CA . GLY D 3 303 ? 161.431 176.739 197.489 1.00 19.75 329 GLY C CA 1
ATOM 7510 C C . GLY D 3 303 ? 160.720 175.937 196.418 1.00 19.75 329 GLY C C 1
ATOM 7511 O O . GLY D 3 303 ? 161.233 175.823 195.300 1.00 19.75 329 GLY C O 1
ATOM 7512 N N . PHE D 3 304 ? 159.552 175.380 196.732 1.00 18.55 330 PHE C N 1
ATOM 7513 C CA . PHE D 3 304 ? 158.756 174.624 195.774 1.00 18.55 330 PHE C CA 1
ATOM 7514 C C . PHE D 3 304 ? 157.731 175.477 195.036 1.00 18.55 330 PHE C C 1
ATOM 7515 O O . PHE D 3 304 ? 157.007 174.946 194.188 1.00 18.55 330 PHE C O 1
ATOM 7523 N N . CYS D 3 305 ? 157.645 176.768 195.332 1.00 16.68 331 CYS C N 1
ATOM 7524 C CA . CYS D 3 305 ? 156.644 177.651 194.753 1.00 16.68 331 CYS C CA 1
ATOM 7525 C C . CYS D 3 305 ? 157.293 178.601 193.749 1.00 16.68 331 CYS C C 1
ATOM 7526 O O . CYS D 3 305 ? 158.513 178.633 193.577 1.00 16.68 331 CYS C O 1
ATOM 7529 N N . LEU D 3 306 ? 156.451 179.384 193.081 1.00 14.11 332 LEU C N 1
ATOM 7530 C CA . LEU D 3 306 ? 156.887 180.419 192.152 1.00 14.11 332 LEU C CA 1
ATOM 7531 C C . LEU D 3 306 ? 156.593 181.777 192.772 1.00 14.11 332 LEU C C 1
ATOM 7532 O O . LEU D 3 306 ? 155.448 182.058 193.140 1.00 14.11 332 LEU C O 1
ATOM 7537 N N . ILE D 3 307 ? 157.619 182.613 192.884 1.00 14.93 333 ILE C N 1
ATOM 7538 C CA . ILE D 3 307 ? 157.493 183.944 193.467 1.00 14.93 333 ILE C CA 1
ATOM 7539 C C . ILE D 3 307 ? 157.417 184.959 192.336 1.00 14.93 333 ILE C C 1
ATOM 7540 O O . ILE D 3 307 ? 158.358 185.089 191.545 1.00 14.93 333 ILE C O 1
ATOM 7545 N N . THR D 3 308 ? 156.306 185.680 192.257 1.00 18.31 334 THR C N 1
ATOM 7546 C CA . THR D 3 308 ? 156.154 186.777 191.312 1.00 18.31 334 THR C CA 1
ATOM 7547 C C . THR D 3 308 ? 156.110 188.095 192.077 1.00 18.31 334 THR C C 1
ATOM 7548 O O . THR D 3 308 ? 156.242 188.135 193.303 1.00 18.31 334 THR C O 1
ATOM 7552 N N . LYS D 3 309 ? 155.924 189.188 191.333 1.00 20.76 335 LYS C N 1
ATOM 7553 C CA . LYS D 3 309 ? 155.868 190.508 191.954 1.00 20.76 335 LYS C CA 1
ATOM 7554 C C . LYS D 3 309 ? 154.684 190.636 192.907 1.00 20.76 335 LYS C C 1
ATOM 7555 O O . LYS D 3 309 ? 154.816 191.214 193.991 1.00 20.76 335 LYS C O 1
ATOM 7561 N N . ARG D 3 310 ? 153.522 190.101 192.529 1.00 19.62 336 ARG C N 1
ATOM 7562 C CA . ARG D 3 310 ? 152.297 190.338 193.281 1.00 19.62 336 ARG C CA 1
ATOM 7563 C C . ARG D 3 310 ? 151.780 189.130 194.056 1.00 19.62 336 ARG C C 1
ATOM 7564 O O . ARG D 3 310 ? 150.888 189.300 194.893 1.00 19.62 336 ARG C O 1
ATOM 7572 N N . SER D 3 311 ? 152.297 187.928 193.814 1.00 16.56 337 SER C N 1
ATOM 7573 C CA . SER D 3 311 ? 151.719 186.750 194.449 1.00 16.56 337 SER C CA 1
ATOM 7574 C C . SER D 3 311 ? 152.738 185.620 194.484 1.00 16.56 337 SER C C 1
ATOM 7575 O O . SER D 3 311 ? 153.759 185.649 193.794 1.00 16.56 337 SER C O 1
ATOM 7578 N N . VAL D 3 312 ? 152.437 184.620 195.309 1.00 14.37 338 VAL C N 1
ATOM 7579 C CA . VAL D 3 312 ? 153.180 183.367 195.379 1.00 14.37 338 VAL C CA 1
ATOM 7580 C C . VAL D 3 312 ? 152.260 182.264 194.867 1.00 14.37 338 VAL C C 1
ATOM 7581 O O . VAL D 3 312 ? 151.142 182.100 195.370 1.00 14.37 338 VAL C O 1
ATOM 7585 N N . ILE D 3 313 ? 152.725 181.510 193.875 1.00 14.37 339 ILE C N 1
ATOM 7586 C CA . ILE D 3 313 ? 151.907 180.527 193.172 1.00 14.37 339 ILE C CA 1
ATOM 7587 C C . ILE D 3 313 ? 152.502 179.143 193.398 1.00 14.37 339 ILE C C 1
ATOM 7588 O O . ILE D 3 313 ? 153.691 178.925 193.138 1.00 14.37 339 ILE C O 1
ATOM 7593 N N . CYS D 3 314 ? 151.677 178.213 193.880 1.00 14.78 340 CYS C N 1
ATOM 7594 C CA . CYS D 3 314 ? 152.112 176.864 194.215 1.00 14.78 340 CYS C CA 1
ATOM 7595 C C . CYS D 3 314 ? 151.118 175.847 193.669 1.00 14.78 340 CYS C C 1
ATOM 7596 O O . CYS D 3 314 ? 149.934 176.146 193.496 1.00 14.78 340 CYS C O 1
ATOM 7599 N N . ASN D 3 315 ? 151.604 174.634 193.411 1.00 15.58 341 ASN C N 1
ATOM 7600 C CA . ASN D 3 315 ? 150.738 173.555 192.951 1.00 15.58 341 ASN C CA 1
ATOM 7601 C C . ASN D 3 315 ? 150.084 172.787 194.094 1.00 15.58 341 ASN C C 1
ATOM 7602 O O . ASN D 3 315 ? 149.319 171.854 193.833 1.00 15.58 341 ASN C O 1
ATOM 7607 N N . GLN D 3 316 ? 150.363 173.155 195.341 1.00 18.29 342 GLN C N 1
ATOM 7608 C CA . GLN D 3 316 ? 149.730 172.564 196.515 1.00 18.29 342 GLN C CA 1
ATOM 7609 C C . GLN D 3 316 ? 150.052 173.451 197.711 1.00 18.29 342 GLN C C 1
ATOM 7610 O O . GLN D 3 316 ? 150.874 174.365 197.624 1.00 18.29 342 GLN C O 1
ATOM 7616 N N . ASP D 3 317 ? 149.394 173.164 198.832 1.00 18.03 343 ASP C N 1
ATOM 7617 C CA . ASP D 3 317 ? 149.601 173.915 200.066 1.00 18.03 343 ASP C CA 1
ATOM 7618 C C . ASP D 3 317 ? 150.899 173.462 200.728 1.00 18.03 343 ASP C C 1
ATOM 7619 O O . ASP D 3 317 ? 151.018 172.305 201.144 1.00 18.03 343 ASP C O 1
ATOM 7624 N N . TYR D 3 318 ? 151.869 174.373 200.835 1.00 17.39 344 TYR C N 1
ATOM 7625 C CA . TYR D 3 318 ? 153.191 174.061 201.370 1.00 17.39 344 TYR C CA 1
ATOM 7626 C C . TYR D 3 318 ? 153.415 174.640 202.767 1.00 17.39 344 TYR C C 1
ATOM 7627 O O . TYR D 3 318 ? 154.554 174.903 203.155 1.00 17.39 344 TYR C O 1
ATOM 7636 N N . ALA D 3 319 ? 152.346 174.838 203.534 1.00 15.61 345 ALA C N 1
ATOM 7637 C CA . ALA D 3 319 ? 152.481 175.383 204.880 1.00 15.61 345 ALA C CA 1
ATOM 7638 C C . ALA D 3 319 ? 153.109 174.362 205.824 1.00 15.61 345 ALA C C 1
ATOM 7639 O O . ALA D 3 319 ? 152.852 173.159 205.723 1.00 15.61 345 ALA C O 1
ATOM 7641 N N . THR D 3 320 ? 153.937 174.849 206.748 1.00 15.20 346 THR C N 1
ATOM 7642 C CA . THR D 3 320 ? 154.630 174.029 207.735 1.00 15.20 346 THR C CA 1
ATOM 7643 C C . THR D 3 320 ? 154.570 174.707 209.098 1.00 15.20 346 THR C C 1
ATOM 7644 O O . THR D 3 320 ? 154.496 175.939 209.177 1.00 15.20 346 THR C O 1
ATOM 7648 N N . PRO D 3 321 ? 154.602 173.935 210.184 1.00 15.76 347 PRO C N 1
ATOM 7649 C CA . PRO D 3 321 ? 154.415 174.521 211.520 1.00 15.76 347 PRO C CA 1
ATOM 7650 C C . PRO D 3 321 ? 155.631 175.315 211.983 1.00 15.76 347 PRO C C 1
ATOM 7651 O O . PRO D 3 321 ? 156.733 175.212 211.443 1.00 15.76 347 PRO C O 1
ATOM 7655 N N . MET D 3 322 ? 155.404 176.120 213.023 1.00 17.78 348 MET C N 1
ATOM 7656 C CA . MET D 3 322 ? 156.410 177.003 213.599 1.00 17.78 348 MET C CA 1
ATOM 7657 C C . MET D 3 322 ? 156.413 176.860 215.117 1.00 17.78 348 MET C C 1
ATOM 7658 O O . MET D 3 322 ? 155.358 176.678 215.731 1.00 17.78 348 MET C O 1
ATOM 7663 N N . THR D 3 323 ? 157.598 176.955 215.720 1.00 21.21 349 THR C N 1
ATOM 7664 C CA . THR D 3 323 ? 157.723 176.830 217.166 1.00 21.21 349 THR C CA 1
ATOM 7665 C C . THR D 3 323 ? 157.102 178.030 217.880 1.00 21.21 349 THR C C 1
ATOM 7666 O O . THR D 3 323 ? 156.931 179.111 217.311 1.00 21.21 349 THR C O 1
ATOM 7670 N N A ASN D 3 324 ? 156.763 177.819 219.153 0.50 21.62 350 ASN C N 1
ATOM 7671 N N B ASN D 3 324 ? 156.762 177.821 219.154 0.50 21.62 350 ASN C N 1
ATOM 7672 C CA A ASN D 3 324 ? 156.166 178.884 219.952 0.50 21.62 350 ASN C CA 1
ATOM 7673 C CA B ASN D 3 324 ? 156.164 178.890 219.949 0.50 21.62 350 ASN C CA 1
ATOM 7674 C C A ASN D 3 324 ? 157.150 180.023 220.196 0.50 21.62 350 ASN C C 1
ATOM 7675 C C B ASN D 3 324 ? 157.151 180.026 220.198 0.50 21.62 350 ASN C C 1
ATOM 7676 O O A ASN D 3 324 ? 156.761 181.196 220.189 0.50 21.62 350 ASN C O 1
ATOM 7677 O O B ASN D 3 324 ? 156.764 181.199 220.195 0.50 21.62 350 ASN C O 1
ATOM 7686 N N . ASN D 3 325 ? 158.426 179.700 220.425 1.00 21.81 351 ASN C N 1
ATOM 7687 C CA . ASN D 3 325 ? 159.421 180.743 220.669 1.00 21.81 351 ASN C CA 1
ATOM 7688 C C . ASN D 3 325 ? 159.628 181.629 219.443 1.00 21.81 351 ASN C C 1
ATOM 7689 O O . ASN D 3 325 ? 159.747 182.853 219.570 1.00 21.81 351 ASN C O 1
ATOM 7694 N N . MET D 3 326 ? 159.675 181.034 218.248 1.00 20.68 352 MET C N 1
ATOM 7695 C CA . MET D 3 326 ? 159.816 181.834 217.035 1.00 20.68 352 MET C CA 1
ATOM 7696 C C . MET D 3 326 ? 158.596 182.724 216.815 1.00 20.68 352 MET C C 1
ATOM 7697 O O . MET D 3 326 ? 158.730 183.894 216.431 1.00 20.68 352 MET C O 1
ATOM 7702 N N . ARG D 3 327 ? 157.398 182.186 217.058 1.00 20.65 353 ARG C N 1
ATOM 7703 C CA . ARG D 3 327 ? 156.184 182.987 216.943 1.00 20.65 353 ARG C CA 1
ATOM 7704 C C . ARG D 3 327 ? 156.180 184.137 217.943 1.00 20.65 353 ARG C C 1
ATOM 7705 O O . ARG D 3 327 ? 155.707 185.234 217.625 1.00 20.65 353 ARG C O 1
ATOM 7713 N N . GLU D 3 328 ? 156.697 183.905 219.152 1.00 21.82 354 GLU C N 1
ATOM 7714 C CA . GLU D 3 328 ? 156.838 184.988 220.121 1.00 21.82 354 GLU C CA 1
ATOM 7715 C C . GLU D 3 328 ? 157.841 186.032 219.642 1.00 21.82 354 GLU C C 1
ATOM 7716 O O . GLU D 3 328 ? 157.627 187.235 219.825 1.00 21.82 354 GLU C O 1
ATOM 7722 N N . CYS D 3 329 ? 158.940 185.587 219.030 1.00 21.50 355 CYS C N 1
ATOM 7723 C CA . CYS D 3 329 ? 159.928 186.513 218.485 1.00 21.50 355 CYS C CA 1
ATOM 7724 C C . CYS D 3 329 ? 159.307 187.413 217.422 1.00 21.50 355 CYS C C 1
ATOM 7725 O O . CYS D 3 329 ? 159.543 188.625 217.399 1.00 21.50 355 CYS C O 1
ATOM 7728 N N . LEU D 3 330 ? 158.496 186.830 216.535 1.00 19.90 356 LEU C N 1
ATOM 7729 C CA . LEU D 3 330 ? 157.889 187.610 215.461 1.00 19.90 356 LEU C CA 1
ATOM 7730 C C . LEU D 3 330 ? 156.861 188.616 215.966 1.00 19.90 356 LEU C C 1
ATOM 7731 O O . LEU D 3 330 ? 156.621 189.624 215.294 1.00 19.90 356 LEU C O 1
ATOM 7736 N N . THR D 3 331 ? 156.253 188.375 217.124 1.00 21.15 357 THR C N 1
ATOM 7737 C CA . THR D 3 331 ? 155.232 189.269 217.655 1.00 21.15 357 THR C CA 1
ATOM 7738 C C . THR D 3 331 ? 155.784 190.324 218.608 1.00 21.15 357 THR C C 1
ATOM 7739 O O . THR D 3 331 ? 154.998 191.080 219.186 1.00 21.15 357 THR C O 1
ATOM 7743 N N . GLY D 3 332 ? 157.100 190.399 218.794 1.00 23.57 358 GLY C N 1
ATOM 7744 C CA . GLY D 3 332 ? 157.663 191.496 219.559 1.00 23.57 358 GLY C CA 1
ATOM 7745 C C . GLY D 3 332 ? 158.671 191.140 220.634 1.00 23.57 358 GLY C C 1
ATOM 7746 O O . GLY D 3 332 ? 159.368 192.024 221.139 1.00 23.57 358 GLY C O 1
ATOM 7747 N N . SER D 3 333 ? 158.767 189.863 221.001 1.00 25.69 359 SER C N 1
ATOM 7748 C CA . SER D 3 333 ? 159.709 189.423 222.032 1.00 25.69 359 SER C CA 1
ATOM 7749 C C . SER D 3 333 ? 161.061 189.177 221.374 1.00 25.69 359 SER C C 1
ATOM 7750 O O . SER D 3 333 ? 161.408 188.052 221.015 1.00 25.69 359 SER C O 1
ATOM 7753 N N . THR D 3 334 ? 161.845 190.248 221.230 1.00 26.27 360 THR C N 1
ATOM 7754 C CA . THR D 3 334 ? 163.087 190.181 220.470 1.00 26.27 360 THR C CA 1
ATOM 7755 C C . THR D 3 334 ? 164.213 189.468 221.208 1.00 26.27 360 THR C C 1
ATOM 7756 O O . THR D 3 334 ? 165.189 189.065 220.568 1.00 26.27 360 THR C O 1
ATOM 7760 N N . GLU D 3 335 ? 164.106 189.291 222.526 1.00 28.07 361 GLU C N 1
ATOM 7761 C CA . GLU D 3 335 ? 165.138 188.552 223.244 1.00 28.07 361 GLU C CA 1
ATOM 7762 C C . GLU D 3 335 ? 165.146 187.069 222.896 1.00 28.07 361 GLU C C 1
ATOM 7763 O O . GLU D 3 335 ? 166.091 186.369 223.273 1.00 28.07 361 GLU C O 1
ATOM 7769 N N . LYS D 3 336 ? 164.124 186.576 222.199 1.00 25.02 362 LYS C N 1
ATOM 7770 C CA . LYS D 3 336 ? 164.057 185.187 221.769 1.00 25.02 362 LYS C CA 1
ATOM 7771 C C . LYS D 3 336 ? 164.435 184.999 220.304 1.00 25.02 362 LYS C C 1
ATOM 7772 O O . LYS D 3 336 ? 164.325 183.884 219.787 1.00 25.02 362 LYS C O 1
ATOM 7778 N N . CYS D 3 337 ? 164.874 186.055 219.622 1.00 23.27 363 CYS C N 1
ATOM 7779 C CA . CYS D 3 337 ? 165.294 185.935 218.232 1.00 23.27 363 CYS C CA 1
ATOM 7780 C C . CYS D 3 337 ? 166.793 185.665 218.178 1.00 23.27 363 CYS C C 1
ATOM 7781 O O . CYS D 3 337 ? 167.576 186.503 218.642 1.00 23.27 363 CYS C O 1
ATOM 7784 N N . PRO D 3 338 ? 167.233 184.534 217.632 1.00 21.02 364 PRO C N 1
ATOM 7785 C CA . PRO D 3 338 ? 168.670 184.233 217.607 1.00 21.02 364 PRO C CA 1
ATOM 7786 C C . PRO D 3 338 ? 169.419 185.105 216.609 1.00 21.02 364 PRO C C 1
ATOM 7787 O O . PRO D 3 338 ? 168.834 185.740 215.729 1.00 21.02 364 PRO C O 1
ATOM 7791 N N . ARG D 3 339 ? 170.743 185.124 216.761 1.00 19.74 365 ARG C N 1
ATOM 7792 C CA . ARG D 3 339 ? 171.603 185.935 215.909 1.00 19.74 365 ARG C CA 1
ATOM 7793 C C . ARG D 3 339 ? 172.914 185.199 215.665 1.00 19.74 365 ARG C C 1
ATOM 7794 O O . ARG D 3 339 ? 173.291 184.294 216.413 1.00 19.74 365 ARG C O 1
ATOM 7802 N N . GLU D 3 340 ? 173.605 185.601 214.600 1.00 18.02 366 GLU C N 1
ATOM 7803 C CA . GLU D 3 340 ? 174.846 184.966 214.179 1.00 18.02 366 GLU C CA 1
ATOM 7804 C C . GLU D 3 340 ? 175.864 186.028 213.792 1.00 18.02 366 GLU C C 1
ATOM 7805 O O . GLU D 3 340 ? 175.507 187.070 213.232 1.00 18.02 366 GLU C O 1
ATOM 7811 N N . LEU D 3 341 ? 177.131 185.749 214.088 1.00 15.24 367 LEU C N 1
ATOM 7812 C CA . LEU D 3 341 ? 178.218 186.678 213.813 1.00 15.24 367 LEU C CA 1
ATOM 7813 C C . LEU D 3 341 ? 178.500 186.768 212.315 1.00 15.24 367 LEU C C 1
ATOM 7814 O O . LEU D 3 341 ? 178.337 185.801 211.569 1.00 15.24 367 LEU C O 1
ATOM 7819 N N . VAL D 3 342 ? 178.943 187.947 211.883 1.00 15.98 368 VAL C N 1
ATOM 7820 C CA . VAL D 3 342 ? 179.238 188.235 210.482 1.00 15.98 368 VAL C CA 1
ATOM 7821 C C . VAL D 3 342 ? 180.750 188.308 210.318 1.00 15.98 368 VAL C C 1
ATOM 7822 O O . VAL D 3 342 ? 181.416 189.101 210.994 1.00 15.98 368 VAL C O 1
ATOM 7826 N N . VAL D 3 343 ? 181.294 187.487 209.420 1.00 18.07 369 VAL C N 1
ATOM 7827 C CA . VAL D 3 343 ? 182.731 187.480 209.163 1.00 18.07 369 VAL C CA 1
ATOM 7828 C C . VAL D 3 343 ? 183.000 187.630 207.671 1.00 18.07 369 VAL C C 1
ATOM 7829 O O . VAL D 3 343 ? 184.105 187.341 207.199 1.00 18.07 369 VAL C O 1
ATOM 7833 N N . SER D 3 344 ? 182.000 188.086 206.918 1.00 21.37 370 SER C N 1
ATOM 7834 C CA . SER D 3 344 ? 182.117 188.259 205.477 1.00 21.37 370 SER C CA 1
ATOM 7835 C C . SER D 3 344 ? 181.700 189.670 205.084 1.00 21.37 370 SER C C 1
ATOM 7836 O O . SER D 3 344 ? 180.868 190.297 205.745 1.00 21.37 370 SER C O 1
ATOM 7839 N N . SER D 3 345 ? 182.282 190.162 203.992 1.00 27.09 371 SER C N 1
ATOM 7840 C CA . SER D 3 345 ? 182.024 191.512 203.506 1.00 27.09 371 SER C CA 1
ATOM 7841 C C . SER D 3 345 ? 180.824 191.599 202.571 1.00 27.09 371 SER C C 1
ATOM 7842 O O . SER D 3 345 ? 180.480 192.702 202.135 1.00 27.09 371 SER C O 1
ATOM 7845 N N . HIS D 3 346 ? 180.184 190.477 202.250 1.00 24.77 372 HIS C N 1
ATOM 7846 C CA . HIS D 3 346 ? 179.084 190.459 201.294 1.00 24.77 372 HIS C CA 1
ATOM 7847 C C . HIS D 3 346 ? 177.718 190.701 201.932 1.00 24.77 372 HIS C C 1
ATOM 7848 O O . HIS D 3 346 ? 176.738 190.889 201.203 1.00 24.77 372 HIS C O 1
ATOM 7855 N N . VAL D 3 347 ? 177.629 190.718 203.255 1.00 20.23 373 VAL C N 1
ATOM 7856 C CA . VAL D 3 347 ? 176.328 190.851 203.924 1.00 20.23 373 VAL C CA 1
ATOM 7857 C C . VAL D 3 347 ? 175.767 192.246 203.672 1.00 20.23 373 VAL C C 1
ATOM 7858 O O . VAL D 3 347 ? 176.525 193.229 203.716 1.00 20.23 373 VAL C O 1
ATOM 7862 N N . PRO D 3 348 ? 174.470 192.385 203.387 1.00 17.01 374 PRO C N 1
ATOM 7863 C CA . PRO D 3 348 ? 173.896 193.719 203.170 1.00 17.01 374 PRO C CA 1
ATOM 7864 C C . PRO D 3 348 ? 173.992 194.593 204.412 1.00 17.01 374 PRO C C 1
ATOM 7865 O O . PRO D 3 348 ? 173.898 194.118 205.545 1.00 17.01 374 PRO C O 1
ATOM 7869 N N . ARG D 3 349 ? 174.177 195.895 204.182 1.00 17.45 375 ARG C N 1
ATOM 7870 C CA . ARG D 3 349 ? 174.334 196.862 205.257 1.00 17.45 375 ARG C CA 1
ATOM 7871 C C . ARG D 3 349 ? 173.226 197.905 205.333 1.00 17.45 375 ARG C C 1
ATOM 7872 O O . ARG D 3 349 ? 173.182 198.653 206.316 1.00 17.45 375 ARG C O 1
ATOM 7880 N N . PHE D 3 350 ? 172.341 197.991 204.341 1.00 14.37 376 PHE C N 1
ATOM 7881 C CA . PHE D 3 350 ? 171.223 198.923 204.423 1.00 14.37 376 PHE C CA 1
ATOM 7882 C C . PHE D 3 350 ? 170.094 198.453 203.517 1.00 14.37 376 PHE C C 1
ATOM 7883 O O . PHE D 3 350 ? 170.286 197.612 202.636 1.00 14.37 376 PHE C O 1
ATOM 7891 N N . ALA D 3 351 ? 168.909 199.011 203.757 1.00 14.37 377 ALA C N 1
ATOM 7892 C CA . ALA D 3 351 ? 167.732 198.682 202.964 1.00 14.37 377 ALA C CA 1
ATOM 7893 C C . ALA D 3 351 ? 166.762 199.856 202.975 1.00 14.37 377 ALA C C 1
ATOM 7894 O O . ALA D 3 351 ? 166.835 200.744 203.829 1.00 14.37 377 ALA C O 1
ATOM 7896 N N . LEU D 3 352 ? 165.855 199.854 202.000 1.00 14.37 378 LEU C N 1
ATOM 7897 C CA . LEU D 3 352 ? 164.860 200.906 201.826 1.00 14.37 378 LEU C CA 1
ATOM 7898 C C . LEU D 3 352 ? 163.467 200.307 201.951 1.00 14.37 378 LEU C C 1
ATOM 7899 O O . LEU D 3 352 ? 163.152 199.320 201.279 1.00 14.37 378 LEU C O 1
ATOM 7904 N N . SER D 3 353 ? 162.634 200.908 202.799 1.00 12.87 379 SER C N 1
ATOM 7905 C CA . SER D 3 353 ? 161.280 200.420 203.036 1.00 12.87 379 SER C CA 1
ATOM 7906 C C . SER D 3 353 ? 160.330 201.604 203.121 1.00 12.87 379 SER C C 1
ATOM 7907 O O . SER D 3 353 ? 160.482 202.459 204.000 1.00 12.87 379 SER C O 1
ATOM 7910 N N . ASN D 3 354 ? 159.360 201.646 202.205 1.00 13.98 380 ASN C N 1
ATOM 7911 C CA . ASN D 3 354 ? 158.346 202.704 202.154 1.00 13.98 380 ASN C CA 1
ATOM 7912 C C . ASN D 3 354 ? 158.980 204.094 202.171 1.00 13.98 380 ASN C C 1
ATOM 7913 O O . ASN D 3 354 ? 158.510 205.006 202.853 1.00 13.98 380 ASN C O 1
ATOM 7918 N N . GLY D 3 355 ? 160.060 204.255 201.410 1.00 14.96 381 GLY C N 1
ATOM 7919 C CA . GLY D 3 355 ? 160.746 205.528 201.316 1.00 14.96 381 GLY C CA 1
ATOM 7920 C C . GLY D 3 355 ? 161.622 205.892 202.494 1.00 14.96 381 GLY C C 1
ATOM 7921 O O . GLY D 3 355 ? 162.068 207.042 202.575 1.00 14.96 381 GLY C O 1
ATOM 7922 N N . VAL D 3 356 ? 161.890 204.960 203.406 1.00 13.12 382 VAL C N 1
ATOM 7923 C CA . VAL D 3 356 ? 162.677 205.221 204.605 1.00 13.12 382 VAL C CA 1
ATOM 7924 C C . VAL D 3 356 ? 163.893 204.306 204.600 1.00 13.12 382 VAL C C 1
ATOM 7925 O O . VAL D 3 356 ? 163.785 203.127 204.247 1.00 13.12 382 VAL C O 1
ATOM 7929 N N . LEU D 3 357 ? 165.050 204.843 204.984 1.00 14.37 383 LEU C N 1
ATOM 7930 C CA . LEU D 3 357 ? 166.299 204.094 204.949 1.00 14.37 383 LEU C CA 1
ATOM 7931 C C . LEU D 3 357 ? 166.585 203.489 206.319 1.00 14.37 383 LEU C C 1
ATOM 7932 O O . LEU D 3 357 ? 166.460 204.169 207.339 1.00 14.37 383 LEU C O 1
ATOM 7937 N N . PHE D 3 358 ? 166.956 202.210 206.342 1.00 14.37 384 PHE C N 1
ATOM 7938 C CA . PHE D 3 358 ? 167.453 201.553 207.546 1.00 14.37 384 PHE C CA 1
ATOM 7939 C C . PHE D 3 358 ? 168.888 201.130 207.274 1.00 14.37 384 PHE C C 1
ATOM 7940 O O . PHE D 3 358 ? 169.133 200.304 206.386 1.00 14.37 384 PHE C O 1
ATOM 7948 N N . ALA D 3 359 ? 169.834 201.702 208.021 1.00 14.37 385 ALA C N 1
ATOM 7949 C CA . ALA D 3 359 ? 171.242 201.563 207.672 1.00 14.37 385 ALA C CA 1
ATOM 7950 C C . ALA D 3 359 ? 172.111 201.375 208.906 1.00 14.37 385 ALA C C 1
ATOM 7951 O O . ALA D 3 359 ? 171.884 202.006 209.941 1.00 14.37 385 ALA C O 1
ATOM 7953 N N . ASN D 3 360 ? 173.116 200.510 208.775 1.00 18.49 386 ASN C N 1
ATOM 7954 C CA . ASN D 3 360 ? 174.145 200.321 209.798 1.00 18.49 386 ASN C CA 1
ATOM 7955 C C . ASN D 3 360 ? 175.287 201.271 209.458 1.00 18.49 386 ASN C C 1
ATOM 7956 O O . ASN D 3 360 ? 176.209 200.930 208.717 1.00 18.49 386 ASN C O 1
ATOM 7961 N N . CYS D 3 361 ? 175.224 202.483 210.008 1.00 21.45 387 CYS C N 1
ATOM 7962 C CA . CYS D 3 361 ? 176.168 203.532 209.643 1.00 21.45 387 CYS C CA 1
ATOM 7963 C C . CYS D 3 361 ? 177.486 203.443 210.402 1.00 21.45 387 CYS C C 1
ATOM 7964 O O . CYS D 3 361 ? 178.368 204.274 210.170 1.00 21.45 387 CYS C O 1
ATOM 7967 N N . ILE D 3 362 ? 177.634 202.479 211.311 1.00 21.83 388 ILE C N 1
ATOM 7968 C CA . ILE D 3 362 ? 178.959 202.146 211.823 1.00 21.83 388 ILE C CA 1
ATOM 7969 C C . ILE D 3 362 ? 179.771 201.403 210.766 1.00 21.83 388 ILE C C 1
ATOM 7970 O O . ILE D 3 362 ? 180.982 201.617 210.642 1.00 21.83 388 ILE C O 1
ATOM 7975 N N . SER D 3 363 ? 179.127 200.537 209.985 1.00 22.41 389 SER C N 1
ATOM 7976 C CA . SER D 3 363 ? 179.824 199.727 208.995 1.00 22.41 389 SER C CA 1
ATOM 7977 C C . SER D 3 363 ? 179.964 200.414 207.641 1.00 22.41 389 SER C C 1
ATOM 7978 O O . SER D 3 363 ? 180.891 200.092 206.890 1.00 22.41 389 SER C O 1
ATOM 7981 N N . VAL D 3 364 ? 179.076 201.347 207.304 1.00 25.23 390 VAL C N 1
ATOM 7982 C CA . VAL D 3 364 ? 179.163 202.080 206.047 1.00 25.23 390 VAL C CA 1
ATOM 7983 C C . VAL D 3 364 ? 179.083 203.570 206.343 1.00 25.23 390 VAL C C 1
ATOM 7984 O O . VAL D 3 364 ? 178.530 203.992 207.362 1.00 25.23 390 VAL C O 1
ATOM 7988 N N . THR D 3 365 ? 179.641 204.370 205.441 1.00 30.90 391 THR C N 1
ATOM 7989 C CA . THR D 3 365 ? 179.670 205.815 205.626 1.00 30.90 391 THR C CA 1
ATOM 7990 C C . THR D 3 365 ? 178.346 206.423 205.176 1.00 30.90 391 THR C C 1
ATOM 7991 O O . THR D 3 365 ? 177.919 206.223 204.035 1.00 30.90 391 THR C O 1
ATOM 7995 N N . CYS D 3 366 ? 177.704 207.173 206.068 1.00 31.58 392 CYS C N 1
ATOM 7996 C CA . CYS D 3 366 ? 176.427 207.820 205.798 1.00 31.58 392 CYS C CA 1
ATOM 7997 C C . CYS D 3 366 ? 176.611 209.329 205.877 1.00 31.58 392 CYS C C 1
ATOM 7998 O O . CYS D 3 366 ? 177.164 209.836 206.857 1.00 31.58 392 CYS C O 1
ATOM 8001 N N . GLN D 3 367 ? 176.152 210.046 204.851 1.00 34.24 393 GLN C N 1
ATOM 8002 C CA . GLN D 3 367 ? 176.314 211.492 204.792 1.00 34.24 393 GLN C CA 1
ATOM 8003 C C . GLN D 3 367 ? 174.988 212.140 204.428 1.00 34.24 393 GLN C C 1
ATOM 8004 O O . GLN D 3 367 ? 174.168 211.551 203.723 1.00 34.24 393 GLN C O 1
ATOM 8010 N N . CYS D 3 368 ? 174.780 213.360 204.910 1.00 37.77 394 CYS C N 1
ATOM 8011 C CA . CYS D 3 368 ? 173.584 214.115 204.564 1.00 37.77 394 CYS C CA 1
ATOM 8012 C C . CYS D 3 368 ? 173.923 215.101 203.452 1.00 37.77 394 CYS C C 1
ATOM 8013 O O . CYS D 3 368 ? 174.692 216.044 203.666 1.00 37.77 394 CYS C O 1
ATOM 8016 N N . GLN D 3 369 ? 173.360 214.872 202.263 1.00 37.91 395 GLN C N 1
ATOM 8017 C CA . GLN D 3 369 ? 173.681 215.707 201.109 1.00 37.91 395 GLN C CA 1
ATOM 8018 C C . GLN D 3 369 ? 173.158 217.129 201.276 1.00 37.91 395 GLN C C 1
ATOM 8019 O O . GLN D 3 369 ? 173.756 218.072 200.748 1.00 37.91 395 GLN C O 1
ATOM 8025 N N . THR D 3 370 ? 172.048 217.300 202.000 1.00 40.30 396 THR C N 1
ATOM 8026 C CA . THR D 3 370 ? 171.449 218.624 202.149 1.00 40.30 396 THR C CA 1
ATOM 8027 C C . THR D 3 370 ? 172.376 219.578 202.894 1.00 40.30 396 THR C C 1
ATOM 8028 O O . THR D 3 370 ? 172.516 220.744 202.507 1.00 40.30 396 THR C O 1
ATOM 8032 N N . THR D 3 371 ? 173.020 219.104 203.964 1.00 42.67 397 THR C N 1
ATOM 8033 C CA . THR D 3 371 ? 173.886 219.946 204.778 1.00 42.67 397 THR C CA 1
ATOM 8034 C C . THR D 3 371 ? 175.370 219.661 204.603 1.00 42.67 397 THR C C 1
ATOM 8035 O O . THR D 3 371 ? 176.188 220.522 204.935 1.00 42.67 397 THR C O 1
ATOM 8039 N N . GLY D 3 372 ? 175.734 218.487 204.091 1.00 42.63 398 GLY C N 1
ATOM 8040 C CA . GLY D 3 372 ? 177.118 218.089 203.983 1.00 42.63 398 GLY C CA 1
ATOM 8041 C C . GLY D 3 372 ? 177.696 217.454 205.229 1.00 42.63 398 GLY C C 1
ATOM 8042 O O . GLY D 3 372 ? 178.854 217.018 205.201 1.00 42.63 398 GLY C O 1
ATOM 8043 N N . ARG D 3 373 ? 176.933 217.385 206.315 1.00 43.75 399 ARG C N 1
ATOM 8044 C CA . ARG D 3 373 ? 177.437 216.834 207.563 1.00 43.75 399 ARG C CA 1
ATOM 8045 C C . ARG D 3 373 ? 177.239 215.324 207.618 1.00 43.75 399 ARG C C 1
ATOM 8046 O O . ARG D 3 373 ? 176.309 214.772 207.024 1.00 43.75 399 ARG C O 1
ATOM 8054 N N . ALA D 3 374 ? 178.133 214.660 208.344 1.00 36.02 400 ALA C N 1
ATOM 8055 C CA . ALA D 3 374 ? 178.080 213.214 208.480 1.00 36.02 400 ALA C CA 1
ATOM 8056 C C . ALA D 3 374 ? 176.950 212.794 209.415 1.00 36.02 400 ALA C C 1
ATOM 8057 O O . ALA D 3 374 ? 176.476 213.563 210.255 1.00 36.02 400 ALA C O 1
ATOM 8059 N N . ILE D 3 375 ? 176.519 211.546 209.255 1.00 30.76 401 ILE C N 1
ATOM 8060 C CA . ILE D 3 375 ? 175.510 210.928 210.108 1.00 30.76 401 ILE C CA 1
ATOM 8061 C C . ILE D 3 375 ? 176.218 209.882 210.957 1.00 30.76 401 ILE C C 1
ATOM 8062 O O . ILE D 3 375 ? 176.833 208.952 210.422 1.00 30.76 401 ILE C O 1
ATOM 8067 N N . SER D 3 376 ? 176.137 210.031 212.275 1.00 25.52 402 SER C N 1
ATOM 8068 C CA . SER D 3 376 ? 176.915 209.223 213.203 1.00 25.52 402 SER C CA 1
ATOM 8069 C C . SER D 3 376 ? 176.010 208.308 214.017 1.00 25.52 402 SER C C 1
ATOM 8070 O O . SER D 3 376 ? 174.902 208.693 214.403 1.00 25.52 402 SER C O 1
ATOM 8073 N N . GLN D 3 377 ? 176.496 207.097 214.278 1.00 21.90 403 GLN C N 1
ATOM 8074 C CA . GLN D 3 377 ? 175.784 206.093 215.056 1.00 21.90 403 GLN C CA 1
ATOM 8075 C C . GLN D 3 377 ? 176.609 205.746 216.287 1.00 21.90 403 GLN C C 1
ATOM 8076 O O . GLN D 3 377 ? 177.815 205.504 216.180 1.00 21.90 403 GLN C O 1
ATOM 8082 N N . SER D 3 378 ? 175.963 205.726 217.447 1.00 25.32 404 SER C N 1
ATOM 8083 C CA . SER D 3 378 ? 176.646 205.442 218.699 1.00 25.32 404 SER C CA 1
ATOM 8084 C C . SER D 3 378 ? 176.757 203.935 218.923 1.00 25.32 404 SER C C 1
ATOM 8085 O O . SER D 3 378 ? 176.120 203.127 218.245 1.00 25.32 404 SER C O 1
ATOM 8088 N N . GLY D 3 379 ? 177.585 203.562 219.901 1.00 30.47 405 GLY C N 1
ATOM 8089 C CA . GLY D 3 379 ? 177.807 202.158 220.197 1.00 30.47 405 GLY C CA 1
ATOM 8090 C C . GLY D 3 379 ? 176.612 201.451 220.799 1.00 30.47 405 GLY C C 1
ATOM 8091 O O . GLY D 3 379 ? 176.573 200.216 220.800 1.00 30.47 405 GLY C O 1
ATOM 8092 N N . GLU D 3 380 ? 175.638 202.200 221.309 1.00 31.18 406 GLU C N 1
ATOM 8093 C CA . GLU D 3 380 ? 174.443 201.627 221.913 1.00 31.18 406 GLU C CA 1
ATOM 8094 C C . GLU D 3 380 ? 173.291 201.465 220.928 1.00 31.18 406 GLU C C 1
ATOM 8095 O O . GLU D 3 380 ? 172.212 201.016 221.328 1.00 31.18 406 GLU C O 1
ATOM 8101 N N . GLN D 3 381 ? 173.488 201.817 219.662 1.00 23.19 407 GLN C N 1
ATOM 8102 C CA . GLN D 3 381 ? 172.449 201.731 218.644 1.00 23.19 407 GLN C CA 1
ATOM 8103 C C . GLN D 3 381 ? 172.755 200.577 217.699 1.00 23.19 407 GLN C C 1
ATOM 8104 O O . GLN D 3 381 ? 173.889 200.439 217.230 1.00 23.19 407 GLN C O 1
ATOM 8110 N N . THR D 3 382 ? 171.745 199.746 217.432 1.00 17.23 408 THR C N 1
ATOM 8111 C CA . THR D 3 382 ? 171.921 198.640 216.494 1.00 17.23 408 THR C CA 1
ATOM 8112 C C . THR D 3 382 ? 172.015 199.142 215.056 1.00 17.23 408 THR C C 1
ATOM 8113 O O . THR D 3 382 ? 172.901 198.726 214.300 1.00 17.23 408 THR C O 1
ATOM 8117 N N . LEU D 3 383 ? 171.112 200.036 214.661 1.00 14.37 409 LEU C N 1
ATOM 8118 C CA . LEU D 3 383 ? 171.151 200.665 213.346 1.00 14.37 409 LEU C CA 1
ATOM 8119 C C . LEU D 3 383 ? 170.321 201.940 213.399 1.00 14.37 409 LEU C C 1
ATOM 8120 O O . LEU D 3 383 ? 169.618 202.206 214.377 1.00 14.37 409 LEU C O 1
ATOM 8125 N N . LEU D 3 384 ? 170.399 202.720 212.325 1.00 14.37 410 LEU C N 1
ATOM 8126 C CA . LEU D 3 384 ? 169.757 204.024 212.248 1.00 14.37 410 LEU C CA 1
ATOM 8127 C C . LEU D 3 384 ? 168.612 204.017 211.243 1.00 14.37 410 LEU C C 1
ATOM 8128 O O . LEU D 3 384 ? 168.720 203.435 210.156 1.00 14.37 410 LEU C O 1
ATOM 8133 N N . MET D 3 385 ? 167.519 204.675 211.624 1.00 15.78 411 MET C N 1
ATOM 8134 C CA . MET D 3 385 ? 166.429 204.997 210.715 1.00 15.78 411 MET C CA 1
ATOM 8135 C C . MET D 3 385 ? 166.635 206.414 210.196 1.00 15.78 411 MET C C 1
ATOM 8136 O O . MET D 3 385 ? 166.837 207.344 210.981 1.00 15.78 411 MET C O 1
ATOM 8141 N N . ILE D 3 386 ? 166.588 206.575 208.878 1.00 15.33 412 ILE C N 1
ATOM 8142 C CA . ILE D 3 386 ? 166.832 207.855 208.227 1.00 15.33 412 ILE C CA 1
ATOM 8143 C C . ILE D 3 386 ? 165.618 208.184 207.368 1.00 15.33 412 ILE C C 1
ATOM 8144 O O . ILE D 3 386 ? 165.261 207.417 206.460 1.00 15.33 412 ILE C O 1
ATOM 8149 N N . ASP D 3 387 ? 164.975 209.311 207.674 1.00 22.02 413 ASP C N 1
ATOM 8150 C CA . ASP D 3 387 ? 163.870 209.863 206.903 1.00 22.02 413 ASP C CA 1
ATOM 8151 C C . ASP D 3 387 ? 164.125 211.355 206.704 1.00 22.02 413 ASP C C 1
ATOM 8152 O O . ASP D 3 387 ? 165.175 211.879 207.085 1.00 22.02 413 ASP C O 1
ATOM 8157 N N . ASN D 3 388 ? 163.155 212.054 206.115 1.00 26.14 414 ASN C N 1
ATOM 8158 C CA . ASN D 3 388 ? 163.399 213.442 205.740 1.00 26.14 414 ASN C CA 1
ATOM 8159 C C . ASN D 3 388 ? 163.153 214.429 206.875 1.00 26.14 414 ASN C C 1
ATOM 8160 O O . ASN D 3 388 ? 163.300 215.637 206.660 1.00 26.14 414 ASN C O 1
ATOM 8165 N N . THR D 3 389 ? 162.783 213.958 208.068 1.00 26.73 415 THR C N 1
ATOM 8166 C CA . THR D 3 389 ? 162.764 214.852 209.222 1.00 26.73 415 THR C CA 1
ATOM 8167 C C . THR D 3 389 ? 164.174 215.250 209.639 1.00 26.73 415 THR C C 1
ATOM 8168 O O . THR D 3 389 ? 164.377 216.350 210.161 1.00 26.73 415 THR C O 1
ATOM 8172 N N . THR D 3 390 ? 165.155 214.371 209.424 1.00 28.80 416 THR C N 1
ATOM 8173 C CA . THR D 3 390 ? 166.534 214.674 209.795 1.00 28.80 416 THR C CA 1
ATOM 8174 C C . THR D 3 390 ? 167.390 214.966 208.565 1.00 28.80 416 THR C C 1
ATOM 8175 O O . THR D 3 390 ? 168.259 215.844 208.596 1.00 28.80 416 THR C O 1
ATOM 8179 N N . CYS D 3 391 ? 167.161 214.234 207.473 1.00 29.49 417 CYS C N 1
ATOM 8180 C CA . CYS D 3 391 ? 167.952 214.434 206.265 1.00 29.49 417 CYS C CA 1
ATOM 8181 C C . CYS D 3 391 ? 167.126 214.176 205.009 1.00 29.49 417 CYS C C 1
ATOM 8182 O O . CYS D 3 391 ? 166.768 213.028 204.719 1.00 29.49 417 CYS C O 1
ATOM 8185 N N . PRO D 3 392 ? 166.799 215.221 204.245 1.00 26.46 418 PRO C N 1
ATOM 8186 C CA . PRO D 3 392 ? 165.988 215.022 203.033 1.00 26.46 418 PRO C CA 1
ATOM 8187 C C . PRO D 3 392 ? 166.663 214.181 201.964 1.00 26.46 418 PRO C C 1
ATOM 8188 O O . PRO D 3 392 ? 165.961 213.464 201.242 1.00 26.46 418 PRO C O 1
ATOM 8192 N N . THR D 3 393 ? 167.988 214.243 201.833 1.00 25.88 419 THR C N 1
ATOM 8193 C CA . THR D 3 393 ? 168.711 213.509 200.802 1.00 25.88 419 THR C CA 1
ATOM 8194 C C . THR D 3 393 ? 169.987 212.923 201.388 1.00 25.88 419 THR C C 1
ATOM 8195 O O . THR D 3 393 ? 170.839 213.661 201.892 1.00 25.88 419 THR C O 1
ATOM 8199 N N . ALA D 3 394 ? 170.129 211.604 201.291 1.00 22.76 420 ALA C N 1
ATOM 8200 C CA . ALA D 3 394 ? 171.219 210.877 201.923 1.00 22.76 420 ALA C CA 1
ATOM 8201 C C . ALA D 3 394 ? 172.192 210.342 200.879 1.00 22.76 420 ALA C C 1
ATOM 8202 O O . ALA D 3 394 ? 171.813 210.054 199.738 1.00 22.76 420 ALA C O 1
ATOM 8204 N N . VAL D 3 395 ? 173.453 210.213 201.291 1.00 25.21 421 VAL C N 1
ATOM 8205 C CA . VAL D 3 395 ? 174.539 209.727 200.449 1.00 25.21 421 VAL C CA 1
ATOM 8206 C C . VAL D 3 395 ? 175.194 208.545 201.151 1.00 25.21 421 VAL C C 1
ATOM 8207 O O . VAL D 3 395 ? 175.634 208.663 202.304 1.00 25.21 421 VAL C O 1
ATOM 8211 N N . LEU D 3 396 ? 175.251 207.413 200.456 1.00 25.85 422 LEU C N 1
ATOM 8212 C CA . LEU D 3 396 ? 175.914 206.196 200.920 1.00 25.85 422 LEU C CA 1
ATOM 8213 C C . LEU D 3 396 ? 176.813 205.731 199.779 1.00 25.85 422 LEU C C 1
ATOM 8214 O O . LEU D 3 396 ? 176.325 205.191 198.781 1.00 25.85 422 LEU C O 1
ATOM 8219 N N . GLY D 3 397 ? 178.114 205.952 199.916 1.00 31.59 423 GLY C N 1
ATOM 8220 C CA . GLY D 3 397 ? 179.030 205.609 198.839 1.00 31.59 423 GLY C CA 1
ATOM 8221 C C . GLY D 3 397 ? 178.709 206.397 197.582 1.00 31.59 423 GLY C C 1
ATOM 8222 O O . GLY D 3 397 ? 178.695 207.633 197.581 1.00 31.59 423 GLY C O 1
ATOM 8223 N N . ASN D 3 398 ? 178.449 205.683 196.489 1.00 33.55 424 ASN C N 1
ATOM 8224 C CA . ASN D 3 398 ? 178.082 206.298 195.222 1.00 33.55 424 ASN C CA 1
ATOM 8225 C C . ASN D 3 398 ? 176.574 206.396 195.031 1.00 33.55 424 ASN C C 1
ATOM 8226 O O . ASN D 3 398 ? 176.118 206.632 193.907 1.00 33.55 424 ASN C O 1
ATOM 8231 N N . VAL D 3 399 ? 175.794 206.223 196.095 1.00 26.11 425 VAL C N 1
ATOM 8232 C CA . VAL D 3 399 ? 174.338 206.202 196.015 1.00 26.11 425 VAL C CA 1
ATOM 8233 C C . VAL D 3 399 ? 173.789 207.451 196.691 1.00 26.11 425 VAL C C 1
ATOM 8234 O O . VAL D 3 399 ? 174.131 207.745 197.840 1.00 26.11 425 VAL C O 1
ATOM 8238 N N . ILE D 3 400 ? 172.940 208.186 195.975 1.00 22.75 426 ILE C N 1
ATOM 8239 C CA . ILE D 3 400 ? 172.265 209.373 196.490 1.00 22.75 426 ILE C CA 1
ATOM 8240 C C . ILE D 3 400 ? 170.763 209.139 196.392 1.00 22.75 426 ILE C C 1
ATOM 8241 O O . ILE D 3 400 ? 170.252 208.832 195.309 1.00 22.75 426 ILE C O 1
ATOM 8246 N N . ILE D 3 401 ? 170.059 209.277 197.517 1.00 19.14 427 ILE C N 1
ATOM 8247 C CA . ILE D 3 401 ? 168.642 208.925 197.599 1.00 19.14 427 ILE C CA 1
ATOM 8248 C C . ILE D 3 401 ? 167.870 210.050 198.277 1.00 19.14 427 ILE C C 1
ATOM 8249 O O . ILE D 3 401 ? 168.281 210.540 199.333 1.00 19.14 427 ILE C O 1
ATOM 8254 N N . SER D 3 402 ? 166.740 210.436 197.683 1.00 17.46 428 SER C N 1
ATOM 8255 C CA . SER D 3 402 ? 165.777 211.320 198.330 1.00 17.46 428 SER C CA 1
ATOM 8256 C C . SER D 3 402 ? 164.747 210.485 199.083 1.00 17.46 428 SER C C 1
ATOM 8257 O O . SER D 3 402 ? 164.280 209.460 198.584 1.00 17.46 428 SER C O 1
ATOM 8260 N N . LEU D 3 403 ? 164.387 210.934 200.284 1.00 16.99 429 LEU C N 1
ATOM 8261 C CA . LEU D 3 403 ? 163.689 210.096 201.248 1.00 16.99 429 LEU C CA 1
ATOM 8262 C C . LEU D 3 403 ? 162.328 210.675 201.620 1.00 16.99 429 LEU C C 1
ATOM 8263 O O . LEU D 3 403 ? 162.056 211.862 201.430 1.00 16.99 429 LEU C O 1
ATOM 8268 N N . GLY D 3 404 ? 161.476 209.805 202.159 1.00 20.19 430 GLY C N 1
ATOM 8269 C CA . GLY D 3 404 ? 160.170 210.175 202.656 1.00 20.19 430 GLY C CA 1
ATOM 8270 C C . GLY D 3 404 ? 160.132 210.305 204.166 1.00 20.19 430 GLY C C 1
ATOM 8271 O O . GLY D 3 404 ? 161.150 210.538 204.826 1.00 20.19 430 GLY C O 1
ATOM 8272 N N . LYS D 3 405 ? 158.933 210.146 204.721 1.00 21.03 431 LYS C N 1
ATOM 8273 C CA . LYS D 3 405 ? 158.689 210.324 206.147 1.00 21.03 431 LYS C CA 1
ATOM 8274 C C . LYS D 3 405 ? 158.276 209.004 206.789 1.00 21.03 431 LYS C C 1
ATOM 8275 O O . LYS D 3 405 ? 157.470 208.254 206.230 1.00 21.03 431 LYS C O 1
ATOM 8281 N N . TYR D 3 406 ? 158.828 208.732 207.969 1.00 20.67 432 TYR C N 1
ATOM 8282 C CA . TYR D 3 406 ? 158.541 207.498 208.691 1.00 20.67 432 TYR C CA 1
ATOM 8283 C C . TYR D 3 406 ? 157.199 207.601 209.410 1.00 20.67 432 TYR C C 1
ATOM 8284 O O . TYR D 3 406 ? 156.906 208.610 210.058 1.00 20.67 432 TYR C O 1
ATOM 8293 N N . LEU D 3 407 ? 156.389 206.549 209.299 1.00 22.26 433 LEU C N 1
ATOM 8294 C CA . LEU D 3 407 ? 155.039 206.533 209.850 1.00 22.26 433 LEU C CA 1
ATOM 8295 C C . LEU D 3 407 ? 154.962 205.958 211.259 1.00 22.26 433 LEU C C 1
ATOM 8296 O O . LEU D 3 407 ? 153.867 205.899 211.826 1.00 22.26 433 LEU C O 1
ATOM 8301 N N . GLY D 3 408 ? 156.077 205.537 211.834 1.00 24.80 434 GLY C N 1
ATOM 8302 C CA . GLY D 3 408 ? 156.097 204.952 213.160 1.00 24.80 434 GLY C CA 1
ATOM 8303 C C . GLY D 3 408 ? 156.365 205.967 214.249 1.00 24.80 434 GLY C C 1
ATOM 8304 O O . GLY D 3 408 ? 156.003 207.143 214.143 1.00 24.80 434 GLY C O 1
ATOM 8305 N N . SER D 3 409 ? 157.008 205.500 215.315 1.00 27.50 435 SER C N 1
ATOM 8306 C CA . SER D 3 409 ? 157.298 206.355 216.458 1.00 27.50 435 SER C CA 1
ATOM 8307 C C . SER D 3 409 ? 158.306 207.437 216.093 1.00 27.50 435 SER C C 1
ATOM 8308 O O . SER D 3 409 ? 159.255 207.200 215.340 1.00 27.50 435 SER C O 1
ATOM 8311 N N . VAL D 3 410 ? 158.098 208.637 216.643 1.00 29.53 436 VAL C N 1
ATOM 8312 C CA . VAL D 3 410 ? 159.020 209.748 216.414 1.00 29.53 436 VAL C CA 1
ATOM 8313 C C . VAL D 3 410 ? 160.297 209.636 217.229 1.00 29.53 436 VAL C C 1
ATOM 8314 O O . VAL D 3 410 ? 161.237 210.404 216.995 1.00 29.53 436 VAL C O 1
ATOM 8318 N N . ASN D 3 411 ? 160.359 208.707 218.179 1.00 28.72 437 ASN C N 1
ATOM 8319 C CA . ASN D 3 411 ? 161.518 208.520 219.045 1.00 28.72 437 ASN C CA 1
ATOM 8320 C C . ASN D 3 411 ? 162.239 207.211 218.730 1.00 28.72 437 ASN C C 1
ATOM 8321 O O . ASN D 3 411 ? 162.770 206.547 219.621 1.00 28.72 437 ASN C O 1
ATOM 8326 N N . TYR D 3 412 ? 162.266 206.838 217.448 1.00 21.29 438 TYR C N 1
ATOM 8327 C CA . TYR D 3 412 ? 162.817 205.547 217.045 1.00 21.29 438 TYR C CA 1
ATOM 8328 C C . TYR D 3 412 ? 164.278 205.411 217.456 1.00 21.29 438 TYR C C 1
ATOM 8329 O O . TYR D 3 412 ? 164.684 204.388 218.019 1.00 21.29 438 TYR C O 1
ATOM 8338 N N . ASN D 3 413 ? 165.081 206.441 217.201 1.00 21.41 439 ASN C N 1
ATOM 8339 C CA . ASN D 3 413 ? 166.526 206.338 217.354 1.00 21.41 439 ASN C CA 1
ATOM 8340 C C . ASN D 3 413 ? 167.000 206.516 218.792 1.00 21.41 439 ASN C C 1
ATOM 8341 O O . ASN D 3 413 ? 168.208 206.433 219.037 1.00 21.41 439 ASN C O 1
ATOM 8346 N N . SER D 3 414 ? 166.101 206.754 219.744 1.00 30.59 440 SER C N 1
ATOM 8347 C CA . SER D 3 414 ? 166.490 206.943 221.134 1.00 30.59 440 SER C CA 1
ATOM 8348 C C . SER D 3 414 ? 165.898 205.909 222.084 1.00 30.59 440 SER C C 1
ATOM 8349 O O . SER D 3 414 ? 166.126 206.006 223.294 1.00 30.59 440 SER C O 1
ATOM 8352 N N . GLU D 3 415 ? 165.152 204.922 221.583 1.00 36.50 441 GLU C N 1
ATOM 8353 C CA . GLU D 3 415 ? 164.469 203.994 222.481 1.00 36.50 441 GLU C CA 1
ATOM 8354 C C . GLU D 3 415 ? 165.387 202.872 222.962 1.00 36.50 441 GLU C C 1
ATOM 8355 O O . GLU D 3 415 ? 165.654 202.747 224.161 1.00 36.50 441 GLU C O 1
ATOM 8361 N N . GLY D 3 416 ? 165.882 202.050 222.045 1.00 34.97 442 GLY C N 1
ATOM 8362 C CA . GLY D 3 416 ? 166.670 200.894 222.417 1.00 34.97 442 GLY C CA 1
ATOM 8363 C C . GLY D 3 416 ? 165.836 199.623 222.479 1.00 34.97 442 GLY C C 1
ATOM 8364 O O . GLY D 3 416 ? 164.616 199.646 222.659 1.00 34.97 442 GLY C O 1
ATOM 8365 N N . ILE D 3 417 ? 166.517 198.484 222.332 1.00 29.58 443 ILE C N 1
ATOM 8366 C CA . ILE D 3 417 ? 165.866 197.182 222.223 1.00 29.58 443 ILE C CA 1
ATOM 8367 C C . ILE D 3 417 ? 166.677 196.145 222.995 1.00 29.58 443 ILE C C 1
ATOM 8368 O O . ILE D 3 417 ? 167.841 196.357 223.336 1.00 29.58 443 ILE C O 1
ATOM 8373 N N . ALA D 3 418 ? 166.037 195.009 223.273 1.00 30.24 444 ALA C N 1
ATOM 8374 C CA . ALA D 3 418 ? 166.676 193.869 223.918 1.00 30.24 444 ALA C CA 1
ATOM 8375 C C . ALA D 3 418 ? 167.158 192.882 222.861 1.00 30.24 444 ALA C C 1
ATOM 8376 O O . ALA D 3 418 ? 166.499 192.682 221.837 1.00 30.24 444 ALA C O 1
ATOM 8378 N N . ILE D 3 419 ? 168.305 192.258 223.121 1.00 27.70 445 ILE C N 1
ATOM 8379 C CA . ILE D 3 419 ? 169.034 191.479 222.126 1.00 27.70 445 ILE C CA 1
ATOM 8380 C C . ILE D 3 419 ? 169.026 190.006 222.516 1.00 27.70 445 ILE C C 1
ATOM 8381 O O . ILE D 3 419 ? 169.238 189.660 223.684 1.00 27.70 445 ILE C O 1
ATOM 8386 N N . GLY D 3 420 ? 168.790 189.139 221.530 1.00 26.74 446 GLY C N 1
ATOM 8387 C CA . GLY D 3 420 ? 168.739 187.712 221.744 1.00 26.74 446 GLY C CA 1
ATOM 8388 C C . GLY D 3 420 ? 170.105 187.052 221.797 1.00 26.74 446 GLY C C 1
ATOM 8389 O O . GLY D 3 420 ? 171.146 187.714 221.750 1.00 26.74 446 GLY C O 1
ATOM 8390 N N . PRO D 3 421 ? 170.122 185.725 221.895 1.00 25.30 447 PRO C N 1
ATOM 8391 C CA . PRO D 3 421 ? 171.383 184.999 222.097 1.00 25.30 447 PRO C CA 1
ATOM 8392 C C . PRO D 3 421 ? 172.021 184.596 220.779 1.00 25.30 447 PRO C C 1
ATOM 8393 O O . PRO D 3 421 ? 171.323 184.372 219.779 1.00 25.30 447 PRO C O 1
ATOM 8397 N N . PRO D 3 422 ? 173.349 184.487 220.740 1.00 23.20 448 PRO C N 1
ATOM 8398 C CA . PRO D 3 422 ? 174.023 184.064 219.507 1.00 23.20 448 PRO C CA 1
ATOM 8399 C C . PRO D 3 422 ? 173.887 182.570 219.250 1.00 23.20 448 PRO C C 1
ATOM 8400 O O . PRO D 3 422 ? 173.742 181.766 220.173 1.00 23.20 448 PRO C O 1
ATOM 8404 N N . VAL D 3 423 ? 173.945 182.205 217.966 1.00 22.86 449 VAL C N 1
ATOM 8405 C CA . VAL D 3 423 ? 173.878 180.817 217.517 1.00 22.86 449 VAL C CA 1
ATOM 8406 C C . VAL D 3 423 ? 174.849 180.621 216.356 1.00 22.86 449 VAL C C 1
ATOM 8407 O O . VAL D 3 423 ? 175.353 181.579 215.767 1.00 22.86 449 VAL C O 1
ATOM 8411 N N . PHE D 3 424 ? 175.106 179.353 216.030 1.00 24.21 450 PHE C N 1
ATOM 8412 C CA . PHE D 3 424 ? 175.954 178.968 214.906 1.00 24.21 450 PHE C CA 1
ATOM 8413 C C . PHE D 3 424 ? 175.203 177.958 214.047 1.00 24.21 450 PHE C C 1
ATOM 8414 O O . PHE D 3 424 ? 174.714 176.948 214.563 1.00 24.21 450 PHE C O 1
ATOM 8422 N N . THR D 3 425 ? 175.123 178.220 212.741 1.00 28.12 451 THR C N 1
ATOM 8423 C CA . THR D 3 425 ? 174.240 177.469 211.855 1.00 28.12 451 THR C CA 1
ATOM 8424 C C . THR D 3 425 ? 174.957 176.486 210.934 1.00 28.12 451 THR C C 1
ATOM 8425 O O . THR D 3 425 ? 174.288 175.811 210.145 1.00 28.12 451 THR C O 1
ATOM 8429 N N . ASP D 3 426 ? 176.281 176.383 211.004 1.00 33.99 452 ASP C N 1
ATOM 8430 C CA . ASP D 3 426 ? 176.999 175.428 210.168 1.00 33.99 452 ASP C CA 1
ATOM 8431 C C . ASP D 3 426 ? 176.637 173.994 210.552 1.00 33.99 452 ASP C C 1
ATOM 8432 O O . ASP D 3 426 ? 176.366 173.690 211.716 1.00 33.99 452 ASP C O 1
ATOM 8437 N N . LYS D 3 427 ? 176.634 173.108 209.552 1.00 38.40 453 LYS C N 1
ATOM 8438 C CA . LYS D 3 427 ? 176.117 171.754 209.748 1.00 38.40 453 LYS C CA 1
ATOM 8439 C C . LYS D 3 427 ? 176.959 170.964 210.748 1.00 38.40 453 LYS C C 1
ATOM 8440 O O . LYS D 3 427 ? 176.420 170.268 211.616 1.00 38.40 453 LYS C O 1
ATOM 8446 N N . VAL D 3 428 ? 178.286 171.050 210.636 1.00 34.56 454 VAL C N 1
ATOM 8447 C CA . VAL D 3 428 ? 179.157 170.372 211.593 1.00 34.56 454 VAL C CA 1
ATOM 8448 C C . VAL D 3 428 ? 179.050 171.026 212.968 1.00 34.56 454 VAL C C 1
ATOM 8449 O O . VAL D 3 428 ? 179.087 170.347 214.007 1.00 34.56 454 VAL C O 1
ATOM 8453 N N . ASP D 3 429 ? 178.912 172.355 212.994 1.00 32.58 455 ASP C N 1
ATOM 8454 C CA . ASP D 3 429 ? 178.761 173.065 214.258 1.00 32.58 455 ASP C CA 1
ATOM 8455 C C . ASP D 3 429 ? 177.490 172.652 214.990 1.00 32.58 455 ASP C C 1
ATOM 8456 O O . ASP D 3 429 ? 177.450 172.698 216.222 1.00 32.58 455 ASP C O 1
ATOM 8461 N N . ILE D 3 430 ? 176.453 172.229 214.261 1.00 33.82 456 ILE C N 1
ATOM 8462 C CA . ILE D 3 430 ? 175.228 171.761 214.910 1.00 33.82 456 ILE C CA 1
ATOM 8463 C C . ILE D 3 430 ? 175.509 170.514 215.743 1.00 33.82 456 ILE C C 1
ATOM 8464 O O . ILE D 3 430 ? 175.105 170.417 216.910 1.00 33.82 456 ILE C O 1
ATOM 8469 N N . SER D 3 431 ? 176.217 169.543 215.158 1.00 33.40 457 SER C N 1
ATOM 8470 C CA . SER D 3 431 ? 176.575 168.335 215.897 1.00 33.40 457 SER C CA 1
ATOM 8471 C C . SER D 3 431 ? 177.508 168.656 217.057 1.00 33.40 457 SER C C 1
ATOM 8472 O O . SER D 3 431 ? 177.372 168.089 218.153 1.00 33.40 457 SER C O 1
ATOM 8475 N N . SER D 3 432 ? 178.467 169.558 216.834 1.00 32.66 458 SER C N 1
ATOM 8476 C CA . SER D 3 432 ? 179.373 169.951 217.911 1.00 32.66 458 SER C CA 1
ATOM 8477 C C . SER D 3 432 ? 178.603 170.549 219.087 1.00 32.66 458 SER C C 1
ATOM 8478 O O . SER D 3 432 ? 178.847 170.200 220.249 1.00 32.66 458 SER C O 1
ATOM 8481 N N . GLN D 3 433 ? 177.655 171.444 218.798 1.00 34.41 459 GLN C N 1
ATOM 8482 C CA . GLN D 3 433 ? 176.866 172.071 219.853 1.00 34.41 459 GLN C CA 1
ATOM 8483 C C . GLN D 3 433 ? 175.989 171.057 220.572 1.00 34.41 459 GLN C C 1
ATOM 8484 O O . GLN D 3 433 ? 175.852 171.107 221.800 1.00 34.41 459 GLN C O 1
ATOM 8490 N N . ILE D 3 434 ? 175.379 170.132 219.827 1.00 36.51 460 ILE C N 1
ATOM 8491 C CA . ILE D 3 434 ? 174.547 169.110 220.457 1.00 36.51 460 ILE C CA 1
ATOM 8492 C C . ILE D 3 434 ? 175.378 168.259 221.410 1.00 36.51 460 ILE C C 1
ATOM 8493 O O . ILE D 3 434 ? 174.962 167.980 222.544 1.00 36.51 460 ILE C O 1
ATOM 8498 N N A SER D 3 435 ? 176.569 167.843 220.971 0.50 37.47 461 SER C N 1
ATOM 8499 N N B SER D 3 435 ? 176.569 167.839 220.972 0.50 37.47 461 SER C N 1
ATOM 8500 C CA A SER D 3 435 ? 177.425 167.019 221.817 0.50 37.47 461 SER C CA 1
ATOM 8501 C CA B SER D 3 435 ? 177.420 167.015 221.827 0.50 37.47 461 SER C CA 1
ATOM 8502 C C A SER D 3 435 ? 177.880 167.779 223.060 0.50 37.47 461 SER C C 1
ATOM 8503 C C B SER D 3 435 ? 177.878 167.780 223.065 0.50 37.47 461 SER C C 1
ATOM 8504 O O A SER D 3 435 ? 177.894 167.224 224.167 0.50 37.47 461 SER C O 1
ATOM 8505 O O B SER D 3 435 ? 177.896 167.228 224.174 0.50 37.47 461 SER C O 1
ATOM 8510 N N . SER D 3 436 ? 178.257 169.051 222.900 1.00 39.54 462 SER C N 1
ATOM 8511 C CA . SER D 3 436 ? 178.691 169.842 224.050 1.00 39.54 462 SER C CA 1
ATOM 8512 C C . SER D 3 436 ? 177.556 170.042 225.049 1.00 39.54 462 SER C C 1
ATOM 8513 O O . SER D 3 436 ? 177.765 169.950 226.267 1.00 39.54 462 SER C O 1
ATOM 8516 N N . MET D 3 437 ? 176.343 170.311 224.555 1.00 45.22 463 MET C N 1
ATOM 8517 C CA . MET D 3 437 ? 175.203 170.458 225.453 1.00 45.22 463 MET C CA 1
ATOM 8518 C C . MET D 3 437 ? 174.912 169.159 226.191 1.00 45.22 463 MET C C 1
ATOM 8519 O O . MET D 3 437 ? 174.602 169.174 227.388 1.00 45.22 463 MET C O 1
ATOM 8524 N N . ASN D 3 438 ? 175.003 168.022 225.494 1.00 48.22 464 ASN C N 1
ATOM 8525 C CA . ASN D 3 438 ? 174.772 166.746 226.162 1.00 48.22 464 ASN C CA 1
ATOM 8526 C C . ASN D 3 438 ? 175.816 166.493 227.242 1.00 48.22 464 ASN C C 1
ATOM 8527 O O . ASN D 3 438 ? 175.492 165.986 228.322 1.00 48.22 464 ASN C O 1
ATOM 8532 N N . GLN D 3 439 ? 177.078 166.828 226.965 1.00 48.73 465 GLN C N 1
ATOM 8533 C CA . GLN D 3 439 ? 178.113 166.645 227.981 1.00 48.73 465 GLN C CA 1
ATOM 8534 C C . GLN D 3 439 ? 177.872 167.540 229.194 1.00 48.73 465 GLN C C 1
ATOM 8535 O O . GLN D 3 439 ? 178.055 167.106 230.339 1.00 48.73 465 GLN C O 1
ATOM 8541 N N . SER D 3 440 ? 177.461 168.791 228.966 1.00 50.56 466 SER C N 1
ATOM 8542 C CA . SER D 3 440 ? 177.135 169.669 230.088 1.00 50.56 466 SER C CA 1
ATOM 8543 C C . SER D 3 440 ? 175.971 169.114 230.902 1.00 50.56 466 SER C C 1
ATOM 8544 O O . SER D 3 440 ? 175.982 169.166 232.140 1.00 50.56 466 SER C O 1
ATOM 8547 N N . LEU D 3 441 ? 174.954 168.581 230.220 1.00 51.49 467 LEU C N 1
ATOM 8548 C CA . LEU D 3 441 ? 173.821 167.985 230.919 1.00 51.49 467 LEU C CA 1
ATOM 8549 C C . LEU D 3 441 ? 174.256 166.782 231.746 1.00 51.49 467 LEU C C 1
ATOM 8550 O O . LEU D 3 441 ? 173.786 166.592 232.873 1.00 51.49 467 LEU C O 1
ATOM 8555 N N . GLN D 3 442 ? 175.149 165.954 231.200 1.00 54.66 468 GLN C N 1
ATOM 8556 C CA . GLN D 3 442 ? 175.654 164.810 231.953 1.00 54.66 468 GLN C CA 1
ATOM 8557 C C . GLN D 3 442 ? 176.423 165.260 233.189 1.00 54.66 468 GLN C C 1
ATOM 8558 O O . GLN D 3 442 ? 176.289 164.660 234.263 1.00 54.66 468 GLN C O 1
ATOM 8564 N N . GLN D 3 443 ? 177.238 166.309 233.056 1.00 56.77 469 GLN C N 1
ATOM 8565 C CA . GLN D 3 443 ? 177.967 166.829 234.212 1.00 56.77 469 GLN C CA 1
ATOM 8566 C C . GLN D 3 443 ? 177.007 167.314 235.292 1.00 56.77 469 GLN C C 1
ATOM 8567 O O . GLN D 3 443 ? 177.174 167.003 236.480 1.00 56.77 469 GLN C O 1
ATOM 8573 N N . SER D 3 444 ? 175.981 168.071 234.892 1.00 55.60 470 SER C N 1
ATOM 8574 C CA . SER D 3 444 ? 175.008 168.557 235.866 1.00 55.60 470 SER C CA 1
ATOM 8575 C C . SER D 3 444 ? 174.258 167.404 236.522 1.00 55.60 470 SER C C 1
ATOM 8576 O O . SER D 3 444 ? 173.977 167.441 237.725 1.00 55.60 470 SER C O 1
ATOM 8579 N N . LYS D 3 445 ? 173.920 166.372 235.745 1.00 57.26 471 LYS C N 1
ATOM 8580 C CA . LYS D 3 445 ? 173.218 165.222 236.305 1.00 57.26 471 LYS C CA 1
ATOM 8581 C C . LYS D 3 445 ? 174.082 164.478 237.316 1.00 57.26 471 LYS C C 1
ATOM 8582 O O . LYS D 3 445 ? 173.597 164.084 238.383 1.00 57.26 471 LYS C O 1
ATOM 8588 N N . ASP D 3 446 ? 175.364 164.269 237.002 1.00 61.10 472 ASP C N 1
ATOM 8589 C CA . ASP D 3 446 ? 176.211 163.530 237.931 1.00 61.10 472 ASP C CA 1
ATOM 8590 C C . ASP D 3 446 ? 176.602 164.364 239.142 1.00 61.10 472 ASP C C 1
ATOM 8591 O O . ASP D 3 446 ? 177.000 163.795 240.164 1.00 61.10 472 ASP C O 1
ATOM 8596 N N . TYR D 3 447 ? 176.508 165.694 239.053 1.00 63.17 473 TYR C N 1
ATOM 8597 C CA . TYR D 3 447 ? 176.772 166.512 240.234 1.00 63.17 473 TYR C CA 1
ATOM 8598 C C . TYR D 3 447 ? 175.746 166.269 241.334 1.00 63.17 473 TYR C C 1
ATOM 8599 O O . TYR D 3 447 ? 176.076 166.380 242.520 1.00 63.17 473 TYR C O 1
ATOM 8608 N N . ILE D 3 448 ? 174.502 165.948 240.969 1.00 62.34 474 ILE C N 1
ATOM 8609 C CA . ILE D 3 448 ? 173.472 165.704 241.974 1.00 62.34 474 ILE C CA 1
ATOM 8610 C C . ILE D 3 448 ? 173.724 164.387 242.701 1.00 62.34 474 ILE C C 1
ATOM 8611 O O . ILE D 3 448 ? 173.547 164.295 243.922 1.00 62.34 474 ILE C O 1
ATOM 8616 N N . LYS D 3 449 ? 174.135 163.349 241.967 1.00 62.13 475 LYS C N 1
ATOM 8617 C CA . LYS D 3 449 ? 174.317 162.035 242.579 1.00 62.13 475 LYS C CA 1
ATOM 8618 C C . LYS D 3 449 ? 175.405 162.061 243.646 1.00 62.13 475 LYS C C 1
ATOM 8619 O O . LYS D 3 449 ? 175.243 161.474 244.722 1.00 62.13 475 LYS C O 1
ATOM 8625 N N . GLU D 3 450 ? 176.515 162.737 243.370 1.00 62.59 476 GLU C N 1
ATOM 8626 C CA . GLU D 3 450 ? 177.605 162.834 244.333 1.00 62.59 476 GLU C CA 1
ATOM 8627 C C . GLU D 3 450 ? 177.290 163.868 245.410 1.00 62.59 476 GLU C C 1
ATOM 8628 O O . GLU D 3 450 ? 176.723 163.540 246.452 1.00 62.59 476 GLU C O 1
ATOM 8634 N N . ILE E 3 1 ? 199.361 176.897 213.093 1.00 25.76 27 ILE B N 1
ATOM 8635 C CA . ILE E 3 1 ? 198.136 177.338 213.747 1.00 25.76 27 ILE B CA 1
ATOM 8636 C C . ILE E 3 1 ? 197.235 176.130 214.016 1.00 25.76 27 ILE B C 1
ATOM 8637 O O . ILE E 3 1 ? 196.622 176.029 215.077 1.00 25.76 27 ILE B O 1
ATOM 8642 N N . LEU E 3 2 ? 197.168 175.215 213.055 1.00 21.25 28 LEU B N 1
ATOM 8643 C CA . LEU E 3 2 ? 196.521 173.926 213.248 1.00 21.25 28 LEU B CA 1
ATOM 8644 C C . LEU E 3 2 ? 197.528 172.923 213.797 1.00 21.25 28 LEU B C 1
ATOM 8645 O O . LEU E 3 2 ? 198.723 172.994 213.502 1.00 21.25 28 LEU B O 1
ATOM 8650 N N . HIS E 3 3 ? 197.036 171.982 214.602 1.00 18.59 29 HIS B N 1
ATOM 8651 C CA . HIS E 3 3 ? 197.887 170.959 215.208 1.00 18.59 29 HIS B CA 1
ATOM 8652 C C . HIS E 3 3 ? 197.775 169.692 214.363 1.00 18.59 29 HIS B C 1
ATOM 8653 O O . HIS E 3 3 ? 197.002 168.779 214.651 1.00 18.59 29 HIS B O 1
ATOM 8660 N N . TYR E 3 4 ? 198.580 169.644 213.298 1.00 16.86 30 TYR B N 1
ATOM 8661 C CA . TYR E 3 4 ? 198.445 168.574 212.312 1.00 16.86 30 TYR B CA 1
ATOM 8662 C C . TYR E 3 4 ? 198.789 167.211 212.903 1.00 16.86 30 TYR B C 1
ATOM 8663 O O . TYR E 3 4 ? 198.159 166.205 212.556 1.00 16.86 30 TYR B O 1
ATOM 8672 N N . GLU E 3 5 ? 199.788 167.151 213.787 1.00 18.11 31 GLU B N 1
ATOM 8673 C CA . GLU E 3 5 ? 200.199 165.861 214.337 1.00 18.11 31 GLU B CA 1
ATOM 8674 C C . GLU E 3 5 ? 199.078 165.218 215.148 1.00 18.11 31 GLU B C 1
ATOM 8675 O O . GLU E 3 5 ? 198.780 164.031 214.980 1.00 18.11 31 GLU B O 1
ATOM 8681 N N . LYS E 3 6 ? 198.438 165.990 216.030 1.00 17.42 32 LYS B N 1
ATOM 8682 C CA . LYS E 3 6 ? 197.332 165.448 216.812 1.00 17.42 32 LYS B CA 1
ATOM 8683 C C . LYS E 3 6 ? 196.130 165.129 215.930 1.00 17.42 32 LYS B C 1
ATOM 8684 O O . LYS E 3 6 ? 195.435 164.131 216.157 1.00 17.42 32 LYS B O 1
ATOM 8690 N N . LEU E 3 7 ? 195.870 165.961 214.921 1.00 14.37 33 LEU B N 1
ATOM 8691 C CA . LEU E 3 7 ? 194.732 165.726 214.037 1.00 14.37 33 LEU B CA 1
ATOM 8692 C C . LEU E 3 7 ? 194.901 164.441 213.233 1.00 14.37 33 LEU B C 1
ATOM 8693 O O . LEU E 3 7 ? 193.921 163.733 212.976 1.00 14.37 33 LEU B O 1
ATOM 8698 N N . SER E 3 8 ? 196.132 164.129 212.817 1.00 14.37 34 SER B N 1
ATOM 8699 C CA . SER E 3 8 ? 196.352 162.924 212.022 1.00 14.37 34 SER B CA 1
ATOM 8700 C C . SER E 3 8 ? 196.017 161.659 212.804 1.00 14.37 34 SER B C 1
ATOM 8701 O O . SER E 3 8 ? 195.668 160.637 212.204 1.00 14.37 34 SER B O 1
ATOM 8704 N N . LYS E 3 9 ? 196.099 161.708 214.134 1.00 16.24 35 LYS B N 1
ATOM 8705 C CA . LYS E 3 9 ? 195.803 160.537 214.950 1.00 16.24 35 LYS B CA 1
ATOM 8706 C C . LYS E 3 9 ? 194.310 160.259 215.088 1.00 16.24 35 LYS B C 1
ATOM 8707 O O . LYS E 3 9 ? 193.943 159.170 215.540 1.00 16.24 35 LYS B O 1
ATOM 8713 N N . ILE E 3 10 ? 193.445 161.196 214.706 1.00 13.60 36 ILE B N 1
ATOM 8714 C CA . ILE E 3 10 ? 192.010 160.931 214.676 1.00 13.60 36 ILE B CA 1
ATOM 8715 C C . ILE E 3 10 ? 191.544 160.918 213.227 1.00 13.60 36 ILE B C 1
ATOM 8716 O O . ILE E 3 10 ? 190.385 161.228 212.930 1.00 13.60 36 ILE B O 1
ATOM 8721 N N . GLY E 3 11 ? 192.450 160.566 212.317 1.00 14.37 37 GLY B N 1
ATOM 8722 C CA . GLY E 3 11 ? 192.086 160.320 210.937 1.00 14.37 37 GLY B CA 1
ATOM 8723 C C . GLY E 3 11 ? 191.939 161.536 210.053 1.00 14.37 37 GLY B C 1
ATOM 8724 O O . GLY E 3 11 ? 191.338 161.430 208.982 1.00 14.37 37 GLY B O 1
ATOM 8725 N N . LEU E 3 12 ? 192.470 162.686 210.456 1.00 14.37 38 LEU B N 1
ATOM 8726 C CA . LEU E 3 12 ? 192.409 163.911 209.659 1.00 14.37 38 LEU B CA 1
ATOM 8727 C C . LEU E 3 12 ? 193.816 164.199 209.134 1.00 14.37 38 LEU B C 1
ATOM 8728 O O . LEU E 3 12 ? 194.613 164.877 209.784 1.00 14.37 38 LEU B O 1
ATOM 8733 N N . VAL E 3 13 ? 194.114 163.675 207.947 1.00 14.37 39 VAL B N 1
ATOM 8734 C CA . VAL E 3 13 ? 195.446 163.750 207.357 1.00 14.37 39 VAL B CA 1
ATOM 8735 C C . VAL E 3 13 ? 195.583 165.057 206.587 1.00 14.37 39 VAL B C 1
ATOM 8736 O O . VAL E 3 13 ? 194.655 165.487 205.899 1.00 14.37 39 VAL B O 1
ATOM 8740 N N . LYS E 3 14 ? 196.745 165.696 206.704 1.00 12.79 40 LYS B N 1
ATOM 8741 C CA . LYS E 3 14 ? 196.956 166.982 206.053 1.00 12.79 40 LYS B CA 1
ATOM 8742 C C . LYS E 3 14 ? 196.965 166.832 204.535 1.00 12.79 40 LYS B C 1
ATOM 8743 O O . LYS E 3 14 ? 197.672 165.984 203.985 1.00 12.79 40 LYS B O 1
ATOM 8749 N N . GLY E 3 15 ? 196.179 167.668 203.860 1.00 14.37 41 GLY B N 1
ATOM 8750 C CA . GLY E 3 15 ? 196.110 167.652 202.412 1.00 14.37 41 GLY B CA 1
ATOM 8751 C C . GLY E 3 15 ? 196.789 168.836 201.751 1.00 14.37 41 GLY B C 1
ATOM 8752 O O . GLY E 3 15 ? 197.715 169.428 202.312 1.00 14.37 41 GLY B O 1
ATOM 8753 N N . VAL E 3 16 ? 196.326 169.191 200.552 1.00 13.85 42 VAL B N 1
ATOM 8754 C CA . VAL E 3 16 ? 196.920 170.284 199.792 1.00 13.85 42 VAL B CA 1
ATOM 8755 C C . VAL E 3 16 ? 196.531 171.626 200.402 1.00 13.85 42 VAL B C 1
ATOM 8756 O O . VAL E 3 16 ? 195.419 171.797 200.920 1.00 13.85 42 VAL B O 1
ATOM 8760 N N . THR E 3 17 ? 197.458 172.583 200.358 1.00 13.83 43 THR B N 1
ATOM 8761 C CA . THR E 3 17 ? 197.202 173.971 200.721 1.00 13.83 43 THR B CA 1
ATOM 8762 C C . THR E 3 17 ? 196.973 174.795 199.457 1.00 13.83 43 THR B C 1
ATOM 8763 O O . THR E 3 17 ? 197.694 174.640 198.467 1.00 13.83 43 THR B O 1
ATOM 8767 N N . ARG E 3 18 ? 195.971 175.674 199.492 1.00 14.53 44 ARG B N 1
ATOM 8768 C CA . ARG E 3 18 ? 195.551 176.420 198.313 1.00 14.53 44 ARG B CA 1
ATOM 8769 C C . ARG E 3 18 ? 195.448 177.910 198.616 1.00 14.53 44 ARG B C 1
ATOM 8770 O O . ARG E 3 18 ? 195.283 178.328 199.765 1.00 14.53 44 ARG B O 1
ATOM 8778 N N . LYS E 3 19 ? 195.544 178.708 197.556 1.00 15.01 45 LYS B N 1
ATOM 8779 C CA . LYS E 3 19 ? 195.384 180.151 197.639 1.00 15.01 45 LYS B CA 1
ATOM 8780 C C . LYS E 3 19 ? 193.909 180.540 197.555 1.00 15.01 45 LYS B C 1
ATOM 8781 O O . LYS E 3 19 ? 193.048 179.744 197.174 1.00 15.01 45 LYS B O 1
ATOM 8787 N N . TYR E 3 20 ? 193.630 181.791 197.910 1.00 14.37 46 TYR B N 1
ATOM 8788 C CA . TYR E 3 20 ? 192.278 182.339 197.947 1.00 14.37 46 TYR B CA 1
ATOM 8789 C C . TYR E 3 20 ? 192.209 183.510 196.974 1.00 14.37 46 TYR B C 1
ATOM 8790 O O . TYR E 3 20 ? 193.005 184.449 197.078 1.00 14.37 46 TYR B O 1
ATOM 8799 N N . LYS E 3 21 ? 191.266 183.457 196.031 1.00 14.04 47 LYS B N 1
ATOM 8800 C CA . LYS E 3 21 ? 191.129 184.483 195.002 1.00 14.04 47 LYS B CA 1
ATOM 8801 C C . LYS E 3 21 ? 189.670 184.886 194.836 1.00 14.04 47 LYS B C 1
ATOM 8802 O O . LYS E 3 21 ? 188.774 184.038 194.883 1.00 14.04 47 LYS B O 1
ATOM 8808 N N . ILE E 3 22 ? 189.440 186.183 194.626 1.00 14.37 48 ILE B N 1
ATOM 8809 C CA . ILE E 3 22 ? 188.097 186.739 194.473 1.00 14.37 48 ILE B CA 1
ATOM 8810 C C . ILE E 3 22 ? 188.095 187.706 193.292 1.00 14.37 48 ILE B C 1
ATOM 8811 O O . ILE E 3 22 ? 189.100 188.372 193.024 1.00 14.37 48 ILE B O 1
ATOM 8816 N N . LYS E 3 23 ? 186.976 187.761 192.569 1.00 13.84 49 LYS B N 1
ATOM 8817 C CA . LYS E 3 23 ? 186.859 188.649 191.417 1.00 13.84 49 LYS B CA 1
ATOM 8818 C C . LYS E 3 23 ? 186.804 190.112 191.852 1.00 13.84 49 LYS B C 1
ATOM 8819 O O . LYS E 3 23 ? 186.361 190.438 192.956 1.00 13.84 49 LYS B O 1
ATOM 8825 N N . SER E 3 24 ? 187.258 190.997 190.965 1.00 14.73 50 SER B N 1
ATOM 8826 C CA . SER E 3 24 ? 187.230 192.436 191.219 1.00 14.73 50 SER B CA 1
ATOM 8827 C C . SER E 3 24 ? 187.511 193.188 189.921 1.00 14.73 50 SER B C 1
ATOM 8828 O O . SER E 3 24 ? 187.960 192.609 188.928 1.00 14.73 50 SER B O 1
ATOM 8831 N N . ASN E 3 25 ? 187.239 194.500 189.953 1.00 14.69 51 ASN B N 1
ATOM 8832 C CA . ASN E 3 25 ? 187.591 195.477 188.920 1.00 14.69 51 ASN B CA 1
ATOM 8833 C C . ASN E 3 25 ? 187.152 195.057 187.520 1.00 14.69 51 ASN B C 1
ATOM 8834 O O . ASN E 3 25 ? 187.997 194.703 186.688 1.00 14.69 51 ASN B O 1
ATOM 8839 N N . PRO E 3 26 ? 185.858 195.087 187.214 1.00 15.49 52 PRO B N 1
ATOM 8840 C CA . PRO E 3 26 ? 185.391 194.643 185.898 1.00 15.49 52 PRO B CA 1
ATOM 8841 C C . PRO E 3 26 ? 185.423 195.726 184.828 1.00 15.49 52 PRO B C 1
ATOM 8842 O O . PRO E 3 26 ? 185.198 196.909 185.084 1.00 15.49 52 PRO B O 1
ATOM 8846 N N . LEU E 3 27 ? 185.712 195.290 183.604 1.00 16.57 53 LEU B N 1
ATOM 8847 C CA . LEU E 3 27 ? 185.504 196.099 182.411 1.00 16.57 53 LEU B CA 1
ATOM 8848 C C . LEU E 3 27 ? 184.109 195.827 181.850 1.00 16.57 53 LEU B C 1
ATOM 8849 O O . LEU E 3 27 ? 183.521 194.774 182.086 1.00 16.57 53 LEU B O 1
ATOM 8854 N N . THR E 3 28 ? 183.574 196.787 181.102 1.00 16.35 54 THR B N 1
ATOM 8855 C CA . THR E 3 28 ? 182.207 196.690 180.603 1.00 16.35 54 THR B CA 1
ATOM 8856 C C . THR E 3 28 ? 182.169 196.809 179.085 1.00 16.35 54 THR B C 1
ATOM 8857 O O . THR E 3 28 ? 182.930 197.581 178.494 1.00 16.35 54 THR B O 1
ATOM 8861 N N . LYS E 3 29 ? 181.280 196.037 178.457 1.00 15.59 55 LYS B N 1
ATOM 8862 C CA . LYS E 3 29 ? 181.083 196.148 177.013 1.00 15.59 55 LYS B CA 1
ATOM 8863 C C . LYS E 3 29 ? 179.656 195.760 176.640 1.00 15.59 55 LYS B C 1
ATOM 8864 O O . LYS E 3 29 ? 179.108 194.806 177.188 1.00 15.59 55 LYS B O 1
ATOM 8870 N N . ASP E 3 30 ? 179.069 196.484 175.690 1.00 14.37 56 ASP B N 1
ATOM 8871 C CA . ASP E 3 30 ? 177.669 196.299 175.323 1.00 14.37 56 ASP B CA 1
ATOM 8872 C C . ASP E 3 30 ? 177.533 195.501 174.028 1.00 14.37 56 ASP B C 1
ATOM 8873 O O . ASP E 3 30 ? 178.364 195.606 173.124 1.00 14.37 56 ASP B O 1
ATOM 8878 N N . ILE E 3 31 ? 176.464 194.705 173.944 1.00 14.37 57 ILE B N 1
ATOM 8879 C CA . ILE E 3 31 ? 176.190 193.887 172.766 1.00 14.37 57 ILE B CA 1
ATOM 8880 C C . ILE E 3 31 ? 174.679 193.803 172.564 1.00 14.37 57 ILE B C 1
ATOM 8881 O O . ILE E 3 31 ? 173.899 193.927 173.511 1.00 14.37 57 ILE B O 1
ATOM 8886 N N . VAL E 3 32 ? 174.265 193.599 171.314 1.00 14.37 58 VAL B N 1
ATOM 8887 C CA . VAL E 3 32 ? 172.855 193.511 170.939 1.00 14.37 58 VAL B CA 1
ATOM 8888 C C . VAL E 3 32 ? 172.525 192.064 170.600 1.00 14.37 58 VAL B C 1
ATOM 8889 O O . VAL E 3 32 ? 173.276 191.406 169.872 1.00 14.37 58 VAL B O 1
ATOM 8893 N N . ILE E 3 33 ? 171.404 191.572 171.120 1.00 14.37 59 ILE B N 1
ATOM 8894 C CA . ILE E 3 33 ? 170.899 190.244 170.785 1.00 14.37 59 ILE B CA 1
ATOM 8895 C C . ILE E 3 33 ? 169.507 190.404 170.186 1.00 14.37 59 ILE B C 1
ATOM 8896 O O . ILE E 3 33 ? 168.588 190.889 170.859 1.00 14.37 59 ILE B O 1
ATOM 8901 N N . LYS E 3 34 ? 169.361 190.013 168.920 1.00 14.37 60 LYS B N 1
ATOM 8902 C CA . LYS E 3 34 ? 168.088 190.076 168.212 1.00 14.37 60 LYS B CA 1
ATOM 8903 C C . LYS E 3 34 ? 167.404 188.715 168.283 1.00 14.37 60 LYS B C 1
ATOM 8904 O O . LYS E 3 34 ? 167.988 187.699 167.899 1.00 14.37 60 LYS B O 1
ATOM 8910 N N . MET E 3 35 ? 166.166 188.701 168.769 1.00 14.37 61 MET B N 1
ATOM 8911 C CA . MET E 3 35 ? 165.473 187.462 169.088 1.00 14.37 61 MET B CA 1
ATOM 8912 C C . MET E 3 35 ? 164.439 187.065 168.039 1.00 14.37 61 MET B C 1
ATOM 8913 O O . MET E 3 35 ? 163.576 186.229 168.323 1.00 14.37 61 MET B O 1
ATOM 8918 N N . ILE E 3 36 ? 164.500 187.641 166.843 1.00 14.37 62 ILE B N 1
ATOM 8919 C CA . ILE E 3 36 ? 163.643 187.221 165.737 1.00 14.37 62 ILE B CA 1
ATOM 8920 C C . ILE E 3 36 ? 164.490 187.141 164.469 1.00 14.37 62 ILE B C 1
ATOM 8921 O O . ILE E 3 36 ? 165.238 188.078 164.162 1.00 14.37 62 ILE B O 1
ATOM 8926 N N . PRO E 3 37 ? 164.433 186.041 163.725 1.00 14.37 63 PRO B N 1
ATOM 8927 C CA . PRO E 3 37 ? 165.277 185.905 162.534 1.00 14.37 63 PRO B CA 1
ATOM 8928 C C . PRO E 3 37 ? 164.739 186.693 161.347 1.00 14.37 63 PRO B C 1
ATOM 8929 O O . PRO E 3 37 ? 163.581 187.110 161.309 1.00 14.37 63 PRO B O 1
ATOM 8933 N N . ASN E 3 38 ? 165.618 186.890 160.366 1.00 14.37 64 ASN B N 1
ATOM 8934 C CA . ASN E 3 38 ? 165.281 187.588 159.128 1.00 14.37 64 ASN B CA 1
ATOM 8935 C C . ASN E 3 38 ? 164.862 186.551 158.088 1.00 14.37 64 ASN B C 1
ATOM 8936 O O . ASN E 3 38 ? 165.683 185.745 157.639 1.00 14.37 64 ASN B O 1
ATOM 8941 N N . VAL E 3 39 ? 163.592 186.580 157.696 1.00 14.37 65 VAL B N 1
ATOM 8942 C CA . VAL E 3 39 ? 163.034 185.601 156.771 1.00 14.37 65 VAL B CA 1
ATOM 8943 C C . VAL E 3 39 ? 162.777 186.210 155.393 1.00 14.37 65 VAL B C 1
ATOM 8944 O O . VAL E 3 39 ? 161.960 185.695 154.636 1.00 14.37 65 VAL B O 1
ATOM 8948 N N . SER E 3 40 ? 163.476 187.294 155.046 1.00 14.68 66 SER B N 1
ATOM 8949 C CA . SER E 3 40 ? 163.196 187.988 153.793 1.00 14.68 66 SER B CA 1
ATOM 8950 C C . SER E 3 40 ? 163.541 187.158 152.560 1.00 14.68 66 SER B C 1
ATOM 8951 O O . SER E 3 40 ? 162.993 187.418 151.485 1.00 14.68 66 SER B O 1
ATOM 8954 N N . ASN E 3 41 ? 164.417 186.164 152.687 1.00 20.70 67 ASN B N 1
ATOM 8955 C CA . ASN E 3 41 ? 164.784 185.310 151.563 1.00 20.70 67 ASN B CA 1
ATOM 8956 C C . ASN E 3 41 ? 163.876 184.093 151.408 1.00 20.70 67 ASN B C 1
ATOM 8957 O O . ASN E 3 41 ? 164.106 183.283 150.506 1.00 20.70 67 ASN B O 1
ATOM 8962 N N . MET E 3 42 ? 162.863 183.938 152.265 1.00 14.37 68 MET B N 1
ATOM 8963 C CA . MET E 3 42 ? 161.889 182.859 152.131 1.00 14.37 68 MET B CA 1
ATOM 8964 C C . MET E 3 42 ? 160.473 183.373 152.369 1.00 14.37 68 MET B C 1
ATOM 8965 O O . MET E 3 42 ? 159.597 182.622 152.814 1.00 14.37 68 MET B O 1
ATOM 8970 N N . SER E 3 43 ? 160.232 184.644 152.038 1.00 14.37 69 SER B N 1
ATOM 8971 C CA . SER E 3 43 ? 159.009 185.330 152.438 1.00 14.37 69 SER B CA 1
ATOM 8972 C C . SER E 3 43 ? 157.747 184.689 151.873 1.00 14.37 69 SER B C 1
ATOM 8973 O O . SER E 3 43 ? 156.667 184.882 152.440 1.00 14.37 69 SER B O 1
ATOM 8976 N N . GLN E 3 44 ? 157.847 183.938 150.776 1.00 14.37 70 GLN B N 1
ATOM 8977 C CA . GLN E 3 44 ? 156.650 183.323 150.217 1.00 14.37 70 GLN B CA 1
ATOM 8978 C C . GLN E 3 44 ? 156.171 182.113 151.013 1.00 14.37 70 GLN B C 1
ATOM 8979 O O . GLN E 3 44 ? 155.046 181.658 150.783 1.00 14.37 70 GLN B O 1
ATOM 8985 N N . CYS E 3 45 ? 156.975 181.586 151.941 1.00 14.98 71 CYS B N 1
ATOM 8986 C CA . CYS E 3 45 ? 156.600 180.392 152.693 1.00 14.98 71 CYS B CA 1
ATOM 8987 C C . CYS E 3 45 ? 156.527 180.650 154.197 1.00 14.98 71 CYS B C 1
ATOM 8988 O O . CYS E 3 45 ? 156.899 179.790 154.995 1.00 14.98 71 CYS B O 1
ATOM 8991 N N . THR E 3 46 ? 156.034 181.821 154.603 1.00 13.88 72 THR B N 1
ATOM 8992 C CA . THR E 3 46 ? 155.966 182.160 156.019 1.00 13.88 72 THR B CA 1
ATOM 8993 C C . THR E 3 46 ? 154.569 182.041 156.618 1.00 13.88 72 THR B C 1
ATOM 8994 O O . THR E 3 46 ? 154.455 181.885 157.838 1.00 13.88 72 THR B O 1
ATOM 8998 N N . GLY E 3 47 ? 153.515 182.109 155.806 1.00 14.86 73 GLY B N 1
ATOM 8999 C CA . GLY E 3 47 ? 152.164 181.988 156.338 1.00 14.86 73 GLY B CA 1
ATOM 9000 C C . GLY E 3 47 ? 151.868 183.063 157.370 1.00 14.86 73 GLY B C 1
ATOM 9001 O O . GLY E 3 47 ? 152.058 184.259 157.128 1.00 14.86 73 GLY B O 1
ATOM 9002 N N . SER E 3 48 ? 151.397 182.635 158.542 1.00 13.60 74 SER B N 1
ATOM 9003 C CA . SER E 3 48 ? 151.170 183.526 159.675 1.00 13.60 74 SER B CA 1
ATOM 9004 C C . SER E 3 48 ? 152.061 183.157 160.858 1.00 13.60 74 SER B C 1
ATOM 9005 O O . SER E 3 48 ? 151.728 183.445 162.009 1.00 13.60 74 SER B O 1
ATOM 9008 N N . VAL E 3 49 ? 153.201 182.521 160.579 1.00 14.37 75 VAL B N 1
ATOM 9009 C CA . VAL E 3 49 ? 154.086 182.044 161.641 1.00 14.37 75 VAL B CA 1
ATOM 9010 C C . VAL E 3 49 ? 154.653 183.216 162.440 1.00 14.37 75 VAL B C 1
ATOM 9011 O O . VAL E 3 49 ? 154.660 183.204 163.680 1.00 14.37 75 VAL B O 1
ATOM 9015 N N . MET E 3 50 ? 155.127 184.251 161.740 1.00 12.36 76 MET B N 1
ATOM 9016 C CA . MET E 3 50 ? 155.804 185.350 162.418 1.00 12.36 76 MET B CA 1
ATOM 9017 C C . MET E 3 50 ? 154.857 186.140 163.315 1.00 12.36 76 MET B C 1
ATOM 9018 O O . MET E 3 50 ? 155.273 186.606 164.378 1.00 12.36 76 MET B O 1
ATOM 9023 N N . GLU E 3 51 ? 153.592 186.294 162.918 1.00 14.51 77 GLU B N 1
ATOM 9024 C CA . GLU E 3 51 ? 152.634 187.025 163.748 1.00 14.51 77 GLU B CA 1
ATOM 9025 C C . GLU E 3 51 ? 152.403 186.322 165.085 1.00 14.51 77 GLU B C 1
ATOM 9026 O O . GLU E 3 51 ? 152.440 186.953 166.151 1.00 14.51 77 GLU B O 1
ATOM 9032 N N . ASN E 3 52 ? 152.161 185.009 165.045 1.00 13.93 78 ASN B N 1
ATOM 9033 C CA . ASN E 3 52 ? 151.969 184.249 166.278 1.00 13.93 78 ASN B CA 1
ATOM 9034 C C . ASN E 3 52 ? 153.227 184.270 167.141 1.00 13.93 78 ASN B C 1
ATOM 9035 O O . ASN E 3 52 ? 153.152 184.437 168.371 1.00 13.93 78 ASN B O 1
ATOM 9040 N N . TYR E 3 53 ? 154.396 184.112 166.510 1.00 14.37 79 TYR B N 1
ATOM 9041 C CA . TYR E 3 53 ? 155.643 184.166 167.265 1.00 14.37 79 TYR B CA 1
ATOM 9042 C C . TYR E 3 53 ? 155.817 185.521 167.941 1.00 14.37 79 TYR B C 1
ATOM 9043 O O . TYR E 3 53 ? 156.225 185.592 169.105 1.00 14.37 79 TYR B O 1
ATOM 9052 N N . LYS E 3 54 ? 155.505 186.605 167.227 1.00 14.37 80 LYS B N 1
ATOM 9053 C CA . LYS E 3 54 ? 155.640 187.940 167.796 1.00 14.37 80 LYS B CA 1
ATOM 9054 C C . LYS E 3 54 ? 154.694 188.139 168.970 1.00 14.37 80 LYS B C 1
ATOM 9055 O O . LYS E 3 54 ? 155.070 188.748 169.975 1.00 14.37 80 LYS B O 1
ATOM 9061 N N . THR E 3 55 ? 153.458 187.647 168.860 1.00 13.28 81 THR B N 1
ATOM 9062 C CA . THR E 3 55 ? 152.529 187.763 169.984 1.00 13.28 81 THR B CA 1
ATOM 9063 C C . THR E 3 55 ? 153.085 187.068 171.226 1.00 13.28 81 THR B C 1
ATOM 9064 O O . THR E 3 55 ? 153.133 187.658 172.319 1.00 13.28 81 THR B O 1
ATOM 9068 N N . ARG E 3 56 ? 153.544 185.822 171.068 1.00 13.19 82 ARG B N 1
ATOM 9069 C CA . ARG E 3 56 ? 154.090 185.094 172.214 1.00 13.19 82 ARG B CA 1
ATOM 9070 C C . ARG E 3 56 ? 155.316 185.801 172.798 1.00 13.19 82 ARG B C 1
ATOM 9071 O O . ARG E 3 56 ? 155.435 185.961 174.025 1.00 13.19 82 ARG B O 1
ATOM 9079 N N . LEU E 3 57 ? 156.227 186.252 171.932 1.00 14.37 83 LEU B N 1
ATOM 9080 C CA . LEU E 3 57 ? 157.455 186.888 172.400 1.00 14.37 83 LEU B CA 1
ATOM 9081 C C . LEU E 3 57 ? 157.172 188.219 173.089 1.00 14.37 83 LEU B C 1
ATOM 9082 O O . LEU E 3 57 ? 157.840 188.569 174.067 1.00 14.37 83 LEU B O 1
ATOM 9087 N N . ASN E 3 58 ? 156.206 188.985 172.579 1.00 12.44 84 ASN B N 1
ATOM 9088 C CA . ASN E 3 58 ? 155.816 190.228 173.234 1.00 12.44 84 ASN B CA 1
ATOM 9089 C C . ASN E 3 58 ? 155.268 189.953 174.625 1.00 12.44 84 ASN B C 1
ATOM 9090 O O . ASN E 3 58 ? 155.583 190.674 175.584 1.00 12.44 84 ASN B O 1
ATOM 9095 N N . GLY E 3 59 ? 154.441 188.911 174.752 1.00 14.29 85 GLY B N 1
ATOM 9096 C CA . GLY E 3 59 ? 153.962 188.527 176.069 1.00 14.29 85 GLY B CA 1
ATOM 9097 C C . GLY E 3 59 ? 155.096 188.187 177.018 1.00 14.29 85 GLY B C 1
ATOM 9098 O O . GLY E 3 59 ? 155.034 188.492 178.211 1.00 14.29 85 GLY B O 1
ATOM 9099 N N . ILE E 3 60 ? 156.149 187.552 176.500 1.00 12.94 86 ILE B N 1
ATOM 9100 C CA . ILE E 3 60 ? 157.297 187.233 177.349 1.00 12.94 86 ILE B CA 1
ATOM 9101 C C . ILE E 3 60 ? 158.071 188.497 177.737 1.00 12.94 86 ILE B C 1
ATOM 9102 O O . ILE E 3 60 ? 158.476 188.660 178.894 1.00 12.94 86 ILE B O 1
ATOM 9107 N N . LEU E 3 61 ? 158.285 189.410 176.786 1.00 14.37 87 LEU B N 1
ATOM 9108 C CA . LEU E 3 61 ? 159.213 190.519 176.999 1.00 14.37 87 LEU B CA 1
ATOM 9109 C C . LEU E 3 61 ? 158.606 191.714 177.733 1.00 14.37 87 LEU B C 1
ATOM 9110 O O . LEU E 3 61 ? 159.361 192.497 178.319 1.00 14.37 87 LEU B O 1
ATOM 9115 N N . THR E 3 62 ? 157.280 191.884 177.717 1.00 12.73 88 THR B N 1
ATOM 9116 C CA . THR E 3 62 ? 156.682 193.069 178.340 1.00 12.73 88 THR B CA 1
ATOM 9117 C C . THR E 3 62 ? 157.028 193.244 179.822 1.00 12.73 88 THR B C 1
ATOM 9118 O O . THR E 3 62 ? 157.397 194.368 180.216 1.00 12.73 88 THR B O 1
ATOM 9122 N N . PRO E 3 63 ? 156.932 192.222 180.687 1.00 13.31 89 PRO B N 1
ATOM 9123 C CA . PRO E 3 63 ? 157.242 192.450 182.113 1.00 13.31 89 PRO B CA 1
ATOM 9124 C C . PRO E 3 63 ? 158.669 192.909 182.383 1.00 13.31 89 PRO B C 1
ATOM 9125 O O . PRO E 3 63 ? 158.892 193.668 183.334 1.00 13.31 89 PRO B O 1
ATOM 9129 N N . ILE E 3 64 ? 159.645 192.462 181.589 1.00 14.37 90 ILE B N 1
ATOM 9130 C CA . ILE E 3 64 ? 161.030 192.885 181.797 1.00 14.37 90 ILE B CA 1
ATOM 9131 C C . ILE E 3 64 ? 161.163 194.389 181.577 1.00 14.37 90 ILE B C 1
ATOM 9132 O O . ILE E 3 64 ? 161.778 195.107 182.381 1.00 14.37 90 ILE B O 1
ATOM 9137 N N . LYS E 3 65 ? 160.580 194.887 180.484 1.00 14.37 91 LYS B N 1
ATOM 9138 C CA . LYS E 3 65 ? 160.589 196.323 180.228 1.00 14.37 91 LYS B CA 1
ATOM 9139 C C . LYS E 3 65 ? 159.864 197.074 181.335 1.00 14.37 91 LYS B C 1
ATOM 9140 O O . LYS E 3 65 ? 160.327 198.131 181.782 1.00 14.37 91 LYS B O 1
ATOM 9146 N N . GLY E 3 66 ? 158.729 196.539 181.794 1.00 13.90 92 GLY B N 1
ATOM 9147 C CA . GLY E 3 66 ? 158.030 197.170 182.903 1.00 13.90 92 GLY B CA 1
ATOM 9148 C C . GLY E 3 66 ? 158.891 197.293 184.147 1.00 13.90 92 GLY B C 1
ATOM 9149 O O . GLY E 3 66 ? 158.894 198.330 184.813 1.00 13.90 92 GLY B O 1
ATOM 9150 N N . ALA E 3 67 ? 159.643 196.239 184.470 1.00 14.37 93 ALA B N 1
ATOM 9151 C CA . ALA E 3 67 ? 160.499 196.274 185.652 1.00 14.37 93 ALA B CA 1
ATOM 9152 C C . ALA E 3 67 ? 161.648 197.265 185.487 1.00 14.37 93 ALA B C 1
ATOM 9153 O O . ALA E 3 67 ? 162.055 197.914 186.457 1.00 14.37 93 ALA B O 1
ATOM 9155 N N . LEU E 3 68 ? 162.196 197.386 184.274 1.00 14.37 94 LEU B N 1
ATOM 9156 C CA . LEU E 3 68 ? 163.266 198.363 184.059 1.00 14.37 94 LEU B CA 1
ATOM 9157 C C . LEU E 3 68 ? 162.744 199.796 184.153 1.00 14.37 94 LEU B C 1
ATOM 9158 O O . LEU E 3 68 ? 163.457 200.696 184.625 1.00 14.37 94 LEU B O 1
ATOM 9163 N N . GLU E 3 69 ? 161.507 200.029 183.698 1.00 17.47 95 GLU B N 1
ATOM 9164 C CA . GLU E 3 69 ? 160.968 201.387 183.692 1.00 17.47 95 GLU B CA 1
ATOM 9165 C C . GLU E 3 69 ? 160.882 201.976 185.095 1.00 17.47 95 GLU B C 1
ATOM 9166 O O . GLU E 3 69 ? 160.989 203.195 185.255 1.00 17.47 95 GLU B O 1
ATOM 9172 N N . ILE E 3 70 ? 160.707 201.133 186.117 1.00 16.53 96 ILE B N 1
ATOM 9173 C CA . ILE E 3 70 ? 160.587 201.627 187.487 1.00 16.53 96 ILE B CA 1
ATOM 9174 C C . ILE E 3 70 ? 161.823 202.429 187.880 1.00 16.53 96 ILE B C 1
ATOM 9175 O O . ILE E 3 70 ? 161.719 203.505 188.480 1.00 16.53 96 ILE B O 1
ATOM 9180 N N . TYR E 3 71 ? 163.010 201.927 187.540 1.00 14.37 97 TYR B N 1
ATOM 9181 C CA . TYR E 3 71 ? 164.226 202.674 187.834 1.00 14.37 97 TYR B CA 1
ATOM 9182 C C . TYR E 3 71 ? 164.508 203.738 186.779 1.00 14.37 97 TYR B C 1
ATOM 9183 O O . TYR E 3 71 ? 165.025 204.810 187.110 1.00 14.37 97 TYR B O 1
ATOM 9192 N N . LYS E 3 72 ? 164.177 203.472 185.511 1.00 15.96 98 LYS B N 1
ATOM 9193 C CA . LYS E 3 72 ? 164.496 204.442 184.463 1.00 15.96 98 LYS B CA 1
ATOM 9194 C C . LYS E 3 72 ? 163.725 205.749 184.639 1.00 15.96 98 LYS B C 1
ATOM 9195 O O . LYS E 3 72 ? 164.280 206.834 184.434 1.00 15.96 98 LYS B O 1
ATOM 9201 N N . ASN E 3 73 ? 162.448 205.671 185.011 1.00 23.73 99 ASN B N 1
ATOM 9202 C CA . ASN E 3 73 ? 161.618 206.863 185.128 1.00 23.73 99 ASN B CA 1
ATOM 9203 C C . ASN E 3 73 ? 161.878 207.665 186.398 1.00 23.73 99 ASN B C 1
ATOM 9204 O O . ASN E 3 73 ? 161.419 208.808 186.487 1.00 23.73 99 ASN B O 1
ATOM 9209 N N . ASN E 3 74 ? 162.598 207.110 187.374 1.00 20.50 100 ASN B N 1
ATOM 9210 C CA . ASN E 3 74 ? 162.755 207.736 188.682 1.00 20.50 100 ASN B CA 1
ATOM 9211 C C . ASN E 3 74 ? 164.220 207.988 189.029 1.00 20.50 100 ASN B C 1
ATOM 9212 O O . ASN E 3 74 ? 164.603 207.940 190.198 1.00 20.50 100 ASN B O 1
ATOM 9217 N N . THR E 3 75 ? 165.049 208.262 188.024 1.00 24.79 101 THR B N 1
ATOM 9218 C CA . THR E 3 75 ? 166.465 208.531 188.237 1.00 24.79 101 THR B CA 1
ATOM 9219 C C . THR E 3 75 ? 166.883 209.705 187.362 1.00 24.79 101 THR B C 1
ATOM 9220 O O . THR E 3 75 ? 166.614 209.705 186.158 1.00 24.79 101 THR B O 1
ATOM 9224 N N . HIS E 3 76 ? 167.531 210.703 187.965 1.00 30.67 102 HIS B N 1
ATOM 9225 C CA . HIS E 3 76 ? 167.929 211.908 187.246 1.00 30.67 102 HIS B CA 1
ATOM 9226 C C . HIS E 3 76 ? 169.284 212.382 187.754 1.00 30.67 102 HIS B C 1
ATOM 9227 O O . HIS E 3 76 ? 169.722 212.018 188.847 1.00 30.67 102 HIS B O 1
ATOM 9234 N N . ASP E 3 77 ? 169.943 213.208 186.943 1.00 40.02 103 ASP B N 1
ATOM 9235 C CA . ASP E 3 77 ? 171.223 213.781 187.332 1.00 40.02 103 ASP B CA 1
ATOM 9236 C C . ASP E 3 77 ? 171.048 214.800 188.455 1.00 40.02 103 ASP B C 1
ATOM 9237 O O . ASP E 3 77 ? 169.983 215.396 188.636 1.00 40.02 103 ASP B O 1
ATOM 9242 N N . LEU E 3 78 ? 172.121 214.996 189.215 1.00 41.25 104 LEU B N 1
ATOM 9243 C CA . LEU E 3 78 ? 172.118 215.940 190.326 1.00 41.25 104 LEU B CA 1
ATOM 9244 C C . LEU E 3 78 ? 172.679 217.294 189.901 1.00 41.25 104 LEU B C 1
ATOM 9245 O O . LEU E 3 78 ? 171.929 218.234 189.642 1.00 41.25 104 LEU B O 1
ATOM 9250 N N . GLY E 3 86 ? 176.969 211.311 190.920 1.00 37.21 112 GLY B N 1
ATOM 9251 C CA . GLY E 3 86 ? 176.234 212.537 190.670 1.00 37.21 112 GLY B CA 1
ATOM 9252 C C . GLY E 3 86 ? 174.821 212.292 190.180 1.00 37.21 112 GLY B C 1
ATOM 9253 O O . GLY E 3 86 ? 174.262 213.097 189.438 1.00 37.21 112 GLY B O 1
ATOM 9254 N N . VAL E 3 87 ? 174.239 211.173 190.603 1.00 30.10 113 VAL B N 1
ATOM 9255 C CA . VAL E 3 87 ? 172.891 210.789 190.209 1.00 30.10 113 VAL B CA 1
ATOM 9256 C C . VAL E 3 87 ? 172.075 210.525 191.468 1.00 30.10 113 VAL B C 1
ATOM 9257 O O . VAL E 3 87 ? 172.602 210.023 192.467 1.00 30.10 113 VAL B O 1
ATOM 9261 N N . ILE E 3 88 ? 170.794 210.890 191.433 1.00 25.06 114 ILE B N 1
ATOM 9262 C CA . ILE E 3 88 ? 169.915 210.802 192.595 1.00 25.06 114 ILE B CA 1
ATOM 9263 C C . ILE E 3 88 ? 168.711 209.933 192.250 1.00 25.06 114 ILE B C 1
ATOM 9264 O O . ILE E 3 88 ? 168.102 210.096 191.187 1.00 25.06 114 ILE B O 1
ATOM 9269 N N . MET E 3 89 ? 168.381 209.008 193.147 1.00 19.80 115 MET B N 1
ATOM 9270 C CA . MET E 3 89 ? 167.187 208.183 193.033 1.00 19.80 115 MET B CA 1
ATOM 9271 C C . MET E 3 89 ? 166.052 208.781 193.856 1.00 19.80 115 MET B C 1
ATOM 9272 O O . MET E 3 89 ? 166.276 209.399 194.899 1.00 19.80 115 MET B O 1
ATOM 9277 N N . ALA E 3 90 ? 164.825 208.593 193.375 1.00 16.74 116 ALA B N 1
ATOM 9278 C CA . ALA E 3 90 ? 163.630 209.027 194.098 1.00 16.74 116 ALA B CA 1
ATOM 9279 C C . ALA E 3 90 ? 163.176 207.881 194.995 1.00 16.74 116 ALA B C 1
ATOM 9280 O O . ALA E 3 90 ? 162.504 206.952 194.543 1.00 16.74 116 ALA B O 1
ATOM 9282 N N . GLY E 3 91 ? 163.540 207.952 196.277 1.00 14.23 117 GLY B N 1
ATOM 9283 C CA . GLY E 3 91 ? 163.251 206.852 197.184 1.00 14.23 117 GLY B CA 1
ATOM 9284 C C . GLY E 3 91 ? 161.768 206.630 197.412 1.00 14.23 117 GLY B C 1
ATOM 9285 O O . GLY E 3 91 ? 161.321 205.491 197.568 1.00 14.23 117 GLY B O 1
ATOM 9286 N N . VAL E 3 92 ? 160.986 207.711 197.442 1.00 13.54 118 VAL B N 1
ATOM 9287 C CA . VAL E 3 92 ? 159.546 207.577 197.648 1.00 13.54 118 VAL B CA 1
ATOM 9288 C C . VAL E 3 92 ? 158.910 206.794 196.506 1.00 13.54 118 VAL B C 1
ATOM 9289 O O . VAL E 3 92 ? 158.082 205.903 196.730 1.00 13.54 118 VAL B O 1
ATOM 9293 N N . ALA E 3 93 ? 159.289 207.109 195.265 1.00 13.62 119 ALA B N 1
ATOM 9294 C CA . ALA E 3 93 ? 158.711 206.419 194.114 1.00 13.62 119 ALA B CA 1
ATOM 9295 C C . ALA E 3 93 ? 159.126 204.953 194.070 1.00 13.62 119 ALA B C 1
ATOM 9296 O O . ALA E 3 93 ? 158.317 204.087 193.718 1.00 13.62 119 ALA B O 1
ATOM 9298 N N . ILE E 3 94 ? 160.382 204.653 194.408 1.00 13.48 120 ILE B N 1
ATOM 9299 C CA . ILE E 3 94 ? 160.844 203.266 194.397 1.00 13.48 120 ILE B CA 1
ATOM 9300 C C . ILE E 3 94 ? 160.134 202.458 195.479 1.00 13.48 120 ILE B C 1
ATOM 9301 O O . ILE E 3 94 ? 159.672 201.337 195.237 1.00 13.48 120 ILE B O 1
ATOM 9306 N N . GLY E 3 95 ? 160.038 203.013 196.684 1.00 13.28 121 GLY B N 1
ATOM 9307 C CA . GLY E 3 95 ? 159.325 202.369 197.770 1.00 13.28 121 GLY B CA 1
ATOM 9308 C C . GLY E 3 95 ? 160.125 201.355 198.564 1.00 13.28 121 GLY B C 1
ATOM 9309 O O . GLY E 3 95 ? 160.547 201.639 199.688 1.00 13.28 121 GLY B O 1
ATOM 9310 N N . ILE E 3 96 ? 160.339 200.168 197.997 1.00 14.37 122 ILE B N 1
ATOM 9311 C CA . ILE E 3 96 ? 160.993 199.060 198.685 1.00 14.37 122 ILE B CA 1
ATOM 9312 C C . ILE E 3 96 ? 162.084 198.504 197.778 1.00 14.37 122 ILE B C 1
ATOM 9313 O O . ILE E 3 96 ? 161.830 198.223 196.603 1.00 14.37 122 ILE B O 1
ATOM 9318 N N . ALA E 3 97 ? 163.291 198.338 198.321 1.00 14.37 123 ALA B N 1
ATOM 9319 C CA . ALA E 3 97 ? 164.419 197.856 197.532 1.00 14.37 123 ALA B CA 1
ATOM 9320 C C . ALA E 3 97 ? 165.564 197.454 198.451 1.00 14.37 123 ALA B C 1
ATOM 9321 O O . ALA E 3 97 ? 165.759 198.045 199.516 1.00 14.37 123 ALA B O 1
ATOM 9323 N N . THR E 3 98 ? 166.320 196.446 198.019 1.00 11.99 124 THR B N 1
ATOM 9324 C CA . THR E 3 98 ? 167.568 196.079 198.670 1.00 11.99 124 THR B CA 1
ATOM 9325 C C . THR E 3 98 ? 168.707 196.971 198.174 1.00 11.99 124 THR B C 1
ATOM 9326 O O . THR E 3 98 ? 168.586 197.685 197.176 1.00 11.99 124 THR B O 1
ATOM 9330 N N . ALA E 3 99 ? 169.834 196.918 198.888 1.00 14.37 125 ALA B N 1
ATOM 9331 C CA . ALA E 3 99 ? 170.997 197.715 198.501 1.00 14.37 125 ALA B CA 1
ATOM 9332 C C . ALA E 3 99 ? 171.529 197.299 197.132 1.00 14.37 125 ALA B C 1
ATOM 9333 O O . ALA E 3 99 ? 171.892 198.151 196.309 1.00 14.37 125 ALA B O 1
ATOM 9335 N N . ALA E 3 100 ? 171.574 195.990 196.871 1.00 13.61 126 ALA B N 1
ATOM 9336 C CA . ALA E 3 100 ? 172.069 195.497 195.589 1.00 13.61 126 ALA B CA 1
ATOM 9337 C C . ALA E 3 100 ? 171.217 196.006 194.434 1.00 13.61 126 ALA B C 1
ATOM 9338 O O . ALA E 3 100 ? 171.744 196.373 193.376 1.00 13.61 126 ALA B O 1
ATOM 9340 N N . GLN E 3 101 ? 169.895 196.036 194.617 1.00 13.52 127 GLN B N 1
ATOM 9341 C CA . GLN E 3 101 ? 169.010 196.518 193.562 1.00 13.52 127 GLN B CA 1
ATOM 9342 C C . GLN E 3 101 ? 169.257 197.994 193.263 1.00 13.52 127 GLN B C 1
ATOM 9343 O O . GLN E 3 101 ? 169.290 198.402 192.097 1.00 13.52 127 GLN B O 1
ATOM 9349 N N . ILE E 3 102 ? 169.451 198.807 194.304 1.00 14.37 128 ILE B N 1
ATOM 9350 C CA . ILE E 3 102 ? 169.710 200.233 194.112 1.00 14.37 128 ILE B CA 1
ATOM 9351 C C . ILE E 3 102 ? 171.040 200.450 193.391 1.00 14.37 128 ILE B C 1
ATOM 9352 O O . ILE E 3 102 ? 171.147 201.290 192.482 1.00 14.37 128 ILE B O 1
ATOM 9357 N N . THR E 3 103 ? 172.073 199.697 193.780 1.00 12.97 129 THR B N 1
ATOM 9358 C CA . THR E 3 103 ? 173.359 199.791 193.090 1.00 12.97 129 THR B CA 1
ATOM 9359 C C . THR E 3 103 ? 173.230 199.404 191.618 1.00 12.97 129 THR B C 1
ATOM 9360 O O . THR E 3 103 ? 173.795 200.068 190.733 1.00 12.97 129 THR B O 1
ATOM 9364 N N . ALA E 3 104 ? 172.485 198.332 191.336 1.00 14.37 130 ALA B N 1
ATOM 9365 C CA . ALA E 3 104 ? 172.257 197.937 189.950 1.00 14.37 130 ALA B CA 1
ATOM 9366 C C . ALA E 3 104 ? 171.483 199.003 189.180 1.00 14.37 130 ALA B C 1
ATOM 9367 O O . ALA E 3 104 ? 171.702 199.180 187.978 1.00 14.37 130 ALA B O 1
ATOM 9369 N N . GLY E 3 105 ? 170.574 199.714 189.850 1.00 14.37 131 GLY B N 1
ATOM 9370 C CA . GLY E 3 105 ? 169.883 200.816 189.196 1.00 14.37 131 GLY B CA 1
ATOM 9371 C C . GLY E 3 105 ? 170.819 201.951 188.824 1.00 14.37 131 GLY B C 1
ATOM 9372 O O . GLY E 3 105 ? 170.696 202.548 187.747 1.00 14.37 131 GLY B O 1
ATOM 9373 N N . VAL E 3 106 ? 171.765 202.267 189.711 1.00 14.37 132 VAL B N 1
ATOM 9374 C CA . VAL E 3 106 ? 172.790 203.257 189.374 1.00 14.37 132 VAL B CA 1
ATOM 9375 C C . VAL E 3 106 ? 173.575 202.812 188.141 1.00 14.37 132 VAL B C 1
ATOM 9376 O O . VAL E 3 106 ? 173.828 203.605 187.219 1.00 14.37 132 VAL B O 1
ATOM 9380 N N . ALA E 3 107 ? 173.958 201.533 188.099 1.00 14.37 133 ALA B N 1
ATOM 9381 C CA . ALA E 3 107 ? 174.686 201.019 186.937 1.00 14.37 133 ALA B CA 1
ATOM 9382 C C . ALA E 3 107 ? 173.854 201.126 185.658 1.00 14.37 133 ALA B C 1
ATOM 9383 O O . ALA E 3 107 ? 174.379 201.461 184.586 1.00 14.37 133 ALA B O 1
ATOM 9385 N N . LEU E 3 108 ? 172.555 200.831 185.752 1.00 14.37 134 LEU B N 1
ATOM 9386 C CA . LEU E 3 108 ? 171.667 200.943 184.597 1.00 14.37 134 LEU B CA 1
ATOM 9387 C C . LEU E 3 108 ? 171.609 202.376 184.076 1.00 14.37 134 LEU B C 1
ATOM 9388 O O . LEU E 3 108 ? 171.670 202.618 182.856 1.00 14.37 134 LEU B O 1
ATOM 9393 N N . TYR E 3 109 ? 171.487 203.341 184.991 1.00 21.13 135 TYR B N 1
ATOM 9394 C CA . TYR E 3 109 ? 171.485 204.739 184.578 1.00 21.13 135 TYR B CA 1
ATOM 9395 C C . TYR E 3 109 ? 172.790 205.101 183.884 1.00 21.13 135 TYR B C 1
ATOM 9396 O O . TYR E 3 109 ? 172.793 205.864 182.912 1.00 21.13 135 TYR B O 1
ATOM 9405 N N . GLU E 3 110 ? 173.911 204.567 184.371 1.00 18.65 136 GLU B N 1
ATOM 9406 C CA . GLU E 3 110 ? 175.186 204.835 183.707 1.00 18.65 136 GLU B CA 1
ATOM 9407 C C . GLU E 3 110 ? 175.220 204.251 182.295 1.00 18.65 136 GLU B C 1
ATOM 9408 O O . GLU E 3 110 ? 175.776 204.864 181.377 1.00 18.65 136 GLU B O 1
ATOM 9414 N N . ALA E 3 111 ? 174.634 203.066 182.101 1.00 18.13 137 ALA B N 1
ATOM 9415 C CA . ALA E 3 111 ? 174.674 202.413 180.790 1.00 18.13 137 ALA B CA 1
ATOM 9416 C C . ALA E 3 111 ? 173.734 203.042 179.759 1.00 18.13 137 ALA B C 1
ATOM 9417 O O . ALA E 3 111 ? 173.939 202.852 178.545 1.00 18.13 137 ALA B O 1
ATOM 9419 N N . MET E 3 112 ? 172.703 203.766 180.206 1.00 20.13 138 MET B N 1
ATOM 9420 C CA . MET E 3 112 ? 171.747 204.332 179.249 1.00 20.13 138 MET B CA 1
ATOM 9421 C C . MET E 3 112 ? 172.405 205.266 178.231 1.00 20.13 138 MET B C 1
ATOM 9422 O O . MET E 3 112 ? 171.901 205.413 177.105 1.00 20.13 138 MET B O 1
ATOM 9427 N N . LYS E 3 113 ? 173.525 205.896 178.595 1.00 18.98 139 LYS B N 1
ATOM 9428 C CA . LYS E 3 113 ? 174.184 206.829 177.686 1.00 18.98 139 LYS B CA 1
ATOM 9429 C C . LYS E 3 113 ? 174.656 206.128 176.416 1.00 18.98 139 LYS B C 1
ATOM 9430 O O . LYS E 3 113 ? 174.426 206.615 175.304 1.00 18.98 139 LYS B O 1
ATOM 9436 N N . ASN E 3 114 ? 175.317 204.977 176.559 1.00 18.14 140 ASN B N 1
ATOM 9437 C CA . ASN E 3 114 ? 175.712 204.213 175.379 1.00 18.14 140 ASN B CA 1
ATOM 9438 C C . ASN E 3 114 ? 174.518 203.508 174.748 1.00 18.14 140 ASN B C 1
ATOM 9439 O O . ASN E 3 114 ? 174.524 203.238 173.536 1.00 18.14 140 ASN B O 1
ATOM 9444 N N . ALA E 3 115 ? 173.489 203.202 175.549 1.00 17.82 141 ALA B N 1
ATOM 9445 C CA . ALA E 3 115 ? 172.283 202.604 174.981 1.00 17.82 141 ALA B CA 1
ATOM 9446 C C . ALA E 3 115 ? 171.650 203.513 173.931 1.00 17.82 141 ALA B C 1
ATOM 9447 O O . ALA E 3 115 ? 171.168 203.036 172.897 1.00 17.82 141 ALA B O 1
ATOM 9449 N N . ASP E 3 116 ? 171.626 204.824 174.188 1.00 18.60 142 ASP B N 1
ATOM 9450 C CA . ASP E 3 116 ? 171.052 205.756 173.214 1.00 18.60 142 ASP B CA 1
ATOM 9451 C C . ASP E 3 116 ? 171.817 205.724 171.889 1.00 18.60 142 ASP B C 1
ATOM 9452 O O . ASP E 3 116 ? 171.217 205.675 170.801 1.00 18.60 142 ASP B O 1
ATOM 9457 N N . ASN E 3 117 ? 173.151 205.745 171.965 1.00 18.02 143 ASN B N 1
ATOM 9458 C CA . ASN E 3 117 ? 173.965 205.698 170.756 1.00 18.02 143 ASN B CA 1
ATOM 9459 C C . ASN E 3 117 ? 173.725 204.410 169.982 1.00 18.02 143 ASN B C 1
ATOM 9460 O O . ASN E 3 117 ? 173.648 204.427 168.749 1.00 18.02 143 ASN B O 1
ATOM 9465 N N . ILE E 3 118 ? 173.608 203.282 170.687 1.00 14.37 144 ILE B N 1
ATOM 9466 C CA . ILE E 3 118 ? 173.307 202.027 169.998 1.00 14.37 144 ILE B CA 1
ATOM 9467 C C . ILE E 3 118 ? 171.942 202.099 169.325 1.00 14.37 144 ILE B C 1
ATOM 9468 O O . ILE E 3 118 ? 171.788 201.709 168.161 1.00 14.37 144 ILE B O 1
ATOM 9473 N N . ASN E 3 119 ? 170.935 202.616 170.033 1.00 14.37 145 ASN B N 1
ATOM 9474 C CA . ASN E 3 119 ? 169.588 202.668 169.474 1.00 14.37 145 ASN B CA 1
ATOM 9475 C C . ASN E 3 119 ? 169.495 203.596 168.272 1.00 14.37 145 ASN B C 1
ATOM 9476 O O . ASN E 3 119 ? 168.533 203.501 167.503 1.00 14.37 145 ASN B O 1
ATOM 9481 N N . LYS E 3 120 ? 170.472 204.485 168.089 1.00 17.42 146 LYS B N 1
ATOM 9482 C CA . LYS E 3 120 ? 170.540 205.231 166.832 1.00 17.42 146 LYS B CA 1
ATOM 9483 C C . LYS E 3 120 ? 170.722 204.338 165.599 1.00 17.42 146 LYS B C 1
ATOM 9484 O O . LYS E 3 120 ? 170.636 204.847 164.477 1.00 17.42 146 LYS B O 1
ATOM 9490 N N . LEU E 3 121 ? 170.963 203.034 165.770 1.00 15.69 147 LEU B N 1
ATOM 9491 C CA . LEU E 3 121 ? 171.213 202.110 164.666 1.00 15.69 147 LEU B CA 1
ATOM 9492 C C . LEU E 3 121 ? 170.059 201.131 164.447 1.00 15.69 147 LEU B C 1
ATOM 9493 O O . LEU E 3 121 ? 170.281 199.995 164.020 1.00 15.69 147 LEU B O 1
ATOM 9498 N N . LYS E 3 122 ? 168.829 201.554 164.746 1.00 15.21 148 LYS B N 1
ATOM 9499 C CA . LYS E 3 122 ? 167.697 200.629 164.761 1.00 15.21 148 LYS B CA 1
ATOM 9500 C C . LYS E 3 122 ? 167.435 200.022 163.384 1.00 15.21 148 LYS B C 1
ATOM 9501 O O . LYS E 3 122 ? 167.227 198.807 163.263 1.00 15.21 148 LYS B O 1
ATOM 9507 N N . SER E 3 123 ? 167.450 200.847 162.333 1.00 15.36 149 SER B N 1
ATOM 9508 C CA . SER E 3 123 ? 167.164 200.341 160.992 1.00 15.36 149 SER B CA 1
ATOM 9509 C C . SER E 3 123 ? 168.225 199.347 160.533 1.00 15.36 149 SER B C 1
ATOM 9510 O O . SER E 3 123 ? 167.903 198.326 159.914 1.00 15.36 149 SER B O 1
ATOM 9513 N N . SER E 3 124 ? 169.497 199.633 160.817 1.00 13.53 150 SER B N 1
ATOM 9514 C CA . SER E 3 124 ? 170.560 198.694 160.473 1.00 13.53 150 SER B CA 1
ATOM 9515 C C . SER E 3 124 ? 170.429 197.395 161.261 1.00 13.53 150 SER B C 1
ATOM 9516 O O . SER E 3 124 ? 170.675 196.311 160.722 1.00 13.53 150 SER B O 1
ATOM 9519 N N . ILE E 3 125 ? 170.048 197.486 162.539 1.00 14.37 151 ILE B N 1
ATOM 9520 C CA . ILE E 3 125 ? 169.868 196.284 163.352 1.00 14.37 151 ILE B CA 1
ATOM 9521 C C . ILE E 3 125 ? 168.758 195.413 162.778 1.00 14.37 151 ILE B C 1
ATOM 9522 O O . ILE E 3 125 ? 168.888 194.185 162.703 1.00 14.37 151 ILE B O 1
ATOM 9527 N N . GLU E 3 126 ? 167.651 196.032 162.362 1.00 15.32 152 GLU B N 1
ATOM 9528 C CA . GLU E 3 126 ? 166.520 195.256 161.860 1.00 15.32 152 GLU B CA 1
ATOM 9529 C C . GLU E 3 126 ? 166.860 194.499 160.580 1.00 15.32 152 GLU B C 1
ATOM 9530 O O . GLU E 3 126 ? 166.273 193.445 160.314 1.00 15.32 152 GLU B O 1
ATOM 9536 N N . SER E 3 127 ? 167.800 195.002 159.782 1.00 14.91 153 SER B N 1
ATOM 9537 C CA . SER E 3 127 ? 168.052 194.454 158.455 1.00 14.91 153 SER B CA 1
ATOM 9538 C C . SER E 3 127 ? 169.204 193.454 158.397 1.00 14.91 153 SER B C 1
ATOM 9539 O O . SER E 3 127 ? 169.535 192.990 157.303 1.00 14.91 153 SER B O 1
ATOM 9542 N N . THR E 3 128 ? 169.822 193.105 159.526 1.00 14.37 154 THR B N 1
ATOM 9543 C CA . THR E 3 128 ? 170.889 192.108 159.495 1.00 14.37 154 THR B CA 1
ATOM 9544 C C . THR E 3 128 ? 170.334 190.754 159.063 1.00 14.37 154 THR B C 1
ATOM 9545 O O . THR E 3 128 ? 169.221 190.373 159.433 1.00 14.37 154 THR B O 1
ATOM 9549 N N A ASN E 3 129 ? 171.133 190.021 158.280 0.50 14.26 155 ASN B N 1
ATOM 9550 N N B ASN E 3 129 ? 171.111 190.026 158.255 0.50 14.26 155 ASN B N 1
ATOM 9551 C CA A ASN E 3 129 ? 170.709 188.755 157.690 0.50 14.26 155 ASN B CA 1
ATOM 9552 C CA B ASN E 3 129 ? 170.672 188.732 157.744 0.50 14.26 155 ASN B CA 1
ATOM 9553 C C A ASN E 3 129 ? 171.722 187.639 157.936 0.50 14.26 155 ASN B C 1
ATOM 9554 C C B ASN E 3 129 ? 171.722 187.642 157.937 0.50 14.26 155 ASN B C 1
ATOM 9555 O O A ASN E 3 129 ? 171.681 186.612 157.252 0.50 14.26 155 ASN B O 1
ATOM 9556 O O B ASN E 3 129 ? 171.707 186.641 157.216 0.50 14.26 155 ASN B O 1
ATOM 9565 N N . GLU E 3 130 ? 172.628 187.814 158.896 1.00 12.54 156 GLU B N 1
ATOM 9566 C CA . GLU E 3 130 ? 173.622 186.806 159.236 1.00 12.54 156 GLU B CA 1
ATOM 9567 C C . GLU E 3 130 ? 173.624 186.608 160.746 1.00 12.54 156 GLU B C 1
ATOM 9568 O O . GLU E 3 130 ? 173.162 187.464 161.503 1.00 12.54 156 GLU B O 1
ATOM 9574 N N . ALA E 3 131 ? 174.139 185.453 161.177 1.00 14.37 157 ALA B N 1
ATOM 9575 C CA . ALA E 3 131 ? 174.120 185.113 162.597 1.00 14.37 157 ALA B CA 1
ATOM 9576 C C . ALA E 3 131 ? 174.944 186.095 163.428 1.00 14.37 157 ALA B C 1
ATOM 9577 O O . ALA E 3 131 ? 174.541 186.466 164.535 1.00 14.37 157 ALA B O 1
ATOM 9579 N N . VAL E 3 132 ? 176.103 186.516 162.923 1.00 14.37 158 VAL B N 1
ATOM 9580 C CA . VAL E 3 132 ? 176.976 187.463 163.614 1.00 14.37 158 VAL B CA 1
ATOM 9581 C C . VAL E 3 132 ? 177.329 188.589 162.651 1.00 14.37 158 VAL B C 1
ATOM 9582 O O . VAL E 3 132 ? 177.821 188.329 161.549 1.00 14.37 158 VAL B O 1
ATOM 9586 N N . VAL E 3 133 ? 177.086 189.836 163.063 1.00 14.37 159 VAL B N 1
ATOM 9587 C CA . VAL E 3 133 ? 177.391 191.000 162.229 1.00 14.37 159 VAL B CA 1
ATOM 9588 C C . VAL E 3 133 ? 178.006 192.094 163.095 1.00 14.37 159 VAL B C 1
ATOM 9589 O O . VAL E 3 133 ? 177.541 192.352 164.206 1.00 14.37 159 VAL B O 1
ATOM 9593 N N . LYS E 3 134 ? 179.052 192.746 162.592 1.00 14.37 160 LYS B N 1
ATOM 9594 C CA . LYS E 3 134 ? 179.627 193.910 163.259 1.00 14.37 160 LYS B CA 1
ATOM 9595 C C . LYS E 3 134 ? 179.200 195.173 162.519 1.00 14.37 160 LYS B C 1
ATOM 9596 O O . LYS E 3 134 ? 179.582 195.374 161.362 1.00 14.37 160 LYS B O 1
ATOM 9602 N N . LEU E 3 135 ? 178.408 196.016 163.181 1.00 14.37 161 LEU B N 1
ATOM 9603 C CA . LEU E 3 135 ? 178.007 197.305 162.633 1.00 14.37 161 LEU B CA 1
ATOM 9604 C C . LEU E 3 135 ? 179.016 198.357 163.077 1.00 14.37 161 LEU B C 1
ATOM 9605 O O . LEU E 3 135 ? 179.259 198.521 164.279 1.00 14.37 161 LEU B O 1
ATOM 9610 N N . GLN E 3 136 ? 179.607 199.058 162.107 1.00 21.97 162 GLN B N 1
ATOM 9611 C CA . GLN E 3 136 ? 180.651 200.054 162.366 1.00 21.97 162 GLN B CA 1
ATOM 9612 C C . GLN E 3 136 ? 180.358 201.284 161.506 1.00 21.97 162 GLN B C 1
ATOM 9613 O O . GLN E 3 136 ? 180.849 201.397 160.381 1.00 21.97 162 GLN B O 1
ATOM 9619 N N . GLU E 3 137 ? 179.560 202.208 162.044 1.00 29.05 163 GLU B N 1
ATOM 9620 C CA . GLU E 3 137 ? 179.246 203.452 161.349 1.00 29.05 163 GLU B CA 1
ATOM 9621 C C . GLU E 3 137 ? 180.191 204.585 161.729 1.00 29.05 163 GLU B C 1
ATOM 9622 O O . GLU E 3 137 ? 180.788 205.215 160.852 1.00 29.05 163 GLU B O 1
ATOM 9628 N N . THR E 3 138 ? 180.328 204.865 163.021 1.00 33.15 164 THR B N 1
ATOM 9629 C CA . THR E 3 138 ? 181.265 205.857 163.528 1.00 33.15 164 THR B CA 1
ATOM 9630 C C . THR E 3 138 ? 182.001 205.268 164.722 1.00 33.15 164 THR B C 1
ATOM 9631 O O . THR E 3 138 ? 181.783 204.117 165.110 1.00 33.15 164 THR B O 1
ATOM 9635 N N . ALA E 3 139 ? 182.880 206.079 165.313 1.00 38.15 165 ALA B N 1
ATOM 9636 C CA . ALA E 3 139 ? 183.611 205.634 166.494 1.00 38.15 165 ALA B CA 1
ATOM 9637 C C . ALA E 3 139 ? 182.675 205.361 167.664 1.00 38.15 165 ALA B C 1
ATOM 9638 O O . ALA E 3 139 ? 182.932 204.455 168.465 1.00 38.15 165 ALA B O 1
ATOM 9640 N N . GLU E 3 140 ? 181.589 206.126 167.783 1.00 37.01 166 GLU B N 1
ATOM 9641 C CA . GLU E 3 140 ? 180.635 205.910 168.863 1.00 37.01 166 GLU B CA 1
ATOM 9642 C C . GLU E 3 140 ? 179.517 204.947 168.486 1.00 37.01 166 GLU B C 1
ATOM 9643 O O . GLU E 3 140 ? 178.962 204.283 169.368 1.00 37.01 166 GLU B O 1
ATOM 9649 N N . LYS E 3 141 ? 179.174 204.853 167.201 1.00 28.58 167 LYS B N 1
ATOM 9650 C CA . LYS E 3 141 ? 178.106 203.968 166.737 1.00 28.58 167 LYS B CA 1
ATOM 9651 C C . LYS E 3 141 ? 178.733 202.698 166.166 1.00 28.58 167 LYS B C 1
ATOM 9652 O O . LYS E 3 141 ? 178.839 202.508 164.955 1.00 28.58 167 LYS B O 1
ATOM 9658 N N . THR E 3 142 ? 179.157 201.816 167.070 1.00 22.82 168 THR B N 1
ATOM 9659 C CA . THR E 3 142 ? 179.766 200.540 166.712 1.00 22.82 168 THR B CA 1
ATOM 9660 C C . THR E 3 142 ? 179.300 199.479 167.697 1.00 22.82 168 THR B C 1
ATOM 9661 O O . THR E 3 142 ? 179.374 199.691 168.911 1.00 22.82 168 THR B O 1
ATOM 9665 N N . VAL E 3 143 ? 178.828 198.342 167.180 1.00 14.37 169 VAL B N 1
ATOM 9666 C CA . VAL E 3 143 ? 178.327 197.268 168.038 1.00 14.37 169 VAL B CA 1
ATOM 9667 C C . VAL E 3 143 ? 178.185 195.962 167.259 1.00 14.37 169 VAL B C 1
ATOM 9668 O O . VAL E 3 143 ? 178.002 195.972 166.038 1.00 14.37 169 VAL B O 1
ATOM 9672 N N . TYR E 3 144 ? 178.270 194.831 167.959 1.00 14.37 170 TYR B N 1
ATOM 9673 C CA . TYR E 3 144 ? 177.996 193.523 167.374 1.00 14.37 170 TYR B CA 1
ATOM 9674 C C . TYR E 3 144 ? 176.527 193.144 167.555 1.00 14.37 170 TYR B C 1
ATOM 9675 O O . TYR E 3 144 ? 175.903 193.471 168.567 1.00 14.37 170 TYR B O 1
ATOM 9684 N N . VAL E 3 145 ? 175.986 192.436 166.565 1.00 14.37 171 VAL B N 1
ATOM 9685 C CA . VAL E 3 145 ? 174.615 191.940 166.581 1.00 14.37 171 VAL B CA 1
ATOM 9686 C C . VAL E 3 145 ? 174.640 190.430 166.373 1.00 14.37 171 VAL B C 1
ATOM 9687 O O . VAL E 3 145 ? 175.232 189.939 165.402 1.00 14.37 171 VAL B O 1
ATOM 9691 N N . LEU E 3 146 ? 173.993 189.705 167.287 1.00 14.37 172 LEU B N 1
ATOM 9692 C CA . LEU E 3 146 ? 173.844 188.256 167.229 1.00 14.37 172 LEU B CA 1
ATOM 9693 C C . LEU E 3 146 ? 172.365 187.925 167.070 1.00 14.37 172 LEU B C 1
ATOM 9694 O O . LEU E 3 146 ? 171.536 188.406 167.849 1.00 14.37 172 LEU B O 1
ATOM 9699 N N . THR E 3 147 ? 172.033 187.103 166.075 1.00 14.37 173 THR B N 1
ATOM 9700 C CA . THR E 3 147 ? 170.644 186.802 165.735 1.00 14.37 173 THR B CA 1
ATOM 9701 C C . THR E 3 147 ? 170.365 185.316 165.924 1.00 14.37 173 THR B C 1
ATOM 9702 O O . THR E 3 147 ? 171.047 184.471 165.334 1.00 14.37 173 THR B O 1
ATOM 9706 N N . ALA E 3 148 ? 169.348 185.004 166.724 1.00 14.37 174 ALA B N 1
ATOM 9707 C CA . ALA E 3 148 ? 168.985 183.617 166.982 1.00 14.37 174 ALA B CA 1
ATOM 9708 C C . ALA E 3 148 ? 168.325 182.985 165.760 1.00 14.37 174 ALA B C 1
ATOM 9709 O O . ALA E 3 148 ? 167.548 183.628 165.049 1.00 14.37 174 ALA B O 1
ATOM 9711 N N . LEU E 3 149 ? 168.652 181.715 165.514 1.00 14.37 175 LEU B N 1
ATOM 9712 C CA . LEU E 3 149 ? 168.083 180.850 164.478 1.00 14.37 175 LEU B CA 1
ATOM 9713 C C . LEU E 3 149 ? 168.424 181.277 163.053 1.00 14.37 175 LEU B C 1
ATOM 9714 O O . LEU E 3 149 ? 167.980 180.612 162.109 1.00 14.37 175 LEU B O 1
ATOM 9719 N N . GLN E 3 150 ? 169.193 182.351 162.857 1.00 14.37 176 GLN B N 1
ATOM 9720 C CA . GLN E 3 150 ? 169.513 182.789 161.501 1.00 14.37 176 GLN B CA 1
ATOM 9721 C C . GLN E 3 150 ? 170.363 181.753 160.772 1.00 14.37 176 GLN B C 1
ATOM 9722 O O . GLN E 3 150 ? 170.201 181.544 159.564 1.00 14.37 176 GLN B O 1
ATOM 9728 N N . ASP E 3 151 ? 171.278 181.099 161.491 1.00 14.37 177 ASP B N 1
ATOM 9729 C CA . ASP E 3 151 ? 172.121 180.079 160.874 1.00 14.37 177 ASP B CA 1
ATOM 9730 C C . ASP E 3 151 ? 171.293 178.903 160.364 1.00 14.37 177 ASP B C 1
ATOM 9731 O O . ASP E 3 151 ? 171.537 178.398 159.262 1.00 14.37 177 ASP B O 1
ATOM 9736 N N . TYR E 3 152 ? 170.312 178.453 161.152 1.00 14.37 178 TYR B N 1
ATOM 9737 C CA . TYR E 3 152 ? 169.460 177.350 160.715 1.00 14.37 178 TYR B CA 1
ATOM 9738 C C . TYR E 3 152 ? 168.690 177.716 159.452 1.00 14.37 178 TYR B C 1
ATOM 9739 O O . TYR E 3 152 ? 168.614 176.918 158.510 1.00 14.37 178 TYR B O 1
ATOM 9748 N N . ILE E 3 153 ? 168.128 178.926 159.407 1.00 14.37 179 ILE B N 1
ATOM 9749 C CA . ILE E 3 153 ? 167.382 179.369 158.231 1.00 14.37 179 ILE B CA 1
ATOM 9750 C C . ILE E 3 153 ? 168.296 179.450 157.013 1.00 14.37 179 ILE B C 1
ATOM 9751 O O . ILE E 3 153 ? 167.951 178.980 155.923 1.00 14.37 179 ILE B O 1
ATOM 9756 N N . ASN E 3 154 ? 169.479 180.045 157.181 1.00 14.37 180 ASN B N 1
ATOM 9757 C CA . ASN E 3 154 ? 170.376 180.238 156.046 1.00 14.37 180 ASN B CA 1
ATOM 9758 C C . ASN E 3 154 ? 170.941 178.920 155.525 1.00 14.37 180 ASN B C 1
ATOM 9759 O O . ASN E 3 154 ? 171.149 178.777 154.316 1.00 14.37 180 ASN B O 1
ATOM 9764 N N . THR E 3 155 ? 171.198 177.952 156.407 1.00 14.37 181 THR B N 1
ATOM 9765 C CA . THR E 3 155 ? 171.881 176.727 156.005 1.00 14.37 181 THR B CA 1
ATOM 9766 C C . THR E 3 155 ? 170.930 175.600 155.615 1.00 14.37 181 THR B C 1
ATOM 9767 O O . THR E 3 155 ? 171.270 174.794 154.742 1.00 14.37 181 THR B O 1
ATOM 9771 N N . ASN E 3 156 ? 169.743 175.526 156.217 1.00 12.88 182 ASN B N 1
ATOM 9772 C CA . ASN E 3 156 ? 168.853 174.388 156.025 1.00 12.88 182 ASN B CA 1
ATOM 9773 C C . ASN E 3 156 ? 167.601 174.714 155.224 1.00 12.88 182 ASN B C 1
ATOM 9774 O O . ASN E 3 156 ? 167.240 173.959 154.318 1.00 12.88 182 ASN B O 1
ATOM 9779 N N . LEU E 3 157 ? 166.921 175.820 155.526 1.00 14.37 183 LEU B N 1
ATOM 9780 C CA . LEU E 3 157 ? 165.614 176.074 154.927 1.00 14.37 183 LEU B CA 1
ATOM 9781 C C . LEU E 3 157 ? 165.707 176.759 153.567 1.00 14.37 183 LEU B C 1
ATOM 9782 O O . LEU E 3 157 ? 165.053 176.327 152.613 1.00 14.37 183 LEU B O 1
ATOM 9787 N N . VAL E 3 158 ? 166.501 177.827 153.461 1.00 14.37 184 VAL B N 1
ATOM 9788 C CA . VAL E 3 158 ? 166.648 178.516 152.175 1.00 14.37 184 VAL B CA 1
ATOM 9789 C C . VAL E 3 158 ? 167.186 177.596 151.082 1.00 14.37 184 VAL B C 1
ATOM 9790 O O . VAL E 3 158 ? 166.625 177.600 149.974 1.00 14.37 184 VAL B O 1
ATOM 9794 N N . PRO E 3 159 ? 168.235 176.794 151.306 1.00 14.81 185 PRO B N 1
ATOM 9795 C CA . PRO E 3 159 ? 168.725 175.925 150.221 1.00 14.81 185 PRO B CA 1
ATOM 9796 C C . PRO E 3 159 ? 167.741 174.852 149.771 1.00 14.81 185 PRO B C 1
ATOM 9797 O O . PRO E 3 159 ? 167.898 174.332 148.660 1.00 14.81 185 PRO B O 1
ATOM 9801 N N . THR E 3 160 ? 166.743 174.493 150.579 1.00 16.79 186 THR B N 1
ATOM 9802 C CA . THR E 3 160 ? 165.812 173.430 150.218 1.00 16.79 186 THR B CA 1
ATOM 9803 C C . THR E 3 160 ? 164.492 173.950 149.655 1.00 16.79 186 THR B C 1
ATOM 9804 O O . THR E 3 160 ? 163.555 173.164 149.486 1.00 16.79 186 THR B O 1
ATOM 9808 N N . ILE E 3 161 ? 164.400 175.248 149.357 1.00 19.29 187 ILE B N 1
ATOM 9809 C CA . ILE E 3 161 ? 163.192 175.794 148.746 1.00 19.29 187 ILE B CA 1
ATOM 9810 C C . ILE E 3 161 ? 162.934 175.101 147.415 1.00 19.29 187 ILE B C 1
ATOM 9811 O O . ILE E 3 161 ? 163.838 174.967 146.581 1.00 19.29 187 ILE B O 1
ATOM 9816 N N . ASP E 3 162 ? 161.694 174.635 147.229 1.00 23.84 188 ASP B N 1
ATOM 9817 C CA . ASP E 3 162 ? 161.210 173.957 146.026 1.00 23.84 188 ASP B CA 1
ATOM 9818 C C . ASP E 3 162 ? 161.732 172.528 145.898 1.00 23.84 188 ASP B C 1
ATOM 9819 O O . ASP E 3 162 ? 161.301 171.790 145.007 1.00 23.84 188 ASP B O 1
ATOM 9824 N N . LYS E 3 163 ? 162.649 172.121 146.777 1.00 20.36 189 LYS B N 1
ATOM 9825 C CA . LYS E 3 163 ? 162.938 170.698 146.928 1.00 20.36 189 LYS B CA 1
ATOM 9826 C C . LYS E 3 163 ? 161.917 170.029 147.835 1.00 20.36 189 LYS B C 1
ATOM 9827 O O . LYS E 3 163 ? 161.644 168.833 147.689 1.00 20.36 189 LYS B O 1
ATOM 9833 N N . ILE E 3 164 ? 161.357 170.787 148.774 1.00 16.84 190 ILE B N 1
ATOM 9834 C CA . ILE E 3 164 ? 160.220 170.368 149.576 1.00 16.84 190 ILE B CA 1
ATOM 9835 C C . ILE E 3 164 ? 159.098 171.372 149.332 1.00 16.84 190 ILE B C 1
ATOM 9836 O O . ILE E 3 164 ? 159.306 172.436 148.750 1.00 16.84 190 ILE B O 1
ATOM 9841 N N . SER E 3 165 ? 157.897 171.020 149.774 1.00 14.33 191 SER B N 1
ATOM 9842 C CA . SER E 3 165 ? 156.764 171.905 149.556 1.00 14.33 191 SER B CA 1
ATOM 9843 C C . SER E 3 165 ? 156.836 173.123 150.480 1.00 14.33 191 SER B C 1
ATOM 9844 O O . SER E 3 165 ? 157.513 173.123 151.511 1.00 14.33 191 SER B O 1
ATOM 9847 N N . CYS E 3 166 ? 156.123 174.178 150.079 1.00 15.53 192 CYS B N 1
ATOM 9848 C CA . CYS E 3 166 ? 156.058 175.401 150.876 1.00 15.53 192 CYS B CA 1
ATOM 9849 C C . CYS E 3 166 ? 155.422 175.137 152.238 1.00 15.53 192 CYS B C 1
ATOM 9850 O O . CYS E 3 166 ? 155.842 175.706 153.254 1.00 15.53 192 CYS B O 1
ATOM 9853 N N . LYS E 3 167 ? 154.417 174.259 152.274 1.00 13.72 193 LYS B N 1
ATOM 9854 C CA . LYS E 3 167 ? 153.777 173.872 153.528 1.00 13.72 193 LYS B CA 1
ATOM 9855 C C . LYS E 3 167 ? 154.773 173.217 154.484 1.00 13.72 193 LYS B C 1
ATOM 9856 O O . LYS E 3 167 ? 154.791 173.520 155.687 1.00 13.72 193 LYS B O 1
ATOM 9862 N N . GLN E 3 168 ? 155.624 172.329 153.961 1.00 14.37 194 GLN B N 1
ATOM 9863 C CA . GLN E 3 168 ? 156.636 171.677 154.789 1.00 14.37 194 GLN B CA 1
ATOM 9864 C C . GLN E 3 168 ? 157.652 172.681 155.329 1.00 14.37 194 GLN B C 1
ATOM 9865 O O . GLN E 3 168 ? 158.049 172.606 156.499 1.00 14.37 194 GLN B O 1
ATOM 9871 N N . THR E 3 169 ? 158.092 173.620 154.485 1.00 14.37 195 THR B N 1
ATOM 9872 C CA . THR E 3 169 ? 159.019 174.657 154.935 1.00 14.37 195 THR B CA 1
ATOM 9873 C C . THR E 3 169 ? 158.408 175.491 156.056 1.00 14.37 195 THR B C 1
ATOM 9874 O O . THR E 3 169 ? 159.071 175.779 157.065 1.00 14.37 195 THR B O 1
ATOM 9878 N N . GLU E 3 170 ? 157.141 175.888 155.892 1.00 14.37 196 GLU B N 1
ATOM 9879 C CA . GLU E 3 170 ? 156.459 176.662 156.925 1.00 14.37 196 GLU B CA 1
ATOM 9880 C C . GLU E 3 170 ? 156.395 175.893 158.240 1.00 14.37 196 GLU B C 1
ATOM 9881 O O . GLU E 3 170 ? 156.671 176.452 159.312 1.00 14.37 196 GLU B O 1
ATOM 9887 N N . LEU E 3 171 ? 156.044 174.606 158.176 1.00 14.37 197 LEU B N 1
ATOM 9888 C CA . LEU E 3 171 ? 155.962 173.811 159.399 1.00 14.37 197 LEU B CA 1
ATOM 9889 C C . LEU E 3 171 ? 157.323 173.688 160.078 1.00 14.37 197 LEU B C 1
ATOM 9890 O O . LEU E 3 171 ? 157.421 173.777 161.310 1.00 14.37 197 LEU B O 1
ATOM 9895 N N . SER E 3 172 ? 158.385 173.473 159.295 1.00 14.37 198 SER B N 1
ATOM 9896 C CA . SER E 3 172 ? 159.722 173.382 159.879 1.00 14.37 198 SER B CA 1
ATOM 9897 C C . SER E 3 172 ? 160.103 174.673 160.596 1.00 14.37 198 SER B C 1
ATOM 9898 O O . SER E 3 172 ? 160.628 174.639 161.720 1.00 14.37 198 SER B O 1
ATOM 9901 N N . LEU E 3 173 ? 159.840 175.821 159.964 1.00 14.37 199 LEU B N 1
ATOM 9902 C CA . LEU E 3 173 ? 160.134 177.100 160.610 1.00 14.37 199 LEU B CA 1
ATOM 9903 C C . LEU E 3 173 ? 159.359 177.255 161.916 1.00 14.37 199 LEU B C 1
ATOM 9904 O O . LEU E 3 173 ? 159.919 177.682 162.939 1.00 14.37 199 LEU B O 1
ATOM 9909 N N . ASP E 3 174 ? 158.068 176.906 161.903 1.00 14.37 200 ASP B N 1
ATOM 9910 C CA . ASP E 3 174 ? 157.258 177.038 163.111 1.00 14.37 200 ASP B CA 1
ATOM 9911 C C . ASP E 3 174 ? 157.796 176.159 164.237 1.00 14.37 200 ASP B C 1
ATOM 9912 O O . ASP E 3 174 ? 157.883 176.600 165.391 1.00 14.37 200 ASP B O 1
ATOM 9917 N N . LEU E 3 175 ? 158.169 174.916 163.917 1.00 14.37 201 LEU B N 1
ATOM 9918 C CA . LEU E 3 175 ? 158.704 174.018 164.937 1.00 14.37 201 LEU B CA 1
ATOM 9919 C C . LEU E 3 175 ? 160.014 174.547 165.514 1.00 14.37 201 LEU B C 1
ATOM 9920 O O . LEU E 3 175 ? 160.243 174.467 166.728 1.00 14.37 201 LEU B O 1
ATOM 9925 N N . ALA E 3 176 ? 160.889 175.084 164.659 1.00 14.37 202 ALA B N 1
ATOM 9926 C CA . ALA E 3 176 ? 162.148 175.637 165.158 1.00 14.37 202 ALA B CA 1
ATOM 9927 C C . ALA E 3 176 ? 161.901 176.793 166.124 1.00 14.37 202 ALA B C 1
ATOM 9928 O O . ALA E 3 176 ? 162.513 176.860 167.202 1.00 14.37 202 ALA B O 1
ATOM 9930 N N . LEU E 3 177 ? 160.988 177.701 165.765 1.00 14.37 203 LEU B N 1
ATOM 9931 C CA . LEU E 3 177 ? 160.683 178.820 166.655 1.00 14.37 203 LEU B CA 1
ATOM 9932 C C . LEU E 3 177 ? 160.091 178.338 167.980 1.00 14.37 203 LEU B C 1
ATOM 9933 O O . LEU E 3 177 ? 160.434 178.859 169.052 1.00 14.37 203 LEU B O 1
ATOM 9938 N N . SER E 3 178 ? 159.200 177.341 167.924 1.00 14.37 204 SER B N 1
ATOM 9939 C CA . SER E 3 178 ? 158.585 176.824 169.145 1.00 14.37 204 SER B CA 1
ATOM 9940 C C . SER E 3 178 ? 159.617 176.174 170.063 1.00 14.37 204 SER B C 1
ATOM 9941 O O . SER E 3 178 ? 159.566 176.350 171.286 1.00 14.37 204 SER B O 1
ATOM 9944 N N . LYS E 3 179 ? 160.556 175.413 169.494 1.00 14.37 205 LYS B N 1
ATOM 9945 C CA . LYS E 3 179 ? 161.621 174.833 170.310 1.00 14.37 205 LYS B CA 1
ATOM 9946 C C . LYS E 3 179 ? 162.479 175.924 170.949 1.00 14.37 205 LYS B C 1
ATOM 9947 O O . LYS E 3 179 ? 162.861 175.821 172.125 1.00 14.37 205 LYS B O 1
ATOM 9953 N N . TYR E 3 180 ? 162.781 176.983 170.190 1.00 14.37 206 TYR B N 1
ATOM 9954 C CA . TYR E 3 180 ? 163.546 178.099 170.745 1.00 14.37 206 TYR B CA 1
ATOM 9955 C C . TYR E 3 180 ? 162.835 178.715 171.948 1.00 14.37 206 TYR B C 1
ATOM 9956 O O . TYR E 3 180 ? 163.458 178.977 172.983 1.00 14.37 206 TYR B O 1
ATOM 9965 N N . LEU E 3 181 ? 161.524 178.946 171.830 1.00 14.37 207 LEU B N 1
ATOM 9966 C CA . LEU E 3 181 ? 160.773 179.509 172.955 1.00 14.37 207 LEU B CA 1
ATOM 9967 C C . LEU E 3 181 ? 160.742 178.554 174.147 1.00 14.37 207 LEU B C 1
ATOM 9968 O O . LEU E 3 181 ? 160.854 178.986 175.307 1.00 14.37 207 LEU B O 1
ATOM 9973 N N . SER E 3 182 ? 160.572 177.252 173.880 1.00 14.37 208 SER B N 1
ATOM 9974 C CA . SER E 3 182 ? 160.564 176.261 174.953 1.00 14.37 208 SER B CA 1
ATOM 9975 C C . SER E 3 182 ? 161.862 176.300 175.745 1.00 14.37 208 SER B C 1
ATOM 9976 O O . SER E 3 182 ? 161.851 176.183 176.975 1.00 14.37 208 SER B O 1
ATOM 9979 N N . ASP E 3 183 ? 162.992 176.458 175.055 1.00 14.92 209 ASP B N 1
ATOM 9980 C CA . ASP E 3 183 ? 164.263 176.566 175.770 1.00 14.92 209 ASP B CA 1
ATOM 9981 C C . ASP E 3 183 ? 164.420 177.919 176.464 1.00 14.92 209 ASP B C 1
ATOM 9982 O O . ASP E 3 183 ? 165.022 177.991 177.541 1.00 14.92 209 ASP B O 1
ATOM 9987 N N . LEU E 3 184 ? 163.890 178.993 175.872 1.00 13.63 210 LEU B N 1
ATOM 9988 C CA . LEU E 3 184 ? 164.090 180.337 176.415 1.00 13.63 210 LEU B CA 1
ATOM 9989 C C . LEU E 3 184 ? 163.327 180.563 177.718 1.00 13.63 210 LEU B C 1
ATOM 9990 O O . LEU E 3 184 ? 163.788 181.326 178.586 1.00 13.63 210 LEU B O 1
ATOM 9995 N N . LEU E 3 185 ? 162.162 179.923 177.864 1.00 15.66 211 LEU B N 1
ATOM 9996 C CA . LEU E 3 185 ? 161.257 180.276 178.957 1.00 15.66 211 LEU B CA 1
ATOM 9997 C C . LEU E 3 185 ? 161.880 180.063 180.336 1.00 15.66 211 LEU B C 1
ATOM 9998 O O . LEU E 3 185 ? 161.535 180.781 181.280 1.00 15.66 211 LEU B O 1
ATOM 10003 N N . PHE E 3 186 ? 162.786 179.092 180.484 1.00 15.86 212 PHE B N 1
ATOM 10004 C CA . PHE E 3 186 ? 163.357 178.829 181.804 1.00 15.86 212 PHE B CA 1
ATOM 10005 C C . PHE E 3 186 ? 164.163 180.018 182.316 1.00 15.86 212 PHE B C 1
ATOM 10006 O O . PHE E 3 186 ? 164.100 180.352 183.504 1.00 15.86 212 PHE B O 1
ATOM 10014 N N . VAL E 3 187 ? 164.936 180.657 181.444 1.00 13.68 213 VAL B N 1
ATOM 10015 C CA . VAL E 3 187 ? 165.769 181.778 181.867 1.00 13.68 213 VAL B CA 1
ATOM 10016 C C . VAL E 3 187 ? 164.998 183.093 181.839 1.00 13.68 213 VAL B C 1
ATOM 10017 O O . VAL E 3 187 ? 165.087 183.884 182.780 1.00 13.68 213 VAL B O 1
ATOM 10021 N N . PHE E 3 188 ? 164.228 183.361 180.783 1.00 14.37 214 PHE B N 1
ATOM 10022 C CA . PHE E 3 188 ? 163.629 184.681 180.622 1.00 14.37 214 PHE B CA 1
ATOM 10023 C C . PHE E 3 188 ? 162.148 184.734 180.993 1.00 14.37 214 PHE B C 1
ATOM 10024 O O . PHE E 3 188 ? 161.491 185.742 180.717 1.00 14.37 214 PHE B O 1
ATOM 10032 N N . GLY E 3 189 ? 161.614 183.695 181.627 1.00 15.77 215 GLY B N 1
ATOM 10033 C CA . GLY E 3 189 ? 160.212 183.658 181.977 1.00 15.77 215 GLY B CA 1
ATOM 10034 C C . GLY E 3 189 ? 159.906 184.309 183.313 1.00 15.77 215 GLY B C 1
ATOM 10035 O O . GLY E 3 189 ? 160.632 185.188 183.784 1.00 15.77 215 GLY B O 1
ATOM 10036 N N . PRO E 3 190 ? 158.808 183.885 183.947 1.00 17.97 216 PRO B N 1
ATOM 10037 C CA . PRO E 3 190 ? 158.437 184.461 185.252 1.00 17.97 216 PRO B CA 1
ATOM 10038 C C . PRO E 3 190 ? 159.477 184.260 186.343 1.00 17.97 216 PRO B C 1
ATOM 10039 O O . PRO E 3 190 ? 159.429 184.973 187.353 1.00 17.97 216 PRO B O 1
ATOM 10043 N N . ASN E 3 191 ? 160.404 183.312 186.187 1.00 18.28 217 ASN B N 1
ATOM 10044 C CA . ASN E 3 191 ? 161.483 183.166 187.159 1.00 18.28 217 ASN B CA 1
ATOM 10045 C C . ASN E 3 191 ? 162.354 184.414 187.246 1.00 18.28 217 ASN B C 1
ATOM 10046 O O . ASN E 3 191 ? 163.045 184.604 188.251 1.00 18.28 217 ASN B O 1
ATOM 10051 N N . LEU E 3 192 ? 162.339 185.263 186.218 1.00 18.58 218 LEU B N 1
ATOM 10052 C CA . LEU E 3 192 ? 163.122 186.498 186.205 1.00 18.58 218 LEU B CA 1
ATOM 10053 C C . LEU E 3 192 ? 162.230 187.647 186.672 1.00 18.58 218 LEU B C 1
ATOM 10054 O O . LEU E 3 192 ? 161.701 188.428 185.882 1.00 18.58 218 LEU B O 1
ATOM 10059 N N . GLN E 3 193 ? 162.057 187.740 187.989 1.00 19.43 219 GLN B N 1
ATOM 10060 C CA . GLN E 3 193 ? 161.273 188.823 188.567 1.00 19.43 219 GLN B CA 1
ATOM 10061 C C . GLN E 3 193 ? 162.112 190.039 188.935 1.00 19.43 219 GLN B C 1
ATOM 10062 O O . GLN E 3 193 ? 161.542 191.086 189.260 1.00 19.43 219 GLN B O 1
ATOM 10068 N N . ASP E 3 194 ? 163.439 189.935 188.889 1.00 17.60 220 ASP B N 1
ATOM 10069 C CA . ASP E 3 194 ? 164.338 191.027 189.266 1.00 17.60 220 ASP B CA 1
ATOM 10070 C C . ASP E 3 194 ? 165.385 191.216 188.176 1.00 17.60 220 ASP B C 1
ATOM 10071 O O . ASP E 3 194 ? 166.546 190.822 188.340 1.00 17.60 220 ASP B O 1
ATOM 10076 N N . PRO E 3 195 ? 165.011 191.819 187.043 1.00 16.11 221 PRO B N 1
ATOM 10077 C CA . PRO E 3 195 ? 166.008 192.086 185.995 1.00 16.11 221 PRO B CA 1
ATOM 10078 C C . PRO E 3 195 ? 166.949 193.238 186.317 1.00 16.11 221 PRO B C 1
ATOM 10079 O O . PRO E 3 195 ? 167.950 193.401 185.609 1.00 16.11 221 PRO B O 1
ATOM 10083 N N . VAL E 3 196 ? 166.675 194.034 187.347 1.00 14.44 222 VAL B N 1
ATOM 10084 C CA . VAL E 3 196 ? 167.585 195.129 187.734 1.00 14.44 222 VAL B CA 1
ATOM 10085 C C . VAL E 3 196 ? 168.596 194.513 188.694 1.00 14.44 222 VAL B C 1
ATOM 10086 O O . VAL E 3 196 ? 168.483 194.586 189.920 1.00 14.44 222 VAL B O 1
ATOM 10090 N N . SER E 3 197 ? 169.617 193.889 188.116 1.00 16.43 223 SER B N 1
ATOM 10091 C CA . SER E 3 197 ? 170.689 193.242 188.863 1.00 16.43 223 SER B CA 1
ATOM 10092 C C . SER E 3 197 ? 171.816 192.943 187.885 1.00 16.43 223 SER B C 1
ATOM 10093 O O . SER E 3 197 ? 171.639 193.010 186.667 1.00 16.43 223 SER B O 1
ATOM 10096 N N . ASN E 3 198 ? 172.983 192.611 188.433 1.00 16.51 224 ASN B N 1
ATOM 10097 C CA . ASN E 3 198 ? 174.128 192.238 187.611 1.00 16.51 224 ASN B CA 1
ATOM 10098 C C . ASN E 3 198 ? 174.736 190.921 188.079 1.00 16.51 224 ASN B C 1
ATOM 10099 O O . ASN E 3 198 ? 175.953 190.734 188.011 1.00 16.51 224 ASN B O 1
ATOM 10104 N N . SER E 3 199 ? 173.901 189.996 188.551 1.00 17.50 225 SER B N 1
ATOM 10105 C CA . SER E 3 199 ? 174.372 188.714 189.052 1.00 17.50 225 SER B CA 1
ATOM 10106 C C . SER E 3 199 ? 174.106 187.547 188.110 1.00 17.50 225 SER B C 1
ATOM 10107 O O . SER E 3 199 ? 174.594 186.444 188.376 1.00 17.50 225 SER B O 1
ATOM 10110 N N . MET E 3 200 ? 173.356 187.750 187.029 1.00 15.57 226 MET B N 1
ATOM 10111 C CA . MET E 3 200 ? 173.092 186.666 186.090 1.00 15.57 226 MET B CA 1
ATOM 10112 C C . MET E 3 200 ? 174.343 186.351 185.276 1.00 15.57 226 MET B C 1
ATOM 10113 O O . MET E 3 200 ? 174.997 187.255 184.751 1.00 15.57 226 MET B O 1
ATOM 10118 N N . THR E 3 201 ? 174.669 185.065 185.166 1.00 14.37 227 THR B N 1
ATOM 10119 C CA . THR E 3 201 ? 175.877 184.651 184.469 1.00 14.37 227 THR B CA 1
ATOM 10120 C C . THR E 3 201 ? 175.725 184.822 182.958 1.00 14.37 227 THR B C 1
ATOM 10121 O O . THR E 3 201 ? 174.619 184.866 182.415 1.00 14.37 227 THR B O 1
ATOM 10125 N N . ILE E 3 202 ? 176.869 184.924 182.278 1.00 14.37 228 ILE B N 1
ATOM 10126 C CA . ILE E 3 202 ? 176.860 185.033 180.823 1.00 14.37 228 ILE B CA 1
ATOM 10127 C C . ILE E 3 202 ? 176.357 183.742 180.183 1.00 14.37 228 ILE B C 1
ATOM 10128 O O . ILE E 3 202 ? 175.733 183.775 179.114 1.00 14.37 228 ILE B O 1
ATOM 10133 N N . GLN E 3 203 ? 176.601 182.594 180.823 1.00 14.37 229 GLN B N 1
ATOM 10134 C CA . GLN E 3 203 ? 176.081 181.332 180.303 1.00 14.37 229 GLN B CA 1
ATOM 10135 C C . GLN E 3 203 ? 174.557 181.345 180.248 1.00 14.37 229 GLN B C 1
ATOM 10136 O O . GLN E 3 203 ? 173.959 180.903 179.261 1.00 14.37 229 GLN B O 1
ATOM 10142 N N . ALA E 3 204 ? 173.911 181.855 181.300 1.00 14.37 230 ALA B N 1
ATOM 10143 C CA . ALA E 3 204 ? 172.453 181.933 181.313 1.00 14.37 230 ALA B CA 1
ATOM 10144 C C . ALA E 3 204 ? 171.938 182.926 180.278 1.00 14.37 230 ALA B C 1
ATOM 10145 O O . ALA E 3 204 ? 170.939 182.662 179.601 1.00 14.37 230 ALA B O 1
ATOM 10147 N N . ILE E 3 205 ? 172.606 184.074 180.142 1.00 14.37 231 ILE B N 1
ATOM 10148 C CA . ILE E 3 205 ? 172.197 185.078 179.161 1.00 14.37 231 ILE B CA 1
ATOM 10149 C C . ILE E 3 205 ? 172.320 184.538 177.742 1.00 14.37 231 ILE B C 1
ATOM 10150 O O . ILE E 3 205 ? 171.519 184.887 176.865 1.00 14.37 231 ILE B O 1
ATOM 10155 N N . SER E 3 206 ? 173.297 183.664 177.496 1.00 14.37 232 SER B N 1
ATOM 10156 C CA . SER E 3 206 ? 173.522 183.145 176.151 1.00 14.37 232 SER B CA 1
ATOM 10157 C C . SER E 3 206 ? 172.385 182.262 175.649 1.00 14.37 232 SER B C 1
ATOM 10158 O O . SER E 3 206 ? 172.370 181.931 174.459 1.00 14.37 232 SER B O 1
ATOM 10161 N N . GLN E 3 207 ? 171.445 181.868 176.515 1.00 12.85 233 GLN B N 1
ATOM 10162 C CA . GLN E 3 207 ? 170.293 181.093 176.059 1.00 12.85 233 GLN B CA 1
ATOM 10163 C C . GLN E 3 207 ? 169.460 181.864 175.041 1.00 12.85 233 GLN B C 1
ATOM 10164 O O . GLN E 3 207 ? 168.780 181.254 174.208 1.00 12.85 233 GLN B O 1
ATOM 10170 N N . ALA E 3 208 ? 169.496 183.196 175.087 1.00 14.37 234 ALA B N 1
ATOM 10171 C CA . ALA E 3 208 ? 168.859 183.997 174.049 1.00 14.37 234 ALA B CA 1
ATOM 10172 C C . ALA E 3 208 ? 169.539 183.847 172.692 1.00 14.37 234 ALA B C 1
ATOM 10173 O O . ALA E 3 208 ? 168.956 184.248 171.680 1.00 14.37 234 ALA B O 1
ATOM 10175 N N . PHE E 3 209 ? 170.749 183.290 172.651 1.00 14.37 235 PHE B N 1
ATOM 10176 C CA . PHE E 3 209 ? 171.480 182.987 171.425 1.00 14.37 235 PHE B CA 1
ATOM 10177 C C . PHE E 3 209 ? 171.769 181.489 171.337 1.00 14.37 235 PHE B C 1
ATOM 10178 O O . PHE E 3 209 ? 172.832 181.062 170.886 1.00 14.37 235 PHE B O 1
ATOM 10186 N N . GLY E 3 210 ? 170.825 180.670 171.796 1.00 14.52 236 GLY B N 1
ATOM 10187 C CA . GLY E 3 210 ? 170.961 179.231 171.689 1.00 14.52 236 GLY B CA 1
ATOM 10188 C C . GLY E 3 210 ? 171.964 178.592 172.624 1.00 14.52 236 GLY B C 1
ATOM 10189 O O . GLY E 3 210 ? 172.279 177.412 172.451 1.00 14.52 236 GLY B O 1
ATOM 10190 N N . GLY E 3 211 ? 172.477 179.328 173.608 1.00 13.50 237 GLY B N 1
ATOM 10191 C CA . GLY E 3 211 ? 173.442 178.772 174.538 1.00 13.50 237 GLY B CA 1
ATOM 10192 C C . GLY E 3 211 ? 174.878 178.748 174.061 1.00 13.50 237 GLY B C 1
ATOM 10193 O O . GLY E 3 211 ? 175.694 178.027 174.640 1.00 13.50 237 GLY B O 1
ATOM 10194 N N . ASN E 3 212 ? 175.216 179.517 173.024 1.00 14.37 238 ASN B N 1
ATOM 10195 C CA . ASN E 3 212 ? 176.570 179.544 172.467 1.00 14.37 238 ASN B CA 1
ATOM 10196 C C . ASN E 3 212 ? 177.305 180.767 173.014 1.00 14.37 238 ASN B C 1
ATOM 10197 O O . ASN E 3 212 ? 177.482 181.779 172.337 1.00 14.37 238 ASN B O 1
ATOM 10202 N N . TYR E 3 213 ? 177.752 180.664 174.269 1.00 14.37 239 TYR B N 1
ATOM 10203 C CA . TYR E 3 213 ? 178.455 181.783 174.889 1.00 14.37 239 TYR B CA 1
ATOM 10204 C C . TYR E 3 213 ? 179.899 181.920 174.414 1.00 14.37 239 TYR B C 1
ATOM 10205 O O . TYR E 3 213 ? 180.495 182.989 174.596 1.00 14.37 239 TYR B O 1
ATOM 10214 N N . GLU E 3 214 ? 180.470 180.878 173.802 1.00 12.72 240 GLU B N 1
ATOM 10215 C CA . GLU E 3 214 ? 181.829 180.980 173.271 1.00 12.72 240 GLU B CA 1
ATOM 10216 C C . GLU E 3 214 ? 181.926 182.051 172.187 1.00 12.72 240 GLU B C 1
ATOM 10217 O O . GLU E 3 214 ? 182.836 182.888 172.204 1.00 12.72 240 GLU B O 1
ATOM 10223 N N . THR E 3 215 ? 180.986 182.047 171.237 1.00 14.37 241 THR B N 1
ATOM 10224 C CA . THR E 3 215 ? 180.979 183.064 170.185 1.00 14.37 241 THR B CA 1
ATOM 10225 C C . THR E 3 215 ? 180.760 184.461 170.763 1.00 14.37 241 THR B C 1
ATOM 10226 O O . THR E 3 215 ? 181.421 185.431 170.353 1.00 14.37 241 THR B O 1
ATOM 10230 N N . LEU E 3 216 ? 179.829 184.580 171.713 1.00 14.37 242 LEU B N 1
ATOM 10231 C CA . LEU E 3 216 ? 179.561 185.866 172.347 1.00 14.37 242 LEU B CA 1
ATOM 10232 C C . LEU E 3 216 ? 180.822 186.425 172.994 1.00 14.37 242 LEU B C 1
ATOM 10233 O O . LEU E 3 216 ? 181.149 187.605 172.826 1.00 14.37 242 LEU B O 1
ATOM 10238 N N . LEU E 3 217 ? 181.551 185.586 173.731 1.00 14.37 243 LEU B N 1
ATOM 10239 C CA . LEU E 3 217 ? 182.780 186.052 174.361 1.00 14.37 243 LEU B CA 1
ATOM 10240 C C . LEU E 3 217 ? 183.868 186.351 173.334 1.00 14.37 243 LEU B C 1
ATOM 10241 O O . LEU E 3 217 ? 184.678 187.258 173.545 1.00 14.37 243 LEU B O 1
ATOM 10246 N N . ARG E 3 218 ? 183.905 185.609 172.222 1.00 14.37 244 ARG B N 1
ATOM 10247 C CA . ARG E 3 218 ? 184.886 185.908 171.181 1.00 14.37 244 ARG B CA 1
ATOM 10248 C C . ARG E 3 218 ? 184.666 187.288 170.576 1.00 14.37 244 ARG B C 1
ATOM 10249 O O . ARG E 3 218 ? 185.634 187.960 170.205 1.00 14.37 244 ARG B O 1
ATOM 10257 N N . THR E 3 219 ? 183.409 187.723 170.453 1.00 14.37 245 THR B N 1
ATOM 10258 C CA . THR E 3 219 ? 183.170 189.057 169.897 1.00 14.37 245 THR B CA 1
ATOM 10259 C C . THR E 3 219 ? 183.752 190.171 170.766 1.00 14.37 245 THR B C 1
ATOM 10260 O O . THR E 3 219 ? 184.036 191.256 170.249 1.00 14.37 245 THR B O 1
ATOM 10264 N N . LEU E 3 220 ? 183.935 189.932 172.068 1.00 19.06 246 LEU B N 1
ATOM 10265 C CA . LEU E 3 220 ? 184.490 190.961 172.945 1.00 19.06 246 LEU B CA 1
ATOM 10266 C C . LEU E 3 220 ? 185.944 191.266 172.599 1.00 19.06 246 LEU B C 1
ATOM 10267 O O . LEU E 3 220 ? 186.380 192.419 172.693 1.00 19.06 246 LEU B O 1
ATOM 10272 N N . GLY E 3 221 ? 186.709 190.250 172.212 1.00 25.96 247 GLY B N 1
ATOM 10273 C CA . GLY E 3 221 ? 188.089 190.440 171.818 1.00 25.96 247 GLY B CA 1
ATOM 10274 C C . GLY E 3 221 ? 189.103 190.458 172.940 1.00 25.96 247 GLY B C 1
ATOM 10275 O O . GLY E 3 221 ? 190.248 190.861 172.705 1.00 25.96 247 GLY B O 1
ATOM 10276 N N . TYR E 3 222 ? 188.729 190.039 174.145 1.00 25.77 248 TYR B N 1
ATOM 10277 C CA . TYR E 3 222 ? 189.650 190.039 175.271 1.00 25.77 248 TYR B CA 1
ATOM 10278 C C . TYR E 3 222 ? 190.624 188.865 175.181 1.00 25.77 248 TYR B C 1
ATOM 10279 O O . TYR E 3 222 ? 190.479 187.957 174.359 1.00 25.77 248 TYR B O 1
ATOM 10288 N N . ALA E 3 223 ? 191.633 188.896 176.051 1.00 35.55 249 ALA B N 1
ATOM 10289 C CA . ALA E 3 223 ? 192.615 187.823 176.145 1.00 35.55 249 ALA B CA 1
ATOM 10290 C C . ALA E 3 223 ? 193.171 187.794 177.560 1.00 35.55 249 ALA B C 1
ATOM 10291 O O . ALA E 3 223 ? 193.642 188.818 178.062 1.00 35.55 249 ALA B O 1
ATOM 10293 N N . THR E 3 224 ? 193.116 186.626 178.195 1.00 35.60 250 THR B N 1
ATOM 10294 C CA . THR E 3 224 ? 193.612 186.479 179.556 1.00 35.60 250 THR B CA 1
ATOM 10295 C C . THR E 3 224 ? 193.883 185.008 179.827 1.00 35.60 250 THR B C 1
ATOM 10296 O O . THR E 3 224 ? 193.238 184.128 179.252 1.00 35.60 250 THR B O 1
ATOM 10300 N N . GLU E 3 225 ? 194.849 184.753 180.710 1.00 39.09 251 GLU B N 1
ATOM 10301 C CA . GLU E 3 225 ? 195.191 183.384 181.074 1.00 39.09 251 GLU B CA 1
ATOM 10302 C C . GLU E 3 225 ? 194.192 182.762 182.042 1.00 39.09 251 GLU B C 1
ATOM 10303 O O . GLU E 3 225 ? 194.108 181.532 182.114 1.00 39.09 251 GLU B O 1
ATOM 10309 N N . ASP E 3 226 ? 193.434 183.575 182.779 1.00 29.26 252 ASP B N 1
ATOM 10310 C CA . ASP E 3 226 ? 192.451 183.085 183.736 1.00 29.26 252 ASP B CA 1
ATOM 10311 C C . ASP E 3 226 ? 191.052 182.973 183.140 1.00 29.26 252 ASP B C 1
ATOM 10312 O O . ASP E 3 226 ? 190.067 183.048 183.882 1.00 29.26 252 ASP B O 1
ATOM 10317 N N . PHE E 3 227 ? 190.945 182.796 181.822 1.00 23.28 253 PHE B N 1
ATOM 10318 C CA . PHE E 3 227 ? 189.646 182.850 181.159 1.00 23.28 253 PHE B CA 1
ATOM 10319 C C . PHE E 3 227 ? 188.728 181.724 181.625 1.00 23.28 253 PHE B C 1
ATOM 10320 O O . PHE E 3 227 ? 187.587 181.968 182.040 1.00 23.28 253 PHE B O 1
ATOM 10328 N N . ASP E 3 228 ? 189.211 180.479 181.571 1.00 19.93 254 ASP B N 1
ATOM 10329 C CA . ASP E 3 228 ? 188.380 179.346 181.973 1.00 19.93 254 ASP B CA 1
ATOM 10330 C C . ASP E 3 228 ? 188.036 179.405 183.457 1.00 19.93 254 ASP B C 1
ATOM 10331 O O . ASP E 3 228 ? 186.913 179.071 183.852 1.00 19.93 254 ASP B O 1
ATOM 10336 N N . ASP E 3 229 ? 188.991 179.820 184.293 1.00 18.57 255 ASP B N 1
ATOM 10337 C CA . ASP E 3 229 ? 188.716 179.952 185.721 1.00 18.57 255 ASP B CA 1
ATOM 10338 C C . ASP E 3 229 ? 187.664 181.024 185.984 1.00 18.57 255 ASP B C 1
ATOM 10339 O O . ASP E 3 229 ? 186.797 180.853 186.848 1.00 18.57 255 ASP B O 1
ATOM 10344 N N . LEU E 3 230 ? 187.729 182.140 185.253 1.00 16.32 256 LEU B N 1
ATOM 10345 C CA . LEU E 3 230 ? 186.693 183.162 185.371 1.00 16.32 256 LEU B CA 1
ATOM 10346 C C . LEU E 3 230 ? 185.332 182.615 184.957 1.00 16.32 256 LEU B C 1
ATOM 10347 O O . LEU E 3 230 ? 184.325 182.866 185.627 1.00 16.32 256 LEU B O 1
ATOM 10352 N N . LEU E 3 231 ? 185.287 181.857 183.858 1.00 16.28 257 LEU B N 1
ATOM 10353 C CA . LEU E 3 231 ? 184.021 181.305 183.384 1.00 16.28 257 LEU B CA 1
ATOM 10354 C C . LEU E 3 231 ? 183.411 180.349 184.402 1.00 16.28 257 LEU B C 1
ATOM 10355 O O . LEU E 3 231 ? 182.245 180.495 184.786 1.00 16.28 257 LEU B O 1
ATOM 10360 N N . GLU E 3 232 ? 184.190 179.368 184.861 1.00 16.69 258 GLU B N 1
ATOM 10361 C CA . GLU E 3 232 ? 183.645 178.295 185.684 1.00 16.69 258 GLU B CA 1
ATOM 10362 C C . GLU E 3 232 ? 183.372 178.711 187.122 1.00 16.69 258 GLU B C 1
ATOM 10363 O O . GLU E 3 232 ? 182.678 177.980 187.836 1.00 16.69 258 GLU B O 1
ATOM 10369 N N . SER E 3 233 ? 183.891 179.851 187.566 1.00 14.21 259 SER B N 1
ATOM 10370 C CA . SER E 3 233 ? 183.571 180.384 188.881 1.00 14.21 259 SER B CA 1
ATOM 10371 C C . SER E 3 233 ? 182.348 181.295 188.856 1.00 14.21 259 SER B C 1
ATOM 10372 O O . SER E 3 233 ? 182.036 181.918 189.875 1.00 14.21 259 SER B O 1
ATOM 10375 N N . ASP E 3 234 ? 181.662 181.385 187.714 1.00 14.20 260 ASP B N 1
ATOM 10376 C CA . ASP E 3 234 ? 180.482 182.237 187.549 1.00 14.20 260 ASP B CA 1
ATOM 10377 C C . ASP E 3 234 ? 180.795 183.696 187.887 1.00 14.20 260 ASP B C 1
ATOM 10378 O O . ASP E 3 234 ? 180.037 184.374 188.582 1.00 14.20 260 ASP B O 1
ATOM 10383 N N . SER E 3 235 ? 181.931 184.180 187.380 1.00 14.37 261 SER B N 1
ATOM 10384 C CA . SER E 3 235 ? 182.356 185.553 187.620 1.00 14.37 261 SER B CA 1
ATOM 10385 C C . SER E 3 235 ? 182.087 186.492 186.450 1.00 14.37 261 SER B C 1
ATOM 10386 O O . SER E 3 235 ? 182.157 187.711 186.632 1.00 14.37 261 SER B O 1
ATOM 10389 N N . ILE E 3 236 ? 181.791 185.968 185.264 1.00 14.37 262 ILE B N 1
ATOM 10390 C CA . ILE E 3 236 ? 181.461 186.799 184.109 1.00 14.37 262 ILE B CA 1
ATOM 10391 C C . ILE E 3 236 ? 179.941 186.917 184.040 1.00 14.37 262 ILE B C 1
ATOM 10392 O O . ILE E 3 236 ? 179.244 185.931 183.791 1.00 14.37 262 ILE B O 1
ATOM 10397 N N . THR E 3 237 ? 179.428 188.125 184.253 1.00 14.37 263 THR B N 1
ATOM 10398 C CA . THR E 3 237 ? 177.997 188.374 184.364 1.00 14.37 263 THR B CA 1
ATOM 10399 C C . THR E 3 237 ? 177.545 189.410 183.339 1.00 14.37 263 THR B C 1
ATOM 10400 O O . THR E 3 237 ? 178.352 190.037 182.651 1.00 14.37 263 THR B O 1
ATOM 10404 N N . GLY E 3 238 ? 176.227 189.584 183.249 1.00 14.37 264 GLY B N 1
ATOM 10405 C CA . GLY E 3 238 ? 175.650 190.551 182.332 1.00 14.37 264 GLY B CA 1
ATOM 10406 C C . GLY E 3 238 ? 174.356 191.124 182.872 1.00 14.37 264 GLY B C 1
ATOM 10407 O O . GLY E 3 238 ? 173.719 190.547 183.758 1.00 14.37 264 GLY B O 1
ATOM 10408 N N . GLN E 3 239 ? 173.972 192.275 182.319 1.00 14.37 265 GLN B N 1
ATOM 10409 C CA . GLN E 3 239 ? 172.790 193.007 182.755 1.00 14.37 265 GLN B CA 1
ATOM 10410 C C . GLN E 3 239 ? 172.019 193.513 181.543 1.00 14.37 265 GLN B C 1
ATOM 10411 O O . GLN E 3 239 ? 172.612 194.042 180.600 1.00 14.37 265 GLN B O 1
ATOM 10417 N N . ILE E 3 240 ? 170.699 193.353 181.576 1.00 14.37 266 ILE B N 1
ATOM 10418 C CA . ILE E 3 240 ? 169.839 193.859 180.510 1.00 14.37 266 ILE B CA 1
ATOM 10419 C C . ILE E 3 240 ? 169.656 195.360 180.688 1.00 14.37 266 ILE B C 1
ATOM 10420 O O . ILE E 3 240 ? 169.234 195.824 181.753 1.00 14.37 266 ILE B O 1
ATOM 10425 N N . ILE E 3 241 ? 169.968 196.123 179.641 1.00 14.37 267 ILE B N 1
ATOM 10426 C CA . ILE E 3 241 ? 169.904 197.574 179.699 1.00 14.37 267 ILE B CA 1
ATOM 10427 C C . ILE E 3 241 ? 168.720 198.147 178.920 1.00 14.37 267 ILE B C 1
ATOM 10428 O O . ILE E 3 241 ? 168.194 199.196 179.307 1.00 14.37 267 ILE B O 1
ATOM 10433 N N . TYR E 3 242 ? 168.285 197.496 177.843 1.00 14.37 268 TYR B N 1
ATOM 10434 C CA . TYR E 3 242 ? 167.232 198.037 176.995 1.00 14.37 268 TYR B CA 1
ATOM 10435 C C . TYR E 3 242 ? 166.512 196.899 176.284 1.00 14.37 268 TYR B C 1
ATOM 10436 O O . TYR E 3 242 ? 167.142 195.924 175.863 1.00 14.37 268 TYR B O 1
ATOM 10445 N N . VAL E 3 243 ? 165.193 197.043 176.147 1.00 14.37 269 VAL B N 1
ATOM 10446 C CA . VAL E 3 243 ? 164.327 196.073 175.483 1.00 14.37 269 VAL B CA 1
ATOM 10447 C C . VAL E 3 243 ? 163.490 196.811 174.446 1.00 14.37 269 VAL B C 1
ATOM 10448 O O . VAL E 3 243 ? 162.804 197.782 174.781 1.00 14.37 269 VAL B O 1
ATOM 10452 N N . ASP E 3 244 ? 163.528 196.350 173.196 1.00 13.30 270 ASP B N 1
ATOM 10453 C CA . ASP E 3 244 ? 162.711 196.930 172.136 1.00 13.30 270 ASP B CA 1
ATOM 10454 C C . ASP E 3 244 ? 161.545 195.992 171.844 1.00 13.30 270 ASP B C 1
ATOM 10455 O O . ASP E 3 244 ? 161.756 194.834 171.470 1.00 13.30 270 ASP B O 1
ATOM 10460 N N . LEU E 3 245 ? 160.322 196.493 172.010 1.00 14.67 271 LEU B N 1
ATOM 10461 C CA . LEU E 3 245 ? 159.120 195.687 171.836 1.00 14.67 271 LEU B CA 1
ATOM 10462 C C . LEU E 3 245 ? 158.539 195.763 170.430 1.00 14.67 271 LEU B C 1
ATOM 10463 O O . LEU E 3 245 ? 157.529 195.108 170.160 1.00 14.67 271 LEU B O 1
ATOM 10468 N N . SER E 3 246 ? 159.138 196.543 169.535 1.00 14.89 272 SER B N 1
ATOM 10469 C CA . SER E 3 246 ? 158.706 196.612 168.144 1.00 14.89 272 SER B CA 1
ATOM 10470 C C . SER E 3 246 ? 159.658 195.914 167.189 1.00 14.89 272 SER B C 1
ATOM 10471 O O . SER E 3 246 ? 159.210 195.313 166.211 1.00 14.89 272 SER B O 1
ATOM 10474 N N . SER E 3 247 ? 160.964 195.973 167.449 1.00 14.52 273 SER B N 1
ATOM 10475 C CA . SER E 3 247 ? 161.957 195.245 166.671 1.00 14.52 273 SER B CA 1
ATOM 10476 C C . SER E 3 247 ? 162.404 193.951 167.338 1.00 14.52 273 SER B C 1
ATOM 10477 O O . SER E 3 247 ? 163.073 193.140 166.689 1.00 14.52 273 SER B O 1
ATOM 10480 N N . TYR E 3 248 ? 162.059 193.749 168.611 1.00 14.37 274 TYR B N 1
ATOM 10481 C CA . TYR E 3 248 ? 162.319 192.509 169.341 1.00 14.37 274 TYR B CA 1
ATOM 10482 C C . TYR E 3 248 ? 163.819 192.215 169.441 1.00 14.37 274 TYR B C 1
ATOM 10483 O O . TYR E 3 248 ? 164.319 191.203 168.946 1.00 14.37 274 TYR B O 1
ATOM 10492 N N . TYR E 3 249 ? 164.534 193.128 170.097 1.00 14.37 275 TYR B N 1
ATOM 10493 C CA . TYR E 3 249 ? 165.926 192.896 170.454 1.00 14.37 275 TYR B CA 1
ATOM 10494 C C . TYR E 3 249 ? 166.197 193.458 171.844 1.00 14.37 275 TYR B C 1
ATOM 10495 O O . TYR E 3 249 ? 165.417 194.247 172.388 1.00 14.37 275 TYR B O 1
ATOM 10504 N N . ILE E 3 250 ? 167.307 193.013 172.430 1.00 14.37 276 ILE B N 1
ATOM 10505 C CA . ILE E 3 250 ? 167.738 193.487 173.739 1.00 14.37 276 ILE B CA 1
ATOM 10506 C C . ILE E 3 250 ? 169.189 193.943 173.658 1.00 14.37 276 ILE B C 1
ATOM 10507 O O . ILE E 3 250 ? 169.958 193.496 172.799 1.00 14.37 276 ILE B O 1
ATOM 10512 N N . ILE E 3 251 ? 169.553 194.851 174.560 1.00 14.37 277 ILE B N 1
ATOM 10513 C CA . ILE E 3 251 ? 170.930 195.309 174.727 1.00 14.37 277 ILE B CA 1
ATOM 10514 C C . ILE E 3 251 ? 171.430 194.815 176.078 1.00 14.37 277 ILE B C 1
ATOM 10515 O O . ILE E 3 251 ? 170.770 195.025 177.102 1.00 14.37 277 ILE B O 1
ATOM 10520 N N . VAL E 3 252 ? 172.591 194.163 176.082 1.00 14.37 278 VAL B N 1
ATOM 10521 C CA . VAL E 3 252 ? 173.160 193.550 177.277 1.00 14.37 278 VAL B CA 1
ATOM 10522 C C . VAL E 3 252 ? 174.554 194.119 177.508 1.00 14.37 278 VAL B C 1
ATOM 10523 O O . VAL E 3 252 ? 175.374 194.162 176.583 1.00 14.37 278 VAL B O 1
ATOM 10527 N N . ARG E 3 253 ? 174.824 194.543 178.740 1.00 14.37 279 ARG B N 1
ATOM 10528 C CA . ARG E 3 253 ? 176.157 194.968 179.149 1.00 14.37 279 ARG B CA 1
ATOM 10529 C C . ARG E 3 253 ? 176.848 193.831 179.895 1.00 14.37 279 ARG B C 1
ATOM 10530 O O . ARG E 3 253 ? 176.300 193.296 180.863 1.00 14.37 279 ARG B O 1
ATOM 10538 N N . VAL E 3 254 ? 178.046 193.471 179.442 1.00 14.37 280 VAL B N 1
ATOM 10539 C CA . VAL E 3 254 ? 178.827 192.369 179.991 1.00 14.37 280 VAL B CA 1
ATOM 10540 C C . VAL E 3 254 ? 179.935 192.938 180.866 1.00 14.37 280 VAL B C 1
ATOM 10541 O O . VAL E 3 254 ? 180.616 193.903 180.481 1.00 14.37 280 VAL B O 1
ATOM 10545 N N . TYR E 3 255 ? 180.108 192.335 182.044 1.00 14.37 281 TYR B N 1
ATOM 10546 C CA . TYR E 3 255 ? 181.128 192.703 183.021 1.00 14.37 281 TYR B CA 1
ATOM 10547 C C . TYR E 3 255 ? 182.207 191.623 183.045 1.00 14.37 281 TYR B C 1
ATOM 10548 O O . TYR E 3 255 ? 181.915 190.454 183.316 1.00 14.37 281 TYR B O 1
ATOM 10557 N N . PHE E 3 256 ? 183.446 192.024 182.780 1.00 15.36 282 PHE B N 1
ATOM 10558 C CA . PHE E 3 256 ? 184.586 191.116 182.649 1.00 15.36 282 PHE B CA 1
ATOM 10559 C C . PHE E 3 256 ? 185.625 191.480 183.701 1.00 15.36 282 PHE B C 1
ATOM 10560 O O . PHE E 3 256 ? 186.386 192.447 183.519 1.00 15.36 282 PHE B O 1
ATOM 10568 N N . PRO E 3 257 ? 185.683 190.761 184.825 1.00 13.78 283 PRO B N 1
ATOM 10569 C CA . PRO E 3 257 ? 186.589 191.155 185.911 1.00 13.78 283 PRO B CA 1
ATOM 10570 C C . PRO E 3 257 ? 187.951 190.480 185.855 1.00 13.78 283 PRO B C 1
ATOM 10571 O O . PRO E 3 257 ? 188.214 189.651 184.981 1.00 13.78 283 PRO B O 1
ATOM 10575 N N . ILE E 3 258 ? 188.819 190.843 186.794 1.00 15.05 284 ILE B N 1
ATOM 10576 C CA . ILE E 3 258 ? 190.065 190.131 187.036 1.00 15.05 284 ILE B CA 1
ATOM 10577 C C . ILE E 3 258 ? 189.939 189.388 188.364 1.00 15.05 284 ILE B C 1
ATOM 10578 O O . ILE E 3 258 ? 188.999 189.592 189.129 1.00 15.05 284 ILE B O 1
ATOM 10583 N N . LEU E 3 259 ? 190.904 188.513 188.633 1.00 15.78 285 LEU B N 1
ATOM 10584 C CA . LEU E 3 259 ? 190.954 187.754 189.877 1.00 15.78 285 LEU B CA 1
ATOM 10585 C C . LEU E 3 259 ? 192.101 188.273 190.732 1.00 15.78 285 LEU B C 1
ATOM 10586 O O . LEU E 3 259 ? 193.246 188.318 190.273 1.00 15.78 285 LEU B O 1
ATOM 10591 N N . THR E 3 260 ? 191.799 188.667 191.967 1.00 17.29 286 THR B N 1
ATOM 10592 C CA . THR E 3 260 ? 192.811 189.157 192.889 1.00 17.29 286 THR B CA 1
ATOM 10593 C C . THR E 3 260 ? 192.980 188.180 194.045 1.00 17.29 286 THR B C 1
ATOM 10594 O O . THR E 3 260 ? 192.000 187.633 194.565 1.00 17.29 286 THR B O 1
ATOM 10598 N N . GLU E 3 261 ? 194.234 187.960 194.432 1.00 20.03 287 GLU B N 1
ATOM 10599 C CA . GLU E 3 261 ? 194.580 187.034 195.499 1.00 20.03 287 GLU B CA 1
ATOM 10600 C C . GLU E 3 261 ? 194.596 187.759 196.838 1.00 20.03 287 GLU B C 1
ATOM 10601 O O . GLU E 3 261 ? 195.248 188.798 196.980 1.00 20.03 287 GLU B O 1
ATOM 10607 N N . ILE E 3 262 ? 193.876 187.209 197.815 1.00 22.88 288 ILE B N 1
ATOM 10608 C CA . ILE E 3 262 ? 193.922 187.742 199.171 1.00 22.88 288 ILE B CA 1
ATOM 10609 C C . ILE E 3 262 ? 195.265 187.378 199.790 1.00 22.88 288 ILE B C 1
ATOM 10610 O O . ILE E 3 262 ? 195.663 186.207 199.801 1.00 22.88 288 ILE B O 1
ATOM 10615 N N . GLN E 3 263 ? 195.966 188.384 200.317 1.00 29.25 289 GLN B N 1
ATOM 10616 C CA . GLN E 3 263 ? 197.400 188.251 200.561 1.00 29.25 289 GLN B CA 1
ATOM 10617 C C . GLN E 3 263 ? 197.705 187.253 201.674 1.00 29.25 289 GLN B C 1
ATOM 10618 O O . GLN E 3 263 ? 198.400 186.255 201.454 1.00 29.25 289 GLN B O 1
ATOM 10624 N N . GLN E 3 264 ? 197.195 187.502 202.877 1.00 28.72 290 GLN B N 1
ATOM 10625 C CA . GLN E 3 264 ? 197.566 186.723 204.059 1.00 28.72 290 GLN B CA 1
ATOM 10626 C C . GLN E 3 264 ? 196.551 185.631 204.365 1.00 28.72 290 GLN B C 1
ATOM 10627 O O . GLN E 3 264 ? 196.255 185.357 205.530 1.00 28.72 290 GLN B O 1
ATOM 10633 N N . ALA E 3 265 ? 195.991 185.000 203.336 1.00 21.62 291 ALA B N 1
ATOM 10634 C CA . ALA E 3 265 ? 194.937 184.014 203.510 1.00 21.62 291 ALA B CA 1
ATOM 10635 C C . ALA E 3 265 ? 195.289 182.725 202.782 1.00 21.62 291 ALA B C 1
ATOM 10636 O O . ALA E 3 265 ? 195.982 182.736 201.762 1.00 21.62 291 ALA B O 1
ATOM 10638 N N . TYR E 3 266 ? 194.797 181.612 203.321 1.00 15.00 292 TYR B N 1
ATOM 10639 C CA . TYR E 3 266 ? 194.919 180.330 202.638 1.00 15.00 292 TYR B CA 1
ATOM 10640 C C . TYR E 3 266 ? 193.806 179.395 203.091 1.00 15.00 292 TYR B C 1
ATOM 10641 O O . TYR E 3 266 ? 193.118 179.643 204.084 1.00 15.00 292 TYR B O 1
ATOM 10650 N N . ILE E 3 267 ? 193.618 178.327 202.322 1.00 14.37 293 ILE B N 1
ATOM 10651 C CA . ILE E 3 267 ? 192.580 177.332 202.572 1.00 14.37 293 ILE B CA 1
ATOM 10652 C C . ILE E 3 267 ? 193.244 175.966 202.681 1.00 14.37 293 ILE B C 1
ATOM 10653 O O . ILE E 3 267 ? 193.915 175.519 201.742 1.00 14.37 293 ILE B O 1
ATOM 10658 N N . GLN E 3 268 ? 193.048 175.303 203.816 1.00 14.37 294 GLN B N 1
ATOM 10659 C CA . GLN E 3 268 ? 193.674 174.019 204.103 1.00 14.37 294 GLN B CA 1
ATOM 10660 C C . GLN E 3 268 ? 192.639 172.906 204.003 1.00 14.37 294 GLN B C 1
ATOM 10661 O O . GLN E 3 268 ? 191.535 173.029 204.545 1.00 14.37 294 GLN B O 1
ATOM 10667 N N . GLU E 3 269 ? 193.001 171.827 203.311 1.00 12.82 295 GLU B N 1
ATOM 10668 C CA . GLU E 3 269 ? 192.141 170.664 203.141 1.00 12.82 295 GLU B CA 1
ATOM 10669 C C . GLU E 3 269 ? 192.597 169.532 204.055 1.00 12.82 295 GLU B C 1
ATOM 10670 O O . GLU E 3 269 ? 193.796 169.343 204.277 1.00 12.82 295 GLU B O 1
ATOM 10676 N N . LEU E 3 270 ? 191.632 168.784 204.585 1.00 12.22 296 LEU B N 1
ATOM 10677 C CA . LEU E 3 270 ? 191.891 167.621 205.421 1.00 12.22 296 LEU B CA 1
ATOM 10678 C C . LEU E 3 270 ? 191.281 166.383 204.777 1.00 12.22 296 LEU B C 1
ATOM 10679 O O . LEU E 3 270 ? 190.141 166.414 204.308 1.00 12.22 296 LEU B O 1
ATOM 10684 N N . LEU E 3 271 ? 192.052 165.293 204.754 1.00 12.49 297 LEU B N 1
ATOM 10685 C CA . LEU E 3 271 ? 191.621 164.033 204.166 1.00 12.49 297 LEU B CA 1
ATOM 10686 C C . LEU E 3 271 ? 191.174 163.090 205.270 1.00 12.49 297 LEU B C 1
ATOM 10687 O O . LEU E 3 271 ? 191.973 162.790 206.173 1.00 12.49 297 LEU B O 1
ATOM 10692 N N . PRO E 3 272 ? 189.924 162.625 205.267 1.00 12.28 298 PRO B N 1
ATOM 10693 C CA . PRO E 3 272 ? 189.440 161.771 206.358 1.00 12.28 298 PRO B CA 1
ATOM 10694 C C . PRO E 3 272 ? 189.774 160.298 206.166 1.00 12.28 298 PRO B C 1
ATOM 10695 O O . PRO E 3 272 ? 189.666 159.741 205.071 1.00 12.28 298 PRO B O 1
ATOM 10699 N N . VAL E 3 273 ? 190.183 159.664 207.263 1.00 11.86 299 VAL B N 1
ATOM 10700 C CA . VAL E 3 273 ? 190.538 158.248 207.296 1.00 11.86 299 VAL B CA 1
ATOM 10701 C C . VAL E 3 273 ? 189.943 157.633 208.557 1.00 11.86 299 VAL B C 1
ATOM 10702 O O . VAL E 3 273 ? 189.980 158.242 209.631 1.00 11.86 299 VAL B O 1
ATOM 10706 N N . SER E 3 274 ? 189.390 156.428 208.430 1.00 13.11 300 SER B N 1
ATOM 10707 C CA . SER E 3 274 ? 188.801 155.750 209.578 1.00 13.11 300 SER B CA 1
ATOM 10708 C C . SER E 3 274 ? 189.884 155.289 210.550 1.00 13.11 300 SER B C 1
ATOM 10709 O O . SER E 3 274 ? 191.017 154.999 210.159 1.00 13.11 300 SER B O 1
ATOM 10712 N N . PHE E 3 275 ? 189.522 155.220 211.831 1.00 14.37 301 PHE B N 1
ATOM 10713 C CA . PHE E 3 275 ? 190.457 154.817 212.872 1.00 14.37 301 PHE B CA 1
ATOM 10714 C C . PHE E 3 275 ? 189.766 153.867 213.841 1.00 14.37 301 PHE B C 1
ATOM 10715 O O . PHE E 3 275 ? 188.539 153.758 213.870 1.00 14.37 301 PHE B O 1
ATOM 10723 N N . ASN E 3 276 ? 190.578 153.180 214.641 1.00 19.73 302 ASN B N 1
ATOM 10724 C CA . ASN E 3 276 ? 190.120 152.101 215.508 1.00 19.73 302 ASN B CA 1
ATOM 10725 C C . ASN E 3 276 ? 189.997 152.576 216.951 1.00 19.73 302 ASN B C 1
ATOM 10726 O O . ASN E 3 276 ? 190.894 153.250 217.467 1.00 19.73 302 ASN B O 1
ATOM 10731 N N . ASN E 3 277 ? 188.890 152.212 217.598 1.00 25.16 303 ASN B N 1
ATOM 10732 C CA . ASN E 3 277 ? 188.710 152.469 219.027 1.00 25.16 303 ASN B CA 1
ATOM 10733 C C . ASN E 3 277 ? 187.653 151.519 219.566 1.00 25.16 303 ASN B C 1
ATOM 10734 O O . ASN E 3 277 ? 186.535 151.480 219.042 1.00 25.16 303 ASN B O 1
ATOM 10739 N N . ASP E 3 278 ? 188.008 150.755 220.604 1.00 34.78 304 ASP B N 1
ATOM 10740 C CA . ASP E 3 278 ? 187.079 149.868 221.314 1.00 34.78 304 ASP B CA 1
ATOM 10741 C C . ASP E 3 278 ? 186.423 148.860 220.367 1.00 34.78 304 ASP B C 1
ATOM 10742 O O . ASP E 3 278 ? 185.201 148.693 220.347 1.00 34.78 304 ASP B O 1
ATOM 10747 N N . ASN E 3 279 ? 187.256 148.181 219.575 1.00 35.09 305 ASN B N 1
ATOM 10748 C CA . ASN E 3 279 ? 186.807 147.134 218.651 1.00 35.09 305 ASN B CA 1
ATOM 10749 C C . ASN E 3 279 ? 185.739 147.644 217.686 1.00 35.09 305 ASN B C 1
ATOM 10750 O O . ASN E 3 279 ? 184.775 146.941 217.373 1.00 35.09 305 ASN B O 1
ATOM 10755 N N . SER E 3 280 ? 185.908 148.872 217.205 1.00 24.28 306 SER B N 1
ATOM 10756 C CA . SER E 3 280 ? 184.977 149.441 216.243 1.00 24.28 306 SER B CA 1
ATOM 10757 C C . SER E 3 280 ? 185.702 150.488 215.410 1.00 24.28 306 SER B C 1
ATOM 10758 O O . SER E 3 280 ? 186.783 150.960 215.770 1.00 24.28 306 SER B O 1
ATOM 10761 N N . GLU E 3 281 ? 185.086 150.843 214.286 1.00 17.73 307 GLU B N 1
ATOM 10762 C CA . GLU E 3 281 ? 185.659 151.758 213.310 1.00 17.73 307 GLU B CA 1
ATOM 10763 C C . GLU E 3 281 ? 184.903 153.082 213.345 1.00 17.73 307 GLU B C 1
ATOM 10764 O O . GLU E 3 281 ? 183.669 153.100 213.373 1.00 17.73 307 GLU B O 1
ATOM 10770 N N . TRP E 3 282 ? 185.646 154.189 213.344 1.00 17.53 308 TRP B N 1
ATOM 10771 C CA . TRP E 3 282 ? 185.067 155.510 213.554 1.00 17.53 308 TRP B CA 1
ATOM 10772 C C . TRP E 3 282 ? 185.590 156.488 212.512 1.00 17.53 308 TRP B C 1
ATOM 10773 O O . TRP E 3 282 ? 186.605 156.246 211.856 1.00 17.53 308 TRP B O 1
ATOM 10784 N N . ILE E 3 283 ? 184.875 157.604 212.371 1.00 13.52 309 ILE B N 1
ATOM 10785 C CA . ILE E 3 283 ? 185.260 158.701 211.489 1.00 13.52 309 ILE B CA 1
ATOM 10786 C C . ILE E 3 283 ? 184.987 160.020 212.204 1.00 13.52 309 ILE B C 1
ATOM 10787 O O . ILE E 3 283 ? 183.924 160.197 212.804 1.00 13.52 309 ILE B O 1
ATOM 10792 N N . SER E 3 284 ? 185.941 160.947 212.135 1.00 14.57 310 SER B N 1
ATOM 10793 C CA . SER E 3 284 ? 185.800 162.234 212.805 1.00 14.57 310 SER B CA 1
ATOM 10794 C C . SER E 3 284 ? 184.899 163.175 212.010 1.00 14.57 310 SER B C 1
ATOM 10795 O O . SER E 3 284 ? 184.980 163.244 210.781 1.00 14.57 310 SER B O 1
ATOM 10798 N N . ILE E 3 285 ? 184.042 163.904 212.721 1.00 16.83 311 ILE B N 1
ATOM 10799 C CA . ILE E 3 285 ? 183.099 164.840 212.106 1.00 16.83 311 ILE B CA 1
ATOM 10800 C C . ILE E 3 285 ? 183.695 166.236 212.267 1.00 16.83 311 ILE B C 1
ATOM 10801 O O . ILE E 3 285 ? 183.454 166.934 213.253 1.00 16.83 311 ILE B O 1
ATOM 10806 N N . VAL E 3 286 ? 184.481 166.647 211.277 1.00 16.39 312 VAL B N 1
ATOM 10807 C CA . VAL E 3 286 ? 185.197 167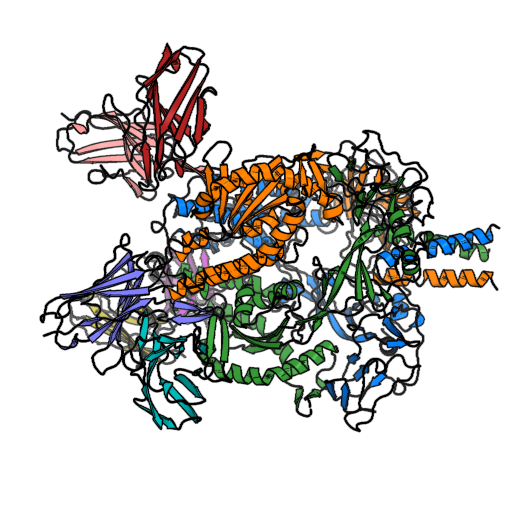.923 211.283 1.00 16.39 312 VAL B CA 1
ATOM 10808 C C . VAL E 3 286 ? 185.130 168.486 209.866 1.00 16.39 312 VAL B C 1
ATOM 10809 O O . VAL E 3 286 ? 185.169 167.708 208.902 1.00 16.39 312 VAL B O 1
ATOM 10813 N N . PRO E 3 287 ? 185.005 169.803 209.675 1.00 16.27 313 PRO B N 1
ATOM 10814 C CA . PRO E 3 287 ? 185.012 170.346 208.309 1.00 16.27 313 PRO B CA 1
ATOM 10815 C C . PRO E 3 287 ? 186.317 170.032 207.588 1.00 16.27 313 PRO B C 1
ATOM 10816 O O . PRO E 3 287 ? 187.402 170.112 208.164 1.00 16.27 313 PRO B O 1
ATOM 10820 N N . ASN E 3 288 ? 186.199 169.682 206.306 1.00 14.95 314 ASN B N 1
ATOM 10821 C CA . ASN E 3 288 ? 187.354 169.274 205.516 1.00 14.95 314 ASN B CA 1
ATOM 10822 C C . ASN E 3 288 ? 188.098 170.438 204.872 1.00 14.95 314 ASN B C 1
ATOM 10823 O O . ASN E 3 288 ? 189.224 170.243 204.403 1.00 14.95 314 ASN B O 1
ATOM 10828 N N . PHE E 3 289 ? 187.503 171.628 204.823 1.00 12.90 315 PHE B N 1
ATOM 10829 C CA . PHE E 3 289 ? 188.169 172.817 204.303 1.00 12.90 315 PHE B CA 1
ATOM 10830 C C . PHE E 3 289 ? 188.106 173.916 205.353 1.00 12.90 315 PHE B C 1
ATOM 10831 O O . PHE E 3 289 ? 187.025 174.228 205.860 1.00 12.90 315 PHE B O 1
ATOM 10839 N N . ILE E 3 290 ? 189.259 174.502 205.672 1.00 14.37 316 ILE B N 1
ATOM 10840 C CA . ILE E 3 290 ? 189.367 175.521 206.713 1.00 14.37 316 ILE B CA 1
ATOM 10841 C C . ILE E 3 290 ? 190.025 176.759 206.119 1.00 14.37 316 ILE B C 1
ATOM 10842 O O . ILE E 3 290 ? 191.068 176.655 205.465 1.00 14.37 316 ILE B O 1
ATOM 10847 N N . LEU E 3 291 ? 189.426 177.929 206.350 1.00 14.37 317 LEU B N 1
ATOM 10848 C CA . LEU E 3 291 ? 189.969 179.189 205.860 1.00 14.37 317 LEU B CA 1
ATOM 10849 C C . LEU E 3 291 ? 190.741 179.875 206.979 1.00 14.37 317 LEU B C 1
ATOM 10850 O O . LEU E 3 291 ? 190.232 180.010 208.097 1.00 14.37 317 LEU B O 1
ATOM 10855 N N . VAL E 3 292 ? 191.967 180.301 206.682 1.00 18.70 318 VAL B N 1
ATOM 10856 C CA . VAL E 3 292 ? 192.800 181.037 207.627 1.00 18.70 318 VAL B CA 1
ATOM 10857 C C . VAL E 3 292 ? 193.128 182.387 207.005 1.00 18.70 318 VAL B C 1
ATOM 10858 O O . VAL E 3 292 ? 193.768 182.448 205.946 1.00 18.70 318 VAL B O 1
ATOM 10862 N N . ARG E 3 293 ? 192.683 183.462 207.657 1.00 23.38 319 ARG B N 1
ATOM 10863 C CA . ARG E 3 293 ? 192.933 184.830 207.212 1.00 23.38 319 ARG B CA 1
ATOM 10864 C C . ARG E 3 293 ? 193.524 185.622 208.367 1.00 23.38 319 ARG B C 1
ATOM 10865 O O . ARG E 3 293 ? 192.856 185.815 209.388 1.00 23.38 319 ARG B O 1
ATOM 10873 N N . ASN E 3 294 ? 194.759 186.095 208.198 1.00 33.94 320 ASN B N 1
ATOM 10874 C CA . ASN E 3 294 ? 195.454 186.870 209.230 1.00 33.94 320 ASN B CA 1
ATOM 10875 C C . ASN E 3 294 ? 195.465 186.128 210.564 1.00 33.94 320 ASN B C 1
ATOM 10876 O O . ASN E 3 294 ? 195.266 186.718 211.628 1.00 33.94 320 ASN B O 1
ATOM 10881 N N . THR E 3 295 ? 195.701 184.816 210.499 1.00 34.07 321 THR B N 1
ATOM 10882 C CA . THR E 3 295 ? 195.732 183.930 211.667 1.00 34.07 321 THR B CA 1
ATOM 10883 C C . THR E 3 295 ? 194.381 183.859 212.380 1.00 34.07 321 THR B C 1
ATOM 10884 O O . THR E 3 295 ? 194.318 183.604 213.584 1.00 34.07 321 THR B O 1
ATOM 10888 N N . LEU E 3 296 ? 193.289 184.073 211.651 1.00 26.04 322 LEU B N 1
ATOM 10889 C CA . LEU E 3 296 ? 191.943 183.829 212.155 1.00 26.04 322 LEU B CA 1
ATOM 10890 C C . LEU E 3 296 ? 191.330 182.666 211.385 1.00 26.04 322 LEU B C 1
ATOM 10891 O O . LEU E 3 296 ? 191.399 182.632 210.151 1.00 26.04 322 LEU B O 1
ATOM 10896 N N . ILE E 3 297 ? 190.730 181.727 212.116 1.00 19.02 323 ILE B N 1
ATOM 10897 C CA . ILE E 3 297 ? 190.210 180.480 211.563 1.00 19.02 323 ILE B CA 1
ATOM 10898 C C . ILE E 3 297 ? 188.709 180.615 211.357 1.00 19.02 323 ILE B C 1
ATOM 10899 O O . ILE E 3 297 ? 187.996 181.100 212.245 1.00 19.02 323 ILE B O 1
ATOM 10904 N N . SER E 3 298 ? 188.222 180.180 210.196 1.00 14.15 324 SER B N 1
ATOM 10905 C CA . SER E 3 298 ? 186.790 180.194 209.937 1.00 14.15 324 SER B CA 1
ATOM 10906 C C . SER E 3 298 ? 186.427 179.080 208.962 1.00 14.15 324 SER B C 1
ATOM 10907 O O . SER E 3 298 ? 187.288 178.463 208.324 1.00 14.15 324 SER B O 1
ATOM 10910 N N . ASN E 3 299 ? 185.126 178.811 208.886 1.00 14.87 325 ASN B N 1
ATOM 10911 C CA . ASN E 3 299 ? 184.552 177.937 207.879 1.00 14.87 325 ASN B CA 1
ATOM 10912 C C . ASN E 3 299 ? 184.443 178.675 206.546 1.00 14.87 325 ASN B C 1
ATOM 10913 O O . ASN E 3 299 ? 184.629 179.891 206.460 1.00 14.87 325 ASN B O 1
ATOM 10918 N N . ILE E 3 300 ? 184.144 177.920 205.495 1.00 15.07 326 ILE B N 1
ATOM 10919 C CA . ILE E 3 300 ? 183.933 178.494 204.171 1.00 15.07 326 ILE B CA 1
ATOM 10920 C C . ILE E 3 300 ? 182.886 177.659 203.447 1.00 15.07 326 ILE B C 1
ATOM 10921 O O . ILE E 3 300 ? 182.909 176.427 203.501 1.00 15.07 326 ILE B O 1
ATOM 10926 N N . GLU E 3 301 ? 181.953 178.341 202.780 1.00 18.19 327 GLU B N 1
ATOM 10927 C CA . GLU E 3 301 ? 180.898 177.679 202.012 1.00 18.19 327 GLU B CA 1
ATOM 10928 C C . GLU E 3 301 ? 181.447 177.344 200.624 1.00 18.19 327 GLU B C 1
ATOM 10929 O O . GLU E 3 301 ? 181.087 177.936 199.605 1.00 18.19 327 GLU B O 1
ATOM 10935 N N . ILE E 3 302 ? 182.346 176.358 200.604 1.00 17.60 328 ILE B N 1
ATOM 10936 C CA . ILE E 3 302 ? 183.136 176.070 199.413 1.00 17.60 328 ILE B CA 1
ATOM 10937 C C . ILE E 3 302 ? 182.315 175.468 198.282 1.00 17.60 328 ILE B C 1
ATOM 10938 O O . ILE E 3 302 ? 182.807 175.380 197.152 1.00 17.60 328 ILE B O 1
ATOM 10943 N N . GLY E 3 303 ? 181.070 175.068 198.548 1.00 18.69 329 GLY B N 1
ATOM 10944 C CA . GLY E 3 303 ? 180.213 174.556 197.494 1.00 18.69 329 GLY B CA 1
ATOM 10945 C C . GLY E 3 303 ? 179.894 175.568 196.413 1.00 18.69 329 GLY B C 1
ATOM 10946 O O . GLY E 3 303 ? 179.563 175.178 195.289 1.00 18.69 329 GLY B O 1
ATOM 10947 N N . PHE E 3 304 ? 179.988 176.860 196.723 1.00 17.96 330 PHE B N 1
ATOM 10948 C CA . PHE E 3 304 ? 179.745 177.918 195.752 1.00 17.96 330 PHE B CA 1
ATOM 10949 C C . PHE E 3 304 ? 181.003 178.362 195.013 1.00 17.96 330 PHE B C 1
ATOM 10950 O O . PHE E 3 304 ? 180.909 179.214 194.125 1.00 17.96 330 PHE B O 1
ATOM 10958 N N . CYS E 3 305 ? 182.167 177.816 195.350 1.00 16.33 331 CYS B N 1
ATOM 10959 C CA . CYS E 3 305 ? 183.433 178.232 194.765 1.00 16.33 331 CYS B CA 1
ATOM 10960 C C . CYS E 3 305 ? 183.941 177.183 193.782 1.00 16.33 331 CYS B C 1
ATOM 10961 O O . CYS E 3 305 ? 183.374 176.097 193.638 1.00 16.33 331 CYS B O 1
ATOM 10964 N N . LEU E 3 306 ? 185.028 177.528 193.099 1.00 13.60 332 LEU B N 1
ATOM 10965 C CA . LEU E 3 306 ? 185.709 176.629 192.176 1.00 13.60 332 LEU B CA 1
ATOM 10966 C C . LEU E 3 306 ? 187.038 176.199 192.781 1.00 13.60 332 LEU B C 1
ATOM 10967 O O . LEU E 3 306 ? 187.863 177.044 193.141 1.00 13.60 332 LEU B O 1
ATOM 10972 N N . ILE E 3 307 ? 187.242 174.890 192.888 1.00 13.75 333 ILE B N 1
ATOM 10973 C CA . ILE E 3 307 ? 188.450 174.322 193.476 1.00 13.75 333 ILE B CA 1
ATOM 10974 C C . ILE E 3 307 ? 189.366 173.866 192.349 1.00 13.75 333 ILE B C 1
ATOM 10975 O O . ILE E 3 307 ? 189.020 172.955 191.587 1.00 13.75 333 ILE B O 1
ATOM 10980 N N . THR E 3 308 ? 190.530 174.493 192.238 1.00 16.81 334 THR B N 1
ATOM 10981 C CA . THR E 3 308 ? 191.552 174.090 191.284 1.00 16.81 334 THR B CA 1
ATOM 10982 C C . THR E 3 308 ? 192.701 173.420 192.029 1.00 16.81 334 THR B C 1
ATOM 10983 O O . THR E 3 308 ? 192.646 173.198 193.240 1.00 16.81 334 THR B O 1
ATOM 10987 N N . LYS E 3 309 ? 193.755 173.089 191.282 1.00 18.30 335 LYS B N 1
ATOM 10988 C CA . LYS E 3 309 ? 194.905 172.431 191.892 1.00 18.30 335 LYS B CA 1
ATOM 10989 C C . LYS E 3 309 ? 195.633 173.359 192.857 1.00 18.30 335 LYS B C 1
ATOM 10990 O O . LYS E 3 309 ? 196.099 172.921 193.914 1.00 18.30 335 LYS B O 1
ATOM 10996 N N . ARG E 3 310 ? 195.741 174.643 192.515 1.00 18.20 336 ARG B N 1
ATOM 10997 C CA . ARG E 3 310 ? 196.558 175.576 193.278 1.00 18.20 336 ARG B CA 1
ATOM 10998 C C . ARG E 3 310 ? 195.773 176.641 194.034 1.00 18.20 336 ARG B C 1
ATOM 10999 O O . ARG E 3 310 ? 196.368 177.342 194.860 1.00 18.20 336 ARG B O 1
ATOM 11007 N N . SER E 3 311 ? 194.473 176.793 193.792 1.00 16.00 337 SER B N 1
ATOM 11008 C CA . SER E 3 311 ? 193.754 177.890 194.428 1.00 16.00 337 SER B CA 1
ATOM 11009 C C . SER E 3 311 ? 192.260 177.603 194.468 1.00 16.00 337 SER B C 1
ATOM 11010 O O . SER E 3 311 ? 191.749 176.740 193.751 1.00 16.00 337 SER B O 1
ATOM 11013 N N . VAL E 3 312 ? 191.571 178.352 195.326 1.00 14.37 338 VAL B N 1
ATOM 11014 C CA . VAL E 3 312 ? 190.115 178.369 195.399 1.00 14.37 338 VAL B CA 1
ATOM 11015 C C . VAL E 3 312 ? 189.640 179.718 194.875 1.00 14.37 338 VAL B C 1
ATOM 11016 O O . VAL E 3 312 ? 190.088 180.766 195.354 1.00 14.37 338 VAL B O 1
ATOM 11020 N N . ILE E 3 313 ? 188.736 179.692 193.899 1.00 14.37 339 ILE B N 1
ATOM 11021 C CA . ILE E 3 313 ? 188.310 180.885 193.177 1.00 14.37 339 ILE B CA 1
ATOM 11022 C C . ILE E 3 313 ? 186.816 181.085 193.400 1.00 14.37 339 ILE B C 1
ATOM 11023 O O . ILE E 3 313 ? 186.018 180.178 193.138 1.00 14.37 339 ILE B O 1
ATOM 11028 N N . CYS E 3 314 ? 186.440 182.271 193.880 1.00 15.15 340 CYS B N 1
ATOM 11029 C CA . CYS E 3 314 ? 185.059 182.581 194.221 1.00 15.15 340 CYS B CA 1
ATOM 11030 C C . CYS E 3 314 ? 184.675 183.949 193.671 1.00 15.15 340 CYS B C 1
ATOM 11031 O O . CYS E 3 314 ? 185.525 184.825 193.494 1.00 15.15 340 CYS B O 1
ATOM 11034 N N . ASN E 3 315 ? 183.380 184.130 193.414 1.00 15.82 341 ASN B N 1
ATOM 11035 C CA . ASN E 3 315 ? 182.856 185.412 192.957 1.00 15.82 341 ASN B CA 1
ATOM 11036 C C . ASN E 3 315 ? 182.512 186.356 194.104 1.00 15.82 341 ASN B C 1
ATOM 11037 O O . ASN E 3 315 ? 182.073 187.481 193.848 1.00 15.82 341 ASN B O 1
ATOM 11042 N N . GLN E 3 316 ? 182.697 185.926 195.349 1.00 18.30 342 GLN B N 1
ATOM 11043 C CA . GLN E 3 316 ? 182.491 186.759 196.528 1.00 18.30 342 GLN B CA 1
ATOM 11044 C C . GLN E 3 316 ? 183.109 186.038 197.719 1.00 18.30 342 GLN B C 1
ATOM 11045 O O . GLN E 3 316 ? 183.520 184.880 197.620 1.00 18.30 342 GLN B O 1
ATOM 11051 N N . ASP E 3 317 ? 183.167 186.738 198.849 1.00 18.36 343 ASP B N 1
ATOM 11052 C CA . ASP E 3 317 ? 183.707 186.175 200.082 1.00 18.36 343 ASP B CA 1
ATOM 11053 C C . ASP E 3 317 ? 182.662 185.272 200.730 1.00 18.36 343 ASP B C 1
ATOM 11054 O O . ASP E 3 317 ? 181.589 185.741 201.126 1.00 18.36 343 ASP B O 1
ATOM 11059 N N . TYR E 3 318 ? 182.973 183.979 200.847 1.00 17.45 344 TYR B N 1
ATOM 11060 C CA . TYR E 3 318 ? 182.039 182.988 201.372 1.00 17.45 344 TYR B CA 1
ATOM 11061 C C . TYR E 3 318 ? 182.415 182.506 202.774 1.00 17.45 344 TYR B C 1
ATOM 11062 O O . TYR E 3 318 ? 182.045 181.400 203.171 1.00 17.45 344 TYR B O 1
ATOM 11071 N N . ALA E 3 319 ? 183.140 183.322 203.534 1.00 16.00 345 ALA B N 1
ATOM 11072 C CA . ALA E 3 319 ? 183.542 182.930 204.880 1.00 16.00 345 ALA B CA 1
ATOM 11073 C C . ALA E 3 319 ? 182.346 182.913 205.828 1.00 16.00 345 ALA B C 1
ATOM 11074 O O . ALA E 3 319 ? 181.434 183.737 205.720 1.00 16.00 345 ALA B O 1
ATOM 11076 N N . THR E 3 320 ? 182.356 181.966 206.765 1.00 14.93 346 THR B N 1
ATOM 11077 C CA . THR E 3 320 ? 181.305 181.793 207.760 1.00 14.93 346 THR B CA 1
ATOM 11078 C C . THR E 3 320 ? 181.930 181.517 209.122 1.00 14.93 346 THR B C 1
ATOM 11079 O O . THR E 3 320 ? 183.040 180.977 209.198 1.00 14.93 346 THR B O 1
ATOM 11083 N N . PRO E 3 321 ? 181.247 181.875 210.209 1.00 16.12 347 PRO B N 1
ATOM 11084 C CA . PRO E 3 321 ? 181.847 181.736 211.544 1.00 16.12 347 PRO B CA 1
ATOM 11085 C C . PRO E 3 321 ? 181.919 180.283 211.998 1.00 16.12 347 PRO B C 1
ATOM 11086 O O . PRO E 3 321 ? 181.277 179.387 211.449 1.00 16.12 347 PRO B O 1
ATOM 11090 N N . MET E 3 322 ? 182.723 180.065 213.040 1.00 18.22 348 MET B N 1
ATOM 11091 C CA . MET E 3 322 ? 182.975 178.746 213.605 1.00 18.22 348 MET B CA 1
ATOM 11092 C C . MET E 3 322 ? 182.849 178.802 215.124 1.00 18.22 348 MET B C 1
ATOM 11093 O O . MET E 3 322 ? 183.208 179.807 215.745 1.00 18.22 348 MET B O 1
ATOM 11098 N N . THR E 3 323 ? 182.348 177.719 215.718 1.00 21.82 349 THR B N 1
ATOM 11099 C CA . THR E 3 323 ? 182.176 177.658 217.163 1.00 21.82 349 THR B CA 1
ATOM 11100 C C . THR E 3 323 ? 183.526 177.600 217.877 1.00 21.82 349 THR B C 1
ATOM 11101 O O . THR E 3 323 ? 184.543 177.185 217.317 1.00 21.82 349 THR B O 1
ATOM 11105 N N A ASN E 3 324 ? 183.516 178.027 219.142 0.50 21.32 350 ASN B N 1
ATOM 11106 N N B ASN E 3 324 ? 183.519 178.029 219.142 0.50 21.32 350 ASN B N 1
ATOM 11107 C CA A ASN E 3 324 ? 184.736 178.017 219.944 0.50 21.32 350 ASN B CA 1
ATOM 11108 C CA B ASN E 3 324 ? 184.741 178.016 219.941 0.50 21.32 350 ASN B CA 1
ATOM 11109 C C A ASN E 3 324 ? 185.235 176.597 220.189 0.50 21.32 350 ASN B C 1
ATOM 11110 C C B ASN E 3 324 ? 185.236 176.595 220.188 0.50 21.32 350 ASN B C 1
ATOM 11111 O O A ASN E 3 324 ? 186.446 176.347 220.176 0.50 21.32 350 ASN B O 1
ATOM 11112 O O B ASN E 3 324 ? 186.447 176.343 220.177 0.50 21.32 350 ASN B O 1
ATOM 11121 N N . ASN E 3 325 ? 184.318 175.654 220.424 1.00 21.82 351 ASN B N 1
ATOM 11122 C CA . ASN E 3 325 ? 184.727 174.273 220.673 1.00 21.82 351 ASN B CA 1
ATOM 11123 C C . ASN E 3 325 ? 185.395 173.651 219.449 1.00 21.82 351 ASN B C 1
ATOM 11124 O O . ASN E 3 325 ? 186.394 172.935 219.578 1.00 21.82 351 ASN B O 1
ATOM 11129 N N . MET E 3 326 ? 184.857 173.905 218.253 1.00 20.74 352 MET B N 1
ATOM 11130 C CA . MET E 3 326 ? 185.482 173.377 217.043 1.00 20.74 352 MET B CA 1
ATOM 11131 C C . MET E 3 326 ? 186.860 173.992 216.819 1.00 20.74 352 MET B C 1
ATOM 11132 O O . MET E 3 326 ? 187.808 173.290 216.440 1.00 20.74 352 MET B O 1
ATOM 11137 N N . ARG E 3 327 ? 186.990 175.301 217.051 1.00 20.39 353 ARG B N 1
ATOM 11138 C CA . ARG E 3 327 ? 188.290 175.951 216.938 1.00 20.39 353 ARG B CA 1
ATOM 11139 C C . ARG E 3 327 ? 189.284 175.382 217.942 1.00 20.39 353 ARG B C 1
ATOM 11140 O O . ARG E 3 327 ? 190.476 175.262 217.636 1.00 20.39 353 ARG B O 1
ATOM 11148 N N . GLU E 3 328 ? 188.817 175.028 219.141 1.00 21.88 354 GLU B N 1
ATOM 11149 C CA . GLU E 3 328 ? 189.685 174.369 220.113 1.00 21.88 354 GLU B CA 1
ATOM 11150 C C . GLU E 3 328 ? 190.085 172.975 219.643 1.00 21.88 354 GLU B C 1
ATOM 11151 O O . GLU E 3 328 ? 191.228 172.550 219.843 1.00 21.88 354 GLU B O 1
ATOM 11157 N N . CYS E 3 329 ? 189.153 172.249 219.022 1.00 21.31 355 CYS B N 1
ATOM 11158 C CA . CYS E 3 329 ? 189.467 170.928 218.484 1.00 21.31 355 CYS B CA 1
ATOM 11159 C C . CYS E 3 329 ? 190.556 171.014 217.421 1.00 21.31 355 CYS B C 1
ATOM 11160 O O . CYS E 3 329 ? 191.486 170.201 217.398 1.00 21.31 355 CYS B O 1
ATOM 11163 N N . LEU E 3 330 ? 190.460 172.009 216.534 1.00 19.95 356 LEU B N 1
ATOM 11164 C CA . LEU E 3 330 ? 191.443 172.147 215.463 1.00 19.95 356 LEU B CA 1
ATOM 11165 C C . LEU E 3 330 ? 192.822 172.551 215.971 1.00 19.95 356 LEU B C 1
ATOM 11166 O O . LEU E 3 330 ? 193.816 172.305 215.281 1.00 19.95 356 LEU B O 1
ATOM 11171 N N . THR E 3 331 ? 192.912 173.160 217.152 1.00 21.30 357 THR B N 1
ATOM 11172 C CA . THR E 3 331 ? 194.184 173.622 217.691 1.00 21.30 357 THR B CA 1
ATOM 11173 C C . THR E 3 331 ? 194.840 172.614 218.630 1.00 21.30 357 THR B C 1
ATOM 11174 O O . THR E 3 331 ? 195.882 172.922 219.215 1.00 21.30 357 THR B O 1
ATOM 11178 N N . GLY E 3 332 ? 194.263 171.427 218.792 1.00 23.38 358 GLY B N 1
ATOM 11179 C CA . GLY E 3 332 ? 194.908 170.352 219.527 1.00 23.38 358 GLY B CA 1
ATOM 11180 C C . GLY E 3 332 ? 194.095 169.723 220.641 1.00 23.38 358 GLY B C 1
ATOM 11181 O O . GLY E 3 332 ? 194.556 168.733 221.227 1.00 23.38 358 GLY B O 1
ATOM 11182 N N . SER E 3 333 ? 192.911 170.235 220.974 1.00 25.18 359 SER B N 1
ATOM 11183 C CA . SER E 3 333 ? 192.080 169.641 222.023 1.00 25.18 359 SER B CA 1
ATOM 11184 C C . SER E 3 333 ? 191.191 168.582 221.382 1.00 25.18 359 SER B C 1
ATOM 11185 O O . SER E 3 333 ? 190.037 168.833 221.037 1.00 25.18 359 SER B O 1
ATOM 11188 N N . THR E 3 334 ? 191.737 167.372 221.237 1.00 25.80 360 THR B N 1
ATOM 11189 C CA . THR E 3 334 ? 191.051 166.328 220.483 1.00 25.80 360 THR B CA 1
ATOM 11190 C C . THR E 3 334 ? 189.880 165.714 221.241 1.00 25.80 360 THR B C 1
ATOM 11191 O O . THR E 3 334 ? 189.057 165.030 220.625 1.00 25.80 360 THR B O 1
ATOM 11195 N N . GLU E 3 335 ? 189.778 165.937 222.553 1.00 27.24 361 GLU B N 1
ATOM 11196 C CA . GLU E 3 335 ? 188.624 165.427 223.284 1.00 27.24 361 GLU B CA 1
ATOM 11197 C C . GLU E 3 335 ? 187.334 166.150 222.918 1.00 27.24 361 GLU B C 1
ATOM 11198 O O . GLU E 3 335 ? 186.256 165.686 223.301 1.00 27.24 361 GLU B O 1
ATOM 11204 N N . LYS E 3 336 ? 187.417 167.267 222.198 1.00 25.18 362 LYS B N 1
ATOM 11205 C CA . LYS E 3 336 ? 186.248 168.014 221.760 1.00 25.18 362 LYS B CA 1
ATOM 11206 C C . LYS E 3 336 ? 185.896 167.765 220.296 1.00 25.18 362 LYS B C 1
ATOM 11207 O O . LYS E 3 336 ? 184.965 168.390 219.780 1.00 25.18 362 LYS B O 1
ATOM 11213 N N . CYS E 3 337 ? 186.614 166.874 219.616 1.00 22.84 363 CYS B N 1
ATOM 11214 C CA . CYS E 3 337 ? 186.306 166.557 218.227 1.00 22.84 363 CYS B CA 1
ATOM 11215 C C . CYS E 3 337 ? 185.327 165.391 218.177 1.00 22.84 363 CYS B C 1
ATOM 11216 O O . CYS E 3 337 ? 185.665 164.295 218.642 1.00 22.84 363 CYS B O 1
ATOM 11219 N N . PRO E 3 338 ? 184.125 165.571 217.634 1.00 20.50 364 PRO B N 1
ATOM 11220 C CA . PRO E 3 338 ? 183.142 164.479 217.619 1.00 20.50 364 PRO B CA 1
ATOM 11221 C C . PRO E 3 338 ? 183.520 163.390 216.624 1.00 20.50 364 PRO B C 1
ATOM 11222 O O . PRO E 3 338 ? 184.388 163.555 215.765 1.00 20.50 364 PRO B O 1
ATOM 11226 N N . ARG E 3 339 ? 182.840 162.251 216.753 1.00 19.35 365 ARG B N 1
ATOM 11227 C CA . ARG E 3 339 ? 183.101 161.099 215.901 1.00 19.35 365 ARG B CA 1
ATOM 11228 C C . ARG E 3 339 ? 181.803 160.338 215.665 1.00 19.35 365 ARG B C 1
ATOM 11229 O O . ARG E 3 339 ? 180.836 160.470 216.418 1.00 19.35 365 ARG B O 1
ATOM 11237 N N . GLU E 3 340 ? 181.795 159.539 214.600 1.00 18.17 366 GLU B N 1
ATOM 11238 C CA . GLU E 3 340 ? 180.624 158.780 214.186 1.00 18.17 366 GLU B CA 1
ATOM 11239 C C . GLU E 3 340 ? 181.040 157.369 213.794 1.00 18.17 366 GLU B C 1
ATOM 11240 O O . GLU E 3 340 ? 182.111 157.166 213.214 1.00 18.17 366 GLU B O 1
ATOM 11246 N N . LEU E 3 341 ? 180.182 156.403 214.111 1.00 15.25 367 LEU B N 1
ATOM 11247 C CA . LEU E 3 341 ? 180.454 155.000 213.830 1.00 15.25 367 LEU B CA 1
ATOM 11248 C C . LEU E 3 341 ? 180.422 154.722 212.329 1.00 15.25 367 LEU B C 1
ATOM 11249 O O . LEU E 3 341 ? 179.700 155.371 211.569 1.00 15.25 367 LEU B O 1
ATOM 11254 N N . VAL E 3 342 ? 181.217 153.741 211.907 1.00 15.80 368 VAL B N 1
ATOM 11255 C CA . VAL E 3 342 ? 181.320 153.334 210.508 1.00 15.80 368 VAL B CA 1
ATOM 11256 C C . VAL E 3 342 ? 180.619 151.991 210.347 1.00 15.80 368 VAL B C 1
ATOM 11257 O O . VAL E 3 342 ? 180.944 151.026 211.050 1.00 15.80 368 VAL B O 1
ATOM 11261 N N . VAL E 3 343 ? 179.665 151.925 209.420 1.00 18.50 369 VAL B N 1
ATOM 11262 C CA . VAL E 3 343 ? 178.927 150.691 209.168 1.00 18.50 369 VAL B CA 1
ATOM 11263 C C . VAL E 3 343 ? 178.936 150.365 207.679 1.00 18.50 369 VAL B C 1
ATOM 11264 O O . VAL E 3 343 ? 178.149 149.535 207.213 1.00 18.50 369 VAL B O 1
ATOM 11268 N N . SER E 3 344 ? 179.827 151.005 206.923 1.00 21.65 370 SER B N 1
ATOM 11269 C CA . SER E 3 344 ? 179.925 150.801 205.485 1.00 21.65 370 SER B CA 1
ATOM 11270 C C . SER E 3 344 ? 181.359 150.464 205.098 1.00 21.65 370 SER B C 1
ATOM 11271 O O . SER E 3 344 ? 182.311 150.854 205.778 1.00 21.65 370 SER B O 1
ATOM 11274 N N . SER E 3 345 ? 181.503 149.741 203.989 1.00 28.03 371 SER B N 1
ATOM 11275 C CA . SER E 3 345 ? 182.807 149.305 203.503 1.00 28.03 371 SER B CA 1
ATOM 11276 C C . SER E 3 345 ? 183.467 150.305 202.561 1.00 28.03 371 SER B C 1
ATOM 11277 O O . SER E 3 345 ? 184.598 150.067 202.127 1.00 28.03 371 SER B O 1
ATOM 11280 N N . HIS E 3 346 ? 182.798 151.409 202.236 1.00 25.69 372 HIS B N 1
ATOM 11281 C CA . HIS E 3 346 ? 183.318 152.377 201.279 1.00 25.69 372 HIS B CA 1
ATOM 11282 C C . HIS E 3 346 ? 184.183 153.460 201.918 1.00 25.69 372 HIS B C 1
ATOM 11283 O O . HIS E 3 346 ? 184.801 154.246 201.192 1.00 25.69 372 HIS B O 1
ATOM 11290 N N . VAL E 3 347 ? 184.255 153.513 203.242 1.00 20.40 373 VAL B N 1
ATOM 11291 C CA . VAL E 3 347 ? 185.011 154.576 203.918 1.00 20.40 373 VAL B CA 1
ATOM 11292 C C . VAL E 3 347 ? 186.502 154.378 203.663 1.00 20.40 373 VAL B C 1
ATOM 11293 O O . VAL E 3 347 ? 186.984 153.233 203.703 1.00 20.40 373 VAL B O 1
ATOM 11297 N N . PRO E 3 348 ? 187.261 155.440 203.384 1.00 17.20 374 PRO B N 1
ATOM 11298 C CA . PRO E 3 348 ? 188.706 155.281 203.166 1.00 17.20 374 PRO B CA 1
ATOM 11299 C C . PRO E 3 348 ? 189.415 154.731 204.397 1.00 17.20 374 PRO B C 1
ATOM 11300 O O . PRO E 3 348 ? 189.066 155.051 205.535 1.00 17.20 374 PRO B O 1
ATOM 11304 N N . ARG E 3 349 ? 190.430 153.900 204.154 1.00 17.47 375 ARG B N 1
ATOM 11305 C CA . ARG E 3 349 ? 191.184 153.255 205.219 1.00 17.47 375 ARG B CA 1
ATOM 11306 C C . ARG E 3 349 ? 192.643 153.686 205.309 1.00 17.47 375 ARG B C 1
ATOM 11307 O O . ARG E 3 349 ? 193.311 153.312 206.278 1.00 17.47 375 ARG B O 1
ATOM 11315 N N . PHE E 3 350 ? 193.163 154.439 204.339 1.00 14.37 376 PHE B N 1
ATOM 11316 C CA . PHE E 3 350 ? 194.531 154.934 204.426 1.00 14.37 376 PHE B CA 1
ATOM 11317 C C . PHE E 3 350 ? 194.699 156.140 203.513 1.00 14.37 376 PHE B C 1
ATOM 11318 O O . PHE E 3 350 ? 193.884 156.387 202.621 1.00 14.37 376 PHE B O 1
ATOM 11326 N N . ALA E 3 351 ? 195.775 156.888 203.756 1.00 14.37 377 ALA B N 1
ATOM 11327 C CA . ALA E 3 351 ? 196.091 158.067 202.958 1.00 14.37 377 ALA B CA 1
ATOM 11328 C C . ALA E 3 351 ? 197.593 158.321 202.980 1.00 14.37 377 ALA B C 1
ATOM 11329 O O . ALA E 3 351 ? 198.321 157.802 203.830 1.00 14.37 377 ALA B O 1
ATOM 11331 N N . LEU E 3 352 ? 198.049 159.122 202.017 1.00 14.37 378 LEU B N 1
ATOM 11332 C CA . LEU E 3 352 ? 199.457 159.469 201.851 1.00 14.37 378 LEU B CA 1
ATOM 11333 C C . LEU E 3 352 ? 199.629 160.976 201.969 1.00 14.37 378 LEU B C 1
ATOM 11334 O O . LEU E 3 352 ? 198.941 161.736 201.280 1.00 14.37 378 LEU B O 1
ATOM 11339 N N . SER E 3 353 ? 200.549 161.407 202.829 1.00 12.74 379 SER B N 1
ATOM 11340 C CA . SER E 3 353 ? 200.809 162.828 203.043 1.00 12.74 379 SER B CA 1
ATOM 11341 C C . SER E 3 353 ? 202.310 163.056 203.124 1.00 12.74 379 SER B C 1
ATOM 11342 O O . SER E 3 353 ? 202.976 162.500 204.003 1.00 12.74 379 SER B O 1
ATOM 11345 N N . ASN E 3 354 ? 202.829 163.874 202.206 1.00 14.43 380 ASN B N 1
ATOM 11346 C CA . ASN E 3 354 ? 204.252 164.222 202.152 1.00 14.43 380 ASN B CA 1
ATOM 11347 C C . ASN E 3 354 ? 205.136 162.976 202.168 1.00 14.43 380 ASN B C 1
ATOM 11348 O O . ASN E 3 354 ? 206.159 162.922 202.852 1.00 14.43 380 ASN B O 1
ATOM 11353 N N . GLY E 3 355 ? 204.734 161.963 201.405 1.00 14.96 381 GLY B N 1
ATOM 11354 C CA . GLY E 3 355 ? 205.494 160.734 201.310 1.00 14.96 381 GLY B CA 1
ATOM 11355 C C . GLY E 3 355 ? 205.376 159.792 202.487 1.00 14.96 381 GLY B C 1
ATOM 11356 O O . GLY E 3 355 ? 206.141 158.825 202.559 1.00 14.96 381 GLY B O 1
ATOM 11357 N N . VAL E 3 356 ? 204.444 160.030 203.409 1.00 12.90 382 VAL B N 1
ATOM 11358 C CA . VAL E 3 356 ? 204.283 159.209 204.603 1.00 12.90 382 VAL B CA 1
ATOM 11359 C C . VAL E 3 356 ? 202.882 158.614 204.601 1.00 12.90 382 VAL B C 1
ATOM 11360 O O . VAL E 3 356 ? 201.916 159.294 204.242 1.00 12.90 382 VAL B O 1
ATOM 11364 N N . LEU E 3 357 ? 202.768 157.346 204.993 1.00 14.37 383 LEU B N 1
ATOM 11365 C CA . LEU E 3 357 ? 201.491 156.648 204.970 1.00 14.37 383 LEU B CA 1
ATOM 11366 C C . LEU E 3 357 ? 200.825 156.712 206.339 1.00 14.37 383 LEU B C 1
ATOM 11367 O O . LEU E 3 357 ? 201.483 156.538 207.367 1.00 14.37 383 LEU B O 1
ATOM 11372 N N . PHE E 3 358 ? 199.521 156.973 206.351 1.00 14.37 384 PHE B N 1
ATOM 11373 C CA . PHE E 3 358 ? 198.706 156.880 207.557 1.00 14.37 384 PHE B CA 1
ATOM 11374 C C . PHE E 3 358 ? 197.610 155.861 207.283 1.00 14.37 384 PHE B C 1
ATOM 11375 O O . PHE E 3 358 ? 196.773 156.076 206.398 1.00 14.37 384 PHE B O 1
ATOM 11383 N N . ALA E 3 359 ? 197.624 154.752 208.025 1.00 14.37 385 ALA B N 1
ATOM 11384 C CA . ALA E 3 359 ? 196.792 153.608 207.674 1.00 14.37 385 ALA B CA 1
ATOM 11385 C C . ALA E 3 359 ? 196.189 152.952 208.908 1.00 14.37 385 ALA B C 1
ATOM 11386 O O . ALA E 3 359 ? 196.838 152.851 209.952 1.00 14.37 385 ALA B O 1
ATOM 11388 N N . ASN E 3 360 ? 194.946 152.494 208.766 1.00 18.35 386 ASN B N 1
ATOM 11389 C CA . ASN E 3 360 ? 194.263 151.689 209.779 1.00 18.35 386 ASN B CA 1
ATOM 11390 C C . ASN E 3 360 ? 194.545 150.228 209.449 1.00 18.35 386 ASN B C 1
ATOM 11391 O O . ASN E 3 360 ? 193.797 149.578 208.719 1.00 18.35 386 ASN B O 1
ATOM 11396 N N . CYS E 3 361 ? 195.636 149.701 210.000 1.00 22.39 387 CYS B N 1
ATOM 11397 C CA . CYS E 3 361 ? 196.081 148.358 209.645 1.00 22.39 387 CYS B CA 1
ATOM 11398 C C . CYS E 3 361 ? 195.345 147.263 210.406 1.00 22.39 387 CYS B C 1
ATOM 11399 O O . CYS E 3 361 ? 195.622 146.082 210.176 1.00 22.39 387 CYS B O 1
ATOM 11402 N N . ILE E 3 362 ? 194.438 147.618 211.315 1.00 22.28 388 ILE B N 1
ATOM 11403 C CA . ILE E 3 362 ? 193.498 146.637 211.846 1.00 22.28 388 ILE B CA 1
ATOM 11404 C C . ILE E 3 362 ? 192.448 146.281 210.801 1.00 22.28 388 ILE B C 1
ATOM 11405 O O . ILE E 3 362 ? 192.055 145.117 210.666 1.00 22.28 388 ILE B O 1
ATOM 11410 N N . SER E 3 363 ? 191.983 147.273 210.041 1.00 23.17 389 SER B N 1
ATOM 11411 C CA . SER E 3 363 ? 190.936 147.067 209.050 1.00 23.17 389 SER B CA 1
ATOM 11412 C C . SER E 3 363 ? 191.466 146.664 207.680 1.00 23.17 389 SER B C 1
ATOM 11413 O O . SER E 3 363 ? 190.706 146.107 206.880 1.00 23.17 389 SER B O 1
ATOM 11416 N N . VAL E 3 364 ? 192.734 146.933 207.384 1.00 26.28 390 VAL B N 1
ATOM 11417 C CA . VAL E 3 364 ? 193.330 146.577 206.103 1.00 26.28 390 VAL B CA 1
ATOM 11418 C C . VAL E 3 364 ? 194.650 145.867 206.366 1.00 26.28 390 VAL B C 1
ATOM 11419 O O . VAL E 3 364 ? 195.306 146.093 207.387 1.00 26.28 390 VAL B O 1
ATOM 11423 N N . THR E 3 365 ? 195.032 144.986 205.444 1.00 31.28 391 THR B N 1
ATOM 11424 C CA . THR E 3 365 ? 196.252 144.202 205.601 1.00 31.28 391 THR B CA 1
ATOM 11425 C C . THR E 3 365 ? 197.455 145.026 205.156 1.00 31.28 391 THR B C 1
ATOM 11426 O O . THR E 3 365 ? 197.508 145.495 204.015 1.00 31.28 391 THR B O 1
ATOM 11430 N N . CYS E 3 366 ? 198.421 145.192 206.055 1.00 32.54 392 CYS B N 1
ATOM 11431 C CA . CYS E 3 366 ? 199.628 145.965 205.799 1.00 32.54 392 CYS B CA 1
ATOM 11432 C C . CYS E 3 366 ? 200.832 145.037 205.879 1.00 32.54 392 CYS B C 1
ATOM 11433 O O . CYS E 3 366 ? 200.983 144.300 206.858 1.00 32.54 392 CYS B O 1
ATOM 11436 N N . GLN E 3 367 ? 201.687 145.074 204.857 1.00 35.69 393 GLN B N 1
ATOM 11437 C CA . GLN E 3 367 ? 202.872 144.231 204.806 1.00 35.69 393 GLN B CA 1
ATOM 11438 C C . GLN E 3 367 ? 204.077 145.081 204.432 1.00 35.69 393 GLN B C 1
ATOM 11439 O O . GLN E 3 367 ? 203.943 146.108 203.766 1.00 35.69 393 GLN B O 1
ATOM 11445 N N . CYS E 3 368 ? 205.258 144.657 204.868 1.00 39.43 394 CYS B N 1
ATOM 11446 C CA . CYS E 3 368 ? 206.494 145.333 204.499 1.00 39.43 394 CYS B CA 1
ATOM 11447 C C . CYS E 3 368 ? 207.192 144.528 203.409 1.00 39.43 394 CYS B C 1
ATOM 11448 O O . CYS E 3 368 ? 207.585 143.379 203.634 1.00 39.43 394 CYS B O 1
ATOM 11451 N N . GLN E 3 369 ? 207.338 145.134 202.229 1.00 39.06 395 GLN B N 1
ATOM 11452 C CA . GLN E 3 369 ? 207.925 144.429 201.095 1.00 39.06 395 GLN B CA 1
ATOM 11453 C C . GLN E 3 369 ? 209.420 144.201 201.278 1.00 39.06 395 GLN B C 1
ATOM 11454 O O . GLN E 3 369 ? 209.964 143.224 200.750 1.00 39.06 395 GLN B O 1
ATOM 11460 N N . THR E 3 370 ? 210.097 145.085 202.012 1.00 40.94 396 THR B N 1
ATOM 11461 C CA . THR E 3 370 ? 211.543 144.963 202.175 1.00 40.94 396 THR B CA 1
ATOM 11462 C C . THR E 3 370 ? 211.918 143.681 202.910 1.00 40.94 396 THR B C 1
ATOM 11463 O O . THR E 3 370 ? 212.871 142.994 202.524 1.00 40.94 396 THR B O 1
ATOM 11467 N N . THR E 3 371 ? 211.181 143.338 203.968 1.00 43.12 397 THR B N 1
ATOM 11468 C CA . THR E 3 371 ? 211.487 142.161 204.769 1.00 43.12 397 THR B CA 1
ATOM 11469 C C . THR E 3 371 ? 210.487 141.026 204.608 1.00 43.12 397 THR B C 1
ATOM 11470 O O . THR E 3 371 ? 210.819 139.885 204.943 1.00 43.12 397 THR B O 1
ATOM 11474 N N . GLY E 3 372 ? 209.284 141.303 204.110 1.00 43.02 398 GLY B N 1
ATOM 11475 C CA . GLY E 3 372 ? 208.250 140.301 203.994 1.00 43.02 398 GLY B CA 1
ATOM 11476 C C . GLY E 3 372 ? 207.415 140.095 205.239 1.00 43.02 398 GLY B C 1
ATOM 11477 O O . GLY E 3 372 ? 206.473 139.294 205.206 1.00 43.02 398 GLY B O 1
ATOM 11478 N N . ARG E 3 373 ? 207.723 140.789 206.331 1.00 43.23 399 ARG B N 1
ATOM 11479 C CA . ARG E 3 373 ? 206.988 140.612 207.574 1.00 43.23 399 ARG B CA 1
ATOM 11480 C C . ARG E 3 373 ? 205.770 141.526 207.629 1.00 43.23 399 ARG B C 1
ATOM 11481 O O . ARG E 3 373 ? 205.754 142.617 207.053 1.00 43.23 399 ARG B O 1
ATOM 11489 N N . ALA E 3 374 ? 204.742 141.062 208.335 1.00 35.31 400 ALA B N 1
ATOM 11490 C CA . ALA E 3 374 ? 203.509 141.818 208.468 1.00 35.31 400 ALA B CA 1
ATOM 11491 C C . ALA E 3 374 ? 203.695 143.006 209.409 1.00 35.31 400 ALA B C 1
ATOM 11492 O O . ALA E 3 374 ? 204.589 143.032 210.259 1.00 35.31 400 ALA B O 1
ATOM 11494 N N . ILE E 3 375 ? 202.830 144.002 209.240 1.00 31.10 401 ILE B N 1
ATOM 11495 C CA . ILE E 3 375 ? 202.791 145.184 210.094 1.00 31.10 401 ILE B CA 1
ATOM 11496 C C . ILE E 3 375 ? 201.530 145.090 210.941 1.00 31.10 401 ILE B C 1
ATOM 11497 O O . ILE E 3 375 ? 200.417 145.029 210.404 1.00 31.10 401 ILE B O 1
ATOM 11502 N N . SER E 3 376 ? 201.699 145.080 212.259 1.00 25.57 402 SER B N 1
ATOM 11503 C CA . SER E 3 376 ? 200.607 144.815 213.185 1.00 25.57 402 SER B CA 1
ATOM 11504 C C . SER E 3 376 ? 200.287 146.054 214.011 1.00 25.57 402 SER B C 1
ATOM 11505 O O . SER E 3 376 ? 201.186 146.808 214.399 1.00 25.57 402 SER B O 1
ATOM 11508 N N . GLN E 3 377 ? 198.999 146.253 214.279 1.00 22.18 403 GLN B N 1
ATOM 11509 C CA . GLN E 3 377 ? 198.501 147.379 215.056 1.00 22.18 403 GLN B CA 1
ATOM 11510 C C . GLN E 3 377 ? 197.791 146.853 216.294 1.00 22.18 403 GLN B C 1
ATOM 11511 O O . GLN E 3 377 ? 196.948 145.955 216.195 1.00 22.18 403 GLN B O 1
ATOM 11517 N N . SER E 3 378 ? 198.130 147.409 217.454 1.00 25.36 404 SER B N 1
ATOM 11518 C CA . SER E 3 378 ? 197.535 146.967 218.704 1.00 25.36 404 SER B CA 1
ATOM 11519 C C . SER E 3 378 ? 196.176 147.631 218.919 1.00 25.36 404 SER B C 1
ATOM 11520 O O . SER E 3 378 ? 195.803 148.590 218.238 1.00 25.36 404 SER B O 1
ATOM 11523 N N . GLY E 3 379 ? 195.430 147.104 219.892 1.00 30.79 405 GLY B N 1
ATOM 11524 C CA . GLY E 3 379 ? 194.098 147.612 220.173 1.00 30.79 405 GLY B CA 1
ATOM 11525 C C . GLY E 3 379 ? 194.074 149.002 220.773 1.00 30.79 405 GLY B C 1
ATOM 11526 O O . GLY E 3 379 ? 193.027 149.656 220.747 1.00 30.79 405 GLY B O 1
ATOM 11527 N N . GLU E 3 380 ? 195.198 149.468 221.310 1.00 31.42 406 GLU B N 1
ATOM 11528 C CA . GLU E 3 380 ? 195.291 150.795 221.905 1.00 31.42 406 GLU B CA 1
ATOM 11529 C C . GLU E 3 380 ? 195.719 151.869 220.911 1.00 31.42 406 GLU B C 1
ATOM 11530 O O . GLU E 3 380 ? 195.838 153.036 221.297 1.00 31.42 406 GLU B O 1
ATOM 11536 N N . GLN E 3 381 ? 195.953 151.510 219.654 1.00 23.27 407 GLN B N 1
ATOM 11537 C CA . GLN E 3 381 ? 196.397 152.453 218.636 1.00 23.27 407 GLN B CA 1
ATOM 11538 C C . GLN E 3 381 ? 195.246 152.767 217.688 1.00 23.27 407 GLN B C 1
ATOM 11539 O O . GLN E 3 381 ? 194.571 151.854 217.202 1.00 23.27 407 GLN B O 1
ATOM 11545 N N . THR E 3 382 ? 195.019 154.059 217.440 1.00 16.07 408 THR B N 1
ATOM 11546 C CA . THR E 3 382 ? 193.970 154.466 216.508 1.00 16.07 408 THR B CA 1
ATOM 11547 C C . THR E 3 382 ? 194.351 154.140 215.066 1.00 16.07 408 THR B C 1
ATOM 11548 O O . THR E 3 382 ? 193.546 153.580 214.314 1.00 16.07 408 THR B O 1
ATOM 11552 N N . LEU E 3 383 ? 195.572 154.485 214.664 1.00 14.37 409 LEU B N 1
ATOM 11553 C CA . LEU E 3 383 ? 196.093 154.132 213.348 1.00 14.37 409 LEU B CA 1
ATOM 11554 C C . LEU E 3 383 ? 197.613 154.199 213.400 1.00 14.37 409 LEU B C 1
ATOM 11555 O O . LEU E 3 383 ? 198.200 154.629 214.395 1.00 14.37 409 LEU B O 1
ATOM 11560 N N . LEU E 3 384 ? 198.245 153.784 212.306 1.00 14.10 410 LEU B N 1
ATOM 11561 C CA . LEU E 3 384 ? 199.694 153.678 212.228 1.00 14.10 410 LEU B CA 1
ATOM 11562 C C . LEU E 3 384 ? 200.267 154.663 211.218 1.00 14.10 410 LEU B C 1
ATOM 11563 O O . LEU E 3 384 ? 199.732 154.828 210.114 1.00 14.10 410 LEU B O 1
ATOM 11568 N N . MET E 3 385 ? 201.362 155.310 211.613 1.00 14.42 411 MET B N 1
ATOM 11569 C CA . MET E 3 385 ? 202.193 156.091 210.707 1.00 14.42 411 MET B CA 1
ATOM 11570 C C . MET E 3 385 ? 203.321 155.205 210.194 1.00 14.42 411 MET B C 1
ATOM 11571 O O . MET E 3 385 ? 204.031 154.576 210.983 1.00 14.42 411 MET B O 1
ATOM 11576 N N . ILE E 3 386 ? 203.482 155.158 208.876 1.00 14.37 412 ILE B N 1
ATOM 11577 C CA . ILE E 3 386 ? 204.473 154.309 208.228 1.00 14.37 412 ILE B CA 1
ATOM 11578 C C . ILE E 3 386 ? 205.373 155.197 207.379 1.00 14.37 412 ILE B C 1
ATOM 11579 O O . ILE E 3 386 ? 204.900 155.875 206.454 1.00 14.37 412 ILE B O 1
ATOM 11584 N N . ASP E 3 387 ? 206.664 155.210 207.715 1.00 21.30 413 ASP B N 1
ATOM 11585 C CA . ASP E 3 387 ? 207.687 155.883 206.925 1.00 21.30 413 ASP B CA 1
ATOM 11586 C C . ASP E 3 387 ? 208.844 154.920 206.688 1.00 21.30 413 ASP B C 1
ATOM 11587 O O . ASP E 3 387 ? 208.746 153.740 207.036 1.00 21.30 413 ASP B O 1
ATOM 11592 N N . ASN E 3 388 ? 209.945 155.400 206.116 1.00 26.26 414 ASN B N 1
ATOM 11593 C CA . ASN E 3 388 ? 211.028 154.502 205.736 1.00 26.26 414 ASN B CA 1
ATOM 11594 C C . ASN E 3 388 ? 212.018 154.240 206.865 1.00 26.26 414 ASN B C 1
ATOM 11595 O O . ASN E 3 388 ? 213.003 153.528 206.649 1.00 26.26 414 ASN B O 1
ATOM 11600 N N . THR E 3 389 ? 211.789 154.794 208.059 1.00 27.13 415 THR B N 1
ATOM 11601 C CA . THR E 3 389 ? 212.597 154.396 209.208 1.00 27.13 415 THR B CA 1
ATOM 11602 C C . THR E 3 389 ? 212.289 152.967 209.635 1.00 27.13 415 THR B C 1
ATOM 11603 O O . THR E 3 389 ? 213.158 152.288 210.190 1.00 27.13 415 THR B O 1
ATOM 11607 N N . THR E 3 390 ? 211.066 152.495 209.388 1.00 29.99 416 THR B N 1
ATOM 11608 C CA . THR E 3 390 ? 210.668 151.143 209.754 1.00 29.99 416 THR B CA 1
ATOM 11609 C C . THR E 3 390 ? 210.314 150.260 208.567 1.00 29.99 416 THR B C 1
ATOM 11610 O O . THR E 3 390 ? 210.395 149.037 208.686 1.00 29.99 416 THR B O 1
ATOM 11614 N N . CYS E 3 391 ? 209.925 150.837 207.430 1.00 29.99 417 CYS B N 1
ATOM 11615 C CA . CYS E 3 391 ? 209.556 150.051 206.252 1.00 29.99 417 CYS B CA 1
ATOM 11616 C C . CYS E 3 391 ? 209.778 150.889 204.999 1.00 29.99 417 CYS B C 1
ATOM 11617 O O . CYS E 3 391 ? 208.963 151.765 204.671 1.00 29.99 417 CYS B O 1
ATOM 11620 N N . PRO E 3 392 ? 210.876 150.655 204.275 1.00 27.46 418 PRO B N 1
ATOM 11621 C CA . PRO E 3 392 ? 211.128 151.432 203.048 1.00 27.46 418 PRO B CA 1
ATOM 11622 C C . PRO E 3 392 ? 210.061 151.268 201.977 1.00 27.46 418 PRO B C 1
ATOM 11623 O O . PRO E 3 392 ? 209.790 152.224 201.242 1.00 27.46 418 PRO B O 1
ATOM 11627 N N . THR E 3 393 ? 209.451 150.090 201.857 1.00 26.27 419 THR B N 1
ATOM 11628 C CA . THR E 3 393 ? 208.455 149.834 200.823 1.00 26.27 419 THR B CA 1
ATOM 11629 C C . THR E 3 393 ? 207.309 149.030 201.414 1.00 26.27 419 THR B C 1
ATOM 11630 O O . THR E 3 393 ? 207.527 147.946 201.961 1.00 26.27 419 THR B O 1
ATOM 11634 N N . ALA E 3 394 ? 206.092 149.548 201.280 1.00 23.22 420 ALA B N 1
ATOM 11635 C CA . ALA E 3 394 ? 204.916 148.973 201.913 1.00 23.22 420 ALA B CA 1
ATOM 11636 C C . ALA E 3 394 ? 203.962 148.394 200.875 1.00 23.22 420 ALA B C 1
ATOM 11637 O O . ALA E 3 394 ? 203.872 148.882 199.743 1.00 23.22 420 ALA B O 1
ATOM 11639 N N . VAL E 3 395 ? 203.249 147.343 201.281 1.00 25.84 421 VAL B N 1
ATOM 11640 C CA . VAL E 3 395 ? 202.274 146.647 200.450 1.00 25.84 421 VAL B CA 1
ATOM 11641 C C . VAL E 3 395 ? 200.925 146.692 201.157 1.00 25.84 421 VAL B C 1
ATOM 11642 O O . VAL E 3 395 ? 200.803 146.257 202.311 1.00 25.84 421 VAL B O 1
ATOM 11646 N N . LEU E 3 396 ? 199.919 147.223 200.465 1.00 25.26 422 LEU B N 1
ATOM 11647 C CA . LEU E 3 396 ? 198.534 147.267 200.929 1.00 25.26 422 LEU B CA 1
ATOM 11648 C C . LEU E 3 396 ? 197.676 146.728 199.789 1.00 25.26 422 LEU B C 1
ATOM 11649 O O . LEU E 3 396 ? 197.452 147.425 198.794 1.00 25.26 422 LEU B O 1
ATOM 11654 N N . GLY E 3 397 ? 197.208 145.494 199.926 1.00 30.49 423 GLY B N 1
ATOM 11655 C CA . GLY E 3 397 ? 196.438 144.880 198.856 1.00 30.49 423 GLY B CA 1
ATOM 11656 C C . GLY E 3 397 ? 197.271 144.758 197.595 1.00 30.49 423 GLY B C 1
ATOM 11657 O O . GLY E 3 397 ? 198.357 144.169 197.592 1.00 30.49 423 GLY B O 1
ATOM 11658 N N . ASN E 3 398 ? 196.767 145.323 196.501 1.00 31.71 424 ASN B N 1
ATOM 11659 C CA . ASN E 3 398 ? 197.475 145.334 195.229 1.00 31.71 424 ASN B CA 1
ATOM 11660 C C . ASN E 3 398 ? 198.314 146.590 195.033 1.00 31.71 424 ASN B C 1
ATOM 11661 O O . ASN E 3 398 ? 198.740 146.866 193.907 1.00 31.71 424 ASN B O 1
ATOM 11666 N N . VAL E 3 399 ? 198.561 147.355 196.093 1.00 25.00 425 VAL B N 1
ATOM 11667 C CA . VAL E 3 399 ? 199.275 148.623 196.008 1.00 25.00 425 VAL B CA 1
ATOM 11668 C C . VAL E 3 399 ? 200.632 148.467 196.683 1.00 25.00 425 VAL B C 1
ATOM 11669 O O . VAL E 3 399 ? 200.714 148.001 197.823 1.00 25.00 425 VAL B O 1
ATOM 11673 N N . ILE E 3 400 ? 201.693 148.847 195.975 1.00 21.72 426 ILE B N 1
ATOM 11674 C CA . ILE E 3 400 ? 203.055 148.840 196.498 1.00 21.72 426 ILE B CA 1
ATOM 11675 C C . ILE E 3 400 ? 203.601 150.259 196.401 1.00 21.72 426 ILE B C 1
ATOM 11676 O O . ILE E 3 400 ? 203.577 150.860 195.321 1.00 21.72 426 ILE B O 1
ATOM 11681 N N . ILE E 3 401 ? 204.087 150.796 197.521 1.00 18.55 427 ILE B N 1
ATOM 11682 C CA . ILE E 3 401 ? 204.501 152.196 197.596 1.00 18.55 427 ILE B CA 1
ATOM 11683 C C . ILE E 3 401 ? 205.862 152.298 198.270 1.00 18.55 427 ILE B C 1
ATOM 11684 O O . ILE E 3 401 ? 206.085 151.687 199.321 1.00 18.55 427 ILE B O 1
ATOM 11689 N N . SER E 3 402 ? 206.758 153.091 197.683 1.00 16.88 428 SER B N 1
ATOM 11690 C CA . SER E 3 402 ? 208.009 153.470 198.328 1.00 16.88 428 SER B CA 1
ATOM 11691 C C . SER E 3 402 ? 207.815 154.782 199.080 1.00 16.88 428 SER B C 1
ATOM 11692 O O . SER E 3 402 ? 207.200 155.718 198.564 1.00 16.88 428 SER B O 1
ATOM 11695 N N . LEU E 3 403 ? 208.345 154.848 200.298 1.00 16.61 429 LEU B N 1
ATOM 11696 C CA . LEU E 3 403 ? 207.973 155.888 201.248 1.00 16.61 429 LEU B CA 1
ATOM 11697 C C . LEU E 3 403 ? 209.164 156.760 201.629 1.00 16.61 429 LEU B C 1
ATOM 11698 O O . LEU E 3 403 ? 210.325 156.384 201.451 1.00 16.61 429 LEU B O 1
ATOM 11703 N N . GLY E 3 404 ? 208.850 157.940 202.158 1.00 19.72 430 GLY B N 1
ATOM 11704 C CA . GLY E 3 404 ? 209.835 158.882 202.644 1.00 19.72 430 GLY B CA 1
ATOM 11705 C C . GLY E 3 404 ? 209.970 158.864 204.155 1.00 19.72 430 GLY B C 1
ATOM 11706 O O . GLY E 3 404 ? 209.657 157.874 204.826 1.00 19.72 430 GLY B O 1
ATOM 11707 N N . LYS E 3 405 ? 210.438 159.984 204.700 1.00 20.66 431 LYS B N 1
ATOM 11708 C CA . LYS E 3 405 ? 210.719 160.116 206.123 1.00 20.66 431 LYS B CA 1
ATOM 11709 C C . LYS E 3 405 ? 209.762 161.110 206.771 1.00 20.66 431 LYS B C 1
ATOM 11710 O O . LYS E 3 405 ? 209.457 162.160 206.197 1.00 20.66 431 LYS B O 1
ATOM 11716 N N . TYR E 3 406 ? 209.296 160.775 207.972 1.00 20.55 432 TYR B N 1
ATOM 11717 C CA . TYR E 3 406 ? 208.363 161.623 208.702 1.00 20.55 432 TYR B CA 1
ATOM 11718 C C . TYR E 3 406 ? 209.112 162.741 209.420 1.00 20.55 432 TYR B C 1
ATOM 11719 O O . TYR E 3 406 ? 210.117 162.496 210.093 1.00 20.55 432 TYR B O 1
ATOM 11728 N N . LEU E 3 407 ? 208.615 163.969 209.281 1.00 22.55 433 LEU B N 1
ATOM 11729 C CA . LEU E 3 407 ? 209.268 165.149 209.835 1.00 22.55 433 LEU B CA 1
ATOM 11730 C C . LEU E 3 407 ? 208.810 165.491 211.247 1.00 22.55 433 LEU B C 1
ATOM 11731 O O . LEU E 3 407 ? 209.334 166.442 211.835 1.00 22.55 433 LEU B O 1
ATOM 11736 N N . GLY E 3 408 ? 207.861 164.754 211.802 1.00 25.43 434 GLY B N 1
ATOM 11737 C CA . GLY E 3 408 ? 207.332 165.031 213.123 1.00 25.43 434 GLY B CA 1
ATOM 11738 C C . GLY E 3 408 ? 208.076 164.305 214.221 1.00 25.43 434 GLY B C 1
ATOM 11739 O O . GLY E 3 408 ? 209.278 164.040 214.125 1.00 25.43 434 GLY B O 1
ATOM 11740 N N . SER E 3 409 ? 207.347 163.984 215.287 1.00 28.55 435 SER B N 1
ATOM 11741 C CA . SER E 3 409 ? 207.943 163.320 216.438 1.00 28.55 435 SER B CA 1
ATOM 11742 C C . SER E 3 409 ? 208.386 161.905 216.085 1.00 28.55 435 SER B C 1
ATOM 11743 O O . SER E 3 409 ? 207.711 161.190 215.340 1.00 28.55 435 SER B O 1
ATOM 11746 N N . VAL E 3 410 ? 209.534 161.499 216.637 1.00 31.33 436 VAL B N 1
ATOM 11747 C CA . VAL E 3 410 ? 210.046 160.148 216.415 1.00 31.33 436 VAL B CA 1
ATOM 11748 C C . VAL E 3 410 ? 209.320 159.096 217.236 1.00 31.33 436 VAL B C 1
ATOM 11749 O O . VAL E 3 410 ? 209.529 157.898 217.010 1.00 31.33 436 VAL B O 1
ATOM 11753 N N . ASN E 3 411 ? 208.478 159.505 218.181 1.00 29.69 437 ASN B N 1
ATOM 11754 C CA . ASN E 3 411 ? 207.750 158.594 219.059 1.00 29.69 437 ASN B CA 1
ATOM 11755 C C . ASN E 3 411 ? 206.256 158.591 218.744 1.00 29.69 437 ASN B C 1
ATOM 11756 O O . ASN E 3 411 ? 205.420 158.412 219.630 1.00 29.69 437 ASN B O 1
ATOM 11761 N N . TYR E 3 412 ? 205.915 158.785 217.466 1.00 21.85 438 TYR B N 1
ATOM 11762 C CA . TYR E 3 412 ? 204.518 158.930 217.061 1.00 21.85 438 TYR B CA 1
ATOM 11763 C C . TYR E 3 412 ? 203.688 157.719 217.472 1.00 21.85 438 TYR B C 1
ATOM 11764 O O . TYR E 3 412 ? 202.611 157.860 218.060 1.00 21.85 438 TYR B O 1
ATOM 11773 N N . ASN E 3 413 ? 204.184 156.516 217.184 1.00 21.24 439 ASN B N 1
ATOM 11774 C CA . ASN E 3 413 ? 203.383 155.310 217.343 1.00 21.24 439 ASN B CA 1
ATOM 11775 C C . ASN E 3 413 ? 203.288 154.825 218.784 1.00 21.24 439 ASN B C 1
ATOM 11776 O O . ASN E 3 413 ? 202.579 153.847 219.040 1.00 21.24 439 ASN B O 1
ATOM 11781 N N . SER E 3 414 ? 203.973 155.470 219.728 1.00 29.42 440 SER B N 1
ATOM 11782 C CA . SER E 3 414 ? 203.951 155.036 221.120 1.00 29.42 440 SER B CA 1
ATOM 11783 C C . SER E 3 414 ? 203.394 156.086 222.077 1.00 29.42 440 SER B C 1
ATOM 11784 O O . SER E 3 414 ? 203.574 155.951 223.292 1.00 29.42 440 SER B O 1
ATOM 11787 N N . GLU E 3 415 ? 202.717 157.121 221.577 1.00 36.01 441 GLU B N 1
ATOM 11788 C CA . GLU E 3 415 ? 202.251 158.191 222.456 1.00 36.01 441 GLU B CA 1
ATOM 11789 C C . GLU E 3 415 ? 200.813 157.980 222.934 1.00 36.01 441 GLU B C 1
ATOM 11790 O O . GLU E 3 415 ? 200.567 157.868 224.139 1.00 36.01 441 GLU B O 1
ATOM 11796 N N . GLY E 3 416 ? 199.862 157.919 222.011 1.00 35.29 442 GLY B N 1
ATOM 11797 C CA . GLY E 3 416 ? 198.466 157.813 222.378 1.00 35.29 442 GLY B CA 1
ATOM 11798 C C . GLY E 3 416 ? 197.788 159.173 222.467 1.00 35.29 442 GLY B C 1
ATOM 11799 O O . GLY E 3 416 ? 198.419 160.207 222.696 1.00 35.29 442 GLY B O 1
ATOM 11800 N N . ILE E 3 417 ? 196.465 159.166 222.285 1.00 29.07 443 ILE B N 1
ATOM 11801 C CA . ILE E 3 417 ? 195.682 160.394 222.201 1.00 29.07 443 ILE B CA 1
ATOM 11802 C C . ILE E 3 417 ? 194.379 160.232 222.976 1.00 29.07 443 ILE B C 1
ATOM 11803 O O . ILE E 3 417 ? 193.952 159.121 223.299 1.00 29.07 443 ILE B O 1
ATOM 11808 N N . ALA E 3 418 ? 193.750 161.366 223.280 1.00 29.23 444 ALA B N 1
ATOM 11809 C CA . ALA E 3 418 ? 192.450 161.409 223.936 1.00 29.23 444 ALA B CA 1
ATOM 11810 C C . ALA E 3 418 ? 191.346 161.509 222.889 1.00 29.23 444 ALA B C 1
ATOM 11811 O O . ALA E 3 418 ? 191.482 162.231 221.897 1.00 29.23 444 ALA B O 1
ATOM 11813 N N . ILE E 3 419 ? 190.250 160.790 223.121 1.00 27.04 445 ILE B N 1
ATOM 11814 C CA . ILE E 3 419 ? 189.210 160.569 222.121 1.00 27.04 445 ILE B CA 1
ATOM 11815 C C . ILE E 3 419 ? 187.946 161.322 222.518 1.00 27.04 445 ILE B C 1
ATOM 11816 O O . ILE E 3 419 ? 187.548 161.318 223.688 1.00 27.04 445 ILE B O 1
ATOM 11821 N N . GLY E 3 420 ? 187.311 161.967 221.531 1.00 25.20 446 GLY B N 1
ATOM 11822 C CA . GLY E 3 420 ? 186.104 162.725 221.763 1.00 25.20 446 GLY B CA 1
ATOM 11823 C C . GLY E 3 420 ? 184.865 161.854 221.810 1.00 25.20 446 GLY B C 1
ATOM 11824 O O . GLY E 3 420 ? 184.919 160.620 221.753 1.00 25.20 446 GLY B O 1
ATOM 11825 N N . PRO E 3 421 ? 183.711 162.509 221.917 1.00 24.17 447 PRO B N 1
ATOM 11826 C CA . PRO E 3 421 ? 182.447 161.785 222.106 1.00 24.17 447 PRO B CA 1
ATOM 11827 C C . PRO E 3 421 ? 181.807 161.411 220.781 1.00 24.17 447 PRO B C 1
ATOM 11828 O O . PRO E 3 421 ? 182.031 162.078 219.759 1.00 24.17 447 PRO B O 1
ATOM 11832 N N . PRO E 3 422 ? 181.000 160.351 220.757 1.00 22.33 448 PRO B N 1
ATOM 11833 C CA . PRO E 3 422 ? 180.317 159.968 219.516 1.00 22.33 448 PRO B CA 1
ATOM 11834 C C . PRO E 3 422 ? 179.080 160.813 219.247 1.00 22.33 448 PRO B C 1
ATOM 11835 O O . PRO E 3 422 ? 178.432 161.322 220.164 1.00 22.33 448 PRO B O 1
ATOM 11839 N N . VAL E 3 423 ? 178.750 160.947 217.958 1.00 22.14 449 VAL B N 1
ATOM 11840 C CA . VAL E 3 423 ? 177.577 161.688 217.505 1.00 22.14 449 VAL B CA 1
ATOM 11841 C C . VAL E 3 423 ? 176.934 160.951 216.334 1.00 22.14 449 VAL B C 1
ATOM 11842 O O . VAL E 3 423 ? 177.534 160.069 215.717 1.00 22.14 449 VAL B O 1
ATOM 11846 N N . PHE E 3 424 ? 175.693 161.336 216.029 1.00 23.54 450 PHE B N 1
ATOM 11847 C CA . PHE E 3 424 ? 174.940 160.807 214.895 1.00 23.54 450 PHE B CA 1
ATOM 11848 C C . PHE E 3 424 ? 174.451 161.972 214.046 1.00 23.54 450 PHE B C 1
ATOM 11849 O O . PHE E 3 424 ? 173.862 162.920 214.575 1.00 23.54 450 PHE B O 1
ATOM 11857 N N . THR E 3 425 ? 174.680 161.900 212.734 1.00 28.39 451 THR B N 1
ATOM 11858 C CA . THR E 3 425 ? 174.475 163.040 211.848 1.00 28.39 451 THR B CA 1
ATOM 11859 C C . THR E 3 425 ? 173.267 162.912 210.926 1.00 28.39 451 THR B C 1
ATOM 11860 O O . THR E 3 425 ? 173.020 163.827 210.134 1.00 28.39 451 THR B O 1
ATOM 11864 N N . ASP E 3 426 ? 172.512 161.819 210.997 1.00 34.38 452 ASP B N 1
ATOM 11865 C CA . ASP E 3 426 ? 171.326 161.676 210.162 1.00 34.38 452 ASP B CA 1
ATOM 11866 C C . ASP E 3 426 ? 170.272 162.715 210.543 1.00 34.38 452 ASP B C 1
ATOM 11867 O O . ASP E 3 426 ? 170.145 163.105 211.706 1.00 34.38 452 ASP B O 1
ATOM 11872 N N . LYS E 3 427 ? 169.511 163.165 209.540 1.00 38.93 453 LYS B N 1
ATOM 11873 C CA . LYS E 3 427 ? 168.601 164.292 209.739 1.00 38.93 453 LYS B CA 1
ATOM 11874 C C . LYS E 3 427 ? 167.497 163.960 210.741 1.00 38.93 453 LYS B C 1
ATOM 11875 O O . LYS E 3 427 ? 167.167 164.776 211.608 1.00 38.93 453 LYS B O 1
ATOM 11881 N N . VAL E 3 428 ? 166.909 162.767 210.633 1.00 34.70 454 VAL B N 1
ATOM 11882 C CA . VAL E 3 428 ? 165.888 162.354 211.594 1.00 34.70 454 VAL B CA 1
ATOM 11883 C C . VAL E 3 428 ? 166.510 162.129 212.969 1.00 34.70 454 VAL B C 1
ATOM 11884 O O . VAL E 3 428 ? 165.902 162.437 214.007 1.00 34.70 454 VAL B O 1
ATOM 11888 N N . ASP E 3 429 ? 167.732 161.592 212.997 1.00 33.07 455 ASP B N 1
ATOM 11889 C CA . ASP E 3 429 ? 168.420 161.371 214.263 1.00 33.07 455 ASP B CA 1
ATOM 11890 C C . ASP E 3 429 ? 168.697 162.681 214.991 1.00 33.07 455 ASP B C 1
ATOM 11891 O O . ASP E 3 429 ? 168.757 162.696 216.223 1.00 33.07 455 ASP B O 1
ATOM 11896 N N . ILE E 3 430 ? 168.846 163.789 214.260 1.00 34.00 456 ILE B N 1
ATOM 11897 C CA . ILE E 3 430 ? 169.053 165.084 214.908 1.00 34.00 456 ILE B CA 1
ATOM 11898 C C . ILE E 3 430 ? 167.834 165.463 215.744 1.00 34.00 456 ILE B C 1
ATOM 11899 O O . ILE E 3 430 ? 167.955 165.857 216.912 1.00 34.00 456 ILE B O 1
ATOM 11904 N N . SER E 3 431 ? 166.638 165.337 215.161 1.00 32.77 457 SER B N 1
ATOM 11905 C CA . SER E 3 431 ? 165.414 165.632 215.901 1.00 32.77 457 SER B CA 1
ATOM 11906 C C . SER E 3 431 ? 165.221 164.660 217.057 1.00 32.77 457 SER B C 1
ATOM 11907 O O . SER E 3 431 ? 164.796 165.057 218.153 1.00 32.77 457 SER B O 1
ATOM 11910 N N . SER E 3 432 ? 165.524 163.379 216.829 1.00 32.77 458 SER B N 1
ATOM 11911 C CA . SER E 3 432 ? 165.413 162.395 217.904 1.00 32.77 458 SER B CA 1
ATOM 11912 C C . SER E 3 432 ? 166.310 162.765 219.083 1.00 32.77 458 SER B C 1
ATOM 11913 O O . SER E 3 432 ? 165.880 162.732 220.243 1.00 32.77 458 SER B O 1
ATOM 11916 N N . GLN E 3 433 ? 167.561 163.135 218.798 1.00 33.62 459 GLN B N 1
ATOM 11917 C CA . GLN E 3 433 ? 168.497 163.507 219.854 1.00 33.62 459 GLN B CA 1
ATOM 11918 C C . GLN E 3 433 ? 168.052 164.773 220.573 1.00 33.62 459 GLN B C 1
ATOM 11919 O O . GLN E 3 433 ? 168.161 164.867 221.802 1.00 33.62 459 GLN B O 1
ATOM 11925 N N . ILE E 3 434 ? 167.554 165.762 219.827 1.00 35.58 460 ILE B N 1
ATOM 11926 C CA . ILE E 3 434 ? 167.084 166.992 220.458 1.00 35.58 460 ILE B CA 1
ATOM 11927 C C . ILE E 3 434 ? 165.934 166.694 221.412 1.00 35.58 460 ILE B C 1
ATOM 11928 O O . ILE E 3 434 ? 165.903 167.191 222.548 1.00 35.58 460 ILE B O 1
ATOM 11933 N N A SER E 3 435 ? 164.980 165.869 220.973 0.50 36.22 461 SER B N 1
ATOM 11934 N N B SER E 3 435 ? 164.975 165.873 220.974 0.50 36.22 461 SER B N 1
ATOM 11935 C CA A SER E 3 435 ? 163.837 165.541 221.818 0.50 36.22 461 SER B CA 1
ATOM 11936 C CA B SER E 3 435 ? 163.836 165.550 221.830 0.50 36.22 461 SER B CA 1
ATOM 11937 C C A SER E 3 435 ? 164.265 164.765 223.061 0.50 36.22 461 SER B C 1
ATOM 11938 C C B SER E 3 435 ? 164.266 164.765 223.066 0.50 36.22 461 SER B C 1
ATOM 11939 O O A SER E 3 435 ? 163.777 165.032 224.168 0.50 36.22 461 SER B O 1
ATOM 11940 O O B SER E 3 435 ? 163.777 165.025 224.174 0.50 36.22 461 SER B O 1
ATOM 11945 N N . SER E 3 436 ? 165.176 163.801 222.901 1.00 37.77 462 SER B N 1
ATOM 11946 C CA . SER E 3 436 ? 165.637 163.023 224.050 1.00 37.77 462 SER B CA 1
ATOM 11947 C C . SER E 3 436 ? 166.383 163.899 225.053 1.00 37.77 462 SER B C 1
ATOM 11948 O O . SER E 3 436 ? 166.194 163.764 226.271 1.00 37.77 462 SER B O 1
ATOM 11951 N N . MET E 3 437 ? 167.231 164.808 224.562 1.00 43.75 463 MET B N 1
ATOM 11952 C CA . MET E 3 437 ? 167.934 165.716 225.460 1.00 43.75 463 MET B CA 1
ATOM 11953 C C . MET E 3 437 ? 166.962 166.629 226.194 1.00 43.75 463 MET B C 1
ATOM 11954 O O . MET E 3 437 ? 167.134 166.897 227.389 1.00 43.75 463 MET B O 1
ATOM 11959 N N . ASN E 3 438 ? 165.936 167.123 225.495 1.00 45.19 464 ASN B N 1
ATOM 11960 C CA . ASN E 3 438 ? 164.950 167.968 226.161 1.00 45.19 464 ASN B CA 1
ATOM 11961 C C . ASN E 3 438 ? 164.202 167.194 227.239 1.00 45.19 464 ASN B C 1
ATOM 11962 O O . ASN E 3 438 ? 163.915 167.734 228.314 1.00 45.19 464 ASN B O 1
ATOM 11967 N N . GLN E 3 439 ? 163.866 165.930 226.968 1.00 46.47 465 GLN B N 1
ATOM 11968 C CA . GLN E 3 439 ? 163.190 165.127 227.985 1.00 46.47 465 GLN B CA 1
ATOM 11969 C C . GLN E 3 439 ? 164.080 164.904 229.204 1.00 46.47 465 GLN B C 1
ATOM 11970 O O . GLN E 3 439 ? 163.611 164.978 230.349 1.00 46.47 465 GLN B O 1
ATOM 11976 N N . SER E 3 440 ? 165.369 164.629 228.981 1.00 47.87 466 SER B N 1
ATOM 11977 C CA . SER E 3 440 ? 166.292 164.480 230.105 1.00 47.87 466 SER B CA 1
ATOM 11978 C C . SER E 3 440 ? 166.396 165.773 230.908 1.00 47.87 466 SER B C 1
ATOM 11979 O O . SER E 3 440 ? 166.437 165.748 232.147 1.00 47.87 466 SER B O 1
ATOM 11982 N N . LEU E 3 441 ? 166.442 166.914 230.216 1.00 49.94 467 LEU B N 1
ATOM 11983 C CA . LEU E 3 441 ? 166.489 168.200 230.902 1.00 49.94 467 LEU B CA 1
ATOM 11984 C C . LEU E 3 441 ? 165.230 168.431 231.727 1.00 49.94 467 LEU B C 1
ATOM 11985 O O . LEU E 3 441 ? 165.300 168.946 232.847 1.00 49.94 467 LEU B O 1
ATOM 11990 N N . GLN E 3 442 ? 164.066 168.066 231.185 1.00 53.22 468 GLN B N 1
ATOM 11991 C CA . GLN E 3 442 ? 162.823 168.210 231.937 1.00 53.22 468 GLN B CA 1
ATOM 11992 C C . GLN E 3 442 ? 162.826 167.332 233.182 1.00 53.22 468 GLN B C 1
ATOM 11993 O O . GLN E 3 442 ? 162.374 167.759 234.252 1.00 53.22 468 GLN B O 1
ATOM 11999 N N . GLN E 3 443 ? 163.325 166.099 233.062 1.00 54.81 469 GLN B N 1
ATOM 12000 C CA . GLN E 3 443 ? 163.411 165.221 234.228 1.00 54.81 469 GLN B CA 1
ATOM 12001 C C . GLN E 3 443 ? 164.312 165.822 235.301 1.00 54.81 469 GLN B C 1
ATOM 12002 O O . GLN E 3 443 ? 163.955 165.855 236.488 1.00 54.81 469 GLN B O 1
ATOM 12008 N N . SER E 3 444 ? 165.485 166.317 234.897 1.00 54.77 470 SER B N 1
ATOM 12009 C CA . SER E 3 444 ? 166.395 166.926 235.863 1.00 54.77 470 SER B CA 1
ATOM 12010 C C . SER E 3 444 ? 165.778 168.166 236.500 1.00 54.77 470 SER B C 1
ATOM 12011 O O . SER E 3 444 ? 165.953 168.408 237.700 1.00 54.77 470 SER B O 1
ATOM 12014 N N . LYS E 3 445 ? 165.058 168.967 235.711 1.00 56.66 471 LYS B N 1
ATOM 12015 C CA . LYS E 3 445 ? 164.416 170.161 236.253 1.00 56.66 471 LYS B CA 1
ATOM 12016 C C . LYS E 3 445 ? 163.338 169.805 237.269 1.00 56.66 471 LYS B C 1
ATOM 12017 O O . LYS E 3 445 ? 163.245 170.440 238.326 1.00 56.66 471 LYS B O 1
ATOM 12023 N N . ASP E 3 446 ? 162.510 168.800 236.972 1.00 60.11 472 ASP B N 1
ATOM 12024 C CA . ASP E 3 446 ? 161.449 168.454 237.912 1.00 60.11 472 ASP B CA 1
ATOM 12025 C C . ASP E 3 446 ? 161.982 167.720 239.133 1.00 60.11 472 ASP B C 1
ATOM 12026 O O . ASP E 3 446 ? 161.292 167.670 240.157 1.00 60.11 472 ASP B O 1
ATOM 12031 N N . TYR E 3 447 ? 163.186 167.146 239.051 1.00 62.83 473 TYR B N 1
ATOM 12032 C CA . TYR E 3 447 ? 163.786 166.562 240.247 1.00 62.83 473 TYR B CA 1
ATOM 12033 C C . TYR E 3 447 ? 164.088 167.621 241.301 1.00 62.83 473 TYR B C 1
ATOM 12034 O O . TYR E 3 447 ? 164.022 167.335 242.502 1.00 62.83 473 TYR B O 1
ATOM 12043 N N . ILE E 3 448 ? 164.428 168.840 240.878 1.00 63.83 474 ILE B N 1
ATOM 12044 C CA . ILE E 3 448 ? 164.736 169.900 241.834 1.00 63.83 474 ILE B CA 1
ATOM 12045 C C . ILE E 3 448 ? 163.474 170.361 242.557 1.00 63.83 474 ILE B C 1
ATOM 12046 O O . ILE E 3 448 ? 163.491 170.598 243.771 1.00 63.83 474 ILE B O 1
ATOM 12051 N N . LYS E 3 449 ? 162.363 170.497 241.827 1.00 65.10 475 LYS B N 1
ATOM 12052 C CA . LYS E 3 449 ? 161.132 170.993 242.437 1.00 65.10 475 LYS B CA 1
ATOM 12053 C C . LYS E 3 449 ? 160.631 170.050 243.524 1.00 65.10 475 LYS B C 1
ATOM 12054 O O . LYS E 3 449 ? 160.205 170.496 244.595 1.00 65.10 475 LYS B O 1
ATOM 12060 N N . GLU E 3 450 ? 160.677 168.747 243.271 1.00 66.20 476 GLU B N 1
ATOM 12061 C CA . GLU E 3 450 ? 160.258 167.764 244.262 1.00 66.20 476 GLU B CA 1
ATOM 12062 C C . GLU E 3 450 ? 161.315 167.607 245.351 1.00 66.20 476 GLU B C 1
ATOM 12063 O O . GLU E 3 450 ? 161.047 167.842 246.529 1.00 66.20 476 GLU B O 1
ATOM 12069 N N . GLN F 2 1 ? 158.536 130.411 154.628 1.00 49.88 1 GLN G N 1
ATOM 12070 C CA . GLN F 2 1 ? 159.851 130.404 154.001 1.00 49.88 1 GLN G CA 1
ATOM 12071 C C . GLN F 2 1 ? 159.806 131.076 152.632 1.00 49.88 1 GLN G C 1
ATOM 12072 O O . GLN F 2 1 ? 158.910 130.814 151.831 1.00 49.88 1 GLN G O 1
ATOM 12078 N N . VAL F 2 2 ? 160.777 131.944 152.372 1.00 38.98 2 VAL G N 1
ATOM 12079 C CA . VAL F 2 2 ? 160.863 132.646 151.098 1.00 38.98 2 VAL G CA 1
ATOM 12080 C C . VAL F 2 2 ? 161.458 131.717 150.049 1.00 38.98 2 VAL G C 1
ATOM 12081 O O . VAL F 2 2 ? 162.470 131.049 150.290 1.00 38.98 2 VAL G O 1
ATOM 12085 N N . GLN F 2 3 ? 160.825 131.665 148.879 1.00 37.51 3 GLN G N 1
ATOM 12086 C CA . GLN F 2 3 ? 161.306 130.859 147.768 1.00 37.51 3 GLN G CA 1
ATOM 12087 C C . GLN F 2 3 ? 161.304 131.688 146.492 1.00 37.51 3 GLN G C 1
ATOM 12088 O O . GLN F 2 3 ? 160.465 132.573 146.308 1.00 37.51 3 GLN G O 1
ATOM 12094 N N . LEU F 2 4 ? 162.256 131.386 145.610 1.00 31.96 4 LEU G N 1
ATOM 12095 C CA . LEU F 2 4 ? 162.438 132.109 144.360 1.00 31.96 4 LEU G CA 1
ATOM 12096 C C . LEU F 2 4 ? 162.536 131.119 143.210 1.00 31.96 4 LEU G C 1
ATOM 12097 O O . LEU F 2 4 ? 163.086 130.026 143.361 1.00 31.96 4 LEU G O 1
ATOM 12102 N N . GLN F 2 5 ? 162.002 131.510 142.054 1.00 33.53 5 GLN G N 1
ATOM 12103 C CA . GLN F 2 5 ? 162.065 130.668 140.862 1.00 33.53 5 GLN G CA 1
ATOM 12104 C C . GLN F 2 5 ? 162.428 131.518 139.654 1.00 33.53 5 GLN G C 1
ATOM 12105 O O . GLN F 2 5 ? 161.794 132.548 139.405 1.00 33.53 5 GLN G O 1
ATOM 12111 N N . GLU F 2 6 ? 163.439 131.080 138.906 1.00 31.69 6 GLU G N 1
ATOM 12112 C CA . GLU F 2 6 ? 163.839 131.733 137.669 1.00 31.69 6 GLU G CA 1
ATOM 12113 C C . GLU F 2 6 ? 163.133 131.096 136.476 1.00 31.69 6 GLU G C 1
ATOM 12114 O O . GLU F 2 6 ? 162.800 129.909 136.486 1.00 31.69 6 GLU G O 1
ATOM 12120 N N . SER F 2 7 ? 162.915 131.903 135.439 1.00 37.54 7 SER G N 1
ATOM 12121 C CA . SER F 2 7 ? 162.312 131.425 134.204 1.00 37.54 7 SER G CA 1
ATOM 12122 C C . SER F 2 7 ? 162.866 132.228 133.038 1.00 37.54 7 SER G C 1
ATOM 12123 O O . SER F 2 7 ? 163.074 133.438 133.153 1.00 37.54 7 SER G O 1
ATOM 12126 N N . GLY F 2 8 ? 163.100 131.549 131.917 1.00 40.36 8 GLY G N 1
ATOM 12127 C CA . GLY F 2 8 ? 163.630 132.190 130.738 1.00 40.36 8 GLY G CA 1
ATOM 12128 C C . GLY F 2 8 ? 163.717 131.256 129.547 1.00 40.36 8 GLY G C 1
ATOM 12129 O O . GLY F 2 8 ? 163.323 130.088 129.612 1.00 40.36 8 GLY G O 1
ATOM 12130 N N . PRO F 2 9 ? 164.240 131.759 128.430 1.00 42.86 9 PRO G N 1
ATOM 12131 C CA . PRO F 2 9 ? 164.358 130.925 127.229 1.00 42.86 9 PRO G CA 1
ATOM 12132 C C . PRO F 2 9 ? 165.579 130.023 127.297 1.00 42.86 9 PRO G C 1
ATOM 12133 O O . PRO F 2 9 ? 166.657 130.430 127.739 1.00 42.86 9 PRO G O 1
ATOM 12137 N N . GLY F 2 10 ? 165.396 128.779 126.852 1.00 42.64 10 GLY G N 1
ATOM 12138 C CA . GLY F 2 10 ? 166.502 127.836 126.853 1.00 42.64 10 GLY G CA 1
ATOM 12139 C C . GLY F 2 10 ? 167.611 128.227 125.894 1.00 42.64 10 GLY G C 1
ATOM 12140 O O . GLY F 2 10 ? 168.795 128.107 126.220 1.00 42.64 10 GLY G O 1
ATOM 12141 N N . LEU F 2 11 ? 167.247 128.699 124.704 1.00 45.66 11 LEU G N 1
ATOM 12142 C CA . LEU F 2 11 ? 168.211 129.076 123.681 1.00 45.66 11 LEU G CA 1
ATOM 12143 C C . LEU F 2 11 ? 167.929 130.493 123.208 1.00 45.66 11 LEU G C 1
ATOM 12144 O O . LEU F 2 11 ? 166.774 130.865 122.985 1.00 45.66 11 LEU G O 1
ATOM 12149 N N . VAL F 2 12 ? 168.991 131.280 123.056 1.00 46.42 12 VAL G N 1
ATOM 12150 C CA . VAL F 2 12 ? 168.902 132.651 122.570 1.00 46.42 12 VAL G CA 1
ATOM 12151 C C . VAL F 2 12 ? 169.829 132.793 121.373 1.00 46.42 12 VAL G C 1
ATOM 12152 O O . VAL F 2 12 ? 171.017 132.461 121.460 1.00 46.42 12 VAL G O 1
ATOM 12156 N N . LYS F 2 13 ? 169.287 133.279 120.262 1.00 48.02 13 LYS G N 1
ATOM 12157 C CA . LYS F 2 13 ? 170.096 133.490 119.075 1.00 48.02 13 LYS G CA 1
ATOM 12158 C C . LYS F 2 13 ? 171.041 134.672 119.286 1.00 48.02 13 LYS G C 1
ATOM 12159 O O . LYS F 2 13 ? 170.721 135.608 120.024 1.00 48.02 13 LYS G O 1
ATOM 12165 N N . PRO F 2 14 ? 172.217 134.647 118.659 1.00 47.86 14 PRO G N 1
ATOM 12166 C CA . PRO F 2 14 ? 173.166 135.753 118.831 1.00 47.86 14 PRO G CA 1
ATOM 12167 C C . PRO F 2 14 ? 172.580 137.073 118.356 1.00 47.86 14 PRO G C 1
ATOM 12168 O O . PRO F 2 14 ? 171.769 137.122 117.429 1.00 47.86 14 PRO G O 1
ATOM 12172 N N . SER F 2 15 ? 172.991 138.149 119.029 1.00 50.98 15 SER G N 1
ATOM 12173 C CA . SER F 2 15 ? 172.588 139.534 118.792 1.00 50.98 15 SER G CA 1
ATOM 12174 C C . SER F 2 15 ? 171.146 139.814 119.198 1.00 50.98 15 SER G C 1
ATOM 12175 O O . SER F 2 15 ? 170.695 140.957 119.062 1.00 50.98 15 SER G O 1
ATOM 12178 N N . GLU F 2 16 ? 170.410 138.824 119.694 1.00 51.14 16 GLU G N 1
ATOM 12179 C CA . GLU F 2 16 ? 169.055 139.041 120.176 1.00 51.14 16 GLU G CA 1
ATOM 12180 C C . GLU F 2 16 ? 169.099 139.465 121.644 1.00 51.14 16 GLU G C 1
ATOM 12181 O O . GLU F 2 16 ? 170.159 139.779 122.192 1.00 51.14 16 GLU G O 1
ATOM 12187 N N . THR F 2 17 ? 167.941 139.483 122.299 1.00 47.32 17 THR G N 1
ATOM 12188 C CA . THR F 2 17 ? 167.825 139.930 123.681 1.00 47.32 17 THR G CA 1
ATOM 12189 C C . THR F 2 17 ? 167.372 138.774 124.559 1.00 47.32 17 THR G C 1
ATOM 12190 O O . THR F 2 17 ? 166.443 138.041 124.204 1.00 47.32 17 THR G O 1
ATOM 12194 N N . LEU F 2 18 ? 168.030 138.619 125.704 1.00 42.07 18 LEU G N 1
ATOM 12195 C CA . LEU F 2 18 ? 167.683 137.602 126.684 1.00 42.07 18 LEU G CA 1
ATOM 12196 C C . LEU F 2 18 ? 166.806 138.217 127.768 1.00 42.07 18 LEU G C 1
ATOM 12197 O O . LEU F 2 18 ? 167.122 139.288 128.294 1.00 42.07 18 LEU G O 1
ATOM 12202 N N . SER F 2 19 ? 165.709 137.539 128.095 1.00 39.12 19 SER G N 1
ATOM 12203 C CA . SER F 2 19 ? 164.765 138.010 129.099 1.00 39.12 19 SER G CA 1
ATOM 12204 C C . SER F 2 19 ? 164.582 136.936 130.160 1.00 39.12 19 SER G C 1
ATOM 12205 O O . SER F 2 19 ? 164.339 135.771 129.833 1.00 39.12 19 SER G O 1
ATOM 12208 N N . LEU F 2 20 ? 164.689 137.332 131.426 1.00 32.36 20 LEU G N 1
ATOM 12209 C CA . LEU F 2 20 ? 164.537 136.419 132.548 1.00 32.36 20 LEU G CA 1
ATOM 12210 C C . LEU F 2 20 ? 163.540 136.999 133.539 1.00 32.36 20 LEU G C 1
ATOM 12211 O O . LEU F 2 20 ? 163.408 138.217 133.666 1.00 32.36 20 LEU G O 1
ATOM 12216 N N . THR F 2 21 ? 162.842 136.112 134.247 1.00 30.93 21 THR G N 1
ATOM 12217 C CA . THR F 2 21 ? 161.847 136.513 135.230 1.00 30.93 21 THR G CA 1
ATOM 12218 C C . THR F 2 21 ? 162.052 135.725 136.515 1.00 30.93 21 THR G C 1
ATOM 12219 O O . THR F 2 21 ? 162.237 134.507 136.482 1.00 30.93 21 THR G O 1
ATOM 12223 N N . CYS F 2 22 ? 162.010 136.424 137.644 1.00 28.07 22 CYS G N 1
ATOM 12224 C CA . CYS F 2 22 ? 162.098 135.817 138.962 1.00 28.07 22 CYS G CA 1
ATOM 12225 C C . CYS F 2 22 ? 160.759 135.993 139.665 1.00 28.07 22 CYS G C 1
ATOM 12226 O O . CYS F 2 22 ? 160.246 137.119 139.770 1.00 28.07 22 CYS G O 1
ATOM 12229 N N . THR F 2 23 ? 160.197 134.877 140.125 1.00 29.93 23 THR G N 1
ATOM 12230 C CA . THR F 2 23 ? 158.924 134.838 140.833 1.00 29.93 23 THR G CA 1
ATOM 12231 C C . THR F 2 23 ? 159.175 134.452 142.285 1.00 29.93 23 THR G C 1
ATOM 12232 O O . THR F 2 23 ? 159.864 133.462 142.557 1.00 29.93 23 THR G O 1
ATOM 12236 N N . VAL F 2 24 ? 158.614 135.233 143.208 1.00 30.65 24 VAL G N 1
ATOM 12237 C CA . VAL F 2 24 ? 158.860 135.084 144.638 1.00 30.65 24 VAL G CA 1
ATOM 12238 C C . VAL F 2 24 ? 157.596 134.586 145.321 1.00 30.65 24 VAL G C 1
ATOM 12239 O O . VAL F 2 24 ? 156.490 135.061 145.035 1.00 30.65 24 VAL G O 1
ATOM 12243 N N . SER F 2 25 ? 157.760 133.627 146.230 1.00 34.21 25 SER G N 1
ATOM 12244 C CA . SER F 2 25 ? 156.667 133.106 147.039 1.00 34.21 25 SER G CA 1
ATOM 12245 C C . SER F 2 25 ? 157.050 133.200 148.508 1.00 34.21 25 SER G C 1
ATOM 12246 O O . SER F 2 25 ? 158.154 132.802 148.892 1.00 34.21 25 SER G O 1
ATOM 12249 N N . GLY F 2 26 ? 156.137 133.718 149.325 1.00 32.84 26 GLY G N 1
ATOM 12250 C CA . GLY F 2 26 ? 156.363 133.865 150.746 1.00 32.84 26 GLY G CA 1
ATOM 12251 C C . GLY F 2 26 ? 156.738 135.258 151.203 1.00 32.84 26 GLY G C 1
ATOM 12252 O O . GLY F 2 26 ? 156.906 135.468 152.409 1.00 32.84 26 GLY G O 1
ATOM 12253 N N . ALA F 2 27 ? 156.875 136.211 150.285 1.00 29.80 27 ALA G N 1
ATOM 12254 C CA . ALA F 2 27 ? 157.185 137.586 150.649 1.00 29.80 27 ALA G CA 1
ATOM 12255 C C . ALA F 2 27 ? 156.803 138.496 149.492 1.00 29.80 27 ALA G C 1
ATOM 12256 O O . ALA F 2 27 ? 156.627 138.047 148.357 1.00 29.80 27 ALA G O 1
ATOM 12258 N N . SER F 2 28 ? 156.680 139.783 149.797 1.00 24.28 28 SER G N 1
ATOM 12259 C CA . SER F 2 28 ? 156.359 140.800 148.805 1.00 24.28 28 SER G CA 1
ATOM 12260 C C . SER F 2 28 ? 157.650 141.394 148.256 1.00 24.28 28 SER G C 1
ATOM 12261 O O . SER F 2 28 ? 158.573 141.691 149.020 1.00 24.28 28 SER G O 1
ATOM 12264 N N . ILE F 2 29 ? 157.706 141.572 146.933 1.00 23.12 29 ILE G N 1
ATOM 12265 C CA . ILE F 2 29 ? 158.918 142.080 146.298 1.00 23.12 29 ILE G CA 1
ATOM 12266 C C . ILE F 2 29 ? 159.207 143.528 146.671 1.00 23.12 29 ILE G C 1
ATOM 12267 O O . ILE F 2 29 ? 160.336 143.997 146.484 1.00 23.12 29 ILE G O 1
ATOM 12272 N N . SER F 2 30 ? 158.225 144.254 147.199 1.00 19.47 30 SER G N 1
ATOM 12273 C CA . SER F 2 30 ? 158.359 145.683 147.442 1.00 19.47 30 SER G CA 1
ATOM 12274 C C . SER F 2 30 ? 158.921 146.011 148.821 1.00 19.47 30 SER G C 1
ATOM 12275 O O . SER F 2 30 ? 158.950 147.186 149.197 1.00 19.47 30 SER G O 1
ATOM 12278 N N . SER F 2 31 ? 159.361 145.012 149.587 1.00 19.00 31 SER G N 1
ATOM 12279 C CA . SER F 2 31 ? 159.913 145.259 150.914 1.00 19.00 31 SER G CA 1
ATOM 12280 C C . SER F 2 31 ? 161.358 144.785 151.059 1.00 19.00 31 SER G C 1
ATOM 12281 O O . SER F 2 31 ? 161.861 144.706 152.183 1.00 19.00 31 SER G O 1
ATOM 12284 N N . TYR F 2 32 ? 162.046 144.482 149.957 1.00 14.96 32 TYR G N 1
ATOM 12285 C CA . TYR F 2 32 ? 163.406 143.959 150.041 1.00 14.96 32 TYR G CA 1
ATOM 12286 C C . TYR F 2 32 ? 164.210 144.358 148.810 1.00 14.96 32 TYR G C 1
ATOM 12287 O O . TYR F 2 32 ? 163.656 144.709 147.765 1.00 14.96 32 TYR G O 1
ATOM 12296 N N . TRP F 2 33 ? 165.535 144.299 148.959 1.00 14.37 33 TRP G N 1
ATOM 12297 C CA . TRP F 2 33 ? 166.467 144.359 147.839 1.00 14.37 33 TRP G CA 1
ATOM 12298 C C . TRP F 2 33 ? 166.594 142.977 147.206 1.00 14.37 33 TRP G C 1
ATOM 12299 O O . TRP F 2 33 ? 166.501 141.959 147.895 1.00 14.37 33 TRP G O 1
ATOM 12310 N N . TRP F 2 34 ? 166.817 142.947 145.893 1.00 14.37 34 TRP G N 1
ATOM 12311 C CA . TRP F 2 34 ? 167.029 141.708 145.154 1.00 14.37 34 TRP G CA 1
ATOM 12312 C C . TRP F 2 34 ? 168.234 141.880 144.235 1.00 14.37 34 TRP G C 1
ATOM 12313 O O . TRP F 2 34 ? 168.695 142.996 143.991 1.00 14.37 34 TRP G O 1
ATOM 12324 N N . GLY F 2 35 ? 168.752 140.765 143.721 1.00 15.32 35 GLY G N 1
ATOM 12325 C CA . GLY F 2 35 ? 169.937 140.811 142.881 1.00 15.32 35 GLY G CA 1
ATOM 12326 C C . GLY F 2 35 ? 170.015 139.656 141.904 1.00 15.32 35 GLY G C 1
ATOM 12327 O O . GLY F 2 35 ? 169.392 138.606 142.093 1.00 15.32 35 GLY G O 1
ATOM 12328 N N . TRP F 2 36 ? 170.806 139.865 140.850 1.00 20.87 36 TRP G N 1
ATOM 12329 C CA . TRP F 2 36 ? 171.017 138.879 139.796 1.00 20.87 36 TRP G CA 1
ATOM 12330 C C . TRP F 2 36 ? 172.495 138.519 139.704 1.00 20.87 36 TRP G C 1
ATOM 12331 O O . TRP F 2 36 ? 173.357 139.401 139.710 1.00 20.87 36 TRP G O 1
ATOM 12342 N N . ILE F 2 37 ? 172.784 137.221 139.612 1.00 19.40 37 ILE G N 1
ATOM 12343 C CA . ILE F 2 37 ? 174.153 136.718 139.506 1.00 19.40 37 ILE G CA 1
ATOM 12344 C C . ILE F 2 37 ? 174.196 135.691 138.380 1.00 19.40 37 ILE G C 1
ATOM 12345 O O . ILE F 2 37 ? 173.177 135.076 138.055 1.00 19.40 37 ILE G O 1
ATOM 12350 N N . ARG F 2 38 ? 175.365 135.513 137.765 1.00 22.92 38 ARG G N 1
ATOM 12351 C CA . ARG F 2 38 ? 175.537 134.492 136.742 1.00 22.92 38 ARG G CA 1
ATOM 12352 C C . ARG F 2 38 ? 176.887 133.801 136.886 1.00 22.92 38 ARG G C 1
ATOM 12353 O O . ARG F 2 38 ? 177.847 134.370 137.413 1.00 22.92 38 ARG G O 1
ATOM 12361 N N . GLN F 2 39 ? 176.943 132.561 136.405 1.00 26.62 39 GLN G N 1
ATOM 12362 C CA . GLN F 2 39 ? 178.151 131.738 136.448 1.00 26.62 39 GLN G CA 1
ATOM 12363 C C . GLN F 2 39 ? 178.339 131.049 135.102 1.00 26.62 39 GLN G C 1
ATOM 12364 O O . GLN F 2 39 ? 177.490 130.237 134.694 1.00 26.62 39 GLN G O 1
ATOM 12370 N N . PRO F 2 40 ? 179.407 131.366 134.374 1.00 31.65 40 PRO G N 1
ATOM 12371 C CA . PRO F 2 40 ? 179.695 130.630 133.148 1.00 31.65 40 PRO G CA 1
ATOM 12372 C C . PRO F 2 40 ? 180.077 129.200 133.467 1.00 31.65 40 PRO G C 1
ATOM 12373 O O . PRO F 2 40 ? 180.560 128.899 134.575 1.00 31.65 40 PRO G O 1
ATOM 12377 N N . PRO F 2 41 ? 179.870 128.276 132.528 1.00 36.85 41 PRO G N 1
ATOM 12378 C CA . PRO F 2 41 ? 180.223 126.870 132.782 1.00 36.85 41 PRO G CA 1
ATOM 12379 C C . PRO F 2 41 ? 181.706 126.715 133.083 1.00 36.85 41 PRO G C 1
ATOM 12380 O O . PRO F 2 41 ? 182.565 127.074 132.274 1.00 36.85 41 PRO G O 1
ATOM 12384 N N . GLY F 2 42 ? 182.002 126.182 134.267 1.00 37.04 42 GLY G N 1
ATOM 12385 C CA . GLY F 2 42 ? 183.368 125.930 134.675 1.00 37.04 42 GLY G CA 1
ATOM 12386 C C . GLY F 2 42 ? 184.126 127.121 135.218 1.00 37.04 42 GLY G C 1
ATOM 12387 O O . GLY F 2 42 ? 185.341 127.016 135.420 1.00 37.04 42 GLY G O 1
ATOM 12388 N N . LYS F 2 43 ? 183.458 128.248 135.464 1.00 33.07 43 LYS G N 1
ATOM 12389 C CA . LYS F 2 43 ? 184.142 129.444 135.944 1.00 33.07 43 LYS G CA 1
ATOM 12390 C C . LYS F 2 43 ? 183.478 130.001 137.199 1.00 33.07 43 LYS G C 1
ATOM 12391 O O . LYS F 2 43 ? 182.600 129.357 137.780 1.00 33.07 43 LYS G O 1
ATOM 12397 N N . GLY F 2 44 ? 183.894 131.197 137.625 1.00 26.56 44 GLY G N 1
ATOM 12398 C CA . GLY F 2 44 ? 183.420 131.777 138.865 1.00 26.56 44 GLY G CA 1
ATOM 12399 C C . GLY F 2 44 ? 182.205 132.679 138.690 1.00 26.56 44 GLY G C 1
ATOM 12400 O O . GLY F 2 44 ? 181.720 132.925 137.587 1.00 26.56 44 GLY G O 1
ATOM 12401 N N . LEU F 2 45 ? 181.720 133.181 139.823 1.00 21.24 45 LEU G N 1
ATOM 12402 C CA . LEU F 2 45 ? 180.513 133.995 139.860 1.00 21.24 45 LEU G CA 1
ATOM 12403 C C . LEU F 2 45 ? 180.794 135.424 139.407 1.00 21.24 45 LEU G C 1
ATOM 12404 O O . LEU F 2 45 ? 181.895 135.951 139.582 1.00 21.24 45 LEU G O 1
ATOM 12409 N N . GLU F 2 46 ? 179.773 136.055 138.825 1.00 18.58 46 GLU G N 1
ATOM 12410 C CA . GLU F 2 46 ? 179.846 137.454 138.422 1.00 18.58 46 GLU G CA 1
ATOM 12411 C C . GLU F 2 46 ? 178.535 138.149 138.760 1.00 18.58 46 GLU G C 1
ATOM 12412 O O . GLU F 2 46 ? 177.461 137.659 138.402 1.00 18.58 46 GLU G O 1
ATOM 12418 N N . TRP F 2 47 ? 178.632 139.289 139.441 1.00 18.23 47 TRP G N 1
ATOM 12419 C CA . TRP F 2 47 ? 177.459 140.070 139.813 1.00 18.23 47 TRP G CA 1
ATOM 12420 C C . TRP F 2 47 ? 176.938 140.858 138.617 1.00 18.23 47 TRP G C 1
ATOM 12421 O O . TRP F 2 47 ? 177.714 141.421 137.841 1.00 18.23 47 TRP G O 1
ATOM 12432 N N . ILE F 2 48 ? 175.614 140.903 138.478 1.00 17.00 48 ILE G N 1
ATOM 12433 C CA . ILE F 2 48 ? 174.987 141.591 137.353 1.00 17.00 48 ILE G CA 1
ATOM 12434 C C . ILE F 2 48 ? 174.383 142.915 137.809 1.00 17.00 48 ILE G C 1
ATOM 12435 O O . ILE F 2 48 ? 174.802 143.983 137.350 1.00 17.00 48 ILE G O 1
ATOM 12440 N N . ALA F 2 49 ? 173.402 142.861 138.711 1.00 15.63 49 ALA G N 1
ATOM 12441 C CA . ALA F 2 49 ? 172.747 144.083 139.166 1.00 15.63 49 ALA G CA 1
ATOM 12442 C C . ALA F 2 49 ? 171.964 143.813 140.444 1.00 15.63 49 ALA G C 1
ATOM 12443 O O . ALA F 2 49 ? 171.631 142.666 140.755 1.00 15.63 49 ALA G O 1
ATOM 12445 N N . ASP F 2 50 ? 171.680 144.891 141.177 1.00 13.63 50 ASP G N 1
ATOM 12446 C CA . ASP F 2 50 ? 170.810 144.870 142.346 1.00 13.63 50 ASP G CA 1
ATOM 12447 C C . ASP F 2 50 ? 169.681 145.877 142.153 1.00 13.63 50 ASP G C 1
ATOM 12448 O O . ASP F 2 50 ? 169.878 146.940 141.560 1.00 13.63 50 ASP G O 1
ATOM 12453 N N . ILE F 2 51 ? 168.497 145.541 142.664 1.00 14.37 51 ILE G N 1
ATOM 12454 C CA . ILE F 2 51 ? 167.296 146.347 142.456 1.00 14.37 51 ILE G CA 1
ATOM 12455 C C . ILE F 2 51 ? 166.500 146.455 143.752 1.00 14.37 51 ILE G C 1
ATOM 12456 O O . ILE F 2 51 ? 166.452 145.516 144.554 1.00 14.37 51 ILE G O 1
ATOM 12461 N N . TYR F 2 52 ? 165.876 147.613 143.947 1.00 15.33 52 TYR G N 1
ATOM 12462 C CA . TYR F 2 52 ? 164.872 147.835 144.988 1.00 15.33 52 TYR G CA 1
ATOM 12463 C C . TYR F 2 52 ? 163.587 148.253 144.286 1.00 15.33 52 TYR G C 1
ATOM 12464 O O . TYR F 2 52 ? 163.453 149.421 143.871 1.00 15.33 52 TYR G O 1
ATOM 12473 N N . PRO F 2 53 ? 162.646 147.326 144.081 1.00 17.29 53 PRO G N 1
ATOM 12474 C CA . PRO F 2 53 ? 161.456 147.635 143.268 1.00 17.29 53 PRO G CA 1
ATOM 12475 C C . PRO F 2 53 ? 160.556 148.717 143.842 1.00 17.29 53 PRO G C 1
ATOM 12476 O O . PRO F 2 53 ? 159.926 149.447 143.068 1.00 17.29 53 PRO G O 1
ATOM 12480 N N . ASN F 2 54 ? 160.463 148.836 145.170 1.00 17.13 54 ASN G N 1
ATOM 12481 C CA . ASN F 2 54 ? 159.495 149.754 145.765 1.00 17.13 54 ASN G CA 1
ATOM 12482 C C . ASN F 2 54 ? 159.755 151.193 145.338 1.00 17.13 54 ASN G C 1
ATOM 12483 O O . ASN F 2 54 ? 158.815 151.939 145.041 1.00 17.13 54 ASN G O 1
ATOM 12488 N N . SER F 2 55 ? 161.019 151.604 145.304 1.00 17.69 55 SER G N 1
ATOM 12489 C CA . SER F 2 55 ? 161.392 152.936 144.854 1.00 17.69 55 SER G CA 1
ATOM 12490 C C . SER F 2 55 ? 161.991 152.937 143.455 1.00 17.69 55 SER G C 1
ATOM 12491 O O . SER F 2 55 ? 162.334 154.006 142.943 1.00 17.69 55 SER G O 1
ATOM 12494 N N . GLY F 2 56 ? 162.118 151.773 142.828 1.00 18.60 56 GLY G N 1
ATOM 12495 C CA . GLY F 2 56 ? 162.743 151.681 141.522 1.00 18.60 56 GLY G CA 1
ATOM 12496 C C . GLY F 2 56 ? 164.220 152.015 141.508 1.00 18.60 56 GLY G C 1
ATOM 12497 O O . GLY F 2 56 ? 164.703 152.616 140.540 1.00 18.60 56 GLY G O 1
ATOM 12498 N N . SER F 2 57 ? 164.954 151.635 142.550 1.00 17.86 57 SER G N 1
ATOM 12499 C CA . SER F 2 57 ? 166.385 151.906 142.600 1.00 17.86 57 SER G CA 1
ATOM 12500 C C . SER F 2 57 ? 167.161 150.745 141.990 1.00 17.86 57 SER G C 1
ATOM 12501 O O . SER F 2 57 ? 166.745 149.590 142.078 1.00 17.86 57 SER G O 1
ATOM 12504 N N . THR F 2 58 ? 168.298 151.059 141.369 1.00 18.92 58 THR G N 1
ATOM 12505 C CA . THR F 2 58 ? 169.096 150.034 140.710 1.00 18.92 58 THR G CA 1
ATOM 12506 C C . THR F 2 58 ? 170.577 150.380 140.796 1.00 18.92 58 THR G C 1
ATOM 12507 O O . THR F 2 58 ? 170.967 151.534 140.601 1.00 18.92 58 THR G O 1
ATOM 12511 N N . ASN F 2 59 ? 171.392 149.367 141.087 1.00 18.01 59 ASN G N 1
ATOM 12512 C CA . ASN F 2 59 ? 172.844 149.453 141.017 1.00 18.01 59 ASN G CA 1
ATOM 12513 C C . ASN F 2 59 ? 173.352 148.434 140.004 1.00 18.01 59 ASN G C 1
ATOM 12514 O O . ASN F 2 59 ? 172.900 147.284 139.989 1.00 18.01 59 ASN G O 1
ATOM 12519 N N . TYR F 2 60 ? 174.299 148.860 139.166 1.00 24.58 60 TYR G N 1
ATOM 12520 C CA . TYR F 2 60 ? 174.761 148.082 138.024 1.00 24.58 60 TYR G CA 1
ATOM 12521 C C . TYR F 2 60 ? 176.234 147.719 138.156 1.00 24.58 60 TYR G C 1
ATOM 12522 O O . TYR F 2 60 ? 177.030 148.464 138.734 1.00 24.58 60 TYR G O 1
ATOM 12531 N N . ASN F 2 61 ? 176.586 146.569 137.596 1.00 28.91 61 ASN G N 1
ATOM 12532 C CA . ASN F 2 61 ? 177.982 146.262 137.309 1.00 28.91 61 ASN G CA 1
ATOM 12533 C C . ASN F 2 61 ? 178.453 147.147 136.159 1.00 28.91 61 ASN G C 1
ATOM 12534 O O . ASN F 2 61 ? 177.835 147.139 135.090 1.00 28.91 61 ASN G O 1
ATOM 12539 N N . PRO F 2 62 ? 179.523 147.926 136.341 1.00 35.53 62 PRO G N 1
ATOM 12540 C CA . PRO F 2 62 ? 179.908 148.901 135.305 1.00 35.53 62 PRO G CA 1
ATOM 12541 C C . PRO F 2 62 ? 180.202 148.288 133.946 1.00 35.53 62 PRO G C 1
ATOM 12542 O O . PRO F 2 62 ? 179.985 148.950 132.924 1.00 35.53 62 PRO G O 1
ATOM 12546 N N . SER F 2 63 ? 180.700 147.051 133.896 1.00 39.11 63 SER G N 1
ATOM 12547 C CA . SER F 2 63 ? 180.998 146.433 132.608 1.00 39.11 63 SER G CA 1
ATOM 12548 C C . SER F 2 63 ? 179.726 146.156 131.813 1.00 39.11 63 SER G C 1
ATOM 12549 O O . SER F 2 63 ? 179.712 146.294 130.584 1.00 39.11 63 SER G O 1
ATOM 12552 N N . LEU F 2 64 ? 178.650 145.761 132.494 1.00 36.74 64 LEU G N 1
ATOM 12553 C CA . LEU F 2 64 ? 177.409 145.372 131.835 1.00 36.74 64 LEU G CA 1
ATOM 12554 C C . LEU F 2 64 ? 176.326 146.443 131.881 1.00 36.74 64 LEU G C 1
ATOM 12555 O O . LEU F 2 64 ? 175.192 146.161 131.483 1.00 36.74 64 LEU G O 1
ATOM 12560 N N . LYS F 2 65 ? 176.642 147.655 132.343 1.00 36.47 65 LYS G N 1
ATOM 12561 C CA . LYS F 2 65 ? 175.604 148.653 132.588 1.00 36.47 65 LYS G CA 1
ATOM 12562 C C . LYS F 2 65 ? 174.833 149.006 131.319 1.00 36.47 65 LYS G C 1
ATOM 12563 O O . LYS F 2 65 ? 173.608 149.169 131.354 1.00 36.47 65 LYS G O 1
ATOM 12569 N N . SER F 2 66 ? 175.530 149.118 130.188 1.00 39.31 66 SER G N 1
ATOM 12570 C CA . SER F 2 66 ? 174.912 149.609 128.960 1.00 39.31 66 SER G CA 1
ATOM 12571 C C . SER F 2 66 ? 173.971 148.605 128.304 1.00 39.31 66 SER G C 1
ATOM 12572 O O . SER F 2 66 ? 173.264 148.978 127.362 1.00 39.31 66 SER G O 1
ATOM 12575 N N . ARG F 2 67 ? 173.936 147.354 128.766 1.00 39.12 67 ARG G N 1
ATOM 12576 C CA . ARG F 2 67 ? 173.155 146.309 128.112 1.00 39.12 67 ARG G CA 1
ATOM 12577 C C . ARG F 2 67 ? 172.049 145.748 129.001 1.00 39.12 67 ARG G C 1
ATOM 12578 O O . ARG F 2 67 ? 171.458 144.720 128.662 1.00 39.12 67 ARG G O 1
ATOM 12586 N N . VAL F 2 68 ? 171.745 146.396 130.123 1.00 34.62 68 VAL G N 1
ATOM 12587 C CA . VAL F 2 68 ? 170.873 145.829 131.146 1.00 34.62 68 VAL G CA 1
ATOM 12588 C C . VAL F 2 68 ? 169.666 146.737 131.345 1.00 34.62 68 VAL G C 1
ATOM 12589 O O . VAL F 2 68 ? 169.816 147.955 131.493 1.00 34.62 68 VAL G O 1
ATOM 12593 N N . THR F 2 69 ? 168.472 146.140 131.345 1.00 33.97 69 THR G N 1
ATOM 12594 C CA . THR F 2 69 ? 167.243 146.820 131.737 1.00 33.97 69 THR G CA 1
ATOM 12595 C C . THR F 2 69 ? 166.477 145.933 132.710 1.00 33.97 69 THR G C 1
ATOM 12596 O O . THR F 2 69 ? 166.604 144.707 132.684 1.00 33.97 69 THR G O 1
ATOM 12600 N N A ASN F 2 70 ? 165.684 146.569 133.572 0.50 29.67 70 ASN G N 1
ATOM 12601 N N B ASN F 2 70 ? 165.679 146.558 133.572 0.50 29.67 70 ASN G N 1
ATOM 12602 C CA A ASN F 2 70 ? 164.943 145.884 134.622 0.50 29.67 70 ASN G CA 1
ATOM 12603 C CA B ASN F 2 70 ? 164.937 145.822 134.585 0.50 29.67 70 ASN G CA 1
ATOM 12604 C C A ASN F 2 70 ? 163.491 146.340 134.614 0.50 29.67 70 ASN G C 1
ATOM 12605 C C B ASN F 2 70 ? 163.512 146.346 134.671 0.50 29.67 70 ASN G C 1
ATOM 12606 O O A ASN F 2 70 ? 163.176 147.451 134.180 0.50 29.67 70 ASN G O 1
ATOM 12607 O O B ASN F 2 70 ? 163.239 147.507 134.354 0.50 29.67 70 ASN G O 1
ATOM 12616 N N . SER F 2 71 ? 162.607 145.473 135.109 1.00 31.43 71 SER G N 1
ATOM 12617 C CA . SER F 2 71 ? 161.190 145.802 135.219 1.00 31.43 71 SER G CA 1
ATOM 12618 C C . SER F 2 71 ? 160.576 144.971 136.338 1.00 31.43 71 SER G C 1
ATOM 12619 O O . SER F 2 71 ? 161.193 144.035 136.850 1.00 31.43 71 SER G O 1
ATOM 12622 N N . LYS F 2 72 ? 159.347 145.319 136.721 1.00 34.82 72 LYS G N 1
ATOM 12623 C CA . LYS F 2 72 ? 158.677 144.648 137.828 1.00 34.82 72 LYS G CA 1
ATOM 12624 C C . LYS F 2 72 ? 157.190 144.492 137.531 1.00 34.82 72 LYS G C 1
ATOM 12625 O O . LYS F 2 72 ? 156.647 145.102 136.607 1.00 34.82 72 LYS G O 1
ATOM 12631 N N . ASP F 2 73 ? 156.532 143.658 138.342 1.00 42.78 73 ASP G N 1
ATOM 12632 C CA . ASP F 2 73 ? 155.083 143.469 138.272 1.00 42.78 73 ASP G CA 1
ATOM 12633 C C . ASP F 2 73 ? 154.624 143.063 139.671 1.00 42.78 73 ASP G C 1
ATOM 12634 O O . ASP F 2 73 ? 154.843 141.922 140.093 1.00 42.78 73 ASP G O 1
ATOM 12639 N N . ALA F 2 74 ? 153.994 144.003 140.380 1.00 45.42 74 ALA G N 1
ATOM 12640 C CA . ALA F 2 74 ? 153.648 143.779 141.779 1.00 45.42 74 ALA G CA 1
ATOM 12641 C C . ALA F 2 74 ? 152.435 142.870 141.937 1.00 45.42 74 ALA G C 1
ATOM 12642 O O . ALA F 2 74 ? 152.319 142.173 142.951 1.00 45.42 74 ALA G O 1
ATOM 12644 N N . SER F 2 75 ? 151.520 142.872 140.964 1.00 48.61 75 SER G N 1
ATOM 12645 C CA . SER F 2 75 ? 150.315 142.057 141.084 1.00 48.61 75 SER G CA 1
ATOM 12646 C C . SER F 2 75 ? 150.660 140.574 141.148 1.00 48.61 75 SER G C 1
ATOM 12647 O O . SER F 2 75 ? 150.117 139.832 141.975 1.00 48.61 75 SER G O 1
ATOM 12650 N N . LYS F 2 76 ? 151.568 140.126 140.285 1.00 44.69 76 LYS G N 1
ATOM 12651 C CA . LYS F 2 76 ? 152.012 138.740 140.271 1.00 44.69 76 LYS G CA 1
ATOM 12652 C C . LYS F 2 76 ? 153.286 138.522 141.076 1.00 44.69 76 LYS G C 1
ATOM 12653 O O . LYS F 2 76 ? 153.797 137.397 141.108 1.00 44.69 76 LYS G O 1
ATOM 12659 N N . ASN F 2 77 ? 153.806 139.569 141.723 1.00 34.53 77 ASN G N 1
ATOM 12660 C CA . ASN F 2 77 ? 154.988 139.473 142.579 1.00 34.53 77 ASN G CA 1
ATOM 12661 C C . ASN F 2 77 ? 156.187 138.923 141.806 1.00 34.53 77 ASN G C 1
ATOM 12662 O O . ASN F 2 77 ? 156.796 137.922 142.186 1.00 34.53 77 ASN G O 1
ATOM 12667 N N . GLN F 2 78 ? 156.523 139.590 140.702 1.00 33.45 78 GLN G N 1
ATOM 12668 C CA . GLN F 2 78 ? 157.606 139.149 139.835 1.00 33.45 78 GLN G CA 1
ATOM 12669 C C . GLN F 2 78 ? 158.503 140.327 139.492 1.00 33.45 78 GLN G C 1
ATOM 12670 O O . GLN F 2 78 ? 158.058 141.476 139.472 1.00 33.45 78 GLN G O 1
ATOM 12676 N N . PHE F 2 79 ? 159.774 140.036 139.213 1.00 26.38 79 PHE G N 1
ATOM 12677 C CA . PHE F 2 79 ? 160.652 141.050 138.642 1.00 26.38 79 PHE G CA 1
ATOM 12678 C C . PHE F 2 79 ? 161.493 140.441 137.529 1.00 26.38 79 PHE G C 1
ATOM 12679 O O . PHE F 2 79 ? 161.879 139.275 137.588 1.00 26.38 79 PHE G O 1
ATOM 12687 N N . SER F 2 80 ? 161.784 141.252 136.514 1.00 28.53 80 SER G N 1
ATOM 12688 C CA . SER F 2 80 ? 162.334 140.755 135.264 1.00 28.53 80 SER G CA 1
ATOM 12689 C C . SER F 2 80 ? 163.574 141.544 134.873 1.00 28.53 80 SER G C 1
ATOM 12690 O O . SER F 2 80 ? 163.689 142.742 135.150 1.00 28.53 80 SER G O 1
ATOM 12693 N N . LEU F 2 81 ? 164.484 140.847 134.196 1.00 30.07 81 LEU G N 1
ATOM 12694 C CA . LEU F 2 81 ? 165.751 141.380 133.722 1.00 30.07 81 LEU G CA 1
ATOM 12695 C C . LEU F 2 81 ? 165.862 141.141 132.222 1.00 30.07 81 LEU G C 1
ATOM 12696 O O . LEU F 2 81 ? 165.371 140.135 131.705 1.00 30.07 81 LEU G O 1
ATOM 12701 N N . LYS F 2 82 ? 166.506 142.073 131.520 1.00 37.50 82 LYS G N 1
ATOM 12702 C CA . LYS F 2 82 ? 166.703 141.947 130.082 1.00 37.50 82 LYS G CA 1
ATOM 12703 C C . LYS F 2 82 ? 168.107 142.398 129.709 1.00 37.50 82 LYS G C 1
ATOM 12704 O O . LYS F 2 82 ? 168.533 143.497 130.081 1.00 37.50 82 LYS G O 1
ATOM 12710 N N . LEU F 2 83 ? 168.813 141.548 128.964 1.00 41.32 83 LEU G N 1
ATOM 12711 C CA . LEU F 2 83 ? 170.176 141.804 128.511 1.00 41.32 83 LEU G CA 1
ATOM 12712 C C . LEU F 2 83 ? 170.198 141.769 126.989 1.00 41.32 83 LEU G C 1
ATOM 12713 O O . LEU F 2 83 ? 169.828 140.758 126.386 1.00 41.32 83 LEU G O 1
ATOM 12718 N N . SER F 2 84 ? 170.646 142.858 126.372 1.00 43.84 84 SER G N 1
ATOM 12719 C CA . SER F 2 84 ? 170.580 143.016 124.926 1.00 43.84 84 SER G CA 1
ATOM 12720 C C . SER F 2 84 ? 171.942 142.792 124.275 1.00 43.84 84 SER G C 1
ATOM 12721 O O . SER F 2 84 ? 172.993 142.932 124.905 1.00 43.84 84 SER G O 1
ATOM 12724 N N . SER F 2 85 ? 171.900 142.437 122.988 1.00 46.03 85 SER G N 1
ATOM 12725 C CA . SER F 2 85 ? 173.093 142.238 122.162 1.00 46.03 85 SER G CA 1
ATOM 12726 C C . SER F 2 85 ? 173.994 141.146 122.744 1.00 46.03 85 SER G C 1
ATOM 12727 O O . SER F 2 85 ? 175.156 141.373 123.088 1.00 46.03 85 SER G O 1
ATOM 12730 N N . VAL F 2 86 ? 173.438 139.944 122.838 1.00 46.34 86 VAL G N 1
ATOM 12731 C CA . VAL F 2 86 ? 174.134 138.831 123.471 1.00 46.34 86 VAL G CA 1
ATOM 12732 C C . VAL F 2 86 ? 175.080 138.174 122.475 1.00 46.34 86 VAL G C 1
ATOM 12733 O O . VAL F 2 86 ? 174.778 138.058 121.281 1.00 46.34 86 VAL G O 1
ATOM 12737 N N . THR F 2 87 ? 176.237 137.751 122.969 1.00 44.55 87 THR G N 1
ATOM 12738 C CA . THR F 2 87 ? 177.228 137.018 122.194 1.00 44.55 87 THR G CA 1
ATOM 12739 C C . THR F 2 87 ? 177.447 135.648 122.835 1.00 44.55 87 THR G C 1
ATOM 12740 O O . THR F 2 87 ? 176.734 135.250 123.760 1.00 44.55 87 THR G O 1
ATOM 12744 N N . ALA F 2 88 ? 178.449 134.922 122.334 1.00 43.24 88 ALA G N 1
ATOM 12745 C CA . ALA F 2 88 ? 178.752 133.601 122.870 1.00 43.24 88 ALA G CA 1
ATOM 12746 C C . ALA F 2 88 ? 179.261 133.655 124.304 1.00 43.24 88 ALA G C 1
ATOM 12747 O O . ALA F 2 88 ? 179.193 132.644 125.009 1.00 43.24 88 ALA G O 1
ATOM 12749 N N . ALA F 2 89 ? 179.767 134.805 124.750 1.00 40.23 89 ALA G N 1
ATOM 12750 C CA . ALA F 2 89 ? 180.272 134.937 126.110 1.00 40.23 89 ALA G CA 1
ATOM 12751 C C . ALA F 2 89 ? 179.166 134.998 127.156 1.00 40.23 89 ALA G C 1
ATOM 12752 O O . ALA F 2 89 ? 179.470 134.952 128.352 1.00 40.23 89 ALA G O 1
ATOM 12754 N N . ASP F 2 90 ? 177.906 135.103 126.745 1.00 38.15 90 ASP G N 1
ATOM 12755 C CA . ASP F 2 90 ? 176.800 135.282 127.676 1.00 38.15 90 ASP G CA 1
ATOM 12756 C C . ASP F 2 90 ? 176.098 133.983 128.053 1.00 38.15 90 ASP G C 1
ATOM 12757 O O . ASP F 2 90 ? 175.095 134.032 128.771 1.00 38.15 90 ASP G O 1
ATOM 12762 N N . THR F 2 91 ? 176.580 132.830 127.594 1.00 35.18 91 THR G N 1
ATOM 12763 C CA . THR F 2 91 ? 175.987 131.564 128.011 1.00 35.18 91 THR G CA 1
ATOM 12764 C C . THR F 2 91 ? 176.440 131.237 129.430 1.00 35.18 91 THR G C 1
ATOM 12765 O O . THR F 2 91 ? 177.641 131.250 129.722 1.00 35.18 91 THR G O 1
ATOM 12769 N N . ALA F 2 92 ? 175.484 130.956 130.313 1.00 30.38 92 ALA G N 1
ATOM 12770 C CA . ALA F 2 92 ? 175.795 130.776 131.727 1.00 30.38 92 ALA G CA 1
ATOM 12771 C C . ALA F 2 92 ? 174.551 130.300 132.463 1.00 30.38 92 ALA G C 1
ATOM 12772 O O . ALA F 2 92 ? 173.452 130.249 131.904 1.00 30.38 92 ALA G O 1
ATOM 12774 N N . MET F 2 93 ? 174.743 129.954 133.733 1.00 27.26 93 MET G N 1
ATOM 12775 C CA . MET F 2 93 ? 173.637 129.729 134.652 1.00 27.26 93 MET G CA 1
ATOM 12776 C C . MET F 2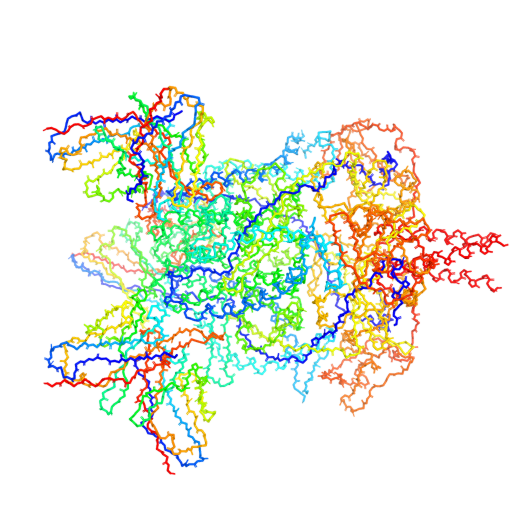 93 ? 173.326 131.029 135.383 1.00 27.26 93 MET G C 1
ATOM 12777 O O . MET F 2 93 ? 174.233 131.716 135.858 1.00 27.26 93 MET G O 1
ATOM 12782 N N . TYR F 2 94 ? 172.042 131.369 135.468 1.00 25.82 94 TYR G N 1
ATOM 12783 C CA . TYR F 2 94 ? 171.596 132.640 136.029 1.00 25.82 94 TYR G CA 1
ATOM 12784 C C . TYR F 2 94 ? 170.786 132.393 137.294 1.00 25.82 94 TYR G C 1
ATOM 12785 O O . TYR F 2 94 ? 169.977 131.462 137.346 1.00 25.82 94 TYR G O 1
ATOM 12794 N N . TYR F 2 95 ? 171.009 133.228 138.309 1.00 22.56 95 TYR G N 1
ATOM 12795 C CA . TYR F 2 95 ? 170.330 133.140 139.592 1.00 22.56 95 TYR G CA 1
ATOM 12796 C C . TYR F 2 95 ? 169.773 134.502 139.986 1.00 22.56 95 TYR G C 1
ATOM 12797 O O . TYR F 2 95 ? 170.373 135.543 139.697 1.00 22.56 95 TYR G O 1
ATOM 12806 N N . CYS F 2 96 ? 168.629 134.483 140.669 1.00 21.70 96 CYS G N 1
ATOM 12807 C CA . CYS F 2 96 ? 168.132 135.633 141.410 1.00 21.70 96 CYS G CA 1
ATOM 12808 C C . CYS F 2 96 ? 168.213 135.330 142.900 1.00 21.70 96 CYS G C 1
ATOM 12809 O O . CYS F 2 96 ? 168.085 134.178 143.323 1.00 21.70 96 CYS G O 1
ATOM 12812 N N . ALA F 2 97 ? 168.444 136.373 143.694 1.00 15.46 97 ALA G N 1
ATOM 12813 C CA . ALA F 2 97 ? 168.653 136.195 145.124 1.00 15.46 97 ALA G CA 1
ATOM 12814 C C . ALA F 2 97 ? 168.129 137.412 145.872 1.00 15.46 97 ALA G C 1
ATOM 12815 O O . ALA F 2 97 ? 167.973 138.491 145.301 1.00 15.46 97 ALA G O 1
ATOM 12817 N N . ARG F 2 98 ? 167.857 137.220 147.161 1.00 14.02 98 ARG G N 1
ATOM 12818 C CA . ARG F 2 98 ? 167.537 138.322 148.062 1.00 14.02 98 ARG G CA 1
ATOM 12819 C C . ARG F 2 98 ? 168.835 138.857 148.657 1.00 14.02 98 ARG G C 1
ATOM 12820 O O . ARG F 2 98 ? 169.676 138.079 149.114 1.00 14.02 98 ARG G O 1
ATOM 12828 N N . ALA F 2 99 ? 169.000 140.180 148.647 1.00 14.37 99 ALA G N 1
ATOM 12829 C CA . ALA F 2 99 ? 170.298 140.814 148.891 1.00 14.37 99 ALA G CA 1
ATOM 12830 C C . ALA F 2 99 ? 170.199 141.938 149.919 1.00 14.37 99 ALA G C 1
ATOM 12831 O O . ALA F 2 99 ? 170.311 143.118 149.574 1.00 14.37 99 ALA G O 1
ATOM 12833 N N . PRO F 2 100 ? 170.007 141.606 151.196 1.00 14.37 100 PRO G N 1
ATOM 12834 C CA . PRO F 2 100 ? 170.014 142.649 152.232 1.00 14.37 100 PRO G CA 1
ATOM 12835 C C . PRO F 2 100 ? 171.406 143.234 152.439 1.00 14.37 100 PRO G C 1
ATOM 12836 O O . PRO F 2 100 ? 172.419 142.565 152.229 1.00 14.37 100 PRO G O 1
ATOM 12840 N N . ARG F 2 101 ? 171.445 144.500 152.853 1.00 14.37 101 ARG G N 1
ATOM 12841 C CA . ARG F 2 101 ? 172.693 145.177 153.180 1.00 14.37 101 ARG G CA 1
ATOM 12842 C C . ARG F 2 101 ? 172.432 146.225 154.255 1.00 14.37 101 ARG G C 1
ATOM 12843 O O . ARG F 2 101 ? 171.327 146.759 154.370 1.00 14.37 101 ARG G O 1
ATOM 12851 N N . GLY F 2 102 ? 173.455 146.509 155.045 1.00 14.37 102 GLY G N 1
ATOM 12852 C CA . GLY F 2 102 ? 173.348 147.535 156.067 1.00 14.37 102 GLY G CA 1
ATOM 12853 C C . GLY F 2 102 ? 174.334 147.312 157.198 1.00 14.37 102 GLY G C 1
ATOM 12854 O O . GLY F 2 102 ? 175.214 146.459 157.135 1.00 14.37 102 GLY G O 1
ATOM 12855 N N . TYR F 2 103 ? 174.172 148.131 158.239 1.00 14.37 103 TYR G N 1
ATOM 12856 C CA . TYR F 2 103 ? 175.008 148.056 159.432 1.00 14.37 103 TYR G CA 1
ATOM 12857 C C . TYR F 2 103 ? 174.462 147.027 160.416 1.00 14.37 103 TYR G C 1
ATOM 12858 O O . TYR F 2 103 ? 173.248 146.888 160.580 1.00 14.37 103 TYR G O 1
ATOM 12867 N N . SER F 2 104 ? 175.368 146.320 161.087 1.00 14.37 104 SER G N 1
ATOM 12868 C CA . SER F 2 104 ? 174.982 145.364 162.114 1.00 14.37 104 SER G CA 1
ATOM 12869 C C . SER F 2 104 ? 174.704 146.085 163.434 1.00 14.37 104 SER G C 1
ATOM 12870 O O . SER F 2 104 ? 174.723 147.315 163.521 1.00 14.37 104 SER G O 1
ATOM 12873 N N . TYR F 2 105 ? 174.444 145.299 164.483 1.00 14.37 105 TYR G N 1
ATOM 12874 C CA . TYR F 2 105 ? 174.230 145.873 165.808 1.00 14.37 105 TYR G CA 1
ATOM 12875 C C . TYR F 2 105 ? 175.453 146.646 166.291 1.00 14.37 105 TYR G C 1
ATOM 12876 O O . TYR F 2 105 ? 175.311 147.666 166.972 1.00 14.37 105 TYR G O 1
ATOM 12885 N N . SER F 2 106 ? 176.655 146.187 165.941 1.00 14.37 106 SER G N 1
ATOM 12886 C CA . SER F 2 106 ? 177.898 146.818 166.368 1.00 14.37 106 SER G CA 1
ATOM 12887 C C . SER F 2 106 ? 178.509 147.705 165.283 1.00 14.37 106 SER G C 1
ATOM 12888 O O . SER F 2 106 ? 179.725 147.922 165.274 1.00 14.37 106 SER G O 1
ATOM 12891 N N . TYR F 2 107 ? 177.684 148.211 164.364 1.00 14.37 107 TYR G N 1
ATOM 12892 C CA . TYR F 2 107 ? 178.100 149.202 163.366 1.00 14.37 107 TYR G CA 1
ATOM 12893 C C . TYR F 2 107 ? 179.178 148.667 162.422 1.00 14.37 107 TYR G C 1
ATOM 12894 O O . TYR F 2 107 ? 180.116 149.377 162.060 1.00 14.37 107 TYR G O 1
ATOM 12903 N N . VAL F 2 108 ? 179.039 147.412 162.006 1.00 14.37 108 VAL G N 1
ATOM 12904 C CA . VAL F 2 108 ? 179.843 146.842 160.929 1.00 14.37 108 VAL G CA 1
ATOM 12905 C C . VAL F 2 108 ? 178.956 146.723 159.696 1.00 14.37 108 VAL G C 1
ATOM 12906 O O . VAL F 2 108 ? 177.895 146.091 159.751 1.00 14.37 108 VAL G O 1
ATOM 12910 N N . PHE F 2 109 ? 179.384 147.328 158.588 1.00 14.37 109 PHE G N 1
ATOM 12911 C CA . PHE F 2 109 ? 178.576 147.343 157.374 1.00 14.37 109 PHE G CA 1
ATOM 12912 C C . PHE F 2 109 ? 178.803 146.071 156.568 1.00 14.37 109 PHE G C 1
ATOM 12913 O O . PHE F 2 109 ? 179.940 145.608 156.434 1.00 14.37 109 PHE G O 1
ATOM 12921 N N . GLY F 2 110 ? 177.725 145.519 156.016 1.00 14.37 110 GLY G N 1
ATOM 12922 C CA . GLY F 2 110 ? 177.825 144.284 155.261 1.00 14.37 110 GLY G CA 1
ATOM 12923 C C . GLY F 2 110 ? 176.749 144.142 154.204 1.00 14.37 110 GLY G C 1
ATOM 12924 O O . GLY F 2 110 ? 175.722 144.829 154.221 1.00 14.37 110 GLY G O 1
ATOM 12925 N N . HIS F 2 111 ? 177.016 143.226 153.273 1.00 14.37 111 HIS G N 1
ATOM 12926 C CA . HIS F 2 111 ? 176.110 142.839 152.201 1.00 14.37 111 HIS G CA 1
ATOM 12927 C C . HIS F 2 111 ? 176.113 141.319 152.103 1.00 14.37 111 HIS G C 1
ATOM 12928 O O . HIS F 2 111 ? 177.143 140.678 152.326 1.00 14.37 111 HIS G O 1
ATOM 12935 N N . ARG F 2 112 ? 174.959 140.735 151.778 1.00 14.37 112 ARG G N 1
ATOM 12936 C CA . ARG F 2 112 ? 174.870 139.281 151.698 1.00 14.37 112 ARG G CA 1
ATOM 12937 C C . ARG F 2 112 ? 173.703 138.854 150.817 1.00 14.37 112 ARG G C 1
ATOM 12938 O O . ARG F 2 112 ? 172.648 139.492 150.815 1.00 14.37 112 ARG G O 1
ATOM 12946 N N . PHE F 2 113 ? 173.911 137.771 150.065 1.00 14.37 113 PHE G N 1
ATOM 12947 C CA . PHE F 2 113 ? 172.843 137.078 149.343 1.00 14.37 113 PHE G CA 1
ATOM 12948 C C . PHE F 2 113 ? 172.377 135.922 150.220 1.00 14.37 113 PHE G C 1
ATOM 12949 O O . PHE F 2 113 ? 172.990 134.852 150.226 1.00 14.37 113 PHE G O 1
ATOM 12957 N N . ASP F 2 114 ? 171.289 136.123 150.965 1.00 15.67 114 ASP G N 1
ATOM 12958 C CA . ASP F 2 114 ? 170.916 135.149 151.985 1.00 15.67 114 ASP G CA 1
ATOM 12959 C C . ASP F 2 114 ? 169.956 134.068 151.495 1.00 15.67 114 ASP G C 1
ATOM 12960 O O . ASP F 2 114 ? 169.835 133.032 152.157 1.00 15.67 114 ASP G O 1
ATOM 12965 N N . VAL F 2 115 ? 169.272 134.274 150.372 1.00 17.23 115 VAL G N 1
ATOM 12966 C CA . VAL F 2 115 ? 168.396 133.259 149.790 1.00 17.23 115 VAL G CA 1
ATOM 12967 C C . VAL F 2 115 ? 168.655 133.206 148.291 1.00 17.23 115 VAL G C 1
ATOM 12968 O O . VAL F 2 115 ? 168.673 134.245 147.626 1.00 17.23 115 VAL G O 1
ATOM 12972 N N . TRP F 2 116 ? 168.837 132.001 147.755 1.00 17.73 116 TRP G N 1
ATOM 12973 C CA . TRP F 2 116 ? 169.155 131.806 146.349 1.00 17.73 116 TRP G CA 1
ATOM 12974 C C . TRP F 2 116 ? 168.081 130.969 145.665 1.00 17.73 116 TRP G C 1
ATOM 12975 O O . TRP F 2 116 ? 167.471 130.089 146.279 1.00 17.73 116 TRP G O 1
ATOM 12986 N N . GLY F 2 117 ? 167.857 131.253 144.386 1.00 24.55 117 GLY G N 1
ATOM 12987 C CA . GLY F 2 117 ? 167.032 130.406 143.554 1.00 24.55 117 GLY G CA 1
ATOM 12988 C C . GLY F 2 117 ? 167.839 129.305 142.901 1.00 24.55 117 GLY G C 1
ATOM 12989 O O . GLY F 2 117 ? 169.079 129.300 142.907 1.00 24.55 117 GLY G O 1
ATOM 12990 N N . PRO F 2 118 ? 167.130 128.329 142.325 1.00 27.56 118 PRO G N 1
ATOM 12991 C CA . PRO F 2 118 ? 167.830 127.210 141.671 1.00 27.56 118 PRO G CA 1
ATOM 12992 C C . PRO F 2 118 ? 168.674 127.619 140.473 1.00 27.56 118 PRO G C 1
ATOM 12993 O O . PRO F 2 118 ? 169.726 127.012 140.241 1.00 27.56 118 PRO G O 1
ATOM 12997 N N . GLY F 2 119 ? 168.253 128.614 139.710 1.00 27.94 119 GLY G N 1
ATOM 12998 C CA . GLY F 2 119 ? 169.001 129.050 138.548 1.00 27.94 119 GLY G CA 1
ATOM 12999 C C . GLY F 2 119 ? 168.479 128.441 137.258 1.00 27.94 119 GLY G C 1
ATOM 13000 O O . GLY F 2 119 ? 167.865 127.368 137.244 1.00 27.94 119 GLY G O 1
ATOM 13001 N N . VAL F 2 120 ? 168.727 129.138 136.151 1.00 28.71 120 VAL G N 1
ATOM 13002 C CA . VAL F 2 120 ? 168.282 128.719 134.826 1.00 28.71 120 VAL G CA 1
ATOM 13003 C C . VAL F 2 120 ? 169.461 128.817 133.867 1.00 28.71 120 VAL G C 1
ATOM 13004 O O . VAL F 2 120 ? 170.209 129.799 133.895 1.00 28.71 120 VAL G O 1
ATOM 13008 N N . LEU F 2 121 ? 169.636 127.794 133.033 1.00 31.37 121 LEU G N 1
ATOM 13009 C CA . LEU F 2 121 ? 170.739 127.768 132.080 1.00 31.37 121 LEU G CA 1
ATOM 13010 C C . LEU F 2 121 ? 170.341 128.460 130.782 1.00 31.37 121 LEU G C 1
ATOM 13011 O O . LEU F 2 121 ? 169.277 128.182 130.221 1.00 31.37 121 LEU G O 1
ATOM 13016 N N . VAL F 2 122 ? 171.198 129.357 130.301 1.00 35.11 122 VAL G N 1
ATOM 13017 C CA . VAL F 2 122 ? 170.982 130.068 129.048 1.00 35.11 122 VAL G CA 1
ATOM 13018 C C . VAL F 2 122 ? 172.178 129.803 128.146 1.00 35.11 122 VAL G C 1
ATOM 13019 O O . VAL F 2 122 ? 173.328 130.038 128.543 1.00 35.11 122 VAL G O 1
ATOM 13023 N N . THR F 2 123 ? 171.907 129.312 126.939 1.00 40.55 123 THR G N 1
ATOM 13024 C CA . THR F 2 123 ? 172.928 129.003 125.949 1.00 40.55 123 THR G CA 1
ATOM 13025 C C . THR F 2 123 ? 172.725 129.897 124.734 1.00 40.55 123 THR G C 1
ATOM 13026 O O . THR F 2 123 ? 171.607 130.011 124.223 1.00 40.55 123 THR G O 1
ATOM 13030 N N . VAL F 2 124 ? 173.799 130.532 124.280 1.00 42.85 124 VAL G N 1
ATOM 13031 C CA . VAL F 2 124 ? 173.756 131.429 123.132 1.00 42.85 124 VAL G CA 1
ATOM 13032 C C . VAL F 2 124 ? 174.359 130.676 121.951 1.00 42.85 124 VAL G C 1
ATOM 13033 O O . VAL F 2 124 ? 175.574 130.478 121.879 1.00 42.85 124 VAL G O 1
ATOM 13037 N N . SER F 2 125 ? 173.508 130.254 121.022 1.00 46.55 125 SER G N 1
ATOM 13038 C CA . SER F 2 125 ? 173.963 129.550 119.828 1.00 46.55 125 SER G CA 1
ATOM 13039 C C . SER F 2 125 ? 173.235 130.052 118.585 1.00 46.55 125 SER G C 1
ATOM 13040 O O . SER F 2 125 ? 173.863 130.404 117.588 1.00 46.55 125 SER G O 1
ATOM 13043 N N . GLN G 2 1 ? 141.534 200.193 154.641 1.00 51.02 1 GLN I N 1
ATOM 13044 C CA . GLN G 2 1 ? 140.882 199.053 154.007 1.00 51.02 1 GLN I CA 1
ATOM 13045 C C . GLN G 2 1 ? 141.493 198.767 152.639 1.00 51.02 1 GLN I C 1
ATOM 13046 O O . GLN G 2 1 ? 141.700 199.678 151.838 1.00 51.02 1 GLN I O 1
ATOM 13052 N N . VAL G 2 2 ? 141.780 197.496 152.381 1.00 39.33 2 VAL I N 1
ATOM 13053 C CA . VAL G 2 2 ? 142.352 197.079 151.106 1.00 39.33 2 VAL I CA 1
ATOM 13054 C C . VAL G 2 2 ? 141.251 197.005 150.059 1.00 39.33 2 VAL I C 1
ATOM 13055 O O . VAL G 2 2 ? 140.180 196.435 150.298 1.00 39.33 2 VAL I O 1
ATOM 13059 N N . GLN G 2 3 ? 141.507 197.589 148.891 1.00 36.84 3 GLN I N 1
ATOM 13060 C CA . GLN G 2 3 ? 140.565 197.564 147.783 1.00 36.84 3 GLN I CA 1
ATOM 13061 C C . GLN G 2 3 ? 141.285 197.171 146.502 1.00 36.84 3 GLN I C 1
ATOM 13062 O O . GLN G 2 3 ? 142.469 197.465 146.319 1.00 36.84 3 GLN I O 1
ATOM 13068 N N . LEU G 2 4 ? 140.553 196.498 145.615 1.00 31.90 4 LEU I N 1
ATOM 13069 C CA . LEU G 2 4 ? 141.094 195.986 144.365 1.00 31.90 4 LEU I CA 1
ATOM 13070 C C . LEU G 2 4 ? 140.187 196.394 143.214 1.00 31.90 4 LEU I C 1
ATOM 13071 O O . LEU G 2 4 ? 138.965 196.467 143.366 1.00 31.90 4 LEU I O 1
ATOM 13076 N N . GLN G 2 5 ? 140.792 196.657 142.056 1.00 33.96 5 GLN I N 1
ATOM 13077 C CA . GLN G 2 5 ? 140.030 197.012 140.862 1.00 33.96 5 GLN I CA 1
ATOM 13078 C C . GLN G 2 5 ? 140.586 196.268 139.659 1.00 33.96 5 GLN I C 1
ATOM 13079 O O . GLN G 2 5 ? 141.796 196.303 139.411 1.00 33.96 5 GLN I O 1
ATOM 13085 N N . GLU G 2 6 ? 139.705 195.606 138.913 1.00 31.34 6 GLU I N 1
ATOM 13086 C CA . GLU G 2 6 ? 140.070 194.931 137.676 1.00 31.34 6 GLU I CA 1
ATOM 13087 C C . GLU G 2 6 ? 139.886 195.862 136.482 1.00 31.34 6 GLU I C 1
ATOM 13088 O O . GLU G 2 6 ? 139.063 196.781 136.506 1.00 31.34 6 GLU I O 1
ATOM 13094 N N . SER G 2 7 ? 140.664 195.610 135.432 1.00 37.67 7 SER I N 1
ATOM 13095 C CA . SER G 2 7 ? 140.557 196.368 134.194 1.00 37.67 7 SER I CA 1
ATOM 13096 C C . SER G 2 7 ? 140.971 195.479 133.031 1.00 37.67 7 SER I C 1
ATOM 13097 O O . SER G 2 7 ? 141.893 194.670 133.157 1.00 37.67 7 SER I O 1
ATOM 13100 N N . GLY G 2 8 ? 140.287 195.639 131.900 1.00 40.82 8 GLY I N 1
ATOM 13101 C CA . GLY G 2 8 ? 140.573 194.858 130.720 1.00 40.82 8 GLY I CA 1
ATOM 13102 C C . GLY G 2 8 ? 139.717 195.254 129.533 1.00 40.82 8 GLY I C 1
ATOM 13103 O O . GLY G 2 8 ? 138.910 196.186 129.601 1.00 40.82 8 GLY I O 1
ATOM 13104 N N . PRO G 2 9 ? 139.881 194.548 128.416 1.00 43.27 9 PRO I N 1
ATOM 13105 C CA . PRO G 2 9 ? 139.092 194.863 127.220 1.00 43.27 9 PRO I CA 1
ATOM 13106 C C . PRO G 2 9 ? 137.701 194.254 127.296 1.00 43.27 9 PRO I C 1
ATOM 13107 O O . PRO G 2 9 ? 137.519 193.118 127.741 1.00 43.27 9 PRO I O 1
ATOM 13111 N N . GLY G 2 10 ? 136.711 195.032 126.855 1.00 42.82 10 GLY I N 1
ATOM 13112 C CA . GLY G 2 10 ? 135.343 194.541 126.861 1.00 42.82 10 GLY I CA 1
ATOM 13113 C C . GLY G 2 10 ? 135.126 193.390 125.898 1.00 42.82 10 GLY I C 1
ATOM 13114 O O . GLY G 2 10 ? 134.456 192.409 126.231 1.00 42.82 10 GLY I O 1
ATOM 13115 N N . LEU G 2 11 ? 135.688 193.489 124.695 1.00 45.05 11 LEU I N 1
ATOM 13116 C CA . LEU G 2 11 ? 135.532 192.472 123.666 1.00 45.05 11 LEU I CA 1
ATOM 13117 C C . LEU G 2 11 ? 136.900 192.024 123.178 1.00 45.05 11 LEU I C 1
ATOM 13118 O O . LEU G 2 11 ? 137.779 192.852 122.923 1.00 45.05 11 LEU I O 1
ATOM 13123 N N . VAL G 2 12 ? 137.074 190.712 123.049 1.00 46.22 12 VAL I N 1
ATOM 13124 C CA . VAL G 2 12 ? 138.313 190.118 122.564 1.00 46.22 12 VAL I CA 1
ATOM 13125 C C . VAL G 2 12 ? 137.982 189.233 121.373 1.00 46.22 12 VAL I C 1
ATOM 13126 O O . VAL G 2 12 ? 137.109 188.362 121.464 1.00 46.22 12 VAL I O 1
ATOM 13130 N N . LYS G 2 13 ? 138.675 189.457 120.261 1.00 49.27 13 LYS I N 1
ATOM 13131 C CA . LYS G 2 13 ? 138.455 188.650 119.075 1.00 49.27 13 LYS I CA 1
ATOM 13132 C C . LYS G 2 13 ? 138.999 187.238 119.292 1.00 49.27 13 LYS I C 1
ATOM 13133 O O . LYS G 2 13 ? 139.965 187.044 120.034 1.00 49.27 13 LYS I O 1
ATOM 13139 N N . PRO G 2 14 ? 138.388 186.233 118.663 1.00 48.92 14 PRO I N 1
ATOM 13140 C CA . PRO G 2 14 ? 138.866 184.857 118.838 1.00 48.92 14 PRO I CA 1
ATOM 13141 C C . PRO G 2 14 ? 140.303 184.699 118.366 1.00 48.92 14 PRO I C 1
ATOM 13142 O O . PRO G 2 14 ? 140.756 185.377 117.441 1.00 48.92 14 PRO I O 1
ATOM 13146 N N . SER G 2 15 ? 141.023 183.800 119.039 1.00 49.95 15 SER I N 1
ATOM 13147 C CA . SER G 2 15 ? 142.422 183.450 118.801 1.00 49.95 15 SER I CA 1
ATOM 13148 C C . SER G 2 15 ? 143.391 184.553 119.208 1.00 49.95 15 SER I C 1
ATOM 13149 O O . SER G 2 15 ? 144.606 184.368 119.069 1.00 49.95 15 SER I O 1
ATOM 13152 N N . GLU G 2 16 ? 142.907 185.686 119.708 1.00 51.09 16 GLU I N 1
ATOM 13153 C CA . GLU G 2 16 ? 143.776 186.750 120.187 1.00 51.09 16 GLU I CA 1
ATOM 13154 C C . GLU G 2 16 ? 144.130 186.497 121.653 1.00 51.09 16 GLU I C 1
ATOM 13155 O O . GLU G 2 16 ? 143.876 185.421 122.200 1.00 51.09 16 GLU I O 1
ATOM 13161 N N . THR G 2 17 ? 144.726 187.491 122.306 1.00 47.00 17 THR I N 1
ATOM 13162 C CA . THR G 2 17 ? 145.178 187.367 123.685 1.00 47.00 17 THR I CA 1
ATOM 13163 C C . THR G 2 17 ? 144.411 188.339 124.569 1.00 47.00 17 THR I C 1
ATOM 13164 O O . THR G 2 17 ? 144.266 189.517 124.229 1.00 47.00 17 THR I O 1
ATOM 13168 N N . LEU G 2 18 ? 143.927 187.838 125.702 1.00 42.39 18 LEU I N 1
ATOM 13169 C CA . LEU G 2 18 ? 143.221 188.643 126.686 1.00 42.39 18 LEU I CA 1
ATOM 13170 C C . LEU G 2 18 ? 144.195 189.097 127.766 1.00 42.39 18 LEU I C 1
ATOM 13171 O O . LEU G 2 18 ? 144.972 188.292 128.288 1.00 42.39 18 LEU I O 1
ATOM 13176 N N . SER G 2 19 ? 144.152 190.386 128.094 1.00 39.11 19 SER I N 1
ATOM 13177 C CA . SER G 2 19 ? 145.032 190.974 129.095 1.00 39.11 19 SER I CA 1
ATOM 13178 C C . SER G 2 19 ? 144.191 191.658 130.162 1.00 39.11 19 SER I C 1
ATOM 13179 O O . SER G 2 19 ? 143.282 192.429 129.841 1.00 39.11 19 SER I O 1
ATOM 13182 N N . LEU G 2 20 ? 144.498 191.380 131.426 1.00 32.98 20 LEU I N 1
ATOM 13183 C CA . LEU G 2 20 ? 143.780 191.951 132.554 1.00 32.98 20 LEU I CA 1
ATOM 13184 C C . LEU G 2 20 ? 144.776 192.533 133.545 1.00 32.98 20 LEU I C 1
ATOM 13185 O O . LEU G 2 20 ? 145.900 192.045 133.673 1.00 32.98 20 LEU I O 1
ATOM 13190 N N . THR G 2 21 ? 144.351 193.582 134.247 1.00 32.29 21 THR I N 1
ATOM 13191 C CA . THR G 2 21 ? 145.195 194.257 135.223 1.00 32.29 21 THR I CA 1
ATOM 13192 C C . THR G 2 21 ? 144.413 194.485 136.509 1.00 32.29 21 THR I C 1
ATOM 13193 O O . THR G 2 21 ? 143.265 194.933 136.474 1.00 32.29 21 THR I O 1
ATOM 13197 N N . CYS G 2 22 ? 145.041 194.178 137.639 1.00 28.64 22 CYS I N 1
ATOM 13198 C CA . CYS G 2 22 ? 144.472 194.406 138.958 1.00 28.64 22 CYS I CA 1
ATOM 13199 C C . CYS G 2 22 ? 145.294 195.476 139.662 1.00 28.64 22 CYS I C 1
ATOM 13200 O O . CYS G 2 22 ? 146.526 195.360 139.760 1.00 28.64 22 CYS I O 1
ATOM 13203 N N . THR G 2 23 ? 144.608 196.517 140.129 1.00 31.64 23 THR I N 1
ATOM 13204 C CA . THR G 2 23 ? 145.211 197.637 140.840 1.00 31.64 23 THR I CA 1
ATOM 13205 C C . THR G 2 23 ? 144.763 197.603 142.294 1.00 31.64 23 THR I C 1
ATOM 13206 O O . THR G 2 23 ? 143.563 197.498 142.575 1.00 31.64 23 THR I O 1
ATOM 13210 N N . VAL G 2 24 ? 145.727 197.700 143.210 1.00 31.11 24 VAL I N 1
ATOM 13211 C CA . VAL G 2 24 ? 145.487 197.571 144.644 1.00 31.11 24 VAL I CA 1
ATOM 13212 C C . VAL G 2 24 ? 145.660 198.926 145.311 1.00 31.11 24 VAL I C 1
ATOM 13213 O O . VAL G 2 24 ? 146.602 199.669 145.007 1.00 31.11 24 VAL I O 1
ATOM 13217 N N . SER G 2 25 ? 144.748 199.250 146.227 1.00 34.43 25 SER I N 1
ATOM 13218 C CA . SER G 2 25 ? 144.826 200.461 147.032 1.00 34.43 25 SER I CA 1
ATOM 13219 C C . SER G 2 25 ? 144.729 200.084 148.502 1.00 34.43 25 SER I C 1
ATOM 13220 O O . SER G 2 25 ? 143.839 199.322 148.893 1.00 34.43 25 SER I O 1
ATOM 13223 N N . GLY G 2 26 ? 145.638 200.622 149.311 1.00 33.68 26 GLY I N 1
ATOM 13224 C CA . GLY G 2 26 ? 145.657 200.361 150.735 1.00 33.68 26 GLY I CA 1
ATOM 13225 C C . GLY G 2 26 ? 146.668 199.334 151.193 1.00 33.68 26 GLY I C 1
ATOM 13226 O O . GLY G 2 26 ? 146.740 199.060 152.397 1.00 33.68 26 GLY I O 1
ATOM 13227 N N . ALA G 2 27 ? 147.448 198.760 150.281 1.00 30.48 27 ALA I N 1
ATOM 13228 C CA . ALA G 2 27 ? 148.472 197.792 150.646 1.00 30.48 27 ALA I CA 1
ATOM 13229 C C . ALA G 2 27 ? 149.471 197.684 149.506 1.00 30.48 27 ALA I C 1
ATOM 13230 O O . ALA G 2 27 ? 149.208 198.120 148.382 1.00 30.48 27 ALA I O 1
ATOM 13232 N N . SER G 2 28 ? 150.622 197.095 149.811 1.00 24.37 28 SER I N 1
ATOM 13233 C CA . SER G 2 28 ? 151.674 196.868 148.831 1.00 24.37 28 SER I CA 1
ATOM 13234 C C . SER G 2 28 ? 151.545 195.457 148.271 1.00 24.37 28 SER I C 1
ATOM 13235 O O . SER G 2 28 ? 151.381 194.498 149.031 1.00 24.37 28 SER I O 1
ATOM 13238 N N . ILE G 2 29 ? 151.622 195.335 146.943 1.00 23.20 29 ILE I N 1
ATOM 13239 C CA . ILE G 2 29 ? 151.471 194.033 146.304 1.00 23.20 29 ILE I CA 1
ATOM 13240 C C . ILE G 2 29 ? 152.602 193.080 146.667 1.00 23.20 29 ILE I C 1
ATOM 13241 O O . ILE G 2 29 ? 152.466 191.866 146.480 1.00 23.20 29 ILE I O 1
ATOM 13246 N N . SER G 2 30 ? 153.713 193.594 147.188 1.00 19.55 30 SER I N 1
ATOM 13247 C CA . SER G 2 30 ? 154.907 192.796 147.424 1.00 19.55 30 SER I CA 1
ATOM 13248 C C . SER G 2 30 ? 154.925 192.130 148.795 1.00 19.55 30 SER I C 1
ATOM 13249 O O . SER G 2 30 ? 155.945 191.544 149.169 1.00 19.55 30 SER I O 1
ATOM 13252 N N . SER G 2 31 ? 153.834 192.207 149.558 1.00 18.76 31 SER I N 1
ATOM 13253 C CA . SER G 2 31 ? 153.785 191.586 150.877 1.00 18.76 31 SER I CA 1
ATOM 13254 C C . SER G 2 31 ? 152.647 190.577 151.020 1.00 18.76 31 SER I C 1
ATOM 13255 O O . SER G 2 31 ? 152.327 190.180 152.144 1.00 18.76 31 SER I O 1
ATOM 13258 N N . TYR G 2 32 ? 152.036 190.141 149.918 1.00 15.50 32 TYR I N 1
ATOM 13259 C CA . TYR G 2 32 ? 150.896 189.235 150.002 1.00 15.50 32 TYR I CA 1
ATOM 13260 C C . TYR G 2 32 ? 150.843 188.322 148.783 1.00 15.50 32 TYR I C 1
ATOM 13261 O O . TYR G 2 32 ? 151.420 188.615 147.734 1.00 15.50 32 TYR I O 1
ATOM 13270 N N . TRP G 2 33 ? 150.134 187.202 148.947 1.00 14.37 33 TRP I N 1
ATOM 13271 C CA . TRP G 2 33 ? 149.714 186.351 147.839 1.00 14.37 33 TRP I CA 1
ATOM 13272 C C . TRP G 2 33 ? 148.441 186.915 147.214 1.00 14.37 33 TRP I C 1
ATOM 13273 O O . TRP G 2 33 ? 147.594 187.478 147.913 1.00 14.37 33 TRP I O 1
ATOM 13284 N N . TRP G 2 34 ? 148.303 186.752 145.899 1.00 14.37 34 TRP I N 1
ATOM 13285 C CA . TRP G 2 34 ? 147.107 187.171 145.175 1.00 14.37 34 TRP I CA 1
ATOM 13286 C C . TRP G 2 34 ? 146.667 186.045 144.246 1.00 14.37 34 TRP I C 1
ATOM 13287 O O . TRP G 2 34 ? 147.408 185.091 144.004 1.00 14.37 34 TRP I O 1
ATOM 13298 N N . GLY G 2 35 ? 145.449 186.157 143.717 1.00 14.82 35 GLY I N 1
ATOM 13299 C CA . GLY G 2 35 ? 144.906 185.113 142.864 1.00 14.82 35 GLY I CA 1
ATOM 13300 C C . GLY G 2 35 ? 143.857 185.624 141.898 1.00 14.82 35 GLY I C 1
ATOM 13301 O O . GLY G 2 35 ? 143.264 186.691 142.091 1.00 14.82 35 GLY I O 1
ATOM 13302 N N . TRP G 2 36 ? 143.631 184.832 140.849 1.00 21.22 36 TRP I N 1
ATOM 13303 C CA . TRP G 2 36 ? 142.667 185.138 139.799 1.00 21.22 36 TRP I CA 1
ATOM 13304 C C . TRP G 2 36 ? 141.621 184.034 139.708 1.00 21.22 36 TRP I C 1
ATOM 13305 O O . TRP G 2 36 ? 141.959 182.846 139.716 1.00 21.22 36 TRP I O 1
ATOM 13316 N N . ILE G 2 37 ? 140.351 184.429 139.614 1.00 19.72 37 ILE I N 1
ATOM 13317 C CA . ILE G 2 37 ? 139.231 183.495 139.504 1.00 19.72 37 ILE I CA 1
ATOM 13318 C C . ILE G 2 37 ? 138.325 183.972 138.375 1.00 19.72 37 ILE I C 1
ATOM 13319 O O . ILE G 2 37 ? 138.303 185.163 138.051 1.00 19.72 37 ILE I O 1
ATOM 13324 N N . ARG G 2 38 ? 137.590 183.049 137.755 1.00 22.87 38 ARG I N 1
ATOM 13325 C CA . ARG G 2 38 ? 136.614 183.412 136.737 1.00 22.87 38 ARG I CA 1
ATOM 13326 C C . ARG G 2 38 ? 135.344 182.582 136.880 1.00 22.87 38 ARG I C 1
ATOM 13327 O O . ARG G 2 38 ? 135.363 181.462 137.398 1.00 22.87 38 ARG I O 1
ATOM 13335 N N . GLN G 2 39 ? 134.239 183.155 136.408 1.00 27.06 39 GLN I N 1
ATOM 13336 C CA . GLN G 2 39 ? 132.920 182.524 136.458 1.00 27.06 39 GLN I CA 1
ATOM 13337 C C . GLN G 2 39 ? 132.220 182.709 135.117 1.00 27.06 39 GLN I C 1
ATOM 13338 O O . GLN G 2 39 ? 131.935 183.851 134.716 1.00 27.06 39 GLN I O 1
ATOM 13344 N N . PRO G 2 40 ? 131.955 181.627 134.387 1.00 31.75 40 PRO I N 1
ATOM 13345 C CA . PRO G 2 40 ? 131.181 181.753 133.158 1.00 31.75 40 PRO I CA 1
ATOM 13346 C C . PRO G 2 40 ? 129.753 182.150 133.468 1.00 31.75 40 PRO I C 1
ATOM 13347 O O . PRO G 2 40 ? 129.246 181.897 134.577 1.00 31.75 40 PRO I O 1
ATOM 13351 N N . PRO G 2 41 ? 129.064 182.787 132.521 1.00 36.71 41 PRO I N 1
ATOM 13352 C CA . PRO G 2 41 ? 127.678 183.214 132.773 1.00 36.71 41 PRO I CA 1
ATOM 13353 C C . PRO G 2 41 ? 126.776 182.027 133.074 1.00 36.71 41 PRO I C 1
ATOM 13354 O O . PRO G 2 41 ? 126.610 181.124 132.251 1.00 36.71 41 PRO I O 1
ATOM 13358 N N . GLY G 2 42 ? 126.197 182.032 134.273 1.00 37.94 42 GLY I N 1
ATOM 13359 C CA . GLY G 2 42 ? 125.294 180.981 134.690 1.00 37.94 42 GLY I CA 1
ATOM 13360 C C . GLY G 2 42 ? 125.948 179.732 135.235 1.00 37.94 42 GLY I C 1
ATOM 13361 O O . GLY G 2 42 ? 125.250 178.734 135.448 1.00 37.94 42 GLY I O 1
ATOM 13362 N N . LYS G 2 43 ? 127.261 179.746 135.468 1.00 33.97 43 LYS I N 1
ATOM 13363 C CA . LYS G 2 43 ? 127.955 178.555 135.946 1.00 33.97 43 LYS I CA 1
ATOM 13364 C C . LYS G 2 43 ? 128.757 178.843 137.210 1.00 33.97 43 LYS I C 1
ATOM 13365 O O . LYS G 2 43 ? 128.633 179.921 137.798 1.00 33.97 43 LYS I O 1
ATOM 13371 N N . GLY G 2 44 ? 129.579 177.880 137.636 1.00 26.62 44 GLY I N 1
ATOM 13372 C CA . GLY G 2 44 ? 130.317 177.994 138.876 1.00 26.62 44 GLY I CA 1
ATOM 13373 C C . GLY G 2 44 ? 131.705 178.595 138.703 1.00 26.62 44 GLY I C 1
ATOM 13374 O O . GLY G 2 44 ? 132.159 178.900 137.602 1.00 26.62 44 GLY I O 1
ATOM 13375 N N . LEU G 2 45 ? 132.384 178.758 139.836 1.00 21.78 45 LEU I N 1
ATOM 13376 C CA . LEU G 2 45 ? 133.694 179.390 139.875 1.00 21.78 45 LEU I CA 1
ATOM 13377 C C . LEU G 2 45 ? 134.785 178.432 139.410 1.00 21.78 45 LEU I C 1
ATOM 13378 O O . LEU G 2 45 ? 134.680 177.213 139.564 1.00 21.78 45 LEU I O 1
ATOM 13383 N N . GLU G 2 46 ? 135.845 179.001 138.837 1.00 19.87 46 GLU I N 1
ATOM 13384 C CA . GLU G 2 46 ? 137.014 178.232 138.427 1.00 19.87 46 GLU I CA 1
ATOM 13385 C C . GLU G 2 46 ? 138.277 179.007 138.770 1.00 19.87 46 GLU I C 1
ATOM 13386 O O . GLU G 2 46 ? 138.397 180.185 138.424 1.00 19.87 46 GLU I O 1
ATOM 13392 N N . TRP G 2 47 ? 139.213 178.340 139.441 1.00 16.92 47 TRP I N 1
ATOM 13393 C CA . TRP G 2 47 ? 140.482 178.955 139.813 1.00 16.92 47 TRP I CA 1
ATOM 13394 C C . TRP G 2 47 ? 141.417 179.025 138.613 1.00 16.92 47 TRP I C 1
ATOM 13395 O O . TRP G 2 47 ? 141.500 178.086 137.818 1.00 16.92 47 TRP I O 1
ATOM 13406 N N . ILE G 2 48 ? 142.126 180.147 138.486 1.00 16.84 48 ILE I N 1
ATOM 13407 C CA . ILE G 2 48 ? 143.040 180.349 137.367 1.00 16.84 48 ILE I CA 1
ATOM 13408 C C . ILE G 2 48 ? 144.487 180.201 137.825 1.00 16.84 48 ILE I C 1
ATOM 13409 O O . ILE G 2 48 ? 145.196 179.296 137.370 1.00 16.84 48 ILE I O 1
ATOM 13414 N N . ALA G 2 49 ? 144.936 181.072 138.729 1.00 14.37 49 ALA I N 1
ATOM 13415 C CA . ALA G 2 49 ? 146.323 181.029 139.179 1.00 14.37 49 ALA I CA 1
ATOM 13416 C C . ALA G 2 49 ? 146.498 181.874 140.435 1.00 14.37 49 ALA I C 1
ATOM 13417 O O . ALA G 2 49 ? 145.711 182.786 140.703 1.00 14.37 49 ALA I O 1
ATOM 13419 N N . ASP G 2 50 ? 147.548 181.556 141.194 1.00 12.95 50 ASP I N 1
ATOM 13420 C CA . ASP G 2 50 ? 147.975 182.338 142.348 1.00 12.95 50 ASP I CA 1
ATOM 13421 C C . ASP G 2 50 ? 149.407 182.820 142.138 1.00 12.95 50 ASP I C 1
ATOM 13422 O O . ASP G 2 50 ? 150.225 182.123 141.533 1.00 12.95 50 ASP I O 1
ATOM 13427 N N . ILE G 2 51 ? 149.709 184.012 142.655 1.00 14.37 51 ILE I N 1
ATOM 13428 C CA . ILE G 2 51 ? 151.007 184.652 142.447 1.00 14.37 51 ILE I CA 1
ATOM 13429 C C . ILE G 2 51 ? 151.501 185.291 143.740 1.00 14.37 51 ILE I C 1
ATOM 13430 O O . ILE G 2 51 ? 150.715 185.815 144.537 1.00 14.37 51 ILE I O 1
ATOM 13435 N N . TYR G 2 52 ? 152.816 185.242 143.938 1.00 15.19 52 TYR I N 1
ATOM 13436 C CA . TYR G 2 52 ? 153.516 185.999 144.977 1.00 15.19 52 TYR I CA 1
ATOM 13437 C C . TYR G 2 52 ? 154.515 186.914 144.279 1.00 15.19 52 TYR I C 1
ATOM 13438 O O . TYR G 2 52 ? 155.594 186.455 143.855 1.00 15.19 52 TYR I O 1
ATOM 13447 N N . PRO G 2 53 ? 154.178 188.195 144.091 1.00 16.48 53 PRO I N 1
ATOM 13448 C CA . PRO G 2 53 ? 155.036 189.084 143.285 1.00 16.48 53 PRO I CA 1
ATOM 13449 C C . PRO G 2 53 ? 156.425 189.323 143.857 1.00 16.48 53 PRO I C 1
ATOM 13450 O O . PRO G 2 53 ? 157.369 189.510 143.080 1.00 16.48 53 PRO I O 1
ATOM 13454 N N . ASN G 2 54 ? 156.581 189.333 145.184 1.00 17.06 54 ASN I N 1
ATOM 13455 C CA . ASN G 2 54 ? 157.866 189.698 145.777 1.00 17.06 54 ASN I CA 1
ATOM 13456 C C . ASN G 2 54 ? 158.973 188.744 145.343 1.00 17.06 54 ASN I C 1
ATOM 13457 O O . ASN G 2 54 ? 160.090 189.177 145.041 1.00 17.06 54 ASN I O 1
ATOM 13462 N N . SER G 2 55 ? 158.685 187.447 145.309 1.00 16.93 55 SER I N 1
ATOM 13463 C CA . SER G 2 55 ? 159.645 186.448 144.863 1.00 16.93 55 SER I CA 1
ATOM 13464 C C . SER G 2 55 ? 159.348 185.929 143.464 1.00 16.93 55 SER I C 1
ATOM 13465 O O . SER G 2 55 ? 160.092 185.084 142.960 1.00 16.93 55 SER I O 1
ATOM 13468 N N . GLY G 2 56 ? 158.286 186.415 142.830 1.00 17.58 56 GLY I N 1
ATOM 13469 C CA . GLY G 2 56 ? 157.893 185.921 141.523 1.00 17.58 56 GLY I CA 1
ATOM 13470 C C . GLY G 2 56 ? 157.444 184.476 141.507 1.00 17.58 56 GLY I C 1
ATOM 13471 O O . GLY G 2 56 ? 157.729 183.756 140.542 1.00 17.58 56 GLY I O 1
ATOM 13472 N N . SER G 2 57 ? 156.743 184.030 142.547 1.00 16.89 57 SER I N 1
ATOM 13473 C CA . SER G 2 57 ? 156.262 182.655 142.592 1.00 16.89 57 SER I CA 1
ATOM 13474 C C . SER G 2 57 ? 154.869 182.562 141.981 1.00 16.89 57 SER I C 1
ATOM 13475 O O . SER G 2 57 ? 154.076 183.499 142.067 1.00 16.89 57 SER I O 1
ATOM 13478 N N . THR G 2 58 ? 154.574 181.419 141.361 1.00 18.22 58 THR I N 1
ATOM 13479 C CA . THR G 2 58 ? 153.289 181.240 140.700 1.00 18.22 58 THR I CA 1
ATOM 13480 C C . THR G 2 58 ? 152.844 179.786 140.791 1.00 18.22 58 THR I C 1
ATOM 13481 O O . THR G 2 58 ? 153.647 178.869 140.599 1.00 18.22 58 THR I O 1
ATOM 13485 N N . ASN G 2 59 ? 151.559 179.590 141.082 1.00 17.69 59 ASN I N 1
ATOM 13486 C CA . ASN G 2 59 ? 150.908 178.288 141.021 1.00 17.69 59 ASN I CA 1
ATOM 13487 C C . ASN G 2 59 ? 149.774 178.347 140.005 1.00 17.69 59 ASN I C 1
ATOM 13488 O O . ASN G 2 59 ? 149.002 179.311 139.982 1.00 17.69 59 ASN I O 1
ATOM 13493 N N . TYR G 2 60 ? 149.673 177.308 139.175 1.00 24.53 60 TYR I N 1
ATOM 13494 C CA . TYR G 2 60 ? 148.775 177.289 138.029 1.00 24.53 60 TYR I CA 1
ATOM 13495 C C . TYR G 2 60 ? 147.722 176.197 138.161 1.00 24.53 60 TYR I C 1
ATOM 13496 O O . TYR G 2 60 ? 147.971 175.131 138.729 1.00 24.53 60 TYR I O 1
ATOM 13505 N N . ASN G 2 61 ? 146.546 176.475 137.613 1.00 28.26 61 ASN I N 1
ATOM 13506 C CA . ASN G 2 61 ? 145.578 175.424 137.323 1.00 28.26 61 ASN I CA 1
ATOM 13507 C C . ASN G 2 61 ? 146.101 174.582 136.162 1.00 28.26 61 ASN I C 1
ATOM 13508 O O . ASN G 2 61 ? 146.392 175.129 135.094 1.00 28.26 61 ASN I O 1
ATOM 13513 N N . PRO G 2 62 ? 146.245 173.265 136.335 1.00 33.89 62 PRO I N 1
ATOM 13514 C CA . PRO G 2 62 ? 146.890 172.453 135.288 1.00 33.89 62 PRO I CA 1
ATOM 13515 C C . PRO G 2 62 ? 146.197 172.507 133.937 1.00 33.89 62 PRO I C 1
ATOM 13516 O O . PRO G 2 62 ? 146.865 172.348 132.908 1.00 33.89 62 PRO I O 1
ATOM 13520 N N . SER G 2 63 ? 144.880 172.716 133.901 1.00 37.43 63 SER I N 1
ATOM 13521 C CA . SER G 2 63 ? 144.184 172.780 132.619 1.00 37.43 63 SER I CA 1
ATOM 13522 C C . SER G 2 63 ? 144.589 174.018 131.823 1.00 37.43 63 SER I C 1
ATOM 13523 O O . SER G 2 63 ? 144.714 173.959 130.595 1.00 37.43 63 SER I O 1
ATOM 13526 N N . LEU G 2 64 ? 144.793 175.147 132.502 1.00 35.94 64 LEU I N 1
ATOM 13527 C CA . LEU G 2 64 ? 145.080 176.414 131.839 1.00 35.94 64 LEU I CA 1
ATOM 13528 C C . LEU G 2 64 ? 146.551 176.810 131.879 1.00 35.94 64 LEU I C 1
ATOM 13529 O O . LEU G 2 64 ? 146.878 177.932 131.479 1.00 35.94 64 LEU I O 1
ATOM 13534 N N . LYS G 2 65 ? 147.441 175.926 132.336 1.00 36.81 65 LYS I N 1
ATOM 13535 C CA . LYS G 2 65 ? 148.826 176.322 132.582 1.00 36.81 65 LYS I CA 1
ATOM 13536 C C . LYS G 2 65 ? 149.521 176.803 131.312 1.00 36.81 65 LYS I C 1
ATOM 13537 O O . LYS G 2 65 ? 150.260 177.794 131.337 1.00 36.81 65 LYS I O 1
ATOM 13543 N N . SER G 2 66 ? 149.290 176.121 130.189 1.00 41.36 66 SER I N 1
ATOM 13544 C CA . SER G 2 66 ? 150.029 176.403 128.962 1.00 41.36 66 SER I CA 1
ATOM 13545 C C . SER G 2 66 ? 149.641 177.722 128.304 1.00 41.36 66 SER I C 1
ATOM 13546 O O . SER G 2 66 ? 150.320 178.140 127.360 1.00 41.36 66 SER I O 1
ATOM 13549 N N . ARG G 2 67 ? 148.580 178.387 128.765 1.00 40.20 67 ARG I N 1
ATOM 13550 C CA . ARG G 2 67 ? 148.072 179.587 128.110 1.00 40.20 67 ARG I CA 1
ATOM 13551 C C . ARG G 2 67 ? 148.119 180.820 129.008 1.00 40.20 67 ARG I C 1
ATOM 13552 O O . ARG G 2 67 ? 147.512 181.841 128.674 1.00 40.20 67 ARG I O 1
ATOM 13560 N N . VAL G 2 68 ? 148.830 180.760 130.132 1.00 35.53 68 VAL I N 1
ATOM 13561 C CA . VAL G 2 68 ? 148.771 181.798 131.156 1.00 35.53 68 VAL I CA 1
ATOM 13562 C C . VAL G 2 68 ? 150.159 182.394 131.356 1.00 35.53 68 VAL I C 1
ATOM 13563 O O . VAL G 2 68 ? 151.140 181.657 131.508 1.00 35.53 68 VAL I O 1
ATOM 13567 N N . THR G 2 69 ? 150.236 183.726 131.354 1.00 34.52 69 THR I N 1
ATOM 13568 C CA . THR G 2 69 ? 151.438 184.455 131.739 1.00 34.52 69 THR I CA 1
ATOM 13569 C C . THR G 2 69 ? 151.054 185.565 132.709 1.00 34.52 69 THR I C 1
ATOM 13570 O O . THR G 2 69 ? 149.927 186.063 132.687 1.00 34.52 69 THR I O 1
ATOM 13574 N N A ASN G 2 70 ? 152.004 185.941 133.566 0.50 30.40 70 ASN I N 1
ATOM 13575 N N B ASN G 2 70 ? 151.996 185.951 133.566 0.50 30.40 70 ASN I N 1
ATOM 13576 C CA A ASN G 2 70 ? 151.780 186.929 134.613 0.50 30.40 70 ASN I CA 1
ATOM 13577 C CA B ASN G 2 70 ? 151.728 186.967 134.573 0.50 30.40 70 ASN I CA 1
ATOM 13578 C C A ASN G 2 70 ? 152.899 187.961 134.602 0.50 30.40 70 ASN I C 1
ATOM 13579 C C B ASN G 2 70 ? 152.895 187.940 134.657 0.50 30.40 70 ASN I C 1
ATOM 13580 O O A ASN G 2 70 ? 154.017 187.682 134.161 0.50 30.40 70 ASN I O 1
ATOM 13581 O O B ASN G 2 70 ? 154.035 187.599 134.335 0.50 30.40 70 ASN I O 1
ATOM 13590 N N . SER G 2 71 ? 152.590 189.158 135.102 1.00 32.48 71 SER I N 1
ATOM 13591 C CA . SER G 2 71 ? 153.580 190.223 135.208 1.00 32.48 71 SER I CA 1
ATOM 13592 C C . SER G 2 71 ? 153.171 191.166 136.333 1.00 32.48 71 SER I C 1
ATOM 13593 O O . SER G 2 71 ? 152.060 191.088 136.858 1.00 32.48 71 SER I O 1
ATOM 13596 N N . LYS G 2 72 ? 154.081 192.068 136.703 1.00 35.29 72 LYS I N 1
ATOM 13597 C CA . LYS G 2 72 ? 153.839 192.979 137.815 1.00 35.29 72 LYS I CA 1
ATOM 13598 C C . LYS G 2 72 ? 154.456 194.343 137.528 1.00 35.29 72 LYS I C 1
ATOM 13599 O O . LYS G 2 72 ? 155.266 194.508 136.613 1.00 35.29 72 LYS I O 1
ATOM 13605 N N . ASP G 2 73 ? 154.057 195.330 138.337 1.00 42.76 73 ASP I N 1
ATOM 13606 C CA . ASP G 2 73 ? 154.622 196.678 138.275 1.00 42.76 73 ASP I CA 1
ATOM 13607 C C . ASP G 2 73 ? 154.482 197.277 139.673 1.00 42.76 73 ASP I C 1
ATOM 13608 O O . ASP G 2 73 ? 153.380 197.662 140.080 1.00 42.76 73 ASP I O 1
ATOM 13613 N N . ALA G 2 74 ? 155.601 197.342 140.400 1.00 45.26 74 ALA I N 1
ATOM 13614 C CA . ALA G 2 74 ? 155.561 197.761 141.798 1.00 45.26 74 ALA I CA 1
ATOM 13615 C C . ALA G 2 74 ? 155.401 199.269 141.945 1.00 45.26 74 ALA I C 1
ATOM 13616 O O . ALA G 2 74 ? 154.868 199.733 142.959 1.00 45.26 74 ALA I O 1
ATOM 13618 N N . SER G 2 75 ? 155.865 200.047 140.965 1.00 46.69 75 SER I N 1
ATOM 13619 C CA . SER G 2 75 ? 155.768 201.501 141.068 1.00 46.69 75 SER I CA 1
ATOM 13620 C C . SER G 2 75 ? 154.314 201.950 141.127 1.00 46.69 75 SER I C 1
ATOM 13621 O O . SER G 2 75 ? 153.944 202.798 141.948 1.00 46.69 75 SER I O 1
ATOM 13624 N N . LYS G 2 76 ? 153.471 201.385 140.267 1.00 43.22 76 LYS I N 1
ATOM 13625 C CA . LYS G 2 76 ? 152.048 201.690 140.257 1.00 43.22 76 LYS I CA 1
ATOM 13626 C C . LYS G 2 76 ? 151.228 200.696 141.068 1.00 43.22 76 LYS I C 1
ATOM 13627 O O . LYS G 2 76 ? 149.999 200.816 141.109 1.00 43.22 76 LYS I O 1
ATOM 13633 N N . ASN G 2 77 ? 151.881 199.723 141.709 1.00 34.01 77 ASN I N 1
ATOM 13634 C CA . ASN G 2 77 ? 151.217 198.756 142.584 1.00 34.01 77 ASN I CA 1
ATOM 13635 C C . ASN G 2 77 ? 150.134 197.983 141.831 1.00 34.01 77 ASN I C 1
ATOM 13636 O O . ASN G 2 77 ? 148.967 197.957 142.226 1.00 34.01 77 ASN I O 1
ATOM 13641 N N . GLN G 2 78 ? 150.530 197.351 140.727 1.00 33.61 78 GLN I N 1
ATOM 13642 C CA . GLN G 2 78 ? 149.593 196.635 139.872 1.00 33.61 78 GLN I CA 1
ATOM 13643 C C . GLN G 2 78 ? 150.173 195.283 139.489 1.00 33.61 78 GLN I C 1
ATOM 13644 O O . GLN G 2 78 ? 151.393 195.106 139.447 1.00 33.61 78 GLN I O 1
ATOM 13650 N N . PHE G 2 79 ? 149.292 194.323 139.204 1.00 27.06 79 PHE I N 1
ATOM 13651 C CA . PHE G 2 79 ? 149.736 193.059 138.628 1.00 27.06 79 PHE I CA 1
ATOM 13652 C C . PHE G 2 79 ? 148.792 192.629 137.515 1.00 27.06 79 PHE I C 1
ATOM 13653 O O . PHE G 2 79 ? 147.590 192.893 137.560 1.00 27.06 79 PHE I O 1
ATOM 13661 N N . SER G 2 80 ? 149.348 191.949 136.514 1.00 29.27 80 SER I N 1
ATOM 13662 C CA . SER G 2 80 ? 148.653 191.716 135.258 1.00 29.27 80 SER I CA 1
ATOM 13663 C C . SER G 2 80 ? 148.711 190.245 134.876 1.00 29.27 80 SER I C 1
ATOM 13664 O O . SER G 2 80 ? 149.683 189.542 135.168 1.00 29.27 80 SER I O 1
ATOM 13667 N N . LEU G 2 81 ? 147.659 189.809 134.186 1.00 30.88 81 LEU I N 1
ATOM 13668 C CA . LEU G 2 81 ? 147.485 188.443 133.718 1.00 30.88 81 LEU I CA 1
ATOM 13669 C C . LEU G 2 81 ? 147.207 188.459 132.221 1.00 30.88 81 LEU I C 1
ATOM 13670 O O . LEU G 2 81 ? 146.582 189.388 131.704 1.00 30.88 81 LEU I O 1
ATOM 13675 N N . LYS G 2 82 ? 147.678 187.428 131.520 1.00 38.21 82 LYS I N 1
ATOM 13676 C CA . LYS G 2 82 ? 147.470 187.324 130.081 1.00 38.21 82 LYS I CA 1
ATOM 13677 C C . LYS G 2 82 ? 147.169 185.882 129.700 1.00 38.21 82 LYS I C 1
ATOM 13678 O O . LYS G 2 82 ? 147.930 184.971 130.040 1.00 38.21 82 LYS I O 1
ATOM 13684 N N . LEU G 2 83 ? 146.061 185.691 128.984 1.00 42.25 83 LEU I N 1
ATOM 13685 C CA . LEU G 2 83 ? 145.607 184.383 128.524 1.00 42.25 83 LEU I CA 1
ATOM 13686 C C . LEU G 2 83 ? 145.569 184.388 127.002 1.00 42.25 83 LEU I C 1
ATOM 13687 O O . LEU G 2 83 ? 144.881 185.219 126.402 1.00 42.25 83 LEU I O 1
ATOM 13692 N N . SER G 2 84 ? 146.288 183.458 126.381 1.00 45.09 84 SER I N 1
ATOM 13693 C CA . SER G 2 84 ? 146.466 183.451 124.936 1.00 45.09 84 SER I CA 1
ATOM 13694 C C . SER G 2 84 ? 145.591 182.395 124.266 1.00 45.09 84 SER I C 1
ATOM 13695 O O . SER G 2 84 ? 145.195 181.399 124.877 1.00 45.09 84 SER I O 1
ATOM 13698 N N . SER G 2 85 ? 145.294 182.637 122.987 1.00 48.08 85 SER I N 1
ATOM 13699 C CA . SER G 2 85 ? 144.520 181.723 122.142 1.00 48.08 85 SER I CA 1
ATOM 13700 C C . SER G 2 85 ? 143.126 181.479 122.723 1.00 48.08 85 SER I C 1
ATOM 13701 O O . SER G 2 85 ? 142.743 180.354 123.051 1.00 48.08 85 SER I O 1
ATOM 13704 N N . VAL G 2 86 ? 142.363 182.560 122.834 1.00 47.01 86 VAL I N 1
ATOM 13705 C CA . VAL G 2 86 ? 141.051 182.505 123.466 1.00 47.01 86 VAL I CA 1
ATOM 13706 C C . VAL G 2 86 ? 140.012 182.020 122.466 1.00 47.01 86 VAL I C 1
ATOM 13707 O O . VAL G 2 86 ? 140.068 182.340 121.272 1.00 47.01 86 VAL I O 1
ATOM 13711 N N . THR G 2 87 ? 139.062 181.231 122.955 1.00 44.19 87 THR I N 1
ATOM 13712 C CA . THR G 2 87 ? 137.934 180.740 122.177 1.00 44.19 87 THR I CA 1
ATOM 13713 C C . THR G 2 87 ? 136.637 181.233 122.819 1.00 44.19 87 THR I C 1
ATOM 13714 O O . THR G 2 87 ? 136.647 182.055 123.739 1.00 44.19 87 THR I O 1
ATOM 13718 N N . ALA G 2 88 ? 135.508 180.721 122.322 1.00 42.24 88 ALA I N 1
ATOM 13719 C CA . ALA G 2 88 ? 134.213 181.100 122.874 1.00 42.24 88 ALA I CA 1
ATOM 13720 C C . ALA G 2 88 ? 134.018 180.600 124.299 1.00 42.24 88 ALA I C 1
ATOM 13721 O O . ALA G 2 88 ? 133.131 181.097 125.000 1.00 42.24 88 ALA I O 1
ATOM 13723 N N . ALA G 2 89 ? 134.821 179.633 124.743 1.00 39.12 89 ALA I N 1
ATOM 13724 C CA . ALA G 2 89 ? 134.698 179.103 126.095 1.00 39.12 89 ALA I CA 1
ATOM 13725 C C . ALA G 2 89 ? 135.310 180.015 127.151 1.00 39.12 89 ALA I C 1
ATOM 13726 O O . ALA G 2 89 ? 135.160 179.734 128.345 1.00 39.12 89 ALA I O 1
ATOM 13728 N N . ASP G 2 90 ? 135.992 181.086 126.752 1.00 37.39 90 ASP I N 1
ATOM 13729 C CA . ASP G 2 90 ? 136.686 181.955 127.692 1.00 37.39 90 ASP I CA 1
ATOM 13730 C C . ASP G 2 90 ? 135.903 183.211 128.057 1.00 37.39 90 ASP I C 1
ATOM 13731 O O . ASP G 2 90 ? 136.442 184.067 128.764 1.00 37.39 90 ASP I O 1
ATOM 13736 N N . THR G 2 91 ? 134.661 183.353 127.600 1.00 35.38 91 THR I N 1
ATOM 13737 C CA . THR G 2 91 ? 133.845 184.488 128.016 1.00 35.38 91 THR I CA 1
ATOM 13738 C C . THR G 2 91 ? 133.327 184.249 129.429 1.00 35.38 91 THR I C 1
ATOM 13739 O O . THR G 2 91 ? 132.751 183.194 129.715 1.00 35.38 91 THR I O 1
ATOM 13743 N N . ALA G 2 92 ? 133.535 185.222 130.314 1.00 30.86 92 ALA I N 1
ATOM 13744 C CA . ALA G 2 92 ? 133.217 185.045 131.727 1.00 30.86 92 ALA I CA 1
ATOM 13745 C C . ALA G 2 92 ? 133.443 186.358 132.462 1.00 30.86 92 ALA I C 1
ATOM 13746 O O . ALA G 2 92 ? 133.951 187.332 131.901 1.00 30.86 92 ALA I O 1
ATOM 13748 N N . MET G 2 93 ? 133.059 186.365 133.736 1.00 27.04 93 MET I N 1
ATOM 13749 C CA . MET G 2 93 ? 133.433 187.430 134.654 1.00 27.04 93 MET I CA 1
ATOM 13750 C C . MET G 2 93 ? 134.730 187.043 135.356 1.00 27.04 93 MET I C 1
ATOM 13751 O O . MET G 2 93 ? 134.905 185.893 135.763 1.00 27.04 93 MET I O 1
ATOM 13756 N N . TYR G 2 94 ? 135.642 188.005 135.487 1.00 26.23 94 TYR I N 1
ATOM 13757 C CA . TYR G 2 94 ? 136.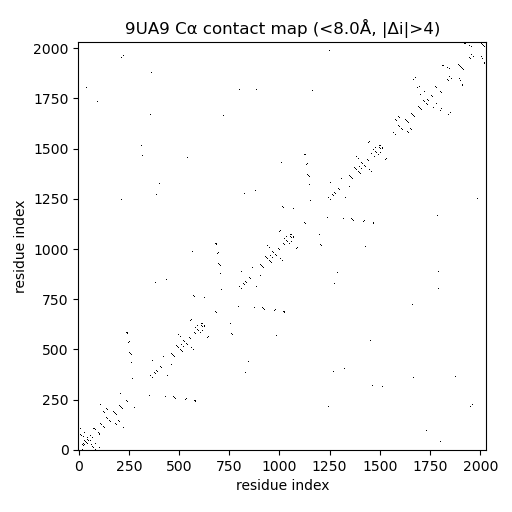971 187.766 136.036 1.00 26.23 94 TYR I CA 1
ATOM 13758 C C . TYR G 2 94 ? 137.164 188.586 137.304 1.00 26.23 94 TYR I C 1
ATOM 13759 O O . TYR G 2 94 ? 136.778 189.758 137.354 1.00 26.23 94 TYR I O 1
ATOM 13768 N N . TYR G 2 95 ? 137.762 187.968 138.322 1.00 22.86 95 TYR I N 1
ATOM 13769 C CA . TYR G 2 95 ? 138.028 188.598 139.605 1.00 22.86 95 TYR I CA 1
ATOM 13770 C C . TYR G 2 95 ? 139.486 188.399 139.997 1.00 22.86 95 TYR I C 1
ATOM 13771 O O . TYR G 2 95 ? 140.080 187.350 139.727 1.00 22.86 95 TYR I O 1
ATOM 13780 N N . CYS G 2 96 ? 140.053 189.411 140.655 1.00 22.21 96 CYS I N 1
ATOM 13781 C CA . CYS G 2 96 ? 141.298 189.267 141.397 1.00 22.21 96 CYS I CA 1
ATOM 13782 C C . CYS G 2 96 ? 140.992 189.337 142.888 1.00 22.21 96 CYS I C 1
ATOM 13783 O O . CYS G 2 96 ? 140.026 189.979 143.309 1.00 22.21 96 CYS I O 1
ATOM 13786 N N . ALA G 2 97 ? 141.811 188.654 143.684 1.00 15.79 97 ALA I N 1
ATOM 13787 C CA . ALA G 2 97 ? 141.546 188.555 145.113 1.00 15.79 97 ALA I CA 1
ATOM 13788 C C . ALA G 2 97 ? 142.854 188.379 145.869 1.00 15.79 97 ALA I C 1
ATOM 13789 O O . ALA G 2 97 ? 143.865 187.960 145.303 1.00 15.79 97 ALA I O 1
ATOM 13791 N N . ARG G 2 98 ? 142.820 188.707 147.159 1.00 14.25 98 ARG I N 1
ATOM 13792 C CA . ARG G 2 98 ? 143.929 188.427 148.064 1.00 14.25 98 ARG I CA 1
ATOM 13793 C C . ARG G 2 98 ? 143.752 187.023 148.632 1.00 14.25 98 ARG I C 1
ATOM 13794 O O . ARG G 2 98 ? 142.650 186.657 149.052 1.00 14.25 98 ARG I O 1
ATOM 13802 N N . ALA G 2 99 ? 144.829 186.237 148.643 1.00 14.37 99 ALA I N 1
ATOM 13803 C CA . ALA G 2 99 ? 144.744 184.790 148.856 1.00 14.37 99 ALA I CA 1
ATOM 13804 C C . ALA G 2 99 ? 145.743 184.304 149.903 1.00 14.37 99 ALA I C 1
ATOM 13805 O O . ALA G 2 99 ? 146.686 183.571 149.582 1.00 14.37 99 ALA I O 1
ATOM 13807 N N . PRO G 2 100 ? 145.552 184.669 151.171 1.00 14.37 100 PRO I N 1
ATOM 13808 C CA . PRO G 2 100 ? 146.433 184.146 152.225 1.00 14.37 100 PRO I CA 1
ATOM 13809 C C . PRO G 2 100 ? 146.237 182.649 152.439 1.00 14.37 100 PRO I C 1
ATOM 13810 O O . PRO G 2 100 ? 145.149 182.109 152.233 1.00 14.37 100 PRO I O 1
ATOM 13814 N N . ARG G 2 101 ? 147.310 181.978 152.859 1.00 14.37 101 ARG I N 1
ATOM 13815 C CA . ARG G 2 101 ? 147.261 180.560 153.189 1.00 14.37 101 ARG I CA 1
ATOM 13816 C C . ARG G 2 101 ? 148.314 180.247 154.246 1.00 14.37 101 ARG I C 1
ATOM 13817 O O . ARG G 2 101 ? 149.354 180.902 154.324 1.00 14.37 101 ARG I O 1
ATOM 13825 N N . GLY G 2 102 ? 148.031 179.243 155.062 1.00 14.37 102 GLY I N 1
ATOM 13826 C CA . GLY G 2 102 ? 148.983 178.810 156.069 1.00 14.37 102 GLY I CA 1
ATOM 13827 C C . GLY G 2 102 ? 148.310 178.051 157.197 1.00 14.37 102 GLY I C 1
ATOM 13828 O O . GLY G 2 102 ? 147.129 177.720 157.143 1.00 14.37 102 GLY I O 1
ATOM 13829 N N . TYR G 2 103 ? 149.114 177.762 158.223 1.00 14.37 103 TYR I N 1
ATOM 13830 C CA . TYR G 2 103 ? 148.639 177.081 159.422 1.00 14.37 103 TYR I CA 1
ATOM 13831 C C . TYR G 2 103 ? 148.027 178.071 160.406 1.00 14.37 103 TYR I C 1
ATOM 13832 O O . TYR G 2 103 ? 148.527 179.185 160.579 1.00 14.37 103 TYR I O 1
ATOM 13841 N N . SER G 2 104 ? 146.954 177.649 161.071 1.00 14.37 104 SER I N 1
ATOM 13842 C CA . SER G 2 104 ? 146.332 178.464 162.104 1.00 14.37 104 SER I CA 1
ATOM 13843 C C . SER G 2 104 ? 147.088 178.317 163.425 1.00 14.37 104 SER I C 1
ATOM 13844 O O . SER G 2 104 ? 148.094 177.611 163.524 1.00 14.37 104 SER I O 1
ATOM 13847 N N . TYR G 2 105 ? 146.586 178.995 164.460 1.00 14.37 105 TYR I N 1
ATOM 13848 C CA . TYR G 2 105 ? 147.190 178.888 165.786 1.00 14.37 105 TYR I CA 1
ATOM 13849 C C . TYR G 2 105 ? 147.188 177.449 166.291 1.00 14.37 105 TYR I C 1
ATOM 13850 O O . TYR G 2 105 ? 148.109 177.044 167.007 1.00 14.37 105 TYR I O 1
ATOM 13859 N N . SER G 2 106 ? 146.177 176.661 165.921 1.00 14.37 106 SER I N 1
ATOM 13860 C CA . SER G 2 106 ? 146.063 175.270 166.345 1.00 14.37 106 SER I CA 1
ATOM 13861 C C . SER G 2 106 ? 146.516 174.286 165.265 1.00 14.37 106 SER I C 1
ATOM 13862 O O . SER G 2 106 ? 146.051 173.143 165.236 1.00 14.37 106 SER I O 1
ATOM 13865 N N . TYR G 2 107 ? 147.409 174.720 164.373 1.00 14.37 107 TYR I N 1
ATOM 13866 C CA . TYR G 2 107 ? 148.056 173.849 163.385 1.00 14.37 107 TYR I CA 1
ATOM 13867 C C . TYR G 2 107 ? 147.056 173.191 162.433 1.00 14.37 107 TYR I C 1
ATOM 13868 O O . TYR G 2 107 ? 147.203 172.027 162.060 1.00 14.37 107 TYR I O 1
ATOM 13877 N N . VAL G 2 108 ? 146.042 173.944 162.018 1.00 14.37 108 VAL I N 1
ATOM 13878 C CA . VAL G 2 108 ? 145.150 173.547 160.934 1.00 14.37 108 VAL I CA 1
ATOM 13879 C C . VAL G 2 108 ? 145.508 174.374 159.705 1.00 14.37 108 VAL I C 1
ATOM 13880 O O . VAL G 2 108 ? 145.529 175.608 159.769 1.00 14.37 108 VAL I O 1
ATOM 13884 N N . PHE G 2 109 ? 145.791 173.699 158.589 1.00 14.37 109 PHE I N 1
ATOM 13885 C CA . PHE G 2 109 ? 146.213 174.390 157.374 1.00 14.37 109 PHE I CA 1
ATOM 13886 C C . PHE G 2 109 ? 145.000 174.813 156.553 1.00 14.37 109 PHE I C 1
ATOM 13887 O O . PHE G 2 109 ? 144.052 174.039 156.391 1.00 14.37 109 PHE I O 1
ATOM 13895 N N . GLY G 2 110 ? 145.040 176.034 156.023 1.00 14.37 110 GLY I N 1
ATOM 13896 C CA . GLY G 2 110 ? 143.921 176.550 155.256 1.00 14.37 110 GLY I CA 1
ATOM 13897 C C . GLY G 2 110 ? 144.325 177.586 154.228 1.00 14.37 110 GLY I C 1
ATOM 13898 O O . GLY G 2 110 ? 145.381 178.222 154.321 1.00 14.37 110 GLY I O 1
ATOM 13899 N N . HIS G 2 111 ? 143.447 177.748 153.239 1.00 14.37 111 HIS I N 1
ATOM 13900 C CA . HIS G 2 111 ? 143.559 178.741 152.179 1.00 14.37 111 HIS I CA 1
ATOM 13901 C C . HIS G 2 111 ? 142.238 179.494 152.091 1.00 14.37 111 HIS I C 1
ATOM 13902 O O . HIS G 2 111 ? 141.172 178.918 152.321 1.00 14.37 111 HIS I O 1
ATOM 13909 N N . ARG G 2 112 ? 142.302 180.786 151.769 1.00 14.37 112 ARG I N 1
ATOM 13910 C CA . ARG G 2 112 ? 141.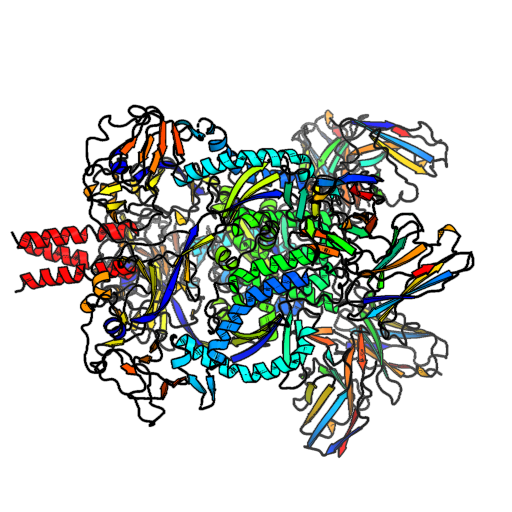085 181.585 151.686 1.00 14.37 112 ARG I CA 1
ATOM 13911 C C . ARG G 2 112 ? 141.302 182.819 150.819 1.00 14.37 112 ARG I C 1
ATOM 13912 O O . ARG G 2 112 ? 142.382 183.414 150.830 1.00 14.37 112 ARG I O 1
ATOM 13920 N N . PHE G 2 113 ? 140.264 183.188 150.068 1.00 14.37 113 PHE I N 1
ATOM 13921 C CA . PHE G 2 113 ? 140.207 184.459 149.345 1.00 14.37 113 PHE I CA 1
ATOM 13922 C C . PHE G 2 113 ? 139.443 185.448 150.220 1.00 14.37 113 PHE I C 1
ATOM 13923 O O . PHE G 2 113 ? 138.211 185.461 150.224 1.00 14.37 113 PHE I O 1
ATOM 13931 N N . ASP G 2 114 ? 140.165 186.291 150.960 1.00 15.50 114 ASP I N 1
ATOM 13932 C CA . ASP G 2 114 ? 139.511 187.103 151.980 1.00 15.50 114 ASP I CA 1
ATOM 13933 C C . ASP G 2 114 ? 139.057 188.475 151.489 1.00 15.50 114 ASP I C 1
ATOM 13934 O O . ASP G 2 114 ? 138.221 189.099 152.151 1.00 15.50 114 ASP I O 1
ATOM 13939 N N . VAL G 2 115 ? 139.576 188.966 150.365 1.00 17.50 115 VAL I N 1
ATOM 13940 C CA . VAL G 2 115 ? 139.120 190.225 149.779 1.00 17.50 115 VAL I CA 1
ATOM 13941 C C . VAL G 2 115 ? 138.953 190.026 148.279 1.00 17.50 115 VAL I C 1
ATOM 13942 O O . VAL G 2 115 ? 139.870 189.541 147.611 1.00 17.50 115 VAL I O 1
ATOM 13946 N N . TRP G 2 116 ? 137.796 190.415 147.748 1.00 17.67 116 TRP I N 1
ATOM 13947 C CA . TRP G 2 116 ? 137.477 190.249 146.338 1.00 17.67 116 TRP I CA 1
ATOM 13948 C C . TRP G 2 116 ? 137.308 191.606 145.667 1.00 17.67 116 TRP I C 1
ATOM 13949 O O . TRP G 2 116 ? 136.882 192.579 146.295 1.00 17.67 116 TRP I O 1
ATOM 13960 N N . GLY G 2 117 ? 137.642 191.660 144.383 1.00 24.04 117 GLY I N 1
ATOM 13961 C CA . GLY G 2 117 ? 137.345 192.817 143.569 1.00 24.04 117 GLY I CA 1
ATOM 13962 C C . GLY G 2 117 ? 135.986 192.706 142.913 1.00 24.04 117 GLY I C 1
ATOM 13963 O O . GLY G 2 117 ? 135.334 191.652 142.916 1.00 24.04 117 GLY I O 1
ATOM 13964 N N . PRO G 2 118 ? 135.524 193.822 142.341 1.00 26.99 118 PRO I N 1
ATOM 13965 C CA . PRO G 2 118 ? 134.207 193.810 141.681 1.00 26.99 118 PRO I CA 1
ATOM 13966 C C . PRO G 2 118 ? 134.114 192.866 140.491 1.00 26.99 118 PRO I C 1
ATOM 13967 O O . PRO G 2 118 ? 133.045 192.289 140.263 1.00 26.99 118 PRO I O 1
ATOM 13971 N N . GLY G 2 119 ? 135.182 192.690 139.730 1.00 27.60 119 GLY I N 1
ATOM 13972 C CA . GLY G 2 119 ? 135.153 191.815 138.574 1.00 27.60 119 GLY I CA 1
ATOM 13973 C C . GLY G 2 119 ? 134.891 192.569 137.282 1.00 27.60 119 GLY I C 1
ATOM 13974 O O . GLY G 2 119 ? 134.313 193.661 137.268 1.00 27.60 119 GLY I O 1
ATOM 13975 N N . VAL G 2 120 ? 135.325 191.976 136.170 1.00 28.92 120 VAL I N 1
ATOM 13976 C CA . VAL G 2 120 ? 135.189 192.570 134.843 1.00 28.92 120 VAL I CA 1
ATOM 13977 C C . VAL G 2 120 ? 134.687 191.501 133.880 1.00 28.92 120 VAL I C 1
ATOM 13978 O O . VAL G 2 120 ? 135.162 190.361 133.910 1.00 28.92 120 VAL I O 1
ATOM 13982 N N . LEU G 2 121 ? 133.720 191.862 133.039 1.00 32.74 121 LEU I N 1
ATOM 13983 C CA . LEU G 2 121 ? 133.150 190.920 132.084 1.00 32.74 121 LEU I CA 1
ATOM 13984 C C . LEU G 2 121 ? 133.949 190.924 130.787 1.00 32.74 121 LEU I C 1
ATOM 13985 O O . LEU G 2 121 ? 134.239 191.988 130.231 1.00 32.74 121 LEU I O 1
ATOM 13990 N N . VAL G 2 122 ? 134.303 189.736 130.304 1.00 35.72 122 VAL I N 1
ATOM 13991 C CA . VAL G 2 122 ? 135.020 189.576 129.046 1.00 35.72 122 VAL I CA 1
ATOM 13992 C C . VAL G 2 122 ? 134.195 188.662 128.152 1.00 35.72 122 VAL I C 1
ATOM 13993 O O . VAL G 2 122 ? 133.852 187.540 128.547 1.00 35.72 122 VAL I O 1
ATOM 13997 N N . THR G 2 123 ? 133.876 189.144 126.953 1.00 40.55 123 THR I N 1
ATOM 13998 C CA . THR G 2 123 ? 133.116 188.394 125.963 1.00 40.55 123 THR I CA 1
ATOM 13999 C C . THR G 2 123 ? 133.995 188.155 124.745 1.00 40.55 123 THR I C 1
ATOM 14000 O O . THR G 2 123 ? 134.632 189.086 124.242 1.00 40.55 123 THR I O 1
ATOM 14004 N N . VAL G 2 124 ? 134.033 186.913 124.278 1.00 43.21 124 VAL I N 1
ATOM 14005 C CA . VAL G 2 124 ? 134.835 186.531 123.123 1.00 43.21 124 VAL I CA 1
ATOM 14006 C C . VAL G 2 124 ? 133.879 186.371 121.947 1.00 43.21 124 VAL I C 1
ATOM 14007 O O . VAL G 2 124 ? 133.052 185.457 121.920 1.00 43.21 124 VAL I O 1
ATOM 14011 N N . SER G 2 125 ? 133.991 187.265 120.969 1.00 48.11 125 SER I N 1
ATOM 14012 C CA . SER G 2 125 ? 133.146 187.214 119.781 1.00 48.11 125 SER I CA 1
ATOM 14013 C C . SER G 2 125 ? 133.923 187.633 118.538 1.00 48.11 125 SER I C 1
ATOM 14014 O O . SER G 2 125 ? 133.921 186.930 117.529 1.00 48.11 125 SER I O 1
ATOM 14017 N N . PRO H 1 1 ? 187.067 145.823 142.323 1.00 39.09 2 PRO E N 1
ATOM 14018 C CA . PRO H 1 1 ? 187.209 145.148 141.030 1.00 39.09 2 PRO E CA 1
ATOM 14019 C C . PRO H 1 1 ? 187.130 143.630 141.148 1.00 39.09 2 PRO E C 1
ATOM 14020 O O . PRO H 1 1 ? 186.182 143.029 140.643 1.00 39.09 2 PRO E O 1
ATOM 14024 N N . VAL H 1 2 ? 188.111 143.018 141.809 1.00 27.94 3 VAL E N 1
ATOM 14025 C CA . VAL H 1 2 ? 188.123 141.575 142.009 1.00 27.94 3 VAL E CA 1
ATOM 14026 C C . VAL H 1 2 ? 188.956 141.268 143.245 1.00 27.94 3 VAL E C 1
ATOM 14027 O O . VAL H 1 2 ? 189.845 142.035 143.622 1.00 27.94 3 VAL E O 1
ATOM 14031 N N . LEU H 1 3 ? 188.648 140.145 143.887 1.00 21.69 4 LEU E N 1
ATOM 14032 C CA . LEU H 1 3 ? 189.374 139.671 145.056 1.00 21.69 4 LEU E CA 1
ATOM 14033 C C . LEU H 1 3 ? 190.215 138.460 144.673 1.00 21.69 4 LEU E C 1
ATOM 14034 O O . LEU H 1 3 ? 189.819 137.665 143.816 1.00 21.69 4 LEU E O 1
ATOM 14039 N N . THR H 1 4 ? 191.372 138.317 145.314 1.00 22.40 5 THR E N 1
ATOM 14040 C CA . THR H 1 4 ? 192.331 137.271 144.976 1.00 22.40 5 THR E CA 1
ATOM 14041 C C . THR H 1 4 ? 192.194 136.098 145.942 1.00 22.40 5 THR E C 1
ATOM 14042 O O . THR H 1 4 ? 192.378 136.261 147.152 1.00 22.40 5 THR E O 1
ATOM 14046 N N . GLN H 1 5 ? 191.891 134.916 145.400 1.00 23.52 6 GLN E N 1
ATOM 14047 C CA . GLN H 1 5 ? 191.802 133.655 146.122 1.00 23.52 6 GLN E CA 1
ATOM 14048 C C . GLN H 1 5 ? 192.777 132.642 145.531 1.00 23.52 6 GLN E C 1
ATOM 14049 O O . GLN H 1 5 ? 193.146 132.746 144.357 1.00 23.52 6 GLN E O 1
ATOM 14055 N N . PRO H 1 6 ? 193.215 131.661 146.316 1.00 28.67 7 PRO E N 1
ATOM 14056 C CA . PRO H 1 6 ? 194.014 130.565 145.757 1.00 28.67 7 PRO E CA 1
ATOM 14057 C C . PRO H 1 6 ? 193.132 129.577 145.015 1.00 28.67 7 PRO E C 1
ATOM 14058 O O . PRO H 1 6 ? 192.053 129.207 145.502 1.00 28.67 7 PRO E O 1
ATOM 14062 N N . PRO H 1 7 ? 193.556 129.126 143.834 1.00 33.08 8 PRO E N 1
ATOM 14063 C CA . PRO H 1 7 ? 192.691 128.243 143.037 1.00 33.08 8 PRO E CA 1
ATOM 14064 C C . PRO H 1 7 ? 192.340 126.928 143.715 1.00 33.08 8 PRO E C 1
ATOM 14065 O O . PRO H 1 7 ? 191.264 126.377 143.454 1.00 33.08 8 PRO E O 1
ATOM 14069 N N . SER H 1 8 ? 193.210 126.400 144.571 1.00 35.65 9 SER E N 1
ATOM 14070 C CA . SER H 1 8 ? 193.005 125.073 145.131 1.00 35.65 9 SER E CA 1
ATOM 14071 C C . SER H 1 8 ? 193.507 125.026 146.566 1.00 35.65 9 SER E C 1
ATOM 14072 O O . SER H 1 8 ? 194.338 125.832 146.987 1.00 35.65 9 SER E O 1
ATOM 14075 N N . ALA H 1 9 ? 192.979 124.062 147.316 1.00 39.93 10 ALA E N 1
ATOM 14076 C CA . ALA H 1 9 ? 193.436 123.776 148.668 1.00 39.93 10 ALA E CA 1
ATOM 14077 C C . ALA H 1 9 ? 193.172 122.308 148.959 1.00 39.93 10 ALA E C 1
ATOM 14078 O O . ALA H 1 9 ? 192.252 121.709 148.397 1.00 39.93 10 ALA E O 1
ATOM 14080 N N . SER H 1 10 ? 193.982 121.732 149.845 1.00 48.90 11 SER E N 1
ATOM 14081 C CA . SER H 1 10 ? 193.870 120.307 150.128 1.00 48.90 11 SER E CA 1
ATOM 14082 C C . SER H 1 10 ? 194.405 120.013 151.521 1.00 48.90 11 SER E C 1
ATOM 14083 O O . SER H 1 10 ? 195.365 120.644 151.970 1.00 48.90 11 SER E O 1
ATOM 14086 N N . GLU H 1 11 ? 193.781 119.047 152.189 1.00 51.33 12 GLU E N 1
ATOM 14087 C CA . GLU H 1 11 ? 194.179 118.626 153.523 1.00 51.33 12 GLU E CA 1
ATOM 14088 C C . GLU H 1 11 ? 193.480 117.313 153.845 1.00 51.33 12 GLU E C 1
ATOM 14089 O O . GLU H 1 11 ? 192.371 117.057 153.369 1.00 51.33 12 GLU E O 1
ATOM 14095 N N . ALA H 1 12 ? 194.143 116.487 154.652 1.00 49.85 13 ALA E N 1
ATOM 14096 C CA . ALA H 1 12 ? 193.612 115.185 155.012 1.00 49.85 13 ALA E CA 1
ATOM 14097 C C . ALA H 1 12 ? 192.488 115.325 156.039 1.00 49.85 13 ALA E C 1
ATOM 14098 O O . ALA H 1 12 ? 192.276 116.384 156.635 1.00 49.85 13 ALA E O 1
ATOM 14100 N N . ALA H 1 13 ? 191.767 114.225 156.246 1.00 49.36 14 ALA E N 1
ATOM 14101 C CA . ALA H 1 13 ? 190.614 114.224 157.132 1.00 49.36 14 ALA E CA 1
ATOM 14102 C C . ALA H 1 13 ? 191.037 114.408 158.588 1.00 49.36 14 ALA E C 1
ATOM 14103 O O . ALA H 1 13 ? 192.181 114.150 158.973 1.00 49.36 14 ALA E O 1
ATOM 14105 N N . ARG H 1 14 ? 190.084 114.884 159.396 1.00 52.12 15 ARG E N 1
ATOM 14106 C CA . ARG H 1 14 ? 190.266 115.148 160.822 1.00 52.12 15 ARG E CA 1
ATOM 14107 C C . ARG H 1 14 ? 191.284 116.255 161.069 1.00 52.12 15 ARG E C 1
ATOM 14108 O O . ARG H 1 14 ? 191.659 116.512 162.218 1.00 52.12 15 ARG E O 1
ATOM 14116 N N . LYS H 1 15 ? 191.734 116.915 160.009 1.00 50.09 16 LYS E N 1
ATOM 14117 C CA . LYS H 1 15 ? 192.666 118.024 160.100 1.00 50.09 16 LYS E CA 1
ATOM 14118 C C . LYS H 1 15 ? 191.912 119.341 159.905 1.00 50.09 16 LYS E C 1
ATOM 14119 O O . LYS H 1 15 ? 190.679 119.376 159.861 1.00 50.09 16 LYS E O 1
ATOM 14125 N N . SER H 1 16 ? 192.655 120.441 159.792 1.00 45.54 17 SER E N 1
ATOM 14126 C CA . SER H 1 16 ? 192.074 121.762 159.599 1.00 45.54 17 SER E CA 1
ATOM 14127 C C . SER H 1 16 ? 192.787 122.482 158.462 1.00 45.54 17 SER E C 1
ATOM 14128 O O . SER H 1 16 ? 193.991 122.309 158.254 1.00 45.54 17 SER E O 1
ATOM 14131 N N . VAL H 1 17 ? 192.027 123.299 157.729 1.00 37.59 18 VAL E N 1
ATOM 14132 C CA . VAL H 1 17 ? 192.529 124.029 156.573 1.00 37.59 18 VAL E CA 1
ATOM 14133 C C . VAL H 1 17 ? 192.065 125.479 156.664 1.00 37.59 18 VAL E C 1
ATOM 14134 O O . VAL H 1 17 ? 191.112 125.810 157.375 1.00 37.59 18 VAL E O 1
ATOM 14138 N N . THR H 1 18 ? 192.769 126.351 155.942 1.00 31.05 19 THR E N 1
ATOM 14139 C CA . THR H 1 18 ? 192.483 127.781 155.924 1.00 31.05 19 THR E CA 1
ATOM 14140 C C . THR H 1 18 ? 192.535 128.292 154.491 1.00 31.05 19 THR E C 1
ATOM 14141 O O . THR H 1 18 ? 193.455 127.953 153.740 1.00 31.05 19 THR E O 1
ATOM 14145 N N . ILE H 1 19 ? 191.552 129.110 154.119 1.00 26.59 20 ILE E N 1
ATOM 14146 C CA . ILE H 1 19 ? 191.444 129.693 152.786 1.00 26.59 20 ILE E CA 1
ATOM 14147 C C . ILE H 1 19 ? 191.499 131.208 152.923 1.00 26.59 20 ILE E C 1
ATOM 14148 O O . ILE H 1 19 ? 190.754 131.789 153.720 1.00 26.59 20 ILE E O 1
ATOM 14153 N N . SER H 1 20 ? 192.365 131.843 152.141 1.00 25.53 21 SER E N 1
ATOM 14154 C CA . SER H 1 20 ? 192.597 133.277 152.230 1.00 25.53 21 SER E CA 1
ATOM 14155 C C . SER H 1 20 ? 191.883 134.025 151.108 1.00 25.53 21 SER E C 1
ATOM 14156 O O . SER H 1 20 ? 191.570 133.470 150.052 1.00 25.53 21 SER E O 1
ATOM 14159 N N . CYS H 1 21 ? 191.634 135.309 151.357 1.00 24.81 22 CYS E N 1
ATOM 14160 C CA . CYS H 1 21 ? 190.955 136.184 150.407 1.00 24.81 22 CYS E CA 1
ATOM 14161 C C . CYS H 1 21 ? 191.568 137.570 150.550 1.00 24.81 22 CYS E C 1
ATOM 14162 O O . CYS H 1 21 ? 191.528 138.151 151.639 1.00 24.81 22 CYS E O 1
ATOM 14165 N N . SER H 1 22 ? 192.138 138.093 149.468 1.00 22.93 23 SER E N 1
ATOM 14166 C CA . SER H 1 22 ? 192.870 139.352 149.496 1.00 22.93 23 SER E CA 1
ATOM 14167 C C . SER H 1 22 ? 192.137 140.414 148.690 1.00 22.93 23 SER E C 1
ATOM 14168 O O . SER H 1 22 ? 191.633 140.140 147.597 1.00 22.93 23 SER E O 1
ATOM 14171 N N . GLY H 1 23 ? 192.091 141.631 149.229 1.00 22.70 24 GLY E N 1
ATOM 14172 C CA . GLY H 1 23 ? 191.401 142.728 148.579 1.00 22.70 24 GLY E CA 1
ATOM 14173 C C . GLY H 1 23 ? 192.112 144.061 148.690 1.00 22.70 24 GLY E C 1
ATOM 14174 O O . GLY H 1 23 ? 193.344 144.113 148.740 1.00 22.70 24 GLY E O 1
ATOM 14175 N N . SER H 1 24 ? 191.347 145.152 148.729 1.00 22.47 25 SER E N 1
ATOM 14176 C CA . SER H 1 24 ? 191.935 146.485 148.786 1.00 22.47 25 SER E CA 1
ATOM 14177 C C . SER H 1 24 ? 191.246 147.358 149.826 1.00 22.47 25 SER E C 1
ATOM 14178 O O . SER H 1 24 ? 190.388 146.886 150.579 1.00 22.47 25 SER E O 1
ATOM 14181 N N . SER H 1 25 ? 191.614 148.640 149.867 1.00 24.12 26 SER E N 1
ATOM 14182 C CA . SER H 1 25 ? 191.071 149.538 150.879 1.00 24.12 26 SER E CA 1
ATOM 14183 C C . SER H 1 25 ? 189.616 149.899 150.602 1.00 24.12 26 SER E C 1
ATOM 14184 O O . SER H 1 25 ? 188.872 150.220 151.535 1.00 24.12 26 SER E O 1
ATOM 14187 N N . SER H 1 26 ? 189.193 149.858 149.337 1.00 22.60 27 SER E N 1
ATOM 14188 C CA . SER H 1 26 ? 187.835 150.276 149.008 1.00 22.60 27 SER E CA 1
ATOM 14189 C C . SER H 1 26 ? 186.798 149.222 149.380 1.00 22.60 27 SER E C 1
ATOM 14190 O O . SER H 1 26 ? 185.641 149.568 149.640 1.00 22.60 27 SER E O 1
ATOM 14193 N N . ASN H 1 27 ? 187.172 147.941 149.410 1.00 20.29 28 ASN E N 1
ATOM 14194 C CA . ASN H 1 27 ? 186.196 146.885 149.652 1.00 20.29 28 ASN E CA 1
ATOM 14195 C C . ASN H 1 27 ? 186.417 146.147 150.967 1.00 20.29 28 ASN E C 1
ATOM 14196 O O . ASN H 1 27 ? 185.548 146.184 151.841 1.00 20.29 28 ASN E O 1
ATOM 14201 N N . ILE H 1 28 ? 187.568 145.509 151.161 1.00 19.87 29 ILE E N 1
ATOM 14202 C CA . ILE H 1 28 ? 187.757 144.717 152.373 1.00 19.87 29 ILE E CA 1
ATOM 14203 C C . ILE H 1 28 ? 188.239 145.575 153.539 1.00 19.87 29 ILE E C 1
ATOM 14204 O O . ILE H 1 28 ? 187.840 145.339 154.683 1.00 19.87 29 ILE E O 1
ATOM 14209 N N . GLY H 1 29 ? 189.072 146.582 153.272 1.00 19.46 30 GLY E N 1
ATOM 14210 C CA . GLY H 1 29 ? 189.572 147.418 154.352 1.00 19.46 30 GLY E CA 1
ATOM 14211 C C . GLY H 1 29 ? 188.471 148.147 155.097 1.00 19.46 30 GLY E C 1
ATOM 14212 O O . GLY H 1 29 ? 188.541 148.314 156.317 1.00 19.46 30 GLY E O 1
ATOM 14213 N N . SER H 1 30 ? 187.434 148.581 154.380 1.00 18.88 31 SER E N 1
ATOM 14214 C CA . SER H 1 30 ? 186.378 149.393 154.965 1.00 18.88 31 SER E CA 1
ATOM 14215 C C . SER H 1 30 ? 185.069 148.649 155.198 1.00 18.88 31 SER E C 1
ATOM 14216 O O . SER H 1 30 ? 184.194 149.185 155.886 1.00 18.88 31 SER E O 1
ATOM 14219 N N . ASN H 1 31 ? 184.905 147.441 154.660 1.00 15.26 32 ASN E N 1
ATOM 14220 C CA . ASN H 1 31 ? 183.651 146.707 154.777 1.00 15.26 32 ASN E CA 1
ATOM 14221 C C . ASN H 1 31 ? 183.941 145.247 155.101 1.00 15.26 32 ASN E C 1
ATOM 14222 O O . ASN H 1 31 ? 185.087 144.793 155.056 1.00 15.26 32 ASN E O 1
ATOM 14227 N N . SER H 1 32 ? 182.883 144.506 155.419 1.00 14.37 33 SER E N 1
ATOM 14228 C CA . SER H 1 32 ? 183.008 143.132 155.880 1.00 14.37 33 SER E CA 1
ATOM 14229 C C . SER H 1 32 ? 182.992 142.156 154.702 1.00 14.37 33 SER E C 1
ATOM 14230 O O . SER H 1 32 ? 182.781 142.533 153.548 1.00 14.37 33 SER E O 1
ATOM 14233 N N . VAL H 1 33 ? 183.213 140.877 155.003 1.00 14.37 34 VAL E N 1
ATOM 14234 C CA . VAL H 1 33 ? 183.364 139.829 154.001 1.00 14.37 34 VAL E CA 1
ATOM 14235 C C . VAL H 1 33 ? 182.309 138.754 154.233 1.00 14.37 34 VAL E C 1
ATOM 14236 O O . VAL H 1 33 ? 182.024 138.389 155.378 1.00 14.37 34 VAL E O 1
ATOM 14240 N N . SER H 1 34 ? 181.729 138.252 153.143 1.00 14.37 35 SER E N 1
ATOM 14241 C CA . SER H 1 34 ? 180.791 137.138 153.179 1.00 14.37 35 SER E CA 1
ATOM 14242 C C . SER H 1 34 ? 181.374 135.937 152.442 1.00 14.37 35 SER E C 1
ATOM 14243 O O . SER H 1 34 ? 182.057 136.085 151.427 1.00 14.37 35 SER E O 1
ATOM 14246 N N . TRP H 1 35 ? 181.093 134.743 152.965 1.00 17.44 36 TRP E N 1
ATOM 14247 C CA . TRP H 1 35 ? 181.591 133.487 152.414 1.00 17.44 36 TRP E CA 1
ATOM 14248 C C . TRP H 1 35 ? 180.425 132.588 152.023 1.00 17.44 36 TRP E C 1
ATOM 14249 O O . TRP H 1 35 ? 179.515 132.366 152.833 1.00 17.44 36 TRP E O 1
ATOM 14260 N N . TYR H 1 36 ? 180.488 132.050 150.800 1.00 16.88 37 TYR E N 1
ATOM 14261 C CA . TYR H 1 36 ? 179.470 131.179 150.224 1.00 16.88 37 TYR E CA 1
ATOM 14262 C C . TYR H 1 36 ? 180.070 129.830 149.838 1.00 16.88 37 TYR E C 1
ATOM 14263 O O . TYR H 1 36 ? 181.238 129.742 149.442 1.00 16.88 37 TYR E O 1
ATOM 14272 N N . GLN H 1 37 ? 179.243 128.787 149.923 1.00 25.04 38 GLN E N 1
ATOM 14273 C CA . GLN H 1 37 ? 179.626 127.423 149.581 1.00 25.04 38 GLN E CA 1
ATOM 14274 C C . GLN H 1 37 ? 178.788 126.919 148.414 1.00 25.04 38 GLN E C 1
ATOM 14275 O O . GLN H 1 37 ? 177.587 127.193 148.334 1.00 25.04 38 GLN E O 1
ATOM 14281 N N . GLN H 1 38 ? 179.426 126.172 147.515 1.00 30.36 39 GLN E N 1
ATOM 14282 C CA . GLN H 1 38 ? 178.762 125.572 146.361 1.00 30.36 39 GLN E CA 1
ATOM 14283 C C . GLN H 1 38 ? 179.161 124.104 146.288 1.00 30.36 39 GLN E C 1
ATOM 14284 O O . GLN H 1 38 ? 180.308 123.784 145.953 1.00 30.36 39 GLN E O 1
ATOM 14290 N N . LEU H 1 39 ? 178.226 123.222 146.627 1.00 39.14 40 LEU E N 1
ATOM 14291 C CA . LEU H 1 39 ? 178.422 121.787 146.511 1.00 39.14 40 LEU E CA 1
ATOM 14292 C C . LEU H 1 39 ? 178.155 121.338 145.077 1.00 39.14 40 LEU E C 1
ATOM 14293 O O . LEU H 1 39 ? 177.486 122.038 144.313 1.00 39.14 40 LEU E O 1
ATOM 14298 N N . PRO H 1 40 ? 178.679 120.178 144.678 1.00 46.57 41 PRO E N 1
ATOM 14299 C CA . PRO H 1 40 ? 178.481 119.718 143.293 1.00 46.57 41 PRO E CA 1
ATOM 14300 C C . PRO H 1 40 ? 177.009 119.510 142.969 1.00 46.57 41 PRO E C 1
ATOM 14301 O O . PRO H 1 40 ? 176.328 118.685 143.581 1.00 46.57 41 PRO E O 1
ATOM 14305 N N . GLY H 1 41 ? 176.524 120.271 141.990 1.00 45.58 42 GLY E N 1
ATOM 14306 C CA . GLY H 1 41 ? 175.166 120.128 141.499 1.00 45.58 42 GLY E CA 1
ATOM 14307 C C . GLY H 1 41 ? 174.069 120.462 142.490 1.00 45.58 42 GLY E C 1
ATOM 14308 O O . GLY H 1 41 ? 173.100 119.707 142.620 1.00 45.58 42 GLY E O 1
ATOM 14309 N N . THR H 1 42 ? 174.198 121.587 143.190 1.00 44.08 43 THR E N 1
ATOM 14310 C CA . THR H 1 42 ? 173.161 122.032 144.111 1.00 44.08 43 THR E CA 1
ATOM 14311 C C . THR H 1 42 ? 173.255 123.544 144.272 1.00 44.08 43 THR E C 1
ATOM 14312 O O . THR H 1 42 ? 174.227 124.178 143.854 1.00 44.08 43 THR E O 1
ATOM 14316 N N . ALA H 1 43 ? 172.222 124.116 144.885 1.00 38.61 44 ALA E N 1
ATOM 14317 C CA . ALA H 1 43 ? 172.129 125.561 145.026 1.00 38.61 44 ALA E CA 1
ATOM 14318 C C . ALA H 1 43 ? 173.189 126.096 145.983 1.00 38.61 44 ALA E C 1
ATOM 14319 O O . ALA H 1 43 ? 173.551 125.453 146.973 1.00 38.61 44 ALA E O 1
ATOM 14321 N N . LEU H 1 44 ? 173.688 127.290 145.673 1.00 26.57 45 LEU E N 1
ATOM 14322 C CA . LEU H 1 44 ? 174.639 127.963 146.545 1.00 26.57 45 LEU E CA 1
ATOM 14323 C C . LEU H 1 44 ? 173.956 128.412 147.833 1.00 26.57 45 LEU E C 1
ATOM 14324 O O . LEU H 1 44 ? 172.775 128.764 147.845 1.00 26.57 45 LEU E O 1
ATOM 14329 N N . LYS H 1 45 ? 174.712 128.390 148.929 1.00 21.66 46 LYS E N 1
ATOM 14330 C CA . LYS H 1 45 ? 174.190 128.812 150.220 1.00 21.66 46 LYS E CA 1
ATOM 14331 C C . LYS H 1 45 ? 175.197 129.714 150.920 1.00 21.66 46 LYS E C 1
ATOM 14332 O O . LYS H 1 45 ? 176.406 129.622 150.691 1.00 21.66 46 LYS E O 1
ATOM 14338 N N . LEU H 1 46 ? 174.677 130.586 151.779 1.00 18.95 47 LEU E N 1
ATOM 14339 C CA . LEU H 1 46 ? 175.487 131.538 152.528 1.00 18.95 47 LEU E CA 1
ATOM 14340 C C . LEU H 1 46 ? 176.063 130.856 153.764 1.00 18.95 47 LEU E C 1
ATOM 14341 O O . LEU H 1 46 ? 175.317 130.306 154.580 1.00 18.95 47 LEU E O 1
ATOM 14346 N N . LEU H 1 47 ? 177.388 130.892 153.900 1.00 20.50 48 LEU E N 1
ATOM 14347 C CA . LEU H 1 47 ? 178.040 130.329 155.076 1.00 20.50 48 LEU E CA 1
ATOM 14348 C C . LEU H 1 47 ? 178.300 131.383 156.145 1.00 20.50 48 LEU E C 1
ATOM 14349 O O . LEU H 1 47 ? 177.870 131.223 157.291 1.00 20.50 48 LEU E O 1
ATOM 14354 N N . ILE H 1 48 ? 179.000 132.460 155.791 1.00 17.89 49 ILE E N 1
ATOM 14355 C CA . ILE H 1 48 ? 179.452 133.451 156.766 1.00 17.89 49 ILE E CA 1
ATOM 14356 C C . ILE H 1 48 ? 179.095 134.847 156.272 1.00 17.89 49 ILE E C 1
ATOM 14357 O O . ILE H 1 48 ? 179.165 135.121 155.070 1.00 17.89 49 ILE E O 1
ATOM 14362 N N . SER H 1 49 ? 178.727 135.732 157.202 1.00 15.29 50 SER E N 1
ATOM 14363 C CA . SER H 1 49 ? 178.538 137.149 156.910 1.00 15.29 50 SER E CA 1
ATOM 14364 C C . SER H 1 49 ? 179.077 137.982 158.068 1.00 15.29 50 SER E C 1
ATOM 14365 O O . SER H 1 49 ? 179.236 137.493 159.188 1.00 15.29 50 SER E O 1
ATOM 14368 N N . TYR H 1 50 ? 179.367 139.254 157.778 1.00 14.80 51 TYR E N 1
ATOM 14369 C CA . TYR H 1 50 ? 179.948 140.195 158.747 1.00 14.80 51 TYR E CA 1
ATOM 14370 C C . TYR H 1 50 ? 181.252 139.665 159.352 1.00 14.80 51 TYR E C 1
ATOM 14371 O O . TYR H 1 50 ? 181.525 139.863 160.537 1.00 14.80 51 TYR E O 1
ATOM 14380 N N . ASN H 1 51 ? 182.030 138.954 158.534 1.00 16.72 52 ASN E N 1
ATOM 14381 C CA . ASN H 1 51 ? 183.376 138.446 158.801 1.00 16.72 52 ASN E CA 1
ATOM 14382 C C . ASN H 1 51 ? 183.447 137.291 159.797 1.00 16.72 52 ASN E C 1
ATOM 14383 O O . ASN H 1 51 ? 184.434 136.550 159.795 1.00 16.72 52 ASN E O 1
ATOM 14388 N N . ASP H 1 52 ? 182.426 137.095 160.629 1.00 20.74 53 ASP E N 1
ATOM 14389 C CA . ASP H 1 52 ? 182.496 135.988 161.578 1.00 20.74 53 ASP E CA 1
ATOM 14390 C C . ASP H 1 52 ? 181.159 135.368 161.958 1.00 20.74 53 ASP E C 1
ATOM 14391 O O . ASP H 1 52 ? 181.157 134.450 162.782 1.00 20.74 53 ASP E O 1
ATOM 14396 N N . GLN H 1 53 ? 180.034 135.812 161.409 1.00 22.37 54 GLN E N 1
ATOM 14397 C CA . GLN H 1 53 ? 178.727 135.387 161.897 1.00 22.37 54 GLN E CA 1
ATOM 14398 C C . GLN H 1 53 ? 178.207 134.234 161.048 1.00 22.37 54 GLN E C 1
ATOM 14399 O O . GLN H 1 53 ? 178.001 134.388 159.840 1.00 22.37 54 GLN E O 1
ATOM 14405 N N . ARG H 1 54 ? 177.993 133.085 161.684 1.00 33.05 55 ARG E N 1
ATOM 14406 C CA . ARG H 1 54 ? 177.484 131.909 160.993 1.00 33.05 55 ARG E CA 1
ATOM 14407 C C . ARG H 1 54 ? 175.987 132.028 160.744 1.00 33.05 55 ARG E C 1
ATOM 14408 O O . ARG H 1 54 ? 175.246 132.574 161.565 1.00 33.05 55 ARG E O 1
ATOM 14416 N N . ALA H 1 55 ? 175.547 131.510 159.601 1.00 36.23 56 ALA E N 1
ATOM 14417 C CA . ALA H 1 55 ? 174.127 131.447 159.306 1.00 36.23 56 ALA E CA 1
ATOM 14418 C C . ALA H 1 55 ? 173.465 130.340 160.127 1.00 36.23 56 ALA E C 1
ATOM 14419 O O . ALA H 1 55 ? 174.128 129.518 160.767 1.00 36.23 56 ALA E O 1
ATOM 14421 N N . SER H 1 56 ? 172.135 130.335 160.114 1.00 42.49 57 SER E N 1
ATOM 14422 C CA . SER H 1 56 ? 171.385 129.331 160.856 1.00 42.49 57 SER E CA 1
ATOM 14423 C C . SER H 1 56 ? 171.657 127.939 160.299 1.00 42.49 57 SER E C 1
ATOM 14424 O O . SER H 1 56 ? 171.677 127.729 159.084 1.00 42.49 57 SER E O 1
ATOM 14427 N N . GLY H 1 57 ? 171.864 126.985 161.200 1.00 40.09 58 GLY E N 1
ATOM 14428 C CA . GLY H 1 57 ? 172.142 125.617 160.799 1.00 40.09 58 GLY E CA 1
ATOM 14429 C C . GLY H 1 57 ? 173.454 125.434 160.067 1.00 40.09 58 GLY E C 1
ATOM 14430 O O . GLY H 1 57 ? 173.513 124.678 159.089 1.00 40.09 58 GLY E O 1
ATOM 14431 N N . VAL H 1 58 ? 174.510 126.109 160.515 1.00 39.81 59 VAL E N 1
ATOM 14432 C CA . VAL H 1 58 ? 175.847 125.961 159.956 1.00 39.81 59 VAL E CA 1
ATOM 14433 C C . VAL H 1 58 ? 176.758 125.444 161.060 1.00 39.81 59 VAL E C 1
ATOM 14434 O O . VAL H 1 58 ? 176.755 125.981 162.173 1.00 39.81 59 VAL E O 1
ATOM 14438 N N . SER H 1 59 ? 177.528 124.403 160.750 1.00 44.53 60 SER E N 1
ATOM 14439 C CA . SER H 1 59 ? 178.328 123.726 161.761 1.00 44.53 60 SER E CA 1
ATOM 14440 C C . SER H 1 59 ? 179.374 124.665 162.353 1.00 44.53 60 SER E C 1
ATOM 14441 O O . SER H 1 59 ? 179.886 125.567 161.685 1.00 44.53 60 SER E O 1
ATOM 14444 N N . ASP H 1 60 ? 179.694 124.435 163.628 1.00 46.48 61 ASP E N 1
ATOM 14445 C CA . ASP H 1 60 ? 180.652 125.269 164.343 1.00 46.48 61 ASP E CA 1
ATOM 14446 C C . ASP H 1 60 ? 182.083 125.079 163.858 1.00 46.48 61 ASP E C 1
ATOM 14447 O O . ASP H 1 60 ? 182.963 125.839 164.273 1.00 46.48 61 ASP E O 1
ATOM 14452 N N . ARG H 1 61 ? 182.338 124.086 163.004 1.00 44.12 62 ARG E N 1
ATOM 14453 C CA . ARG H 1 61 ? 183.673 123.868 162.465 1.00 44.12 62 ARG E CA 1
ATOM 14454 C C . ARG H 1 61 ? 184.090 124.933 161.457 1.00 44.12 62 ARG E C 1
ATOM 14455 O O . ARG H 1 61 ? 185.266 124.975 161.082 1.00 44.12 62 ARG E O 1
ATOM 14463 N N . PHE H 1 62 ? 183.169 125.787 161.016 1.00 35.08 63 PHE E N 1
ATOM 14464 C CA . PHE H 1 62 ? 183.479 126.893 160.119 1.00 35.08 63 PHE E CA 1
ATOM 14465 C C . PHE H 1 62 ? 183.676 128.166 160.932 1.00 35.08 63 PHE E C 1
ATOM 14466 O O . PHE H 1 62 ? 182.831 128.510 161.763 1.00 35.08 63 PHE E O 1
ATOM 14474 N N . SER H 1 63 ? 184.785 128.863 160.691 1.00 26.68 64 SER E N 1
ATOM 14475 C CA . SER H 1 63 ? 185.036 130.138 161.351 1.00 26.68 64 SER E CA 1
ATOM 14476 C C . SER H 1 63 ? 185.613 131.122 160.344 1.00 26.68 64 SER E C 1
ATOM 14477 O O . SER H 1 63 ? 186.201 130.734 159.335 1.00 26.68 64 SER E O 1
ATOM 14480 N N . GLY H 1 64 ? 185.439 132.412 160.631 1.00 21.07 65 GLY E N 1
ATOM 14481 C CA . GLY H 1 64 ? 185.939 133.452 159.762 1.00 21.07 65 GLY E CA 1
ATOM 14482 C C . GLY H 1 64 ? 186.674 134.520 160.547 1.00 21.07 65 GLY E C 1
ATOM 14483 O O . GLY H 1 64 ? 186.431 134.731 161.735 1.00 21.07 65 GLY E O 1
ATOM 14484 N N . SER H 1 65 ? 187.588 135.195 159.855 1.00 19.70 66 SER E N 1
ATOM 14485 C CA . SER H 1 65 ? 188.343 136.279 160.469 1.00 19.70 66 SER E CA 1
ATOM 14486 C C . SER H 1 65 ? 188.744 137.286 159.403 1.00 19.70 66 SER E C 1
ATOM 14487 O O . SER H 1 65 ? 188.775 136.978 158.210 1.00 19.70 66 SER E O 1
ATOM 14490 N N . LYS H 1 66 ? 189.062 138.499 159.853 1.00 20.94 67 LYS E N 1
ATOM 14491 C CA . LYS H 1 66 ? 189.492 139.577 158.976 1.00 20.94 67 LYS E CA 1
ATOM 14492 C C . LYS H 1 66 ? 190.635 140.342 159.628 1.00 20.94 67 LYS E C 1
ATOM 14493 O O . LYS H 1 66 ? 190.607 140.601 160.834 1.00 20.94 67 LYS E O 1
ATOM 14499 N N . SER H 1 67 ? 191.638 140.698 158.829 1.00 22.84 68 SER E N 1
ATOM 14500 C CA . SER H 1 67 ? 192.743 141.527 159.297 1.00 22.84 68 SER E CA 1
ATOM 14501 C C . SER H 1 67 ? 193.212 142.397 158.142 1.00 22.84 68 SER E C 1
ATOM 14502 O O . SER H 1 67 ? 193.556 141.878 157.075 1.00 22.84 68 SER E O 1
ATOM 14505 N N . GLY H 1 68 ? 193.217 143.710 158.354 1.00 23.89 69 GLY E N 1
ATOM 14506 C CA . GLY H 1 68 ? 193.656 144.623 157.310 1.00 23.89 69 GLY E CA 1
ATOM 14507 C C . GLY H 1 68 ? 192.783 144.513 156.075 1.00 23.89 69 GLY E C 1
ATOM 14508 O O . GLY H 1 68 ? 191.554 144.622 156.140 1.00 23.89 69 GLY E O 1
ATOM 14509 N N . THR H 1 69 ? 193.422 144.295 154.926 1.00 22.37 70 THR E N 1
ATOM 14510 C CA . THR H 1 69 ? 192.721 144.095 153.666 1.00 22.37 70 THR E CA 1
ATOM 14511 C C . THR H 1 69 ? 192.607 142.621 153.291 1.00 22.37 70 THR E C 1
ATOM 14512 O O . THR H 1 69 ? 192.400 142.304 152.115 1.00 22.37 70 THR E O 1
ATOM 14516 N N . SER H 1 70 ? 192.736 141.715 154.259 1.00 21.99 71 SER E N 1
ATOM 14517 C CA . SER H 1 70 ? 192.657 140.286 153.997 1.00 21.99 71 SER E CA 1
ATOM 14518 C C . SER H 1 70 ? 191.644 139.636 154.929 1.00 21.99 71 SER E C 1
ATOM 14519 O O . SER H 1 70 ? 191.333 140.155 156.003 1.00 21.99 71 SER E O 1
ATOM 14522 N N . ALA H 1 71 ? 191.129 138.486 154.498 1.00 21.71 72 ALA E N 1
ATOM 14523 C CA . ALA H 1 71 ? 190.172 137.715 155.277 1.00 21.71 72 ALA E CA 1
ATOM 14524 C C . ALA H 1 71 ? 190.489 136.234 155.129 1.00 21.71 72 ALA E C 1
ATOM 14525 O O . ALA H 1 71 ? 191.122 135.809 154.161 1.00 21.71 72 ALA E O 1
ATOM 14527 N N . SER H 1 72 ? 190.044 135.446 156.106 1.00 20.85 73 SER E N 1
ATOM 14528 C CA . SER H 1 72 ? 190.346 134.023 156.136 1.00 20.85 73 SER E CA 1
ATOM 14529 C C . SER H 1 72 ? 189.140 133.222 156.601 1.00 20.85 73 SER E C 1
ATOM 14530 O O . SER H 1 72 ? 188.398 133.651 157.491 1.00 20.85 73 SER E O 1
ATOM 14533 N N . LEU H 1 73 ? 188.962 132.052 155.990 1.00 24.50 74 LEU E N 1
ATOM 14534 C CA . LEU H 1 73 ? 187.959 131.072 156.386 1.00 24.50 74 LEU E CA 1
ATOM 14535 C C . LEU H 1 73 ? 188.668 129.806 156.846 1.00 24.50 74 LEU E C 1
ATOM 14536 O O . LEU H 1 73 ? 189.463 129.232 156.097 1.00 24.50 74 LEU E O 1
ATOM 14541 N N . ALA H 1 74 ? 188.373 129.367 158.065 1.00 29.60 75 ALA E N 1
ATOM 14542 C CA . ALA H 1 74 ? 189.018 128.208 158.667 1.00 29.60 75 ALA E CA 1
ATOM 14543 C C . ALA H 1 74 ? 188.005 127.088 158.844 1.00 29.60 75 ALA E C 1
ATOM 14544 O O . ALA H 1 74 ? 186.892 127.319 159.335 1.00 29.60 75 ALA E O 1
ATOM 14546 N N . ILE H 1 75 ? 188.392 125.878 158.444 1.00 37.92 76 ILE E N 1
ATOM 14547 C CA . ILE H 1 75 ? 187.558 124.689 158.576 1.00 37.92 76 ILE E CA 1
ATOM 14548 C C . ILE H 1 75 ? 188.329 123.668 159.402 1.00 37.92 76 ILE E C 1
ATOM 14549 O O . ILE H 1 75 ? 189.458 123.304 159.049 1.00 37.92 76 ILE E O 1
ATOM 14554 N N . SER H 1 76 ? 187.722 123.202 160.488 1.00 43.39 77 SER E N 1
ATOM 14555 C CA . SER H 1 76 ? 188.339 122.232 161.380 1.00 43.39 77 SER E CA 1
ATOM 14556 C C . SER H 1 76 ? 187.560 120.924 161.352 1.00 43.39 77 SER E C 1
ATOM 14557 O O . SER H 1 76 ? 186.388 120.883 160.968 1.00 43.39 77 SER E O 1
ATOM 14560 N N . GLY H 1 77 ? 188.228 119.849 161.768 1.00 45.85 78 GLY E N 1
ATOM 14561 C CA . GLY H 1 77 ? 187.615 118.535 161.744 1.00 45.85 78 GLY E CA 1
ATOM 14562 C C . GLY H 1 77 ? 187.208 118.134 160.342 1.00 45.85 78 GLY E C 1
ATOM 14563 O O . GLY H 1 77 ? 186.076 117.696 160.118 1.00 45.85 78 GLY E O 1
ATOM 14564 N N . LEU H 1 78 ? 188.130 118.293 159.395 1.00 48.12 79 LEU E N 1
ATOM 14565 C CA . LEU H 1 78 ? 187.811 118.158 157.978 1.00 48.12 79 LEU E CA 1
ATOM 14566 C C . LEU H 1 78 ? 187.216 116.789 157.669 1.00 48.12 79 LEU E C 1
ATOM 14567 O O . LEU H 1 78 ? 187.729 115.758 158.113 1.00 48.12 79 LEU E O 1
ATOM 14572 N N . GLN H 1 79 ? 186.127 116.787 156.904 1.00 50.79 80 GLN E N 1
ATOM 14573 C CA . GLN H 1 79 ? 185.411 115.578 156.526 1.00 50.79 80 GLN E CA 1
ATOM 14574 C C . GLN H 1 79 ? 185.268 115.536 155.009 1.00 50.79 80 GLN E C 1
ATOM 14575 O O . GLN H 1 79 ? 185.680 116.457 154.298 1.00 50.79 80 GLN E O 1
ATOM 14581 N N . THR H 1 80 ? 184.678 114.447 154.510 1.00 53.17 81 THR E N 1
ATOM 14582 C CA . THR H 1 80 ? 184.478 114.288 153.075 1.00 53.17 81 THR E CA 1
ATOM 14583 C C . THR H 1 80 ? 183.330 115.133 152.541 1.00 53.17 81 THR E C 1
ATOM 14584 O O . THR H 1 80 ? 183.346 115.497 151.360 1.00 53.17 81 THR E O 1
ATOM 14588 N N . GLU H 1 81 ? 182.339 115.451 153.375 1.00 54.46 82 GLU E N 1
ATOM 14589 C CA . GLU H 1 81 ? 181.217 116.270 152.934 1.00 54.46 82 GLU E CA 1
ATOM 14590 C C . GLU H 1 81 ? 181.599 117.729 152.715 1.00 54.46 82 GLU E C 1
ATOM 14591 O O . GLU H 1 81 ? 180.784 118.488 152.182 1.00 54.46 82 GLU E O 1
ATOM 14597 N N . ASP H 1 82 ? 182.804 118.135 153.107 1.00 47.89 83 ASP E N 1
ATOM 14598 C CA . ASP H 1 82 ? 183.252 119.514 152.962 1.00 47.89 83 ASP E CA 1
ATOM 14599 C C . ASP H 1 82 ? 183.824 119.821 151.583 1.00 47.89 83 ASP E C 1
ATOM 14600 O O . ASP H 1 82 ? 184.151 120.981 151.314 1.00 47.89 83 ASP E O 1
ATOM 14605 N N . GLU H 1 83 ? 183.959 118.825 150.712 1.00 47.03 84 GLU E N 1
ATOM 14606 C CA . GLU H 1 83 ? 184.437 119.073 149.356 1.00 47.03 84 GLU E CA 1
ATOM 14607 C C . GLU H 1 83 ? 183.428 119.931 148.605 1.00 47.03 84 GLU E C 1
ATOM 14608 O O . GLU H 1 83 ? 182.274 119.528 148.426 1.00 47.03 84 GLU E O 1
ATOM 14614 N N . ALA H 1 84 ? 183.861 121.103 148.161 1.00 35.92 85 ALA E N 1
ATOM 14615 C CA . ALA H 1 84 ? 182.981 122.065 147.504 1.00 35.92 85 ALA E CA 1
ATOM 14616 C C . ALA H 1 84 ? 183.842 123.156 146.878 1.00 35.92 85 ALA E C 1
ATOM 14617 O O . ALA H 1 84 ? 185.075 123.057 146.837 1.00 35.92 85 ALA E O 1
ATOM 14619 N N . ASP H 1 85 ? 183.179 124.189 146.366 1.00 30.25 86 ASP E N 1
ATOM 14620 C CA . ASP H 1 85 ? 183.817 125.447 146.014 1.00 30.25 86 ASP E CA 1
ATOM 14621 C C . ASP H 1 85 ? 183.416 126.503 147.031 1.00 30.25 86 ASP E C 1
ATOM 14622 O O . ASP H 1 85 ? 182.284 126.509 147.521 1.00 30.25 86 ASP E O 1
ATOM 14627 N N . TYR H 1 86 ? 184.349 127.387 147.356 1.00 26.98 87 TYR E N 1
ATOM 14628 C CA . TYR H 1 86 ? 184.120 128.421 148.352 1.00 26.98 87 TYR E CA 1
ATOM 14629 C C . TYR H 1 86 ? 184.456 129.774 147.751 1.00 26.98 87 TYR E C 1
ATOM 14630 O O . TYR H 1 86 ? 185.511 129.935 147.128 1.00 26.98 87 TYR E O 1
ATOM 14639 N N . TYR H 1 87 ? 183.558 130.740 147.936 1.00 20.74 88 TYR E N 1
ATOM 14640 C CA . TYR H 1 87 ? 183.711 132.067 147.358 1.00 20.74 88 TYR E CA 1
ATOM 14641 C C . TYR H 1 87 ? 183.634 133.127 148.447 1.00 20.74 88 TYR E C 1
ATOM 14642 O O . TYR H 1 87 ? 182.833 133.013 149.378 1.00 20.74 88 TYR E O 1
ATOM 14651 N N . CYS H 1 88 ? 184.467 134.158 148.323 1.00 17.29 89 CYS E N 1
ATOM 14652 C CA . CYS H 1 88 ? 184.413 135.326 149.191 1.00 17.29 89 CYS E CA 1
ATOM 14653 C C . CYS H 1 88 ? 183.897 136.529 148.409 1.00 17.29 89 CYS E C 1
ATOM 14654 O O . CYS H 1 88 ? 184.131 136.654 147.204 1.00 17.29 89 CYS E O 1
ATOM 14657 N N . ALA H 1 89 ? 183.187 137.412 149.107 1.00 14.37 90 ALA E N 1
ATOM 14658 C CA . ALA H 1 89 ? 182.642 138.612 148.489 1.00 14.37 90 ALA E CA 1
ATOM 14659 C C . ALA H 1 89 ? 182.687 139.763 149.484 1.00 14.37 90 ALA E C 1
ATOM 14660 O O . ALA H 1 89 ? 182.637 139.553 150.699 1.00 14.37 90 ALA E O 1
ATOM 14662 N N . ALA H 1 90 ? 182.774 140.983 148.956 1.00 14.37 91 ALA E N 1
ATOM 14663 C CA . ALA H 1 90 ? 182.804 142.164 149.811 1.00 14.37 91 ALA E CA 1
ATOM 14664 C C . ALA H 1 90 ? 182.172 143.356 149.104 1.00 14.37 91 ALA E C 1
ATOM 14665 O O . ALA H 1 90 ? 182.335 143.528 147.897 1.00 14.37 91 ALA E O 1
ATOM 14667 N N . TRP H 1 91 ? 181.458 144.177 149.871 1.00 14.37 92 TRP E N 1
ATOM 14668 C CA . TRP H 1 91 ? 180.892 145.412 149.343 1.00 14.37 92 TRP E CA 1
ATOM 14669 C C . TRP H 1 91 ? 182.002 146.395 148.983 1.00 14.37 92 TRP E C 1
ATOM 14670 O O . TRP H 1 91 ? 182.965 146.565 149.733 1.00 14.37 92 TRP E O 1
ATOM 14681 N N . ASP H 1 92 ? 181.866 147.048 147.830 1.00 19.80 93 ASP E N 1
ATOM 14682 C CA . ASP H 1 92 ? 182.840 148.026 147.361 1.00 19.80 93 ASP E CA 1
ATOM 14683 C C . ASP H 1 92 ? 182.172 149.389 147.260 1.00 19.80 93 ASP E C 1
ATOM 14684 O O . ASP H 1 92 ? 181.142 149.532 146.593 1.00 19.80 93 ASP E O 1
ATOM 14689 N N . ASP H 1 93 ? 182.765 150.389 147.918 1.00 22.65 94 ASP E N 1
ATOM 14690 C CA . ASP H 1 93 ? 182.176 151.723 147.947 1.00 22.65 94 ASP E CA 1
ATOM 14691 C C . ASP H 1 93 ? 182.206 152.414 146.589 1.00 22.65 94 ASP E C 1
ATOM 14692 O O . ASP H 1 93 ? 181.355 153.269 146.329 1.00 22.65 94 ASP E O 1
ATOM 14697 N N . SER H 1 94 ? 183.160 152.072 145.722 1.00 25.92 95 SER E N 1
ATOM 14698 C CA . SER H 1 94 ? 183.231 152.695 144.406 1.00 25.92 95 SER E CA 1
ATOM 14699 C C . SER H 1 94 ? 182.250 152.094 143.407 1.00 25.92 95 SER E C 1
ATOM 14700 O O . SER H 1 94 ? 182.020 152.697 142.354 1.00 25.92 95 SER E O 1
ATOM 14703 N N . LEU H 1 95 ? 181.673 150.929 143.705 1.00 23.73 96 LEU E N 1
ATOM 14704 C CA . LEU H 1 95 ? 180.725 150.278 142.813 1.00 23.73 96 LEU E CA 1
ATOM 14705 C C . LEU H 1 95 ? 179.293 150.279 143.325 1.00 23.73 96 LEU E C 1
ATOM 14706 O O . LEU H 1 95 ? 178.376 150.042 142.532 1.00 23.73 96 LEU E O 1
ATOM 14711 N N . SER H 1 96 ? 179.080 150.544 144.615 1.00 19.59 97 SER E N 1
ATOM 14712 C CA . SER H 1 96 ? 177.774 150.371 145.253 1.00 19.59 97 SER E CA 1
ATOM 14713 C C . SER H 1 96 ? 177.247 148.953 145.039 1.00 19.59 97 SER E C 1
ATOM 14714 O O . SER H 1 96 ? 176.061 148.743 144.779 1.00 19.59 97 SER E O 1
ATOM 14717 N N . GLY H 1 97 ? 178.138 147.973 145.152 1.00 15.68 98 GLY E N 1
ATOM 14718 C CA . GLY H 1 97 ? 177.780 146.586 144.985 1.00 15.68 98 GLY E CA 1
ATOM 14719 C C . GLY H 1 97 ? 178.883 145.650 145.435 1.00 15.68 98 GLY E C 1
ATOM 14720 O O . GLY H 1 97 ? 179.970 146.078 145.835 1.00 15.68 98 GLY E O 1
ATOM 14721 N N . PRO H 1 98 ? 178.617 144.349 145.390 1.00 14.37 99 PRO E N 1
ATOM 14722 C CA . PRO H 1 98 ? 179.621 143.374 145.820 1.00 14.37 99 PRO E CA 1
ATOM 14723 C C . PRO H 1 98 ? 180.651 143.081 144.741 1.00 14.37 99 PRO E C 1
ATOM 14724 O O . PRO H 1 98 ? 180.394 143.206 143.542 1.00 14.37 99 PRO E O 1
ATOM 14728 N N . VAL H 1 99 ? 181.837 142.685 145.195 1.00 15.24 100 VAL E N 1
ATOM 14729 C CA . VAL H 1 99 ? 182.884 142.138 144.342 1.00 15.24 100 VAL E CA 1
ATOM 14730 C C . VAL H 1 99 ? 183.238 140.753 144.866 1.00 15.24 100 VAL E C 1
ATOM 14731 O O . VAL H 1 99 ? 183.343 140.545 146.081 1.00 15.24 100 VAL E O 1
ATOM 14735 N N . PHE H 1 100 ? 183.389 139.807 143.944 1.00 16.44 101 PHE E N 1
ATOM 14736 C CA . PHE H 1 100 ? 183.598 138.398 144.243 1.00 16.44 101 PHE E CA 1
ATOM 14737 C C . PHE H 1 100 ? 185.066 138.017 144.100 1.00 16.44 101 PHE E C 1
ATOM 14738 O O . PHE H 1 100 ? 185.832 138.649 143.369 1.00 16.44 101 PHE E O 1
ATOM 14746 N N . GLY H 1 101 ? 185.450 136.958 144.813 1.00 17.78 102 GLY E N 1
ATOM 14747 C CA . GLY H 1 101 ? 186.720 136.311 144.574 1.00 17.78 102 GLY E CA 1
ATOM 14748 C C . GLY H 1 101 ? 186.625 135.269 143.469 1.00 17.78 102 GLY E C 1
ATOM 14749 O O . GLY H 1 101 ? 185.552 134.973 142.949 1.00 17.78 102 GLY E O 1
ATOM 14750 N N . GLY H 1 102 ? 187.783 134.709 143.113 1.00 18.14 103 GLY E N 1
ATOM 14751 C CA . GLY H 1 102 ? 187.825 133.714 142.056 1.00 18.14 103 GLY E CA 1
ATOM 14752 C C . GLY H 1 102 ? 187.304 132.349 142.447 1.00 18.14 103 GLY E C 1
ATOM 14753 O O . GLY H 1 102 ? 186.952 131.560 141.566 1.00 18.14 103 GLY E O 1
ATOM 14754 N N . GLY H 1 103 ? 187.254 132.051 143.734 1.00 22.17 104 GLY E N 1
ATOM 14755 C CA . GLY H 1 103 ? 186.779 130.767 144.206 1.00 22.17 104 GLY E CA 1
ATOM 14756 C C . GLY H 1 103 ? 187.914 129.793 144.469 1.00 22.17 104 GLY E C 1
ATOM 14757 O O . GLY H 1 103 ? 188.933 129.775 143.770 1.00 22.17 104 GLY E O 1
ATOM 14758 N N . THR H 1 104 ? 187.736 128.966 145.498 1.00 28.35 105 THR E N 1
ATOM 14759 C CA . THR H 1 104 ? 188.707 127.947 145.877 1.00 28.35 105 THR E CA 1
ATOM 14760 C C . THR H 1 104 ? 187.999 126.606 145.987 1.00 28.35 105 THR E C 1
ATOM 14761 O O . THR H 1 104 ? 187.007 126.488 146.712 1.00 28.35 105 THR E O 1
ATOM 14765 N N . ARG H 1 105 ? 188.498 125.600 145.273 1.00 36.74 106 ARG E N 1
ATOM 14766 C CA . ARG H 1 105 ? 187.941 124.255 145.358 1.00 36.74 106 ARG E CA 1
ATOM 14767 C C . ARG H 1 105 ? 188.701 123.454 146.405 1.00 36.74 106 ARG E C 1
ATOM 14768 O O . ARG H 1 105 ? 189.935 123.409 146.385 1.00 36.74 106 ARG E O 1
ATOM 14776 N N . LEU H 1 106 ? 187.965 122.823 147.316 1.00 41.07 107 LEU E N 1
ATOM 14777 C CA . LEU H 1 106 ? 188.554 122.093 148.432 1.00 41.07 107 LEU E CA 1
ATOM 14778 C C . LEU H 1 106 ? 188.502 120.597 148.151 1.00 41.07 107 LEU E C 1
ATOM 14779 O O . LEU H 1 106 ? 187.427 120.048 147.889 1.00 41.07 107 LEU E O 1
ATOM 14784 N N . THR H 1 107 ? 189.660 119.946 148.216 1.00 45.77 108 THR E N 1
ATOM 14785 C CA . THR H 1 107 ? 189.779 118.504 148.044 1.00 45.77 108 THR E CA 1
ATOM 14786 C C . THR H 1 107 ? 190.333 117.903 149.326 1.00 45.77 108 THR E C 1
ATOM 14787 O O . THR H 1 107 ? 191.341 118.383 149.853 1.00 45.77 108 THR E O 1
ATOM 14791 N N . VAL H 1 108 ? 189.681 116.857 149.824 1.00 48.98 109 VAL E N 1
ATOM 14792 C CA . VAL H 1 108 ? 190.099 116.187 151.050 1.00 48.98 109 VAL E CA 1
ATOM 14793 C C . VAL H 1 108 ? 190.755 114.860 150.690 1.00 48.98 109 VAL E C 1
ATOM 14794 O O . VAL H 1 108 ? 190.268 114.122 149.823 1.00 48.98 109 VAL E O 1
ATOM 14798 N N . LEU H 1 109 ? 191.878 114.570 151.337 1.00 48.72 110 LEU E N 1
ATOM 14799 C CA . LEU H 1 109 ? 192.622 113.343 151.078 1.00 48.72 110 LEU E CA 1
ATOM 14800 C C . LEU H 1 109 ? 192.093 112.189 151.922 1.00 48.72 110 LEU E C 1
ATOM 14801 O O . LEU H 1 109 ? 192.346 112.122 153.125 1.00 48.72 110 LEU E O 1
ATOM 14806 N N . PRO I 1 1 ? 182.919 196.911 142.322 1.00 37.46 2 PRO D N 1
ATOM 14807 C CA . PRO I 1 1 ? 183.371 197.480 141.050 1.00 37.46 2 PRO D CA 1
ATOM 14808 C C . PRO I 1 1 ? 184.726 198.172 141.164 1.00 37.46 2 PRO D C 1
ATOM 14809 O O . PRO I 1 1 ? 185.717 197.654 140.652 1.00 37.46 2 PRO D O 1
ATOM 14813 N N . VAL I 1 2 ? 184.767 199.326 141.829 1.00 27.90 3 VAL D N 1
ATOM 14814 C CA . VAL I 1 2 ? 186.009 200.065 142.012 1.00 27.90 3 VAL D CA 1
ATOM 14815 C C . VAL I 1 2 ? 185.876 200.926 143.259 1.00 27.90 3 VAL D C 1
ATOM 14816 O O . VAL I 1 2 ? 184.772 201.296 143.665 1.00 27.90 3 VAL D O 1
ATOM 14820 N N . LEU I 1 3 ? 187.014 201.226 143.880 1.00 22.21 4 LEU D N 1
ATOM 14821 C CA . LEU I 1 3 ? 187.079 202.073 145.062 1.00 22.21 4 LEU D CA 1
ATOM 14822 C C . LEU I 1 3 ? 187.715 203.407 144.693 1.00 22.21 4 LEU D C 1
ATOM 14823 O O . LEU I 1 3 ? 188.617 203.464 143.853 1.00 22.21 4 LEU D O 1
ATOM 14828 N N . THR I 1 4 ? 187.250 204.479 145.328 1.00 22.67 5 THR D N 1
ATOM 14829 C CA . THR I 1 4 ? 187.675 205.833 144.992 1.00 22.67 5 THR D CA 1
ATOM 14830 C C . THR I 1 4 ? 188.755 206.302 145.962 1.00 22.67 5 THR D C 1
ATOM 14831 O O . THR I 1 4 ? 188.521 206.370 147.173 1.00 22.67 5 THR D O 1
ATOM 14835 N N . GLN I 1 5 ? 189.929 206.639 145.424 1.00 23.63 6 GLN D N 1
ATOM 14836 C CA . GLN I 1 5 ? 191.058 207.203 146.150 1.00 23.63 6 GLN D CA 1
ATOM 14837 C C . GLN I 1 5 ? 191.443 208.552 145.555 1.00 23.63 6 GLN D C 1
ATOM 14838 O O . GLN I 1 5 ? 191.171 208.812 144.378 1.00 23.63 6 GLN D O 1
ATOM 14844 N N . PRO I 1 6 ? 192.067 209.430 146.335 1.00 28.50 7 PRO D N 1
ATOM 14845 C CA . PRO I 1 6 ? 192.609 210.671 145.771 1.00 28.50 7 PRO D CA 1
ATOM 14846 C C . PRO I 1 6 ? 193.896 210.402 145.012 1.00 28.50 7 PRO D C 1
ATOM 14847 O O . PRO I 1 6 ? 194.747 209.624 145.469 1.00 28.50 7 PRO D O 1
ATOM 14851 N N . PRO I 1 7 ? 194.074 211.024 143.845 1.00 32.26 8 PRO D N 1
ATOM 14852 C CA . PRO I 1 7 ? 195.264 210.725 143.034 1.00 32.26 8 PRO D CA 1
ATOM 14853 C C . PRO I 1 7 ? 196.585 211.046 143.715 1.00 32.26 8 PRO D C 1
ATOM 14854 O O . PRO I 1 7 ? 197.584 210.364 143.457 1.00 32.26 8 PRO D O 1
ATOM 14858 N N . SER I 1 8 ? 196.630 212.062 144.573 1.00 36.85 9 SER D N 1
ATOM 14859 C CA . SER I 1 8 ? 197.892 212.516 145.137 1.00 36.85 9 SER D CA 1
ATOM 14860 C C . SER I 1 8 ? 197.689 212.993 146.568 1.00 36.85 9 SER D C 1
ATOM 14861 O O . SER I 1 8 ? 196.582 213.346 146.980 1.00 36.85 9 SER D O 1
ATOM 14864 N N . ALA I 1 9 ? 198.784 212.990 147.324 1.00 40.32 10 ALA D N 1
ATOM 14865 C CA . ALA I 1 9 ? 198.810 213.531 148.675 1.00 40.32 10 ALA D CA 1
ATOM 14866 C C . ALA I 1 9 ? 200.213 214.044 148.957 1.00 40.32 10 ALA D C 1
ATOM 14867 O O . ALA I 1 9 ? 201.189 213.565 148.375 1.00 40.32 10 ALA D O 1
ATOM 14869 N N . SER I 1 10 ? 200.308 215.020 149.858 1.00 48.20 11 SER D N 1
ATOM 14870 C CA . SER I 1 10 ? 201.596 215.639 150.144 1.00 48.20 11 SER D CA 1
ATOM 14871 C C . SER I 1 10 ? 201.576 216.256 151.535 1.00 48.20 11 SER D C 1
ATOM 14872 O O . SER I 1 10 ? 200.550 216.781 151.973 1.00 48.20 11 SER D O 1
ATOM 14875 N N . GLU I 1 11 ? 202.720 216.197 152.211 1.00 52.52 12 GLU D N 1
ATOM 14876 C CA . GLU I 1 11 ? 202.876 216.752 153.547 1.00 52.52 12 GLU D CA 1
ATOM 14877 C C . GLU I 1 11 ? 204.361 216.812 153.876 1.00 52.52 12 GLU D C 1
ATOM 14878 O O . GLU I 1 11 ? 205.146 215.990 153.397 1.00 52.52 12 GLU D O 1
ATOM 14884 N N . ALA I 1 12 ? 204.734 217.794 154.695 1.00 51.89 13 ALA D N 1
ATOM 14885 C CA . ALA I 1 12 ? 206.127 217.991 155.056 1.00 51.89 13 ALA D CA 1
ATOM 14886 C C . ALA I 1 12 ? 206.578 216.937 156.067 1.00 51.89 13 ALA D C 1
ATOM 14887 O O . ALA I 1 12 ? 205.774 216.213 156.659 1.00 51.89 13 ALA D O 1
ATOM 14889 N N . ALA I 1 13 ? 207.893 216.862 156.261 1.00 51.49 14 ALA D N 1
ATOM 14890 C CA . ALA I 1 13 ? 208.480 215.862 157.137 1.00 51.49 14 ALA D CA 1
ATOM 14891 C C . ALA I 1 13 ? 208.107 216.120 158.596 1.00 51.49 14 ALA D C 1
ATOM 14892 O O . ALA I 1 13 ? 207.755 217.235 158.991 1.00 51.49 14 ALA D O 1
ATOM 14894 N N . ARG I 1 14 ? 208.174 215.049 159.393 1.00 54.13 15 ARG D N 1
ATOM 14895 C CA . ARG I 1 14 ? 207.856 215.061 160.820 1.00 54.13 15 ARG D CA 1
ATOM 14896 C C . ARG I 1 14 ? 206.387 215.379 161.075 1.00 54.13 15 ARG D C 1
ATOM 14897 O O . ARG I 1 14 ? 205.974 215.535 162.228 1.00 54.13 15 ARG D O 1
ATOM 14905 N N . LYS I 1 15 ? 205.593 215.472 160.015 1.00 51.02 16 LYS D N 1
ATOM 14906 C CA . LYS I 1 15 ? 204.167 215.729 160.111 1.00 51.02 16 LYS D CA 1
ATOM 14907 C C . LYS I 1 15 ? 203.399 214.422 159.906 1.00 51.02 16 LYS D C 1
ATOM 14908 O O . LYS I 1 15 ? 203.981 213.335 159.853 1.00 51.02 16 LYS D O 1
ATOM 14914 N N . SER I 1 16 ? 202.075 214.521 159.794 1.00 45.58 17 SER D N 1
ATOM 14915 C CA . SER I 1 16 ? 201.217 213.360 159.605 1.00 45.58 17 SER D CA 1
ATOM 14916 C C . SER I 1 16 ? 200.237 213.616 158.468 1.00 45.58 17 SER D C 1
ATOM 14917 O O . SER I 1 16 ? 199.793 214.747 158.252 1.00 45.58 17 SER D O 1
ATOM 14920 N N . VAL I 1 17 ? 199.900 212.546 157.744 1.00 37.16 18 VAL D N 1
ATOM 14921 C CA . VAL I 1 17 ? 199.019 212.616 156.586 1.00 37.16 18 VAL D CA 1
ATOM 14922 C C . VAL I 1 17 ? 197.996 211.489 156.675 1.00 37.16 18 VAL D C 1
ATOM 14923 O O . VAL I 1 17 ? 198.187 210.495 157.380 1.00 37.16 18 VAL D O 1
ATOM 14927 N N . THR I 1 18 ? 196.887 211.665 155.954 1.00 31.22 19 THR D N 1
ATOM 14928 C CA . THR I 1 18 ? 195.788 210.708 155.941 1.00 31.22 19 THR D CA 1
ATOM 14929 C C . THR I 1 18 ? 195.334 210.472 154.506 1.00 31.22 19 THR D C 1
ATOM 14930 O O . THR I 1 18 ? 195.199 211.422 153.729 1.00 31.22 19 THR D O 1
ATOM 14934 N N . ILE I 1 19 ? 195.095 209.207 154.164 1.00 26.99 20 ILE D N 1
ATOM 14935 C CA . ILE I 1 19 ? 194.677 208.790 152.830 1.00 26.99 20 ILE D CA 1
ATOM 14936 C C . ILE I 1 19 ? 193.318 208.115 152.948 1.00 26.99 20 ILE D C 1
ATOM 14937 O O . ILE I 1 19 ? 193.145 207.201 153.762 1.00 26.99 20 ILE D O 1
ATOM 14942 N N . SER I 1 20 ? 192.365 208.553 152.132 1.00 27.41 21 SER D N 1
ATOM 14943 C CA . SER I 1 20 ? 190.994 208.070 152.201 1.00 27.41 21 SER D CA 1
ATOM 14944 C C . SER I 1 20 ? 190.703 207.067 151.088 1.00 27.41 21 SER D C 1
ATOM 14945 O O . SER I 1 20 ? 191.330 207.075 150.027 1.00 27.41 21 SER D O 1
ATOM 14948 N N . CYS I 1 21 ? 189.727 206.199 151.352 1.00 25.04 22 CYS D N 1
ATOM 14949 C CA . CYS I 1 21 ? 189.309 205.168 150.407 1.00 25.04 22 CYS D CA 1
ATOM 14950 C C . CYS I 1 21 ? 187.804 205.001 150.550 1.00 25.04 22 CYS D C 1
ATOM 14951 O O . CYS I 1 21 ? 187.320 204.677 151.638 1.00 25.04 22 CYS D O 1
ATOM 14954 N N . SER I 1 22 ? 187.067 205.228 149.466 1.00 24.01 23 SER D N 1
ATOM 14955 C CA . SER I 1 22 ? 185.610 205.235 149.491 1.00 24.01 23 SER D CA 1
ATOM 14956 C C . SER I 1 22 ? 185.057 204.065 148.690 1.00 24.01 23 SER D C 1
ATOM 14957 O O . SER I 1 22 ? 185.536 203.770 147.592 1.00 24.01 23 SER D O 1
ATOM 14960 N N . GLY I 1 23 ? 184.038 203.409 149.243 1.00 22.53 24 GLY D N 1
ATOM 14961 C CA . GLY I 1 23 ? 183.431 202.262 148.597 1.00 22.53 24 GLY D CA 1
ATOM 14962 C C . GLY I 1 23 ? 181.919 202.226 148.698 1.00 22.53 24 GLY D C 1
ATOM 14963 O O . GLY I 1 23 ? 181.269 203.274 148.740 1.00 22.53 24 GLY D O 1
ATOM 14964 N N . SER I 1 24 ? 181.345 201.024 148.738 1.00 22.02 25 SER D N 1
ATOM 14965 C CA . SER I 1 24 ? 179.895 200.879 148.790 1.00 22.02 25 SER D CA 1
ATOM 14966 C C . SER I 1 24 ? 179.471 199.846 149.826 1.00 22.02 25 SER D C 1
ATOM 14967 O O . SER I 1 24 ? 180.302 199.335 150.584 1.00 22.02 25 SER D O 1
ATOM 14970 N N . SER I 1 25 ? 178.175 199.530 149.856 1.00 23.23 26 SER D N 1
ATOM 14971 C CA . SER I 1 25 ? 177.654 198.612 150.862 1.00 23.23 26 SER D CA 1
ATOM 14972 C C . SER I 1 25 ? 178.107 197.178 150.618 1.00 23.23 26 SER D C 1
ATOM 14973 O O . SER I 1 25 ? 178.268 196.411 151.574 1.00 23.23 26 SER D O 1
ATOM 14976 N N . SER I 1 26 ? 178.316 196.796 149.357 1.00 21.90 27 SER D N 1
ATOM 14977 C CA . SER I 1 26 ? 178.621 195.402 149.057 1.00 21.90 27 SER D CA 1
ATOM 14978 C C . SER I 1 26 ? 180.060 195.034 149.403 1.00 21.90 27 SER D C 1
ATOM 14979 O O . SER I 1 26 ? 180.347 193.858 149.649 1.00 21.90 27 SER D O 1
ATOM 14982 N N . ASN I 1 27 ? 180.979 196.002 149.426 1.00 20.13 28 ASN D N 1
ATOM 14983 C CA . ASN I 1 27 ? 182.384 195.689 149.663 1.00 20.13 28 ASN D CA 1
ATOM 14984 C C . ASN I 1 27 ? 182.918 196.260 150.971 1.00 20.13 28 ASN D C 1
ATOM 14985 O O . ASN I 1 27 ? 183.335 195.496 151.845 1.00 20.13 28 ASN D O 1
ATOM 14990 N N . ILE I 1 28 ? 182.888 197.576 151.157 1.00 19.38 29 ILE D N 1
ATOM 14991 C CA . ILE I 1 28 ? 183.476 198.148 152.364 1.00 19.38 29 ILE D CA 1
ATOM 14992 C C . ILE I 1 28 ? 182.491 198.137 153.530 1.00 19.38 29 ILE D C 1
ATOM 14993 O O . ILE I 1 28 ? 182.891 197.891 154.671 1.00 19.38 29 ILE D O 1
ATOM 14998 N N . GLY I 1 29 ? 181.206 198.371 153.264 1.00 19.34 30 GLY D N 1
ATOM 14999 C CA . GLY I 1 29 ? 180.231 198.397 154.343 1.00 19.34 30 GLY D CA 1
ATOM 15000 C C . GLY I 1 29 ? 180.129 197.076 155.081 1.00 19.34 30 GLY D C 1
ATOM 15001 O O . GLY I 1 29 ? 179.918 197.048 156.296 1.00 19.34 30 GLY D O 1
ATOM 15002 N N . SER I 1 30 ? 180.291 195.964 154.364 1.00 18.40 31 SER D N 1
ATOM 15003 C CA . SER I 1 30 ? 180.100 194.643 154.940 1.00 18.40 31 SER D CA 1
ATOM 15004 C C . SER I 1 30 ? 181.393 193.872 155.182 1.00 18.40 31 SER D C 1
ATOM 15005 O O . SER I 1 30 ? 181.353 192.842 155.863 1.00 18.40 31 SER D O 1
ATOM 15008 N N . ASN I 1 31 ? 182.529 194.333 154.659 1.00 15.22 32 ASN D N 1
ATOM 15009 C CA . ASN I 1 31 ? 183.789 193.611 154.783 1.00 15.22 32 ASN D CA 1
ATOM 15010 C C . ASN I 1 31 ? 184.911 194.595 155.091 1.00 15.22 32 ASN D C 1
ATOM 15011 O O . ASN I 1 31 ? 184.734 195.814 155.029 1.00 15.22 32 ASN D O 1
ATOM 15016 N N . SER I 1 32 ? 186.082 194.052 155.416 1.00 14.37 33 SER D N 1
ATOM 15017 C CA . SER I 1 32 ? 187.206 194.853 155.875 1.00 14.37 33 SER D CA 1
ATOM 15018 C C . SER I 1 32 ? 188.061 195.326 154.698 1.00 14.37 33 SER D C 1
ATOM 15019 O O . SER I 1 32 ? 187.827 194.976 153.540 1.00 14.37 33 SER D O 1
ATOM 15022 N N . VAL I 1 33 ? 189.082 196.124 155.007 1.00 14.37 34 VAL D N 1
ATOM 15023 C CA . VAL I 1 33 ? 189.928 196.775 154.012 1.00 14.37 34 VAL D CA 1
ATOM 15024 C C . VAL I 1 33 ? 191.376 196.357 154.239 1.00 14.37 34 VAL D C 1
ATOM 15025 O O . VAL I 1 33 ? 191.812 196.195 155.384 1.00 14.37 34 VAL D O 1
ATOM 15029 N N . SER I 1 34 ? 192.112 196.167 153.145 1.00 14.37 35 SER D N 1
ATOM 15030 C CA . SER I 1 34 ? 193.545 195.917 153.179 1.00 14.37 35 SER D CA 1
ATOM 15031 C C . SER I 1 34 ? 194.285 197.036 152.454 1.00 14.37 35 SER D C 1
ATOM 15032 O O . SER I 1 34 ? 193.799 197.578 151.458 1.00 14.37 35 SER D O 1
ATOM 15035 N N . TRP I 1 35 ? 195.468 197.374 152.963 1.00 17.74 36 TRP D N 1
ATOM 15036 C CA . TRP I 1 35 ? 196.305 198.435 152.411 1.00 17.74 36 TRP D CA 1
ATOM 15037 C C . TRP I 1 35 ? 197.664 197.872 152.018 1.00 17.74 36 TRP D C 1
ATOM 15038 O O . TRP I 1 35 ? 198.318 197.206 152.831 1.00 17.74 36 TRP D O 1
ATOM 15049 N N . TYR I 1 36 ? 198.092 198.182 150.789 1.00 14.37 37 TYR D N 1
ATOM 15050 C CA . TYR I 1 36 ? 199.354 197.731 150.215 1.00 14.37 37 TYR D CA 1
ATOM 15051 C C . TYR I 1 36 ? 200.223 198.922 149.823 1.00 14.37 37 TYR D C 1
ATOM 15052 O O . TYR I 1 36 ? 199.718 199.975 149.419 1.00 14.37 37 TYR D O 1
ATOM 15061 N N . GLN I 1 37 ? 201.540 198.729 149.913 1.00 23.38 38 GLN D N 1
ATOM 15062 C CA . GLN I 1 37 ? 202.534 199.743 149.579 1.00 23.38 38 GLN D CA 1
ATOM 15063 C C . GLN I 1 37 ? 203.389 199.278 148.406 1.00 23.38 38 GLN D C 1
ATOM 15064 O O . GLN I 1 37 ? 203.777 198.108 148.334 1.00 23.38 38 GLN D O 1
ATOM 15070 N N . GLN I 1 38 ? 203.691 200.202 147.496 1.00 29.44 39 GLN D N 1
ATOM 15071 C CA . GLN I 1 38 ? 204.549 199.934 146.346 1.00 29.44 39 GLN D CA 1
ATOM 15072 C C . GLN I 1 38 ? 205.622 201.013 146.283 1.00 29.44 39 GLN D C 1
ATOM 15073 O O . GLN I 1 38 ? 205.327 202.168 145.954 1.00 29.44 39 GLN D O 1
ATOM 15079 N N . LEU I 1 39 ? 206.853 200.641 146.623 1.00 39.11 40 LEU D N 1
ATOM 15080 C CA . LEU I 1 39 ? 208.000 201.526 146.523 1.00 39.11 40 LEU D CA 1
ATOM 15081 C C . LEU I 1 39 ? 208.543 201.525 145.096 1.00 39.11 40 LEU D C 1
ATOM 15082 O O . LEU I 1 39 ? 208.286 200.595 144.326 1.00 39.11 40 LEU D O 1
ATOM 15087 N N . PRO I 1 40 ? 209.289 202.561 144.710 1.00 45.50 41 PRO D N 1
ATOM 15088 C CA . PRO I 1 40 ? 209.792 202.632 143.328 1.00 45.50 41 PRO D CA 1
ATOM 15089 C C . PRO I 1 40 ? 210.705 201.463 142.992 1.00 45.50 41 PRO D C 1
ATOM 15090 O O . PRO I 1 40 ? 211.765 201.282 143.595 1.00 45.50 41 PRO D O 1
ATOM 15094 N N . GLY I 1 41 ? 210.282 200.668 142.011 1.00 46.95 42 GLY D N 1
ATOM 15095 C CA . GLY I 1 41 ? 211.081 199.568 141.507 1.00 46.95 42 GLY D CA 1
ATOM 15096 C C . GLY I 1 41 ? 211.350 198.447 142.492 1.00 46.95 42 GLY D C 1
ATOM 15097 O O . GLY I 1 41 ? 212.489 197.987 142.612 1.00 46.95 42 GLY D O 1
ATOM 15098 N N . THR I 1 42 ? 210.316 197.994 143.199 1.00 45.72 43 THR D N 1
ATOM 15099 C CA . THR I 1 42 ? 210.458 196.873 144.117 1.00 45.72 43 THR D CA 1
ATOM 15100 C C . THR I 1 42 ? 209.104 196.195 144.286 1.00 45.72 43 THR D C 1
ATOM 15101 O O . THR I 1 42 ? 208.064 196.724 143.885 1.00 45.72 43 THR D O 1
ATOM 15105 N N . ALA I 1 43 ? 209.133 195.007 144.884 1.00 38.98 44 ALA D N 1
ATOM 15106 C CA . ALA I 1 43 ? 207.930 194.201 145.030 1.00 38.98 44 ALA D CA 1
ATOM 15107 C C . ALA I 1 43 ? 206.936 194.852 145.986 1.00 38.98 44 ALA D C 1
ATOM 15108 O O . ALA I 1 43 ? 207.311 195.490 146.973 1.00 38.98 44 ALA D O 1
ATOM 15110 N N . LEU I 1 44 ? 205.653 194.682 145.678 1.00 26.35 45 LEU D N 1
ATOM 15111 C CA . LEU I 1 44 ? 204.595 195.161 146.554 1.00 26.35 45 LEU D CA 1
ATOM 15112 C C . LEU I 1 44 ? 204.578 194.367 147.856 1.00 26.35 45 LEU D C 1
ATOM 15113 O O . LEU I 1 44 ? 204.958 193.195 147.899 1.00 26.35 45 LEU D O 1
ATOM 15118 N N . LYS I 1 45 ? 204.143 195.022 148.930 1.00 21.03 46 LYS D N 1
ATOM 15119 C CA . LYS I 1 45 ? 204.048 194.372 150.228 1.00 21.03 46 LYS D CA 1
ATOM 15120 C C . LYS I 1 45 ? 202.757 194.781 150.923 1.00 21.03 46 LYS D C 1
ATOM 15121 O O . LYS I 1 45 ? 202.207 195.856 150.671 1.00 21.03 46 LYS D O 1
ATOM 15127 N N . LEU I 1 46 ? 202.283 193.904 151.803 1.00 17.65 47 LEU D N 1
ATOM 15128 C CA . LEU I 1 46 ? 201.047 194.117 152.545 1.00 17.65 47 LEU D CA 1
ATOM 15129 C C . LEU I 1 46 ? 201.332 194.961 153.782 1.00 17.65 47 LEU D C 1
ATOM 15130 O O . LEU I 1 46 ? 202.166 194.590 154.614 1.00 17.65 47 LEU D O 1
ATOM 15135 N N . LEU I 1 47 ? 200.637 196.091 153.905 1.00 20.39 48 LEU D N 1
ATOM 15136 C CA . LEU I 1 47 ? 200.778 196.940 155.082 1.00 20.39 48 LEU D CA 1
ATOM 15137 C C . LEU I 1 47 ? 199.731 196.625 156.143 1.00 20.39 48 LEU D C 1
ATOM 15138 O O . LEU I 1 47 ? 200.080 196.292 157.279 1.00 20.39 48 LEU D O 1
ATOM 15143 N N . ILE I 1 48 ? 198.450 196.724 155.792 1.00 17.88 49 ILE D N 1
ATOM 15144 C CA . ILE I 1 48 ? 197.365 196.612 156.763 1.00 17.88 49 ILE D CA 1
ATOM 15145 C C . ILE I 1 48 ? 196.350 195.589 156.269 1.00 17.88 49 ILE D C 1
ATOM 15146 O O . ILE I 1 48 ? 196.085 195.504 155.066 1.00 17.88 49 ILE D O 1
ATOM 15151 N N . SER I 1 49 ? 195.779 194.820 157.198 1.00 16.20 50 SER D N 1
ATOM 15152 C CA . SER I 1 49 ? 194.648 193.947 156.911 1.00 16.20 50 SER D CA 1
ATOM 15153 C C . SER I 1 49 ? 193.658 194.013 158.070 1.00 16.20 50 SER D C 1
ATOM 15154 O O . SER I 1 49 ? 194.006 194.405 159.186 1.00 16.20 50 SER D O 1
ATOM 15157 N N . TYR I 1 50 ? 192.408 193.637 157.784 1.00 14.37 51 TYR D N 1
ATOM 15158 C CA . TYR I 1 50 ? 191.312 193.672 158.761 1.00 14.37 51 TYR D CA 1
ATOM 15159 C C . TYR I 1 50 ? 191.116 195.071 159.354 1.00 14.37 51 TYR D C 1
ATOM 15160 O O . TYR I 1 50 ? 190.775 195.218 160.530 1.00 14.37 51 TYR D O 1
ATOM 15169 N N . ASN I 1 51 ? 191.371 196.094 158.536 1.00 17.24 52 ASN D N 1
ATOM 15170 C CA . ASN I 1 51 ? 191.152 197.516 158.800 1.00 17.24 52 ASN D CA 1
ATOM 15171 C C . ASN I 1 51 ? 192.117 198.137 159.806 1.00 17.24 52 ASN D C 1
ATOM 15172 O O . ASN I 1 51 ? 192.276 199.361 159.819 1.00 17.24 52 ASN D O 1
ATOM 15177 N N . ASP I 1 52 ? 192.789 197.336 160.633 1.00 22.09 53 ASP D N 1
ATOM 15178 C CA . ASP I 1 52 ? 193.705 197.935 161.600 1.00 22.09 53 ASP D CA 1
ATOM 15179 C C . ASP I 1 52 ? 194.914 197.086 161.967 1.00 22.09 53 ASP D C 1
ATOM 15180 O O . ASP I 1 52 ? 195.707 197.533 162.800 1.00 22.09 53 ASP D O 1
ATOM 15185 N N . GLN I 1 53 ? 195.101 195.902 161.395 1.00 23.26 54 GLN D N 1
ATOM 15186 C CA . GLN I 1 53 ? 196.125 194.977 161.868 1.00 23.26 54 GLN D CA 1
ATOM 15187 C C . GLN I 1 53 ? 197.370 195.094 160.998 1.00 23.26 54 GLN D C 1
ATOM 15188 O O . GLN I 1 53 ? 197.327 194.795 159.800 1.00 23.26 54 GLN D O 1
ATOM 15194 N N . ARG I 1 54 ? 198.475 195.522 161.602 1.00 32.56 55 ARG D N 1
ATOM 15195 C CA . ARG I 1 54 ? 199.729 195.678 160.879 1.00 32.56 55 ARG D CA 1
ATOM 15196 C C . ARG I 1 54 ? 200.398 194.328 160.656 1.00 32.56 55 ARG D C 1
ATOM 15197 O O . ARG I 1 54 ? 200.302 193.425 161.490 1.00 32.56 55 ARG D O 1
ATOM 15205 N N . ALA I 1 55 ? 201.079 194.199 159.522 1.00 35.79 56 ALA D N 1
ATOM 15206 C CA . ALA I 1 55 ? 201.844 192.998 159.238 1.00 35.79 56 ALA D CA 1
ATOM 15207 C C . ALA I 1 55 ? 203.120 192.972 160.080 1.00 35.79 56 ALA D C 1
ATOM 15208 O O . ALA I 1 55 ? 203.496 193.956 160.723 1.00 35.79 56 ALA D O 1
ATOM 15210 N N . SER I 1 56 ? 203.781 191.817 160.082 1.00 43.07 57 SER D N 1
ATOM 15211 C CA . SER I 1 56 ? 205.018 191.667 160.836 1.00 43.07 57 SER D CA 1
ATOM 15212 C C . SER I 1 56 ? 206.097 192.591 160.285 1.00 43.07 57 SER D C 1
ATOM 15213 O O . SER I 1 56 ? 206.281 192.708 159.071 1.00 43.07 57 SER D O 1
ATOM 15216 N N . GLY I 1 57 ? 206.815 193.248 161.190 1.00 39.94 58 GLY D N 1
ATOM 15217 C CA . GLY I 1 57 ? 207.864 194.169 160.792 1.00 39.94 58 GLY D CA 1
ATOM 15218 C C . GLY I 1 57 ? 207.374 195.399 160.060 1.00 39.94 58 GLY D C 1
ATOM 15219 O O . GLY I 1 57 ? 208.016 195.840 159.098 1.00 39.94 58 GLY D O 1
ATOM 15220 N N . VAL I 1 58 ? 206.248 195.964 160.489 1.00 38.22 59 VAL D N 1
ATOM 15221 C CA . VAL I 1 58 ? 205.715 197.203 159.936 1.00 38.22 59 VAL D CA 1
ATOM 15222 C C . VAL I 1 58 ? 205.700 198.240 161.048 1.00 38.22 59 VAL D C 1
ATOM 15223 O O . VAL I 1 58 ? 205.234 197.959 162.158 1.00 38.22 59 VAL D O 1
ATOM 15227 N N . SER I 1 59 ? 206.215 199.432 160.750 1.00 42.25 60 SER D N 1
ATOM 15228 C CA . SER I 1 59 ? 206.392 200.456 161.770 1.00 42.25 60 SER D CA 1
ATOM 15229 C C . SER I 1 59 ? 205.051 200.888 162.356 1.00 42.25 60 SER D C 1
ATOM 15230 O O . SER I 1 59 ? 204.018 200.879 161.683 1.00 42.25 60 SER D O 1
ATOM 15233 N N . ASP I 1 60 ? 205.082 201.274 163.634 1.00 43.92 61 ASP D N 1
ATOM 15234 C CA . ASP I 1 60 ? 203.879 201.693 164.343 1.00 43.92 61 ASP D CA 1
ATOM 15235 C C . ASP I 1 60 ? 203.334 203.027 163.852 1.00 43.92 61 ASP D C 1
ATOM 15236 O O . ASP I 1 60 ? 202.234 203.413 164.262 1.00 43.92 61 ASP D O 1
ATOM 15241 N N . ARG I 1 61 ? 204.071 203.739 162.999 1.00 43.14 62 ARG D N 1
ATOM 15242 C CA . ARG I 1 61 ? 203.603 205.010 162.462 1.00 43.14 62 ARG D CA 1
ATOM 15243 C C . ARG I 1 61 ? 202.465 204.851 161.460 1.00 43.14 62 ARG D C 1
ATOM 15244 O O . ARG I 1 61 ? 201.853 205.856 161.085 1.00 43.14 62 ARG D O 1
ATOM 15252 N N . PHE I 1 62 ? 202.165 203.629 161.025 1.00 35.46 63 PHE D N 1
ATOM 15253 C CA . PHE I 1 62 ? 201.043 203.359 160.134 1.00 35.46 63 PHE D CA 1
ATOM 15254 C C . PHE I 1 62 ? 199.843 202.898 160.950 1.00 35.46 63 PHE D C 1
ATOM 15255 O O . PHE I 1 62 ? 199.971 202.006 161.796 1.00 35.46 63 PHE D O 1
ATOM 15263 N N . SER I 1 63 ? 198.682 203.500 160.698 1.00 27.65 64 SER D N 1
ATOM 15264 C CA . SER I 1 63 ? 197.452 203.081 161.356 1.00 27.65 64 SER D CA 1
ATOM 15265 C C . SER I 1 63 ? 196.314 203.083 160.346 1.00 27.65 64 SER D C 1
ATOM 15266 O O . SER I 1 63 ? 196.361 203.779 159.333 1.00 27.65 64 SER D O 1
ATOM 15269 N N . GLY I 1 64 ? 195.281 202.291 160.635 1.00 21.91 65 GLY D N 1
ATOM 15270 C CA . GLY I 1 64 ? 194.131 202.205 159.765 1.00 21.91 65 GLY D CA 1
ATOM 15271 C C . GLY I 1 64 ? 192.837 202.311 160.548 1.00 21.91 65 GLY D C 1
ATOM 15272 O O . GLY I 1 64 ? 192.773 202.001 161.736 1.00 21.91 65 GLY D O 1
ATOM 15273 N N . SER I 1 65 ? 191.795 202.760 159.851 1.00 20.02 66 SER D N 1
ATOM 15274 C CA . SER I 1 65 ? 190.478 202.873 160.463 1.00 20.02 66 SER D CA 1
ATOM 15275 C C . SER I 1 65 ? 189.405 202.729 159.394 1.00 20.02 66 SER D C 1
ATOM 15276 O O . SER I 1 65 ? 189.656 202.920 158.203 1.00 20.02 66 SER D O 1
ATOM 15279 N N . LYS I 1 66 ? 188.196 202.392 159.842 1.00 21.10 67 LYS D N 1
ATOM 15280 C CA . LYS I 1 66 ? 187.049 202.227 158.962 1.00 21.10 67 LYS D CA 1
ATOM 15281 C C . LYS I 1 66 ? 185.818 202.842 159.612 1.00 21.10 67 LYS D C 1
ATOM 15282 O O . LYS I 1 66 ? 185.621 202.716 160.824 1.00 21.10 67 LYS D O 1
ATOM 15288 N N . SER I 1 67 ? 184.996 203.510 158.805 1.00 23.05 68 SER D N 1
ATOM 15289 C CA . SER I 1 67 ? 183.734 204.069 159.278 1.00 23.05 68 SER D CA 1
ATOM 15290 C C . SER I 1 67 ? 182.746 204.065 158.123 1.00 23.05 68 SER D C 1
ATOM 15291 O O . SER I 1 67 ? 183.037 204.614 157.055 1.00 23.05 68 SER D O 1
ATOM 15294 N N . GLY I 1 68 ? 181.589 203.443 158.337 1.00 23.75 69 GLY D N 1
ATOM 15295 C CA . GLY I 1 68 ? 180.582 203.380 157.289 1.00 23.75 69 GLY D CA 1
ATOM 15296 C C . GLY I 1 68 ? 181.105 202.657 156.063 1.00 23.75 69 GLY D C 1
ATOM 15297 O O . GLY I 1 68 ? 181.598 201.527 156.140 1.00 23.75 69 GLY D O 1
ATOM 15298 N N . THR I 1 69 ? 180.994 203.313 154.908 1.00 22.28 70 THR D N 1
ATOM 15299 C CA . THR I 1 69 ? 181.521 202.789 153.656 1.00 22.28 70 THR D CA 1
ATOM 15300 C C . THR I 1 69 ? 182.853 203.426 153.275 1.00 22.28 70 THR D C 1
ATOM 15301 O O . THR I 1 69 ? 183.228 203.401 152.099 1.00 22.28 70 THR D O 1
ATOM 15305 N N . SER I 1 70 ? 183.573 203.994 154.240 1.00 21.91 71 SER D N 1
ATOM 15306 C CA . SER I 1 70 ? 184.853 204.634 153.978 1.00 21.91 71 SER D CA 1
ATOM 15307 C C . SER I 1 70 ? 185.917 204.080 154.915 1.00 21.91 71 SER D C 1
ATOM 15308 O O . SER I 1 70 ? 185.617 203.522 155.974 1.00 21.91 71 SER D O 1
ATOM 15311 N N . ALA I 1 71 ? 187.175 204.240 154.508 1.00 22.03 72 ALA D N 1
ATOM 15312 C CA . ALA I 1 71 ? 188.313 203.793 155.295 1.00 22.03 72 ALA D CA 1
ATOM 15313 C C . ALA I 1 71 ? 189.451 204.791 155.136 1.00 22.03 72 ALA D C 1
ATOM 15314 O O . ALA I 1 71 ? 189.504 205.553 154.169 1.00 22.03 72 ALA D O 1
ATOM 15316 N N . SER I 1 72 ? 190.367 204.780 156.103 1.00 21.82 73 SER D N 1
ATOM 15317 C CA . SER I 1 72 ? 191.463 205.737 156.126 1.00 21.82 73 SER D CA 1
ATOM 15318 C C . SER I 1 72 ? 192.750 205.078 156.599 1.00 21.82 73 SER D C 1
ATOM 15319 O O . SER I 1 72 ? 192.732 204.205 157.473 1.00 21.82 73 SER D O 1
ATOM 15322 N N . LEU I 1 73 ? 193.862 205.518 156.014 1.00 24.74 74 LEU D N 1
ATOM 15323 C CA . LEU I 1 73 ? 195.206 205.127 156.419 1.00 24.74 74 LEU D CA 1
ATOM 15324 C C . LEU I 1 73 ? 195.965 206.371 156.861 1.00 24.74 74 LEU D C 1
ATOM 15325 O O . LEU I 1 73 ? 196.085 207.330 156.094 1.00 24.74 74 LEU D O 1
ATOM 15330 N N . ALA I 1 74 ? 196.484 206.351 158.083 1.00 30.29 75 ALA D N 1
ATOM 15331 C CA . ALA I 1 74 ? 197.174 207.493 158.667 1.00 30.29 75 ALA D CA 1
ATOM 15332 C C . ALA I 1 74 ? 198.651 207.171 158.844 1.00 30.29 75 ALA D C 1
ATOM 15333 O O . ALA I 1 74 ? 199.003 206.088 159.329 1.00 30.29 75 ALA D O 1
ATOM 15335 N N . ILE I 1 75 ? 199.506 208.112 158.449 1.00 38.04 76 ILE D N 1
ATOM 15336 C CA . ILE I 1 75 ? 200.954 207.983 158.576 1.00 38.04 76 ILE D CA 1
ATOM 15337 C C . ILE I 1 75 ? 201.458 209.161 159.397 1.00 38.04 76 ILE D C 1
ATOM 15338 O O . ILE I 1 75 ? 201.222 210.320 159.035 1.00 38.04 76 ILE D O 1
ATOM 15343 N N . SER I 1 76 ? 202.155 208.870 160.490 1.00 44.03 77 SER D N 1
ATOM 15344 C CA . SER I 1 76 ? 202.701 209.891 161.371 1.00 44.03 77 SER D CA 1
ATOM 15345 C C . SER I 1 76 ? 204.223 209.850 161.341 1.00 44.03 77 SER D C 1
ATOM 15346 O O . SER I 1 76 ? 204.832 208.850 160.953 1.00 44.03 77 SER D O 1
ATOM 15349 N N . GLY I 1 77 ? 204.835 210.956 161.762 1.00 45.95 78 GLY D N 1
ATOM 15350 C CA . GLY I 1 77 ? 206.281 211.063 161.741 1.00 45.95 78 GLY D CA 1
ATOM 15351 C C . GLY I 1 77 ? 206.834 210.918 160.338 1.00 45.95 78 GLY D C 1
ATOM 15352 O O . GLY I 1 77 ? 207.768 210.145 160.109 1.00 45.95 78 GLY D O 1
ATOM 15353 N N . LEU I 1 78 ? 206.250 211.656 159.396 1.00 47.82 79 LEU D N 1
ATOM 15354 C CA . LEU I 1 78 ? 206.527 211.456 157.978 1.00 47.82 79 LEU D CA 1
ATOM 15355 C C . LEU I 1 78 ? 208.013 211.611 157.674 1.00 47.82 79 LEU D C 1
ATOM 15356 O O . LEU I 1 78 ? 208.663 212.550 158.139 1.00 47.82 79 LEU D O 1
ATOM 15361 N N . GLN I 1 79 ? 208.545 210.678 156.887 1.00 49.46 80 GLN D N 1
ATOM 15362 C CA . GLN I 1 79 ? 209.951 210.648 156.510 1.00 49.46 80 GLN D CA 1
ATOM 15363 C C . GLN I 1 79 ? 210.059 210.567 154.991 1.00 49.46 80 GLN D C 1
ATOM 15364 O O . GLN I 1 79 ? 209.055 210.488 154.278 1.00 49.46 80 GLN D O 1
ATOM 15370 N N . THR I 1 80 ? 211.298 210.593 154.495 1.00 51.76 81 THR D N 1
ATOM 15371 C CA . THR I 1 80 ? 211.536 210.507 153.059 1.00 51.76 81 THR D CA 1
ATOM 15372 C C . THR I 1 80 ? 211.374 209.094 152.517 1.00 51.76 81 THR D C 1
ATOM 15373 O O . THR I 1 80 ? 211.032 208.933 151.341 1.00 51.76 81 THR D O 1
ATOM 15377 N N . GLU I 1 81 ? 211.608 208.071 153.341 1.00 52.06 82 GLU D N 1
ATOM 15378 C CA . GLU I 1 81 ? 211.461 206.694 152.887 1.00 52.06 82 GLU D CA 1
ATOM 15379 C C . GLU I 1 81 ? 210.007 206.294 152.676 1.00 52.06 82 GLU D C 1
ATOM 15380 O O . GLU I 1 81 ? 209.755 205.211 152.136 1.00 52.06 82 GLU D O 1
ATOM 15386 N N . ASP I 1 82 ? 209.053 207.129 153.080 1.00 46.57 83 ASP D N 1
ATOM 15387 C CA . ASP I 1 82 ? 207.636 206.824 152.943 1.00 46.57 83 ASP D CA 1
ATOM 15388 C C . ASP I 1 82 ? 207.068 207.200 151.580 1.00 46.57 83 ASP D C 1
ATOM 15389 O O . ASP I 1 82 ? 205.890 206.931 151.325 1.00 46.57 83 ASP D O 1
ATOM 15394 N N . GLU I 1 83 ? 207.862 207.814 150.704 1.00 45.97 84 GLU D N 1
ATOM 15395 C CA . GLU I 1 83 ? 207.398 208.116 149.355 1.00 45.97 84 GLU D CA 1
ATOM 15396 C C . GLU I 1 83 ? 207.161 206.819 148.591 1.00 45.97 84 GLU D C 1
ATOM 15397 O O . GLU I 1 83 ? 208.088 206.022 148.410 1.00 45.97 84 GLU D O 1
ATOM 15403 N N . ALA I 1 84 ? 205.931 206.613 148.140 1.00 35.17 85 ALA D N 1
ATOM 15404 C CA . ALA I 1 84 ? 205.538 205.376 147.468 1.00 35.17 85 ALA D CA 1
ATOM 15405 C C . ALA I 1 84 ? 204.151 205.578 146.866 1.00 35.17 85 ALA D C 1
ATOM 15406 O O . ALA I 1 84 ? 203.626 206.699 146.825 1.00 35.17 85 ALA D O 1
ATOM 15408 N N . ASP I 1 85 ? 203.574 204.488 146.367 1.00 29.02 86 ASP D N 1
ATOM 15409 C CA . ASP I 1 85 ? 202.163 204.431 146.020 1.00 29.02 86 ASP D CA 1
ATOM 15410 C C . ASP I 1 85 ? 201.448 203.531 147.018 1.00 29.02 86 ASP D C 1
ATOM 15411 O O . ASP I 1 85 ? 202.016 202.547 147.499 1.00 29.02 86 ASP D O 1
ATOM 15416 N N . TYR I 1 86 ? 200.210 203.883 147.344 1.00 25.98 87 TYR D N 1
ATOM 15417 C CA . TYR I 1 86 ? 199.430 203.158 148.336 1.00 25.98 87 TYR D CA 1
ATOM 15418 C C . TYR I 1 86 ? 198.094 202.765 147.728 1.00 25.98 87 TYR D C 1
ATOM 15419 O O . TYR I 1 86 ? 197.439 203.586 147.078 1.00 25.98 87 TYR D O 1
ATOM 15428 N N . TYR I 1 87 ? 197.700 201.509 147.931 1.00 20.51 88 TYR D N 1
ATOM 15429 C CA . TYR I 1 87 ? 196.477 200.971 147.351 1.00 20.51 88 TYR D CA 1
ATOM 15430 C C . TYR I 1 87 ? 195.599 200.378 148.443 1.00 20.51 88 TYR D C 1
ATOM 15431 O O . TYR I 1 87 ? 196.103 199.780 149.397 1.00 20.51 88 TYR D O 1
ATOM 15440 N N . CYS I 1 88 ? 194.286 200.545 148.299 1.00 17.05 89 CYS D N 1
ATOM 15441 C CA . CYS I 1 88 ? 193.308 199.915 149.174 1.00 17.05 89 CYS D CA 1
ATOM 15442 C C . CYS I 1 88 ? 192.520 198.866 148.397 1.00 17.05 89 CYS D C 1
ATOM 15443 O O . CYS I 1 88 ? 192.276 199.014 147.198 1.00 17.05 89 CYS D O 1
ATOM 15446 N N . ALA I 1 89 ? 192.135 197.797 149.092 1.00 14.37 90 ALA D N 1
ATOM 15447 C CA . ALA I 1 89 ? 191.382 196.713 148.478 1.00 14.37 90 ALA D CA 1
ATOM 15448 C C . ALA I 1 89 ? 190.363 196.172 149.471 1.00 14.37 90 ALA D C 1
ATOM 15449 O O . ALA I 1 89 ? 190.574 196.219 150.686 1.00 14.37 90 ALA D O 1
ATOM 15451 N N . ALA I 1 90 ? 189.256 195.653 148.943 1.00 14.37 91 ALA D N 1
ATOM 15452 C CA . ALA I 1 90 ? 188.212 195.104 149.800 1.00 14.37 91 ALA D CA 1
ATOM 15453 C C . ALA I 1 90 ? 187.473 193.974 149.095 1.00 14.37 91 ALA D C 1
ATOM 15454 O O . ALA I 1 90 ? 187.231 194.038 147.890 1.00 14.37 91 ALA D O 1
ATOM 15456 N N . TRP I 1 91 ? 187.116 192.948 149.861 1.00 15.75 92 TRP D N 1
ATOM 15457 C CA . TRP I 1 91 ? 186.315 191.847 149.340 1.00 15.75 92 TRP D CA 1
ATOM 15458 C C . TRP I 1 91 ? 184.916 192.331 148.970 1.00 15.75 92 TRP D C 1
ATOM 15459 O O . TRP I 1 91 ? 184.294 193.097 149.710 1.00 15.75 92 TRP D O 1
ATOM 15470 N N . ASP I 1 92 ? 184.414 191.875 147.824 1.00 18.86 93 ASP D N 1
ATOM 15471 C CA . ASP I 1 92 ? 183.086 192.241 147.346 1.00 18.86 93 ASP D CA 1
ATOM 15472 C C . ASP I 1 92 ? 182.222 190.991 147.262 1.00 18.86 93 ASP D C 1
ATOM 15473 O O . ASP I 1 92 ? 182.598 190.015 146.605 1.00 18.86 93 ASP D O 1
ATOM 15478 N N . ASP I 1 93 ? 181.062 191.028 147.921 1.00 21.73 94 ASP D N 1
ATOM 15479 C CA . ASP I 1 93 ? 180.185 189.863 147.970 1.00 21.73 94 ASP D CA 1
ATOM 15480 C C . ASP I 1 93 ? 179.562 189.534 146.619 1.00 21.73 94 ASP D C 1
ATOM 15481 O O . ASP I 1 93 ? 179.220 188.371 146.379 1.00 21.73 94 ASP D O 1
ATOM 15486 N N . SER I 1 94 ? 179.399 190.519 145.736 1.00 23.81 95 SER D N 1
ATOM 15487 C CA . SER I 1 94 ? 178.818 190.263 144.424 1.00 23.81 95 SER D CA 1
ATOM 15488 C C . SER I 1 94 ? 179.821 189.699 143.426 1.00 23.81 95 SER D C 1
ATOM 15489 O O . SER I 1 94 ? 179.407 189.192 142.379 1.00 23.81 95 SER D O 1
ATOM 15492 N N . LEU I 1 95 ? 181.119 189.775 143.720 1.00 22.54 96 LEU D N 1
ATOM 15493 C CA . LEU I 1 95 ? 182.155 189.274 142.828 1.00 22.54 96 LEU D CA 1
ATOM 15494 C C . LEU I 1 95 ? 182.861 188.029 143.342 1.00 22.54 96 LEU D C 1
ATOM 15495 O O . LEU I 1 95 ? 183.519 187.347 142.551 1.00 22.54 96 LEU D O 1
ATOM 15500 N N . SER I 1 96 ? 182.740 187.719 144.634 1.00 18.08 97 SER D N 1
ATOM 15501 C CA . SER I 1 96 ? 183.543 186.677 145.277 1.00 18.08 97 SER D CA 1
ATOM 15502 C C . SER I 1 96 ? 185.033 186.918 145.046 1.00 18.08 97 SER D C 1
ATOM 15503 O O . SER I 1 96 ? 185.797 185.992 144.771 1.00 18.08 97 SER D O 1
ATOM 15506 N N . GLY I 1 97 ? 185.447 188.177 145.164 1.00 14.37 98 GLY D N 1
ATOM 15507 C CA . GLY I 1 97 ? 186.825 188.557 144.976 1.00 14.37 98 GLY D CA 1
ATOM 15508 C C . GLY I 1 97 ? 187.096 189.978 145.428 1.00 14.37 98 GLY D C 1
ATOM 15509 O O . GLY I 1 97 ? 186.188 190.715 145.822 1.00 14.37 98 GLY D O 1
ATOM 15510 N N . PRO I 1 98 ? 188.360 190.386 145.390 1.00 14.37 99 PRO D N 1
ATOM 15511 C CA . PRO I 1 98 ? 188.712 191.741 145.820 1.00 14.37 99 PRO D CA 1
ATOM 15512 C C . PRO I 1 98 ? 188.478 192.778 144.734 1.00 14.37 99 PRO D C 1
ATOM 15513 O O . PRO I 1 98 ? 188.553 192.496 143.536 1.00 14.37 99 PRO D O 1
ATOM 15517 N N . VAL I 1 99 ? 188.189 193.998 145.179 1.00 15.31 100 VAL D N 1
ATOM 15518 C CA . VAL I 1 99 ? 188.153 195.180 144.327 1.00 15.31 100 VAL D CA 1
ATOM 15519 C C . VAL I 1 99 ? 189.192 196.163 144.848 1.00 15.31 100 VAL D C 1
ATOM 15520 O O . VAL I 1 99 ? 189.352 196.328 146.064 1.00 15.31 100 VAL D O 1
ATOM 15524 N N . PHE I 1 100 ? 189.911 196.793 143.923 1.00 16.40 101 PHE D N 1
ATOM 15525 C CA . PHE I 1 100 ? 191.029 197.674 144.225 1.00 16.40 101 PHE D CA 1
ATOM 15526 C C . PHE I 1 100 ? 190.632 199.139 144.088 1.00 16.40 101 PHE D C 1
ATOM 15527 O O . PHE I 1 100 ? 189.678 199.491 143.389 1.00 16.40 101 PHE D O 1
ATOM 15535 N N . GLY I 1 101 ? 191.390 199.997 144.771 1.00 17.89 102 GLY D N 1
ATOM 15536 C CA . GLY I 1 101 ? 191.318 201.421 144.530 1.00 17.89 102 GLY D CA 1
ATOM 15537 C C . GLY I 1 101 ? 192.290 201.861 143.446 1.00 17.89 102 GLY D C 1
ATOM 15538 O O . GLY I 1 101 ? 193.105 201.085 142.952 1.00 17.89 102 GLY D O 1
ATOM 15539 N N . GLY I 1 102 ? 192.193 203.141 143.077 1.00 18.20 103 GLY D N 1
ATOM 15540 C CA . GLY I 1 102 ? 193.039 203.671 142.023 1.00 18.20 103 GLY D CA 1
ATOM 15541 C C . GLY I 1 102 ? 194.467 203.954 142.434 1.00 18.20 103 GLY D C 1
ATOM 15542 O O . GLY I 1 102 ? 195.332 204.093 141.564 1.00 18.20 103 GLY D O 1
ATOM 15543 N N . GLY I 1 103 ? 194.732 204.049 143.725 1.00 21.81 104 GLY D N 1
ATOM 15544 C CA . GLY I 1 103 ? 196.073 204.291 144.214 1.00 21.81 104 GLY D CA 1
ATOM 15545 C C . GLY I 1 103 ? 196.330 205.762 144.487 1.00 21.81 104 GLY D C 1
ATOM 15546 O O . GLY I 1 103 ? 195.806 206.653 143.811 1.00 21.81 104 GLY D O 1
ATOM 15547 N N . THR I 1 104 ? 197.154 206.023 145.501 1.00 27.60 105 THR D N 1
ATOM 15548 C CA . THR I 1 104 ? 197.539 207.376 145.882 1.00 27.60 105 THR D CA 1
ATOM 15549 C C . THR I 1 104 ? 199.055 207.450 145.976 1.00 27.60 105 THR D C 1
ATOM 15550 O O . THR I 1 104 ? 199.675 206.632 146.662 1.00 27.60 105 THR D O 1
ATOM 15554 N N . ARG I 1 105 ? 199.650 208.421 145.290 1.00 34.72 106 ARG D N 1
ATOM 15555 C CA . ARG I 1 105 ? 201.093 208.616 145.332 1.00 34.72 106 ARG D CA 1
ATOM 15556 C C . ARG I 1 105 ? 201.434 209.660 146.387 1.00 34.72 106 ARG D C 1
ATOM 15557 O O . ARG I 1 105 ? 200.872 210.759 146.384 1.00 34.72 106 ARG D O 1
ATOM 15565 N N . LEU I 1 106 ? 202.354 209.316 147.285 1.00 39.57 107 LEU D N 1
ATOM 15566 C CA . LEU I 1 106 ? 202.703 210.171 148.413 1.00 39.57 107 LEU D CA 1
ATOM 15567 C C . LEU I 1 106 ? 204.022 210.878 148.130 1.00 39.57 107 LEU D C 1
ATOM 15568 O O . LEU I 1 106 ? 205.033 210.226 147.850 1.00 39.57 107 LEU D O 1
ATOM 15573 N N . THR I 1 107 ? 204.007 212.207 148.213 1.00 45.58 108 THR D N 1
ATOM 15574 C CA . THR I 1 107 ? 205.192 213.033 148.028 1.00 45.58 108 THR D CA 1
ATOM 15575 C C . THR I 1 107 ? 205.452 213.816 149.306 1.00 45.58 108 THR D C 1
ATOM 15576 O O . THR I 1 107 ? 204.556 214.499 149.810 1.00 45.58 108 THR D O 1
ATOM 15580 N N . VAL I 1 108 ? 206.674 213.723 149.823 1.00 50.03 109 VAL D N 1
ATOM 15581 C CA . VAL I 1 108 ? 207.060 214.421 151.045 1.00 50.03 109 VAL D CA 1
ATOM 15582 C C . VAL I 1 108 ? 207.840 215.674 150.670 1.00 50.03 109 VAL D C 1
ATOM 15583 O O . VAL I 1 108 ? 208.637 215.669 149.723 1.00 50.03 109 VAL D O 1
ATOM 15587 N N . LEU I 1 109 ? 207.592 216.758 151.397 1.00 51.62 110 LEU D N 1
ATOM 15588 C CA . LEU I 1 109 ? 208.248 218.032 151.128 1.00 51.62 110 LEU D CA 1
ATOM 15589 C C . LEU I 1 109 ? 209.509 218.193 151.970 1.00 51.62 110 LEU D C 1
ATOM 15590 O O . LEU I 1 109 ? 209.438 218.300 153.194 1.00 51.62 110 LEU D O 1
#

Foldseek 3Di:
DEKEWDAEDEEAAQAKDKTKIFDDCQWQQVWEKWKWWAAPPDDIDTADTRQFDGDPPHDPQWGKHGDHRMIMIMGGRDDPRRFTKMKMWTQGPVVRGIHIYPIYTYDYD/DKAKAKDWDAEDEAQAKTKMKIAIDPDFLQPFKKFKWWDAVPGDIDGAKIARVNVGDIDGDVVQVVFKDKDADRVRRMIMIMGGRDDQVPWTWMKMFTKDWAADPVGDTDIDRPGIHPTDTYGYD/DFDQLLCVQQFWHWDDKAFAKAWDDWDKDKAKEFLDADCPLPVVLAPCLVVVLLVVLLVLCVLVVVLLVQLVVAWDVVVIDGDCVSNPDDDPQLVVLSVVLVVCVVLVVLQVVCVVVLLPDQDQWDWDCDDPSHTHIYGYACSCVCVPPLSVCVVVDDSNVSNVVVNVVSVVLVVQLCVLRNPVPNRLSHWQAALQSVCSSRVSCSVVVVVVVVDDDPCVVQCRVQRQKTKGWRDADSPSRMTMIMIIGTDMDTDDQKMKIFIGGAWWAAPRFIKTWDADGIWMAHPNDIFDFPLVSWDDDNHHIYHNDGGTDHDDPLNVVCRRNPQQSTEMETDDDPPGHAWDADPQKIKGHCVVWWKAAPVVGHTDDDDNQRTIDIDAVVPHQWMDTPPDIGGGHDDPDDPCSRPDHDHHYYYDDDDPVVVVVVVVVVVVVVVVVVVVVVD/DFPQLLCVQQFWHWDDKFFAKAWDDWDKDKAKEFLDADCPLPVVLAPCLVVVLLVVLLVLCVVVVVLLVQLVVAWDVVVIDGDCVSNPDDDPQLVVLSVVLVVCVVLVVLQVVCVVVLLPDQDQWDWDCDDPSHTHIYGYACSCVCVPPLSVCVVVDDSNVSNVVVNVVSVVLCVQLCVLRNPVPVRLSHWQAALQSVCSSRVSCVVVVVVVVVDDDPCVVQCRVQRQKTKGWNDADSPSRMTMIMIIGTDMDTQDQKMKIFIGGAWWAAPRFIKTWDADGIWMAHPNDIFDFPLVSWDDDNHHIYHNDGGTDHDDPLNVVCRRNPAQSTEMEGDDDPPGHAWDADPQKIKGHCVVWWKAAPVVRHTDDDDNQGTIDIDAVVVGQWMDTPPDIGGGHDDPDDPCSRPDHDHHYYYDDDDPVVVVVVVVVVVVVVVVVVVVVVD/DFDQLLCVQQFWHWDDKFFAKAWDDWDKDKAKEFLDADCVLPVVLAPCLVVVLLVVLLVLCVLVQVLLVQLVVAWDVVVIDGDCVSNPDDDPQLVVLSVVLVVCVVLVVLQVVCVVVLLPDQDQWDWDCDDPSHTHIYGYACSCVCVPPLSVCVVVDDSNVSNVVVNVVSVVLVVQLCVLRHPVPNRLSHWQAALQSVCSSRVSCSVVVVVVVVDDDPCVVQCRVQRQKTKGWNDADSPSRMTMIMIIGTDMDTQDQKMKIFIGGAWWAAPNFIKTWDADGIWMAHPNDIFDFPLVSWDDDPHHIYHNDGGTDHDDPLNVVCRRNPQQSTEMETDDDPPGHAWDADPQKIKGHCVVWWKAAPVVGHTDDDDNQRTIDIDAVVVGQWMDTPPDIGGGHDDPDDPCSRPDGDHHYYYDDDDPVVVVVVVVVVVVVVVVVVVVVVD/DKAKAKDWDAEDEAQAKTKMKIAIDDDFLQPFKKFKWWDAVPGDIDGAKIARVNVGDIDGDVVQVVFKDKDADRVRRMIMIMGGRDDQVPWTWMKMFTKDWAADPVGDTDIDRPGIHPTDTYGYD/DKAKAKDWDAEDEAQAKTKMKIAIDDDFLQPFKKFKWWDAVPGDIDGAKIARVNVGDIDGDVVQVVFKDKDADRVRRMIMIMGGRDDQVPWTWMKMFTKDWAADPVGDTDIDRPGIHPTDTYGYD/DAKEWDAEDEEAAQAKDKTKIADDCQWQQVWAKWKWWAAPPDDIDTADTRQFDGDPPHDPQWGKHGDHRMIMIMGGRDDQRRFTKMKMWTQGPVVNGIHIYPIYTYDYD/DEKEWDAEDEEAAQAKDKTKIFDDCQWQQVWAKWKWWAAPPDDIDTADTRQADGDPPHDPQWGKHGDHRMIMIMGGRDDQRRFTKMKMWTQGPVVNGIHIYPIYTYDYD

Radius of gyration: 42.0 Å; Cα contacts (8 Å, |Δi|>4): 4592; chains: 9; bounding box: 103×107×126 Å

Organism: Nipah virus (NCBI:txid3052225)

Sequence (2031 aa):
PVLTQPPSASEAARKSVTISCSGSSSNIGSNSVSWYQQLPGTALKLLISYNDQRASGVSDRFSGSKSGTSASLAISGLQTEDEADYYCAAWDDSLSGPVFGGGTRLTVLQVQLQESGPGLVKPSETLSLTCTVSGASISSYWWGWIRQPPGKGLEWIADIYPNSGSTNYNPSLKSRVTNNSKDASKNQFSLKLSSVTAADTAMYYCARAPRGYSYSYVFGHRFDVWGPGVLVTVSILHYEKLSKIGLVKGVTRKYKIKSNPLTKDIVIKMIPNVSNMSQCTGSVMENYKTRLNGILTPIKGALEIYKNNTHDLGVIMAGVAIGIATAAQITAGVALYEAMKNADNINKLKSSIESTNNEAVVKLQETAEKTVYVLTALQDYINTNLVPTIDKISCKQTELSLDLALSKYLSDLLFVFGPNLQDPVSNSMTIQAISQAFGGNYETLLRTLGYATEDFDDLLESDSITGQIIYVDLSSYYIIVRVYFPILTEIQQAYIQELLPVSFNNDNSEWISIVPNFILVRNTLISNIEIGFCLITKRSVICNQDYATPMTNNNMRECLTGSTEKCPRELVVSSHVPRFALSNGVLFANCISVTCQCQTTGRAISQSGEQTLLMIDNTTCPTAVLGNVIISLGKYLGSVNYNSEGIAIGPPVFTDKVDISSQISSSMNQSLQQSKDYIKEILHYEKLSKIGLVKGVTRKYKIKSNPLTKDIVIKMIPNVSNMSQCTGSVMENYKTRLNGILTPIKGALEIYKNNTHDLGVIMAGVAIGIATAAQITAGVALYEAMKNADNINKLKSSIESTNNEAVVKLQETAEKTVYVLTALQDYINTNLVPTIDKISCKQTELSLDLALSKYLSDLLFVFGPNLQDPVSNSMTIQAISQAFGGNYETLLRTLGYATEDFDDLLESDSITGQIIYVDLSSYYIIVRVYFPILTEIQQAYIQELLPVSFNNDNSEWISIVPNFILVRNTLISNIEIGFCLITKRSVICNQDYATPMTNNNMRECLTGSTEKCPRELVVSSHVPRFALSNGVLFANCISVTCQCQTTGRAISQSGEQTLLMIDNTTCPTAVLGNVIISLGKYLGSVNYNSEGIAIGPPVFTDKVDISSQISSSMNQSLQQSKDYIKEILHYEKLSKIGLVKGVTRKYKIKSNPLTKDIVIKMIPNVSNMSQCTGSVMENYKTRLNGILTPIKGALEIYKNNTHDLGVIMAGVAIGIATAAQITAGVALYEAMKNADNINKLKSSIESTNNEAVVKLQETAEKTVYVLTALQDYINTNLVPTIDKISCKQTELSLDLALSKYLSDLLFVFGPNLQDPVSNSMTIQAISQAFGGNYETLLRTLGYATEDFDDLLESDSITGQIIYVDLSSYYIIVRVYFPILTEIQQAYIQELLPVSFNNDNSEWISIVPNFILVRNTLISNIEIGFCLITKRSVICNQDYATPMTNNNMRECLTGSTEKCPRELVVSSHVPRFALSNGVLFANCISVTCQCQTTGRAISQSGEQTLLMIDNTTCPTAVLGNVIISLGKYLGSVNYNSEGIAIGPPVFTDKVDISSQISSSMNQSLQQSKDYIKEQVQLQESGPGLVKPSETLSLTCTVSGASISSYWWGWIRQPPGKGLEWIADIYPNSGSTNYNPSLKSRVTNNSKDASKNQFSLKLSSVTAADTAMYYCARAPRGYSYSYVFGHRFDVWGPGVLVTVSQVQLQESGPGLVKPSETLSLTCTVSGASISSYWWGWIRQPPGKGLEWIADIYPNSGSTNYNPSLKSRVTNNSKDASKNQFSLKLSSVTAADTAMYYCARAPRGYSYSYVFGHRFDVWGPGVLVTVSPVLTQPPSASEAARKSVTISCSGSSSNIGSNSVSWYQQLPGTALKLLISYNDQRASGVSDRFSGSKSGTSASLAISGLQTEDEADYYCAAWDDSLSGPVFGGGTRLTVLPVLTQPPSASEAARKSVTISCSGSSSNIGSNSVSWYQQLPGTALKLLISYNDQRASGVSDRFSGSKSGTSASLAISGLQTEDEADYYCAAWDDSLSGPVFGGGTRLTVL

Solvent-accessible surface area: 82868 Å² total; per-residue (Å²): 117,104,4,93,17,49,112,81,19,64,51,38,29,203,104,75,18,88,1,58,0,50,23,49,86,42,1,0,31,60,3,6,0,4,2,1,17,32,63,116,90,73,50,6,88,18,4,0,13,27,11,89,85,108,36,113,81,22,52,110,41,12,54,16,65,27,54,25,58,45,3,34,0,36,0,53,31,0,77,108,118,6,73,8,20,0,8,0,6,4,22,0,72,87,45,46,0,4,6,14,4,52,10,0,136,2,58,23,154,200,25,113,12,90,5,62,39,55,54,86,6,108,70,92,93,75,3,56,2,38,0,44,7,65,68,24,57,2,48,63,85,28,0,0,0,0,17,23,30,90,89,139,24,15,54,6,6,0,0,10,14,8,80,57,58,30,45,39,57,23,83,83,12,116,106,60,12,70,45,70,120,52,67,103,118,33,43,0,32,8,96,9,40,69,1,78,77,82,3,34,1,63,2,16,0,0,40,0,31,24,3,20,14,113,29,10,26,11,2,16,54,1,48,36,25,1,74,18,26,93,0,56,14,93,102,12,67,58,48,84,0,7,15,6,1,3,0,70,3,36,72,14,89,2,46,26,66,31,106,71,113,65,81,19,3,0,0,5,1,21,8,28,25,71,100,0,23,30,5,23,40,41,7,19,106,43,10,82,104,50,0,49,44,9,2,62,86,7,56,39,28,1,57,91,6,48,107,34,8,108,106,118,84,6,36,4,32,1,103,57,24,15,51,3,53,15,79,47,3,62,0,1,10,27,2,43,89,1,37,104,51,2,77,40,4,34,143,3,73,86,35,0,83,77,9,52,48,4,9,36,77,28,44,79,50,107,102,32,52,7,19,0,0,2,5,47,0,39,57,2,18,4,18,0,46,10,22,35,135,132,18,60,52,42,48,1,4,6,4,1,8,15,22,4,7,78,14,10,7,68,0,1,148,16,3,7,27,74,29,69,58,8,2,31,58,89,46,29,0,41,31,1,0,60,0,19,43,7,9,19,10,0,1,10,30,4,10,45,65,104,55,155,34,42,30,36,3,2,32,6,67,1,1,7,2,2,9,2,46,1,10,52,85,9,20,1,2,2,1,36,2,30,14,5,102,26,54,63,62,142,134,10,69,1,2,36,1,17,47,2,0,2,13,40,120,156,34,29,31,28,11,28,10,18,61,42,0,0,4,53,101,111,125,13,9,5,18,87,30,75,133,20,8,43,21,92,175,6,0,1,0,34,45,21,35,6,39,16,6,8,90,46,0,80,48,0,0,63,10,40,5,85,76,5,2,31,24,62,21,46,15,98,106,38,63,37,22,2,2,9,100,1,4,0,11,0,2,14,85,51,44,103,4,61,9,71,77,75,46,175,76,39,101,23,56,52,160,44,18,8,12,19,5,6,63,87,107,2,62,18,1,31,8,72,97,5,20,2,32,11,9,126,39,169,37,37,136,84,8,61,96,99,60,49,57,47,7,26,71,9,50,47,43,166,30,1,23,7,4,36,11,12,36,19,57,83,32,9,84,94,18,77,62,134,88,161,179,98,12,67,57,47,85,0,6,15,6,1,3,0,69,3,36,73,15,87,2,48,28,65,34,107,71,112,66,82,19,3,0,0,6,1,22,8,30,24,73,101,0,22,27,7,22,39,40,7,20,106,43,10,83,103,51,0,50,45,9,0,63,84,9,55,40,27,1,57,90,7,38,106,34,8,106,107,121,85,7,36,5,31,0,101,58,24,16,53,4,53,14,77,47,3,64,0,2,12,26,2,25,92,1,41,98,54,4,86,43,3,37,140,3,74,87,34,0,80,77,10,51,48,3,9,36,75,26,50,75,50,110,98,31,50,7,20,0,0,2,5,46,0,38,57,2,20,5,20,0,46,11,21,40,136,132,18,59,53,42,48,1,7,6,3,1,7,14,21,5,7,75,17,10,7,68,0,1,148,18,4,9,29,75,32,54,59,9,3,32,57,88,46,30,0,42,30,2,0,62,0,18,43,6,10,19,9,0,0,11,30,4,11,43,62,104,53,153,36,43,28,36,2,1,31,6,67,1,1,8,2,2,9,2,51,1,9,52,84,9,20,1,2,2,1,36,2,30,17,4,101,25,55,65,60,141,128,11,70,1,2,35,1,17,55,3,0,2,13,42,121,155,34,32,32,40,14,27,10,19,61,40,0,0,4,58,99,108,118,11,8,6,17,88,30,75,132,22,8,39,20,91,173,7,0,2,0,36,44,20,35,6,39,16,5,8,92,47,0,83,49,0,0,63,10,40,5,83,81,4,2,28,17,58,18,46,15,97,109,33,60,36,23,2,2,9,102,1,3,0,10,0,2,15,85,50,44,106,3,61,8,72,78,75,46,175,76,39,102,22,57,51,159,44,19,8,12,19,5,5,63,88,105,3,61,18,0,34,8,70,98,4,18,2,32,11,10,127,40,170,38,36,136,83,8,56,95,98,58,48,56,47,6,26,71,9,51,46,40,168,30,0,23,8,5,35,10,11,37,17,58,84,32,8,86,96,20,74,62,145,89,159,181,97,13,66,58,49,85,0,6,16,5,1,3,0,70,3,38,67,12,81,2,54,28,64,35,109,70,111,65,82,20,4,0,0,5,1,21,9,29,24,74,101,0,24,29,7,22,39,42,8,20,107,42,11,84,103,50,0,51,44,9,1,63,85,8,56,39,27,1,56,90,8,49,106,35,8,107,105,120,84,7,37,5,29,0,100,58,25,15,52,3,52,15,76,48,5,62,0,2,12,26,2,57,105,1,39,152,50,2,78,30,5,35,139,3,74,86,33,0,81,76,10,51,50,4,10,37,77,26,45,71,53,108,99,31,53,7,18,1,0,2,4,47,1,38,54,2,18,5,19,0,47,12,22,38,137,135,18,58,54,44,47,1,7,6,4,0,7,16,21,5,8,78,16,9,8,68,0,0,147,20,4,8,29,73,30,64,58,9,3,32,58,88,46,30,0,41,30,2,0,63,0,17,44,6,10,19,10,0,0,10,31,4,9,44,61,102,54,154,36,44,28,37,3,0,31,5,66,1,1,6,2,3,10,2,47,2,10,50,86,9,21,1,2,2,1,35,2,31,15,5,101,26,56,66,61,139,129,2,59,1,2,35,2,18,46,2,0,2,13,42,116,151,34,28,33,30,11,29,11,17,65,39,0,0,4,55,100,108,117,12,8,6,18,86,29,75,134,21,9,37,22,88,184,8,0,2,0,34,48,22,35,6,42,14,5,7,91,47,0,82,50,0,0,63,11,39,5,83,78,4,2,30,24,62,21,47,16,98,107,35,62,42,20,2,1,8,100,1,4,0,10,0,1,14,87,53,39,102,3,59,8,73,77,78,45,175,75,38,101,21,57,52,160,44,18,8,12,19,4,5,64,84,108,3,62,18,0,32,4,64,101,4,20,2,32,10,9,126,40,171,38,37,137,83,7,60,95,102,58,48,57,48,7,25,72,10,50,46,42,167,30,0,24,8,5,36,10,11,38,14,57,82,33,6,86,94,20,74,62,141,83,159,181,198,27,113,12,89,6,61,40,53,56,85,6,111,72,93,93,74,3,55,3,38,0,45,7,64,66,24,57,2,45,65,86,26,0,0,0,0,18,24,30,91,88,139,25,14,58,5,5,0,0,9,14,8,80,57,58,30,46,40,55,22,82,83,13,117,109,58,11,72,44,71,119,53,68,105,116,33,42,0,32,8,98,9,42,65,0,76,76,81,2,35,1,62,2,15,0,0,41,0,31,30,2,19,14,113,29,10,26,11,2,13,55,0,48,35,26,0,75,18,26,92,0,55,14,93,198,26,113,12,92,6,60,40,53,54,86,6,110,70,93,92,73,4,55,2,38,0,43,6,64,67,25,58,2,45,62,85,27,0,0,0,0,18,22,30,91,88,138,25,14,54,6,6,0,0,9,14,7,81,55,58,30,44,39,56,23,85,83,12,117,109,61,11,72,44,69,117,55,68,103,116,32,43,0,32,8,98,8,39,68,0,78,78,81,3,37,1,64,2,15,0,0,41,0,32,30,2,20,14,113,29,9,25,10,2,15,56,1,47,34,25,1,76,18,27,88,0,51,17,98,119,104,4,93,20,46,114,81,19,64,49,38,28,202,104,74,18,86,0,60,0,51,23,48,87,42,2,0,32,58,3,5,0,3,1,1,16,32,65,116,89,75,49,6,90,19,4,0,14,26,11,90,85,108,34,115,82,23,51,114,42,12,52,15,65,24,54,23,57,46,2,34,0,37,0,52,31,0,81,106,119,5,74,7,22,0,7,0,5,4,26,0,69,88,43,47,0,5,6,13,4,51,11,0,139,3,57,22,152,116,105,4,93,19,47,111,80,20,63,48,40,28,200,104,73,18,87,0,59,0,50,23,49,86,41,2,0,33,57,3,6,1,4,1,1,17,32,61,116,88,74,51,6,86,18,3,0,14,26,11,91,85,113,34,111,81,20,52,110,43,13,58,16,64,24,54,25,58,46,3,34,0,37,0,51,31,1,80,106,119,6,75,8,21,0,8,0,4,3,24,0,69,88,46,47,0,3,6,14,4,52,11,0,138,3,56,24,152

InterPro domains:
  IPR000776 Precursor fusion glycoprotein F0, Paramyxoviridae [PF00523] (29-509)

Secondary structure (DSSP, 8-state):
---HHHHHTTTEEEEEEEEEEEEEEEEEEEEEEE-S---GGGGGG-TTHHHHHHHHHHHHHHHHHHHHHHHHTTEEE--EEEEHHHH-SEEHHHHHHHHHHHHHHHHHHHHHTTHHHHHT--SSEEEEESSSSSEEEEEETTHHHIIIIIGGGBTTB-HHHHHHHHHHHHHHHHHHHHHHHSTT----S-S-EEHHHHGGGGTT-HHHHHHHHT---TTHHHHHHTT--EEEEEEEETTTTEEEEEEEEEEEEE-TTEEEEEEEE--EESSSSEEEE---SEEEEETTEEEEE-GGGSEE-SSEEEESS--EE---HHHHHHHTT-GGGS-EEE---S-S--EEEETTEEEE-TTTS-EEETTT--B----TT-S-EEE-TTT-SEEEETTEEEE-----S-TTHHHH------B----HHHHHHHHHHHHHHHHHHHHHHH-/---HHHHHTTTEEEEEEEEEEEEEEEEEEEEEEE-S---GGGGGG-TTHHHHHHHHHHHHHHHHHHHHHHHHTTEEE--EEEEHHHH-SEEHHHHHHHHHHHHHHHHHHHHHTTHHHHHT--SSEEEEESSSSSEEEEEETTHHHIIIIIGGGBTTB-HHHHHHHHHHHHHHHHHHHHHHHSTT----S-S-EEHHHHGGGGTT-HHHHHHHH----TTHHHHHHTT--EEEEEEEETTTTEEEEEEEEEEEEE-TTEEEEEEEE--EE-SSSEEEE---SEEEEETTEEEEE-GGGSEE-SSEEEESS--EE---HHHHHHHTT-GGGS-EEE---TTS--EEEETTEEEE-TTTS-EEETTT--B----TT-S-EEE-TTT-SEEEETTEEEE-----S-TTGGGT------B----HHHHHHHHHHHHHHHHHHHHHHH-/---HHHHHTTTEEEEEEEEEEEEEEEEEEEEEEE-S---GGGGGG-TTHHHHHHHHHHHHHHHHHHHHHHHHTTEEE--EEEEHHHH-SEEHHHHHHHHHHHHHHHHHHHHHTTHHHHHT--SSEEEEESSSSSEEEEEETTHHHIIIIIGGGBTTB-HHHHHHHHHHHHHHHHHHHHHHHSTT----S-S-SBHHHHGGGGTT-HHHHHHHH----TTHHHHHHTT--EEEEEEEETTTTEEEEEEEEEEEEE-TTEEEEEEEE--EESSSSEEEE---SEEEEETTEEEEE-GGGSEE-SSEEEESS--EE---HHHHHHHTT-GGGS-EEE---TTS--EEEETTEEEE-TTTS-EEETTT--B----TT-S-EEE-TTT-SEEEETTEEEE-----S-TTHHHH------B----HHHHHHHHHHHHHHHHHHHHHHH-/--BB--SEEEE-TTS-EEEEEE--IIIIITS-EEEEEE-TTS--EEEEETTTEEPTT--TTEEEEEETTEEEEEE-S--GGG-SEEEEEEEETTTTEEEEB--EEEEE-/--BB--SEEEE-TTS-EEEEEE--IIIIITS-EEEEEE-TTS--EEEEETTTEEPTT--TTEEEEEETTEEEEEE-S--GGG-SEEEEEEEETTTTEEEEB--EEEEE-/--BB--SEEEE-TTS-EEEEEE--TTTTTTS-EEEEEE-TTS--EEEEETTTEEPTT--TTEEEEEETTEEEEEE-S--GGG-SEEEEEEEETTTTEEEEB--EEEEE-/--EEEEE--SEE-TTS-EEEEEEEESS-GGGS-EEEEEE-TTS--EEEEEEETTTTEEEE-TTTGGGEEEEEETTTTEEEEEE-S--GGG-EEEEEEE--EEE-TTS-EEE---EE---EEEEE-/--EEEEE--SEE-TTS-EEEEEEEESS-GGGS-EEEEEE-TTS--EEEEEEETTTTEEEE-TTTGGGEEEEEETTTTEEEEEE-S--GGG-EEEEEEE--EEE-TTS-EEE---EE---EEEEE-/--EEEEE--SEE-TTS-EEEEEEEESS-GGGS-EEEEEE-TTS--EEEEEEETTTTEEEE-TTTGGGEEEEEETTTTEEEEEE-S--GGG-EEEEEEE--EEE-TTS-EEE---EE---EEEEE-

GO terms:
  GO:0055036 virion membrane (C, EXP)
  GO:0020002 host cell plasma membrane (C, EXP)
  GO:0039663 membrane fusion involved in viral entry into host cell (P, IDA)

Nearest PDB structures (foldseek):
  8xn9-assembly1_I  TM=1.007E+00  e=8.391E-25  Macaca
  8xn9-assembly1_H  TM=1.007E+00  e=1.438E-24  Macaca
  8xn9-assembly1_G  TM=1.006E+00  e=5.837E-24  Macaca
  8tl5-assembly1_K  TM=9.024E-01  e=1.725E-15  Homo sapiens
  7x8p-assembly2_F  TM=8.873E-01  e=2.998E-14  synthetic construct

B-factor: mean 23.17, std 11.36, range [9.54, 66.2]